Protein 9JXQ (pdb70)

Secondary structure (DSSP, 8-state):
----SSHHHH--HHHHTTS--HHHHHHHHHHHHHTPPPTTTS-HHHHHHHHHHHHHHHHHHHHHHHHHHHHHHHHHHHHHHHHHHHHHHHHHHHHHHHH--HHHHHHHHHHHHHHHHHHHHHHHHHHHHHHHHHHHHHHHHH--THHHHHIIIIITTSHHHH--HHHHHHHHHHHHIIIIISSS-HHHHHHHHTS--S--S----SSHHHHHHHHHHHHHHHHHHHHHHHHHS---SS--HHHHHHHHHHHHHHHHHHHHHHHHHHHHHHT--HHHHHT--SSS---HHHHHHHHHHHHHHHHHHHHHHHS-S-SSS-TTHHHHHHHHHHHHHHS--SSTTTHHHHHHHHHHHHHHHSTTTS---HHHHHHHHHHHHHHHHHHHHHHHHHHHHT----SSHHHHHHHHHHHHHHHHHHHHHHHH--STTTHHHHHHHHHHHHHHHHHHHHHHHHHHT-THHHHHHHHHHHHHHHHHHHHHHHIIIIIS--S-SS-SSSSSS-S---SS-SHHHHHHHHHHHHHHHHHHHHHHHHTS-S-TTTTTTHHHHHHHHHHHHHHHHHHHHHHHHHHH--STTSS-S--S-------HHHHTTSSSS-----S--/----SSHHHH--HHHHTTS--HHHHHHHHHHHHHTPPPTTTS-HHHHHHHHHHHHHHHHHHHHHHHHHHHHHHHHHHHHHHHHHHHHHHHHHHHHHHHH--HHHHHHHHHHHHHHHHHHHHHHHHHHHHHHHHHHHHHHHHH--THHHHHIIIIITTSHHHH--HHHHHHHHHHHHIIIIISSS-HHHHHHHHTS--S--S----SSHHHHHHHHHHHHHHHHHHHHHHHHHS---SS--HHHHHHHHHHHHHHHHHHHHHHHHHHHHHHT--HHHHHT--SSS---HHHHHHHHHHHHHHHHHHHHHHHS-S-SSS-TTHHHHHHHHHHHHHHS--SSTTTHHHHHHHHHHHHHHHSTTTS---HHHHHHHHHHHHHHHHHHHHHHHHHHHHT----SSHHHHHHHHHHHHHHHHHHHHHHHH--STTTHHHHHHHHHHHHHHHHHHHHHHHHHHT-THHHHHHHHHHHHHHHHHHHHHHHIIIIIS--S-SS-SSSSSS-S---SS-SHHHHHHHHHHHHHHHHHHHHHHHHTS-S-TTTTTTHHHHHHHHHHHHHHHHHHHHHHHHHHH--STTSS-S--S-------HHHHTTSSSS-----S--/-----SS---HHHHHHHT--HHHHHHHHHS---TT---TTS--HHHHHHHH--HHHHHHHHSSS--SS---TTS--HHHHHHHTT-HHHHHHHHHHT--S----TTS--HHHHHHHHT-HHHHHHHHHTT--SS---TTS--HHHHHHHTT-HHHHHHHHHHT--SSS--TTS--HHHHHHHHT-HHHHHHHHTT---TT---SSS--HHHHHHHHT-HHHHHHHHHHT--TTPPPTTS--HHHHHHHHT-HHHHHHHHHS---SS---TTS--HHHHHHHHT-HHHHHHHHHT---TT--HHHHHHHH--HHHHHHHHHHT--STT--TTS--HHHHHHHTT-HHHHHHTSSSHHHHHTTSS--SSS--HHHHHHHSSS-THHHHHHH-/-----SS---HHHHHHHT--HHHHHHHHHS---TT---TTS--HHHHHHHT--HHHHHHHHSSS--SS---TTS--HHHHHHHTT-HHHHHHHHHHT--TT---TTS--HHHHHHHHT-HHHHHHHHHTT--SS---TTS--HHHHHHHTT-HHHHHHHHHHT--SSS--TTS--HHHHHHHHT-HHHHHHHHTT---TT---TTS--HHHHHHHHT-HHHHHHHHHHT--TTPPPTTS--HHHHHHHHT-HHHHHHHHHS---SS---TTS--HHHHHHHHT-HHHHHHHHHT---S---HHHHHHHH--HHHHHHHHHHT--STT--TTS--HHHHHHHTT-HHHHHHTSSSHHHHHTTSS--SS---THHHHHHSSS-HHHHHHHH-

Structure (mmCIF, N/CA/C/O backbone):
data_9JXQ
#
_entry.id   9JXQ
#
loop_
_entity.id
_entity.type
_entity.pdbx_description
1 polymer 'Solute carrier family 53 member 1'
2 polymer 'Kinase D-interacting substrate of 220 kDa'
#
loop_
_atom_site.group_PDB
_atom_site.id
_atom_site.type_symbol
_atom_site.label_atom_id
_atom_site.label_alt_id
_atom_site.label_comp_id
_atom_site.label_asym_id
_atom_site.label_entity_id
_atom_site.label_seq_id
_atom_site.pdbx_PDB_ins_code
_atom_site.Cartn_x
_atom_site.Cartn_y
_atom_site.Cartn_z
_atom_site.occupancy
_atom_site.B_iso_or_equiv
_atom_site.auth_seq_id
_atom_site.auth_comp_id
_atom_site.auth_asym_id
_atom_site.auth_atom_id
_atom_site.pdbx_PDB_model_num
ATOM 1 N N . MET A 1 1 ? 197.531 216.219 239.952 1.00 50.73 1 MET A N 1
ATOM 2 C CA . MET A 1 1 ? 197.636 216.530 241.373 1.00 50.73 1 MET A CA 1
ATOM 3 C C . MET A 1 1 ? 197.174 217.963 241.629 1.00 50.73 1 MET A C 1
ATOM 4 O O . MET A 1 1 ? 197.088 218.407 242.774 1.00 50.73 1 MET A O 1
ATOM 9 N N . LYS A 1 2 ? 196.862 218.674 240.545 1.00 58.19 2 LYS A N 1
ATOM 10 C CA . LYS A 1 2 ? 196.322 220.031 240.611 1.00 58.19 2 LYS A CA 1
ATOM 11 C C . LYS A 1 2 ? 197.266 220.961 241.375 1.00 58.19 2 LYS A C 1
ATOM 12 O O . LYS A 1 2 ? 196.951 221.466 242.454 1.00 58.19 2 LYS A O 1
ATOM 18 N N . PHE A 1 3 ? 198.450 221.161 240.798 1.00 46.74 3 PHE A N 1
ATOM 19 C CA . PHE A 1 3 ? 199.443 222.048 241.386 1.00 46.74 3 PHE A CA 1
ATOM 20 C C . PHE A 1 3 ? 198.880 223.454 241.520 1.00 46.74 3 PHE A C 1
ATOM 21 O O . PHE A 1 3 ? 198.677 223.951 242.632 1.00 46.74 3 PHE A O 1
ATOM 29 N N . ALA A 1 4 ? 198.619 224.092 240.386 1.00 46.17 4 ALA A N 1
ATOM 30 C CA . ALA A 1 4 ? 197.996 225.405 240.358 1.00 46.17 4 ALA A CA 1
ATOM 31 C C . ALA A 1 4 ? 197.446 225.655 238.964 1.00 46.17 4 ALA A C 1
ATOM 32 O O . ALA A 1 4 ? 197.410 224.742 238.133 1.00 46.17 4 ALA A O 1
ATOM 34 N N . GLU A 1 5 ? 197.016 226.878 238.695 1.00 47.60 5 GLU A N 1
ATOM 35 C CA . GLU A 1 5 ? 196.589 227.252 237.359 1.00 47.60 5 GLU A CA 1
ATOM 36 C C . GLU A 1 5 ? 197.660 227.981 236.571 1.00 47.60 5 GLU A C 1
ATOM 37 O O . GLU A 1 5 ? 197.662 227.901 235.342 1.00 47.60 5 GLU A O 1
ATOM 43 N N . HIS A 1 6 ? 198.570 228.684 237.241 1.00 41.13 6 HIS A N 1
ATOM 44 C CA . HIS A 1 6 ? 199.640 229.401 236.562 1.00 41.13 6 HIS A CA 1
ATOM 45 C C . HIS A 1 6 ? 201.010 228.777 236.794 1.00 41.13 6 HIS A C 1
ATOM 46 O O . HIS A 1 6 ? 201.826 228.722 235.868 1.00 41.13 6 HIS A O 1
ATOM 53 N N . LEU A 1 7 ? 201.285 228.311 238.014 1.00 36.04 7 LEU A N 1
ATOM 54 C CA . LEU A 1 7 ? 202.588 227.719 238.301 1.00 36.04 7 LEU A CA 1
ATOM 55 C C . LEU A 1 7 ? 202.775 226.395 237.573 1.00 36.04 7 LEU A C 1
ATOM 56 O O . LEU A 1 7 ? 203.905 225.914 237.430 1.00 36.04 7 LEU A O 1
ATOM 61 N N . SER A 1 8 ? 201.680 225.782 237.118 1.00 34.03 8 SER A N 1
ATOM 62 C CA . SER A 1 8 ? 201.779 224.481 236.465 1.00 34.03 8 SER A CA 1
ATOM 63 C C . SER A 1 8 ? 202.616 224.554 235.195 1.00 34.03 8 SER A C 1
ATOM 64 O O . SER A 1 8 ? 203.312 223.594 234.847 1.00 34.03 8 SER A O 1
ATOM 67 N N . ALA A 1 9 ? 202.555 225.679 234.484 1.00 31.97 9 ALA A N 1
ATOM 68 C CA . ALA A 1 9 ? 203.286 225.795 233.227 1.00 31.97 9 ALA A CA 1
ATOM 69 C C . ALA A 1 9 ? 204.782 225.962 233.460 1.00 31.97 9 ALA A C 1
ATOM 70 O O . ALA A 1 9 ? 205.595 225.566 232.618 1.00 31.97 9 ALA A O 1
ATOM 72 N N . HIS A 1 10 ? 205.167 226.552 234.589 1.00 31.85 10 HIS A N 1
ATOM 73 C CA . HIS A 1 10 ? 206.570 226.812 234.886 1.00 31.85 10 HIS A CA 1
ATOM 74 C C . HIS A 1 10 ? 207.277 225.629 235.531 1.00 31.85 10 HIS A C 1
ATOM 75 O O . HIS A 1 10 ? 208.484 225.712 235.775 1.00 31.85 10 HIS A O 1
ATOM 82 N N . ILE A 1 11 ? 206.571 224.539 235.812 1.00 36.51 11 ILE A N 1
ATOM 83 C CA . ILE A 1 11 ? 207.123 223.425 236.575 1.00 36.51 11 ILE A CA 1
ATOM 84 C C . ILE A 1 11 ? 207.704 222.403 235.609 1.00 36.51 11 ILE A C 1
ATOM 85 O O . ILE A 1 11 ? 206.980 221.818 234.793 1.00 36.51 11 ILE A O 1
ATOM 90 N N . THR A 1 12 ? 209.008 222.192 235.708 1.00 45.88 12 THR A N 1
ATOM 91 C CA . THR A 1 12 ? 209.776 221.224 234.946 1.00 45.88 12 THR A CA 1
ATOM 92 C C . THR A 1 12 ? 209.406 219.809 235.394 1.00 45.88 12 THR A C 1
ATOM 93 O O . THR A 1 12 ? 209.063 219.595 236.558 1.00 45.88 12 THR A O 1
ATOM 97 N N . PRO A 1 13 ? 209.435 218.827 234.486 1.00 45.07 13 PRO A N 1
ATOM 98 C CA . PRO A 1 13 ? 209.150 217.446 234.908 1.00 45.07 13 PRO A CA 1
ATOM 99 C C . PRO A 1 13 ? 210.060 216.930 236.012 1.00 45.07 13 PRO A C 1
ATOM 100 O O . PRO A 1 13 ? 209.611 216.122 236.837 1.00 45.07 13 PRO A O 1
ATOM 104 N N . GLU A 1 14 ? 211.323 217.363 236.061 1.00 48.36 14 GLU A N 1
ATOM 105 C CA . GLU A 1 14 ? 212.175 216.961 237.173 1.00 48.36 14 GLU A CA 1
ATOM 106 C C . GLU A 1 14 ? 211.687 217.535 238.495 1.00 48.36 14 GLU A C 1
ATOM 107 O O . GLU A 1 14 ? 211.956 216.948 239.547 1.00 48.36 14 GLU A O 1
ATOM 113 N N . TRP A 1 15 ? 210.983 218.667 238.465 1.00 39.28 15 TRP A N 1
ATOM 114 C CA . TRP A 1 15 ? 210.294 219.141 239.658 1.00 39.28 15 TRP A CA 1
ATOM 115 C C . TRP A 1 15 ? 209.158 218.202 240.042 1.00 39.28 15 TRP A C 1
ATOM 116 O O . TRP A 1 15 ? 208.951 217.921 241.226 1.00 39.28 15 TRP A O 1
ATOM 127 N N . ARG A 1 16 ? 208.414 217.705 239.051 1.00 43.52 16 ARG A N 1
ATOM 128 C CA . ARG A 1 16 ? 207.268 216.851 239.342 1.00 43.52 16 ARG A CA 1
ATOM 129 C C . ARG A 1 16 ? 207.693 215.478 239.832 1.00 43.52 16 ARG A C 1
ATOM 130 O O . ARG A 1 16 ? 206.926 214.807 240.531 1.00 43.52 16 ARG A O 1
ATOM 138 N N . LYS A 1 17 ? 208.894 215.035 239.470 1.00 46.34 17 LYS A N 1
ATOM 139 C CA . LYS A 1 17 ? 209.372 213.748 239.954 1.00 46.34 17 LYS A CA 1
ATOM 140 C C . LYS A 1 17 ? 209.663 213.766 241.450 1.00 46.34 17 LYS A C 1
ATOM 141 O O . LYS A 1 17 ? 209.772 212.697 242.060 1.00 46.34 17 LYS A O 1
ATOM 147 N N . GLN A 1 18 ? 209.774 214.946 242.057 1.00 43.12 18 GLN A N 1
ATOM 148 C CA . GLN A 1 18 ? 210.162 215.076 243.455 1.00 43.12 18 GLN A CA 1
ATOM 149 C C . GLN A 1 18 ? 209.010 215.440 244.379 1.00 43.12 18 GLN A C 1
ATOM 150 O O . GLN A 1 18 ? 209.252 215.756 245.545 1.00 43.12 18 GLN A O 1
ATOM 156 N N . TYR A 1 19 ? 207.776 215.430 243.893 1.00 54.29 19 TYR A N 1
ATOM 157 C CA . TYR A 1 19 ? 206.631 215.655 244.758 1.00 54.29 19 TYR A CA 1
ATOM 158 C C . TYR A 1 19 ? 206.156 214.335 245.355 1.00 54.29 19 TYR A C 1
ATOM 159 O O . TYR A 1 19 ? 206.560 213.249 244.935 1.00 54.29 19 TYR A O 1
ATOM 168 N N . ILE A 1 20 ? 205.285 214.437 246.357 1.00 39.76 20 ILE A N 1
ATOM 169 C CA . ILE A 1 20 ? 204.734 213.242 246.978 1.00 39.76 20 ILE A CA 1
ATOM 170 C C . ILE A 1 20 ? 203.824 212.530 245.988 1.00 39.76 20 ILE A C 1
ATOM 171 O O . ILE A 1 20 ? 203.082 213.163 245.224 1.00 39.76 20 ILE A O 1
ATOM 176 N N . GLN A 1 21 ? 203.897 211.199 245.975 1.00 47.90 21 GLN A N 1
ATOM 177 C CA . GLN A 1 21 ? 203.080 210.388 245.075 1.00 47.90 21 GLN A CA 1
ATOM 178 C C . GLN A 1 21 ? 201.681 210.240 245.671 1.00 47.90 21 GLN A C 1
ATOM 179 O O . GLN A 1 21 ? 201.315 209.225 246.267 1.00 47.90 21 GLN A O 1
ATOM 185 N N . TYR A 1 22 ? 200.892 211.301 245.499 1.00 43.25 22 TYR A N 1
ATOM 186 C CA . TYR A 1 22 ? 199.534 211.324 246.030 1.00 43.25 22 TYR A CA 1
ATOM 187 C C . TYR A 1 22 ? 198.697 210.194 245.444 1.00 43.25 22 TYR A C 1
ATOM 188 O O . TYR A 1 22 ? 198.022 209.456 246.175 1.00 43.25 22 TYR A O 1
ATOM 197 N N . GLU A 1 23 ? 198.742 210.037 244.121 1.00 55.66 23 GLU A N 1
ATOM 198 C CA . GLU A 1 23 ? 197.944 209.006 243.467 1.00 55.66 23 GLU A CA 1
ATOM 199 C C . GLU A 1 23 ? 198.398 207.611 243.871 1.00 55.66 23 GLU A C 1
ATOM 200 O O . GLU A 1 23 ? 197.566 206.724 244.092 1.00 55.66 23 GLU A O 1
ATOM 206 N N . ALA A 1 24 ? 199.711 207.395 243.972 1.00 48.31 24 ALA A N 1
ATOM 207 C CA . ALA A 1 24 ? 200.209 206.092 244.396 1.00 48.31 24 ALA A CA 1
ATOM 208 C C . ALA A 1 24 ? 199.755 205.766 245.811 1.00 48.31 24 ALA A C 1
ATOM 209 O O . ALA A 1 24 ? 199.353 204.632 246.096 1.00 48.31 24 ALA A O 1
ATOM 211 N N . PHE A 1 25 ? 199.806 206.748 246.712 1.00 41.90 25 PHE A N 1
ATOM 212 C CA . PHE A 1 25 ? 199.377 206.508 248.084 1.00 41.90 25 PHE A CA 1
ATOM 213 C C . PHE A 1 25 ? 197.888 206.193 248.143 1.00 41.90 25 PHE A C 1
ATOM 214 O O . PHE A 1 25 ? 197.458 205.294 248.876 1.00 41.90 25 PHE A O 1
ATOM 222 N N . LYS A 1 26 ? 197.079 206.938 247.385 1.00 48.23 26 LYS A N 1
ATOM 223 C CA . LYS A 1 26 ? 195.644 206.679 247.389 1.00 48.23 26 LYS A CA 1
ATOM 224 C C . LYS A 1 26 ? 195.331 205.304 246.813 1.00 48.23 26 LYS A C 1
ATOM 225 O O . LYS A 1 26 ? 194.454 204.594 247.321 1.00 48.23 26 LYS A O 1
ATOM 231 N N . ASP A 1 27 ? 196.042 204.904 245.756 1.00 52.47 27 ASP A N 1
ATOM 232 C CA . ASP A 1 27 ? 195.843 203.570 245.202 1.00 52.47 27 ASP A CA 1
ATOM 233 C C . ASP A 1 27 ? 196.252 202.494 246.198 1.00 52.47 27 ASP A C 1
ATOM 234 O O . ASP A 1 27 ? 195.596 201.453 246.299 1.00 52.47 27 ASP A O 1
ATOM 239 N N . MET A 1 28 ? 197.337 202.724 246.940 1.00 48.47 28 MET A N 1
ATOM 240 C CA . MET A 1 28 ? 197.751 201.766 247.960 1.00 48.47 28 MET A CA 1
ATOM 241 C C . MET A 1 28 ? 196.690 201.626 249.044 1.00 48.47 28 MET A C 1
ATOM 242 O O . MET A 1 28 ? 196.361 200.510 249.466 1.00 48.47 28 MET A O 1
ATOM 247 N N . LEU A 1 29 ? 196.142 202.753 249.505 1.00 47.47 29 LEU A N 1
ATOM 248 C CA . LEU A 1 29 ? 195.098 202.704 250.524 1.00 47.47 29 LEU A CA 1
ATOM 249 C C . LEU A 1 29 ? 193.854 201.994 250.008 1.00 47.47 29 LEU A C 1
ATOM 250 O O . LEU A 1 29 ? 193.230 201.209 250.732 1.00 47.47 29 LEU A O 1
ATOM 255 N N . TYR A 1 30 ? 193.478 202.253 248.755 1.00 56.37 30 TYR A N 1
ATOM 256 C CA . TYR A 1 30 ? 192.303 201.596 248.198 1.00 56.37 30 TYR A CA 1
ATOM 257 C C . TYR A 1 30 ? 192.539 200.106 247.997 1.00 56.37 30 TYR A C 1
ATOM 258 O O . TYR A 1 30 ? 191.612 199.306 248.161 1.00 56.37 30 TYR A O 1
ATOM 267 N N . SER A 1 31 ? 193.766 199.714 247.649 1.00 58.21 31 SER A N 1
ATOM 268 C CA . SER A 1 31 ? 194.094 198.297 247.560 1.00 58.21 31 SER A CA 1
ATOM 269 C C . SER A 1 31 ? 194.011 197.629 248.924 1.00 58.21 31 SER A C 1
ATOM 270 O O . SER A 1 31 ? 193.532 196.495 249.039 1.00 58.21 31 SER A O 1
ATOM 273 N N . ALA A 1 32 ? 194.483 198.313 249.968 1.00 59.45 32 ALA A N 1
ATOM 274 C CA . ALA A 1 32 ? 194.358 197.770 251.318 1.00 59.45 32 ALA A CA 1
ATOM 275 C C . ALA A 1 32 ? 192.896 197.628 251.719 1.00 59.45 32 ALA A C 1
ATOM 276 O O . ALA A 1 32 ? 192.508 196.634 252.343 1.00 59.45 32 ALA A O 1
ATOM 278 N N . GLN A 1 33 ? 192.073 198.620 251.377 1.00 61.87 33 GLN A N 1
ATOM 279 C CA . GLN A 1 33 ? 190.651 198.553 251.697 1.00 61.87 33 GLN A CA 1
ATOM 280 C C . GLN A 1 33 ? 189.962 197.414 250.952 1.00 61.87 33 GLN A C 1
ATOM 281 O O . GLN A 1 33 ? 189.117 196.713 251.519 1.00 61.87 33 GLN A O 1
ATOM 287 N N . ASP A 1 34 ? 190.311 197.215 249.679 1.00 68.97 34 ASP A N 1
ATOM 288 C CA . ASP A 1 34 ? 189.587 196.256 248.851 1.00 68.97 34 ASP A CA 1
ATOM 289 C C . ASP A 1 34 ? 189.908 194.814 249.221 1.00 68.97 34 ASP A C 1
ATOM 290 O O . ASP A 1 34 ? 189.049 193.936 249.077 1.00 68.97 34 ASP A O 1
ATOM 295 N N . GLN A 1 35 ? 191.123 194.545 249.690 1.00 70.45 35 GLN A N 1
ATOM 296 C CA . GLN A 1 35 ? 191.564 193.187 249.973 1.00 70.45 35 GLN A CA 1
ATOM 297 C C . GLN A 1 35 ? 191.474 192.832 251.450 1.00 70.45 35 GLN A C 1
ATOM 298 O O . GLN A 1 35 ? 192.023 191.807 251.864 1.00 70.45 35 GLN A O 1
ATOM 304 N N . ALA A 1 36 ? 190.803 193.647 252.247 1.00 75.15 36 ALA A N 1
ATOM 305 C CA . ALA A 1 36 ? 190.745 193.405 253.683 1.00 75.15 36 ALA A CA 1
ATOM 306 C C . ALA A 1 36 ? 189.835 192.221 253.985 1.00 75.15 36 ALA A C 1
ATOM 307 O O . ALA A 1 36 ? 188.669 192.225 253.580 1.00 75.15 36 ALA A O 1
ATOM 309 N N . PRO A 1 37 ? 190.326 191.197 254.679 1.00 83.02 37 PRO A N 1
ATOM 310 C CA . PRO A 1 37 ? 189.434 190.123 255.128 1.00 83.02 37 PRO A CA 1
ATOM 311 C C . PRO A 1 37 ? 188.448 190.643 256.160 1.00 83.02 37 PRO A C 1
ATOM 312 O O . PRO A 1 37 ? 188.744 191.571 256.916 1.00 83.02 37 PRO A O 1
ATOM 316 N N . SER A 1 38 ? 187.267 190.038 256.185 1.00 95.41 38 SER A N 1
ATOM 317 C CA . SER A 1 38 ? 186.201 190.489 257.065 1.00 95.41 38 SER A CA 1
ATOM 318 C C . SER A 1 38 ? 186.244 189.756 258.402 1.00 95.41 38 SER A C 1
ATOM 319 O O . SER A 1 38 ? 186.763 188.644 258.518 1.00 95.41 38 SER A O 1
ATOM 322 N N . VAL A 1 39 ? 185.682 190.408 259.422 1.00 102.71 39 VAL A N 1
ATOM 323 C CA . VAL A 1 39 ? 185.561 189.778 260.732 1.00 102.71 39 VAL A CA 1
ATOM 324 C C . VAL A 1 39 ? 184.580 188.614 260.677 1.00 102.71 39 VAL A C 1
ATOM 325 O O . VAL A 1 39 ? 184.740 187.622 261.398 1.00 102.71 39 VAL A O 1
ATOM 329 N N . GLU A 1 40 ? 183.555 188.712 259.828 1.00 106.08 40 GLU A N 1
ATOM 330 C CA . GLU A 1 40 ? 182.560 187.649 259.736 1.00 106.08 40 GLU A CA 1
ATOM 331 C C . GLU A 1 40 ? 183.180 186.344 259.251 1.00 106.08 40 GLU A C 1
ATOM 332 O O . GLU A 1 40 ? 182.860 185.267 259.766 1.00 106.08 40 GLU A O 1
ATOM 338 N N . VAL A 1 41 ? 184.069 186.419 258.265 1.00 104.19 41 VAL A N 1
ATOM 339 C CA . VAL A 1 41 ? 184.665 185.220 257.683 1.00 104.19 41 VAL A CA 1
ATOM 340 C C . VAL A 1 41 ? 185.938 184.818 258.414 1.00 104.19 41 VAL A C 1
ATOM 341 O O . VAL A 1 41 ? 186.130 183.647 258.752 1.00 104.19 41 VAL A O 1
ATOM 345 N N . THR A 1 42 ? 186.823 185.775 258.676 1.00 104.73 42 THR A N 1
ATOM 346 C CA . THR A 1 42 ? 188.107 185.506 259.304 1.00 104.73 42 THR A CA 1
ATOM 347 C C . THR A 1 42 ? 188.150 186.110 260.702 1.00 104.73 42 THR A C 1
ATOM 348 O O . THR A 1 42 ? 187.456 187.086 260.998 1.00 104.73 42 THR A O 1
ATOM 352 N N . ASP A 1 43 ? 188.980 185.520 261.559 1.00 107.72 43 ASP A N 1
ATOM 353 C CA . ASP A 1 43 ? 189.104 185.965 262.938 1.00 107.72 43 ASP A CA 1
ATOM 354 C C . ASP A 1 43 ? 189.858 187.290 263.009 1.00 107.72 43 ASP A C 1
ATOM 355 O O . ASP A 1 43 ? 190.303 187.846 262.001 1.00 107.72 43 ASP A O 1
ATOM 360 N N . GLU A 1 44 ? 190.008 187.802 264.231 1.00 98.32 44 GLU A N 1
ATOM 361 C CA . GLU A 1 44 ? 190.623 189.111 264.416 1.00 98.32 44 GLU A CA 1
ATOM 362 C C . GLU A 1 44 ? 192.119 189.073 264.129 1.00 98.32 44 GLU A C 1
ATOM 363 O O . GLU A 1 44 ? 192.688 190.066 263.662 1.00 98.32 44 GLU A O 1
ATOM 369 N N . ASP A 1 45 ? 192.776 187.947 264.415 1.00 86.98 45 ASP A N 1
ATOM 370 C CA . ASP A 1 45 ? 194.218 187.865 264.202 1.00 86.98 45 ASP A CA 1
ATOM 371 C C . ASP A 1 45 ? 194.574 188.017 262.728 1.00 86.98 45 ASP A C 1
ATOM 372 O O . ASP A 1 45 ? 195.537 188.713 262.384 1.00 86.98 45 ASP A O 1
ATOM 377 N N . THR A 1 46 ? 193.812 187.370 261.844 1.00 82.88 46 THR A N 1
ATOM 378 C CA . THR A 1 46 ? 194.102 187.461 260.417 1.00 82.88 46 THR A CA 1
ATOM 379 C C . THR A 1 46 ? 193.942 188.888 259.910 1.00 82.88 46 THR A C 1
ATOM 380 O O . THR A 1 46 ? 194.759 189.368 259.115 1.00 82.88 46 THR A O 1
ATOM 384 N N . VAL A 1 47 ? 192.893 189.580 260.356 1.00 75.81 47 VAL A N 1
ATOM 385 C CA . VAL A 1 47 ? 192.688 190.965 259.947 1.00 75.81 47 VAL A CA 1
ATOM 386 C C . VAL A 1 47 ? 193.795 191.855 260.498 1.00 75.81 47 VAL A C 1
ATOM 387 O O . VAL A 1 47 ? 194.312 192.739 259.800 1.00 75.81 47 VAL A O 1
ATOM 391 N N . LYS A 1 48 ? 194.178 191.634 261.758 1.00 69.26 48 LYS A N 1
ATOM 392 C CA . LYS A 1 48 ? 195.209 192.457 262.376 1.00 69.26 48 LYS A CA 1
ATOM 393 C C . LYS A 1 48 ? 196.548 192.286 261.675 1.00 69.26 48 LYS A C 1
ATOM 394 O O . LYS A 1 48 ? 197.272 193.265 261.470 1.00 69.26 48 LYS A O 1
ATOM 400 N N . ARG A 1 49 ? 196.901 191.056 261.299 1.00 67.29 49 ARG A N 1
ATOM 401 C CA . ARG A 1 49 ? 198.177 190.867 260.620 1.00 67.29 49 ARG A CA 1
ATOM 402 C C . ARG A 1 49 ? 198.160 191.478 259.227 1.00 67.29 49 ARG A C 1
ATOM 403 O O . ARG A 1 49 ? 199.175 192.018 258.772 1.00 67.29 49 ARG A O 1
ATOM 411 N N . TYR A 1 50 ? 197.022 191.416 258.537 1.00 62.51 50 TYR A N 1
ATOM 412 C CA . TYR A 1 50 ? 196.931 192.077 257.241 1.00 62.51 50 TYR A CA 1
ATOM 413 C C . TYR A 1 50 ? 197.107 193.584 257.380 1.00 62.51 50 TYR A C 1
ATOM 414 O O . TYR A 1 50 ? 197.815 194.213 256.582 1.00 62.51 50 TYR A O 1
ATOM 423 N N . PHE A 1 51 ? 196.482 194.182 258.396 1.00 54.70 51 PHE A N 1
ATOM 424 C CA . PHE A 1 51 ? 196.634 195.623 258.570 1.00 54.70 51 PHE A CA 1
ATOM 425 C C . PHE A 1 51 ? 198.042 195.991 259.022 1.00 54.70 51 PHE A C 1
ATOM 426 O O . PHE A 1 51 ? 198.544 197.059 258.667 1.00 54.70 51 PHE A O 1
ATOM 434 N N . ALA A 1 52 ? 198.699 195.127 259.798 1.00 47.44 52 ALA A N 1
ATOM 435 C CA . ALA A 1 52 ? 200.098 195.378 260.136 1.00 47.44 52 ALA A CA 1
ATOM 436 C C . ALA A 1 52 ? 200.976 195.328 258.892 1.00 47.44 52 ALA A C 1
ATOM 437 O O . ALA A 1 52 ? 201.853 196.184 258.701 1.00 47.44 52 ALA A O 1
ATOM 439 N N . LYS A 1 53 ? 200.741 194.335 258.032 1.00 50.67 53 LYS A N 1
ATOM 440 C CA . LYS A 1 53 ? 201.455 194.242 256.765 1.00 50.67 53 LYS A CA 1
ATOM 441 C C . LYS A 1 53 ? 201.271 195.507 255.941 1.00 50.67 53 LYS A C 1
ATOM 442 O O . LYS A 1 53 ? 202.228 196.030 255.360 1.00 50.67 53 LYS A O 1
ATOM 448 N N . PHE A 1 54 ? 200.038 196.010 255.873 1.00 43.86 54 PHE A N 1
ATOM 449 C CA . PHE A 1 54 ? 199.795 197.221 255.098 1.00 43.86 54 PHE A CA 1
ATOM 450 C C . PHE A 1 54 ? 200.455 198.439 255.731 1.00 43.86 54 PHE A C 1
ATOM 451 O O . PHE A 1 54 ? 201.070 199.248 255.026 1.00 43.86 54 PHE A O 1
ATOM 459 N N . GLU A 1 55 ? 200.322 198.598 257.050 1.00 45.17 55 GLU A N 1
ATOM 460 C CA . GLU A 1 55 ? 200.834 199.792 257.710 1.00 45.17 55 GLU A CA 1
ATOM 461 C C . GLU A 1 55 ? 202.345 199.878 257.620 1.00 45.17 55 GLU A C 1
ATOM 462 O O . GLU A 1 55 ? 202.892 200.977 257.472 1.00 45.17 55 GLU A O 1
ATOM 468 N N . GLU A 1 56 ? 203.041 198.745 257.716 1.00 51.86 56 GLU A N 1
ATOM 469 C CA . GLU A 1 56 ? 204.497 198.790 257.638 1.00 51.86 56 GLU A CA 1
ATOM 470 C C . GLU A 1 56 ? 204.956 199.298 256.274 1.00 51.86 56 GLU A C 1
ATOM 471 O O . GLU A 1 56 ? 205.817 200.185 256.187 1.00 51.86 56 GLU A O 1
ATOM 477 N N . LYS A 1 57 ? 204.369 198.769 255.197 1.00 42.99 57 LYS A N 1
ATOM 478 C CA . LYS A 1 57 ? 204.709 199.243 253.859 1.00 42.99 57 LYS A CA 1
ATOM 479 C C . LYS A 1 57 ? 204.329 200.705 253.680 1.00 42.99 57 LYS A C 1
ATOM 480 O O . LYS A 1 57 ? 205.092 201.488 253.099 1.00 42.99 57 LYS A O 1
ATOM 486 N N . PHE A 1 58 ? 203.153 201.091 254.178 1.00 37.25 58 PHE A N 1
ATOM 487 C CA . PHE A 1 58 ? 202.699 202.469 254.041 1.00 37.25 58 PHE A CA 1
ATOM 488 C C . PHE A 1 58 ? 203.656 203.438 254.716 1.00 37.25 58 PHE A C 1
ATOM 489 O O . PHE A 1 58 ? 204.011 204.478 254.149 1.00 37.25 58 PHE A O 1
ATOM 497 N N . PHE A 1 59 ? 204.096 203.111 255.928 1.00 38.32 59 PHE A N 1
ATOM 498 C CA . PHE A 1 59 ? 204.969 204.028 256.643 1.00 38.32 59 PHE A CA 1
ATOM 499 C C . PHE A 1 59 ? 206.389 204.016 256.098 1.00 38.32 59 PHE A C 1
ATOM 500 O O . PHE A 1 59 ? 207.055 205.057 256.122 1.00 38.32 59 PHE A O 1
ATOM 508 N N . GLN A 1 60 ? 206.869 202.883 255.577 1.00 43.63 60 GLN A N 1
ATOM 509 C CA . GLN A 1 60 ? 208.146 202.916 254.872 1.00 43.63 60 GLN A CA 1
ATOM 510 C C . GLN A 1 60 ? 208.071 203.826 253.653 1.00 43.63 60 GLN A C 1
ATOM 511 O O . GLN A 1 60 ? 208.989 204.621 253.400 1.00 43.63 60 GLN A O 1
ATOM 517 N N . THR A 1 61 ? 206.978 203.737 252.890 1.00 37.27 61 THR A N 1
ATOM 518 C CA . THR A 1 61 ? 206.827 204.607 251.731 1.00 37.27 61 THR A CA 1
ATOM 519 C C . THR A 1 61 ? 206.763 206.069 252.147 1.00 37.27 61 THR A C 1
ATOM 520 O O . THR A 1 61 ? 207.382 206.931 251.510 1.00 37.27 61 THR A O 1
ATOM 524 N N . CYS A 1 62 ? 206.020 206.368 253.216 1.00 37.14 62 CYS A N 1
ATOM 525 C CA . CYS A 1 62 ? 205.944 207.744 253.695 1.00 37.14 62 CYS A CA 1
ATOM 526 C C . CYS A 1 62 ? 207.307 208.262 254.128 1.00 37.14 62 CYS A 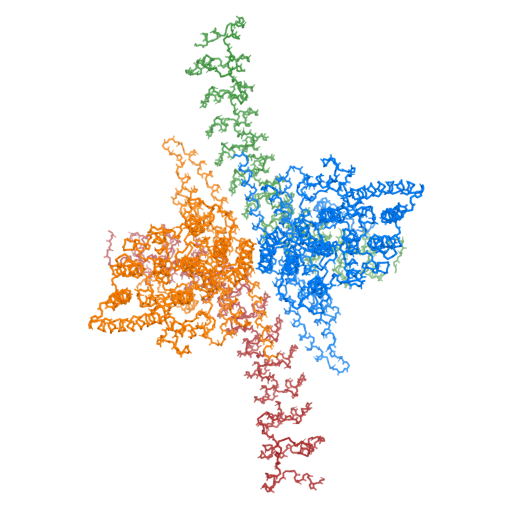C 1
ATOM 527 O O . CYS A 1 62 ? 207.651 209.413 253.837 1.00 37.14 62 CYS A O 1
ATOM 530 N N . GLU A 1 63 ? 208.097 207.435 254.816 1.00 40.66 63 GLU A N 1
ATOM 531 C CA . GLU A 1 63 ? 209.433 207.860 255.214 1.00 40.66 63 GLU A CA 1
ATOM 532 C C . GLU A 1 63 ? 210.308 208.138 254.000 1.00 40.66 63 GLU A C 1
ATOM 533 O O . GLU A 1 63 ? 211.054 209.126 253.980 1.00 40.66 63 GLU A O 1
ATOM 539 N N . LYS A 1 64 ? 210.227 207.287 252.973 1.00 40.71 64 LYS A N 1
ATOM 540 C CA . LYS A 1 64 ? 211.025 207.530 251.773 1.00 40.71 64 LYS A CA 1
ATOM 541 C C . LYS A 1 64 ? 210.623 208.832 251.088 1.00 40.71 64 LYS A C 1
ATOM 542 O O . LYS A 1 64 ? 211.492 209.618 250.686 1.00 40.71 64 LYS A O 1
ATOM 548 N N . GLU A 1 65 ? 209.318 209.084 250.944 1.00 42.75 65 GLU A N 1
ATOM 549 C CA . GLU A 1 65 ? 208.896 210.331 250.309 1.00 42.75 65 GLU A CA 1
ATOM 550 C C . GLU A 1 65 ? 209.315 211.541 251.130 1.00 42.75 65 GLU A C 1
ATOM 551 O O . GLU A 1 65 ? 209.745 212.559 250.573 1.00 42.75 65 GLU A O 1
ATOM 557 N N . LEU A 1 66 ? 209.201 211.454 252.457 1.00 54.29 66 LEU A N 1
ATOM 558 C CA . LEU A 1 66 ? 209.600 212.573 253.302 1.00 54.29 66 LEU A CA 1
ATOM 559 C C . LEU A 1 66 ? 211.091 212.858 253.173 1.00 54.29 66 LEU A C 1
ATOM 560 O O . LEU A 1 66 ? 211.506 214.022 253.096 1.00 54.29 66 LEU A O 1
ATOM 565 N N . ALA A 1 67 ? 211.913 211.807 253.140 1.00 54.29 67 ALA A N 1
ATOM 566 C CA . ALA A 1 67 ? 213.345 212.006 252.946 1.00 54.29 67 ALA A CA 1
ATOM 567 C C . ALA A 1 67 ? 213.637 212.628 251.587 1.00 54.29 67 ALA A C 1
ATOM 568 O O . ALA A 1 67 ? 214.500 213.509 251.473 1.00 54.29 67 ALA A O 1
ATOM 570 N N . LYS A 1 68 ? 212.931 212.180 250.544 1.00 38.23 68 LYS A N 1
ATOM 571 C CA . LYS A 1 68 ? 213.110 212.766 249.219 1.00 38.23 68 LYS A CA 1
ATOM 572 C C . LYS A 1 68 ? 212.804 214.257 249.224 1.00 38.23 68 LYS A C 1
ATOM 573 O O . LYS A 1 68 ? 213.564 215.059 248.665 1.00 38.23 68 LYS A O 1
ATOM 579 N N . ILE A 1 69 ? 211.684 214.642 249.838 1.00 37.14 69 ILE A N 1
ATOM 580 C CA . ILE A 1 69 ? 211.309 216.051 249.883 1.00 37.14 69 ILE A CA 1
ATOM 581 C C . ILE A 1 69 ? 212.333 216.857 250.668 1.00 37.14 69 ILE A C 1
ATOM 582 O O . ILE A 1 69 ? 212.716 217.958 250.257 1.00 37.14 69 ILE A O 1
ATOM 587 N N . ASN A 1 70 ? 212.799 216.326 251.801 1.00 54.29 70 ASN A N 1
ATOM 588 C CA . ASN A 1 70 ? 213.810 217.040 252.577 1.00 54.29 70 ASN A CA 1
ATOM 589 C C . ASN A 1 70 ? 215.074 217.270 251.760 1.00 54.29 70 ASN A C 1
ATOM 590 O O . ASN A 1 70 ? 215.604 218.388 251.723 1.00 54.29 70 ASN A O 1
ATOM 595 N N . THR A 1 71 ? 215.565 216.226 251.088 1.00 41.35 71 THR A N 1
ATOM 596 C CA . THR A 1 71 ? 216.809 216.351 250.335 1.00 41.35 71 THR A CA 1
ATOM 597 C C . THR A 1 71 ? 216.664 217.320 249.168 1.00 41.35 71 THR A C 1
ATOM 598 O O . THR A 1 71 ? 217.527 218.186 248.960 1.00 41.35 71 THR A O 1
ATOM 602 N N . PHE A 1 72 ? 215.578 217.200 248.399 1.00 54.29 72 PHE A N 1
ATOM 603 C CA . PHE A 1 72 ? 215.387 218.110 247.277 1.00 54.29 72 PHE A CA 1
ATOM 604 C C . PHE A 1 72 ? 215.214 219.547 247.740 1.00 54.29 72 PHE A C 1
ATOM 605 O O . PHE A 1 72 ? 215.741 220.468 247.102 1.00 54.29 72 PHE A O 1
ATOM 613 N N . TYR A 1 73 ? 214.489 219.768 248.836 1.00 44.23 73 TYR A N 1
ATOM 614 C CA . TYR A 1 73 ? 214.331 221.126 249.328 1.00 44.23 73 TYR A CA 1
ATOM 615 C C . TYR A 1 73 ? 215.659 221.697 249.800 1.00 44.23 73 TYR A C 1
ATOM 616 O O . TYR A 1 73 ? 215.932 222.882 249.591 1.00 44.23 73 TYR A O 1
ATOM 625 N N . SER A 1 74 ? 216.494 220.882 250.451 1.00 34.92 74 SER A N 1
ATOM 626 C CA . SER A 1 74 ? 217.806 221.376 250.861 1.00 34.92 74 SER A CA 1
ATOM 627 C C . SER A 1 74 ? 218.644 221.771 249.654 1.00 34.92 74 SER A C 1
ATOM 628 O O . SER A 1 74 ? 219.276 222.839 249.648 1.00 34.92 74 SER A O 1
ATOM 631 N N . GLU A 1 75 ? 218.644 220.933 248.615 1.00 32.71 75 GLU A N 1
ATOM 632 C CA . GLU A 1 75 ? 219.387 221.264 247.403 1.00 32.71 75 GLU A CA 1
ATOM 633 C C . GLU A 1 75 ? 218.898 222.571 246.798 1.00 32.71 75 GLU A C 1
ATOM 634 O O . GLU A 1 75 ? 219.698 223.449 246.451 1.00 32.71 75 GLU A O 1
ATOM 640 N N . LYS A 1 76 ? 217.580 222.724 246.674 1.00 33.01 76 LYS A N 1
ATOM 641 C CA . LYS A 1 76 ? 217.051 223.917 246.025 1.00 33.01 76 LYS A CA 1
ATOM 642 C C . LYS A 1 76 ? 217.253 225.165 246.874 1.00 33.01 76 LYS A C 1
ATOM 643 O O . LYS A 1 76 ? 217.481 226.249 246.328 1.00 33.01 76 LYS A O 1
ATOM 649 N N . LEU A 1 77 ? 217.193 225.037 248.200 1.00 29.56 77 LEU A N 1
ATOM 650 C CA . LEU A 1 77 ? 217.473 226.177 249.064 1.00 29.56 77 LEU A CA 1
ATOM 651 C C . LEU A 1 77 ? 218.918 226.629 248.922 1.00 29.56 77 LEU A C 1
ATOM 652 O O . LEU A 1 77 ? 219.200 227.832 248.825 1.00 29.56 77 LEU A O 1
ATOM 657 N N . ALA A 1 78 ? 219.853 225.676 248.916 1.00 27.82 78 ALA A N 1
ATOM 658 C CA . ALA A 1 78 ? 221.251 226.045 248.727 1.00 27.82 78 ALA A CA 1
ATOM 659 C C . ALA A 1 78 ? 221.462 226.702 247.370 1.00 27.82 78 ALA A C 1
ATOM 660 O O . ALA A 1 78 ? 222.181 227.704 247.263 1.00 27.82 78 ALA A O 1
ATOM 662 N N . GLU A 1 79 ? 220.825 226.168 246.326 1.00 30.51 79 GLU A N 1
ATOM 663 C CA . GLU A 1 79 ? 220.941 226.781 245.007 1.00 30.51 79 GLU A CA 1
ATOM 664 C C . GLU A 1 79 ? 220.400 228.205 245.008 1.00 30.51 79 GLU A C 1
ATOM 665 O O . GLU A 1 79 ? 221.008 229.107 244.419 1.00 30.51 79 GLU A O 1
ATOM 671 N N . ALA A 1 80 ? 219.258 228.427 245.662 1.00 27.59 80 ALA A N 1
ATOM 672 C CA . ALA A 1 80 ? 218.672 229.761 245.695 1.00 27.59 80 ALA A CA 1
ATOM 673 C C . ALA A 1 80 ? 219.576 230.747 246.422 1.00 27.59 80 ALA A C 1
ATOM 674 O O . ALA A 1 80 ? 219.779 231.871 245.948 1.00 27.59 80 ALA A O 1
ATOM 676 N N . GLN A 1 81 ? 220.132 230.351 247.569 1.00 27.41 81 GLN A N 1
ATOM 677 C CA . GLN A 1 81 ? 221.021 231.263 248.286 1.00 27.41 81 GLN A CA 1
ATOM 678 C C . GLN A 1 81 ? 222.279 231.564 247.480 1.00 27.41 81 GLN A C 1
ATOM 679 O O . GLN A 1 81 ? 222.731 232.717 247.430 1.00 27.41 81 GLN A O 1
ATOM 685 N N . ARG A 1 82 ? 222.855 230.547 246.833 1.00 27.31 82 ARG A N 1
ATOM 686 C CA . ARG A 1 82 ? 224.048 230.780 246.025 1.00 27.31 82 ARG A CA 1
ATOM 687 C C . ARG A 1 82 ? 223.758 231.716 244.859 1.00 27.31 82 ARG A C 1
ATOM 688 O O . ARG A 1 82 ? 224.546 232.627 244.572 1.00 27.31 82 ARG A O 1
ATOM 696 N N . ARG A 1 83 ? 222.629 231.513 244.176 1.00 30.61 83 ARG A N 1
ATOM 697 C CA . ARG A 1 83 ? 222.289 232.388 243.062 1.00 30.61 83 ARG A CA 1
ATOM 698 C C . ARG A 1 83 ? 221.995 233.804 243.530 1.00 30.61 83 ARG A C 1
ATOM 699 O O . ARG A 1 83 ? 222.336 234.764 242.831 1.00 30.61 83 ARG A O 1
ATOM 707 N N . PHE A 1 84 ? 221.372 233.961 244.699 1.00 35.19 84 PHE A N 1
ATOM 708 C CA . PHE A 1 84 ? 221.153 235.301 245.232 1.00 35.19 84 PHE A CA 1
ATOM 709 C C . PHE A 1 84 ? 222.475 235.999 245.512 1.00 35.19 84 PHE A C 1
ATOM 710 O O . PHE A 1 84 ? 222.639 237.187 245.204 1.00 35.19 84 PHE A O 1
ATOM 718 N N . ALA A 1 85 ? 223.433 235.276 246.097 1.00 36.30 85 ALA A N 1
ATOM 719 C CA . ALA A 1 85 ? 224.742 235.870 246.344 1.00 36.30 85 ALA A CA 1
ATOM 720 C C . ALA A 1 85 ? 225.420 236.269 245.039 1.00 36.30 85 ALA A C 1
ATOM 721 O O . ALA A 1 85 ? 225.999 237.358 244.940 1.00 36.30 85 ALA A O 1
ATOM 723 N N . THR A 1 86 ? 225.347 235.404 244.024 1.00 39.69 86 THR A N 1
ATOM 724 C CA . THR A 1 86 ? 225.964 235.721 242.739 1.00 39.69 86 THR A CA 1
ATOM 725 C C . THR A 1 86 ? 225.316 236.943 242.096 1.00 39.69 86 THR A C 1
ATOM 726 O O . THR A 1 86 ? 226.009 237.800 241.534 1.00 39.69 86 THR A O 1
ATOM 730 N N . LEU A 1 87 ? 223.986 237.040 242.166 1.00 42.50 87 LEU A N 1
ATOM 731 C CA . LEU A 1 87 ? 223.299 238.183 241.572 1.00 42.50 87 LEU A CA 1
ATOM 732 C C . LEU A 1 87 ? 223.635 239.476 242.303 1.00 42.50 87 LEU A C 1
ATOM 733 O O . LEU A 1 87 ? 223.824 240.519 241.667 1.00 42.50 87 LEU A O 1
ATOM 738 N N . GLN A 1 88 ? 223.717 239.434 243.635 1.00 46.18 88 GLN A N 1
ATOM 739 C CA . GLN A 1 88 ? 224.143 240.626 244.361 1.00 46.18 88 GLN A CA 1
ATOM 740 C C . GLN A 1 88 ? 225.565 241.022 243.988 1.00 46.18 88 GLN A C 1
ATOM 741 O O . GLN A 1 88 ? 225.865 242.213 243.852 1.00 46.18 88 GLN A O 1
ATOM 747 N N . ASN A 1 89 ? 226.458 240.041 243.827 1.00 53.43 89 ASN A N 1
ATOM 748 C CA . ASN A 1 89 ? 227.823 240.363 243.422 1.00 53.43 89 ASN A CA 1
ATOM 749 C C . ASN A 1 89 ? 227.853 241.012 242.044 1.00 53.43 89 ASN A C 1
ATOM 750 O O . ASN A 1 89 ? 228.568 241.997 241.831 1.00 53.43 89 ASN A O 1
ATOM 755 N N . GLU A 1 90 ? 227.076 240.478 241.097 1.00 60.23 90 GLU A N 1
ATOM 756 C CA . GLU A 1 90 ? 227.026 241.075 239.765 1.00 60.23 90 GLU A CA 1
ATOM 757 C C . GLU A 1 90 ? 226.477 242.494 239.815 1.00 60.23 90 GLU A C 1
ATOM 758 O O . GLU A 1 90 ? 227.001 243.396 239.149 1.00 60.23 90 GLU A O 1
ATOM 764 N N . LEU A 1 91 ? 225.419 242.711 240.597 1.00 63.15 91 LEU A N 1
ATOM 765 C CA . LEU A 1 91 ? 224.819 244.039 240.683 1.00 63.15 91 LEU A CA 1
ATOM 766 C C . LEU A 1 91 ? 225.779 245.041 241.312 1.00 63.15 91 LEU A C 1
ATOM 767 O O . LEU A 1 91 ? 225.896 246.180 240.846 1.00 63.15 91 LEU A O 1
ATOM 772 N N . GLN A 1 92 ? 226.480 244.636 242.373 1.00 68.28 92 GLN A N 1
ATOM 773 C CA . GLN A 1 92 ? 227.450 245.537 242.985 1.00 68.28 92 GLN A CA 1
ATOM 774 C C . GLN A 1 92 ? 228.625 245.808 242.058 1.00 68.28 92 GLN A C 1
ATOM 775 O O . GLN A 1 92 ? 229.140 246.930 242.032 1.00 68.28 92 GLN A O 1
ATOM 781 N N . SER A 1 93 ? 229.061 244.806 241.289 1.00 75.40 93 SER A N 1
ATOM 782 C CA . SER A 1 93 ? 230.119 245.039 240.312 1.00 75.40 93 SER A CA 1
ATOM 783 C C . SER A 1 93 ? 229.676 246.042 239.257 1.00 75.40 93 SER A C 1
ATOM 784 O O . SER A 1 93 ? 230.436 246.945 238.889 1.00 75.40 93 SER A O 1
ATOM 787 N N . SER A 1 94 ? 228.442 245.906 238.766 1.00 83.73 94 SER A N 1
ATOM 788 C CA . SER A 1 94 ? 227.924 246.854 237.785 1.00 83.73 94 SER A CA 1
ATOM 789 C C . SER A 1 94 ? 227.817 248.260 238.364 1.00 83.73 94 SER A C 1
ATOM 790 O O . SER A 1 94 ? 228.168 249.238 237.694 1.00 83.73 94 SER A O 1
ATOM 793 N N . LEU A 1 95 ? 227.339 248.380 239.604 1.00 88.29 95 LEU A N 1
ATOM 794 C CA . LEU A 1 95 ? 227.245 249.695 240.229 1.00 88.29 95 LEU A CA 1
ATOM 795 C C . LEU A 1 95 ? 228.622 250.318 240.417 1.00 88.29 95 LEU A C 1
ATOM 796 O O . LEU A 1 95 ? 228.805 251.513 240.165 1.00 88.29 95 LEU A O 1
ATOM 801 N N . ASP A 1 96 ? 229.603 249.527 240.858 1.00 97.63 96 ASP A N 1
ATOM 802 C CA . ASP A 1 96 ? 230.950 250.055 241.034 1.00 97.63 96 ASP A CA 1
ATOM 803 C C . ASP A 1 96 ? 231.562 250.472 239.705 1.00 97.63 96 ASP A C 1
ATOM 804 O O . ASP A 1 96 ? 232.279 251.477 239.640 1.00 97.63 96 ASP A O 1
ATOM 809 N N . ALA A 1 97 ? 231.296 249.715 238.638 1.00 109.03 97 ALA A N 1
ATOM 810 C CA . ALA A 1 97 ? 231.795 250.097 237.322 1.00 109.03 97 ALA A CA 1
ATOM 811 C C . ALA A 1 97 ? 231.150 251.391 236.841 1.00 109.03 97 ALA A C 1
ATOM 812 O O . ALA A 1 97 ? 231.827 252.256 236.274 1.00 109.03 97 ALA A O 1
ATOM 814 N N . GLN A 1 98 ? 229.841 251.543 237.059 1.00 118.58 98 GLN A N 1
ATOM 815 C CA . GLN A 1 98 ? 229.150 252.729 236.561 1.00 118.58 98 GLN A CA 1
ATOM 816 C C . GLN A 1 98 ? 229.526 253.975 237.353 1.00 118.58 98 GLN A C 1
ATOM 817 O O . GLN A 1 98 ? 229.751 255.041 236.767 1.00 118.58 98 GLN A O 1
ATOM 823 N N . LYS A 1 99 ? 229.591 253.869 238.683 1.00 123.10 99 LYS A N 1
ATOM 824 C CA . LYS A 1 99 ? 229.938 255.031 239.497 1.00 123.10 99 LYS A CA 1
ATOM 825 C C . LYS A 1 99 ? 231.364 255.493 239.223 1.00 123.10 99 LYS A C 1
ATOM 826 O O . LYS A 1 99 ? 231.628 256.697 239.136 1.00 123.10 99 LYS A O 1
ATOM 832 N N . GLU A 1 100 ? 232.293 254.553 239.086 1.00 124.82 100 GLU A N 1
ATOM 833 C CA . GLU A 1 100 ? 233.684 254.888 238.806 1.00 124.82 100 GLU A CA 1
ATOM 834 C C . GLU A 1 100 ? 234.079 254.437 237.404 1.00 124.82 100 GLU A C 1
ATOM 835 O O . GLU A 1 100 ? 234.559 253.320 237.214 1.00 124.82 100 GLU A O 1
ATOM 841 N N . ARG A 1 126 ? 221.386 244.629 226.493 1.00 110.84 126 ARG A N 1
ATOM 842 C CA . ARG A 1 126 ? 221.670 245.464 227.654 1.00 110.84 126 ARG A CA 1
ATOM 843 C C . ARG A 1 126 ? 221.834 244.607 228.905 1.00 110.84 126 ARG A C 1
ATOM 844 O O . ARG A 1 126 ? 221.029 243.713 229.167 1.00 110.84 126 ARG A O 1
ATOM 852 N N . ASN A 1 127 ? 222.884 244.889 229.680 1.00 100.43 127 ASN A N 1
ATOM 853 C CA . ASN A 1 127 ? 223.176 244.074 230.854 1.00 100.43 127 ASN A CA 1
ATOM 854 C C . ASN A 1 127 ? 222.207 244.335 231.999 1.00 100.43 127 ASN A C 1
ATOM 855 O O . ASN A 1 127 ? 221.897 243.411 232.757 1.00 100.43 127 ASN A O 1
ATOM 860 N N . ILE A 1 128 ? 221.722 245.569 232.148 1.00 94.75 128 ILE A N 1
ATOM 861 C CA . ILE A 1 128 ? 220.803 245.868 233.242 1.00 94.75 128 ILE A CA 1
ATOM 862 C C . ILE A 1 128 ? 219.450 245.208 233.006 1.00 94.75 128 ILE A C 1
ATOM 863 O O . ILE A 1 128 ? 218.839 244.662 233.933 1.00 94.75 128 ILE A O 1
ATOM 868 N N . LYS A 1 129 ? 218.955 245.252 231.767 1.00 87.12 129 LYS A N 1
ATOM 869 C CA . LYS A 1 129 ? 217.699 244.576 231.455 1.00 87.12 129 LYS A CA 1
ATOM 870 C C . LYS A 1 129 ? 217.828 243.070 231.642 1.00 87.12 129 LYS A C 1
ATOM 871 O O . LYS A 1 129 ? 216.929 242.424 232.196 1.00 87.12 129 LYS A O 1
ATOM 877 N N . ASP A 1 130 ? 218.947 242.494 231.198 1.00 81.40 130 ASP A N 1
ATOM 878 C CA . ASP A 1 130 ? 219.192 241.080 231.442 1.00 81.40 130 ASP A CA 1
ATOM 879 C C . ASP A 1 130 ? 219.296 240.766 232.927 1.00 81.40 130 ASP A C 1
ATOM 880 O O . ASP A 1 130 ? 218.893 239.680 233.348 1.00 81.40 130 ASP A O 1
ATOM 885 N N . LEU A 1 131 ? 219.808 241.696 233.731 1.00 67.11 131 LEU A N 1
ATOM 886 C CA . LEU A 1 131 ? 219.912 241.457 235.164 1.00 67.11 131 LEU A CA 1
ATOM 887 C C . LEU A 1 131 ? 218.541 241.496 235.831 1.00 67.11 131 LEU A C 1
ATOM 888 O O . LEU A 1 131 ? 218.258 240.689 236.725 1.00 67.11 131 LEU A O 1
ATOM 893 N N . LYS A 1 132 ? 217.673 242.417 235.405 1.00 65.09 132 LYS A N 1
ATOM 894 C CA . LYS A 1 132 ? 216.291 242.376 235.879 1.00 65.09 132 LYS A CA 1
ATOM 895 C C . LYS A 1 132 ? 215.599 241.091 235.450 1.00 65.09 132 LYS A C 1
ATOM 896 O O . LYS A 1 132 ? 214.805 240.527 236.211 1.00 65.09 132 LYS A O 1
ATOM 902 N N . LEU A 1 133 ? 215.892 240.609 234.242 1.00 51.74 133 LEU A N 1
ATOM 903 C CA . LEU A 1 133 ? 215.322 239.342 233.795 1.00 51.74 133 LEU A CA 1
ATOM 904 C C . LEU A 1 133 ? 215.809 238.187 234.665 1.00 51.74 133 LEU A C 1
ATOM 905 O O . LEU A 1 133 ? 215.036 237.282 235.012 1.00 51.74 133 LEU A O 1
ATOM 910 N N . ALA A 1 134 ? 217.095 238.199 235.019 1.00 46.41 134 ALA A N 1
ATOM 911 C CA . ALA A 1 134 ? 217.643 237.175 235.900 1.00 46.41 134 ALA A CA 1
ATOM 912 C C . ALA A 1 134 ? 216.989 237.222 237.272 1.00 46.41 134 ALA A C 1
ATOM 913 O O . ALA A 1 134 ? 216.710 236.176 237.869 1.00 46.41 134 ALA A O 1
ATOM 915 N N . PHE A 1 135 ? 216.747 238.425 237.795 1.00 42.87 135 PHE A N 1
ATOM 916 C CA . PHE A 1 135 ? 216.019 238.534 239.055 1.00 42.87 135 PHE A CA 1
ATOM 917 C C . PHE A 1 135 ? 214.591 238.023 238.929 1.00 42.87 135 PHE A C 1
ATOM 918 O O . PHE A 1 135 ? 214.066 237.431 239.877 1.00 42.87 135 PHE A O 1
ATOM 926 N N . SER A 1 136 ? 213.951 238.234 237.778 1.00 40.27 136 SER A N 1
ATOM 927 C CA . SER A 1 136 ? 212.621 237.670 237.567 1.00 40.27 136 SER A CA 1
ATOM 928 C C . SER A 1 136 ? 212.653 236.148 237.616 1.00 40.27 136 SER A C 1
ATOM 929 O O . SER A 1 136 ? 211.799 235.519 238.254 1.00 40.27 136 SER A O 1
ATOM 932 N N . GLU A 1 137 ? 213.639 235.536 236.955 1.00 38.91 137 GLU A N 1
ATOM 933 C CA . GLU A 1 137 ? 213.752 234.078 237.003 1.00 38.91 137 GLU A CA 1
ATOM 934 C C . GLU A 1 137 ? 214.060 233.575 238.410 1.00 38.91 137 GLU A C 1
ATOM 935 O O . GLU A 1 137 ? 213.514 232.549 238.835 1.00 38.91 137 GLU A O 1
ATOM 941 N N . PHE A 1 138 ? 214.929 234.272 239.142 1.00 31.45 138 PHE A N 1
ATOM 942 C CA . PHE A 1 138 ? 215.225 233.879 240.516 1.00 31.45 138 PHE A CA 1
ATOM 943 C C . PHE A 1 138 ? 213.983 233.971 241.395 1.00 31.45 138 PHE A C 1
ATOM 944 O O . PHE A 1 138 ? 213.732 233.094 242.237 1.00 31.45 138 PHE A O 1
ATOM 952 N N . TYR A 1 139 ? 213.192 235.028 241.212 1.00 31.60 139 TYR A N 1
ATOM 953 C CA . TYR A 1 139 ? 211.939 235.158 241.941 1.00 31.60 139 TYR A CA 1
ATOM 954 C C . TYR A 1 139 ? 210.999 234.011 241.607 1.00 31.60 139 TYR A C 1
ATOM 955 O O . TYR A 1 139 ? 210.327 233.467 242.493 1.00 31.60 139 TYR A O 1
ATOM 964 N N . LEU A 1 140 ? 210.941 233.629 240.330 1.00 27.72 140 LEU A N 1
ATOM 965 C CA . LEU A 1 140 ? 210.118 232.490 239.936 1.00 27.72 140 LEU A CA 1
ATOM 966 C C . LEU A 1 140 ? 210.577 231.215 240.631 1.00 27.72 140 LEU A C 1
ATOM 967 O O . LEU A 1 140 ? 209.751 230.406 241.073 1.00 27.72 140 LEU A O 1
ATOM 972 N N . SER A 1 141 ? 211.892 231.023 240.739 1.00 30.80 141 SER A N 1
ATOM 973 C CA . SER A 1 141 ? 212.411 229.856 241.448 1.00 30.80 141 SER A CA 1
ATOM 974 C C . SER A 1 141 ? 211.985 229.861 242.910 1.00 30.80 141 SER A C 1
ATOM 975 O O . SER A 1 141 ? 211.596 228.821 243.459 1.00 30.80 141 SER A O 1
ATOM 978 N N . LEU A 1 142 ? 212.059 231.023 243.560 1.00 26.89 142 LEU A N 1
ATOM 979 C CA . LEU A 1 142 ? 211.641 231.096 244.958 1.00 26.89 142 LEU A CA 1
ATOM 980 C C . LEU A 1 142 ? 210.156 230.793 245.119 1.00 26.89 142 LEU A C 1
ATOM 981 O O . LEU A 1 142 ? 209.764 230.095 246.065 1.00 26.89 142 LEU A O 1
ATOM 986 N N . ILE A 1 143 ? 209.317 231.297 244.211 1.00 29.66 143 ILE A N 1
ATOM 987 C CA . ILE A 1 143 ? 207.893 230.986 244.290 1.00 29.66 143 ILE A CA 1
ATOM 988 C C . ILE A 1 143 ? 207.661 229.495 244.095 1.00 29.66 143 ILE A C 1
ATOM 989 O O . ILE A 1 143 ? 206.813 228.891 244.766 1.00 29.66 143 ILE A O 1
ATOM 994 N N . LEU A 1 144 ? 208.398 228.879 243.170 1.00 28.12 144 LEU A N 1
ATOM 995 C CA . LEU A 1 144 ? 208.230 227.450 242.938 1.00 28.12 144 LEU A CA 1
ATOM 996 C C . LEU A 1 144 ? 208.634 226.642 244.164 1.00 28.12 144 LEU A C 1
ATOM 997 O O . LEU A 1 144 ? 207.999 225.634 244.484 1.00 28.12 144 LEU A O 1
ATOM 1002 N N . LEU A 1 145 ? 209.679 227.071 244.874 1.00 32.37 145 LEU A N 1
ATOM 1003 C CA . LEU A 1 145 ? 210.062 226.351 246.087 1.00 32.37 145 LEU A CA 1
ATOM 1004 C C . LEU A 1 145 ? 209.050 226.548 247.213 1.00 32.37 145 LEU A C 1
ATOM 1005 O O . LEU A 1 145 ? 208.807 225.622 248.003 1.00 32.37 145 LEU A O 1
ATOM 1010 N N . GLN A 1 146 ? 208.452 227.736 247.313 1.00 37.44 146 GLN A N 1
ATOM 1011 C CA . GLN A 1 146 ? 207.368 227.924 248.274 1.00 37.44 146 GLN A CA 1
ATOM 1012 C C . GLN A 1 146 ? 206.194 227.002 247.958 1.00 37.44 146 GLN A C 1
ATOM 1013 O O . GLN A 1 146 ? 205.608 226.380 248.859 1.00 37.44 146 GLN A O 1
ATOM 1019 N N . ASN A 1 147 ? 205.848 226.897 246.674 1.00 38.18 147 ASN A N 1
ATOM 1020 C CA . ASN A 1 147 ? 204.849 225.931 246.229 1.00 38.18 147 ASN A CA 1
ATOM 1021 C C . ASN A 1 147 ? 205.252 224.512 246.617 1.00 38.18 147 ASN A C 1
ATOM 1022 O O . ASN A 1 147 ? 204.408 223.703 247.024 1.00 38.18 147 ASN A O 1
ATOM 1027 N N . TYR A 1 148 ? 206.541 224.198 246.488 1.00 54.29 148 TYR A N 1
ATOM 1028 C CA . TYR A 1 148 ? 207.045 222.883 246.864 1.00 54.29 148 TYR A CA 1
ATOM 1029 C C . TYR A 1 148 ? 206.783 222.581 248.329 1.00 54.29 148 TYR A C 1
ATOM 1030 O O . TYR A 1 148 ? 206.360 221.473 248.675 1.00 54.29 148 TYR A O 1
ATOM 1039 N N . GLN A 1 149 ? 207.044 223.547 249.209 1.00 54.29 149 GLN A N 1
ATOM 1040 C CA . GLN A 1 149 ? 206.727 223.337 250.619 1.00 54.29 149 GLN A CA 1
ATOM 1041 C C . GLN A 1 149 ? 205.234 223.100 250.815 1.00 54.29 149 GLN A C 1
ATOM 1042 O O . GLN A 1 149 ? 204.822 222.094 251.417 1.00 54.29 149 GLN A O 1
ATOM 1048 N N . ASN A 1 150 ? 204.409 224.011 250.289 1.00 41.30 150 ASN A N 1
ATOM 1049 C CA . ASN A 1 150 ? 202.988 224.016 250.622 1.00 41.30 150 ASN A CA 1
ATOM 1050 C C . ASN A 1 150 ? 202.271 222.775 250.104 1.00 41.30 150 ASN A C 1
ATOM 1051 O O . ASN A 1 150 ? 201.534 222.120 250.852 1.00 41.30 150 ASN A O 1
ATOM 1056 N N . LEU A 1 151 ? 202.468 222.433 248.828 1.00 35.06 151 LEU A N 1
ATOM 1057 C CA . LEU A 1 151 ? 201.740 221.301 248.265 1.00 35.06 151 LEU A CA 1
ATOM 1058 C C . LEU A 1 151 ? 202.189 219.970 248.844 1.00 35.06 151 LEU A C 1
ATOM 1059 O O . LEU A 1 151 ? 201.363 219.067 249.002 1.00 35.06 151 LEU A O 1
ATOM 1064 N N . ASN A 1 152 ? 203.468 219.818 249.179 1.00 36.93 152 ASN A N 1
ATOM 1065 C CA . ASN A 1 152 ? 203.889 218.572 249.807 1.00 36.93 152 ASN A CA 1
ATOM 1066 C C . ASN A 1 152 ? 203.314 218.435 251.210 1.00 36.93 152 ASN A C 1
ATOM 1067 O O . ASN A 1 152 ? 202.879 217.342 251.601 1.00 36.93 152 ASN A O 1
ATOM 1072 N N . PHE A 1 153 ? 203.278 219.527 251.982 1.00 31.40 153 PHE A N 1
ATOM 1073 C CA . PHE A 1 153 ? 202.625 219.425 253.284 1.00 31.40 153 PHE A CA 1
ATOM 1074 C C . PHE A 1 153 ? 201.144 219.098 253.140 1.00 31.40 153 PHE A C 1
ATOM 1075 O O . PHE A 1 153 ? 200.608 218.276 253.895 1.00 31.40 153 PHE A O 1
ATOM 1083 N N . THR A 1 154 ? 200.467 219.730 252.180 1.00 28.83 154 THR A N 1
ATOM 1084 C CA . THR A 1 154 ? 199.052 219.442 251.968 1.00 28.83 154 THR A CA 1
ATOM 1085 C C . THR A 1 154 ? 198.841 217.986 251.568 1.00 28.83 154 THR A C 1
ATOM 1086 O O . THR A 1 154 ? 197.911 217.326 252.051 1.00 28.83 154 THR A O 1
ATOM 1090 N N . GLY A 1 155 ? 199.702 217.467 250.691 1.00 33.45 155 GLY A N 1
ATOM 1091 C CA . GLY A 1 155 ? 199.593 216.077 250.290 1.00 33.45 155 GLY A CA 1
ATOM 1092 C C . GLY A 1 155 ? 199.758 215.124 251.456 1.00 33.45 155 GLY A C 1
ATOM 1093 O O . GLY A 1 155 ? 198.984 214.176 251.611 1.00 33.45 155 GLY A O 1
ATOM 1094 N N . PHE A 1 156 ? 200.770 215.363 252.296 1.00 26.57 156 PHE A N 1
ATOM 1095 C CA . PHE A 1 156 ? 200.931 214.518 253.476 1.00 26.57 156 PHE A CA 1
ATOM 1096 C C . PHE A 1 156 ? 199.715 214.590 254.386 1.00 26.57 156 PHE A C 1
ATOM 1097 O O . PHE A 1 156 ? 199.246 213.558 254.885 1.00 26.57 156 PHE A O 1
ATOM 1105 N N . ARG A 1 157 ? 199.192 215.795 254.621 1.00 30.73 157 ARG A N 1
ATOM 1106 C CA . ARG A 1 157 ? 198.050 215.917 255.518 1.00 30.73 157 ARG A CA 1
ATOM 1107 C C . ARG A 1 157 ? 196.854 215.141 254.991 1.00 30.73 157 ARG A C 1
ATOM 1108 O O . ARG A 1 157 ? 196.211 214.398 255.741 1.00 30.73 157 ARG A O 1
ATOM 1116 N N . LYS A 1 158 ? 196.554 215.274 253.696 1.00 30.22 158 LYS A N 1
ATOM 1117 C CA . LYS A 1 158 ? 195.397 214.567 253.153 1.00 30.22 158 LYS A CA 1
ATOM 1118 C C . LYS A 1 158 ? 195.613 213.059 253.138 1.00 30.22 158 LYS A C 1
ATOM 1119 O O . LYS A 1 158 ? 194.686 212.299 253.439 1.00 30.22 158 LYS A O 1
ATOM 1125 N N . ILE A 1 159 ? 196.821 212.602 252.797 1.00 28.94 159 ILE A N 1
ATOM 1126 C CA . ILE A 1 159 ? 197.072 211.162 252.748 1.00 28.94 159 ILE A CA 1
ATOM 1127 C C . ILE A 1 159 ? 196.934 210.546 254.131 1.00 28.94 159 ILE A C 1
ATOM 1128 O O . ILE A 1 159 ? 196.310 209.492 254.300 1.00 28.94 159 ILE A O 1
ATOM 1133 N N . LEU A 1 160 ? 197.503 211.192 255.147 1.00 30.32 160 LEU A N 1
ATOM 1134 C CA . LEU A 1 160 ? 197.388 210.633 256.485 1.00 30.32 160 LEU A CA 1
ATOM 1135 C C . LEU A 1 160 ? 195.980 210.767 257.052 1.00 30.32 160 LEU A C 1
ATOM 1136 O O . LEU A 1 160 ? 195.552 209.893 257.814 1.00 30.32 160 LEU A O 1
ATOM 1141 N N . LYS A 1 161 ? 195.233 211.810 256.679 1.00 33.62 161 LYS A N 1
ATOM 1142 C CA . LYS A 1 161 ? 193.839 211.878 257.102 1.00 33.62 161 LYS A CA 1
ATOM 1143 C C . LYS A 1 161 ? 193.023 210.756 256.473 1.00 33.62 161 LYS A C 1
ATOM 1144 O O . LYS A 1 161 ? 192.177 210.145 257.140 1.00 33.62 161 LYS A O 1
ATOM 1150 N N . LYS A 1 162 ? 193.267 210.462 255.193 1.00 34.41 162 LYS A N 1
ATOM 1151 C CA . LYS A 1 162 ? 192.594 209.336 254.556 1.00 34.41 162 LYS A CA 1
ATOM 1152 C C . LYS A 1 162 ? 192.990 208.015 255.196 1.00 34.41 162 LYS A C 1
ATOM 1153 O O . LYS A 1 162 ? 192.146 207.128 255.351 1.00 34.41 162 LYS A O 1
ATOM 1159 N N . HIS A 1 163 ? 194.264 207.863 255.559 1.00 34.92 163 HIS A N 1
ATOM 1160 C CA . HIS A 1 163 ? 194.697 206.673 256.283 1.00 34.92 163 HIS A CA 1
ATOM 1161 C C . HIS A 1 163 ? 193.935 206.516 257.589 1.00 34.92 163 HIS A C 1
ATOM 1162 O O . HIS A 1 163 ? 193.442 205.424 257.906 1.00 34.92 163 HIS A O 1
ATOM 1169 N N . ASP A 1 164 ? 193.822 207.601 258.356 1.00 41.39 164 ASP A N 1
ATOM 1170 C CA . ASP A 1 164 ? 193.083 207.547 259.612 1.00 41.39 164 ASP A CA 1
ATOM 1171 C C . ASP A 1 164 ? 191.625 207.178 259.377 1.00 41.39 164 ASP A C 1
ATOM 1172 O O . ASP A 1 164 ? 191.055 206.378 260.126 1.00 41.39 164 ASP A O 1
ATOM 1177 N N . LYS A 1 165 ? 191.005 207.752 258.345 1.00 42.00 165 LYS A N 1
ATOM 1178 C CA . LYS A 1 165 ? 189.608 207.440 258.059 1.00 42.00 165 LYS A CA 1
ATOM 1179 C C . LYS A 1 165 ? 189.432 205.976 257.675 1.00 42.00 165 LYS A C 1
ATOM 1180 O O . LYS A 1 165 ? 188.486 205.317 258.121 1.00 42.00 165 LYS A O 1
ATOM 1186 N N . ILE A 1 166 ? 190.331 205.449 256.844 1.00 40.19 166 ILE A N 1
ATOM 1187 C CA . ILE A 1 166 ? 190.128 204.117 256.285 1.00 40.19 166 ILE A CA 1
ATOM 1188 C C . ILE A 1 166 ? 190.428 203.040 257.318 1.00 40.19 166 ILE A C 1
ATOM 1189 O O . ILE A 1 166 ? 189.624 202.122 257.523 1.00 40.19 166 ILE A O 1
ATOM 1194 N N . LEU A 1 167 ? 191.577 203.122 257.987 1.00 39.66 167 LEU A N 1
ATOM 1195 C CA . LEU A 1 167 ? 191.917 202.083 258.954 1.00 39.66 167 LEU A CA 1
ATOM 1196 C C . LEU A 1 167 ? 191.513 202.426 260.381 1.00 39.66 167 LEU A C 1
ATOM 1197 O O . LEU A 1 167 ? 191.780 201.631 261.286 1.00 39.66 167 LEU A O 1
ATOM 1202 N N . GLU A 1 168 ? 190.883 203.580 260.603 1.00 45.63 168 GLU A N 1
ATOM 1203 C CA . GLU A 1 168 ? 190.288 203.922 261.895 1.00 45.63 168 GLU A CA 1
ATOM 1204 C C . GLU A 1 168 ? 191.326 203.981 263.012 1.00 45.63 168 GLU A C 1
ATOM 1205 O O . GLU A 1 168 ? 191.002 203.775 264.183 1.00 45.63 168 GLU A O 1
ATOM 1211 N N . THR A 1 169 ? 192.578 204.265 262.668 1.00 46.71 169 THR A N 1
ATOM 1212 C CA . THR A 1 169 ? 193.650 204.390 263.645 1.00 46.71 169 THR A CA 1
ATOM 1213 C C . THR A 1 169 ? 194.263 205.777 263.548 1.00 46.71 169 THR A C 1
ATOM 1214 O O . THR A 1 169 ? 194.473 206.298 262.450 1.00 46.71 169 THR A O 1
ATOM 1218 N N . SER A 1 170 ? 194.553 206.369 264.703 1.00 48.37 170 SER A N 1
ATOM 1219 C CA . SER A 1 170 ? 195.147 207.695 264.765 1.00 48.37 170 SER A CA 1
ATOM 1220 C C . SER A 1 170 ? 196.655 207.677 264.567 1.00 48.37 170 SER A C 1
ATOM 1221 O O . SER A 1 170 ? 197.317 208.671 264.888 1.00 48.37 170 SER A O 1
ATOM 1224 N N . ARG A 1 171 ? 197.216 206.578 264.056 1.00 48.86 171 ARG A N 1
ATOM 1225 C CA . ARG A 1 171 ? 198.656 206.529 263.836 1.00 48.86 171 ARG A CA 1
ATOM 1226 C C . ARG A 1 171 ? 199.097 207.517 262.767 1.00 48.86 171 ARG A C 1
ATOM 1227 O O . ARG A 1 171 ? 200.230 208.004 262.811 1.00 48.86 171 ARG A O 1
ATOM 1235 N N . GLY A 1 172 ? 198.229 207.822 261.802 1.00 42.31 172 GLY A N 1
ATOM 1236 C CA . GLY A 1 172 ? 198.605 208.770 260.767 1.00 42.31 172 GLY A CA 1
ATOM 1237 C C . GLY A 1 172 ? 198.872 210.156 261.320 1.00 42.31 172 GLY A C 1
ATOM 1238 O O . GLY A 1 172 ? 199.888 210.780 261.006 1.00 42.31 172 GLY A O 1
ATOM 1239 N N . ALA A 1 173 ? 197.969 210.650 262.170 1.00 42.98 173 ALA A N 1
ATOM 1240 C CA . ALA A 1 173 ? 198.142 211.983 262.738 1.00 42.98 173 ALA A CA 1
ATOM 1241 C C . ALA A 1 173 ? 199.338 212.036 263.681 1.00 42.98 173 ALA A C 1
ATOM 1242 O O . ALA A 1 173 ? 200.093 213.017 263.682 1.00 42.98 173 ALA A O 1
ATOM 1244 N N . ASP A 1 174 ? 199.520 210.997 264.499 1.00 42.36 174 ASP A N 1
ATOM 1245 C CA . ASP A 1 174 ? 200.670 210.962 265.395 1.00 42.36 174 ASP A CA 1
ATOM 1246 C C . ASP A 1 174 ? 201.974 210.924 264.613 1.00 42.36 174 ASP A C 1
ATOM 1247 O O . ASP A 1 174 ? 202.937 211.615 264.965 1.00 42.36 174 ASP A O 1
ATOM 1252 N N . TRP A 1 175 ? 202.024 210.131 263.540 1.00 34.97 175 TRP A N 1
ATOM 1253 C CA . TRP A 1 175 ? 203.218 210.095 262.706 1.00 34.97 175 TRP A CA 1
ATOM 1254 C C . TRP A 1 175 ? 203.460 211.442 262.045 1.00 34.97 175 TRP A C 1
ATOM 1255 O O . TRP A 1 175 ? 204.607 211.884 261.921 1.00 34.97 175 TRP A O 1
ATOM 1266 N N . ARG A 1 176 ? 202.391 212.105 261.603 1.00 36.10 176 ARG A N 1
ATOM 1267 C CA . ARG A 1 176 ? 202.538 213.421 260.996 1.00 36.10 176 ARG A CA 1
ATOM 1268 C C . ARG A 1 176 ? 203.126 214.415 261.987 1.00 36.10 176 ARG A C 1
ATOM 1269 O O . ARG A 1 176 ? 204.060 215.154 261.660 1.00 36.10 176 ARG A O 1
ATOM 1277 N N . VAL A 1 177 ? 202.607 214.424 263.214 1.00 36.46 177 VAL A N 1
ATOM 1278 C CA . VAL A 1 177 ? 203.117 215.341 264.229 1.00 36.46 177 VAL A CA 1
ATOM 1279 C C . VAL A 1 177 ? 204.565 215.010 264.570 1.00 36.46 177 VAL A C 1
ATOM 1280 O O . VAL A 1 177 ? 205.393 215.906 264.771 1.00 36.46 177 VAL A O 1
ATOM 1284 N N . ALA A 1 178 ? 204.898 213.720 264.627 1.00 36.75 178 ALA A N 1
ATOM 1285 C CA . ALA A 1 178 ? 206.237 213.319 265.036 1.00 36.75 178 ALA A CA 1
ATOM 1286 C C . ALA A 1 178 ? 207.283 213.571 263.959 1.00 36.75 178 ALA A C 1
ATOM 1287 O O . ALA A 1 178 ? 208.428 213.894 264.288 1.00 36.75 178 ALA A O 1
ATOM 1289 N N . HIS A 1 179 ? 206.929 213.430 262.683 1.00 35.83 179 HIS A N 1
ATOM 1290 C CA . HIS A 1 179 ? 207.921 213.496 261.618 1.00 35.83 179 HIS A CA 1
ATOM 1291 C C . HIS A 1 179 ? 207.683 214.629 260.633 1.00 35.83 179 HIS A C 1
ATOM 1292 O O . HIS A 1 179 ? 208.615 215.384 260.335 1.00 35.83 179 HIS A O 1
ATOM 1299 N N . VAL A 1 180 ? 206.463 214.770 260.111 1.00 32.54 180 VAL A N 1
ATOM 1300 C CA . VAL A 1 180 ? 206.220 215.721 259.029 1.00 32.54 180 VAL A CA 1
ATOM 1301 C C . VAL A 1 180 ? 206.349 217.155 259.525 1.00 32.54 180 VAL A C 1
ATOM 1302 O O . VAL A 1 180 ? 207.019 217.985 258.900 1.00 32.54 180 VAL A O 1
ATOM 1306 N N . GLU A 1 181 ? 205.713 217.470 260.651 1.00 37.42 181 GLU A N 1
ATOM 1307 C CA . GLU A 1 181 ? 205.682 218.845 261.132 1.00 37.42 181 GLU A CA 1
ATOM 1308 C C . GLU A 1 181 ? 207.025 219.331 261.656 1.00 37.42 181 GLU A C 1
ATOM 1309 O O . GLU A 1 181 ? 207.211 220.545 261.792 1.00 37.42 181 GLU A O 1
ATOM 1315 N N . VAL A 1 182 ? 207.960 218.429 261.956 1.00 31.12 182 VAL A N 1
ATOM 1316 C CA . VAL A 1 182 ? 209.297 218.826 262.376 1.00 31.12 182 VAL A CA 1
ATOM 1317 C C . VAL A 1 182 ? 210.313 218.704 261.255 1.00 31.12 182 VAL A C 1
ATOM 1318 O O . VAL A 1 182 ? 211.506 218.943 261.482 1.00 31.12 182 VAL A O 1
ATOM 1322 N N . ALA A 1 183 ? 209.881 218.336 260.053 1.00 31.17 183 ALA A N 1
ATOM 1323 C CA . ALA A 1 183 ? 210.804 218.173 258.947 1.00 31.17 183 ALA A CA 1
ATOM 1324 C C . ALA A 1 183 ? 211.337 219.531 258.495 1.00 31.17 183 ALA A C 1
ATOM 1325 O O . ALA A 1 183 ? 210.669 220.554 258.660 1.00 31.17 183 ALA A O 1
ATOM 1327 N N . PRO A 1 184 ? 212.547 219.569 257.936 1.00 32.50 184 PRO A N 1
ATOM 1328 C CA . PRO A 1 184 ? 213.109 220.855 257.499 1.00 32.50 184 PRO A CA 1
ATOM 1329 C C . PRO A 1 184 ? 212.287 221.571 256.444 1.00 32.50 184 PRO A C 1
ATOM 1330 O O . PRO A 1 184 ? 212.236 222.806 256.462 1.00 32.50 184 PRO A O 1
ATOM 1334 N N . PHE A 1 185 ? 211.638 220.852 255.525 1.00 36.32 185 PHE A N 1
ATOM 1335 C CA . PHE A 1 185 ? 210.944 221.548 254.447 1.00 36.32 185 PHE A CA 1
ATOM 1336 C C . PHE A 1 185 ? 209.738 222.315 254.972 1.00 36.32 185 PHE A C 1
ATOM 1337 O O . PHE A 1 185 ? 209.377 223.356 254.415 1.00 36.32 185 PHE A O 1
ATOM 1345 N N . TYR A 1 186 ? 209.108 221.822 256.037 1.00 32.24 186 TYR A N 1
ATOM 1346 C CA . TYR A 1 186 ? 207.983 222.532 256.634 1.00 32.24 186 TYR A CA 1
ATOM 1347 C C . TYR A 1 186 ? 208.434 223.687 257.520 1.00 32.24 186 TYR A C 1
ATOM 1348 O O . TYR A 1 186 ? 207.787 224.739 257.543 1.00 32.24 186 TYR A O 1
ATOM 1357 N N . THR A 1 187 ? 209.532 223.516 258.257 1.00 37.32 187 THR A N 1
ATOM 1358 C CA . THR A 1 187 ? 209.926 224.502 259.256 1.00 37.32 187 THR A CA 1
ATOM 1359 C C . THR A 1 187 ? 210.868 225.570 258.720 1.00 37.32 187 THR A C 1
ATOM 1360 O O . THR A 1 187 ? 210.828 226.708 259.200 1.00 37.32 187 THR A O 1
ATOM 1364 N N . CYS A 1 188 ? 211.717 225.242 257.749 1.00 40.20 188 CYS A N 1
ATOM 1365 C CA . CYS A 1 188 ? 212.663 226.219 257.218 1.00 40.20 188 CYS A CA 1
ATOM 1366 C C . CYS A 1 188 ? 211.901 227.301 256.467 1.00 40.20 188 CYS A C 1
ATOM 1367 O O . CYS A 1 188 ? 211.289 227.035 255.429 1.00 40.20 188 CYS A O 1
ATOM 1370 N N . LYS A 1 189 ? 211.935 228.523 256.993 1.00 44.25 189 LYS A N 1
ATOM 1371 C CA . LYS A 1 189 ? 211.225 229.653 256.413 1.00 44.25 189 LYS A CA 1
ATOM 1372 C C . LYS A 1 189 ? 212.179 230.654 255.772 1.00 44.25 189 LYS A C 1
ATOM 1373 O O . LYS A 1 189 ? 211.910 231.857 255.760 1.00 44.25 189 LYS A O 1
ATOM 1379 N N . LYS A 1 190 ? 213.301 230.171 255.240 1.00 37.77 190 LYS A N 1
ATOM 1380 C CA . LYS A 1 190 ? 214.251 231.047 254.569 1.00 37.77 190 LYS A CA 1
ATOM 1381 C C . LYS A 1 190 ? 213.780 231.480 253.190 1.00 37.77 190 LYS A C 1
ATOM 1382 O O . LYS A 1 190 ? 214.278 232.483 252.669 1.00 37.77 190 LYS A O 1
ATOM 1388 N N . ILE A 1 191 ? 212.838 230.754 252.588 1.00 33.96 191 ILE A N 1
ATOM 1389 C CA . ILE A 1 191 ? 212.380 231.105 251.249 1.00 33.96 191 ILE A CA 1
ATOM 1390 C C . ILE A 1 191 ? 211.567 232.393 251.275 1.00 33.96 191 ILE A C 1
ATOM 1391 O O . ILE A 1 191 ? 211.695 233.242 250.384 1.00 33.96 191 ILE A O 1
ATOM 1396 N N . ASN A 1 192 ? 210.722 232.566 252.293 1.00 36.80 192 ASN A N 1
ATOM 1397 C CA . ASN A 1 192 ? 209.990 233.819 252.435 1.00 36.80 192 ASN A CA 1
ATOM 1398 C C . ASN A 1 192 ? 210.947 234.990 252.612 1.00 36.80 192 ASN A C 1
ATOM 1399 O O . ASN A 1 192 ? 210.756 236.063 252.021 1.00 36.80 192 ASN A O 1
ATOM 1404 N N . GLN A 1 193 ? 211.988 234.798 253.422 1.00 41.04 193 GLN A N 1
ATOM 1405 C CA . GLN A 1 193 ? 212.977 235.847 253.621 1.00 41.04 193 GLN A CA 1
ATOM 1406 C C . GLN A 1 193 ? 213.711 236.164 252.324 1.00 41.04 193 GLN A C 1
ATOM 1407 O O . GLN A 1 193 ? 213.968 237.334 252.024 1.00 41.04 193 GLN A O 1
ATOM 1413 N N . LEU A 1 194 ? 214.055 235.139 251.540 1.00 36.54 194 LEU A N 1
ATOM 1414 C CA . LEU A 1 194 ? 214.697 235.388 250.252 1.00 36.54 194 LEU A CA 1
ATOM 1415 C C . LEU A 1 194 ? 213.774 236.139 249.306 1.00 36.54 194 LEU A C 1
ATOM 1416 O O . LEU A 1 194 ? 214.225 237.007 248.554 1.00 36.54 194 LEU A O 1
ATOM 1421 N N . ILE A 1 195 ? 212.481 235.814 249.318 1.00 36.55 195 ILE A N 1
ATOM 1422 C CA . ILE A 1 195 ? 211.528 236.533 248.476 1.00 36.55 195 ILE A CA 1
ATOM 1423 C C . ILE A 1 195 ? 211.497 238.007 248.858 1.00 36.55 195 ILE A C 1
ATOM 1424 O O . ILE A 1 195 ? 211.569 238.899 247.999 1.00 36.55 195 ILE A O 1
ATOM 1429 N N . SER A 1 196 ? 211.403 238.283 250.161 1.00 39.89 196 SER A N 1
ATOM 1430 C CA . SER A 1 196 ? 211.359 239.668 250.618 1.00 39.89 196 SER A CA 1
ATOM 1431 C C . SER A 1 196 ? 212.648 240.406 250.277 1.00 39.89 196 SER A C 1
ATOM 1432 O O . SER A 1 196 ? 212.612 241.562 249.837 1.00 39.89 196 SER A O 1
ATOM 1435 N N . GLU A 1 197 ? 213.799 239.756 250.464 1.00 42.39 197 GLU A N 1
ATOM 1436 C CA . GLU A 1 197 ? 215.066 240.407 250.147 1.00 42.39 197 GLU A CA 1
ATOM 1437 C C . GLU A 1 197 ? 215.216 240.644 248.651 1.00 42.39 197 GLU A C 1
ATOM 1438 O O . GLU A 1 197 ? 215.767 241.667 248.241 1.00 42.39 197 GLU A O 1
ATOM 1444 N N . THR A 1 198 ? 214.743 239.714 247.818 1.00 39.28 198 THR A N 1
ATOM 1445 C CA . THR A 1 198 ? 214.792 239.929 246.376 1.00 39.28 198 THR A CA 1
ATOM 1446 C C . THR A 1 198 ? 213.942 241.123 245.973 1.00 39.28 198 THR A C 1
ATOM 1447 O O . THR A 1 198 ? 214.375 241.966 245.174 1.00 39.28 198 THR A O 1
ATOM 1451 N N . GLU A 1 199 ? 212.729 241.219 246.525 1.00 45.83 199 GLU A N 1
ATOM 1452 C CA . GLU A 1 199 ? 211.884 242.371 246.231 1.00 45.83 199 GLU A CA 1
ATOM 1453 C C . GLU A 1 199 ? 212.547 243.667 246.681 1.00 45.83 199 GLU A C 1
ATOM 1454 O O . GLU A 1 199 ? 212.555 244.659 245.943 1.00 45.83 199 GLU A O 1
ATOM 1460 N N . ALA A 1 200 ? 213.124 243.673 247.885 1.00 49.92 200 ALA A N 1
ATOM 1461 C CA . ALA A 1 200 ? 213.790 244.874 248.375 1.00 49.92 200 ALA A CA 1
ATOM 1462 C C . ALA A 1 200 ? 214.973 245.254 247.496 1.00 49.92 200 ALA A C 1
ATOM 1463 O O . ALA A 1 200 ? 215.156 246.431 247.164 1.00 49.92 200 ALA A O 1
ATOM 1465 N N . VAL A 1 201 ? 215.788 244.271 247.108 1.00 50.63 201 VAL A N 1
ATOM 1466 C CA . VAL A 1 201 ? 216.966 244.552 246.293 1.00 50.63 201 VAL A CA 1
ATOM 1467 C C . VAL A 1 201 ? 216.557 245.143 244.956 1.00 50.63 201 VAL A C 1
ATOM 1468 O O . VAL A 1 201 ? 217.083 246.179 244.534 1.00 50.63 201 VAL A O 1
ATOM 1472 N N . VAL A 1 202 ? 215.604 244.506 244.271 1.00 53.67 202 VAL A N 1
ATOM 1473 C CA . VAL A 1 202 ? 215.212 245.018 242.962 1.00 53.67 202 VAL A CA 1
ATOM 1474 C C . VAL A 1 202 ? 214.607 246.411 243.098 1.00 53.67 202 VAL A C 1
ATOM 1475 O O . VAL A 1 202 ? 214.968 247.329 242.350 1.00 53.67 202 VAL A O 1
ATOM 1479 N N . THR A 1 203 ? 213.740 246.612 244.098 1.00 58.84 203 THR A N 1
ATOM 1480 C CA . THR A 1 203 ? 213.072 247.897 244.270 1.00 58.84 203 THR A CA 1
ATOM 1481 C C . THR A 1 203 ? 214.066 249.016 244.547 1.00 58.84 203 THR A C 1
ATOM 1482 O O . THR A 1 203 ? 213.991 250.090 243.941 1.00 58.84 203 THR A O 1
ATOM 1486 N N . ASN A 1 204 ? 215.009 248.787 245.460 1.00 65.86 204 ASN A N 1
ATOM 1487 C CA . ASN A 1 204 ? 215.892 249.865 245.879 1.00 65.86 204 ASN A CA 1
ATOM 1488 C C . ASN A 1 204 ? 217.135 250.003 245.012 1.00 65.86 204 ASN A C 1
ATOM 1489 O O . ASN A 1 204 ? 217.828 251.019 245.121 1.00 65.86 204 ASN A O 1
ATOM 1494 N N . GLU A 1 205 ? 217.444 249.028 244.163 1.00 69.79 205 GLU A N 1
ATOM 1495 C CA . GLU A 1 205 ? 218.687 249.105 243.411 1.00 69.79 205 GLU A CA 1
ATOM 1496 C C . GLU A 1 205 ? 218.508 249.002 241.907 1.00 69.79 205 GLU A C 1
ATOM 1497 O O . GLU A 1 205 ? 219.161 249.741 241.168 1.00 69.79 205 GLU A O 1
ATOM 1503 N N . LEU A 1 206 ? 217.643 248.109 241.419 1.00 68.31 206 LEU A N 1
ATOM 1504 C CA . LEU A 1 206 ? 217.481 247.991 239.974 1.00 68.31 206 LEU A CA 1
ATOM 1505 C C . LEU A 1 206 ? 216.658 249.144 239.421 1.00 68.31 206 LEU A C 1
ATOM 1506 O O . LEU A 1 206 ? 216.886 249.595 238.293 1.00 68.31 206 LEU A O 1
ATOM 1511 N N . GLU A 1 207 ? 215.700 249.630 240.199 1.00 74.78 207 GLU A N 1
ATOM 1512 C CA . GLU A 1 207 ? 214.923 250.811 239.867 1.00 74.78 207 GLU A CA 1
ATOM 1513 C C . GLU A 1 207 ? 215.048 251.821 240.999 1.00 74.78 207 GLU A C 1
ATOM 1514 O O . GLU A 1 207 ? 215.613 251.534 242.058 1.00 74.78 207 GLU A O 1
ATOM 1520 N N . ASP A 1 208 ? 214.523 253.020 240.768 1.00 81.88 208 ASP A N 1
ATOM 1521 C CA . ASP A 1 208 ? 214.414 253.992 241.842 1.00 81.88 208 ASP A CA 1
ATOM 1522 C C . ASP A 1 208 ? 213.423 253.480 242.884 1.00 81.88 208 ASP A C 1
ATOM 1523 O O . ASP A 1 208 ? 212.803 252.425 242.725 1.00 81.88 208 ASP A O 1
ATOM 1528 N N . GLY A 1 209 ? 213.272 254.230 243.973 1.00 79.70 209 GLY A N 1
ATOM 1529 C CA . GLY A 1 209 ? 212.346 253.793 244.998 1.00 79.70 209 GLY A CA 1
ATOM 1530 C C . GLY A 1 209 ? 210.942 253.658 244.448 1.00 79.70 209 GLY A C 1
ATOM 1531 O O . GLY A 1 209 ? 210.227 254.649 244.272 1.00 79.70 209 GLY A O 1
ATOM 1532 N N . ASP A 1 210 ? 210.545 252.416 244.179 1.00 76.07 210 ASP A N 1
ATOM 1533 C CA . ASP A 1 210 ? 209.232 252.104 243.632 1.00 76.07 210 ASP A CA 1
ATOM 1534 C C . ASP A 1 210 ? 208.965 250.614 243.769 1.00 76.07 210 ASP A C 1
ATOM 1535 O O . ASP A 1 210 ? 209.680 249.800 243.176 1.00 76.07 210 ASP A O 1
ATOM 1540 N N . ARG A 1 211 ? 207.931 250.241 244.514 1.00 69.03 211 ARG A N 1
ATOM 1541 C CA . ARG A 1 211 ? 207.615 248.830 244.678 1.00 69.03 211 ARG A CA 1
ATOM 1542 C C . ARG A 1 211 ? 206.641 248.314 243.633 1.00 69.03 211 ARG A C 1
ATOM 1543 O O . ARG A 1 211 ? 206.746 247.153 243.225 1.00 69.03 211 ARG A O 1
ATOM 1551 N N . GLN A 1 212 ? 205.704 249.149 243.181 1.00 73.57 212 GLN A N 1
ATOM 1552 C CA . GLN A 1 212 ? 204.746 248.703 242.176 1.00 73.57 212 GLN A CA 1
ATOM 1553 C C . GLN A 1 212 ? 205.443 248.333 240.874 1.00 73.57 212 GLN A C 1
ATOM 1554 O O . GLN A 1 212 ? 205.141 247.295 240.278 1.00 73.57 212 GLN A O 1
ATOM 1560 N N . LYS A 1 213 ? 206.396 249.155 240.428 1.00 69.21 213 LYS A N 1
ATOM 1561 C CA . LYS A 1 213 ? 207.107 248.858 239.187 1.00 69.21 213 LYS A CA 1
ATOM 1562 C C . LYS A 1 213 ? 207.958 247.599 239.315 1.00 69.21 213 LYS A C 1
ATOM 1563 O O . LYS A 1 213 ? 207.965 246.750 238.414 1.00 69.21 213 LYS A O 1
ATOM 1569 N N . ALA A 1 214 ? 208.692 247.467 240.422 1.00 62.48 214 ALA A N 1
ATOM 1570 C CA . ALA A 1 214 ? 209.544 246.298 240.608 1.00 62.48 214 ALA A CA 1
ATOM 1571 C C . ALA A 1 214 ? 208.719 245.022 240.688 1.00 62.48 214 ALA A C 1
ATOM 1572 O O . ALA A 1 214 ? 209.082 244.001 240.091 1.00 62.48 214 ALA A O 1
ATOM 1574 N N . MET A 1 215 ? 207.604 245.058 241.420 1.00 58.74 215 MET A N 1
ATOM 1575 C CA . MET A 1 215 ? 206.739 243.888 241.485 1.00 58.74 215 MET A CA 1
ATOM 1576 C C . MET A 1 215 ? 206.080 243.604 240.144 1.00 58.74 215 MET A C 1
ATOM 1577 O O . MET A 1 215 ? 205.882 242.438 239.794 1.00 58.74 215 MET A O 1
ATOM 1582 N N . LYS A 1 216 ? 205.744 244.643 239.377 1.00 56.67 216 LYS A N 1
ATOM 1583 C CA . LYS A 1 216 ? 205.190 244.431 238.046 1.00 56.67 216 LYS A CA 1
ATOM 1584 C C . LYS A 1 216 ? 206.190 243.723 237.147 1.00 56.67 216 LYS A C 1
ATOM 1585 O O . LYS A 1 216 ? 205.820 242.840 236.366 1.00 56.67 216 LYS A O 1
ATOM 1591 N N . ARG A 1 217 ? 207.465 244.100 237.241 1.00 57.42 217 ARG A N 1
ATOM 1592 C CA . ARG A 1 217 ? 208.474 243.462 236.402 1.00 57.42 217 ARG A CA 1
ATOM 1593 C C . ARG A 1 217 ? 208.763 242.037 236.858 1.00 57.42 217 ARG A C 1
ATOM 1594 O O . ARG A 1 217 ? 208.866 241.126 236.029 1.00 57.42 217 ARG A O 1
ATOM 1602 N N . LEU A 1 218 ? 208.905 241.821 238.168 1.00 46.98 218 LEU A N 1
ATOM 1603 C CA . LEU A 1 218 ? 209.243 240.493 238.670 1.00 46.98 218 LEU A CA 1
ATOM 1604 C C . LEU A 1 218 ? 208.081 239.516 238.615 1.00 46.98 218 LEU A C 1
ATOM 1605 O O . LEU A 1 218 ? 208.312 238.306 238.705 1.00 46.98 218 LEU A O 1
ATOM 1610 N N . ARG A 1 219 ? 206.853 239.996 238.478 1.00 47.69 219 ARG A N 1
ATOM 1611 C CA . ARG A 1 219 ? 205.693 239.127 238.580 1.00 47.69 219 ARG A CA 1
ATOM 1612 C C . ARG A 1 219 ? 205.407 238.390 237.279 1.00 47.69 219 ARG A C 1
ATOM 1613 O O . ARG A 1 219 ? 204.558 237.494 237.261 1.00 47.69 219 ARG A O 1
ATOM 1621 N N . VAL A 1 220 ? 206.130 238.705 236.207 1.00 32.88 220 VAL A N 1
ATOM 1622 C CA . VAL A 1 220 ? 205.947 238.048 234.916 1.00 32.88 220 VAL A CA 1
ATOM 1623 C C . VAL A 1 220 ? 207.278 237.436 234.495 1.00 32.88 220 VAL A C 1
ATOM 1624 O O . VAL A 1 220 ? 207.967 237.987 233.626 1.00 32.88 220 VAL A O 1
ATOM 1628 N N . PRO A 1 221 ? 207.687 236.320 235.089 1.00 30.24 221 PRO A N 1
ATOM 1629 C CA . PRO A 1 221 ? 208.955 235.700 234.714 1.00 30.24 221 PRO A CA 1
ATOM 1630 C C . PRO A 1 221 ? 208.852 235.046 233.351 1.00 30.24 221 PRO A C 1
ATOM 1631 O O . PRO A 1 221 ? 207.742 234.774 232.869 1.00 30.24 221 PRO A O 1
ATOM 1635 N N . PRO A 1 222 ? 209.978 234.788 232.691 1.00 29.17 222 PRO A N 1
ATOM 1636 C CA . PRO A 1 222 ? 209.932 234.044 231.429 1.00 29.17 222 PRO A CA 1
ATOM 1637 C C . PRO A 1 222 ? 209.359 232.654 231.640 1.00 29.17 222 PRO A C 1
ATOM 1638 O O . PRO A 1 222 ? 209.764 231.927 232.549 1.00 29.17 222 PRO A O 1
ATOM 1642 N N . LEU A 1 223 ? 208.409 232.286 230.782 1.00 32.55 223 LEU A N 1
ATOM 1643 C CA . LEU A 1 223 ? 207.748 230.996 230.918 1.00 32.55 223 LEU A CA 1
ATOM 1644 C C . LEU A 1 223 ? 208.709 229.842 230.668 1.00 32.55 223 LEU A C 1
ATOM 1645 O O . LEU A 1 223 ? 208.521 228.751 231.216 1.00 32.55 223 LEU A O 1
ATOM 1650 N N . GLY A 1 224 ? 209.746 230.064 229.864 1.00 41.08 224 GLY A N 1
ATOM 1651 C CA . GLY A 1 224 ? 210.689 229.013 229.548 1.00 41.08 224 GLY A CA 1
ATOM 1652 C C . GLY A 1 224 ? 211.355 228.427 230.771 1.00 41.08 224 GLY A C 1
ATOM 1653 O O . GLY A 1 224 ? 212.213 229.066 231.388 1.00 41.08 224 GLY A O 1
ATOM 1654 N N . ALA A 1 225 ? 210.968 227.208 231.130 1.00 62.26 225 ALA A N 1
ATOM 1655 C CA . ALA A 1 225 ? 211.550 226.557 232.289 1.00 62.26 225 ALA A CA 1
ATOM 1656 C C . ALA A 1 225 ? 212.993 226.148 231.993 1.00 62.26 225 ALA A C 1
ATOM 1657 O O . ALA A 1 225 ? 213.460 226.174 230.850 1.00 62.26 225 ALA A O 1
ATOM 1659 N N . ALA A 1 226 ? 213.706 225.763 233.051 1.00 72.96 226 ALA A N 1
ATOM 1660 C CA . ALA A 1 226 ? 215.146 225.517 232.974 1.00 72.96 226 ALA A CA 1
ATOM 1661 C C . ALA A 1 226 ? 215.424 224.154 232.336 1.00 72.96 226 ALA A C 1
ATOM 1662 O O . ALA A 1 226 ? 215.858 223.197 232.981 1.00 72.96 226 ALA A O 1
ATOM 1664 N N . GLN A 1 227 ? 215.164 224.078 231.028 1.00 74.63 227 GLN A N 1
ATOM 1665 C CA . GLN A 1 227 ? 215.606 222.937 230.235 1.00 74.63 227 GLN A CA 1
ATOM 1666 C C . GLN A 1 227 ? 215.987 223.451 228.850 1.00 74.63 227 GLN A C 1
ATOM 1667 O O . GLN A 1 227 ? 215.264 224.288 228.277 1.00 74.63 227 GLN A O 1
ATOM 1673 N N . PRO A 1 228 ? 217.113 223.014 228.308 1.00 75.44 228 PRO A N 1
ATOM 1674 C CA . PRO A 1 228 ? 217.475 223.359 226.932 1.00 75.44 228 PRO A CA 1
ATOM 1675 C C . PRO A 1 228 ? 216.715 222.472 225.952 1.00 75.44 228 PRO A C 1
ATOM 1676 O O . PRO A 1 228 ? 215.868 221.665 226.330 1.00 75.44 228 PRO A O 1
ATOM 1680 N N . ALA A 1 229 ? 217.037 222.637 224.673 1.00 57.10 229 ALA A N 1
ATOM 1681 C CA . ALA A 1 229 ? 216.473 221.785 223.646 1.00 57.10 229 ALA A CA 1
ATOM 1682 C C . ALA A 1 229 ? 216.984 220.356 223.818 1.00 57.10 229 ALA A C 1
ATOM 1683 O O . ALA A 1 229 ? 218.045 220.134 224.405 1.00 57.10 229 ALA A O 1
ATOM 1685 N N . PRO A 1 230 ? 216.243 219.364 223.313 1.00 49.12 230 PRO A N 1
ATOM 1686 C CA . PRO A 1 230 ? 216.664 217.965 223.489 1.00 49.12 230 PRO A CA 1
ATOM 1687 C C . PRO A 1 230 ? 217.971 217.614 222.791 1.00 49.12 230 PRO A C 1
ATOM 1688 O O . PRO A 1 230 ? 218.371 216.446 222.785 1.00 49.12 230 PRO A O 1
ATOM 1692 N N . ALA A 1 231 ? 218.613 218.605 222.166 1.00 39.92 231 ALA A N 1
ATOM 1693 C CA . ALA A 1 231 ? 219.954 218.492 221.595 1.00 39.92 231 ALA A CA 1
ATOM 1694 C C . ALA A 1 231 ? 219.957 217.641 220.332 1.00 39.92 231 ALA A C 1
ATOM 1695 O O . ALA A 1 231 ? 220.993 217.501 219.675 1.00 39.92 231 ALA A O 1
ATOM 1697 N N . TRP A 1 232 ? 218.809 217.064 219.988 1.00 33.81 232 TRP A N 1
ATOM 1698 C CA . TRP A 1 232 ? 218.621 216.443 218.686 1.00 33.81 232 TRP A CA 1
ATOM 1699 C C . TRP A 1 232 ? 217.608 217.185 217.833 1.00 33.81 232 TRP A C 1
ATOM 1700 O O . TRP A 1 232 ? 217.703 217.147 216.603 1.00 33.81 232 TRP A O 1
ATOM 1711 N N . THR A 1 233 ? 216.641 217.856 218.463 1.00 30.21 233 THR A N 1
ATOM 1712 C CA . THR A 1 233 ? 215.743 218.727 217.718 1.00 30.21 233 THR A CA 1
ATOM 1713 C C . THR A 1 233 ? 216.500 219.898 217.110 1.00 30.21 233 THR A C 1
ATOM 1714 O O . THR A 1 233 ? 216.224 220.301 215.976 1.00 30.21 233 THR A O 1
ATOM 1718 N N . THR A 1 234 ? 217.461 220.457 217.847 1.00 30.16 234 THR A N 1
ATOM 1719 C CA . THR A 1 234 ? 218.281 221.531 217.296 1.00 30.16 234 THR A CA 1
ATOM 1720 C C . THR A 1 234 ? 219.099 221.045 216.106 1.00 30.16 234 THR A C 1
ATOM 1721 O O . THR A 1 234 ? 219.220 221.748 215.093 1.00 30.16 234 THR A O 1
ATOM 1725 N N . PHE A 1 235 ? 219.664 219.839 216.204 1.00 27.56 235 PHE A N 1
ATOM 1726 C CA . PHE A 1 235 ? 220.432 219.297 215.089 1.00 27.56 235 PHE A CA 1
ATOM 1727 C C . PHE A 1 235 ? 219.556 219.089 213.863 1.00 27.56 235 PHE A C 1
ATOM 1728 O O . PHE A 1 235 ? 219.974 219.379 212.737 1.00 27.56 235 PHE A O 1
ATOM 1736 N N . ARG A 1 236 ? 218.341 218.575 214.055 1.00 27.16 236 ARG A N 1
ATOM 1737 C CA . ARG A 1 236 ? 217.451 218.377 212.918 1.00 27.16 236 ARG A CA 1
ATOM 1738 C C . ARG A 1 236 ? 216.979 219.702 212.341 1.00 27.16 236 ARG A C 1
ATOM 1739 O O . ARG A 1 236 ? 216.778 219.809 211.126 1.00 27.16 236 ARG A O 1
ATOM 1747 N N . VAL A 1 237 ? 216.799 220.720 213.185 1.00 26.22 237 VAL A N 1
ATOM 1748 C CA . VAL A 1 237 ? 216.492 222.053 212.678 1.00 26.22 237 VAL A CA 1
ATOM 1749 C C . VAL A 1 237 ? 217.623 222.553 211.797 1.00 26.22 237 VAL A C 1
ATOM 1750 O O . VAL A 1 237 ? 217.388 223.093 210.710 1.00 26.22 237 VAL A O 1
ATOM 1754 N N . GLY A 1 238 ? 218.866 222.370 212.240 1.00 25.89 238 GLY A N 1
ATOM 1755 C CA . GLY A 1 238 ? 219.995 222.747 211.403 1.00 25.89 238 GLY A CA 1
ATOM 1756 C C . GLY A 1 238 ? 220.039 221.975 210.097 1.00 25.89 238 GLY A C 1
ATOM 1757 O O . GLY A 1 238 ? 220.270 222.550 209.030 1.00 25.89 238 GLY A O 1
ATOM 1758 N N . LEU A 1 239 ? 219.807 220.664 210.165 1.00 25.47 239 LEU A N 1
ATOM 1759 C CA . LEU A 1 239 ? 219.800 219.831 208.967 1.00 25.47 239 LEU A CA 1
ATOM 1760 C C . LEU A 1 239 ? 218.776 220.330 207.957 1.00 25.47 239 LEU A C 1
ATOM 1761 O O . LEU A 1 239 ? 219.100 220.567 206.783 1.00 25.47 239 LEU A O 1
ATOM 1766 N N . PHE A 1 240 ? 217.531 220.503 208.401 1.00 24.88 240 PHE A N 1
ATOM 1767 C CA . PHE A 1 240 ? 216.478 220.923 207.489 1.00 24.88 240 PHE A CA 1
ATOM 1768 C C . PHE A 1 240 ? 216.691 222.346 206.999 1.00 24.88 240 PHE A C 1
ATOM 1769 O O . PHE A 1 240 ? 216.386 222.641 205.843 1.00 24.88 240 PHE A O 1
ATOM 1777 N N . CYS A 1 241 ? 217.227 223.234 207.838 1.00 30.27 241 CYS A N 1
ATOM 1778 C CA . CYS A 1 241 ? 217.514 224.586 207.375 1.00 30.27 241 CYS A CA 1
ATOM 1779 C C . CYS A 1 241 ? 218.580 224.583 206.289 1.00 30.27 241 CYS A C 1
ATOM 1780 O O . CYS A 1 241 ? 218.461 225.308 205.295 1.00 30.27 241 CYS A O 1
ATOM 1783 N N . GLY A 1 242 ? 219.629 223.776 206.455 1.00 32.66 242 GLY A N 1
ATOM 1784 C CA . GLY A 1 242 ? 220.654 223.708 205.425 1.00 32.66 242 GLY A CA 1
ATOM 1785 C C . GLY A 1 242 ? 220.127 223.144 204.121 1.00 32.66 242 GLY A C 1
ATOM 1786 O O . GLY A 1 242 ? 220.373 223.696 203.038 1.00 32.66 242 GLY A O 1
ATOM 1787 N N . ILE A 1 243 ? 219.384 222.038 204.207 1.00 29.73 243 ILE A N 1
ATOM 1788 C CA . ILE A 1 243 ? 218.803 221.456 203.001 1.00 29.73 243 ILE A CA 1
ATOM 1789 C C . ILE A 1 243 ? 217.862 222.452 202.338 1.00 29.73 243 ILE A C 1
ATOM 1790 O O . ILE A 1 243 ? 217.845 222.585 201.110 1.00 29.73 243 ILE A O 1
ATOM 1795 N N . PHE A 1 244 ? 217.085 223.186 203.136 1.00 34.33 244 PHE A N 1
ATOM 1796 C CA . PHE A 1 244 ? 216.148 224.160 202.591 1.00 34.33 244 PHE A CA 1
ATOM 1797 C C . PHE A 1 244 ? 216.865 225.308 201.897 1.00 34.33 244 PHE A C 1
ATOM 1798 O O . PHE A 1 244 ? 216.434 225.752 200.829 1.00 34.33 244 PHE A O 1
ATOM 1806 N N . ILE A 1 245 ? 217.951 225.811 202.486 1.00 46.58 245 ILE A N 1
ATOM 1807 C CA . ILE A 1 245 ? 218.688 226.904 201.854 1.00 46.58 245 ILE A CA 1
ATOM 1808 C C . ILE A 1 245 ? 219.268 226.454 200.521 1.00 46.58 245 ILE A C 1
ATOM 1809 O O . ILE A 1 245 ? 219.147 227.149 199.501 1.00 46.58 245 ILE A O 1
ATOM 1814 N N . VAL A 1 246 ? 219.896 225.277 200.501 1.00 54.29 246 VAL A N 1
ATOM 1815 C CA . VAL A 1 246 ? 220.506 224.831 199.254 1.00 54.29 246 VAL A CA 1
ATOM 1816 C C . VAL A 1 246 ? 219.432 224.539 198.212 1.00 54.29 246 VAL A C 1
ATOM 1817 O O . VAL A 1 246 ? 219.605 224.829 197.020 1.00 54.29 246 VAL A O 1
ATOM 1821 N N . LEU A 1 247 ? 218.295 223.987 198.641 1.00 30.78 247 LEU A N 1
ATOM 1822 C CA . LEU A 1 247 ? 217.215 223.706 197.706 1.00 30.78 247 LEU A CA 1
ATOM 1823 C C . LEU A 1 247 ? 216.613 224.992 197.156 1.00 30.78 247 LEU A C 1
ATOM 1824 O O . LEU A 1 247 ? 216.224 225.044 195.988 1.00 30.78 247 LEU A O 1
ATOM 1829 N N . ASN A 1 248 ? 216.513 226.039 197.977 1.00 35.17 248 ASN A N 1
ATOM 1830 C CA . ASN A 1 248 ? 216.027 227.318 197.471 1.00 35.17 248 ASN A CA 1
ATOM 1831 C C . ASN A 1 248 ? 216.991 227.915 196.458 1.00 35.17 248 ASN A C 1
ATOM 1832 O O . ASN A 1 248 ? 216.565 228.506 195.459 1.00 35.17 248 ASN A O 1
ATOM 1837 N N . ILE A 1 249 ? 218.296 227.790 196.705 1.00 29.48 249 ILE A N 1
ATOM 1838 C CA . ILE A 1 249 ? 219.259 228.251 195.707 1.00 29.48 249 ILE A CA 1
ATOM 1839 C C . ILE A 1 249 ? 219.087 227.472 194.408 1.00 29.48 249 ILE A C 1
ATOM 1840 O O . ILE A 1 249 ? 219.129 228.044 193.309 1.00 29.48 249 ILE A O 1
ATOM 1845 N N . THR A 1 250 ? 218.870 226.160 194.513 1.00 28.13 250 THR A N 1
ATOM 1846 C CA . THR A 1 250 ? 218.614 225.357 193.321 1.00 28.13 250 THR A CA 1
ATOM 1847 C C . THR A 1 250 ? 217.345 225.806 192.607 1.00 28.13 250 THR A C 1
ATOM 1848 O O . THR A 1 250 ? 217.314 225.874 191.376 1.00 28.13 250 THR A O 1
ATOM 1852 N N . LEU A 1 251 ? 216.284 226.098 193.362 1.00 26.72 251 LEU A N 1
ATOM 1853 C CA . LEU A 1 251 ? 215.045 226.589 192.765 1.00 26.72 251 LEU A CA 1
ATOM 1854 C C . LEU A 1 251 ? 215.274 227.887 192.010 1.00 26.72 251 LEU A C 1
ATOM 1855 O O . LEU A 1 251 ? 214.793 228.058 190.886 1.00 26.72 251 LEU A O 1
ATOM 1860 N N . VAL A 1 252 ? 216.000 228.822 192.622 1.00 24.88 252 VAL A N 1
ATOM 1861 C CA . VAL A 1 252 ? 216.236 230.110 191.978 1.00 24.88 252 VAL A CA 1
ATOM 1862 C C . VAL A 1 252 ? 217.028 229.920 190.692 1.00 24.88 252 VAL A C 1
ATOM 1863 O O . VAL A 1 252 ? 216.677 230.470 189.640 1.00 24.88 252 VAL A O 1
ATOM 1867 N N . LEU A 1 253 ? 218.099 229.122 190.747 1.00 24.96 253 LEU A N 1
ATOM 1868 C CA . LEU A 1 253 ? 218.896 228.903 189.543 1.00 24.96 253 LEU A CA 1
ATOM 1869 C C . LEU A 1 253 ? 218.096 228.185 188.462 1.00 24.96 253 LEU A C 1
ATOM 1870 O O . LEU A 1 253 ? 218.162 228.558 187.286 1.00 24.96 253 LEU A O 1
ATOM 1875 N N . ALA A 1 254 ? 217.323 227.164 188.836 1.00 26.56 254 ALA A N 1
ATOM 1876 C CA . ALA A 1 254 ? 216.542 226.432 187.846 1.00 26.56 254 ALA A CA 1
ATOM 1877 C C . ALA A 1 254 ? 215.487 227.321 187.204 1.00 26.56 254 ALA A C 1
ATOM 1878 O O . ALA A 1 254 ? 215.268 227.252 185.990 1.00 26.56 254 ALA A O 1
ATOM 1880 N N . ALA A 1 255 ? 214.820 228.161 187.997 1.00 26.67 255 ALA A N 1
ATOM 1881 C CA . ALA A 1 255 ? 213.821 229.060 187.434 1.00 26.67 255 ALA A CA 1
ATOM 1882 C C . ALA A 1 255 ? 214.463 230.097 186.523 1.00 26.67 255 ALA A C 1
ATOM 1883 O O . ALA A 1 255 ? 213.910 230.427 185.467 1.00 26.67 255 ALA A O 1
ATOM 1885 N N . VAL A 1 256 ? 215.627 230.624 186.908 1.00 27.18 256 VAL A N 1
ATOM 1886 C CA . VAL A 1 256 ? 216.294 231.616 186.072 1.00 27.18 256 VAL A CA 1
ATOM 1887 C C . VAL A 1 256 ? 216.734 231.001 184.749 1.00 27.18 256 VAL A C 1
ATOM 1888 O O . VAL A 1 256 ? 216.535 231.591 183.681 1.00 27.18 256 VAL A O 1
ATOM 1892 N N . PHE A 1 257 ? 217.324 229.807 184.789 1.00 32.11 257 PHE A N 1
ATOM 1893 C CA . PHE A 1 257 ? 217.855 229.211 183.567 1.00 32.11 257 PHE A CA 1
ATOM 1894 C C . PHE A 1 257 ? 216.835 228.337 182.842 1.00 32.11 257 PHE A C 1
ATOM 1895 O O . PHE A 1 257 ? 216.596 228.531 181.647 1.00 32.11 257 PHE A O 1
ATOM 1903 N N . LYS A 1 258 ? 216.223 227.381 183.535 1.00 42.52 258 LYS A N 1
ATOM 1904 C CA . LYS A 1 258 ? 215.253 226.486 182.901 1.00 42.52 258 LYS A CA 1
ATOM 1905 C C . LYS A 1 258 ? 213.881 227.147 182.951 1.00 42.52 258 LYS A C 1
ATOM 1906 O O . LYS A 1 258 ? 213.160 227.064 183.945 1.00 42.52 258 LYS A O 1
ATOM 1912 N N . LEU A 1 259 ? 213.512 227.806 181.857 1.00 89.43 259 LEU A N 1
ATOM 1913 C CA . LEU A 1 259 ? 212.244 228.515 181.752 1.00 89.43 259 LEU A CA 1
ATOM 1914 C C . LEU A 1 259 ? 211.368 227.833 180.712 1.00 89.43 259 LEU A C 1
ATOM 1915 O O . LEU A 1 259 ? 211.848 227.465 179.634 1.00 89.43 259 LEU A O 1
ATOM 1920 N N . GLU A 1 260 ? 210.089 227.666 181.038 1.00 110.64 260 GLU A N 1
ATOM 1921 C CA . GLU A 1 260 ? 209.155 227.035 180.120 1.00 110.64 260 GLU A CA 1
ATOM 1922 C C . GLU A 1 260 ? 208.842 227.960 178.946 1.00 110.64 260 GLU A C 1
ATOM 1923 O O . GLU A 1 260 ? 209.096 229.168 178.981 1.00 110.64 260 GLU A O 1
ATOM 1929 N N . THR A 1 261 ? 208.286 227.368 177.891 1.00 126.66 261 THR A N 1
ATOM 1930 C CA . THR A 1 261 ? 207.896 228.102 176.697 1.00 126.66 261 THR A CA 1
ATOM 1931 C C . THR A 1 261 ? 206.590 227.531 176.165 1.00 126.66 261 THR A C 1
ATOM 1932 O O . THR A 1 261 ? 206.410 226.311 176.126 1.00 126.66 261 THR A O 1
ATOM 1936 N N . ASP A 1 262 ? 205.684 228.424 175.760 1.00 129.41 262 ASP A N 1
ATOM 1937 C CA . ASP A 1 262 ? 204.381 228.046 175.206 1.00 129.41 262 ASP A CA 1
ATOM 1938 C C . ASP A 1 262 ? 203.584 227.177 176.177 1.00 129.41 262 ASP A C 1
ATOM 1939 O O . ASP A 1 262 ? 202.932 226.208 175.782 1.00 129.41 262 ASP A O 1
ATOM 1944 N N . ARG A 1 263 ? 203.636 227.525 177.460 1.00 100.82 263 ARG A N 1
ATOM 1945 C CA . ARG A 1 263 ? 202.836 226.843 178.466 1.00 100.82 263 ARG A CA 1
ATOM 1946 C C . ARG A 1 263 ? 202.497 227.832 179.570 1.00 100.82 263 ARG A C 1
ATOM 1947 O O . ARG A 1 263 ? 203.158 228.860 179.736 1.00 100.82 263 ARG A O 1
ATOM 1955 N N . SER A 1 264 ? 201.446 227.514 180.319 1.00 72.49 264 SER A N 1
ATOM 1956 C CA . SER A 1 264 ? 200.992 228.342 181.429 1.00 72.49 264 SER A CA 1
ATOM 1957 C C . SER A 1 264 ? 201.463 227.704 182.729 1.00 72.49 264 SER A C 1
ATOM 1958 O O . SER A 1 264 ? 200.977 226.638 183.118 1.00 72.49 264 SER A O 1
ATOM 1961 N N . ILE A 1 265 ? 202.421 228.355 183.398 1.00 58.73 265 ILE A N 1
ATOM 1962 C CA . ILE A 1 265 ? 202.911 227.873 184.687 1.00 58.73 265 ILE A CA 1
ATOM 1963 C C . ILE A 1 265 ? 201.975 228.250 185.823 1.00 58.73 265 ILE A C 1
ATOM 1964 O O . ILE A 1 265 ? 202.220 227.868 186.975 1.00 58.73 265 ILE A O 1
ATOM 1969 N N . TRP A 1 266 ? 200.901 228.980 185.527 1.00 51.32 266 TRP A N 1
ATOM 1970 C CA . TRP A 1 266 ? 200.003 229.455 186.574 1.00 51.32 266 TRP A CA 1
ATOM 1971 C C . TRP A 1 266 ? 199.363 228.344 187.401 1.00 51.32 266 TRP A C 1
ATOM 1972 O O . TRP A 1 266 ? 199.243 228.526 188.625 1.00 51.32 266 TRP A O 1
ATOM 1983 N N . PRO A 1 267 ? 198.910 227.219 186.838 1.00 44.55 267 PRO A N 1
ATOM 1984 C CA . PRO A 1 267 ? 198.338 226.174 187.701 1.00 44.55 267 PRO A CA 1
ATOM 1985 C C . PRO A 1 267 ? 199.296 225.659 188.760 1.00 44.55 267 PRO A C 1
ATOM 1986 O O . PRO A 1 267 ? 198.845 225.231 189.829 1.00 44.55 267 PRO A O 1
ATOM 1990 N N . LEU A 1 268 ? 200.604 225.679 188.500 1.00 43.26 268 LEU A N 1
ATOM 1991 C CA . LEU A 1 268 ? 201.558 225.217 189.504 1.00 43.26 268 LEU A CA 1
ATOM 1992 C C . LEU A 1 268 ? 201.772 226.260 190.594 1.00 43.26 268 LEU A C 1
ATOM 1993 O O . LEU A 1 268 ? 201.966 225.911 191.769 1.00 43.26 268 LEU A O 1
ATOM 1998 N N . ILE A 1 269 ? 201.766 227.542 190.221 1.00 39.69 269 ILE A N 1
ATOM 1999 C CA . ILE A 1 269 ? 202.148 228.576 191.173 1.00 39.69 269 ILE A CA 1
ATOM 2000 C C . ILE A 1 269 ? 201.115 228.697 192.284 1.00 39.69 269 ILE A C 1
ATOM 2001 O O . ILE A 1 269 ? 201.476 228.942 193.434 1.00 39.69 269 ILE A O 1
ATOM 2006 N N . ARG A 1 270 ? 199.830 228.492 191.985 1.00 39.14 270 ARG A N 1
ATOM 2007 C CA . ARG A 1 270 ? 198.810 228.566 193.029 1.00 39.14 270 ARG A CA 1
ATOM 2008 C C . ARG A 1 270 ? 198.942 227.415 194.023 1.00 39.14 270 ARG A C 1
ATOM 2009 O O . ARG A 1 270 ? 198.853 227.615 195.245 1.00 39.14 270 ARG A O 1
ATOM 2017 N N . ILE A 1 271 ? 199.164 226.204 193.513 1.00 34.06 271 ILE A N 1
ATOM 2018 C CA . ILE A 1 271 ? 199.321 225.031 194.367 1.00 34.06 271 ILE A CA 1
ATOM 2019 C C . ILE A 1 271 ? 200.518 225.206 195.295 1.00 34.06 271 ILE A C 1
ATOM 2020 O O . ILE A 1 271 ? 200.425 225.054 196.530 1.00 34.06 271 ILE A O 1
ATOM 2025 N N . TYR A 1 272 ? 201.659 225.569 194.718 1.00 30.22 272 TYR A N 1
ATOM 2026 C CA . TYR A 1 272 ? 202.834 225.739 195.549 1.00 30.22 272 TYR A CA 1
ATOM 2027 C C . TYR A 1 272 ? 202.753 227.004 196.391 1.00 30.22 272 TYR A C 1
ATOM 2028 O O . TYR A 1 272 ? 203.443 227.097 197.407 1.00 30.22 272 TYR A O 1
ATOM 2037 N N . ARG A 1 273 ? 201.886 227.949 196.025 1.00 32.16 273 ARG A N 1
ATOM 2038 C CA . ARG A 1 273 ? 201.598 229.086 196.888 1.00 32.16 273 ARG A CA 1
ATOM 2039 C C . ARG A 1 273 ? 200.916 228.636 198.167 1.00 32.16 273 ARG A C 1
ATOM 2040 O O . ARG A 1 273 ? 201.262 229.090 199.264 1.00 32.16 273 ARG A O 1
ATOM 2048 N N . GLY A 1 274 ? 199.923 227.757 198.041 1.00 26.52 274 GLY A N 1
ATOM 2049 C CA . GLY A 1 274 ? 199.296 227.209 199.234 1.00 26.52 274 GLY A CA 1
ATOM 2050 C C . GLY A 1 274 ? 200.299 226.502 200.125 1.00 26.52 274 GLY A C 1
ATOM 2051 O O . GLY A 1 274 ? 200.352 226.729 201.345 1.00 26.52 274 GLY A O 1
ATOM 2052 N N . GLY A 1 275 ? 201.134 225.656 199.520 1.00 26.30 275 GLY A N 1
ATOM 2053 C CA . GLY A 1 275 ? 202.171 224.994 200.302 1.00 26.30 275 GLY A CA 1
ATOM 2054 C C . GLY A 1 275 ? 203.110 225.974 200.986 1.00 26.30 275 GLY A C 1
ATOM 2055 O O . GLY A 1 275 ? 203.458 225.809 202.165 1.00 26.30 275 GLY A O 1
ATOM 2056 N N . PHE A 1 276 ? 203.526 227.014 200.259 1.00 24.62 276 PHE A N 1
ATOM 2057 C CA . PHE A 1 276 ? 204.452 228.001 200.798 1.00 24.62 276 PHE A CA 1
ATOM 2058 C C . PHE A 1 276 ? 203.850 228.742 201.979 1.00 24.62 276 PHE A C 1
ATOM 2059 O O . PHE A 1 276 ? 204.532 228.979 202.982 1.00 24.62 276 PHE A O 1
ATOM 2067 N N . LEU A 1 277 ? 202.581 229.143 201.873 1.00 24.23 277 LEU A N 1
ATOM 2068 C CA . LEU A 1 277 ? 201.958 229.831 202.997 1.00 24.23 277 LEU A CA 1
ATOM 2069 C C . LEU A 1 277 ? 201.868 228.927 204.212 1.00 24.23 277 LEU A C 1
ATOM 2070 O O . LEU A 1 277 ? 202.080 229.384 205.338 1.00 24.23 277 LEU A O 1
ATOM 2075 N N . LEU A 1 278 ? 201.561 227.643 204.016 1.00 25.13 278 LEU A N 1
ATOM 2076 C CA . LEU A 1 278 ? 201.521 226.749 205.171 1.00 25.13 278 LEU A CA 1
ATOM 2077 C C . LEU A 1 278 ? 202.885 226.667 205.856 1.00 25.13 278 LEU A C 1
ATOM 2078 O O . LEU A 1 278 ? 202.988 226.777 207.088 1.00 25.13 278 LEU A O 1
ATOM 2083 N N . ILE A 1 279 ? 203.951 226.488 205.067 1.00 25.59 279 ILE A N 1
ATOM 2084 C CA . ILE A 1 279 ? 205.289 226.371 205.651 1.00 25.59 279 ILE A CA 1
ATOM 2085 C C . ILE A 1 279 ? 205.689 227.658 206.363 1.00 25.59 279 ILE A C 1
ATOM 2086 O O . ILE A 1 279 ? 206.222 227.633 207.483 1.00 25.59 279 ILE A O 1
ATOM 2091 N N . GLU A 1 280 ? 205.447 228.803 205.723 1.00 25.08 280 GLU A N 1
ATOM 2092 C CA . GLU A 1 280 ? 205.811 230.081 206.322 1.00 25.08 280 GLU A CA 1
ATOM 2093 C C . GLU A 1 280 ? 205.010 230.340 207.588 1.00 25.08 280 GLU A C 1
ATOM 2094 O O . GLU A 1 280 ? 205.534 230.896 208.559 1.00 25.08 280 GLU A O 1
ATOM 2100 N N . PHE A 1 281 ? 203.736 229.942 207.601 1.00 26.05 281 PHE A N 1
ATOM 2101 C CA . PHE A 1 281 ? 202.934 230.086 208.807 1.00 26.05 281 PHE A CA 1
ATOM 2102 C C . PHE A 1 281 ? 203.497 229.257 209.948 1.00 26.05 281 PHE A C 1
ATOM 2103 O O . PHE A 1 281 ? 203.550 229.726 211.087 1.00 26.05 281 PHE A O 1
ATOM 2111 N N . LEU A 1 282 ? 203.914 228.019 209.672 1.00 26.01 282 LEU A N 1
ATOM 2112 C CA . LEU A 1 282 ? 204.493 227.216 210.748 1.00 26.01 282 LEU A CA 1
ATOM 2113 C C . LEU A 1 282 ? 205.794 227.825 211.265 1.00 26.01 282 LEU A C 1
ATOM 2114 O O . LEU A 1 282 ? 206.032 227.856 212.480 1.00 26.01 282 LEU A O 1
ATOM 2119 N N . PHE A 1 283 ? 206.642 228.323 210.365 1.00 24.65 283 PHE A N 1
ATOM 2120 C CA . PHE A 1 283 ? 207.883 228.969 210.794 1.00 24.65 283 PHE A CA 1
ATOM 2121 C C . PHE A 1 283 ? 207.601 230.189 211.671 1.00 24.65 283 PHE A C 1
ATOM 2122 O O . PHE A 1 283 ? 208.177 230.349 212.761 1.00 24.65 283 PHE A O 1
ATOM 2130 N N . LEU A 1 284 ? 206.701 231.062 211.216 1.00 24.33 284 LEU A N 1
ATOM 2131 C CA . LEU A 1 284 ? 206.392 232.258 211.985 1.00 24.33 284 LEU A CA 1
ATOM 2132 C C . LEU A 1 284 ? 205.695 231.918 213.294 1.00 24.33 284 LEU A C 1
ATOM 2133 O O . LEU A 1 284 ? 205.869 232.630 214.285 1.00 24.33 284 LEU A O 1
ATOM 2138 N N . LEU A 1 285 ? 204.919 230.834 213.328 1.00 25.56 285 LEU A N 1
ATOM 2139 C CA . LEU A 1 285 ? 204.310 230.406 214.581 1.00 25.56 285 LEU A CA 1
ATOM 2140 C C . LEU A 1 285 ? 205.360 229.897 215.556 1.00 25.56 285 LEU A C 1
ATOM 2141 O O . LEU A 1 285 ? 205.230 230.084 216.771 1.00 25.56 285 LEU A O 1
ATOM 2146 N N . GLY A 1 286 ? 206.404 229.244 215.047 1.00 24.97 286 GLY A N 1
ATOM 2147 C CA . GLY A 1 286 ? 207.532 228.920 215.905 1.00 24.97 286 GLY A CA 1
ATOM 2148 C C . GLY A 1 286 ? 208.163 230.162 216.502 1.00 24.97 286 GLY A C 1
ATOM 2149 O O . GLY A 1 286 ? 208.480 230.204 217.697 1.00 24.97 286 GLY A O 1
ATOM 2150 N N . ILE A 1 287 ? 208.335 231.202 215.684 1.00 26.25 287 ILE A N 1
ATOM 2151 C CA . ILE A 1 287 ? 208.875 232.456 216.213 1.00 26.25 287 ILE A CA 1
ATOM 2152 C C . ILE A 1 287 ? 207.934 233.051 217.259 1.00 26.25 287 ILE A C 1
ATOM 2153 O O . ILE A 1 287 ? 208.381 233.605 218.271 1.00 26.25 287 ILE A O 1
ATOM 2158 N N . ASN A 1 288 ? 206.620 232.957 217.029 1.00 30.36 288 ASN A N 1
ATOM 2159 C CA . ASN A 1 288 ? 205.654 233.441 218.015 1.00 30.36 288 ASN A CA 1
ATOM 2160 C C . ASN A 1 288 ? 205.781 232.691 219.330 1.00 30.36 288 ASN A C 1
ATOM 2161 O O . ASN A 1 288 ? 205.693 233.292 220.407 1.00 30.36 288 ASN A O 1
ATOM 2166 N N . THR A 1 289 ? 205.936 231.369 219.263 1.00 25.58 289 THR A N 1
ATOM 2167 C CA . THR A 1 289 ? 206.094 230.586 220.481 1.00 25.58 289 THR A CA 1
ATOM 2168 C C . THR A 1 289 ? 207.346 231.005 221.229 1.00 25.58 289 THR A C 1
ATOM 2169 O O . THR A 1 289 ? 207.326 231.153 222.456 1.00 25.58 289 THR A O 1
ATOM 2173 N N . TYR A 1 290 ? 208.442 231.224 220.503 1.00 27.96 290 TYR A N 1
ATOM 2174 C CA . TYR A 1 290 ? 209.660 231.714 221.141 1.00 27.96 290 TYR A CA 1
ATOM 2175 C C . TYR A 1 290 ? 209.426 233.058 221.820 1.00 27.96 290 TYR A C 1
ATOM 2176 O O . TYR A 1 290 ? 209.855 233.279 222.961 1.00 27.96 290 TYR A O 1
ATOM 2185 N N . GLY A 1 291 ? 208.749 233.974 221.125 1.00 32.43 291 GLY A N 1
ATOM 2186 C CA . GLY A 1 291 ? 208.515 235.294 221.688 1.00 32.43 291 GLY A CA 1
ATOM 2187 C C . GLY A 1 291 ? 207.663 235.248 222.940 1.00 32.43 291 GLY A C 1
ATOM 2188 O O . GLY A 1 291 ? 207.977 235.891 223.945 1.00 32.43 291 GLY A O 1
ATOM 2189 N N . TRP A 1 292 ? 206.574 234.477 222.900 1.00 26.80 292 TRP A N 1
ATOM 2190 C CA . TRP A 1 292 ? 205.731 234.330 224.082 1.00 26.80 292 TRP A CA 1
ATOM 2191 C C . TRP A 1 292 ? 206.506 233.706 225.230 1.00 26.80 292 TRP A C 1
ATOM 2192 O O . TRP A 1 292 ? 206.403 234.155 226.376 1.00 26.80 292 TRP A O 1
ATOM 2203 N N . ARG A 1 293 ? 207.284 232.665 224.942 1.00 31.36 293 ARG A N 1
ATOM 2204 C CA . ARG A 1 293 ? 207.968 231.941 226.001 1.00 31.36 293 ARG A CA 1
ATOM 2205 C C . ARG A 1 293 ? 209.016 232.810 226.681 1.00 31.36 293 ARG A C 1
ATOM 2206 O O . ARG A 1 293 ? 209.128 232.803 227.912 1.00 31.36 293 ARG A O 1
ATOM 2214 N N . GLN A 1 294 ? 209.793 233.570 225.906 1.00 37.92 294 GLN A N 1
ATOM 2215 C CA . GLN A 1 294 ? 210.814 234.403 226.532 1.00 37.92 294 GLN A CA 1
ATOM 2216 C C . GLN A 1 294 ? 210.221 235.642 227.190 1.00 37.92 294 GLN A C 1
ATOM 2217 O O . GLN A 1 294 ? 210.640 236.019 228.289 1.00 37.92 294 GLN A O 1
ATOM 2223 N N . ALA A 1 295 ? 209.253 236.293 226.539 1.00 54.29 295 ALA A N 1
ATOM 2224 C CA . ALA A 1 295 ? 208.738 237.554 227.062 1.00 54.29 295 ALA A CA 1
ATOM 2225 C C . ALA A 1 295 ? 207.980 237.365 228.366 1.00 54.29 295 ALA A C 1
ATOM 2226 O O . ALA A 1 295 ? 207.902 238.295 229.174 1.00 54.29 295 ALA A O 1
ATOM 2228 N N . GLY A 1 296 ? 207.414 236.184 228.588 1.00 31.48 296 GLY A N 1
ATOM 2229 C CA . GLY A 1 296 ? 206.673 235.898 229.804 1.00 31.48 296 GLY A CA 1
ATOM 2230 C C . GLY A 1 296 ? 205.216 235.560 229.591 1.00 31.48 296 GLY A C 1
ATOM 2231 O O . GLY A 1 296 ? 204.523 235.255 230.571 1.00 31.48 296 GLY A O 1
ATOM 2232 N N . VAL A 1 297 ? 204.711 235.592 228.359 1.00 27.18 297 VAL A N 1
ATOM 2233 C CA . VAL A 1 297 ? 203.300 235.322 228.109 1.00 27.18 297 VAL A CA 1
ATOM 2234 C C . VAL A 1 297 ? 203.033 233.837 228.304 1.00 27.18 297 VAL A C 1
ATOM 2235 O O . VAL A 1 297 ? 203.600 232.990 227.604 1.00 27.18 297 VAL A O 1
ATOM 2239 N N . ASN A 1 298 ? 202.158 233.517 229.255 1.00 30.72 298 ASN A N 1
ATOM 2240 C CA . ASN A 1 298 ? 201.838 232.134 229.602 1.00 30.72 298 ASN A CA 1
ATOM 2241 C C . ASN A 1 298 ? 200.848 231.585 228.582 1.00 30.72 298 ASN A C 1
ATOM 2242 O O . ASN A 1 298 ? 199.658 231.407 228.851 1.00 30.72 298 ASN A O 1
ATOM 2247 N N . HIS A 1 299 ? 201.358 231.302 227.382 1.00 26.41 299 HIS A N 1
ATOM 2248 C CA . HIS A 1 299 ? 200.494 230.786 226.330 1.00 26.41 299 HIS A CA 1
ATOM 2249 C C . HIS A 1 299 ? 200.006 229.374 226.621 1.00 26.41 299 HIS A C 1
ATOM 2250 O O . HIS A 1 299 ? 198.995 228.957 226.050 1.00 26.41 299 HIS A O 1
ATOM 2257 N N . VAL A 1 300 ? 200.694 228.635 227.494 1.00 27.96 300 VAL A N 1
ATOM 2258 C CA . VAL A 1 300 ? 200.261 227.279 227.822 1.00 27.96 300 VAL A CA 1
ATOM 2259 C C . VAL A 1 300 ? 198.890 227.298 228.482 1.00 27.96 300 VAL A C 1
ATOM 2260 O O . VAL A 1 300 ? 198.010 226.500 228.138 1.00 27.96 300 VAL A O 1
ATOM 2264 N N . LEU A 1 301 ? 198.680 228.208 229.434 1.00 28.17 301 LEU A N 1
ATOM 2265 C CA . LEU A 1 301 ? 197.389 228.281 230.106 1.00 28.17 301 LEU A CA 1
ATOM 2266 C C . LEU A 1 301 ? 196.308 228.828 229.184 1.00 28.17 301 LEU A C 1
ATOM 2267 O O . LEU A 1 301 ? 195.179 228.326 229.178 1.00 28.17 301 LEU A O 1
ATOM 2272 N N . ILE A 1 302 ? 196.631 229.859 228.400 1.00 28.18 302 ILE A N 1
ATOM 2273 C CA . ILE A 1 302 ? 195.631 230.469 227.532 1.00 28.18 302 ILE A CA 1
ATOM 2274 C C . ILE A 1 302 ? 195.174 229.488 226.461 1.00 28.18 302 ILE A C 1
ATOM 2275 O O . ILE A 1 302 ? 193.971 229.329 226.221 1.00 28.18 302 ILE A O 1
ATOM 2280 N N . PHE A 1 303 ? 196.115 228.808 225.804 1.00 27.08 303 PHE A N 1
ATOM 2281 C CA . PHE A 1 303 ? 195.749 227.772 224.846 1.00 27.08 303 PHE A CA 1
ATOM 2282 C C . PHE A 1 303 ? 195.171 226.532 225.512 1.00 27.08 303 PHE A C 1
ATOM 2283 O O . PHE A 1 303 ? 194.623 225.675 224.813 1.00 27.08 303 PHE A O 1
ATOM 2291 N N . GLU A 1 304 ? 195.296 226.413 226.834 1.00 33.53 304 GLU A N 1
ATOM 2292 C CA . GLU A 1 304 ? 194.847 225.232 227.572 1.00 33.53 304 GLU A CA 1
ATOM 2293 C C . GLU A 1 304 ? 195.579 223.979 227.093 1.00 33.53 304 GLU A C 1
ATOM 2294 O O . GLU A 1 304 ? 195.003 222.897 226.975 1.00 33.53 304 GLU A O 1
ATOM 2300 N N . LEU A 1 305 ? 196.868 224.140 226.813 1.00 34.46 305 LEU A N 1
ATOM 2301 C CA . LEU A 1 305 ? 197.738 223.025 226.482 1.00 34.46 305 LEU A CA 1
ATOM 2302 C C . LEU A 1 305 ? 198.083 222.222 227.730 1.00 34.46 305 LEU A C 1
ATOM 2303 O O . LEU A 1 305 ? 197.883 222.664 228.864 1.00 34.46 305 LEU A O 1
ATOM 2308 N N . ASN A 1 306 ? 198.599 221.024 227.506 1.00 42.36 306 ASN A N 1
ATOM 2309 C CA . ASN A 1 306 ? 199.031 220.174 228.605 1.00 42.36 306 ASN A CA 1
ATOM 2310 C C . ASN A 1 306 ? 200.299 220.754 229.216 1.00 42.36 306 ASN A C 1
ATOM 2311 O O . ASN A 1 306 ? 201.298 220.913 228.504 1.00 42.36 306 ASN A O 1
ATOM 2316 N N . PRO A 1 307 ? 200.308 221.090 230.508 1.00 43.54 307 PRO A N 1
ATOM 2317 C CA . PRO A 1 307 ? 201.520 221.680 231.100 1.00 43.54 307 PRO A CA 1
ATOM 2318 C C . PRO A 1 307 ? 202.735 220.780 231.007 1.00 43.54 307 PRO A C 1
ATOM 2319 O O . PRO A 1 307 ? 203.867 221.278 231.009 1.00 43.54 307 PRO A O 1
ATOM 2323 N N . ARG A 1 308 ? 202.536 219.470 230.936 1.00 52.14 308 ARG A N 1
ATOM 2324 C CA . ARG A 1 308 ? 203.627 218.533 230.719 1.00 52.14 308 ARG A CA 1
ATOM 2325 C C . ARG A 1 308 ? 203.699 218.165 229.243 1.00 52.14 308 ARG A C 1
ATOM 2326 O O . ARG A 1 308 ? 202.670 217.986 228.583 1.00 52.14 308 ARG A O 1
ATOM 2334 N N . SER A 1 309 ? 204.924 218.079 228.724 1.00 58.11 309 SER A N 1
ATOM 2335 C CA . SER A 1 309 ? 205.176 217.678 227.341 1.00 58.11 309 SER A CA 1
ATOM 2336 C C . SER A 1 309 ? 204.473 218.608 226.347 1.00 58.11 309 SER A C 1
ATOM 2337 O O . SER A 1 309 ? 203.585 218.205 225.595 1.00 58.11 309 SER A O 1
ATOM 2340 N N . ASN A 1 310 ? 204.883 219.874 226.366 1.00 51.86 310 ASN A N 1
ATOM 2341 C CA . ASN A 1 310 ? 204.494 220.836 225.348 1.00 51.86 310 ASN A CA 1
ATOM 2342 C C . ASN A 1 310 ? 205.639 220.998 224.350 1.00 51.86 310 ASN A C 1
ATOM 2343 O O . ASN A 1 310 ? 206.710 220.404 224.492 1.00 51.86 310 ASN A O 1
ATOM 2348 N N . LEU A 1 311 ? 205.410 221.812 223.324 1.00 40.58 311 LEU A N 1
ATOM 2349 C CA . LEU A 1 311 ? 206.369 221.995 222.241 1.00 40.58 311 LEU A CA 1
ATOM 2350 C C . LEU A 1 311 ? 206.972 223.391 222.287 1.00 40.58 311 LEU A C 1
ATOM 2351 O O . LEU A 1 311 ? 206.245 224.389 222.307 1.00 40.58 311 LEU A O 1
ATOM 2356 N N . SER A 1 312 ? 208.301 223.450 222.292 1.00 33.23 312 SER A N 1
ATOM 2357 C CA . SER A 1 312 ? 209.024 224.710 222.208 1.00 33.23 312 SER A CA 1
ATOM 2358 C C . SER A 1 312 ? 209.056 225.162 220.752 1.00 33.23 312 SER A C 1
ATOM 2359 O O . SER A 1 312 ? 208.379 224.602 219.887 1.00 33.23 312 SER A O 1
ATOM 2362 N N . HIS A 1 313 ? 209.850 226.190 220.456 1.00 29.04 313 HIS A N 1
ATOM 2363 C CA . HIS A 1 313 ? 209.898 226.682 219.087 1.00 29.04 313 HIS A CA 1
ATOM 2364 C C . HIS A 1 313 ? 210.749 225.803 218.177 1.00 29.04 313 HIS A C 1
ATOM 2365 O O . HIS A 1 313 ? 210.521 225.791 216.961 1.00 29.04 313 HIS A O 1
ATOM 2372 N N . GLN A 1 314 ? 211.707 225.051 218.728 1.00 30.29 314 GLN A N 1
ATOM 2373 C CA . GLN A 1 314 ? 212.538 224.203 217.877 1.00 30.29 314 GLN A CA 1
ATOM 2374 C C . GLN A 1 314 ? 211.703 223.157 217.149 1.00 30.29 314 GLN A C 1
ATOM 2375 O O . GLN A 1 314 ? 211.961 222.858 215.978 1.00 30.29 314 GLN A O 1
ATOM 2381 N N . HIS A 1 315 ? 210.707 222.582 217.822 1.00 33.39 315 HIS A N 1
ATOM 2382 C CA . HIS A 1 315 ? 209.881 221.572 217.168 1.00 33.39 315 HIS A CA 1
ATOM 2383 C C . HIS A 1 315 ? 209.097 222.162 216.001 1.00 33.39 315 HIS A C 1
ATOM 2384 O O . HIS A 1 315 ? 209.011 221.547 214.929 1.00 33.39 315 HIS A O 1
ATOM 2391 N N . LEU A 1 316 ? 208.519 223.351 216.185 1.00 26.37 316 LEU A N 1
ATOM 2392 C CA . LEU A 1 316 ? 207.798 223.988 215.089 1.00 26.37 316 LEU A CA 1
ATOM 2393 C C . LEU A 1 316 ? 208.735 224.337 213.943 1.00 26.37 316 LEU A C 1
ATOM 2394 O O . LEU A 1 316 ? 208.379 224.171 212.769 1.00 26.37 316 LEU A O 1
ATOM 2399 N N . PHE A 1 317 ? 209.942 224.816 214.260 1.00 26.87 317 PHE A N 1
ATOM 2400 C CA . PHE A 1 317 ? 210.914 225.082 213.205 1.00 26.87 317 PHE A CA 1
ATOM 2401 C C . PHE A 1 317 ? 211.248 223.809 212.440 1.00 26.87 317 PHE A C 1
ATOM 2402 O O . PHE A 1 317 ? 211.376 223.830 211.213 1.00 26.87 317 PHE A O 1
ATOM 2410 N N . GLU A 1 318 ? 211.393 222.690 213.151 1.00 29.98 318 GLU A N 1
ATOM 2411 C CA . GLU A 1 318 ? 211.727 221.429 212.498 1.00 29.98 318 GLU A CA 1
ATOM 2412 C C . GLU A 1 318 ? 210.606 220.955 211.580 1.00 29.98 318 GLU A C 1
ATOM 2413 O O . GLU A 1 318 ? 210.867 220.509 210.457 1.00 29.98 318 GLU A O 1
ATOM 2419 N N . ILE A 1 319 ? 209.353 221.041 212.035 1.00 27.39 319 ILE A N 1
ATOM 2420 C CA . ILE A 1 319 ? 208.233 220.642 211.180 1.00 27.39 319 ILE A CA 1
ATOM 2421 C C . ILE A 1 319 ? 208.153 221.539 209.950 1.00 27.39 319 ILE A C 1
ATOM 2422 O O . ILE A 1 319 ? 207.940 221.067 208.823 1.00 27.39 319 ILE A O 1
ATOM 2427 N N . ALA A 1 320 ? 208.311 222.851 210.149 1.00 23.52 320 ALA A N 1
ATOM 2428 C CA . ALA A 1 320 ? 208.276 223.773 209.021 1.00 23.52 320 ALA A CA 1
ATOM 2429 C C . ALA A 1 320 ? 209.386 223.464 208.030 1.00 23.52 320 ALA A C 1
ATOM 2430 O O . ALA A 1 320 ? 209.162 223.467 206.816 1.00 23.52 320 ALA A O 1
ATOM 2432 N N . GLY A 1 321 ? 210.586 223.174 208.531 1.00 23.33 321 GLY A N 1
ATOM 2433 C CA . GLY A 1 321 ? 211.680 222.820 207.645 1.00 23.33 321 GLY A CA 1
ATOM 2434 C C . GLY A 1 321 ? 211.423 221.536 206.882 1.00 23.33 321 GLY A C 1
ATOM 2435 O O . GLY A 1 321 ? 211.755 221.433 205.702 1.00 23.33 321 GLY A O 1
ATOM 2436 N N . PHE A 1 322 ? 210.833 220.539 207.543 1.00 23.58 322 PHE A N 1
ATOM 2437 C CA . PHE A 1 322 ? 210.551 219.273 206.873 1.00 23.58 322 PHE A CA 1
ATOM 2438 C C . PHE A 1 322 ? 209.555 219.465 205.736 1.00 23.58 322 PHE A C 1
ATOM 2439 O O . PHE A 1 322 ? 209.761 218.978 204.612 1.00 23.58 322 PHE A O 1
ATOM 2447 N N . LEU A 1 323 ? 208.465 220.182 206.010 1.00 23.94 323 LEU A N 1
ATOM 2448 C CA . LEU A 1 323 ? 207.501 220.445 204.949 1.00 23.94 323 LEU A CA 1
ATOM 2449 C C . LEU A 1 323 ? 208.102 221.317 203.856 1.00 23.94 323 LEU A C 1
ATOM 2450 O O . LEU A 1 323 ? 207.755 221.158 202.682 1.00 23.94 323 LEU A O 1
ATOM 2455 N N . GLY A 1 324 ? 209.017 222.220 204.211 1.00 27.49 324 GLY A N 1
ATOM 2456 C CA . GLY A 1 324 ? 209.709 222.989 203.193 1.00 27.49 324 GLY A CA 1
ATOM 2457 C C . GLY A 1 324 ? 210.583 222.127 202.303 1.00 27.49 324 GLY A C 1
ATOM 2458 O O . GLY A 1 324 ? 210.664 222.351 201.094 1.00 27.49 324 GLY A O 1
ATOM 2459 N N . ILE A 1 325 ? 211.255 221.135 202.890 1.00 25.39 325 ILE A N 1
ATOM 2460 C CA . ILE A 1 325 ? 212.057 220.207 202.096 1.00 25.39 325 ILE A CA 1
ATOM 2461 C C . ILE A 1 325 ? 211.169 219.454 201.118 1.00 25.39 325 ILE A C 1
ATOM 2462 O O . ILE A 1 325 ? 211.495 219.319 199.932 1.00 25.39 325 ILE A O 1
ATOM 2467 N N . LEU A 1 326 ? 210.030 218.954 201.602 1.00 22.33 326 LEU A N 1
ATOM 2468 C CA . LEU A 1 326 ? 209.118 218.242 200.710 1.00 22.33 326 LEU A CA 1
ATOM 2469 C C . LEU A 1 326 ? 208.618 219.148 199.593 1.00 22.33 326 LEU A C 1
ATOM 2470 O O . LEU A 1 326 ? 208.556 218.737 198.426 1.00 22.33 326 LEU A O 1
ATOM 2475 N N . TRP A 1 327 ? 208.260 220.387 199.932 1.00 24.88 327 TRP A N 1
ATOM 2476 C CA . TRP A 1 327 ? 207.736 221.313 198.936 1.00 24.88 327 TRP A CA 1
ATOM 2477 C C . TRP A 1 327 ? 208.789 221.645 197.886 1.00 24.88 327 TRP A C 1
ATOM 2478 O O . TRP A 1 327 ? 208.495 221.658 196.683 1.00 24.88 327 TRP A O 1
ATOM 2489 N N . CYS A 1 328 ? 210.027 221.895 198.318 1.00 23.65 328 CYS A N 1
ATOM 2490 C CA . CYS A 1 328 ? 211.095 222.191 197.371 1.00 23.65 328 CYS A CA 1
ATOM 2491 C C . CYS A 1 328 ? 211.402 220.990 196.491 1.00 23.65 328 CYS A C 1
ATOM 2492 O O . CYS A 1 328 ? 211.676 221.144 195.296 1.00 23.65 328 CYS A O 1
ATOM 2495 N N . LEU A 1 329 ? 211.375 219.785 197.061 1.00 26.64 329 LEU A N 1
ATOM 2496 C CA . LEU A 1 329 ? 211.639 218.596 196.260 1.00 26.64 329 LEU A CA 1
ATOM 2497 C C . LEU A 1 329 ? 210.562 218.397 195.203 1.00 26.64 329 LEU A C 1
ATOM 2498 O O . LEU A 1 329 ? 210.869 218.096 194.043 1.00 26.64 329 LEU A O 1
ATOM 2503 N N . SER A 1 330 ? 209.294 218.577 195.577 1.00 28.21 330 SER A N 1
ATOM 2504 C CA . SER A 1 330 ? 208.224 218.463 194.592 1.00 28.21 330 SER A CA 1
ATOM 2505 C C . SER A 1 330 ? 208.353 219.528 193.511 1.00 28.21 330 SER A C 1
ATOM 2506 O O . SER A 1 330 ? 208.159 219.241 192.323 1.00 28.21 330 SER A O 1
ATOM 2509 N N . LEU A 1 331 ? 208.690 220.760 193.896 1.00 21.68 331 LEU A N 1
ATOM 2510 C CA . LEU A 1 331 ? 208.831 221.818 192.902 1.00 21.68 331 LEU A CA 1
ATOM 2511 C C . LEU A 1 331 ? 209.983 221.536 191.941 1.00 21.68 331 LEU A C 1
ATOM 2512 O O . LEU A 1 331 ? 209.857 221.754 190.730 1.00 21.68 331 LEU A O 1
ATOM 2517 N N . LEU A 1 332 ? 211.115 221.049 192.458 1.00 19.88 332 LEU A N 1
ATOM 2518 C CA . LEU A 1 332 ? 212.224 220.692 191.580 1.00 19.88 332 LEU A CA 1
ATOM 2519 C C . LEU A 1 332 ? 211.847 219.549 190.654 1.00 19.88 332 LEU A C 1
ATOM 2520 O O . LEU A 1 332 ? 212.201 219.559 189.470 1.00 19.88 332 LEU A O 1
ATOM 2525 N N . ALA A 1 333 ? 211.138 218.548 191.174 1.00 24.95 333 ALA A N 1
ATOM 2526 C CA . ALA A 1 333 ? 210.683 217.465 190.315 1.00 24.95 333 ALA A CA 1
ATOM 2527 C C . ALA A 1 333 ? 209.770 217.984 189.217 1.00 24.95 333 ALA A C 1
ATOM 2528 O O . ALA A 1 333 ? 209.781 217.456 188.100 1.00 24.95 333 ALA A O 1
ATOM 2530 N N . CYS A 1 334 ? 208.974 219.011 189.513 1.00 27.57 334 CYS A N 1
ATOM 2531 C CA . CYS A 1 334 ? 208.159 219.620 188.468 1.00 27.57 334 CYS A CA 1
ATOM 2532 C C . CYS A 1 334 ? 209.022 220.344 187.441 1.00 27.57 334 CYS A C 1
ATOM 2533 O O . CYS A 1 334 ? 208.763 220.251 186.236 1.00 27.57 334 CYS A O 1
ATOM 2536 N N . PHE A 1 335 ? 210.045 221.074 187.890 1.00 23.85 335 PHE A N 1
ATOM 2537 C CA . PHE A 1 335 ? 210.920 221.772 186.949 1.00 23.85 335 PHE A CA 1
ATOM 2538 C C . PHE A 1 335 ? 211.732 220.790 186.115 1.00 23.85 335 PHE A C 1
ATOM 2539 O O . PHE A 1 335 ? 211.774 220.886 184.884 1.00 23.85 335 PHE A O 1
ATOM 2547 N N . PHE A 1 336 ? 212.389 219.839 186.771 1.00 25.23 336 PHE A N 1
ATOM 2548 C CA . PHE A 1 336 ? 213.171 218.840 186.064 1.00 25.23 336 PHE A CA 1
ATOM 2549 C C . PHE A 1 336 ? 212.261 217.714 185.581 1.00 25.23 336 PHE A C 1
ATOM 2550 O O . PHE A 1 336 ? 211.032 217.803 185.625 1.00 25.23 336 PHE A O 1
ATOM 2558 N N . ALA A 1 337 ? 212.877 216.639 185.102 1.00 37.65 337 ALA A N 1
ATOM 2559 C CA . ALA A 1 337 ? 212.162 215.435 184.681 1.00 37.65 337 ALA A CA 1
ATOM 2560 C C . ALA A 1 337 ? 212.834 214.239 185.337 1.00 37.65 337 ALA A C 1
ATOM 2561 O O . ALA A 1 337 ? 213.562 213.482 184.680 1.00 37.65 337 ALA A O 1
ATOM 2563 N N . PRO A 1 338 ? 212.624 214.045 186.641 1.00 42.21 338 PRO A N 1
ATOM 2564 C CA . PRO A 1 338 ? 213.287 212.918 187.319 1.00 42.21 338 PRO A CA 1
ATOM 2565 C C . PRO A 1 338 ? 212.869 211.563 186.778 1.00 42.21 338 PRO A C 1
ATOM 2566 O O . PRO A 1 338 ? 213.728 210.749 186.414 1.00 42.21 338 PRO A O 1
ATOM 2570 N N . ILE A 1 339 ? 211.569 211.296 186.712 1.00 57.27 339 ILE A N 1
ATOM 2571 C CA . ILE A 1 339 ? 211.047 210.008 186.273 1.00 57.27 339 ILE A CA 1
ATOM 2572 C C . ILE A 1 339 ? 210.250 210.236 184.997 1.00 57.27 339 ILE A C 1
ATOM 2573 O O . ILE A 1 339 ? 209.342 211.075 184.964 1.00 57.27 339 ILE A O 1
ATOM 2578 N N . SER A 1 340 ? 210.591 209.489 183.945 1.00 65.49 340 SER A N 1
ATOM 2579 C CA . SER A 1 340 ? 209.942 209.690 182.653 1.00 65.49 340 SER A CA 1
ATOM 2580 C C . SER A 1 340 ? 208.471 209.296 182.695 1.00 65.49 340 SER A C 1
ATOM 2581 O O . SER A 1 340 ? 207.614 210.027 182.185 1.00 65.49 340 SER A O 1
ATOM 2584 N N . VAL A 1 341 ? 208.156 208.145 183.291 1.00 68.87 341 VAL A N 1
ATOM 2585 C CA . VAL A 1 341 ? 206.778 207.662 183.276 1.00 68.87 341 VAL A CA 1
ATOM 2586 C C . VAL A 1 341 ? 205.889 208.524 184.166 1.00 68.87 341 VAL A C 1
ATOM 2587 O O . VAL A 1 341 ? 204.733 208.799 183.825 1.00 68.87 341 VAL A O 1
ATOM 2591 N N . ILE A 1 342 ? 206.403 208.960 185.313 1.00 59.88 342 ILE A N 1
ATOM 2592 C CA . 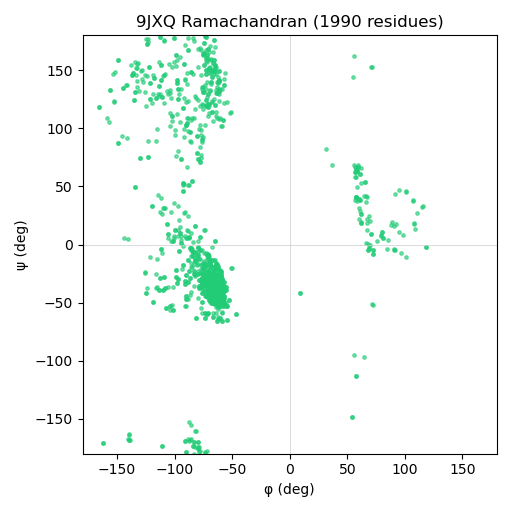ILE A 1 342 ? 205.622 209.779 186.239 1.00 59.88 342 ILE A CA 1
ATOM 2593 C C . ILE A 1 342 ? 205.415 211.163 185.638 1.00 59.88 342 ILE A C 1
ATOM 2594 O O . ILE A 1 342 ? 206.392 211.872 185.360 1.00 59.88 342 ILE A O 1
ATOM 2599 N N . PRO A 1 343 ? 204.174 211.590 185.429 1.00 54.62 343 PRO A N 1
ATOM 2600 C CA . PRO A 1 343 ? 203.930 212.921 184.867 1.00 54.62 343 PRO A CA 1
ATOM 2601 C C . PRO A 1 343 ? 204.184 214.012 185.897 1.00 54.62 343 PRO A C 1
ATOM 2602 O O . PRO A 1 343 ? 204.435 213.760 187.077 1.00 54.62 343 PRO A O 1
ATOM 2606 N N . THR A 1 344 ? 204.114 215.255 185.418 1.00 49.19 344 THR A N 1
ATOM 2607 C CA . THR A 1 344 ? 204.431 216.400 186.265 1.00 49.19 344 THR A CA 1
ATOM 2608 C C . THR A 1 344 ? 203.415 216.574 187.389 1.00 49.19 344 THR A C 1
ATOM 2609 O O . THR A 1 344 ? 203.791 216.877 188.527 1.00 49.19 344 THR A O 1
ATOM 2613 N N . TYR A 1 345 ? 202.126 216.381 187.102 1.00 51.50 345 TYR A N 1
ATOM 2614 C CA . TYR A 1 345 ? 201.104 216.695 188.094 1.00 51.50 345 TYR A CA 1
ATOM 2615 C C . TYR A 1 345 ? 201.082 215.721 189.264 1.00 51.50 345 TYR A C 1
ATOM 2616 O O . TYR A 1 345 ? 200.367 215.975 190.239 1.00 51.50 345 TYR A O 1
ATOM 2625 N N . VAL A 1 346 ? 201.828 214.619 189.194 1.00 45.98 346 VAL A N 1
ATOM 2626 C CA . VAL A 1 346 ? 201.857 213.678 190.308 1.00 45.98 346 VAL A CA 1
ATOM 2627 C C . VAL A 1 346 ? 202.546 214.293 191.520 1.00 45.98 346 VAL A C 1
ATOM 2628 O O . VAL A 1 346 ? 202.145 214.052 192.665 1.00 45.98 346 VAL A O 1
ATOM 2632 N N . TYR A 1 347 ? 203.588 215.096 191.294 1.00 36.78 347 TYR A N 1
ATOM 2633 C CA . TYR A 1 347 ? 204.359 215.631 192.415 1.00 36.78 347 TYR A CA 1
ATOM 2634 C C . TYR A 1 347 ? 203.537 216.481 193.377 1.00 36.78 347 TYR A C 1
ATOM 2635 O O . TYR A 1 347 ? 203.686 216.296 194.597 1.00 36.78 347 TYR A O 1
ATOM 2644 N N . PRO A 1 348 ? 202.691 217.425 192.939 1.00 34.49 348 PRO A N 1
ATOM 2645 C CA . PRO A 1 348 ? 201.796 218.072 193.916 1.00 34.49 348 PRO A CA 1
ATOM 2646 C C . PRO A 1 348 ? 200.881 217.089 194.624 1.00 34.49 348 PRO A C 1
ATOM 2647 O O . PRO A 1 348 ? 200.635 217.228 195.832 1.00 34.49 348 PRO A O 1
ATOM 2651 N N . LEU A 1 349 ? 200.379 216.084 193.903 1.00 37.44 349 LEU A N 1
ATOM 2652 C CA . LEU A 1 349 ? 199.550 215.065 194.535 1.00 37.44 349 LEU A CA 1
ATOM 2653 C C . LEU A 1 349 ? 200.323 214.314 195.605 1.00 37.44 349 LEU A C 1
ATOM 2654 O O . LEU A 1 349 ? 199.817 214.112 196.712 1.00 37.44 349 LEU A O 1
ATOM 2659 N N . ALA A 1 350 ? 201.549 213.886 195.296 1.00 34.11 350 ALA A N 1
ATOM 2660 C CA . ALA A 1 350 ? 202.348 213.172 196.286 1.00 34.11 350 ALA A CA 1
ATOM 2661 C C . ALA A 1 350 ? 202.660 214.063 197.479 1.00 34.11 350 ALA A C 1
ATOM 2662 O O . ALA A 1 350 ? 202.581 213.623 198.633 1.00 34.11 350 ALA A O 1
ATOM 2664 N N . LEU A 1 351 ? 202.997 215.326 197.216 1.00 30.65 351 LEU A N 1
ATOM 2665 C CA . LEU A 1 351 ? 203.312 216.264 198.286 1.00 30.65 351 LEU A CA 1
ATOM 2666 C C . LEU A 1 351 ? 202.147 216.409 199.253 1.00 30.65 351 LEU A C 1
ATOM 2667 O O . LEU A 1 351 ? 202.307 216.247 200.468 1.00 30.65 351 LEU A O 1
ATOM 2672 N N . TYR A 1 352 ? 200.956 216.699 198.730 1.00 31.27 352 TYR A N 1
ATOM 2673 C CA . TYR A 1 352 ? 199.830 216.933 199.626 1.00 31.27 352 TYR A CA 1
ATOM 2674 C C . TYR A 1 352 ? 199.281 215.644 200.215 1.00 31.27 352 TYR A C 1
ATOM 2675 O O . TYR A 1 352 ? 198.764 215.662 201.336 1.00 31.27 352 TYR A O 1
ATOM 2684 N N . GLY A 1 353 ? 199.399 214.521 199.507 1.00 34.98 353 GLY A N 1
ATOM 2685 C CA . GLY A 1 353 ? 199.062 213.251 200.118 1.00 34.98 353 GLY A CA 1
ATOM 2686 C C . GLY A 1 353 ? 199.936 212.951 201.316 1.00 34.98 353 GLY A C 1
ATOM 2687 O O . GLY A 1 353 ? 199.443 212.535 202.366 1.00 34.98 353 GLY A O 1
ATOM 2688 N N . PHE A 1 354 ? 201.242 213.193 201.190 1.00 37.88 354 PHE A N 1
ATOM 2689 C CA . PHE A 1 354 ? 202.127 212.972 202.327 1.00 37.88 354 PHE A CA 1
ATOM 2690 C C . PHE A 1 354 ? 201.857 213.969 203.445 1.00 37.88 354 PHE A C 1
ATOM 2691 O O . PHE A 1 354 ? 201.907 213.605 204.622 1.00 37.88 354 PHE A O 1
ATOM 2699 N N . MET A 1 355 ? 201.571 215.229 203.105 1.00 36.06 355 MET A N 1
ATOM 2700 C CA . MET A 1 355 ? 201.252 216.209 204.141 1.00 36.06 355 MET A CA 1
ATOM 2701 C C . MET A 1 355 ? 200.007 215.803 204.920 1.00 36.06 355 MET A C 1
ATOM 2702 O O . MET A 1 355 ? 200.004 215.810 206.157 1.00 36.06 355 MET A O 1
ATOM 2707 N N . VAL A 1 356 ? 198.939 215.431 204.212 1.00 35.62 356 VAL A N 1
ATOM 2708 C CA . VAL A 1 356 ? 197.696 215.091 204.893 1.00 35.62 356 VAL A CA 1
ATOM 2709 C C . VAL A 1 356 ? 197.844 213.783 205.663 1.00 35.62 356 VAL A C 1
ATOM 2710 O O . VAL A 1 356 ? 197.261 213.620 206.740 1.00 35.62 356 VAL A O 1
ATOM 2714 N N . PHE A 1 357 ? 198.629 212.833 205.141 1.00 42.83 357 PHE A N 1
ATOM 2715 C CA . PHE A 1 357 ? 198.878 211.602 205.883 1.00 42.83 357 PHE A CA 1
ATOM 2716 C C . PHE A 1 357 ? 199.679 211.878 207.148 1.00 42.83 357 PHE A C 1
ATOM 2717 O O . PHE A 1 357 ? 199.389 211.315 208.210 1.00 42.83 357 PHE A O 1
ATOM 2725 N N . PHE A 1 358 ? 200.691 212.741 207.053 1.00 37.83 358 PHE A N 1
ATOM 2726 C CA . PHE A 1 358 ? 201.427 213.187 208.226 1.00 37.83 358 PHE A CA 1
ATOM 2727 C C . PHE A 1 358 ? 200.541 213.970 209.181 1.00 37.83 358 PHE A C 1
ATOM 2728 O O . PHE A 1 358 ? 200.888 214.114 210.356 1.00 37.83 358 PHE A O 1
ATOM 2736 N N . LEU A 1 359 ? 199.414 214.488 208.699 1.00 36.51 359 LEU A N 1
ATOM 2737 C CA . LEU A 1 359 ? 198.439 215.123 209.575 1.00 36.51 359 LEU A CA 1
ATOM 2738 C C . LEU A 1 359 ? 197.448 214.136 210.179 1.00 36.51 359 LEU A C 1
ATOM 2739 O O . LEU A 1 359 ? 196.944 214.380 211.278 1.00 36.51 359 LEU A O 1
ATOM 2744 N N . ILE A 1 360 ? 197.149 213.027 209.502 1.00 40.75 360 ILE A N 1
ATOM 2745 C CA . ILE A 1 360 ? 196.154 212.089 210.015 1.00 40.75 360 ILE A CA 1
ATOM 2746 C C . ILE A 1 360 ? 196.778 210.718 210.246 1.00 40.75 360 ILE A C 1
ATOM 2747 O O . ILE A 1 360 ? 196.112 209.689 210.094 1.00 40.75 360 ILE A O 1
ATOM 2752 N N . ASN A 1 361 ? 198.051 210.694 210.630 1.00 52.14 361 ASN A N 1
ATOM 2753 C CA . ASN A 1 361 ? 198.731 209.442 210.935 1.00 52.14 361 ASN A CA 1
ATOM 2754 C C . ASN A 1 361 ? 198.090 208.780 212.150 1.00 52.14 361 ASN A C 1
ATOM 2755 O O . ASN A 1 361 ? 198.059 209.373 213.237 1.00 52.14 361 ASN A O 1
ATOM 2760 N N . PRO A 1 362 ? 197.569 207.559 212.011 1.00 53.96 362 PRO A N 1
ATOM 2761 C CA . PRO A 1 362 ? 196.927 206.905 213.161 1.00 53.96 362 PRO A CA 1
ATOM 2762 C C . PRO A 1 362 ? 197.902 206.451 214.231 1.00 53.96 362 PRO A C 1
ATOM 2763 O O . PRO A 1 362 ? 197.516 206.339 215.400 1.00 53.96 362 PRO A O 1
ATOM 2767 N N . THR A 1 363 ? 199.154 206.186 213.871 1.00 55.74 363 THR A N 1
ATOM 2768 C CA . THR A 1 363 ? 200.115 205.621 214.804 1.00 55.74 363 THR A CA 1
ATOM 2769 C C . THR A 1 363 ? 200.570 206.672 215.815 1.00 55.74 363 THR A C 1
ATOM 2770 O O . THR A 1 363 ? 200.131 207.825 215.803 1.00 55.74 363 THR A O 1
ATOM 2774 N N . LYS A 1 364 ? 201.471 206.263 216.706 1.00 57.92 364 LYS A N 1
ATOM 2775 C CA . LYS A 1 364 ? 201.962 207.110 217.782 1.00 57.92 364 LYS A CA 1
ATOM 2776 C C . LYS A 1 364 ? 203.266 207.815 217.438 1.00 57.92 364 LYS A C 1
ATOM 2777 O O . LYS A 1 364 ? 203.886 208.407 218.326 1.00 57.92 364 LYS A O 1
ATOM 2783 N N . THR A 1 365 ? 203.704 207.756 216.189 1.00 56.44 365 THR A N 1
ATOM 2784 C CA . THR A 1 365 ? 204.975 208.348 215.811 1.00 56.44 365 THR A CA 1
ATOM 2785 C C . THR A 1 365 ? 204.774 209.724 215.186 1.00 56.44 365 THR A C 1
ATOM 2786 O O . THR A 1 365 ? 203.673 210.093 214.771 1.00 56.44 365 THR A O 1
ATOM 2790 N N . PHE A 1 366 ? 205.869 210.485 215.129 1.00 49.91 366 PHE A N 1
ATOM 2791 C CA . PHE A 1 366 ? 205.926 211.781 214.452 1.00 49.91 366 PHE A CA 1
ATOM 2792 C C . PHE A 1 366 ? 204.909 212.763 215.043 1.00 49.91 366 PHE A C 1
ATOM 2793 O O . PHE A 1 366 ? 203.930 213.156 214.408 1.00 49.91 366 PHE A O 1
ATOM 2801 N N . TYR A 1 367 ? 205.170 213.128 216.301 1.00 44.33 367 TYR A N 1
ATOM 2802 C CA . TYR A 1 367 ? 204.440 214.198 216.985 1.00 44.33 367 TYR A CA 1
ATOM 2803 C C . TYR A 1 367 ? 202.972 213.822 217.188 1.00 44.33 367 TYR A C 1
ATOM 2804 O O . TYR A 1 367 ? 202.067 214.563 216.804 1.00 44.33 367 TYR A O 1
ATOM 2813 N N . TYR A 1 368 ? 202.740 212.657 217.796 1.00 52.86 368 TYR A N 1
ATOM 2814 C CA . TYR A 1 368 ? 201.373 212.160 217.919 1.00 52.86 368 TYR A CA 1
ATOM 2815 C C . TYR A 1 368 ? 200.524 213.072 218.797 1.00 52.86 368 TYR A C 1
ATOM 2816 O O . TYR A 1 368 ? 199.352 213.318 218.488 1.00 52.86 368 TYR A O 1
ATOM 2825 N N . LYS A 1 369 ? 201.098 213.596 219.881 1.00 51.80 369 LYS A N 1
ATOM 2826 C CA . LYS A 1 369 ? 200.334 214.445 220.792 1.00 51.80 369 LYS A CA 1
ATOM 2827 C C . LYS A 1 369 ? 199.843 215.707 220.094 1.00 51.80 369 LYS A C 1
ATOM 2828 O O . LYS A 1 369 ? 198.645 216.020 220.117 1.00 51.80 369 LYS A O 1
ATOM 2834 N N . SER A 1 370 ? 200.758 216.443 219.460 1.00 46.20 370 SER A N 1
ATOM 2835 C CA . SER A 1 370 ? 200.375 217.680 218.789 1.00 46.20 370 SER A CA 1
ATOM 2836 C C . SER A 1 370 ? 199.457 217.405 217.611 1.00 46.20 370 SER A C 1
ATOM 2837 O O . SER A 1 370 ? 198.519 218.165 217.356 1.00 46.20 370 SER A O 1
ATOM 2840 N N . ARG A 1 371 ? 199.719 216.327 216.875 1.00 45.07 371 ARG A N 1
ATOM 2841 C CA . ARG A 1 371 ? 198.880 215.991 215.733 1.00 45.07 371 ARG A CA 1
ATOM 2842 C C . ARG A 1 371 ? 197.449 215.697 216.167 1.00 45.07 371 ARG A C 1
ATOM 2843 O O . ARG A 1 371 ? 196.492 216.176 215.545 1.00 45.07 371 ARG A O 1
ATOM 2851 N N . PHE A 1 372 ? 197.278 214.934 217.248 1.00 46.13 372 PHE A N 1
ATOM 2852 C CA . PHE A 1 372 ? 195.932 214.625 217.717 1.00 46.13 372 PHE A CA 1
ATOM 2853 C C . PHE A 1 372 ? 195.251 215.855 218.305 1.00 46.13 372 PHE A C 1
ATOM 2854 O O . PHE A 1 372 ? 194.042 216.049 218.118 1.00 46.13 372 PHE A O 1
ATOM 2862 N N . TRP A 1 373 ? 196.006 216.703 219.010 1.00 36.16 373 TRP A N 1
ATOM 2863 C CA . TRP A 1 373 ? 195.431 217.950 219.506 1.00 36.16 373 TRP A CA 1
ATOM 2864 C C . TRP A 1 373 ? 194.947 218.822 218.357 1.00 36.16 373 TRP A C 1
ATOM 2865 O O . TRP A 1 373 ? 193.853 219.394 218.418 1.00 36.16 373 TRP A O 1
ATOM 2876 N N . LEU A 1 374 ? 195.744 218.920 217.292 1.00 34.20 374 LEU A N 1
ATOM 2877 C CA . LEU A 1 374 ? 195.352 219.720 216.140 1.00 34.20 374 LEU A CA 1
ATOM 2878 C C . LEU A 1 374 ? 194.139 219.130 215.437 1.00 34.20 374 LEU A C 1
ATOM 2879 O O . LEU A 1 374 ? 193.272 219.872 214.969 1.00 34.20 374 LEU A O 1
ATOM 2884 N N . LEU A 1 375 ? 194.065 217.801 215.333 1.00 34.16 375 LEU A N 1
ATOM 2885 C CA . LEU A 1 375 ? 192.895 217.185 214.711 1.00 34.16 375 LEU A CA 1
ATOM 2886 C C . LEU A 1 375 ? 191.632 217.448 215.519 1.00 34.16 375 LEU A C 1
ATOM 2887 O O . LEU A 1 375 ? 190.582 217.782 214.955 1.00 34.16 375 LEU A O 1
ATOM 2892 N N . LYS A 1 376 ? 191.716 217.313 216.844 1.00 36.72 376 LYS A N 1
ATOM 2893 C CA . LYS A 1 376 ? 190.563 217.621 217.683 1.00 36.72 376 LYS A CA 1
ATOM 2894 C C . LYS A 1 376 ? 190.163 219.084 217.540 1.00 36.72 376 LYS A C 1
ATOM 2895 O O . LYS A 1 376 ? 188.971 219.407 217.446 1.00 36.72 376 LYS A O 1
ATOM 2901 N N . LEU A 1 377 ? 191.150 219.982 217.511 1.00 32.30 377 LEU A N 1
ATOM 2902 C CA . LEU A 1 377 ? 190.851 221.401 217.376 1.00 32.30 377 LEU A CA 1
ATOM 2903 C C . LEU A 1 377 ? 190.206 221.711 216.032 1.00 32.30 377 LEU A C 1
ATOM 2904 O O . LEU A 1 377 ? 189.267 222.506 215.966 1.00 32.30 377 LEU A O 1
ATOM 2909 N N . LEU A 1 378 ? 190.695 221.101 214.950 1.00 31.34 378 LEU A N 1
ATOM 2910 C CA . LEU A 1 378 ? 190.082 221.311 213.642 1.00 31.34 378 LEU A CA 1
ATOM 2911 C C . LEU A 1 378 ? 188.651 220.794 213.619 1.00 31.34 378 LEU A C 1
ATOM 2912 O O . LEU A 1 378 ? 187.758 221.437 213.050 1.00 31.34 378 LEU A O 1
ATOM 2917 N N . PHE A 1 379 ? 188.411 219.638 214.240 1.00 34.97 379 PHE A N 1
ATOM 2918 C CA . PHE A 1 379 ? 187.051 219.121 214.318 1.00 34.97 379 PHE A CA 1
ATOM 2919 C C . PHE A 1 379 ? 186.137 220.084 215.061 1.00 34.97 379 PHE A C 1
ATOM 2920 O O . PHE A 1 379 ? 184.995 220.310 214.647 1.00 34.97 379 PHE A O 1
ATOM 2928 N N . ARG A 1 380 ? 186.618 220.660 216.165 1.00 36.36 380 ARG A N 1
ATOM 2929 C CA . ARG A 1 380 ? 185.772 221.584 216.917 1.00 36.36 380 ARG A CA 1
ATOM 2930 C C . ARG A 1 380 ? 185.589 222.916 216.195 1.00 36.36 380 ARG A C 1
ATOM 2931 O O . ARG A 1 380 ? 184.529 223.540 216.319 1.00 36.36 380 ARG A O 1
ATOM 2939 N N . VAL A 1 381 ? 186.594 223.369 215.445 1.00 32.08 381 VAL A N 1
ATOM 2940 C CA . VAL A 1 381 ? 186.473 224.627 214.711 1.00 32.08 381 VAL A CA 1
ATOM 2941 C C . VAL A 1 381 ? 185.487 224.497 213.560 1.00 32.08 381 VAL A C 1
ATOM 2942 O O . VAL A 1 381 ? 184.606 225.344 213.385 1.00 32.08 381 VAL A O 1
ATOM 2946 N N . PHE A 1 382 ? 185.612 223.438 212.758 1.00 33.31 382 PHE A N 1
ATOM 2947 C CA . PHE A 1 382 ? 184.776 223.350 211.564 1.00 33.31 382 PHE A CA 1
ATOM 2948 C C . PHE A 1 382 ? 183.315 223.085 211.908 1.00 33.31 382 PHE A C 1
ATOM 2949 O O . PHE A 1 382 ? 182.420 223.613 211.239 1.00 33.31 382 PHE A O 1
ATOM 2957 N N . THR A 1 383 ? 183.049 222.284 212.935 1.00 38.22 383 THR A N 1
ATOM 2958 C CA . THR A 1 383 ? 181.701 222.161 213.485 1.00 38.22 383 THR A CA 1
ATOM 2959 C C . THR A 1 383 ? 181.562 223.133 214.655 1.00 38.22 383 THR A C 1
ATOM 2960 O O . THR A 1 383 ? 181.541 222.760 215.828 1.00 38.22 383 THR A O 1
ATOM 2964 N N . ALA A 1 384 ? 181.466 224.421 214.296 1.00 41.19 384 ALA A N 1
ATOM 2965 C CA . ALA A 1 384 ? 181.690 225.475 215.287 1.00 41.19 384 ALA A CA 1
ATOM 2966 C C . ALA A 1 384 ? 180.559 225.599 216.301 1.00 41.19 384 ALA A C 1
ATOM 2967 O O . ALA A 1 384 ? 180.818 225.449 217.509 1.00 41.19 384 ALA A O 1
ATOM 2969 N N . PRO A 1 385 ? 179.309 225.878 215.911 1.00 41.42 385 PRO A N 1
ATOM 2970 C CA . PRO A 1 385 ? 178.291 226.192 216.931 1.00 41.42 385 PRO A CA 1
ATOM 2971 C C . PRO A 1 385 ? 177.984 225.038 217.868 1.00 41.42 385 PRO A C 1
ATOM 2972 O O . PRO A 1 385 ? 177.453 225.274 218.961 1.00 41.42 385 PRO A O 1
ATOM 2976 N N . PHE A 1 386 ? 178.294 223.799 217.481 1.00 45.43 386 PHE A N 1
ATOM 2977 C CA . PHE A 1 386 ? 177.983 222.661 218.339 1.00 45.43 386 PHE A CA 1
ATOM 2978 C C . PHE A 1 386 ? 178.944 222.553 219.514 1.00 45.43 386 PHE A C 1
ATOM 2979 O O . PHE A 1 386 ? 178.545 222.112 220.598 1.00 45.43 386 PHE A O 1
ATOM 2987 N N . HIS A 1 387 ? 180.200 222.942 219.328 1.00 46.09 387 HIS A N 1
ATOM 2988 C CA . HIS A 1 387 ? 181.208 222.836 220.371 1.00 46.09 387 HIS A CA 1
ATOM 2989 C C . HIS A 1 387 ? 181.381 224.166 221.089 1.00 46.09 387 HIS A C 1
ATOM 2990 O O . HIS A 1 387 ? 181.336 225.231 220.468 1.00 46.09 387 HIS A O 1
ATOM 2997 N N . LYS A 1 388 ? 181.574 224.094 222.404 1.00 42.67 388 LYS A N 1
ATOM 2998 C CA . LYS A 1 388 ? 181.864 225.284 223.189 1.00 42.67 388 LYS A CA 1
ATOM 2999 C C . LYS A 1 388 ? 183.169 225.915 222.722 1.00 42.67 388 LYS A C 1
ATOM 3000 O O . LYS A 1 388 ? 184.134 225.219 222.396 1.00 42.67 388 LYS A O 1
ATOM 3006 N N . VAL A 1 389 ? 183.197 227.245 222.696 1.00 35.26 389 VAL A N 1
ATOM 3007 C CA . VAL A 1 389 ? 184.298 227.996 222.103 1.00 35.26 389 VAL A CA 1
ATOM 3008 C C . VAL A 1 389 ? 185.349 228.242 223.181 1.00 35.26 389 VAL A C 1
ATOM 3009 O O . VAL A 1 389 ? 185.176 229.092 224.055 1.00 35.26 389 VAL A O 1
ATOM 3013 N N . GLY A 1 390 ? 186.448 227.499 223.113 1.00 29.94 390 GLY A N 1
ATOM 3014 C CA . GLY A 1 390 ? 187.613 227.791 223.915 1.00 29.94 390 GLY A CA 1
ATOM 3015 C C . GLY A 1 390 ? 188.474 228.838 223.238 1.00 29.94 390 GLY A C 1
ATOM 3016 O O . GLY A 1 390 ? 188.112 229.417 222.213 1.00 29.94 390 GLY A O 1
ATOM 3017 N N . PHE A 1 391 ? 189.645 229.082 223.826 1.00 26.76 391 PHE A N 1
ATOM 3018 C CA . PHE A 1 391 ? 190.557 230.036 223.205 1.00 26.76 391 PHE A CA 1
ATOM 3019 C C . PHE A 1 391 ? 191.189 229.459 221.948 1.00 26.76 391 PHE A C 1
ATOM 3020 O O . PHE A 1 391 ? 191.470 230.195 220.995 1.00 26.76 391 PHE A O 1
ATOM 3028 N N . ALA A 1 392 ? 191.442 228.151 221.934 1.00 25.02 392 ALA A N 1
ATOM 3029 C CA . ALA A 1 392 ? 192.074 227.537 220.774 1.00 25.02 392 ALA A CA 1
ATOM 3030 C C . ALA A 1 392 ? 191.170 227.603 219.551 1.00 25.02 392 ALA A C 1
ATOM 3031 O O . ALA A 1 392 ? 191.648 227.816 218.430 1.00 25.02 392 ALA A O 1
ATOM 3033 N N . ASP A 1 393 ? 189.863 227.413 219.741 1.00 31.34 393 ASP A N 1
ATOM 3034 C CA . ASP A 1 393 ? 188.933 227.526 218.624 1.00 31.34 393 ASP A CA 1
ATOM 3035 C C . ASP A 1 393 ? 188.956 228.931 218.042 1.00 31.34 393 ASP A C 1
ATOM 3036 O O . ASP A 1 393 ? 188.997 229.108 216.822 1.00 31.34 393 ASP A O 1
ATOM 3041 N N . PHE A 1 394 ? 188.938 229.947 218.906 1.00 29.33 394 PHE A N 1
ATOM 3042 C CA . PHE A 1 394 ? 189.121 231.324 218.448 1.00 29.33 394 PHE A CA 1
ATOM 3043 C C . PHE A 1 394 ? 190.406 231.497 217.662 1.00 29.33 394 PHE A C 1
ATOM 3044 O O . PHE A 1 394 ? 190.388 231.981 216.523 1.00 29.33 394 PHE A O 1
ATOM 3052 N N . TRP A 1 395 ? 191.527 231.083 218.245 1.00 28.15 395 TRP A N 1
ATOM 3053 C CA . TRP A 1 395 ? 192.817 231.340 217.628 1.00 28.15 395 TRP A CA 1
ATOM 3054 C C . TRP A 1 395 ? 192.918 230.675 216.264 1.00 28.15 395 TRP A C 1
ATOM 3055 O O . TRP A 1 395 ? 193.332 231.304 215.286 1.00 28.15 395 TRP A O 1
ATOM 3066 N N . LEU A 1 396 ? 192.494 229.416 216.163 1.00 26.58 396 LEU A N 1
ATOM 3067 C CA . LEU A 1 396 ? 192.654 228.720 214.896 1.00 26.58 396 LEU A CA 1
ATOM 3068 C C . LEU A 1 396 ? 191.627 229.170 213.864 1.00 26.58 396 LEU A C 1
ATOM 3069 O O . LEU A 1 396 ? 191.938 229.196 212.669 1.00 26.58 396 LEU A O 1
ATOM 3074 N N . ALA A 1 397 ? 190.417 229.554 214.281 1.00 29.13 397 ALA A N 1
ATOM 3075 C CA . ALA A 1 397 ? 189.482 230.124 213.317 1.00 29.13 397 ALA A CA 1
ATOM 3076 C C . ALA A 1 397 ? 190.013 231.434 212.753 1.00 29.13 397 ALA A C 1
ATOM 3077 O O . ALA A 1 397 ? 189.853 231.720 211.559 1.00 29.13 397 ALA A O 1
ATOM 3079 N N . ASP A 1 398 ? 190.665 232.240 213.590 1.00 28.75 398 ASP A N 1
ATOM 3080 C CA . ASP A 1 398 ? 191.229 233.492 213.097 1.00 28.75 398 ASP A CA 1
ATOM 3081 C C . ASP A 1 398 ? 192.449 233.235 212.212 1.00 28.75 398 ASP A C 1
ATOM 3082 O O . ASP A 1 398 ? 192.668 233.940 211.215 1.00 28.75 398 ASP A O 1
ATOM 3087 N N . GLN A 1 399 ? 193.241 232.213 212.543 1.00 28.02 399 GLN A N 1
ATOM 3088 C CA . GLN A 1 399 ? 194.324 231.811 211.651 1.00 28.02 399 GLN A CA 1
ATOM 3089 C C . GLN A 1 399 ? 193.784 231.352 210.305 1.00 28.02 399 GLN A C 1
ATOM 3090 O O . GLN A 1 399 ? 194.413 231.578 209.269 1.00 28.02 399 GLN A O 1
ATOM 3096 N N . LEU A 1 400 ? 192.630 230.684 210.301 1.00 27.13 400 LEU A N 1
ATOM 3097 C CA . LEU A 1 400 ? 191.990 230.332 209.037 1.00 27.13 400 LEU A CA 1
ATOM 3098 C C . LEU A 1 400 ? 191.547 231.580 208.285 1.00 27.13 400 LEU A C 1
ATOM 3099 O O . LEU A 1 400 ? 191.658 231.648 207.055 1.00 27.13 400 LEU A O 1
ATOM 3104 N N . ASN A 1 401 ? 191.024 232.573 209.009 1.00 27.58 401 ASN A N 1
ATOM 3105 C CA . ASN A 1 401 ? 190.714 233.856 208.383 1.00 27.58 401 ASN A CA 1
ATOM 3106 C C . ASN A 1 401 ? 191.937 234.430 207.688 1.00 27.58 401 ASN A C 1
ATOM 3107 O O . ASN A 1 401 ? 191.827 235.051 206.626 1.00 27.58 401 ASN A O 1
ATOM 3112 N N . SER A 1 402 ? 193.111 234.236 208.278 1.00 27.63 402 SER A N 1
ATOM 3113 C CA . SER A 1 402 ? 194.343 234.710 207.655 1.00 27.63 402 SER A CA 1
ATOM 3114 C C . SER A 1 402 ? 194.847 233.814 206.527 1.00 27.63 402 SER A C 1
ATOM 3115 O O . SER A 1 402 ? 195.473 234.322 205.592 1.00 27.63 402 SER A O 1
ATOM 3118 N N . LEU A 1 403 ? 194.599 232.506 206.590 1.00 26.58 403 LEU A N 1
ATOM 3119 C CA . LEU A 1 403 ? 195.187 231.537 205.670 1.00 26.58 403 LEU A CA 1
ATOM 3120 C C . LEU A 1 403 ? 194.177 231.010 204.657 1.00 26.58 403 LEU A C 1
ATOM 3121 O O . LEU A 1 403 ? 194.399 229.963 204.047 1.00 26.58 403 LEU A O 1
ATOM 3126 N N . SER A 1 404 ? 193.054 231.710 204.487 1.00 28.50 404 SER A N 1
ATOM 3127 C CA . SER A 1 404 ? 192.064 231.315 203.488 1.00 28.50 404 SER A CA 1
ATOM 3128 C C . SER A 1 404 ? 192.658 231.081 202.104 1.00 28.50 404 SER A C 1
ATOM 3129 O O . SER A 1 404 ? 192.027 230.403 201.284 1.00 28.50 404 SER A O 1
ATOM 3132 N N . VAL A 1 405 ? 193.842 231.626 201.816 1.00 30.46 405 VAL A N 1
ATOM 3133 C CA . VAL A 1 405 ? 194.446 231.402 200.506 1.00 30.46 405 VAL A CA 1
ATOM 3134 C C . VAL A 1 405 ? 194.829 229.937 200.333 1.00 30.46 405 VAL A C 1
ATOM 3135 O O . VAL A 1 405 ? 194.754 229.400 199.223 1.00 30.46 405 VAL A O 1
ATOM 3139 N N . ILE A 1 406 ? 195.234 229.262 201.411 1.00 28.68 406 ILE A N 1
ATOM 3140 C CA . ILE A 1 406 ? 195.510 227.828 201.329 1.00 28.68 406 ILE A CA 1
ATOM 3141 C C . ILE A 1 406 ? 194.247 227.061 200.958 1.00 28.68 406 ILE A C 1
ATOM 3142 O O . ILE A 1 406 ? 194.274 226.154 200.118 1.00 28.68 406 ILE A O 1
ATOM 3147 N N . LEU A 1 407 ? 193.122 227.407 201.587 1.00 32.36 407 LEU A N 1
ATOM 3148 C CA . LEU A 1 407 ? 191.857 226.761 201.250 1.00 32.36 407 LEU A CA 1
ATOM 3149 C C . LEU A 1 407 ? 191.479 227.023 199.799 1.00 32.36 407 LEU A C 1
ATOM 3150 O O . LEU A 1 407 ? 191.023 226.116 199.091 1.00 32.36 407 LEU A O 1
ATOM 3155 N N . MET A 1 408 ? 191.665 228.260 199.340 1.00 41.65 408 MET A N 1
ATOM 3156 C CA . MET A 1 408 ? 191.343 228.594 197.957 1.00 41.65 408 MET A CA 1
ATOM 3157 C C . MET A 1 408 ? 192.229 227.835 196.978 1.00 41.65 408 MET A C 1
ATOM 3158 O O . MET A 1 408 ? 191.758 227.384 195.930 1.00 41.65 408 MET A O 1
ATOM 3163 N N . ASP A 1 409 ? 193.516 227.688 197.295 1.00 39.55 409 ASP A N 1
ATOM 3164 C CA . ASP A 1 409 ? 194.411 226.956 196.408 1.00 39.55 409 ASP A CA 1
ATOM 3165 C C . ASP A 1 409 ? 194.117 225.464 196.424 1.00 39.55 409 ASP A C 1
ATOM 3166 O O . ASP A 1 409 ? 194.285 224.795 195.403 1.00 39.55 409 ASP A O 1
ATOM 3171 N N . LEU A 1 410 ? 193.676 224.924 197.561 1.00 39.95 410 LEU A N 1
ATOM 3172 C CA . LEU A 1 410 ? 193.227 223.534 197.588 1.00 39.95 410 LEU A CA 1
ATOM 3173 C C . LEU A 1 410 ? 191.984 223.346 196.726 1.00 39.95 410 LEU A C 1
ATOM 3174 O O . LEU A 1 410 ? 191.871 222.362 195.980 1.00 39.95 410 LEU A O 1
ATOM 3179 N N . GLU A 1 411 ? 191.047 224.293 196.804 1.00 42.69 411 GLU A N 1
ATOM 3180 C CA . GLU A 1 411 ? 189.884 224.259 195.925 1.00 42.69 411 GLU A CA 1
ATOM 3181 C C . GLU A 1 411 ? 190.295 224.338 194.462 1.00 42.69 411 GLU A C 1
ATOM 3182 O O . GLU A 1 411 ? 189.742 223.627 193.614 1.00 42.69 411 GLU A O 1
ATOM 3188 N N . TYR A 1 412 ? 191.250 225.212 194.143 1.00 44.35 412 TYR A N 1
ATOM 3189 C CA . TYR A 1 412 ? 191.713 225.328 192.766 1.00 44.35 412 TYR A CA 1
ATOM 3190 C C . TYR A 1 412 ? 192.409 224.057 192.308 1.00 44.35 412 TYR A C 1
ATOM 3191 O O . TYR A 1 412 ? 192.304 223.674 191.142 1.00 44.35 412 TYR A O 1
ATOM 3200 N N . MET A 1 413 ? 193.148 223.406 193.204 1.00 47.72 413 MET A N 1
ATOM 3201 C CA . MET A 1 413 ? 193.766 222.131 192.866 1.00 47.72 413 MET A CA 1
ATOM 3202 C C . MET A 1 413 ? 192.711 221.085 192.541 1.00 47.72 413 MET A C 1
ATOM 3203 O O . MET A 1 413 ? 192.848 220.335 191.568 1.00 47.72 413 MET A O 1
ATOM 3208 N N . ILE A 1 414 ? 191.642 221.032 193.338 1.00 48.13 414 ILE A N 1
ATOM 3209 C CA . ILE A 1 414 ? 190.559 220.090 193.058 1.00 48.13 414 ILE A CA 1
ATOM 3210 C C . ILE A 1 414 ? 189.901 220.410 191.719 1.00 48.13 414 ILE A C 1
ATOM 3211 O O . ILE A 1 414 ? 189.630 219.511 190.913 1.00 48.13 414 ILE A O 1
ATOM 3216 N N . CYS A 1 415 ? 189.647 221.694 191.455 1.00 53.78 415 CYS A N 1
ATOM 3217 C CA . CYS A 1 415 ? 189.046 222.089 190.183 1.00 53.78 415 CYS A CA 1
ATOM 3218 C C . CYS A 1 415 ? 189.944 221.736 189.005 1.00 53.78 415 CYS A C 1
ATOM 3219 O O . CYS A 1 415 ? 189.468 221.242 187.976 1.00 53.78 415 CYS A O 1
ATOM 3222 N N . PHE A 1 416 ? 191.246 221.984 189.136 1.00 55.50 416 PHE A N 1
ATOM 3223 C CA . PHE A 1 416 ? 192.180 221.785 188.038 1.00 55.50 416 PHE A CA 1
ATOM 3224 C C . PHE A 1 416 ? 192.493 220.315 187.810 1.00 55.50 416 PHE A C 1
ATOM 3225 O O . PHE A 1 416 ? 192.884 219.938 186.701 1.00 55.50 416 PHE A O 1
ATOM 3233 N N . TYR A 1 417 ? 192.349 219.476 188.835 1.00 53.55 417 TYR A N 1
ATOM 3234 C CA . TYR A 1 417 ? 192.559 218.046 188.674 1.00 53.55 417 TYR A CA 1
ATOM 3235 C C . TYR A 1 417 ? 191.267 217.277 188.437 1.00 53.55 417 TYR A C 1
ATOM 3236 O O . TYR A 1 417 ? 191.323 216.069 188.188 1.00 53.55 417 TYR A O 1
ATOM 3245 N N . SER A 1 418 ? 190.113 217.940 188.512 1.00 63.22 418 SER A N 1
ATOM 3246 C CA . SER A 1 418 ? 188.829 217.290 188.273 1.00 63.22 418 SER A CA 1
ATOM 3247 C C . SER A 1 418 ? 188.285 217.593 186.881 1.00 63.22 418 SER A C 1
ATOM 3248 O O . SER A 1 418 ? 188.001 216.673 186.109 1.00 63.22 418 SER A O 1
ATOM 3251 N N . LEU A 1 419 ? 188.128 218.875 186.548 1.00 69.44 419 LEU A N 1
ATOM 3252 C CA . LEU A 1 419 ? 187.580 219.234 185.244 1.00 69.44 419 LEU A CA 1
ATOM 3253 C C . LEU A 1 419 ? 188.524 218.842 184.116 1.00 69.44 419 LEU A C 1
ATOM 3254 O O . LEU A 1 419 ? 188.092 218.269 183.109 1.00 69.44 419 LEU A O 1
ATOM 3259 N N . GLU A 1 420 ? 189.812 219.137 184.263 1.00 69.28 420 GLU A N 1
ATOM 3260 C CA . GLU A 1 420 ? 190.785 218.888 183.210 1.00 69.28 420 GLU A CA 1
ATOM 3261 C C . GLU A 1 420 ? 192.066 218.364 183.850 1.00 69.28 420 GLU A C 1
ATOM 3262 O O . GLU A 1 420 ? 192.079 217.990 185.026 1.00 69.28 420 GLU A O 1
ATOM 3268 N N . LEU A 1 421 ? 193.128 218.327 183.044 1.00 71.52 421 LEU A N 1
ATOM 3269 C CA . LEU A 1 421 ? 194.488 217.909 183.415 1.00 71.52 421 LEU A CA 1
ATOM 3270 C C . LEU A 1 421 ? 194.656 217.278 184.795 1.00 71.52 421 LEU A C 1
ATOM 3271 O O . LEU A 1 421 ? 195.510 216.415 184.992 1.00 71.52 421 LEU A O 1
ATOM 3276 N N . TYR A 1 443 ? 184.928 228.369 190.095 1.00 81.50 443 TYR A N 1
ATOM 3277 C CA . TYR A 1 443 ? 183.954 229.386 189.723 1.00 81.50 443 TYR A CA 1
ATOM 3278 C C . TYR A 1 443 ? 182.763 228.780 189.001 1.00 81.50 443 TYR A C 1
ATOM 3279 O O . TYR A 1 443 ? 182.245 229.370 188.053 1.00 81.50 443 TYR A O 1
ATOM 3288 N N . THR A 1 444 ? 182.335 227.599 189.443 1.00 93.56 444 THR A N 1
ATOM 3289 C CA . THR A 1 444 ? 181.163 226.959 188.857 1.00 93.56 444 THR A CA 1
ATOM 3290 C C . THR A 1 444 ? 179.945 227.854 189.039 1.00 93.56 444 THR A C 1
ATOM 3291 O O . THR A 1 444 ? 179.350 228.314 188.059 1.00 93.56 444 THR A O 1
ATOM 3295 N N . TYR A 1 445 ? 179.568 228.104 190.291 1.00 86.00 445 TYR A N 1
ATOM 3296 C CA . TYR A 1 445 ? 178.563 229.121 190.597 1.00 86.00 445 TYR A CA 1
ATOM 3297 C C . TYR A 1 445 ? 178.916 229.686 191.973 1.00 86.00 445 TYR A C 1
ATOM 3298 O O . TYR A 1 445 ? 178.413 229.218 192.997 1.00 86.00 445 TYR A O 1
ATOM 3307 N N . GLY A 1 446 ? 179.776 230.700 191.979 1.00 68.93 446 GLY A N 1
ATOM 3308 C CA . GLY A 1 446 ? 180.137 231.372 193.209 1.00 68.93 446 GLY A CA 1
ATOM 3309 C C . GLY A 1 446 ? 180.815 230.487 194.234 1.00 68.93 446 GLY A C 1
ATOM 3310 O O . GLY A 1 446 ? 180.854 230.834 195.418 1.00 68.93 446 GLY A O 1
ATOM 3311 N N . VAL A 1 447 ? 181.343 229.339 193.803 1.00 54.82 447 VAL A N 1
ATOM 3312 C CA . VAL A 1 447 ? 181.989 228.425 194.740 1.00 54.82 447 VAL A CA 1
ATOM 3313 C C . VAL A 1 447 ? 183.211 229.080 195.370 1.00 54.82 447 VAL A C 1
ATOM 3314 O O . VAL A 1 447 ? 183.475 228.912 196.567 1.00 54.82 447 VAL A O 1
ATOM 3318 N N . ARG A 1 448 ? 183.966 229.848 194.583 1.00 53.55 448 ARG A N 1
ATOM 3319 C CA . ARG A 1 448 ? 185.144 230.522 195.117 1.00 53.55 448 ARG A CA 1
ATOM 3320 C C . ARG A 1 448 ? 184.765 231.527 196.199 1.00 53.55 448 ARG A C 1
ATOM 3321 O O . ARG A 1 448 ? 185.475 231.671 197.202 1.00 53.55 448 ARG A O 1
ATOM 3329 N N . ALA A 1 449 ? 183.649 232.235 196.012 1.00 41.74 449 ALA A N 1
ATOM 3330 C CA . ALA A 1 449 ? 183.185 233.163 197.038 1.00 41.74 449 ALA A CA 1
ATOM 3331 C C . ALA A 1 449 ? 182.854 232.433 198.334 1.00 41.74 449 ALA A C 1
ATOM 3332 O O . ALA A 1 449 ? 183.204 232.899 199.426 1.00 41.74 449 ALA A O 1
ATOM 3334 N N . ILE A 1 450 ? 182.185 231.283 198.235 1.00 39.36 450 ILE A N 1
ATOM 3335 C CA . ILE A 1 450 ? 181.877 230.499 199.426 1.00 39.36 450 ILE A CA 1
ATOM 3336 C C . ILE A 1 450 ? 183.155 230.023 200.103 1.00 39.36 450 ILE A C 1
ATOM 3337 O O . ILE A 1 450 ? 183.257 230.027 201.335 1.00 39.36 450 ILE A O 1
ATOM 3342 N N . VAL A 1 451 ? 184.147 229.603 199.316 1.00 37.54 451 VAL A N 1
ATOM 3343 C CA . VAL A 1 451 ? 185.403 229.142 199.902 1.00 37.54 451 VAL A CA 1
ATOM 3344 C C . VAL A 1 451 ? 186.103 230.283 200.631 1.00 37.54 451 VAL A C 1
ATOM 3345 O O . VAL A 1 451 ? 186.676 230.088 201.710 1.00 37.54 451 VAL A O 1
ATOM 3349 N N . GLN A 1 452 ? 186.068 231.492 200.062 1.00 38.79 452 GLN A N 1
ATOM 3350 C CA . GLN A 1 452 ? 186.627 232.642 200.771 1.00 38.79 452 GLN A CA 1
ATOM 3351 C C . GLN A 1 452 ? 185.870 232.921 202.062 1.00 38.79 452 GLN A C 1
ATOM 3352 O O . GLN A 1 452 ? 186.477 233.247 203.088 1.00 38.79 452 GLN A O 1
ATOM 3358 N N . CYS A 1 453 ? 184.543 232.818 202.028 1.00 32.44 453 CYS A N 1
ATOM 3359 C CA . CYS A 1 453 ? 183.736 233.162 203.191 1.00 32.44 453 CYS A CA 1
ATOM 3360 C C . CYS A 1 453 ? 183.691 232.067 204.250 1.00 32.44 453 CYS A C 1
ATOM 3361 O O . CYS A 1 453 ? 183.151 232.313 205.334 1.00 32.44 453 CYS A O 1
ATOM 3364 N N . ILE A 1 454 ? 184.214 230.870 203.968 1.00 28.42 454 ILE A N 1
ATOM 3365 C CA . ILE A 1 454 ? 184.188 229.801 204.972 1.00 28.42 454 ILE A CA 1
ATOM 3366 C C . ILE A 1 454 ? 184.858 230.197 206.284 1.00 28.42 454 ILE A C 1
ATOM 3367 O O . ILE A 1 454 ? 184.227 230.035 207.342 1.00 28.42 454 ILE A O 1
ATOM 3372 N N . PRO A 1 455 ? 186.101 230.698 206.308 1.00 28.72 455 PRO A N 1
ATOM 3373 C CA . PRO A 1 455 ? 186.699 231.043 207.613 1.00 28.72 455 PRO A CA 1
ATOM 3374 C C . PRO A 1 455 ? 185.945 232.135 208.350 1.00 28.72 455 PRO A C 1
ATOM 3375 O O . PRO A 1 455 ? 185.750 232.059 209.578 1.00 28.72 455 PRO A O 1
ATOM 3379 N N . ALA A 1 456 ? 185.515 233.162 207.617 1.00 28.26 456 ALA A N 1
ATOM 3380 C CA . ALA A 1 456 ? 184.729 234.222 208.228 1.00 28.26 456 ALA A CA 1
ATOM 3381 C C . ALA A 1 456 ? 183.426 233.675 208.782 1.00 28.26 456 ALA A C 1
ATOM 3382 O O . ALA A 1 456 ? 182.976 234.100 209.848 1.00 28.26 456 ALA A O 1
ATOM 3384 N N . TRP A 1 457 ? 182.812 232.720 208.083 1.00 31.06 457 TRP A N 1
ATOM 3385 C CA . TRP A 1 457 ? 181.606 232.096 208.616 1.00 31.06 457 TRP A CA 1
ATOM 3386 C C . TRP A 1 457 ? 181.894 231.303 209.882 1.00 31.06 457 TRP A C 1
ATOM 3387 O O . TRP A 1 457 ? 181.095 231.331 210.826 1.00 31.06 457 TRP A O 1
ATOM 3398 N N . LEU A 1 458 ? 183.003 230.560 209.912 1.00 27.61 458 LEU A N 1
ATOM 3399 C CA . LEU A 1 458 ? 183.329 229.802 211.115 1.00 27.61 458 LEU A CA 1
ATOM 3400 C C . LEU A 1 458 ? 183.432 230.729 212.313 1.00 27.61 458 LEU A C 1
ATOM 3401 O O . LEU A 1 458 ? 182.808 230.489 213.355 1.00 27.61 458 LEU A O 1
ATOM 3406 N N . ARG A 1 459 ? 184.178 231.823 212.175 1.00 37.69 459 ARG A N 1
ATOM 3407 C CA . ARG A 1 459 ? 184.306 232.681 213.349 1.00 37.69 459 ARG A CA 1
ATOM 3408 C C . ARG A 1 459 ? 183.038 233.495 213.618 1.00 37.69 459 ARG A C 1
ATOM 3409 O O . ARG A 1 459 ? 182.740 233.800 214.779 1.00 37.69 459 ARG A O 1
ATOM 3417 N N . PHE A 1 460 ? 182.253 233.809 212.588 1.00 54.29 460 PHE A N 1
ATOM 3418 C CA . PHE A 1 460 ? 180.960 234.454 212.800 1.00 54.29 460 PHE A CA 1
ATOM 3419 C C . PHE A 1 460 ? 180.049 233.585 213.659 1.00 54.29 460 PHE A C 1
ATOM 3420 O O . PHE A 1 460 ? 179.455 234.054 214.643 1.00 54.29 460 PHE A O 1
ATOM 3428 N N . ILE A 1 461 ? 179.957 232.300 213.329 1.00 35.72 461 ILE A N 1
ATOM 3429 C CA . ILE A 1 461 ? 179.071 231.435 214.094 1.00 35.72 461 ILE A CA 1
ATOM 3430 C C . ILE A 1 461 ? 179.664 231.100 215.462 1.00 35.72 461 ILE A C 1
ATOM 3431 O O . ILE A 1 461 ? 178.914 230.894 216.422 1.00 35.72 461 ILE A O 1
ATOM 3436 N N . GLN A 1 462 ? 180.995 231.074 215.608 1.00 27.35 462 GLN A N 1
ATOM 3437 C CA . GLN A 1 462 ? 181.563 230.957 216.952 1.00 27.35 462 GLN A CA 1
ATOM 3438 C C . GLN A 1 462 ? 181.196 232.158 217.811 1.00 27.35 462 GLN A C 1
ATOM 3439 O O . GLN A 1 462 ? 180.871 232.010 218.996 1.00 27.35 462 GLN A O 1
ATOM 3445 N N . CYS A 1 463 ? 181.252 233.359 217.236 1.00 31.63 463 CYS A N 1
ATOM 3446 C CA . CYS A 1 463 ? 180.875 234.547 217.989 1.00 31.63 463 CYS A CA 1
ATOM 3447 C C . CYS A 1 463 ? 179.407 234.499 218.389 1.00 31.63 463 CYS A C 1
ATOM 3448 O O . CYS A 1 463 ? 179.053 234.857 219.517 1.00 31.63 463 CYS A O 1
ATOM 3451 N N . LEU A 1 464 ? 178.536 234.046 217.486 1.00 32.37 464 LEU A N 1
ATOM 3452 C CA . LEU A 1 464 ? 177.126 233.928 217.854 1.00 32.37 464 LEU A CA 1
ATOM 3453 C C . LEU A 1 464 ? 176.910 232.863 218.927 1.00 32.37 464 LEU A C 1
ATOM 3454 O O . LEU A 1 464 ? 176.051 233.022 219.804 1.00 32.37 464 LEU A O 1
ATOM 3459 N N . ARG A 1 465 ? 177.665 231.765 218.871 1.00 36.63 465 ARG A N 1
ATOM 3460 C CA . ARG A 1 465 ? 177.556 230.749 219.913 1.00 36.63 465 ARG A CA 1
ATOM 3461 C C . ARG A 1 465 ? 177.985 231.301 221.264 1.00 36.63 465 ARG A C 1
ATOM 3462 O O . ARG A 1 465 ? 177.350 231.023 222.289 1.00 36.63 465 ARG A O 1
ATOM 3470 N N . ARG A 1 466 ? 179.061 232.088 221.290 1.00 35.19 466 ARG A N 1
ATOM 3471 C CA . ARG A 1 466 ? 179.467 232.699 222.549 1.00 35.19 466 ARG A CA 1
ATOM 3472 C C . ARG A 1 466 ? 178.462 233.745 223.007 1.00 35.19 466 ARG A C 1
ATOM 3473 O O . ARG A 1 466 ? 178.320 233.975 224.211 1.00 35.19 466 ARG A O 1
ATOM 3481 N N . TYR A 1 467 ? 177.765 234.390 222.072 1.00 36.00 467 TYR A N 1
ATOM 3482 C CA . TYR A 1 467 ? 176.657 235.260 222.451 1.00 36.00 467 TYR A CA 1
ATOM 3483 C C . TYR A 1 467 ? 175.560 234.470 223.150 1.00 36.00 467 TYR A C 1
ATOM 3484 O O . TYR A 1 467 ? 175.028 234.899 224.178 1.00 36.00 467 TYR A O 1
ATOM 3493 N N . ARG A 1 468 ? 175.198 233.315 222.594 1.00 45.07 468 ARG A N 1
ATOM 3494 C CA . ARG A 1 468 ? 174.188 232.482 223.241 1.00 45.07 468 ARG A CA 1
ATOM 3495 C C . ARG A 1 468 ? 174.645 232.038 224.623 1.00 45.07 468 ARG A C 1
ATOM 3496 O O . ARG A 1 468 ? 173.856 232.029 225.574 1.00 45.07 468 ARG A O 1
ATOM 3504 N N . ASP A 1 469 ? 175.917 231.665 224.752 1.00 51.23 469 ASP A N 1
ATOM 3505 C CA . ASP A 1 469 ? 176.404 231.119 226.015 1.00 51.23 469 ASP A CA 1
ATOM 3506 C C . ASP A 1 469 ? 176.551 232.209 227.071 1.00 51.23 469 ASP A C 1
ATOM 3507 O O . ASP A 1 469 ? 175.868 232.191 228.101 1.00 51.23 469 ASP A O 1
ATOM 3512 N N . THR A 1 470 ? 177.439 233.172 226.829 1.00 50.33 470 THR A N 1
ATOM 3513 C CA . THR A 1 470 ? 177.740 234.193 227.826 1.00 50.33 470 THR A CA 1
ATOM 3514 C C . THR A 1 470 ? 176.644 235.246 227.926 1.00 50.33 470 THR A C 1
ATOM 3515 O O . THR A 1 470 ? 176.385 235.761 229.020 1.00 50.33 470 THR A O 1
ATOM 3519 N N . LYS A 1 471 ? 175.986 235.561 226.812 1.00 44.03 471 LYS A N 1
ATOM 3520 C CA . LYS A 1 471 ? 174.942 236.584 226.752 1.00 44.03 471 LYS A CA 1
ATOM 3521 C C . LYS A 1 471 ? 175.501 237.954 227.143 1.00 44.03 471 LYS A C 1
ATOM 3522 O O . LYS A 1 471 ? 175.080 238.583 228.116 1.00 44.03 471 LYS A O 1
ATOM 3528 N N . ARG A 1 472 ? 176.486 238.399 226.367 1.00 44.66 472 ARG A N 1
ATOM 3529 C CA . ARG A 1 472 ? 176.973 239.771 226.438 1.00 44.66 472 ARG A CA 1
ATOM 3530 C C . ARG A 1 472 ? 177.134 240.275 225.014 1.00 44.66 472 ARG A C 1
ATOM 3531 O O . ARG A 1 472 ? 177.837 239.656 224.211 1.00 44.66 472 ARG A O 1
ATOM 3539 N N . ALA A 1 473 ? 176.477 241.390 224.701 1.00 35.26 473 ALA A N 1
ATOM 3540 C CA . ALA A 1 473 ? 176.418 241.864 223.327 1.00 35.26 473 ALA A CA 1
ATOM 3541 C C . ALA A 1 473 ? 177.614 242.712 222.925 1.00 35.26 473 ALA A C 1
ATOM 3542 O O . ALA A 1 473 ? 177.750 243.020 221.737 1.00 35.26 473 ALA A O 1
ATOM 3544 N N . PHE A 1 474 ? 178.472 243.107 223.863 1.00 39.24 474 PHE A N 1
ATOM 3545 C CA . PHE A 1 474 ? 179.555 244.017 223.504 1.00 39.24 474 PHE A CA 1
ATOM 3546 C C . PHE A 1 474 ? 180.657 243.339 222.693 1.00 39.24 474 PHE A C 1
ATOM 3547 O O . PHE A 1 474 ? 180.930 243.774 221.567 1.00 39.24 474 PHE A O 1
ATOM 3555 N N . PRO A 1 475 ? 181.323 242.293 223.198 1.00 37.59 475 PRO A N 1
ATOM 3556 C CA . PRO A 1 475 ? 182.435 241.722 222.430 1.00 37.59 475 PRO A CA 1
ATOM 3557 C C . PRO A 1 475 ? 182.012 240.675 221.418 1.00 37.59 475 PRO A C 1
ATOM 3558 O O . PRO A 1 475 ? 182.875 240.172 220.686 1.00 37.59 475 PRO A O 1
ATOM 3562 N N . HIS A 1 476 ? 180.728 240.328 221.342 1.00 34.26 476 HIS A N 1
ATOM 3563 C CA . HIS A 1 476 ? 180.321 239.213 220.499 1.00 34.26 476 HIS A CA 1
ATOM 3564 C C . HIS A 1 476 ? 179.582 239.654 219.241 1.00 34.26 476 HIS A C 1
ATOM 3565 O O . HIS A 1 476 ? 179.982 239.295 218.128 1.00 34.26 476 HIS A O 1
ATOM 3572 N N . LEU A 1 477 ? 178.507 240.427 219.392 1.00 34.42 477 LEU A N 1
ATOM 3573 C CA . LEU A 1 477 ? 177.741 240.836 218.219 1.00 34.42 477 LEU A CA 1
ATOM 3574 C C . LEU A 1 477 ? 178.536 241.789 217.334 1.00 34.42 477 LEU A C 1
ATOM 3575 O O . LEU A 1 477 ? 178.395 241.763 216.108 1.00 34.42 477 LEU A O 1
ATOM 3580 N N . VAL A 1 478 ? 179.371 242.638 217.933 1.00 32.27 478 VAL A N 1
ATOM 3581 C CA . VAL A 1 478 ? 180.230 243.515 217.141 1.00 32.27 478 VAL A CA 1
ATOM 3582 C C . VAL A 1 478 ? 181.201 242.692 216.299 1.00 32.27 478 VAL A C 1
ATOM 3583 O O . VAL A 1 478 ? 181.411 242.961 215.105 1.00 32.27 478 VAL A O 1
ATOM 3587 N N . ASN A 1 479 ? 181.795 241.664 216.905 1.00 33.92 479 ASN A N 1
ATOM 3588 C CA . ASN A 1 479 ? 182.711 240.789 216.186 1.00 33.92 479 ASN A CA 1
ATOM 3589 C C . ASN A 1 479 ? 181.989 240.050 215.058 1.00 33.92 479 ASN A C 1
ATOM 3590 O O . ASN A 1 479 ? 182.532 239.888 213.951 1.00 33.92 479 ASN A O 1
ATOM 3595 N N . ALA A 1 480 ? 180.759 239.604 215.323 1.00 30.43 480 ALA A N 1
ATOM 3596 C CA . ALA A 1 480 ? 179.955 238.974 214.285 1.00 30.43 480 ALA A CA 1
ATOM 3597 C C . ALA A 1 480 ? 179.673 239.941 213.143 1.00 30.43 480 ALA A C 1
ATOM 3598 O O . ALA A 1 480 ? 179.707 239.557 211.967 1.00 30.43 480 ALA A O 1
ATOM 3600 N N . GLY A 1 481 ? 179.390 241.201 213.469 1.00 29.38 481 GLY A N 1
ATOM 3601 C CA . GLY A 1 481 ? 179.212 242.198 212.429 1.00 29.38 481 GLY A CA 1
ATOM 3602 C C . GLY A 1 481 ? 180.454 242.368 211.576 1.00 29.38 481 GLY A C 1
ATOM 3603 O O . GLY A 1 481 ? 180.363 242.584 210.367 1.00 29.38 481 GLY A O 1
ATOM 3604 N N . LYS A 1 482 ? 181.630 242.273 212.196 1.00 28.42 482 LYS A N 1
ATOM 3605 C CA . LYS A 1 482 ? 182.880 242.347 211.439 1.00 28.42 482 LYS A CA 1
ATOM 3606 C C . LYS A 1 482 ? 182.990 241.200 210.437 1.00 28.42 482 LYS A C 1
ATOM 3607 O O . LYS A 1 482 ? 183.212 241.408 209.226 1.00 28.42 482 LYS A O 1
ATOM 3613 N N . TYR A 1 483 ? 182.812 239.975 210.923 1.00 26.57 483 TYR A N 1
ATOM 3614 C CA . TYR A 1 483 ? 182.924 238.835 210.024 1.00 26.57 483 TYR A CA 1
ATOM 3615 C C . TYR A 1 483 ? 181.759 238.736 209.048 1.00 26.57 483 TYR A C 1
ATOM 3616 O O . TYR A 1 483 ? 181.813 237.910 208.132 1.00 26.57 483 TYR A O 1
ATOM 3625 N N . SER A 1 484 ? 180.713 239.541 209.223 1.00 29.78 484 SER A N 1
ATOM 3626 C CA . SER A 1 484 ? 179.685 239.671 208.197 1.00 29.78 484 SER A CA 1
ATOM 3627 C C . SER A 1 484 ? 180.003 240.762 207.180 1.00 29.78 484 SER A C 1
ATOM 3628 O O . SER A 1 484 ? 179.620 240.644 206.007 1.00 29.78 484 SER A O 1
ATOM 3631 N N . THR A 1 485 ? 180.683 241.832 207.599 1.00 27.08 485 THR A N 1
ATOM 3632 C CA . THR A 1 485 ? 181.152 242.814 206.628 1.00 27.08 485 THR A CA 1
ATOM 3633 C C . THR A 1 485 ? 182.130 242.189 205.649 1.00 27.08 485 THR A C 1
ATOM 3634 O O . THR A 1 485 ? 182.189 242.598 204.482 1.00 27.08 485 THR A O 1
ATOM 3638 N N . THR A 1 486 ? 182.900 241.192 206.096 1.00 26.91 486 THR A N 1
ATOM 3639 C CA . THR A 1 486 ? 183.712 240.447 205.127 1.00 26.91 486 THR A CA 1
ATOM 3640 C C . THR A 1 486 ? 182.835 239.758 204.077 1.00 26.91 486 THR A C 1
ATOM 3641 O O . THR A 1 486 ? 183.155 239.772 202.877 1.00 26.91 486 THR A O 1
ATOM 3645 N N . PHE A 1 487 ? 181.720 239.156 204.510 1.00 28.53 487 PHE A N 1
ATOM 3646 C CA . PHE A 1 487 ? 180.777 238.557 203.567 1.00 28.53 487 PHE A CA 1
ATOM 3647 C C . PHE A 1 487 ? 180.284 239.582 202.562 1.00 28.53 487 PHE A C 1
ATOM 3648 O O . PHE A 1 487 ? 180.204 239.302 201.360 1.00 28.53 487 PHE A O 1
ATOM 3656 N N . PHE A 1 488 ? 179.901 240.761 203.052 1.00 32.49 488 PHE A N 1
ATOM 3657 C CA . PHE A 1 488 ? 179.396 241.800 202.160 1.00 32.49 488 PHE A CA 1
ATOM 3658 C C . PHE A 1 488 ? 180.454 242.214 201.146 1.00 32.49 488 PHE A C 1
ATOM 3659 O O . PHE A 1 488 ? 180.153 242.381 199.957 1.00 32.49 488 PHE A O 1
ATOM 3667 N N . MET A 1 489 ? 181.701 242.372 201.598 1.00 30.32 489 MET A N 1
ATOM 3668 C CA . MET A 1 489 ? 182.797 242.674 200.683 1.00 30.32 489 MET A CA 1
ATOM 3669 C C . MET A 1 489 ? 182.880 241.654 199.560 1.00 30.32 489 MET A C 1
ATOM 3670 O O . MET A 1 489 ? 182.894 242.012 198.376 1.00 30.32 489 MET A O 1
ATOM 3675 N N . VAL A 1 490 ? 182.935 240.369 199.918 1.00 31.53 490 VAL A N 1
ATOM 3676 C CA . VAL A 1 490 ? 183.134 239.333 198.904 1.00 31.53 490 VAL A CA 1
ATOM 3677 C C . VAL A 1 490 ? 181.948 239.288 197.949 1.00 31.53 490 VAL A C 1
ATOM 3678 O O . VAL A 1 490 ? 182.115 239.195 196.726 1.00 31.53 490 VAL A O 1
ATOM 3682 N N . THR A 1 491 ? 180.731 239.359 198.493 1.00 34.90 491 THR A N 1
ATOM 3683 C CA . THR A 1 491 ? 179.541 239.257 197.657 1.00 34.90 491 THR A CA 1
ATOM 3684 C C . THR A 1 491 ? 179.454 240.415 196.674 1.00 34.90 491 THR A C 1
ATOM 3685 O O . THR A 1 491 ? 179.163 240.213 195.489 1.00 34.90 491 THR A O 1
ATOM 3689 N N . PHE A 1 492 ? 179.712 241.641 197.139 1.00 39.93 492 PHE A N 1
ATOM 3690 C CA . PHE A 1 492 ? 179.616 242.773 196.226 1.00 39.93 492 PHE A CA 1
ATOM 3691 C C . PHE A 1 492 ? 180.762 242.799 195.224 1.00 39.93 492 PHE A C 1
ATOM 3692 O O . PHE A 1 492 ? 180.562 243.225 194.084 1.00 39.93 492 PHE A O 1
ATOM 3700 N N . ALA A 1 493 ? 181.952 242.325 195.601 1.00 38.16 493 ALA A N 1
ATOM 3701 C CA . ALA A 1 493 ? 183.016 242.199 194.611 1.00 38.16 493 ALA A CA 1
ATOM 3702 C C . ALA A 1 493 ? 182.640 241.202 193.523 1.00 38.16 493 ALA A C 1
ATOM 3703 O O . ALA A 1 493 ? 182.854 241.459 192.331 1.00 38.16 493 ALA A O 1
ATOM 3705 N N . ALA A 1 494 ? 182.068 240.058 193.911 1.00 41.96 494 ALA A N 1
ATOM 3706 C CA . ALA A 1 494 ? 181.668 239.061 192.921 1.00 41.96 494 ALA A CA 1
ATOM 3707 C C . ALA A 1 494 ? 180.556 239.586 192.020 1.00 41.96 494 ALA A C 1
ATOM 3708 O O . ALA A 1 494 ? 180.566 239.346 190.806 1.00 41.96 494 ALA A O 1
ATOM 3710 N N . LEU A 1 495 ? 179.582 240.297 192.595 1.00 46.23 495 LEU A N 1
ATOM 3711 C CA . LEU A 1 495 ? 178.514 240.867 191.778 1.00 46.23 495 LEU A CA 1
ATOM 3712 C C . LEU A 1 495 ? 179.045 241.944 190.842 1.00 46.23 495 LEU A C 1
ATOM 3713 O O . LEU A 1 495 ? 178.588 242.057 189.700 1.00 46.23 495 LEU A O 1
ATOM 3718 N N . TYR A 1 496 ? 180.012 242.739 191.301 1.00 52.27 496 TYR A N 1
ATOM 3719 C CA . TYR A 1 496 ? 180.658 243.706 190.423 1.00 52.27 496 TYR A CA 1
ATOM 3720 C C . TYR A 1 496 ? 181.345 243.013 189.257 1.00 52.27 496 TYR A C 1
ATOM 3721 O O . TYR A 1 496 ? 181.217 243.443 188.104 1.00 52.27 496 TYR A O 1
ATOM 3730 N N . SER A 1 497 ? 182.071 241.928 189.536 1.00 53.39 497 SER A N 1
ATOM 3731 C CA . SER A 1 497 ? 182.737 241.190 188.466 1.00 53.39 497 SER A CA 1
ATOM 3732 C C . SER A 1 497 ? 181.733 240.627 187.472 1.00 53.39 497 SER A C 1
ATOM 3733 O O . SER A 1 497 ? 181.937 240.713 186.255 1.00 53.39 497 SER A O 1
ATOM 3736 N N . THR A 1 498 ? 180.646 240.038 187.971 1.00 55.75 498 THR A N 1
ATOM 3737 C CA . THR A 1 498 ? 179.652 239.449 187.081 1.00 55.75 498 THR A CA 1
ATOM 3738 C C . THR A 1 498 ? 178.956 240.512 186.239 1.00 55.75 498 THR A C 1
ATOM 3739 O O . THR A 1 498 ? 178.738 240.313 185.038 1.00 55.75 498 THR A O 1
ATOM 3743 N N . HIS A 1 499 ? 178.610 241.650 186.841 1.00 63.86 499 HIS A N 1
ATOM 3744 C CA . HIS A 1 499 ? 177.860 242.676 186.132 1.00 63.86 499 HIS A CA 1
ATOM 3745 C C . HIS A 1 499 ? 178.729 243.575 185.266 1.00 63.86 499 HIS A C 1
ATOM 3746 O O . HIS A 1 499 ? 178.184 244.319 184.445 1.00 63.86 499 HIS A O 1
ATOM 3753 N N . LYS A 1 500 ? 180.054 243.541 185.425 1.00 66.54 500 LYS A N 1
ATOM 3754 C CA . LYS A 1 500 ? 180.894 244.278 184.489 1.00 66.54 500 LYS A CA 1
ATOM 3755 C C . LYS A 1 500 ? 180.826 243.670 183.095 1.00 66.54 500 LYS A C 1
ATOM 3756 O O . LYS A 1 500 ? 180.976 244.385 182.098 1.00 66.54 500 LYS A O 1
ATOM 3762 N N . GLU A 1 501 ? 180.599 242.357 183.005 1.00 71.93 501 GLU A N 1
ATOM 3763 C CA . GLU A 1 501 ? 180.390 241.725 181.707 1.00 71.93 501 GLU A CA 1
ATOM 3764 C C . GLU A 1 501 ? 179.083 242.184 181.074 1.00 71.93 501 GLU A C 1
ATOM 3765 O O . GLU A 1 501 ? 179.018 242.406 179.860 1.00 71.93 501 GLU A O 1
ATOM 3771 N N . ARG A 1 502 ? 178.027 242.323 181.880 1.00 80.72 502 ARG A N 1
ATOM 3772 C CA . ARG A 1 502 ? 176.759 242.814 181.355 1.00 80.72 502 ARG A CA 1
ATOM 3773 C C . ARG A 1 502 ? 176.899 244.232 180.819 1.00 80.72 502 ARG A C 1
ATOM 3774 O O . ARG A 1 502 ? 176.347 244.563 179.764 1.00 80.72 502 ARG A O 1
ATOM 3782 N N . GLY A 1 503 ? 177.636 245.081 181.531 1.00 86.19 503 GLY A N 1
ATOM 3783 C CA . GLY A 1 503 ? 177.763 246.474 181.158 1.00 86.19 503 GLY A CA 1
ATOM 3784 C C . GLY A 1 503 ? 176.605 247.352 181.568 1.00 86.19 503 GLY A C 1
ATOM 3785 O O . GLY A 1 503 ? 176.531 248.500 181.119 1.00 86.19 503 GLY A O 1
ATOM 3786 N N . HIS A 1 504 ? 175.700 246.850 182.402 1.00 93.55 504 HIS A N 1
ATOM 3787 C CA . HIS A 1 504 ? 174.539 247.622 182.814 1.00 93.55 504 HIS A CA 1
ATOM 3788 C C . HIS A 1 504 ? 174.955 248.751 183.753 1.00 93.55 504 HIS A C 1
ATOM 3789 O O . HIS A 1 504 ? 176.025 248.725 184.366 1.00 93.55 504 HIS A O 1
ATOM 3796 N N . SER A 1 505 ? 174.086 249.760 183.855 1.00 98.57 505 SER A N 1
ATOM 3797 C CA . SER A 1 505 ? 174.363 250.907 184.713 1.00 98.57 505 SER A CA 1
ATOM 3798 C C . SER A 1 505 ? 174.472 250.522 186.182 1.00 98.57 505 SER A C 1
ATOM 3799 O O . SER A 1 505 ? 175.055 251.278 186.966 1.00 98.57 505 SER A O 1
ATOM 3802 N N . ASP A 1 506 ? 173.924 249.369 186.574 1.00 91.45 506 ASP A N 1
ATOM 3803 C CA . ASP A 1 506 ? 174.056 248.909 187.951 1.00 91.45 506 ASP A CA 1
ATOM 3804 C C . ASP A 1 506 ? 175.490 248.542 188.304 1.00 91.45 506 ASP A C 1
ATOM 3805 O O . ASP A 1 506 ? 175.796 248.367 189.488 1.00 91.45 506 ASP A O 1
ATOM 3810 N N . THR A 1 507 ? 176.369 248.413 187.309 1.00 81.16 507 THR A N 1
ATOM 3811 C CA . THR A 1 507 ? 177.758 248.073 187.590 1.00 81.16 507 THR A CA 1
ATOM 3812 C C . THR A 1 507 ? 178.425 249.145 188.443 1.00 81.16 507 THR A C 1
ATOM 3813 O O . THR A 1 507 ? 179.171 248.831 189.378 1.00 81.16 507 THR A O 1
ATOM 3817 N N . MET A 1 508 ? 178.156 250.419 188.151 1.00 76.98 508 MET A N 1
ATOM 3818 C CA . MET A 1 508 ? 178.720 251.486 188.971 1.00 76.98 508 MET A CA 1
ATOM 3819 C C . MET A 1 508 ? 178.107 251.516 190.366 1.00 76.98 508 MET A C 1
ATOM 3820 O O . MET A 1 508 ? 178.797 251.849 191.336 1.00 76.98 508 MET A O 1
ATOM 3825 N N . VAL A 1 509 ? 176.823 251.174 190.492 1.00 71.49 509 VAL A N 1
ATOM 3826 C CA . VAL A 1 509 ? 176.215 251.091 191.817 1.00 71.49 509 VAL A CA 1
ATOM 3827 C C . VAL A 1 509 ? 176.892 250.004 192.640 1.00 71.49 509 VAL A C 1
ATOM 3828 O O . VAL A 1 509 ? 177.192 250.192 193.827 1.00 71.49 509 VAL A O 1
ATOM 3832 N N . PHE A 1 510 ? 177.148 248.849 192.022 1.00 62.55 510 PHE A N 1
ATOM 3833 C CA . PHE A 1 510 ? 177.859 247.789 192.728 1.00 62.55 510 PHE A CA 1
ATOM 3834 C C . PHE A 1 510 ? 179.299 248.176 193.026 1.00 62.55 510 PHE A C 1
ATOM 3835 O O . PHE A 1 510 ? 179.845 247.755 194.048 1.00 62.55 510 PHE A O 1
ATOM 3843 N N . PHE A 1 511 ? 179.927 248.977 192.166 1.00 59.54 511 PHE A N 1
ATOM 3844 C CA . PHE A 1 511 ? 181.261 249.478 192.485 1.00 59.54 511 PHE A CA 1
ATOM 3845 C C . PHE A 1 511 ? 181.236 250.395 193.703 1.00 59.54 511 PHE A C 1
ATOM 3846 O O . PHE A 1 511 ? 182.131 250.331 194.553 1.00 59.54 511 PHE A O 1
ATOM 3854 N N . TYR A 1 512 ? 180.230 251.268 193.793 1.00 64.09 512 TYR A N 1
ATOM 3855 C CA . TYR A 1 512 ? 180.104 252.124 194.969 1.00 64.09 512 TYR A CA 1
ATOM 3856 C C . TYR A 1 512 ? 179.863 251.299 196.227 1.00 64.09 512 TYR A C 1
ATOM 3857 O O . TYR A 1 512 ? 180.447 251.577 197.282 1.00 64.09 512 TYR A O 1
ATOM 3866 N N . LEU A 1 513 ? 179.007 250.278 196.134 1.00 50.12 513 LEU A N 1
ATOM 3867 C CA . LEU A 1 513 ? 178.794 249.395 197.277 1.00 50.12 513 LEU A CA 1
ATOM 3868 C C . LEU A 1 513 ? 180.084 248.688 197.672 1.00 50.12 513 LEU A C 1
ATOM 3869 O O . LEU A 1 513 ? 180.407 248.583 198.862 1.00 50.12 513 LEU A O 1
ATOM 3874 N N . TRP A 1 514 ? 180.842 248.204 196.687 1.00 45.68 514 TRP A N 1
ATOM 3875 C CA . TRP A 1 514 ? 182.105 247.544 196.986 1.00 45.68 514 TRP A CA 1
ATOM 3876 C C . TRP A 1 514 ? 183.085 248.488 197.662 1.00 45.68 514 TRP A C 1
ATOM 3877 O O . TRP A 1 514 ? 183.759 248.098 198.615 1.00 45.68 514 TRP A O 1
ATOM 3888 N N . ILE A 1 515 ? 183.194 249.727 197.181 1.00 40.86 515 ILE A N 1
ATOM 3889 C CA . ILE A 1 515 ? 184.169 250.641 197.771 1.00 40.86 515 ILE A CA 1
ATOM 3890 C C . ILE A 1 515 ? 183.750 251.041 199.182 1.00 40.86 515 ILE A C 1
ATOM 3891 O O . ILE A 1 515 ? 184.590 251.122 200.092 1.00 40.86 515 ILE A O 1
ATOM 3896 N N . VAL A 1 516 ? 182.451 251.258 199.408 1.00 39.35 516 VAL A N 1
ATOM 3897 C CA . VAL A 1 516 ? 182.025 251.653 200.744 1.00 39.35 516 VAL A CA 1
ATOM 3898 C C . VAL A 1 516 ? 182.202 250.496 201.719 1.00 39.35 516 VAL A C 1
ATOM 3899 O O . VAL A 1 516 ? 182.650 250.695 202.852 1.00 39.35 516 VAL A O 1
ATOM 3903 N N . PHE A 1 517 ? 181.905 249.265 201.290 1.00 36.84 517 PHE A N 1
ATOM 3904 C CA . PHE A 1 517 ? 182.106 248.127 202.183 1.00 36.84 517 PHE A CA 1
ATOM 3905 C C . PHE A 1 517 ? 183.580 247.790 202.350 1.00 36.84 517 PHE A C 1
ATOM 3906 O O . PHE A 1 517 ? 183.978 247.305 203.410 1.00 36.84 517 PHE A O 1
ATOM 3914 N N . TYR A 1 518 ? 184.404 248.063 201.342 1.00 32.84 518 TYR A N 1
ATOM 3915 C CA . TYR A 1 518 ? 185.847 247.953 201.506 1.00 32.84 518 TYR A CA 1
ATOM 3916 C C . TYR A 1 518 ? 186.339 248.866 202.615 1.00 32.84 518 TYR A C 1
ATOM 3917 O O . TYR A 1 518 ? 187.035 248.424 203.538 1.00 32.84 518 TYR A O 1
ATOM 3926 N N . ILE A 1 519 ? 185.979 250.150 202.546 1.00 32.70 519 ILE A N 1
ATOM 3927 C CA . ILE A 1 519 ? 186.462 251.084 203.557 1.00 32.70 519 ILE A CA 1
ATOM 3928 C C . ILE A 1 519 ? 185.866 250.748 204.921 1.00 32.70 519 ILE A C 1
ATOM 3929 O O . ILE A 1 519 ? 186.555 250.827 205.947 1.00 32.70 519 ILE A O 1
ATOM 3934 N N . ILE A 1 520 ? 184.600 250.314 204.955 1.00 31.78 520 ILE A N 1
ATOM 3935 C CA . ILE A 1 520 ? 183.962 249.977 206.224 1.00 31.78 520 ILE A CA 1
ATOM 3936 C C . ILE A 1 520 ? 184.645 248.780 206.866 1.00 31.78 520 ILE A C 1
ATOM 3937 O O . ILE A 1 520 ? 184.980 248.806 208.053 1.00 31.78 520 ILE A O 1
ATOM 3942 N N . SER A 1 521 ? 184.869 247.714 206.095 1.00 30.73 521 SER A N 1
ATOM 3943 C CA . SER A 1 521 ? 185.504 246.527 206.653 1.00 30.73 521 SER A CA 1
ATOM 3944 C C . SER A 1 521 ? 186.939 246.808 207.072 1.00 30.73 521 SER A C 1
ATOM 3945 O O . SER A 1 521 ? 187.368 246.369 208.145 1.00 30.73 521 SER A O 1
ATOM 3948 N N . SER A 1 522 ? 187.697 247.544 206.255 1.00 30.77 522 SER A N 1
ATOM 3949 C CA . SER A 1 522 ? 189.077 247.847 206.616 1.00 30.77 522 SER A CA 1
ATOM 3950 C C . SER A 1 522 ? 189.146 248.655 207.907 1.00 30.77 522 SER A C 1
ATOM 3951 O O . SER A 1 522 ? 189.871 248.290 208.841 1.00 30.77 522 SER A O 1
ATOM 3954 N N . CYS A 1 523 ? 188.378 249.749 207.991 1.00 35.69 523 CYS A N 1
ATOM 3955 C CA . CYS A 1 523 ? 188.376 250.558 209.205 1.00 35.69 523 CYS A CA 1
ATOM 3956 C C . CYS A 1 523 ? 187.863 249.772 210.402 1.00 35.69 523 CYS A C 1
ATOM 3957 O O . CYS A 1 523 ? 188.409 249.890 211.506 1.00 35.69 523 CYS A O 1
ATOM 3960 N N . TYR A 1 524 ? 186.831 248.954 210.199 1.00 27.55 524 TYR A N 1
ATOM 3961 C CA . TYR A 1 524 ? 186.210 248.213 211.286 1.00 27.55 524 TYR A CA 1
ATOM 3962 C C . TYR A 1 524 ? 187.187 247.207 211.871 1.00 27.55 524 TYR A C 1
ATOM 3963 O O . TYR A 1 524 ? 187.398 247.161 213.088 1.00 27.55 524 TYR A O 1
ATOM 3972 N N . THR A 1 525 ? 187.824 246.416 211.006 1.00 40.77 525 THR A N 1
ATOM 3973 C CA . THR A 1 525 ? 188.799 245.440 211.468 1.00 40.77 525 THR A CA 1
ATOM 3974 C C . THR A 1 525 ? 190.013 246.112 212.090 1.00 40.77 525 THR A C 1
ATOM 3975 O O . THR A 1 525 ? 190.544 245.630 213.093 1.00 40.77 525 THR A O 1
ATOM 3979 N N . LEU A 1 526 ? 190.475 247.223 211.509 1.00 54.29 526 LEU A N 1
ATOM 3980 C CA . LEU A 1 526 ? 191.633 247.921 212.058 1.00 54.29 526 LEU A CA 1
ATOM 3981 C C . LEU A 1 526 ? 191.363 248.420 213.472 1.00 54.29 526 LEU A C 1
ATOM 3982 O O . LEU A 1 526 ? 192.161 248.188 214.394 1.00 54.29 526 LEU A O 1
ATOM 3987 N N . ILE A 1 527 ? 190.238 249.115 213.662 1.00 54.29 527 ILE A N 1
ATOM 3988 C CA . ILE A 1 527 ? 189.894 249.622 214.985 1.00 54.29 527 ILE A CA 1
ATOM 3989 C C . ILE A 1 527 ? 189.696 248.475 215.961 1.00 54.29 527 ILE A C 1
ATOM 3990 O O . ILE A 1 527 ? 190.190 248.518 217.096 1.00 54.29 527 ILE A O 1
ATOM 3995 N N . TRP A 1 528 ? 188.976 247.430 215.545 1.00 32.96 528 TRP A N 1
ATOM 3996 C CA . TRP A 1 528 ? 188.733 246.317 216.452 1.00 32.96 528 TRP A CA 1
ATOM 3997 C C . TRP A 1 528 ? 190.039 245.660 216.867 1.00 32.96 528 TRP A C 1
ATOM 3998 O O . TRP A 1 528 ? 190.246 245.369 218.049 1.00 32.96 528 TRP A O 1
ATOM 4009 N N . ASP A 1 529 ? 190.942 245.439 215.913 1.00 35.41 529 ASP A N 1
ATOM 4010 C CA . ASP A 1 529 ? 192.253 244.896 216.237 1.00 35.41 529 ASP A CA 1
ATOM 4011 C C . ASP A 1 529 ? 192.932 245.751 217.290 1.00 35.41 529 ASP A C 1
ATOM 4012 O O . ASP A 1 529 ? 193.107 245.326 218.440 1.00 35.41 529 ASP A O 1
ATOM 4017 N N . LEU A 1 530 ? 193.235 246.999 216.928 1.00 36.35 530 LEU A N 1
ATOM 4018 C CA . LEU A 1 530 ? 194.062 247.856 217.766 1.00 36.35 530 LEU A CA 1
ATOM 4019 C C . LEU A 1 530 ? 193.415 248.180 219.103 1.00 36.35 530 LEU A C 1
ATOM 4020 O O . LEU A 1 530 ? 194.117 248.621 220.019 1.00 36.35 530 LEU A O 1
ATOM 4025 N N . LYS A 1 531 ? 192.106 247.983 219.252 1.00 35.31 531 LYS A N 1
ATOM 4026 C CA . LYS A 1 531 ? 191.478 248.302 220.525 1.00 35.31 531 LYS A CA 1
ATOM 4027 C C . LYS A 1 531 ? 191.159 247.072 221.364 1.00 35.31 531 LYS A C 1
ATOM 4028 O O . LYS A 1 531 ? 191.558 247.009 222.529 1.00 35.31 531 LYS A O 1
ATOM 4034 N N . MET A 1 532 ? 190.450 246.090 220.814 1.00 39.87 532 MET A N 1
ATOM 4035 C CA . MET A 1 532 ? 190.072 244.937 221.615 1.00 39.87 532 MET A CA 1
ATOM 4036 C C . MET A 1 532 ? 190.996 243.741 221.424 1.00 39.87 532 MET A C 1
ATOM 4037 O O . MET A 1 532 ? 191.213 242.986 222.377 1.00 39.87 532 MET A O 1
ATOM 4042 N N . ASP A 1 533 ? 191.546 243.532 220.225 1.00 39.63 533 ASP A N 1
ATOM 4043 C CA . ASP A 1 533 ? 192.387 242.357 220.035 1.00 39.63 533 ASP A CA 1
ATOM 4044 C C . ASP A 1 533 ? 193.812 242.601 220.498 1.00 39.63 533 ASP A C 1
ATOM 4045 O O . ASP A 1 533 ? 194.515 241.650 220.850 1.00 39.63 533 ASP A O 1
ATOM 4050 N N . TRP A 1 534 ? 194.254 243.854 220.506 1.00 54.29 534 TRP A N 1
ATOM 4051 C CA . TRP A 1 534 ? 195.595 244.206 220.945 1.00 54.29 534 TRP A CA 1
ATOM 4052 C C . TRP A 1 534 ? 195.619 244.939 222.272 1.00 54.29 534 TRP A C 1
ATOM 4053 O O . TRP A 1 534 ? 196.609 244.847 222.996 1.00 54.29 534 TRP A O 1
ATOM 4064 N N . GLY A 1 535 ? 194.553 245.658 222.607 1.00 44.43 535 GLY A N 1
ATOM 4065 C CA . GLY A 1 535 ? 194.494 246.406 223.842 1.00 44.43 535 GLY A CA 1
ATOM 4066 C C . GLY A 1 535 ? 195.195 247.742 223.817 1.00 44.43 535 GLY A C 1
ATOM 4067 O O . GLY A 1 535 ? 195.277 248.396 224.861 1.00 44.43 535 GLY A O 1
ATOM 4068 N N . LEU A 1 536 ? 195.692 248.175 222.664 1.00 41.31 536 LEU A N 1
ATOM 4069 C CA . LEU A 1 536 ? 196.427 249.425 222.581 1.00 41.31 536 LEU A CA 1
ATOM 4070 C C . LEU A 1 536 ? 195.466 250.604 222.705 1.00 41.31 536 LEU A C 1
ATOM 4071 O O . LEU A 1 536 ? 194.251 250.440 222.841 1.00 41.31 536 LEU A O 1
ATOM 4076 N N . PHE A 1 537 ? 196.026 251.814 222.658 1.00 45.68 537 PHE A N 1
ATOM 4077 C CA . PHE A 1 537 ? 195.248 253.055 222.674 1.00 45.68 537 PHE A CA 1
ATOM 4078 C C . PHE A 1 537 ? 194.353 253.145 223.908 1.00 45.68 537 PHE A C 1
ATOM 4079 O O . PHE A 1 537 ? 193.199 253.570 223.830 1.00 45.68 537 PHE A O 1
ATOM 4087 N N . ASP A 1 538 ? 194.884 252.739 225.054 1.00 66.66 538 ASP A N 1
ATOM 4088 C CA . ASP A 1 538 ? 194.129 252.770 226.296 1.00 66.66 538 ASP A CA 1
ATOM 4089 C C . ASP A 1 538 ? 194.236 254.139 226.951 1.00 66.66 538 ASP A C 1
ATOM 4090 O O . ASP A 1 538 ? 195.251 254.830 226.832 1.00 66.66 538 ASP A O 1
ATOM 4095 N N . LYS A 1 539 ? 193.168 254.529 227.650 1.00 82.20 539 LYS A N 1
ATOM 4096 C CA . LYS A 1 539 ? 193.169 255.797 228.367 1.00 82.20 539 LYS A CA 1
ATOM 4097 C C . LYS A 1 539 ? 194.012 255.742 229.632 1.00 82.20 539 LYS A C 1
ATOM 4098 O O . LYS A 1 539 ? 194.408 256.793 230.147 1.00 82.20 539 LYS A O 1
ATOM 4104 N N . ASN A 1 540 ? 194.296 254.543 230.140 1.00 79.24 540 ASN A N 1
ATOM 4105 C CA . ASN A 1 540 ? 194.981 254.408 231.419 1.00 79.24 540 ASN A CA 1
ATOM 4106 C C . ASN A 1 540 ? 196.473 254.698 231.317 1.00 79.24 540 ASN A C 1
ATOM 4107 O O . ASN A 1 540 ? 197.071 255.169 232.291 1.00 79.24 540 ASN A O 1
ATOM 4112 N N . ALA A 1 541 ? 197.090 254.426 230.171 1.00 75.20 541 ALA A N 1
ATOM 4113 C CA . ALA A 1 541 ? 198.521 254.654 230.028 1.00 75.20 541 ALA A CA 1
ATOM 4114 C C . ALA A 1 541 ? 198.822 256.144 229.978 1.00 75.20 541 ALA A C 1
ATOM 4115 O O . ALA A 1 541 ? 198.211 256.887 229.204 1.00 75.20 541 ALA A O 1
ATOM 4117 N N . GLY A 1 542 ? 199.768 256.580 230.804 1.00 88.32 542 GLY A N 1
ATOM 4118 C CA . GLY A 1 542 ? 200.178 257.969 230.816 1.00 88.32 542 GLY A CA 1
ATOM 4119 C C . GLY A 1 542 ? 201.555 258.187 230.225 1.00 88.32 542 GLY A C 1
ATOM 4120 O O . GLY A 1 542 ? 201.794 259.186 229.541 1.00 88.32 542 GLY A O 1
ATOM 4121 N N . GLU A 1 543 ? 202.471 257.256 230.486 1.00 84.23 543 GLU A N 1
ATOM 4122 C CA . GLU A 1 543 ? 203.844 257.389 230.017 1.00 84.23 543 GLU A CA 1
ATOM 4123 C C . GLU A 1 543 ? 204.102 256.635 228.721 1.00 84.23 543 GLU A C 1
ATOM 4124 O O . GLU A 1 543 ? 204.955 257.054 227.931 1.00 84.23 543 GLU A O 1
ATOM 4130 N N . ASN A 1 544 ? 203.382 255.542 228.479 1.00 64.52 544 ASN A N 1
ATOM 4131 C CA . ASN A 1 544 ? 203.552 254.765 227.258 1.00 64.52 544 ASN A CA 1
ATOM 4132 C C . ASN A 1 544 ? 202.871 255.402 226.055 1.00 64.52 544 ASN A C 1
ATOM 4133 O O . ASN A 1 544 ? 202.829 254.776 224.990 1.00 64.52 544 ASN A O 1
ATOM 4138 N N . THR A 1 545 ? 202.336 256.615 226.204 1.00 63.84 545 THR A N 1
ATOM 4139 C CA . THR A 1 545 ? 201.679 257.353 225.130 1.00 63.84 545 THR A CA 1
ATOM 4140 C C . THR A 1 545 ? 200.519 256.559 224.548 1.00 63.84 545 THR A C 1
ATOM 4141 O O . THR A 1 545 ? 199.516 256.322 225.229 1.00 63.84 545 THR A O 1
ATOM 4145 N N . PHE A 1 546 ? 200.644 256.143 223.290 1.00 56.56 546 PHE A N 1
ATOM 4146 C CA . PHE A 1 546 ? 199.545 255.480 222.603 1.00 56.56 546 PHE A CA 1
ATOM 4147 C C . PHE A 1 546 ? 199.577 253.980 222.851 1.00 56.56 546 PHE A C 1
ATOM 4148 O O . PHE A 1 546 ? 199.514 253.187 221.906 1.00 56.56 546 PHE A O 1
ATOM 4156 N N . LEU A 1 547 ? 199.657 253.581 224.114 1.00 54.38 547 LEU A N 1
ATOM 4157 C CA . LEU A 1 547 ? 199.719 252.172 224.492 1.00 54.38 547 LEU A CA 1
ATOM 4158 C C . LEU A 1 547 ? 198.846 251.991 225.728 1.00 54.38 547 LEU A C 1
ATOM 4159 O O . LEU A 1 547 ? 197.997 252.830 226.047 1.00 54.38 547 LEU A O 1
ATOM 4164 N N . ARG A 1 548 ? 199.032 250.874 226.422 1.00 48.41 548 ARG A N 1
ATOM 4165 C CA . ARG A 1 548 ? 198.335 250.590 227.665 1.00 48.41 548 ARG A CA 1
ATOM 4166 C C . ARG A 1 548 ? 199.325 250.595 228.824 1.00 48.41 548 ARG A C 1
ATOM 4167 O O . ARG A 1 548 ? 200.528 250.799 228.642 1.00 48.41 548 ARG A O 1
ATOM 4175 N N . GLU A 1 549 ? 198.798 250.381 230.033 1.00 58.85 549 GLU A N 1
ATOM 4176 C CA . GLU A 1 549 ? 199.621 250.485 231.235 1.00 58.85 549 GLU A CA 1
ATOM 4177 C C . GLU A 1 549 ? 200.737 249.451 231.241 1.00 58.85 549 GLU A C 1
ATOM 4178 O O . GLU A 1 549 ? 201.912 249.789 231.422 1.00 58.85 549 GLU A O 1
ATOM 4184 N N . GLU A 1 550 ? 200.389 248.186 231.045 1.00 55.09 550 GLU A N 1
ATOM 4185 C CA . GLU A 1 550 ? 201.322 247.082 231.214 1.00 55.09 550 GLU A CA 1
ATOM 4186 C C . GLU A 1 550 ? 201.897 246.694 229.859 1.00 55.09 550 GLU A C 1
ATOM 4187 O O . GLU A 1 550 ? 201.149 246.415 228.916 1.00 55.09 550 GLU A O 1
ATOM 4193 N N . ILE A 1 551 ? 203.222 246.686 229.767 1.00 46.18 551 ILE A N 1
ATOM 4194 C CA . ILE A 1 551 ? 203.943 246.308 228.559 1.00 46.18 551 ILE A CA 1
ATOM 4195 C C . ILE A 1 551 ? 204.856 245.143 228.901 1.00 46.18 551 ILE A C 1
ATOM 4196 O O . ILE A 1 551 ? 205.667 245.235 229.831 1.00 46.18 551 ILE A O 1
ATOM 4201 N N . VAL A 1 552 ? 204.726 244.051 228.153 1.00 40.52 552 VAL A N 1
ATOM 4202 C CA . VAL A 1 552 ? 205.551 242.872 228.387 1.00 40.52 552 VAL A CA 1
ATOM 4203 C C . VAL A 1 552 ? 206.839 242.923 227.577 1.00 40.52 552 VAL A C 1
ATOM 4204 O O . VAL A 1 552 ? 207.918 242.634 228.099 1.00 40.52 552 VAL A O 1
ATOM 4208 N N . TYR A 1 553 ? 206.750 243.295 226.304 1.00 38.98 553 TYR A N 1
ATOM 4209 C CA . TYR A 1 553 ? 207.904 243.233 225.426 1.00 38.98 553 TYR A CA 1
ATOM 4210 C C . TYR A 1 553 ? 208.906 244.334 225.776 1.00 38.98 553 TYR A C 1
ATOM 4211 O O . TYR A 1 553 ? 208.518 245.425 226.200 1.00 38.98 553 TYR A O 1
ATOM 4220 N N . PRO A 1 554 ? 210.204 244.067 225.612 1.00 46.63 554 PRO A N 1
ATOM 4221 C CA . PRO A 1 554 ? 211.218 244.977 226.168 1.00 46.63 554 PRO A CA 1
ATOM 4222 C C . PRO A 1 554 ? 211.201 246.383 225.594 1.00 46.63 554 PRO A C 1
ATOM 4223 O O . PRO A 1 554 ? 211.517 247.333 226.321 1.00 46.63 554 PRO A O 1
ATOM 4227 N N . GLN A 1 555 ? 210.851 246.559 224.324 1.00 48.34 555 GLN A N 1
ATOM 4228 C CA . GLN A 1 555 ? 210.944 247.861 223.682 1.00 48.34 555 GLN A CA 1
ATOM 4229 C C . GLN A 1 555 ? 209.585 248.286 223.150 1.00 48.34 555 GLN A C 1
ATOM 4230 O O . GLN A 1 555 ? 208.736 247.453 222.826 1.00 48.34 555 GLN A O 1
ATOM 4236 N N . LYS A 1 556 ? 209.390 249.602 223.068 1.00 44.77 556 LYS A N 1
ATOM 4237 C CA . LYS A 1 556 ? 208.112 250.161 222.651 1.00 44.77 556 LYS A CA 1
ATOM 4238 C C . LYS A 1 556 ? 208.012 250.372 221.148 1.00 44.77 556 LYS A C 1
ATOM 4239 O O . LYS A 1 556 ? 206.901 250.357 220.608 1.00 44.77 556 LYS A O 1
ATOM 4245 N N . ALA A 1 557 ? 209.140 250.569 220.461 1.00 39.97 557 ALA A N 1
ATOM 4246 C CA . ALA A 1 557 ? 209.098 250.794 219.019 1.00 39.97 557 ALA A CA 1
ATOM 4247 C C . ALA A 1 557 ? 208.469 249.618 218.287 1.00 39.97 557 ALA A C 1
ATOM 4248 O O . ALA A 1 557 ? 207.882 249.795 217.209 1.00 39.97 557 ALA A O 1
ATOM 4250 N N . TYR A 1 558 ? 208.586 248.415 218.855 1.00 41.26 558 TYR A N 1
ATOM 4251 C CA . TYR A 1 558 ? 207.885 247.254 218.319 1.00 41.26 558 TYR A CA 1
ATOM 4252 C C . TYR A 1 558 ? 206.401 247.548 218.162 1.00 41.26 558 TYR A C 1
ATOM 4253 O O . TYR A 1 558 ? 205.806 247.285 217.112 1.00 41.26 558 TYR A O 1
ATOM 4262 N N . TYR A 1 559 ? 205.795 248.117 219.203 1.00 39.49 559 TYR A N 1
ATOM 4263 C CA . TYR A 1 559 ? 204.362 248.380 219.189 1.00 39.49 559 TYR A CA 1
ATOM 4264 C C . TYR A 1 559 ? 203.995 249.353 218.077 1.00 39.49 559 TYR A C 1
ATOM 4265 O O . TYR A 1 559 ? 203.032 249.131 217.334 1.00 39.49 559 TYR A O 1
ATOM 4274 N N . TYR A 1 560 ? 204.771 250.428 217.930 1.00 39.06 560 TYR A N 1
ATOM 4275 C CA . TYR A 1 560 ? 204.451 251.437 216.927 1.00 39.06 560 TYR A CA 1
ATOM 4276 C C . TYR A 1 560 ? 204.589 250.876 215.517 1.00 39.06 560 TYR A C 1
ATOM 4277 O O . TYR A 1 560 ? 203.667 250.999 214.693 1.00 39.06 560 TYR A O 1
ATOM 4286 N N . CYS A 1 561 ? 205.733 250.246 215.220 1.00 39.92 561 CYS A N 1
ATOM 4287 C CA . CYS A 1 561 ? 205.910 249.696 213.882 1.00 39.92 561 CYS A CA 1
ATOM 4288 C C . CYS A 1 561 ? 204.858 248.638 213.587 1.00 39.92 561 CYS A C 1
ATOM 4289 O O . CYS A 1 561 ? 204.407 248.510 212.440 1.00 39.92 561 CYS A O 1
ATOM 4292 N N . ALA A 1 562 ? 204.432 247.895 214.610 1.00 34.38 562 ALA A N 1
ATOM 4293 C CA . ALA A 1 562 ? 203.338 246.954 214.434 1.00 34.38 562 ALA A CA 1
ATOM 4294 C C . ALA A 1 562 ? 202.044 247.667 214.083 1.00 34.38 562 ALA A C 1
ATOM 4295 O O . ALA A 1 562 ? 201.273 247.180 213.253 1.00 34.38 562 ALA A O 1
ATOM 4297 N N . ILE A 1 563 ? 201.774 248.811 214.714 1.00 32.10 563 ILE A N 1
ATOM 4298 C CA . ILE A 1 563 ? 200.567 249.567 214.379 1.00 32.10 563 ILE A CA 1
ATOM 4299 C C . ILE A 1 563 ? 200.569 249.959 212.906 1.00 32.10 563 ILE A C 1
ATOM 4300 O O . ILE A 1 563 ? 199.588 249.734 212.183 1.00 32.10 563 ILE A O 1
ATOM 4305 N N . ILE A 1 564 ? 201.672 250.548 212.435 1.00 31.51 564 ILE A N 1
ATOM 4306 C CA . ILE A 1 564 ? 201.715 250.983 211.033 1.00 31.51 564 ILE A CA 1
ATOM 4307 C C . ILE A 1 564 ? 201.598 249.795 210.079 1.00 31.51 564 ILE A C 1
ATOM 4308 O O . ILE A 1 564 ? 200.833 249.835 209.098 1.00 31.51 564 ILE A O 1
ATOM 4313 N N . GLU A 1 565 ? 202.356 248.724 210.336 1.00 35.12 565 GLU A N 1
ATOM 4314 C CA . GLU A 1 565 ? 202.292 247.581 209.431 1.00 35.12 565 GLU A CA 1
ATOM 4315 C C . GLU A 1 565 ? 200.911 246.945 209.456 1.00 35.12 565 GLU A C 1
ATOM 4316 O O . GLU A 1 565 ? 200.417 246.498 208.419 1.00 35.12 565 GLU A O 1
ATOM 4322 N N . ASP A 1 566 ? 200.262 246.918 210.621 1.00 31.41 566 ASP A N 1
ATOM 4323 C CA . ASP A 1 566 ? 198.929 246.345 210.711 1.00 31.41 566 ASP A CA 1
ATOM 4324 C C . ASP A 1 566 ? 197.933 247.172 209.916 1.00 31.41 566 ASP A C 1
ATOM 4325 O O . ASP A 1 566 ? 197.080 246.614 209.226 1.00 31.41 566 ASP A O 1
ATOM 4330 N N . VAL A 1 567 ? 198.040 248.501 209.970 1.00 30.32 567 VAL A N 1
ATOM 4331 C CA . VAL A 1 567 ? 197.154 249.339 209.161 1.00 30.32 567 VAL A CA 1
ATOM 4332 C C . VAL A 1 567 ? 197.316 249.016 207.680 1.00 30.32 567 VAL A C 1
ATOM 4333 O O . VAL A 1 567 ? 196.355 248.623 206.989 1.00 30.32 567 VAL A O 1
ATOM 4337 N N . ILE A 1 568 ? 198.543 249.163 207.173 1.00 28.91 568 ILE A N 1
ATOM 4338 C CA . ILE A 1 568 ? 198.740 249.028 205.733 1.00 28.91 568 ILE A CA 1
ATOM 4339 C C . ILE A 1 568 ? 198.429 247.607 205.277 1.00 28.91 568 ILE A C 1
ATOM 4340 O O . ILE A 1 568 ? 197.875 247.398 204.191 1.00 28.91 568 ILE A O 1
ATOM 4345 N N . LEU A 1 569 ? 198.728 246.609 206.111 1.00 29.39 569 LEU A N 1
ATOM 4346 C CA . LEU A 1 569 ? 198.487 245.228 205.725 1.00 29.39 569 LEU A CA 1
ATOM 4347 C C . LEU A 1 569 ? 197.035 244.798 205.892 1.00 29.39 569 LEU A C 1
ATOM 4348 O O . LEU A 1 569 ? 196.607 243.894 205.177 1.00 29.39 569 LEU A O 1
ATOM 4353 N N . ARG A 1 570 ? 196.245 245.419 206.775 1.00 26.37 570 ARG A N 1
ATOM 4354 C CA . ARG A 1 570 ? 194.815 245.129 206.740 1.00 26.37 570 ARG A CA 1
ATOM 4355 C C . ARG A 1 570 ? 194.193 245.694 205.476 1.00 26.37 570 ARG A C 1
ATOM 4356 O O . ARG A 1 570 ? 193.342 245.045 204.850 1.00 26.37 570 ARG A O 1
ATOM 4364 N N . PHE A 1 571 ? 194.618 246.893 205.069 1.00 27.73 571 PHE A N 1
ATOM 4365 C CA . PHE A 1 571 ? 194.118 247.416 203.798 1.00 27.73 571 PHE A CA 1
ATOM 4366 C C . PHE A 1 571 ? 194.545 246.530 202.629 1.00 27.73 571 PHE A C 1
ATOM 4367 O O . PHE A 1 571 ? 193.743 246.244 201.726 1.00 27.73 571 PHE A O 1
ATOM 4375 N N . ALA A 1 572 ? 195.794 246.058 202.645 1.00 29.20 572 ALA A N 1
ATOM 4376 C CA . ALA A 1 572 ? 196.262 245.158 201.595 1.00 29.20 572 ALA A CA 1
ATOM 4377 C C . ALA A 1 572 ? 195.515 243.828 201.615 1.00 29.20 572 ALA A C 1
ATOM 4378 O O . ALA A 1 572 ? 195.221 243.263 200.559 1.00 29.20 572 ALA A O 1
ATOM 4380 N N . TRP A 1 573 ? 195.213 243.300 202.803 1.00 30.34 573 TRP A N 1
ATOM 4381 C CA . TRP A 1 573 ? 194.460 242.054 202.899 1.00 30.34 573 TRP A CA 1
ATOM 4382 C C . TRP A 1 573 ? 193.064 242.208 202.318 1.00 30.34 573 TRP A C 1
ATOM 4383 O O . TRP A 1 573 ? 192.584 241.329 201.590 1.00 30.34 573 TRP A O 1
ATOM 4394 N N . THR A 1 574 ? 192.389 243.313 202.636 1.00 29.62 574 THR A N 1
ATOM 4395 C CA . THR A 1 574 ? 191.058 243.532 202.081 1.00 29.62 574 THR A CA 1
ATOM 4396 C C . THR A 1 574 ? 191.108 243.670 200.565 1.00 29.62 574 THR A C 1
ATOM 4397 O O . THR A 1 574 ? 190.272 243.090 199.855 1.00 29.62 574 THR A O 1
ATOM 4401 N N . ILE A 1 575 ? 192.091 244.410 200.042 1.00 33.33 575 ILE A N 1
ATOM 4402 C CA . ILE A 1 575 ? 192.180 244.537 198.589 1.00 33.33 575 ILE A CA 1
ATOM 4403 C C . ILE A 1 575 ? 192.546 243.202 197.948 1.00 33.33 575 ILE A C 1
ATOM 4404 O O . ILE A 1 575 ? 192.111 242.910 196.830 1.00 33.33 575 ILE A O 1
ATOM 4409 N N . GLN A 1 576 ? 193.325 242.366 198.638 1.00 36.11 576 GLN A N 1
ATOM 4410 C CA . GLN A 1 576 ? 193.646 241.039 198.121 1.00 36.11 576 GLN A CA 1
ATOM 4411 C C . GLN A 1 576 ? 192.402 240.173 198.026 1.00 36.11 576 GLN A C 1
ATOM 4412 O O . GLN A 1 576 ? 192.182 239.492 197.019 1.00 36.11 576 GLN A O 1
ATOM 4418 N N . ILE A 1 577 ? 191.584 240.172 199.080 1.00 35.66 577 ILE A N 1
ATOM 4419 C CA . ILE A 1 577 ? 190.343 239.401 199.052 1.00 35.66 577 ILE A CA 1
ATOM 4420 C C . ILE A 1 577 ? 189.460 239.879 197.909 1.00 35.66 577 ILE A C 1
ATOM 4421 O O . ILE A 1 577 ? 188.915 239.076 197.139 1.00 35.66 577 ILE A O 1
ATOM 4426 N N . SER A 1 578 ? 189.333 241.198 197.762 1.00 38.37 578 SER A N 1
ATOM 4427 C CA . SER A 1 578 ? 188.473 241.740 196.717 1.00 38.37 578 SER A CA 1
ATOM 4428 C C . SER A 1 578 ? 188.982 241.369 195.327 1.00 38.37 578 SER A C 1
ATOM 4429 O O . SER A 1 578 ? 188.206 240.941 194.467 1.00 38.37 578 SER A O 1
ATOM 4432 N N . ILE A 1 579 ? 190.289 241.521 195.092 1.00 42.65 579 ILE A N 1
ATOM 4433 C CA . ILE A 1 579 ? 190.854 241.257 193.770 1.00 42.65 579 ILE A CA 1
ATOM 4434 C C . ILE A 1 579 ? 190.782 239.773 193.432 1.00 42.65 579 ILE A C 1
ATOM 4435 O O . ILE A 1 579 ? 190.424 239.397 192.311 1.00 42.65 579 ILE A O 1
ATOM 4440 N N . THR A 1 580 ? 191.122 238.905 194.385 1.00 44.96 580 THR A N 1
ATOM 4441 C CA . THR A 1 580 ? 191.091 237.476 194.115 1.00 44.96 580 THR A CA 1
ATOM 4442 C C . THR A 1 580 ? 189.665 236.952 193.997 1.00 44.96 580 THR A C 1
ATOM 4443 O O . THR A 1 580 ? 189.448 235.915 193.361 1.00 44.96 580 THR A O 1
ATOM 4447 N N . SER A 1 581 ? 188.687 237.651 194.573 1.00 43.72 581 SER A N 1
ATOM 4448 C CA . SER A 1 581 ? 187.296 237.251 194.416 1.00 43.72 581 SER A CA 1
ATOM 4449 C C . SER A 1 581 ? 186.659 237.774 193.136 1.00 43.72 581 SER A C 1
ATOM 4450 O O . SER A 1 581 ? 185.523 237.396 192.836 1.00 43.72 581 SER A O 1
ATOM 4453 N N . THR A 1 582 ? 187.350 238.623 192.378 1.00 53.17 582 THR A N 1
ATOM 4454 C CA . THR A 1 582 ? 186.807 239.222 191.166 1.00 53.17 582 THR A CA 1
ATOM 4455 C C . THR A 1 582 ? 187.630 238.800 189.957 1.00 53.17 582 THR A C 1
ATOM 4456 O O . THR A 1 582 ? 188.852 238.640 190.046 1.00 53.17 582 THR A O 1
ATOM 4460 N N . THR A 1 583 ? 186.950 238.593 188.837 1.00 64.59 583 THR A N 1
ATOM 4461 C CA . THR A 1 583 ? 187.612 238.359 187.555 1.00 64.59 583 THR A CA 1
ATOM 4462 C C . THR A 1 583 ? 187.790 239.666 186.796 1.00 64.59 583 THR A C 1
ATOM 4463 O O . THR A 1 583 ? 187.391 239.799 185.640 1.00 64.59 583 THR A O 1
ATOM 4467 N N . LEU A 1 584 ? 188.396 240.656 187.456 1.00 78.13 584 LEU A N 1
ATOM 4468 C CA . LEU A 1 584 ? 188.558 241.970 186.843 1.00 78.13 584 LEU A CA 1
ATOM 4469 C C . LEU A 1 584 ? 189.584 241.925 185.719 1.00 78.13 584 LEU A C 1
ATOM 4470 O O . LEU A 1 584 ? 189.274 242.239 184.564 1.00 78.13 584 LEU A O 1
ATOM 4475 N N . LEU A 1 585 ? 190.813 241.534 186.038 1.00 93.01 585 LEU A N 1
ATOM 4476 C CA . LEU A 1 585 ? 191.861 241.444 185.032 1.00 93.01 585 LEU A CA 1
ATOM 4477 C C . LEU A 1 585 ? 192.938 240.464 185.482 1.00 93.01 585 LEU A C 1
ATOM 4478 O O . LEU A 1 585 ? 193.374 240.504 186.639 1.00 93.01 585 LEU A O 1
ATOM 4483 N N . PRO A 1 586 ? 193.368 239.552 184.604 1.00 96.97 586 PRO A N 1
ATOM 4484 C CA . PRO A 1 586 ? 194.366 238.549 185.004 1.00 96.97 586 PRO A CA 1
ATOM 4485 C C . PRO A 1 586 ? 195.792 239.071 185.062 1.00 96.97 586 PRO A C 1
ATOM 4486 O O . PRO A 1 586 ? 196.688 238.316 185.465 1.00 96.97 586 PRO A O 1
ATOM 4490 N N . HIS A 1 587 ? 196.038 240.321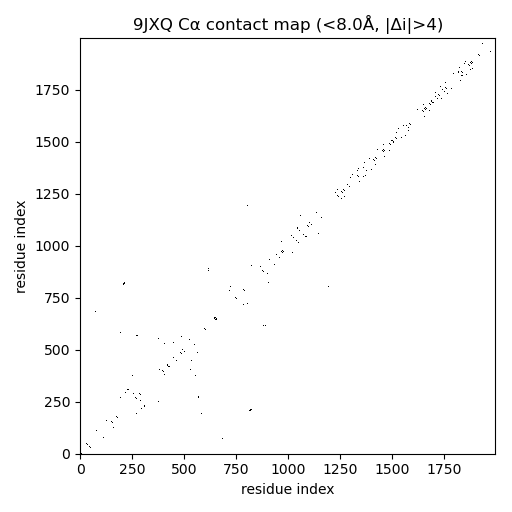 184.666 1.00 95.50 587 HIS A N 1
ATOM 4491 C CA . HIS A 1 587 ? 197.391 240.863 184.727 1.00 95.50 587 HIS A CA 1
ATOM 4492 C C . HIS A 1 587 ? 197.855 241.002 186.171 1.00 95.50 587 HIS A C 1
ATOM 4493 O O . HIS A 1 587 ? 198.831 240.369 186.590 1.00 95.50 587 HIS A O 1
ATOM 4500 N N . SER A 1 588 ? 197.158 241.828 186.953 1.00 78.47 588 SER A N 1
ATOM 4501 C CA . SER A 1 588 ? 197.492 241.964 188.364 1.00 78.47 588 SER A CA 1
ATOM 4502 C C . SER A 1 588 ? 197.028 240.756 189.166 1.00 78.47 588 SER A C 1
ATOM 4503 O O . SER A 1 588 ? 197.691 240.364 190.132 1.00 78.47 588 SER A O 1
ATOM 4506 N N . GLY A 1 589 ? 195.904 240.155 188.781 1.00 70.09 589 GLY A N 1
ATOM 4507 C CA . GLY A 1 589 ? 195.425 238.983 189.489 1.00 70.09 589 GLY A CA 1
ATOM 4508 C C . GLY A 1 589 ? 196.419 237.841 189.418 1.00 70.09 589 GLY A C 1
ATOM 4509 O O . GLY A 1 589 ? 197.194 237.721 188.467 1.00 70.09 589 GLY A O 1
ATOM 4510 N N . ASP A 1 590 ? 196.415 237.021 190.470 1.00 51.94 590 ASP A N 1
ATOM 4511 C CA . ASP A 1 590 ? 197.315 235.881 190.624 1.00 51.94 590 ASP A CA 1
ATOM 4512 C C . ASP A 1 590 ? 198.753 236.338 190.837 1.00 51.94 590 ASP A C 1
ATOM 4513 O O . ASP A 1 590 ? 199.650 235.513 191.037 1.00 51.94 590 ASP A O 1
ATOM 4518 N N . ILE A 1 591 ? 198.983 237.647 190.792 1.00 48.36 591 ILE A N 1
ATOM 4519 C CA . ILE A 1 591 ? 200.249 238.234 191.203 1.00 48.36 591 ILE A CA 1
ATOM 4520 C C . ILE A 1 591 ? 200.078 239.100 192.443 1.00 48.36 591 ILE A C 1
ATOM 4521 O O . ILE A 1 591 ? 200.936 239.100 193.325 1.00 48.36 591 ILE A O 1
ATOM 4526 N N . ILE A 1 592 ? 198.971 239.841 192.519 1.00 43.76 592 ILE A N 1
ATOM 4527 C CA . ILE A 1 592 ? 198.650 240.588 193.731 1.00 43.76 592 ILE A CA 1
ATOM 4528 C C . ILE A 1 592 ? 198.467 239.638 194.907 1.00 43.76 592 ILE A C 1
ATOM 4529 O O . ILE A 1 592 ? 199.035 239.840 195.988 1.00 43.76 592 ILE A O 1
ATOM 4534 N N . ALA A 1 593 ? 197.681 238.577 194.708 1.00 35.98 593 ALA A N 1
ATOM 4535 C CA . ALA A 1 593 ? 197.464 237.611 195.778 1.00 35.98 593 ALA A CA 1
ATOM 4536 C C . ALA A 1 593 ? 198.761 236.912 196.161 1.00 35.98 593 ALA A C 1
ATOM 4537 O O . ALA A 1 593 ? 199.047 236.724 197.350 1.00 35.98 593 ALA A O 1
ATOM 4539 N N . THR A 1 594 ? 199.565 236.535 195.165 1.00 36.29 594 THR A N 1
ATOM 4540 C CA . THR A 1 594 ? 200.801 235.809 195.435 1.00 36.29 594 THR A CA 1
ATOM 4541 C C . THR A 1 594 ? 201.770 236.646 196.259 1.00 36.29 594 THR A C 1
ATOM 4542 O O . THR A 1 594 ? 202.405 236.136 197.190 1.00 36.29 594 THR A O 1
ATOM 4546 N N . VAL A 1 595 ? 201.890 237.936 195.945 1.00 34.58 595 VAL A N 1
ATOM 4547 C CA . VAL A 1 595 ? 202.853 238.764 196.659 1.00 34.58 595 VAL A CA 1
ATOM 4548 C C . VAL A 1 595 ? 202.281 239.262 197.984 1.00 34.58 595 VAL A C 1
ATOM 4549 O O . VAL A 1 595 ? 203.040 239.602 198.898 1.00 34.58 595 VAL A O 1
ATOM 4553 N N . PHE A 1 596 ? 200.955 239.309 198.129 1.00 34.82 596 PHE A N 1
ATOM 4554 C CA . PHE A 1 596 ? 200.380 239.818 199.368 1.00 34.82 596 PHE A CA 1
ATOM 4555 C C . PHE A 1 596 ? 200.081 238.739 200.400 1.00 34.82 596 PHE A C 1
ATOM 4556 O O . PHE A 1 596 ? 199.900 239.075 201.575 1.00 34.82 596 PHE A O 1
ATOM 4564 N N . ALA A 1 597 ? 200.009 237.467 200.008 1.00 29.54 597 ALA A N 1
ATOM 4565 C CA . ALA A 1 597 ? 199.710 236.423 200.987 1.00 29.54 597 ALA A CA 1
ATOM 4566 C C . ALA A 1 597 ? 200.776 236.286 202.070 1.00 29.54 597 ALA A C 1
ATOM 4567 O O . ALA A 1 597 ? 200.412 236.245 203.262 1.00 29.54 597 ALA A O 1
ATOM 4569 N N . PRO A 1 598 ? 202.076 236.199 201.758 1.00 26.89 598 PRO A N 1
ATOM 4570 C CA . PRO A 1 598 ? 203.067 236.153 202.844 1.00 26.89 598 PRO A CA 1
ATOM 4571 C C . PRO A 1 598 ? 203.031 237.384 203.726 1.00 26.89 598 PRO A C 1
ATOM 4572 O O . PRO A 1 598 ? 203.283 237.284 204.934 1.00 26.89 598 PRO A O 1
ATOM 4576 N N . LEU A 1 599 ? 202.707 238.546 203.157 1.00 29.13 599 LEU A N 1
ATOM 4577 C CA . LEU A 1 599 ? 202.500 239.737 203.970 1.00 29.13 599 LEU A CA 1
ATOM 4578 C C . LEU A 1 599 ? 201.345 239.536 204.941 1.00 29.13 599 LEU A C 1
ATOM 4579 O O . LEU A 1 599 ? 201.415 239.955 206.103 1.00 29.13 599 LEU A O 1
ATOM 4584 N N . GLU A 1 600 ? 200.274 238.889 204.483 1.00 29.95 600 GLU A N 1
ATOM 4585 C CA . GLU A 1 600 ? 199.148 238.610 205.363 1.00 29.95 600 GLU A CA 1
ATOM 4586 C C . GLU A 1 600 ? 199.555 237.692 206.510 1.00 29.95 600 GLU A C 1
ATOM 4587 O O . GLU A 1 600 ? 199.151 237.910 207.660 1.00 29.95 600 GLU A O 1
ATOM 4593 N N . VAL A 1 601 ? 200.359 236.666 206.227 1.00 28.27 601 VAL A N 1
ATOM 4594 C CA . VAL A 1 601 ? 200.808 235.784 207.304 1.00 28.27 601 VAL A CA 1
ATOM 4595 C C . VAL A 1 601 ? 201.725 236.531 208.271 1.00 28.27 601 VAL A C 1
ATOM 4596 O O . VAL A 1 601 ? 201.706 236.284 209.487 1.00 28.27 601 VAL A O 1
ATOM 4600 N N . PHE A 1 602 ? 202.547 237.446 207.750 1.00 29.67 602 PHE A N 1
ATOM 4601 C CA . PHE A 1 602 ? 203.351 238.313 208.608 1.00 29.67 602 PHE A CA 1
ATOM 4602 C C . PHE A 1 602 ? 202.467 239.101 209.568 1.00 29.67 602 PHE A C 1
ATOM 4603 O O . PHE A 1 602 ? 202.709 239.140 210.789 1.00 29.67 602 PHE A O 1
ATOM 4611 N N . ARG A 1 603 ? 201.435 239.744 209.024 1.00 29.90 603 ARG A N 1
ATOM 4612 C CA . ARG A 1 603 ? 200.510 240.490 209.864 1.00 29.90 603 ARG A CA 1
ATOM 4613 C C . ARG A 1 603 ? 199.882 239.590 210.910 1.00 29.90 603 ARG A C 1
ATOM 4614 O O . ARG A 1 603 ? 199.715 239.990 212.067 1.00 29.90 603 ARG A O 1
ATOM 4622 N N . ARG A 1 604 ? 199.524 238.368 210.522 1.00 44.70 604 ARG A N 1
ATOM 4623 C CA . ARG A 1 604 ? 198.876 237.476 211.470 1.00 44.70 604 ARG A CA 1
ATOM 4624 C C . ARG A 1 604 ? 199.809 237.051 212.592 1.00 44.70 604 ARG A C 1
ATOM 4625 O O . ARG A 1 604 ? 199.360 236.907 213.732 1.00 44.70 604 ARG A O 1
ATOM 4633 N N . PHE A 1 605 ? 201.102 236.852 212.324 1.00 38.83 605 PHE A N 1
ATOM 4634 C CA . PHE A 1 605 ? 201.928 236.414 213.449 1.00 38.83 605 PHE A CA 1
ATOM 4635 C C . PHE A 1 605 ? 202.254 237.586 214.377 1.00 38.83 605 PHE A C 1
ATOM 4636 O O . PHE A 1 605 ? 202.370 237.401 215.602 1.00 38.83 605 PHE A O 1
ATOM 4644 N N . VAL A 1 606 ? 202.359 238.800 213.827 1.00 54.29 606 VAL A N 1
ATOM 4645 C CA . VAL A 1 606 ? 202.449 239.987 214.681 1.00 54.29 606 VAL A CA 1
ATOM 4646 C C . VAL A 1 606 ? 201.203 240.101 215.559 1.00 54.29 606 VAL A C 1
ATOM 4647 O O . VAL A 1 606 ? 201.277 240.351 216.778 1.00 54.29 606 VAL A O 1
ATOM 4651 N N . TRP A 1 607 ? 200.037 239.911 214.941 1.00 54.29 607 TRP A N 1
ATOM 4652 C CA . TRP A 1 607 ? 198.782 239.869 215.673 1.00 54.29 607 TRP A CA 1
ATOM 4653 C C . TRP A 1 607 ? 198.819 238.816 216.767 1.00 54.29 607 TRP A C 1
ATOM 4654 O O . TRP A 1 607 ? 198.271 239.023 217.852 1.00 54.29 607 TRP A O 1
ATOM 4665 N N . ASN A 1 608 ? 199.427 237.664 216.485 1.00 54.29 608 ASN A N 1
ATOM 4666 C CA . ASN A 1 608 ? 199.525 236.611 217.491 1.00 54.29 608 ASN A CA 1
ATOM 4667 C C . ASN A 1 608 ? 200.285 237.101 218.711 1.00 54.29 608 ASN A C 1
ATOM 4668 O O . ASN A 1 608 ? 199.815 236.956 219.850 1.00 54.29 608 ASN A O 1
ATOM 4673 N N . PHE A 1 609 ? 201.468 237.682 218.489 1.00 54.29 609 PHE A N 1
ATOM 4674 C CA . PHE A 1 609 ? 202.215 238.277 219.597 1.00 54.29 609 PHE A CA 1
ATOM 4675 C C . PHE A 1 609 ? 201.315 239.144 220.459 1.00 54.29 609 PHE A C 1
ATOM 4676 O O . PHE A 1 609 ? 201.140 238.898 221.662 1.00 54.29 609 PHE A O 1
ATOM 4684 N N . PHE A 1 610 ? 200.722 240.167 219.849 1.00 54.29 610 PHE A N 1
ATOM 4685 C CA . PHE A 1 610 ? 200.078 241.176 220.686 1.00 54.29 610 PHE A CA 1
ATOM 4686 C C . PHE A 1 610 ? 198.744 240.715 221.257 1.00 54.29 610 PHE A C 1
ATOM 4687 O O . PHE A 1 610 ? 198.380 241.129 222.363 1.00 54.29 610 PHE A O 1
ATOM 4695 N N . ARG A 1 611 ? 198.029 239.826 220.571 1.00 42.06 611 ARG A N 1
ATOM 4696 C CA . ARG A 1 611 ? 196.799 239.304 221.147 1.00 42.06 611 ARG A CA 1
ATOM 4697 C C . ARG A 1 611 ? 197.085 238.390 222.327 1.00 42.06 611 ARG A C 1
ATOM 4698 O O . ARG A 1 611 ? 196.370 238.441 223.333 1.00 42.06 611 ARG A O 1
ATOM 4706 N N . LEU A 1 612 ? 198.117 237.546 222.242 1.00 35.43 612 LEU A N 1
ATOM 4707 C CA . LEU A 1 612 ? 198.441 236.727 223.407 1.00 35.43 612 LEU A CA 1
ATOM 4708 C C . LEU A 1 612 ? 198.937 237.585 224.561 1.00 35.43 612 LEU A C 1
ATOM 4709 O O . LEU A 1 612 ? 198.647 237.291 225.728 1.00 35.43 612 LEU A O 1
ATOM 4714 N N . GLU A 1 613 ? 199.671 238.658 224.261 1.00 39.37 613 GLU A N 1
ATOM 4715 C CA . GLU A 1 613 ? 200.068 239.576 225.324 1.00 39.37 613 GLU A CA 1
ATOM 4716 C C . GLU A 1 613 ? 198.850 240.197 225.996 1.00 39.37 613 GLU A C 1
ATOM 4717 O O . GLU A 1 613 ? 198.790 240.290 227.229 1.00 39.37 613 GLU A O 1
ATOM 4723 N N . ASN A 1 614 ? 197.862 240.615 225.201 1.00 37.36 614 ASN A N 1
ATOM 4724 C CA . ASN A 1 614 ? 196.648 241.191 225.770 1.00 37.36 614 ASN A CA 1
ATOM 4725 C C . ASN A 1 614 ? 195.878 240.162 226.588 1.00 37.36 614 ASN A C 1
ATOM 4726 O O . ASN A 1 614 ? 195.340 240.483 227.654 1.00 37.36 614 ASN A O 1
ATOM 4731 N N . GLU A 1 615 ? 195.805 238.922 226.100 1.00 54.29 615 GLU A N 1
ATOM 4732 C CA . GLU A 1 615 ? 195.126 237.867 226.845 1.00 54.29 615 GLU A CA 1
ATOM 4733 C C . GLU A 1 615 ? 195.787 237.634 228.193 1.00 54.29 615 GLU A C 1
ATOM 4734 O O . GLU A 1 615 ? 195.102 237.460 229.207 1.00 54.29 615 GLU A O 1
ATOM 4740 N N . HIS A 1 616 ? 197.119 237.612 228.224 1.00 34.10 616 HIS A N 1
ATOM 4741 C CA . HIS A 1 616 ? 197.819 237.453 229.494 1.00 34.10 616 HIS A CA 1
ATOM 4742 C C . HIS A 1 616 ? 197.550 238.626 230.426 1.00 34.10 616 HIS A C 1
ATOM 4743 O O . HIS A 1 616 ? 197.243 238.436 231.608 1.00 34.10 616 HIS A O 1
ATOM 4750 N N . LEU A 1 617 ? 197.653 239.851 229.913 1.00 31.60 617 LEU A N 1
ATOM 4751 C CA . LEU A 1 617 ? 197.603 241.013 230.795 1.00 31.60 617 LEU A CA 1
ATOM 4752 C C . LEU A 1 617 ? 196.174 241.395 231.162 1.00 31.60 617 LEU A C 1
ATOM 4753 O O . LEU A 1 617 ? 195.788 241.339 232.334 1.00 31.60 617 LEU A O 1
ATOM 4758 N N . ASN A 1 618 ? 195.371 241.781 230.173 1.00 33.44 618 ASN A N 1
ATOM 4759 C CA . ASN A 1 618 ? 194.080 242.398 230.442 1.00 33.44 618 ASN A CA 1
ATOM 4760 C C . ASN A 1 618 ? 192.900 241.449 230.295 1.00 33.44 618 ASN A C 1
ATOM 4761 O O . ASN A 1 618 ? 191.775 241.844 230.613 1.00 33.44 618 ASN A O 1
ATOM 4766 N N . ASN A 1 619 ? 193.131 240.171 230.094 1.00 32.03 619 ASN A N 1
ATOM 4767 C CA . ASN A 1 619 ? 192.059 239.186 229.816 1.00 32.03 619 ASN A CA 1
ATOM 4768 C C . ASN A 1 619 ? 190.976 239.900 229.066 1.00 32.03 619 ASN A C 1
ATOM 4769 O O . ASN A 1 619 ? 190.067 240.300 229.737 1.00 32.03 619 ASN A O 1
ATOM 4774 N N . CYS A 1 620 ? 191.102 240.073 227.746 1.00 40.31 620 CYS A N 1
ATOM 4775 C CA . CYS A 1 620 ? 190.053 240.691 226.944 1.00 40.31 620 CYS A CA 1
ATOM 4776 C C . CYS A 1 620 ? 188.972 239.699 226.536 1.00 40.31 620 CYS A C 1
ATOM 4777 O O . CYS A 1 620 ? 187.882 240.121 226.136 1.00 40.31 620 CYS A O 1
ATOM 4780 N N . GLY A 1 621 ? 189.242 238.404 226.624 1.00 42.93 621 GLY A N 1
ATOM 4781 C CA . GLY A 1 621 ? 188.252 237.373 226.348 1.00 42.93 621 GLY A CA 1
ATOM 4782 C C . GLY A 1 621 ? 187.894 236.640 227.630 1.00 42.93 621 GLY A C 1
ATOM 4783 O O . GLY A 1 621 ? 188.761 236.379 228.467 1.00 42.93 621 GLY A O 1
ATOM 4784 N N . GLU A 1 622 ? 186.614 236.311 227.776 1.00 54.39 622 GLU A N 1
ATOM 4785 C CA . GLU A 1 622 ? 186.151 235.625 228.974 1.00 54.39 622 GLU A CA 1
ATOM 4786 C C . GLU A 1 622 ? 186.349 234.120 228.855 1.00 54.39 622 GLU A C 1
ATOM 4787 O O . GLU A 1 622 ? 185.399 233.351 229.023 1.00 54.39 622 GLU A O 1
ATOM 4793 N N . PHE A 1 623 ? 187.575 233.690 228.564 1.00 43.23 623 PHE A N 1
ATOM 4794 C CA . PHE A 1 623 ? 187.860 232.271 228.419 1.00 43.23 623 PHE A CA 1
ATOM 4795 C C . PHE A 1 623 ? 188.217 231.595 229.733 1.00 43.23 623 PHE A C 1
ATOM 4796 O O . PHE A 1 623 ? 188.059 230.374 229.847 1.00 43.23 623 PHE A O 1
ATOM 4804 N N . ARG A 1 624 ? 188.686 232.349 230.724 1.00 34.74 624 ARG A N 1
ATOM 4805 C CA . ARG A 1 624 ? 189.061 231.809 232.023 1.00 34.74 624 ARG A CA 1
ATOM 4806 C C . ARG A 1 624 ? 188.548 232.741 233.108 1.00 34.74 624 ARG A C 1
ATOM 4807 O O . ARG A 1 624 ? 188.499 233.958 232.908 1.00 34.74 624 ARG A O 1
ATOM 4815 N N . ALA A 1 625 ? 188.159 232.176 234.246 1.00 36.70 625 ALA A N 1
ATOM 4816 C CA . ALA A 1 625 ? 187.636 232.988 235.344 1.00 36.70 625 ALA A CA 1
ATOM 4817 C C . ALA A 1 625 ? 188.731 233.384 236.329 1.00 36.70 625 ALA A C 1
ATOM 4818 O O . ALA A 1 625 ? 188.571 233.291 237.544 1.00 36.70 625 ALA A O 1
ATOM 4820 N N . VAL A 1 626 ? 189.865 233.836 235.799 1.00 37.53 626 VAL A N 1
ATOM 4821 C CA . VAL A 1 626 ? 190.905 234.466 236.605 1.00 37.53 626 VAL A CA 1
ATOM 4822 C C . VAL A 1 626 ? 191.691 235.438 235.731 1.00 37.53 626 VAL A C 1
ATOM 4823 O O . VAL A 1 626 ? 192.217 235.063 234.678 1.00 37.53 626 VAL A O 1
ATOM 4827 N N . ARG A 1 627 ? 191.743 236.705 236.138 1.00 36.88 627 ARG A N 1
ATOM 4828 C CA . ARG A 1 627 ? 192.524 237.675 235.378 1.00 36.88 627 ARG A CA 1
ATOM 4829 C C . ARG A 1 627 ? 194.011 237.560 235.686 1.00 36.88 627 ARG A C 1
ATOM 4830 O O . ARG A 1 627 ? 194.851 237.745 234.798 1.00 36.88 627 ARG A O 1
ATOM 4838 N N . ASP A 1 628 ? 194.359 237.249 236.932 1.00 38.15 628 ASP A N 1
ATOM 4839 C CA . ASP A 1 628 ? 195.746 237.294 237.388 1.00 38.15 628 ASP A CA 1
ATOM 4840 C C . ASP A 1 628 ? 196.414 235.944 237.158 1.00 38.15 628 ASP A C 1
ATOM 4841 O O . ASP A 1 628 ? 196.199 234.996 237.920 1.00 38.15 628 ASP A O 1
ATOM 4846 N N . ILE A 1 629 ? 197.232 235.862 236.111 1.00 34.77 629 ILE A N 1
ATOM 4847 C CA . ILE A 1 629 ? 198.110 234.718 235.906 1.00 34.77 629 ILE A CA 1
ATOM 4848 C C . ILE A 1 629 ? 199.525 235.018 236.391 1.00 34.77 629 ILE A C 1
ATOM 4849 O O . ILE A 1 629 ? 200.271 234.081 236.716 1.00 34.77 629 ILE A O 1
ATOM 4854 N N . SER A 1 630 ? 199.902 236.288 236.487 1.00 36.33 630 SER A N 1
ATOM 4855 C CA . SER A 1 630 ? 201.266 236.657 236.829 1.00 36.33 630 SER A CA 1
ATOM 4856 C C . SER A 1 630 ? 201.678 236.040 238.161 1.00 36.33 630 SER A C 1
ATOM 4857 O O . SER A 1 630 ? 200.904 236.033 239.122 1.00 36.33 630 SER A O 1
ATOM 4860 N N . VAL A 1 631 ? 202.902 235.516 238.206 1.00 33.95 631 VAL A N 1
ATOM 4861 C CA . VAL A 1 631 ? 203.366 234.720 239.339 1.00 33.95 631 VAL A CA 1
ATOM 4862 C C . VAL A 1 631 ? 203.567 235.620 240.550 1.00 33.95 631 VAL A C 1
ATOM 4863 O O . VAL A 1 631 ? 204.405 236.529 240.536 1.00 33.95 631 VAL A O 1
ATOM 4867 N N . ALA A 1 632 ? 202.814 235.357 241.613 1.00 42.63 632 ALA A N 1
ATOM 4868 C CA . ALA A 1 632 ? 202.902 236.126 242.843 1.00 42.63 632 ALA A CA 1
ATOM 4869 C C . ALA A 1 632 ? 202.899 235.182 244.036 1.00 42.63 632 ALA A C 1
ATOM 4870 O O . ALA A 1 632 ? 202.260 234.124 243.994 1.00 42.63 632 ALA A O 1
ATOM 4872 N N . PRO A 1 633 ? 203.597 235.542 245.114 1.00 49.12 633 PRO A N 1
ATOM 4873 C CA . PRO A 1 633 ? 203.649 234.674 246.296 1.00 49.12 633 PRO A CA 1
ATOM 4874 C C . PRO A 1 633 ? 202.411 234.772 247.167 1.00 49.12 633 PRO A C 1
ATOM 4875 O O . PRO A 1 633 ? 201.439 235.450 246.817 1.00 49.12 633 PRO A O 1
ATOM 4879 N N . LEU A 1 634 ? 202.445 234.095 248.311 1.00 75.30 634 LEU A N 1
ATOM 4880 C CA . LEU A 1 634 ? 201.374 234.178 249.288 1.00 75.30 634 LEU A CA 1
ATOM 4881 C C . LEU A 1 634 ? 201.449 235.500 250.050 1.00 75.30 634 LEU A C 1
ATOM 4882 O O . LEU A 1 634 ? 202.461 236.206 250.036 1.00 75.30 634 LEU A O 1
ATOM 4887 N N . ASN A 1 635 ? 200.354 235.832 250.728 1.00 112.01 635 ASN A N 1
ATOM 4888 C CA . ASN A 1 635 ? 200.254 237.100 251.431 1.00 112.01 635 ASN A CA 1
ATOM 4889 C C . ASN A 1 635 ? 201.087 237.085 252.710 1.00 112.01 635 ASN A C 1
ATOM 4890 O O . ASN A 1 635 ? 201.358 236.034 253.300 1.00 112.01 635 ASN A O 1
ATOM 4895 N N . ALA A 1 636 ? 201.491 238.280 253.139 1.00 114.68 636 ALA A N 1
ATOM 4896 C CA . ALA A 1 636 ? 202.268 238.462 254.358 1.00 114.68 636 ALA A CA 1
ATOM 4897 C C . ALA A 1 636 ? 201.681 239.623 255.146 1.00 114.68 636 ALA A C 1
ATOM 4898 O O . ALA A 1 636 ? 201.443 240.696 254.586 1.00 114.68 636 ALA A O 1
ATOM 4900 N N . ASP A 1 637 ? 201.451 239.404 256.438 1.00 108.27 637 ASP A N 1
ATOM 4901 C CA . ASP A 1 637 ? 200.772 240.363 257.306 1.00 108.27 637 ASP A CA 1
ATOM 4902 C C . ASP A 1 637 ? 201.512 240.512 258.631 1.00 108.27 637 ASP A C 1
ATOM 4903 O O . ASP A 1 637 ? 200.922 240.425 259.710 1.00 108.27 637 ASP A O 1
ATOM 4908 N N . ASP A 1 638 ? 202.830 240.725 258.569 1.00 97.82 638 ASP A N 1
ATOM 4909 C CA . ASP A 1 638 ? 203.611 240.877 259.793 1.00 97.82 638 ASP A CA 1
ATOM 4910 C C . ASP A 1 638 ? 203.139 242.043 260.648 1.00 97.82 638 ASP A C 1
ATOM 4911 O O . ASP A 1 638 ? 203.379 242.044 261.861 1.00 97.82 638 ASP A O 1
ATOM 4916 N N . GLN A 1 639 ? 202.475 243.036 260.054 1.00 101.75 639 GLN A N 1
ATOM 4917 C CA . GLN A 1 639 ? 201.934 244.136 260.839 1.00 101.75 639 GLN A CA 1
ATOM 4918 C C . GLN A 1 639 ? 200.743 243.721 261.692 1.00 101.75 639 GLN A C 1
ATOM 4919 O O . GLN A 1 639 ? 200.317 244.504 262.545 1.00 101.75 639 GLN A O 1
ATOM 4925 N N . THR A 1 640 ? 200.195 242.524 261.481 1.00 104.29 640 THR A N 1
ATOM 4926 C CA . THR A 1 640 ? 199.118 242.023 262.325 1.00 104.29 640 THR A CA 1
ATOM 4927 C C . THR A 1 640 ? 199.641 241.513 263.661 1.00 104.29 640 THR A C 1
ATOM 4928 O O . THR A 1 640 ? 198.983 241.688 264.692 1.00 104.29 640 THR A O 1
ATOM 4932 N N . LEU A 1 641 ? 200.821 240.886 263.665 1.00 96.75 641 LEU A N 1
ATOM 4933 C CA . LEU A 1 641 ? 201.467 240.548 264.928 1.00 96.75 641 LEU A CA 1
ATOM 4934 C C . LEU A 1 641 ? 201.815 241.809 265.708 1.00 96.75 641 LEU A C 1
ATOM 4935 O O . LEU A 1 641 ? 201.646 241.860 266.931 1.00 96.75 641 LEU A O 1
ATOM 4940 N N . LEU A 1 642 ? 202.298 242.837 265.016 1.00 109.70 642 LEU A N 1
ATOM 4941 C CA . LEU A 1 642 ? 202.359 244.166 265.603 1.00 109.70 642 LEU A CA 1
ATOM 4942 C C . LEU A 1 642 ? 200.941 244.666 265.860 1.00 109.70 642 LEU A C 1
ATOM 4943 O O . LEU A 1 642 ? 199.981 244.208 265.237 1.00 109.70 642 LEU A O 1
ATOM 4948 N N . GLU A 1 643 ? 200.812 245.578 266.830 1.00 125.08 643 GLU A N 1
ATOM 4949 C CA . GLU A 1 643 ? 199.532 246.081 267.330 1.00 125.08 643 GLU A CA 1
ATOM 4950 C C . GLU A 1 643 ? 198.849 245.001 268.161 1.00 125.08 643 GLU A C 1
ATOM 4951 O O . GLU A 1 643 ? 197.826 245.247 268.807 1.00 125.08 643 GLU A O 1
ATOM 4957 N N . GLN A 1 644 ? 199.418 243.803 268.142 1.00 109.17 644 GLN A N 1
ATOM 4958 C CA . GLN A 1 644 ? 199.168 242.762 269.119 1.00 109.17 644 GLN A CA 1
ATOM 4959 C C . GLN A 1 644 ? 200.436 242.595 269.946 1.00 109.17 644 GLN A C 1
ATOM 4960 O O . GLN A 1 644 ? 201.378 243.386 269.839 1.00 109.17 644 GLN A O 1
ATOM 4966 N N . MET A 1 645 ? 200.452 241.581 270.808 1.00 107.72 645 MET A N 1
ATOM 4967 C CA . MET A 1 645 ? 201.624 241.192 271.583 1.00 107.72 645 MET A CA 1
ATOM 4968 C C . MET A 1 645 ? 201.980 242.250 272.626 1.00 107.72 645 MET A C 1
ATOM 4969 O O . MET A 1 645 ? 202.871 242.019 273.455 1.00 107.72 645 MET A O 1
ATOM 4974 N N . MET A 1 646 ? 201.284 243.389 272.644 1.00 118.11 646 MET A N 1
ATOM 4975 C CA . MET A 1 646 ? 201.640 244.515 273.492 1.00 118.11 646 MET A CA 1
ATOM 4976 C C . MET A 1 646 ? 200.512 245.008 274.385 1.00 118.11 646 MET A C 1
ATOM 4977 O O . MET A 1 646 ? 200.797 245.630 275.415 1.00 118.11 646 MET A O 1
ATOM 4982 N N . ASP A 1 647 ? 199.257 244.755 274.033 1.00 117.31 647 ASP A N 1
ATOM 4983 C CA . ASP A 1 647 ? 198.122 245.317 274.756 1.00 117.31 647 ASP A CA 1
ATOM 4984 C C . ASP A 1 647 ? 197.043 244.243 274.861 1.00 117.31 647 ASP A C 1
ATOM 4985 O O . ASP A 1 647 ? 197.280 243.062 274.587 1.00 117.31 647 ASP A O 1
ATOM 4990 N N . GLN A 1 648 ? 195.842 244.650 275.263 1.00 117.67 648 GLN A N 1
ATOM 4991 C CA . GLN A 1 648 ? 194.713 243.736 275.438 1.00 117.67 648 GLN A CA 1
ATOM 4992 C C . GLN A 1 648 ? 194.103 243.481 274.063 1.00 117.67 648 GLN A C 1
ATOM 4993 O O . GLN A 1 648 ? 193.253 244.236 273.590 1.00 117.67 648 GLN A O 1
ATOM 4999 N N . ASP A 1 649 ? 194.554 242.407 273.415 1.00 112.08 649 ASP A N 1
ATOM 5000 C CA . ASP A 1 649 ? 194.032 242.027 272.107 1.00 112.08 649 ASP A CA 1
ATOM 5001 C C . ASP A 1 649 ? 192.551 241.682 272.180 1.00 112.08 649 ASP A C 1
ATOM 5002 O O . ASP A 1 649 ? 191.717 242.390 271.606 1.00 112.08 649 ASP A O 1
ATOM 5007 N N . ASP A 1 650 ? 192.225 240.612 272.892 1.00 114.75 650 ASP A N 1
ATOM 5008 C CA . ASP A 1 650 ? 190.852 240.119 273.036 1.00 114.75 650 ASP A CA 1
ATOM 5009 C C . ASP A 1 650 ? 190.263 239.917 271.637 1.00 114.75 650 ASP A C 1
ATOM 5010 O O . ASP A 1 650 ? 190.980 239.577 270.691 1.00 114.75 650 ASP A O 1
ATOM 5015 N N . GLY A 1 651 ? 188.954 240.110 271.495 1.00 109.47 651 GLY A N 1
ATOM 5016 C CA . GLY A 1 651 ? 188.318 240.085 270.194 1.00 109.47 651 GLY A CA 1
ATOM 5017 C C . GLY A 1 651 ? 188.226 238.731 269.531 1.00 109.47 651 GLY A C 1
ATOM 5018 O O . GLY A 1 651 ? 187.852 238.662 268.356 1.00 109.47 651 GLY A O 1
ATOM 5019 N N . VAL A 1 652 ? 188.556 237.648 270.238 1.00 121.60 652 VAL A N 1
ATOM 5020 C CA . VAL A 1 652 ? 188.457 236.323 269.638 1.00 121.60 652 VAL A CA 1
ATOM 5021 C C . VAL A 1 652 ? 187.011 235.860 269.540 1.00 121.60 652 VAL A C 1
ATOM 5022 O O . VAL A 1 652 ? 186.700 234.972 268.737 1.00 121.60 652 VAL A O 1
ATOM 5026 N N . ARG A 1 653 ? 186.117 236.436 270.338 1.00 128.03 653 ARG A N 1
ATOM 5027 C CA . ARG A 1 653 ? 184.704 236.100 270.255 1.00 128.03 653 ARG A CA 1
ATOM 5028 C C . ARG A 1 653 ? 184.089 236.703 268.995 1.00 128.03 653 ARG A C 1
ATOM 5029 O O . ARG A 1 653 ? 184.526 237.748 268.502 1.00 128.03 653 ARG A O 1
ATOM 5037 N N . ASN A 1 654 ? 183.071 236.020 268.465 1.00 134.73 654 ASN A N 1
ATOM 5038 C CA . ASN A 1 654 ? 182.428 236.476 267.235 1.00 134.73 654 ASN A CA 1
ATOM 5039 C C . ASN A 1 654 ? 181.796 237.852 267.415 1.00 134.73 654 ASN A C 1
ATOM 5040 O O . ASN A 1 654 ? 181.928 238.722 266.546 1.00 134.73 654 ASN A O 1
ATOM 5045 N N . ARG A 1 655 ? 181.114 238.070 268.533 1.00 134.63 655 ARG A N 1
ATOM 5046 C CA . ARG A 1 655 ? 180.466 239.351 268.793 1.00 134.63 655 ARG A CA 1
ATOM 5047 C C . ARG A 1 655 ? 180.633 239.774 270.249 1.00 134.63 655 ARG A C 1
ATOM 5048 O O . ARG A 1 655 ? 180.882 240.942 270.541 1.00 134.63 655 ARG A O 1
ATOM 5056 N N . MET B 1 1 ? 245.560 226.883 239.950 1.00 50.73 1 MET B N 1
ATOM 5057 C CA . MET B 1 1 ? 245.456 226.571 241.371 1.00 50.73 1 MET B CA 1
ATOM 5058 C C . MET B 1 1 ? 245.920 225.138 241.626 1.00 50.73 1 MET B C 1
ATOM 5059 O O . MET B 1 1 ? 246.008 224.694 242.770 1.00 50.73 1 MET B O 1
ATOM 5064 N N . LYS B 1 2 ? 246.232 224.428 240.541 1.00 58.19 2 LYS B N 1
ATOM 5065 C CA . LYS B 1 2 ? 246.773 223.072 240.606 1.00 58.19 2 LYS B CA 1
ATOM 5066 C C . LYS B 1 2 ? 245.831 222.141 241.370 1.00 58.19 2 LYS B C 1
ATOM 5067 O O . LYS B 1 2 ? 246.147 221.635 242.449 1.00 58.19 2 LYS B O 1
ATOM 5073 N N . PHE B 1 3 ? 244.646 221.940 240.794 1.00 46.74 3 PHE B N 1
ATOM 5074 C CA . PHE B 1 3 ? 243.655 221.051 241.383 1.00 46.74 3 PHE B CA 1
ATOM 5075 C C . PHE B 1 3 ? 244.219 219.646 241.515 1.00 46.74 3 PHE B C 1
ATOM 5076 O O . PHE B 1 3 ? 244.424 219.148 242.627 1.00 46.74 3 PHE B O 1
ATOM 5084 N N . ALA B 1 4 ? 244.480 219.009 240.381 1.00 46.17 4 ALA B N 1
ATOM 5085 C CA . ALA B 1 4 ? 245.104 217.696 240.351 1.00 46.17 4 ALA B CA 1
ATOM 5086 C C . ALA B 1 4 ? 245.653 217.448 238.957 1.00 46.17 4 ALA B C 1
ATOM 5087 O O . ALA B 1 4 ? 245.687 218.361 238.126 1.00 46.17 4 ALA B O 1
ATOM 5089 N N . GLU B 1 5 ? 246.083 216.225 238.687 1.00 47.60 5 GLU B N 1
ATOM 5090 C CA . GLU B 1 5 ? 246.509 215.852 237.350 1.00 47.60 5 GLU B CA 1
ATOM 5091 C C . GLU B 1 5 ? 245.438 215.123 236.563 1.00 47.60 5 GLU B C 1
ATOM 5092 O O . GLU B 1 5 ? 245.435 215.203 235.334 1.00 47.60 5 GLU B O 1
ATOM 5098 N N . HIS B 1 6 ? 244.530 214.419 237.233 1.00 41.13 6 HIS B N 1
ATOM 5099 C CA . HIS B 1 6 ? 243.460 213.701 236.555 1.00 41.13 6 HIS B CA 1
ATOM 5100 C C . HIS B 1 6 ? 242.089 214.323 236.789 1.00 41.13 6 HIS B C 1
ATOM 5101 O O . HIS B 1 6 ? 241.272 214.378 235.864 1.00 41.13 6 HIS B O 1
ATOM 5108 N N . LEU B 1 7 ? 241.815 214.789 238.009 1.00 36.04 7 LEU B N 1
ATOM 5109 C CA . LEU B 1 7 ? 240.512 215.379 238.298 1.00 36.04 7 LEU B CA 1
ATOM 5110 C C . LEU B 1 7 ? 240.323 216.703 237.571 1.00 36.04 7 LEU B C 1
ATOM 5111 O O . LEU B 1 7 ? 239.192 217.183 237.430 1.00 36.04 7 LEU B O 1
ATOM 5116 N N . SER B 1 8 ? 241.417 217.318 237.115 1.00 34.03 8 SER B N 1
ATOM 5117 C CA . SER B 1 8 ? 241.316 218.619 236.463 1.00 34.03 8 SER B CA 1
ATOM 5118 C C . SER B 1 8 ? 240.477 218.546 235.194 1.00 34.03 8 SER B C 1
ATOM 5119 O O . SER B 1 8 ? 239.780 219.505 234.847 1.00 34.03 8 SER B O 1
ATOM 5122 N N . ALA B 1 9 ? 240.539 217.421 234.482 1.00 31.97 9 ALA B N 1
ATOM 5123 C CA . ALA B 1 9 ? 239.807 217.305 233.226 1.00 31.97 9 ALA B CA 1
ATOM 5124 C C . ALA B 1 9 ? 238.311 217.137 233.460 1.00 31.97 9 ALA B C 1
ATOM 5125 O O . ALA B 1 9 ? 237.497 217.532 232.619 1.00 31.97 9 ALA B O 1
ATOM 5127 N N . HIS B 1 10 ? 237.928 216.546 234.589 1.00 31.85 10 HIS B N 1
ATOM 5128 C CA . HIS B 1 10 ? 236.525 216.284 234.888 1.00 31.85 10 HIS B CA 1
ATOM 5129 C C . HIS B 1 10 ? 235.818 217.466 235.534 1.00 31.85 10 HIS B C 1
ATOM 5130 O O . HIS B 1 10 ? 234.611 217.382 235.779 1.00 31.85 10 HIS B O 1
ATOM 5137 N N . ILE B 1 11 ? 236.523 218.557 235.815 1.00 36.51 11 ILE B N 1
ATOM 5138 C CA . ILE B 1 11 ? 235.971 219.670 236.579 1.00 36.51 11 ILE B CA 1
ATOM 5139 C C . ILE B 1 11 ? 235.388 220.692 235.614 1.00 36.51 11 ILE B C 1
ATOM 5140 O O . ILE B 1 11 ? 236.110 221.278 234.798 1.00 36.51 11 ILE B O 1
ATOM 5145 N N . THR B 1 12 ? 234.084 220.901 235.715 1.00 45.88 12 THR B N 1
ATOM 5146 C CA . THR B 1 12 ? 233.314 221.869 234.954 1.00 45.88 12 THR B CA 1
ATOM 5147 C C . THR B 1 12 ? 233.683 223.284 235.403 1.00 45.88 12 THR B C 1
ATOM 5148 O O . THR B 1 12 ? 234.027 223.498 236.566 1.00 45.88 12 THR B O 1
ATOM 5152 N N . PRO B 1 13 ? 233.652 224.267 234.495 1.00 45.07 13 PRO B N 1
ATOM 5153 C CA . PRO B 1 13 ? 233.936 225.648 234.918 1.00 45.07 13 PRO B CA 1
ATOM 5154 C C . PRO B 1 13 ? 233.027 226.162 236.023 1.00 45.07 13 PRO B C 1
ATOM 5155 O O . PRO B 1 13 ? 233.476 226.970 236.848 1.00 45.07 13 PRO B O 1
ATOM 5159 N N . GLU B 1 14 ? 231.765 225.728 236.073 1.00 48.36 14 GLU B N 1
ATOM 5160 C CA . GLU B 1 14 ? 230.913 226.129 237.186 1.00 48.36 14 GLU B CA 1
ATOM 5161 C C . GLU B 1 14 ? 231.403 225.554 238.507 1.00 48.36 14 GLU B C 1
ATOM 5162 O O . GLU B 1 14 ? 231.135 226.141 239.560 1.00 48.36 14 GLU B O 1
ATOM 5168 N N . TRP B 1 15 ? 232.108 224.423 238.476 1.00 39.28 15 TRP B N 1
ATOM 5169 C CA . TRP B 1 15 ? 232.799 223.949 239.668 1.00 39.28 15 TRP B CA 1
ATOM 5170 C C . TRP B 1 15 ? 233.935 224.889 240.051 1.00 39.28 15 TRP B C 1
ATOM 5171 O O . TRP B 1 15 ? 234.143 225.169 241.235 1.00 39.28 15 TRP B O 1
ATOM 5182 N N . ARG B 1 16 ? 234.677 225.387 239.060 1.00 43.52 16 ARG B N 1
ATOM 5183 C CA . ARG B 1 16 ? 235.823 226.242 239.350 1.00 43.52 16 ARG B CA 1
ATOM 5184 C C . ARG B 1 16 ? 235.397 227.614 239.841 1.00 43.52 16 ARG B C 1
ATOM 5185 O O . ARG B 1 16 ? 236.164 228.286 240.540 1.00 43.52 16 ARG B O 1
ATOM 5193 N N . LYS B 1 17 ? 234.195 228.056 239.481 1.00 46.34 17 LYS B N 1
ATOM 5194 C CA . LYS B 1 17 ? 233.716 229.343 239.966 1.00 46.34 17 LYS B CA 1
ATOM 5195 C C . LYS B 1 17 ? 233.427 229.324 241.462 1.00 46.34 17 LYS B C 1
ATOM 5196 O O . LYS B 1 17 ? 233.318 230.392 242.073 1.00 46.34 17 LYS B O 1
ATOM 5202 N N . GLN B 1 18 ? 233.318 228.143 242.069 1.00 43.12 18 GLN B N 1
ATOM 5203 C CA . GLN B 1 18 ? 232.931 228.012 243.467 1.00 43.12 18 GLN B CA 1
ATOM 5204 C C . GLN B 1 18 ? 234.085 227.649 244.390 1.00 43.12 18 GLN B C 1
ATOM 5205 O O . GLN B 1 18 ? 233.844 227.332 245.556 1.00 43.12 18 GLN B O 1
ATOM 5211 N N . TYR B 1 19 ? 235.318 227.660 243.902 1.00 54.29 19 TYR B N 1
ATOM 5212 C CA . TYR B 1 19 ? 236.464 227.436 244.766 1.00 54.29 19 TYR B CA 1
ATOM 5213 C C . TYR B 1 19 ? 236.939 228.756 245.363 1.00 54.29 19 TYR B C 1
ATOM 5214 O O . TYR B 1 19 ? 236.533 229.842 244.944 1.00 54.29 19 TYR B O 1
ATOM 5223 N N . ILE B 1 20 ? 237.811 228.654 246.364 1.00 39.76 20 ILE B N 1
ATOM 5224 C CA . ILE B 1 20 ? 238.361 229.849 246.985 1.00 39.76 20 ILE B CA 1
ATOM 5225 C C . ILE B 1 20 ? 239.270 230.563 245.995 1.00 39.76 20 ILE B C 1
ATOM 5226 O O . ILE B 1 20 ? 240.011 229.931 245.230 1.00 39.76 20 ILE B O 1
ATOM 5231 N N . GLN B 1 21 ? 239.195 231.894 245.983 1.00 47.90 21 GLN B N 1
ATOM 5232 C CA . GLN B 1 21 ? 240.011 232.706 245.082 1.00 47.90 21 GLN B CA 1
ATOM 5233 C C . GLN B 1 21 ? 241.410 232.855 245.677 1.00 47.90 21 GLN B C 1
ATOM 5234 O O . GLN B 1 21 ? 241.776 233.870 246.273 1.00 47.90 21 GLN B O 1
ATOM 5240 N N . TYR B 1 22 ? 242.200 231.795 245.503 1.00 43.25 22 TYR B N 1
ATOM 5241 C CA . TYR B 1 22 ? 243.558 231.773 246.033 1.00 43.25 22 TYR B CA 1
ATOM 5242 C C . TYR B 1 22 ? 244.394 232.904 245.447 1.00 43.25 22 TYR B C 1
ATOM 5243 O O . TYR B 1 22 ? 245.069 233.642 246.177 1.00 43.25 22 TYR B O 1
ATOM 5252 N N . GLU B 1 23 ? 244.347 233.062 244.124 1.00 55.66 23 GLU B N 1
ATOM 5253 C CA . GLU B 1 23 ? 245.143 234.094 243.469 1.00 55.66 23 GLU B CA 1
ATOM 5254 C C . GLU B 1 23 ? 244.689 235.488 243.875 1.00 55.66 23 GLU B C 1
ATOM 5255 O O . GLU B 1 23 ? 245.520 236.376 244.095 1.00 55.66 23 GLU B O 1
ATOM 5261 N N . ALA B 1 24 ? 243.375 235.703 243.977 1.00 48.31 24 ALA B N 1
ATOM 5262 C CA . ALA B 1 24 ? 242.877 237.005 244.402 1.00 48.31 24 ALA B CA 1
ATOM 5263 C C . ALA B 1 24 ? 243.332 237.331 245.817 1.00 48.31 24 ALA B C 1
ATOM 5264 O O . ALA B 1 24 ? 243.733 238.465 246.102 1.00 48.31 24 ALA B O 1
ATOM 5266 N N . PHE B 1 25 ? 243.283 236.348 246.718 1.00 41.90 25 PHE B N 1
ATOM 5267 C CA . PHE B 1 25 ? 243.713 236.588 248.089 1.00 41.90 25 PHE B CA 1
ATOM 5268 C C . PHE B 1 25 ? 245.202 236.904 248.147 1.00 41.90 25 PHE B C 1
ATOM 5269 O O . PHE B 1 25 ? 245.632 237.803 248.880 1.00 41.90 25 PHE B O 1
ATOM 5277 N N . LYS B 1 26 ? 246.011 236.160 247.388 1.00 48.23 26 LYS B N 1
ATOM 5278 C CA . LYS B 1 26 ? 247.445 236.421 247.390 1.00 48.23 26 LYS B CA 1
ATOM 5279 C C . LYS B 1 26 ? 247.757 237.796 246.815 1.00 48.23 26 LYS B C 1
ATOM 5280 O O . LYS B 1 26 ? 248.633 238.507 247.322 1.00 48.23 26 LYS B O 1
ATOM 5286 N N . ASP B 1 27 ? 247.044 238.196 245.759 1.00 52.47 27 ASP B N 1
ATOM 5287 C CA . ASP B 1 27 ? 247.241 239.531 245.205 1.00 52.47 27 ASP B CA 1
ATOM 5288 C C . ASP B 1 27 ? 246.832 240.606 246.202 1.00 52.47 27 ASP B C 1
ATOM 5289 O O . ASP B 1 27 ? 247.487 241.647 246.303 1.00 52.47 27 ASP B O 1
ATOM 5294 N N . MET B 1 28 ? 245.748 240.374 246.945 1.00 48.47 28 MET B N 1
ATOM 5295 C CA . MET B 1 28 ? 245.334 241.331 247.966 1.00 48.47 28 MET B CA 1
ATOM 5296 C C . MET B 1 28 ? 246.396 241.472 249.049 1.00 48.47 28 MET B C 1
ATOM 5297 O O . MET B 1 28 ? 246.725 242.588 249.471 1.00 48.47 28 MET B O 1
ATOM 5302 N N . LEU B 1 29 ? 246.946 240.345 249.509 1.00 47.47 29 LEU B N 1
ATOM 5303 C CA . LEU B 1 29 ? 247.991 240.395 250.527 1.00 47.47 29 LEU B CA 1
ATOM 5304 C C . LEU B 1 29 ? 249.234 241.106 250.010 1.00 47.47 29 LEU B C 1
ATOM 5305 O O . LEU B 1 29 ? 249.858 241.891 250.734 1.00 47.47 29 LEU B O 1
ATOM 5310 N N . TYR B 1 30 ? 249.609 240.848 248.756 1.00 56.37 30 TYR B N 1
ATOM 5311 C CA . TYR B 1 30 ? 250.782 241.506 248.198 1.00 56.37 30 TYR B CA 1
ATOM 5312 C C . TYR B 1 30 ? 250.545 242.996 247.999 1.00 56.37 30 TYR B C 1
ATOM 5313 O O . TYR B 1 30 ? 251.471 243.797 248.162 1.00 56.37 30 TYR B O 1
ATOM 5322 N N . SER B 1 31 ? 249.317 243.387 247.652 1.00 58.21 31 SER B N 1
ATOM 5323 C CA . SER B 1 31 ? 248.988 244.804 247.564 1.00 58.21 31 SER B CA 1
ATOM 5324 C C . SER B 1 31 ? 249.071 245.471 248.928 1.00 58.21 31 SER B C 1
ATOM 5325 O O . SER B 1 31 ? 249.549 246.606 249.044 1.00 58.21 31 SER B O 1
ATOM 5328 N N . ALA B 1 32 ? 248.601 244.786 249.973 1.00 59.45 32 ALA B N 1
ATOM 5329 C CA . ALA B 1 32 ? 248.727 245.329 251.323 1.00 59.45 32 ALA B CA 1
ATOM 5330 C C . ALA B 1 32 ? 250.189 245.472 251.722 1.00 59.45 32 ALA B C 1
ATOM 5331 O O . ALA B 1 32 ? 250.577 246.466 252.346 1.00 59.45 32 ALA B O 1
ATOM 5333 N N . GLN B 1 33 ? 251.013 244.481 251.379 1.00 61.87 33 GLN B N 1
ATOM 5334 C CA . GLN B 1 33 ? 252.435 244.549 251.697 1.00 61.87 33 GLN B CA 1
ATOM 5335 C C . GLN B 1 33 ? 253.122 245.689 250.952 1.00 61.87 33 GLN B C 1
ATOM 5336 O O . GLN B 1 33 ? 253.967 246.391 251.519 1.00 61.87 33 GLN B O 1
ATOM 5342 N N . ASP B 1 34 ? 252.772 245.889 249.680 1.00 68.97 34 ASP B N 1
ATOM 5343 C CA . ASP B 1 34 ? 253.494 246.849 248.852 1.00 68.97 34 ASP B CA 1
ATOM 5344 C C . ASP B 1 34 ? 253.172 248.290 249.223 1.00 68.97 34 ASP B C 1
ATOM 5345 O O . ASP B 1 34 ? 254.030 249.169 249.078 1.00 68.97 34 ASP B O 1
ATOM 5350 N N . GLN B 1 35 ? 251.957 248.558 249.693 1.00 70.45 35 GLN B N 1
ATOM 5351 C CA . GLN B 1 35 ? 251.515 249.915 249.977 1.00 70.45 35 GLN B CA 1
ATOM 5352 C C . GLN B 1 35 ? 251.607 250.269 251.454 1.00 70.45 35 GLN B C 1
ATOM 5353 O O . GLN B 1 35 ? 251.057 251.294 251.870 1.00 70.45 35 GLN B O 1
ATOM 5359 N N . ALA B 1 36 ? 252.279 249.455 252.250 1.00 75.15 36 ALA B N 1
ATOM 5360 C CA . ALA B 1 36 ? 252.339 249.696 253.686 1.00 75.15 36 ALA B CA 1
ATOM 5361 C C . ALA B 1 36 ? 253.248 250.881 253.988 1.00 75.15 36 ALA B C 1
ATOM 5362 O O . ALA B 1 36 ? 254.413 250.878 253.582 1.00 75.15 36 ALA B O 1
ATOM 5364 N N . PRO B 1 37 ? 252.756 251.904 254.683 1.00 83.02 37 PRO B N 1
ATOM 5365 C CA . PRO B 1 37 ? 253.648 252.978 255.132 1.00 83.02 37 PRO B CA 1
ATOM 5366 C C . PRO B 1 37 ? 254.636 252.459 256.162 1.00 83.02 37 PRO B C 1
ATOM 5367 O O . PRO B 1 37 ? 254.341 251.530 256.918 1.00 83.02 37 PRO B O 1
ATOM 5371 N N . SER B 1 38 ? 255.816 253.065 256.186 1.00 95.41 38 SER B N 1
ATOM 5372 C CA . SER B 1 38 ? 256.883 252.614 257.065 1.00 95.41 38 SER B CA 1
ATOM 5373 C C . SER B 1 38 ? 256.841 253.347 258.403 1.00 95.41 38 SER B C 1
ATOM 5374 O O . SER B 1 38 ? 256.321 254.458 258.520 1.00 95.41 38 SER B O 1
ATOM 5377 N N . VAL B 1 39 ? 257.405 252.695 259.422 1.00 102.71 39 VAL B N 1
ATOM 5378 C CA . VAL B 1 39 ? 257.527 253.324 260.732 1.00 102.71 39 VAL B CA 1
ATOM 5379 C C . VAL B 1 39 ? 258.506 254.489 260.676 1.00 102.71 39 VAL B C 1
ATOM 5380 O O . VAL B 1 39 ? 258.346 255.480 261.398 1.00 102.71 39 VAL B O 1
ATOM 5384 N N . GLU B 1 40 ? 259.531 254.392 259.826 1.00 106.08 40 GLU B N 1
ATOM 5385 C CA . GLU B 1 40 ? 260.524 255.456 259.734 1.00 106.08 40 GLU B CA 1
ATOM 5386 C C . GLU B 1 40 ? 259.903 256.761 259.250 1.00 106.08 40 GLU B C 1
ATOM 5387 O O . GLU B 1 40 ? 260.222 257.838 259.765 1.00 106.08 40 GLU B O 1
ATOM 5393 N N . VAL B 1 41 ? 259.013 256.686 258.265 1.00 104.19 41 VAL B N 1
ATOM 5394 C CA . VAL B 1 41 ? 258.415 257.885 257.684 1.00 104.19 41 VAL B CA 1
ATOM 5395 C C . VAL B 1 41 ? 257.142 258.285 258.417 1.00 104.19 41 VAL B C 1
ATOM 5396 O O . VAL B 1 41 ? 256.950 259.456 258.756 1.00 104.19 41 VAL B O 1
ATOM 5400 N N . THR B 1 42 ? 256.259 257.327 258.679 1.00 104.73 42 THR B N 1
ATOM 5401 C CA . THR B 1 42 ? 254.975 257.594 259.309 1.00 104.73 42 THR B CA 1
ATOM 5402 C C . THR B 1 42 ? 254.934 256.990 260.707 1.00 104.73 42 THR B C 1
ATOM 5403 O O . THR B 1 42 ? 255.629 256.014 261.001 1.00 104.73 42 THR B O 1
ATOM 5407 N N . ASP B 1 43 ? 254.104 257.578 261.565 1.00 107.72 43 ASP B N 1
ATOM 5408 C CA . ASP B 1 43 ? 253.982 257.132 262.944 1.00 107.72 43 ASP B CA 1
ATOM 5409 C C . ASP B 1 43 ? 253.230 255.807 263.015 1.00 107.72 43 ASP B C 1
ATOM 5410 O O . ASP B 1 43 ? 252.784 255.251 262.007 1.00 107.72 43 ASP B O 1
ATOM 5415 N N . GLU B 1 44 ? 253.081 255.294 264.237 1.00 98.32 44 GLU B N 1
ATOM 5416 C CA . GLU B 1 44 ? 252.468 253.984 264.422 1.00 98.32 44 GLU B CA 1
ATOM 5417 C C . GLU B 1 44 ? 250.972 254.021 264.136 1.00 98.32 44 GLU B C 1
ATOM 5418 O O . GLU B 1 44 ? 250.403 253.028 263.669 1.00 98.32 44 GLU B O 1
ATOM 5424 N N . ASP B 1 45 ? 250.314 255.146 264.423 1.00 86.98 45 ASP B N 1
ATOM 5425 C CA . ASP B 1 45 ? 248.871 255.227 264.212 1.00 86.98 45 ASP B CA 1
ATOM 5426 C C . ASP B 1 45 ? 248.514 255.075 262.738 1.00 86.98 45 ASP B C 1
ATOM 5427 O O . ASP B 1 45 ? 247.551 254.379 262.395 1.00 86.98 45 ASP B O 1
ATOM 5432 N N . THR B 1 46 ? 249.274 255.724 261.854 1.00 82.88 46 THR B N 1
ATOM 5433 C CA . THR B 1 46 ? 248.983 255.633 260.427 1.00 82.88 46 THR B CA 1
ATOM 5434 C C . THR B 1 46 ? 249.144 254.207 259.919 1.00 82.88 46 THR B C 1
ATOM 5435 O O . THR B 1 46 ? 248.326 253.726 259.125 1.00 82.88 46 THR B O 1
ATOM 5439 N N . VAL B 1 47 ? 250.194 253.515 260.364 1.00 75.81 47 VAL B N 1
ATOM 5440 C CA . VAL B 1 47 ? 250.400 252.131 259.954 1.00 75.81 47 VAL B CA 1
ATOM 5441 C C . VAL B 1 47 ? 249.294 251.239 260.505 1.00 75.81 47 VAL B C 1
ATOM 5442 O O . VAL B 1 47 ? 248.777 250.355 259.807 1.00 75.81 47 VAL B O 1
ATOM 5446 N N . LYS B 1 48 ? 248.912 251.459 261.766 1.00 69.26 48 LYS B N 1
ATOM 5447 C CA . LYS B 1 48 ? 247.883 250.635 262.385 1.00 69.26 48 LYS B CA 1
ATOM 5448 C C . LYS B 1 48 ? 246.543 250.805 261.685 1.00 69.26 48 LYS B C 1
ATOM 5449 O O . LYS B 1 48 ? 245.820 249.825 261.480 1.00 69.26 48 LYS B O 1
ATOM 5455 N N . ARG B 1 49 ? 246.188 252.035 261.310 1.00 67.29 49 ARG B N 1
ATOM 5456 C CA . ARG B 1 49 ? 244.911 252.223 260.633 1.00 67.29 49 ARG B CA 1
ATOM 5457 C C . ARG B 1 49 ? 244.928 251.613 259.239 1.00 67.29 49 ARG B C 1
ATOM 5458 O O . ARG B 1 49 ? 243.913 251.072 258.785 1.00 67.29 49 ARG B O 1
ATOM 5466 N N . TYR B 1 50 ? 246.065 251.676 258.548 1.00 62.51 50 TYR B N 1
ATOM 5467 C CA . TYR B 1 50 ? 246.155 251.016 257.252 1.00 62.51 50 TYR B CA 1
ATOM 5468 C C . TYR B 1 50 ? 245.981 249.509 257.390 1.00 62.51 50 TYR B C 1
ATOM 5469 O O . TYR B 1 50 ? 245.272 248.880 256.592 1.00 62.51 50 TYR B O 1
ATOM 5478 N N . PHE B 1 51 ? 246.607 248.911 258.405 1.00 54.70 51 PHE B N 1
ATOM 5479 C CA . PHE B 1 51 ? 246.457 247.470 258.578 1.00 54.70 51 PHE B CA 1
ATOM 5480 C C . PHE B 1 51 ? 245.050 247.100 259.032 1.00 54.70 51 PHE B C 1
ATOM 5481 O O . PHE B 1 51 ? 244.548 246.032 258.677 1.00 54.70 51 PHE B O 1
ATOM 5489 N N . ALA B 1 52 ? 244.393 247.963 259.809 1.00 47.44 52 ALA B N 1
ATOM 5490 C CA . ALA B 1 52 ? 242.994 247.711 260.148 1.00 47.44 52 ALA B CA 1
ATOM 5491 C C . ALA B 1 52 ? 242.115 247.760 258.905 1.00 47.44 52 ALA B C 1
ATOM 5492 O O . ALA B 1 52 ? 241.239 246.904 258.715 1.00 47.44 52 ALA B O 1
ATOM 5494 N N . LYS B 1 53 ? 242.348 248.754 258.045 1.00 50.67 53 LYS B N 1
ATOM 5495 C CA . LYS B 1 53 ? 241.633 248.847 256.779 1.00 50.67 53 LYS B CA 1
ATOM 5496 C C . LYS B 1 53 ? 241.817 247.583 255.954 1.00 50.67 53 LYS B C 1
ATOM 5497 O O . LYS B 1 53 ? 240.860 247.059 255.374 1.00 50.67 53 LYS B O 1
ATOM 5503 N N . PHE B 1 54 ? 243.050 247.081 255.885 1.00 43.86 54 PHE B N 1
ATOM 5504 C CA . PHE B 1 54 ? 243.294 245.871 255.109 1.00 43.86 54 PHE B CA 1
ATOM 5505 C C . PHE B 1 54 ? 242.635 244.652 255.742 1.00 43.86 54 PHE B C 1
ATOM 5506 O O . PHE B 1 54 ? 242.021 243.842 255.037 1.00 43.86 54 PHE B O 1
ATOM 5514 N N . GLU B 1 55 ? 242.770 244.492 257.061 1.00 45.17 55 GLU B N 1
ATOM 5515 C CA . GLU B 1 55 ? 242.260 243.297 257.721 1.00 45.17 55 GLU B CA 1
ATOM 5516 C C . GLU B 1 55 ? 240.749 243.210 257.632 1.00 45.17 55 GLU B C 1
ATOM 5517 O O . GLU B 1 55 ? 240.203 242.110 257.484 1.00 45.17 55 GLU B O 1
ATOM 5523 N N . GLU B 1 56 ? 240.052 244.342 257.729 1.00 51.86 56 GLU B N 1
ATOM 5524 C CA . GLU B 1 56 ? 238.596 244.296 257.653 1.00 51.86 56 GLU B CA 1
ATOM 5525 C C . GLU B 1 56 ? 238.136 243.788 256.289 1.00 51.86 56 GLU B C 1
ATOM 5526 O O . GLU B 1 56 ? 237.276 242.900 256.203 1.00 51.86 56 GLU B O 1
ATOM 5532 N N . LYS B 1 57 ? 238.721 244.318 255.212 1.00 42.99 57 LYS B N 1
ATOM 5533 C CA . LYS B 1 57 ? 238.380 243.845 253.874 1.00 42.99 57 LYS B CA 1
ATOM 5534 C C . LYS B 1 57 ? 238.761 242.383 253.694 1.00 42.99 57 LYS B C 1
ATOM 5535 O O . LYS B 1 57 ? 237.999 241.600 253.113 1.00 42.99 57 LYS B O 1
ATOM 5541 N N . PHE B 1 58 ? 239.938 241.998 254.190 1.00 37.25 58 PHE B N 1
ATOM 5542 C CA . PHE B 1 58 ? 240.394 240.620 254.052 1.00 37.25 58 PHE B CA 1
ATOM 5543 C C . PHE B 1 58 ? 239.438 239.650 254.728 1.00 37.25 58 PHE B C 1
ATOM 5544 O O . PHE B 1 58 ? 239.084 238.610 254.160 1.00 37.25 58 PHE B O 1
ATOM 5552 N N . PHE B 1 59 ? 238.999 239.976 255.940 1.00 38.32 59 PHE B N 1
ATOM 5553 C CA . PHE B 1 59 ? 238.128 239.058 256.656 1.00 38.32 59 PHE B CA 1
ATOM 5554 C C . PHE B 1 59 ? 236.707 239.069 256.112 1.00 38.32 59 PHE B C 1
ATOM 5555 O O . PHE B 1 59 ? 236.042 238.027 256.136 1.00 38.32 59 PHE B O 1
ATOM 5563 N N . GLN B 1 60 ? 236.226 240.202 255.592 1.00 43.63 60 GLN B N 1
ATOM 5564 C CA . GLN B 1 60 ? 234.948 240.168 254.889 1.00 43.63 60 GLN B CA 1
ATOM 5565 C C . GLN B 1 60 ? 235.022 239.258 253.669 1.00 43.63 60 GLN B C 1
ATOM 5566 O O . GLN B 1 60 ? 234.105 238.463 253.417 1.00 43.63 60 GLN B O 1
ATOM 5572 N N . THR B 1 61 ? 236.115 239.349 252.905 1.00 37.27 61 THR B N 1
ATOM 5573 C CA . THR B 1 61 ? 236.265 238.480 251.745 1.00 37.27 61 THR B CA 1
ATOM 5574 C C . THR B 1 61 ? 236.331 237.018 252.160 1.00 37.27 61 THR B C 1
ATOM 5575 O O . THR B 1 61 ? 235.712 236.155 251.524 1.00 37.27 61 THR B O 1
ATOM 5579 N N . CYS B 1 62 ? 237.075 236.719 253.228 1.00 37.14 62 CYS B N 1
ATOM 5580 C CA . CYS B 1 62 ? 237.153 235.342 253.707 1.00 37.14 62 CYS B CA 1
ATOM 5581 C C . CYS B 1 62 ? 235.791 234.823 254.141 1.00 37.14 62 CYS B C 1
ATOM 5582 O O . CYS B 1 62 ? 235.448 233.672 253.850 1.00 37.14 62 CYS B O 1
ATOM 5585 N N . GLU B 1 63 ? 235.001 235.649 254.830 1.00 40.66 63 GLU B N 1
ATOM 5586 C CA . GLU B 1 63 ? 233.666 235.222 255.229 1.00 40.66 63 GLU B CA 1
ATOM 5587 C C . GLU B 1 63 ? 232.790 234.944 254.016 1.00 40.66 63 GLU B C 1
ATOM 5588 O O . GLU B 1 63 ? 232.045 233.955 253.996 1.00 40.66 63 GLU B O 1
ATOM 5594 N N . LYS B 1 64 ? 232.869 235.796 252.989 1.00 40.71 64 LYS B N 1
ATOM 5595 C CA . LYS B 1 64 ? 232.070 235.553 251.790 1.00 40.71 64 LYS B CA 1
ATOM 5596 C C . LYS B 1 64 ? 232.472 234.251 251.104 1.00 40.71 64 LYS B C 1
ATOM 5597 O O . LYS B 1 64 ? 231.604 233.465 250.703 1.00 40.71 64 LYS B O 1
ATOM 5603 N N . GLU B 1 65 ? 233.778 234.001 250.958 1.00 42.75 65 GLU B N 1
ATOM 5604 C CA . GLU B 1 65 ? 234.200 232.755 250.322 1.00 42.75 65 GLU B CA 1
ATOM 5605 C C . GLU B 1 65 ? 233.783 231.544 251.143 1.00 42.75 65 GLU B C 1
ATOM 5606 O O . GLU B 1 65 ? 233.353 230.526 250.586 1.00 42.75 65 GLU B O 1
ATOM 5612 N N . LEU B 1 66 ? 233.898 231.630 252.470 1.00 54.29 66 LEU B N 1
ATOM 5613 C CA . LEU B 1 66 ? 233.501 230.510 253.315 1.00 54.29 66 LEU B CA 1
ATOM 5614 C C . LEU B 1 66 ? 232.011 230.224 253.187 1.00 54.29 66 LEU B C 1
ATOM 5615 O O . LEU B 1 66 ? 231.597 229.060 253.110 1.00 54.29 66 LEU B O 1
ATOM 5620 N N . ALA B 1 67 ? 231.187 231.274 253.156 1.00 54.29 67 ALA B N 1
ATOM 5621 C CA . ALA B 1 67 ? 229.755 231.074 252.963 1.00 54.29 67 ALA B CA 1
ATOM 5622 C C . ALA B 1 67 ? 229.463 230.452 251.604 1.00 54.29 67 ALA B C 1
ATOM 5623 O O . ALA B 1 67 ? 228.600 229.571 251.491 1.00 54.29 67 ALA B O 1
ATOM 5625 N N . LYS B 1 68 ? 230.167 230.902 250.561 1.00 38.23 68 LYS B N 1
ATOM 5626 C CA . LYS B 1 68 ? 229.987 230.316 249.236 1.00 38.23 68 LYS B CA 1
ATOM 5627 C C . LYS B 1 68 ? 230.295 228.825 249.239 1.00 38.23 68 LYS B C 1
ATOM 5628 O O . LYS B 1 68 ? 229.535 228.023 248.681 1.00 38.23 68 LYS B O 1
ATOM 5634 N N . ILE B 1 69 ? 231.416 228.441 249.852 1.00 37.14 69 ILE B N 1
ATOM 5635 C CA . ILE B 1 69 ? 231.792 227.032 249.896 1.00 37.14 69 ILE B CA 1
ATOM 5636 C C . ILE B 1 69 ? 230.770 226.225 250.681 1.00 37.14 69 ILE B C 1
ATOM 5637 O O . ILE B 1 69 ? 230.387 225.124 250.270 1.00 37.14 69 ILE B O 1
ATOM 5642 N N . ASN B 1 70 ? 230.304 226.755 251.815 1.00 54.29 70 ASN B N 1
ATOM 5643 C CA . ASN B 1 70 ? 229.295 226.040 252.592 1.00 54.29 70 ASN B CA 1
ATOM 5644 C C . ASN B 1 70 ? 228.030 225.809 251.776 1.00 54.29 70 ASN B C 1
ATOM 5645 O O . ASN B 1 70 ? 227.501 224.690 251.739 1.00 54.29 70 ASN B O 1
ATOM 5650 N N . THR B 1 71 ? 227.537 226.853 251.105 1.00 41.35 71 THR B N 1
ATOM 5651 C CA . THR B 1 71 ? 226.293 226.727 250.353 1.00 41.35 71 THR B CA 1
ATOM 5652 C C . THR B 1 71 ? 226.437 225.759 249.186 1.00 41.35 71 THR B C 1
ATOM 5653 O O . THR B 1 71 ? 225.575 224.892 248.978 1.00 41.35 71 THR B O 1
ATOM 5657 N N . PHE B 1 72 ? 227.523 225.880 248.416 1.00 54.29 72 PHE B N 1
ATOM 5658 C CA . PHE B 1 72 ? 227.713 224.971 247.293 1.00 54.29 72 PHE B CA 1
ATOM 5659 C C . PHE B 1 72 ? 227.888 223.534 247.755 1.00 54.29 72 PHE B C 1
ATOM 5660 O O . PHE B 1 72 ? 227.361 222.613 247.117 1.00 54.29 72 PHE B O 1
ATOM 5668 N N . TYR B 1 73 ? 228.614 223.313 248.850 1.00 44.23 73 TYR B N 1
ATOM 5669 C CA . TYR B 1 73 ? 228.774 221.955 249.341 1.00 44.23 73 TYR B CA 1
ATOM 5670 C C . TYR B 1 73 ? 227.447 221.382 249.814 1.00 44.23 73 TYR B C 1
ATOM 5671 O O . TYR B 1 73 ? 227.175 220.197 249.605 1.00 44.23 73 TYR B O 1
ATOM 5680 N N . SER B 1 74 ? 226.612 222.196 250.467 1.00 34.92 74 SER B N 1
ATOM 5681 C CA . SER B 1 74 ? 225.301 221.701 250.878 1.00 34.92 74 SER B CA 1
ATOM 5682 C C . SER B 1 74 ? 224.462 221.306 249.671 1.00 34.92 74 SER B C 1
ATOM 5683 O O . SER B 1 74 ? 223.831 220.237 249.666 1.00 34.92 74 SER B O 1
ATOM 5686 N N . GLU B 1 75 ? 224.460 222.144 248.633 1.00 32.71 75 GLU B N 1
ATOM 5687 C CA . GLU B 1 75 ? 223.716 221.813 247.422 1.00 32.71 75 GLU B CA 1
ATOM 5688 C C . GLU B 1 75 ? 224.206 220.507 246.815 1.00 32.71 75 GLU B C 1
ATOM 5689 O O . GLU B 1 75 ? 223.406 219.628 246.469 1.00 32.71 75 GLU B O 1
ATOM 5695 N N . LYS B 1 76 ? 225.524 220.355 246.690 1.00 33.01 76 LYS B N 1
ATOM 5696 C CA . LYS B 1 76 ? 226.053 219.163 246.040 1.00 33.01 76 LYS B CA 1
ATOM 5697 C C . LYS B 1 76 ? 225.854 217.914 246.888 1.00 33.01 76 LYS B C 1
ATOM 5698 O O . LYS B 1 76 ? 225.626 216.831 246.342 1.00 33.01 76 LYS B O 1
ATOM 5704 N N . LEU B 1 77 ? 225.915 218.042 248.214 1.00 29.56 77 LEU B N 1
ATOM 5705 C CA . LEU B 1 77 ? 225.637 216.901 249.078 1.00 29.56 77 LEU B CA 1
ATOM 5706 C C . LEU B 1 77 ? 224.192 216.448 248.937 1.00 29.56 77 LEU B C 1
ATOM 5707 O O . LEU B 1 77 ? 223.911 215.245 248.840 1.00 29.56 77 LEU B O 1
ATOM 5712 N N . ALA B 1 78 ? 223.256 217.400 248.933 1.00 27.82 78 ALA B N 1
ATOM 5713 C CA . ALA B 1 78 ? 221.858 217.030 248.745 1.00 27.82 78 ALA B CA 1
ATOM 5714 C C . ALA B 1 78 ? 221.647 216.373 247.388 1.00 27.82 78 ALA B C 1
ATOM 5715 O O . ALA B 1 78 ? 220.928 215.371 247.281 1.00 27.82 78 ALA B O 1
ATOM 5717 N N . GLU B 1 79 ? 222.282 216.908 246.343 1.00 30.51 79 GLU B N 1
ATOM 5718 C CA . GLU B 1 79 ? 222.165 216.296 245.024 1.00 30.51 79 GLU B CA 1
ATOM 5719 C C . GLU B 1 79 ? 222.707 214.872 245.024 1.00 30.51 79 GLU B C 1
ATOM 5720 O O . GLU B 1 79 ? 222.100 213.970 244.435 1.00 30.51 79 GLU B O 1
ATOM 5726 N N . ALA B 1 80 ? 223.850 214.651 245.676 1.00 27.59 80 ALA B N 1
ATOM 5727 C CA . ALA B 1 80 ? 224.438 213.318 245.708 1.00 27.59 80 ALA B CA 1
ATOM 5728 C C . ALA B 1 80 ? 223.535 212.330 246.436 1.00 27.59 80 ALA B C 1
ATOM 5729 O O . ALA B 1 80 ? 223.333 211.207 245.961 1.00 27.59 80 ALA B O 1
ATOM 5731 N N . GLN B 1 81 ? 222.980 212.725 247.583 1.00 27.41 81 GLN B N 1
ATOM 5732 C CA . GLN B 1 81 ? 222.093 211.812 248.301 1.00 27.41 81 GLN B CA 1
ATOM 5733 C C . GLN B 1 81 ? 220.834 211.510 247.496 1.00 27.41 81 GLN B C 1
ATOM 5734 O O . GLN B 1 81 ? 220.383 210.357 247.446 1.00 27.41 81 GLN B O 1
ATOM 5740 N N . ARG B 1 82 ? 220.257 212.527 246.850 1.00 27.31 82 ARG B N 1
ATOM 5741 C CA . ARG B 1 82 ? 219.063 212.293 246.043 1.00 27.31 82 ARG B CA 1
ATOM 5742 C C . ARG B 1 82 ? 219.353 211.358 244.876 1.00 27.31 82 ARG B C 1
ATOM 5743 O O . ARG B 1 82 ? 218.565 210.447 244.590 1.00 27.31 82 ARG B O 1
ATOM 5751 N N . ARG B 1 83 ? 220.481 211.563 244.192 1.00 30.61 83 ARG B N 1
ATOM 5752 C CA . ARG B 1 83 ? 220.820 210.689 243.078 1.00 30.61 83 ARG B CA 1
ATOM 5753 C C . ARG B 1 83 ? 221.116 209.273 243.544 1.00 30.61 83 ARG B C 1
ATOM 5754 O O . ARG B 1 83 ? 220.775 208.313 242.845 1.00 30.61 83 ARG B O 1
ATOM 5762 N N . PHE B 1 84 ? 221.741 209.116 244.713 1.00 35.19 84 PHE B N 1
ATOM 5763 C CA . PHE B 1 84 ? 221.961 207.776 245.245 1.00 35.19 84 PHE B CA 1
ATOM 5764 C C . PHE B 1 84 ? 220.640 207.076 245.526 1.00 35.19 84 PHE B C 1
ATOM 5765 O O . PHE B 1 84 ? 220.477 205.888 245.217 1.00 35.19 84 PHE B O 1
ATOM 5773 N N . ALA B 1 85 ? 219.682 207.798 246.112 1.00 36.30 85 ALA B N 1
ATOM 5774 C CA . ALA B 1 85 ? 218.374 207.203 246.360 1.00 36.30 85 ALA B CA 1
ATOM 5775 C C . ALA B 1 85 ? 217.695 206.804 245.056 1.00 36.30 85 ALA B C 1
ATOM 5776 O O . ALA B 1 85 ? 217.117 205.714 244.957 1.00 36.30 85 ALA B O 1
ATOM 5778 N N . THR B 1 86 ? 217.766 207.669 244.041 1.00 39.69 86 THR B N 1
ATOM 5779 C CA . THR B 1 86 ? 217.148 207.352 242.757 1.00 39.69 86 THR B CA 1
ATOM 5780 C C . THR B 1 86 ? 217.797 206.131 242.112 1.00 39.69 86 THR B C 1
ATOM 5781 O O . THR B 1 86 ? 217.104 205.274 241.551 1.00 39.69 86 THR B O 1
ATOM 5785 N N . LEU B 1 87 ? 219.127 206.036 242.181 1.00 42.50 87 LEU B N 1
ATOM 5786 C CA . LEU B 1 87 ? 219.814 204.894 241.585 1.00 42.50 87 LEU B CA 1
ATOM 5787 C C . LEU B 1 87 ? 219.480 203.600 242.316 1.00 42.50 87 LEU B C 1
ATOM 5788 O O . LEU B 1 87 ? 219.292 202.557 241.680 1.00 42.50 87 LEU B O 1
ATOM 5793 N N . GLN B 1 88 ? 219.400 203.641 243.648 1.00 46.18 88 GLN B N 1
ATOM 5794 C CA . GLN B 1 88 ? 218.976 202.448 244.374 1.00 46.18 88 GLN B CA 1
ATOM 5795 C C . GLN B 1 88 ? 217.554 202.051 244.002 1.00 46.18 88 GLN B C 1
ATOM 5796 O O . GLN B 1 88 ? 217.255 200.860 243.866 1.00 46.18 88 GLN B O 1
ATOM 5802 N N . ASN B 1 89 ? 216.659 203.031 243.843 1.00 53.43 89 ASN B N 1
ATOM 5803 C CA . ASN B 1 89 ? 215.294 202.708 243.439 1.00 53.43 89 ASN B CA 1
ATOM 5804 C C . ASN B 1 89 ? 215.263 202.060 242.061 1.00 53.43 89 ASN B C 1
ATOM 5805 O O . ASN B 1 89 ? 214.549 201.074 241.848 1.00 53.43 89 ASN B O 1
ATOM 5810 N N . GLU B 1 90 ? 216.039 202.595 241.113 1.00 60.23 90 GLU B N 1
ATOM 5811 C CA . GLU B 1 90 ? 216.088 201.999 239.781 1.00 60.23 90 GLU B CA 1
ATOM 5812 C C . GLU B 1 90 ? 216.639 200.581 239.829 1.00 60.23 90 GLU B C 1
ATOM 5813 O O . GLU B 1 90 ? 216.115 199.678 239.164 1.00 60.23 90 GLU B O 1
ATOM 5819 N N . LEU B 1 91 ? 217.698 200.364 240.610 1.00 63.15 91 LEU B N 1
ATOM 5820 C CA . LEU B 1 91 ? 218.299 199.037 240.695 1.00 63.15 91 LEU B CA 1
ATOM 5821 C C . LEU B 1 91 ? 217.341 198.033 241.324 1.00 63.15 91 LEU B C 1
ATOM 5822 O O . LEU B 1 91 ? 217.224 196.895 240.858 1.00 63.15 91 LEU B O 1
ATOM 5827 N N . GLN B 1 92 ? 216.640 198.437 242.386 1.00 68.28 92 GLN B N 1
ATOM 5828 C CA . GLN B 1 92 ? 215.672 197.535 242.999 1.00 68.28 92 GLN B CA 1
ATOM 5829 C C . GLN B 1 92 ? 214.496 197.263 242.073 1.00 68.28 92 GLN B C 1
ATOM 5830 O O . GLN B 1 92 ? 213.982 196.141 242.047 1.00 68.28 92 GLN B O 1
ATOM 5836 N N . SER B 1 93 ? 214.058 198.265 241.305 1.00 75.40 93 SER B N 1
ATOM 5837 C CA . SER B 1 93 ? 212.999 198.032 240.329 1.00 75.40 93 SER B CA 1
ATOM 5838 C C . SER B 1 93 ? 213.442 197.030 239.273 1.00 75.40 93 SER B C 1
ATOM 5839 O O . SER B 1 93 ? 212.683 196.126 238.905 1.00 75.40 93 SER B O 1
ATOM 5842 N N . SER B 1 94 ? 214.676 197.167 238.781 1.00 83.73 94 SER B N 1
ATOM 5843 C CA . SER B 1 94 ? 215.194 196.220 237.799 1.00 83.73 94 SER B CA 1
ATOM 5844 C C . SER B 1 94 ? 215.302 194.814 238.377 1.00 83.73 94 SER B C 1
ATOM 5845 O O . SER B 1 94 ? 214.952 193.836 237.707 1.00 83.73 94 SER B O 1
ATOM 5848 N N . LEU B 1 95 ? 215.782 194.694 239.616 1.00 88.29 95 LEU B N 1
ATOM 5849 C CA . LEU B 1 95 ? 215.878 193.379 240.240 1.00 88.29 95 LEU B CA 1
ATOM 5850 C C . LEU B 1 95 ? 214.502 192.754 240.429 1.00 88.29 95 LEU B C 1
ATOM 5851 O O . LEU B 1 95 ? 214.319 191.559 240.177 1.00 88.29 95 LEU B O 1
ATOM 5856 N N . ASP B 1 96 ? 213.520 193.544 240.872 1.00 97.63 96 ASP B N 1
ATOM 5857 C CA . ASP B 1 96 ? 212.174 193.015 241.049 1.00 97.63 96 ASP B CA 1
ATOM 5858 C C . ASP B 1 96 ? 211.561 192.598 239.720 1.00 97.63 96 ASP B C 1
ATOM 5859 O O . ASP B 1 96 ? 210.845 191.592 239.656 1.00 97.63 96 ASP B O 1
ATOM 5864 N N . ALA B 1 97 ? 211.825 193.356 238.654 1.00 109.03 97 ALA B N 1
ATOM 5865 C CA . ALA B 1 97 ? 211.325 192.974 237.338 1.00 109.03 97 ALA B CA 1
ATOM 5866 C C . ALA B 1 97 ? 211.971 191.681 236.856 1.00 109.03 97 ALA B C 1
ATOM 5867 O O . ALA B 1 97 ? 211.294 190.815 236.289 1.00 109.03 97 ALA B O 1
ATOM 5869 N N . GLN B 1 98 ? 213.280 191.530 237.072 1.00 118.58 98 GLN B N 1
ATOM 5870 C CA . GLN B 1 98 ? 213.972 190.345 236.573 1.00 118.58 98 GLN B CA 1
ATOM 5871 C C . GLN B 1 98 ? 213.598 189.098 237.364 1.00 118.58 98 GLN B C 1
ATOM 5872 O O . GLN B 1 98 ? 213.373 188.032 236.778 1.00 118.58 98 GLN B O 1
ATOM 5878 N N . LYS B 1 99 ? 213.534 189.203 238.695 1.00 123.10 99 LYS B N 1
ATOM 5879 C CA . LYS B 1 99 ? 213.189 188.040 239.508 1.00 123.10 99 LYS B CA 1
ATOM 5880 C C . LYS B 1 99 ? 211.763 187.577 239.236 1.00 123.10 99 LYS B C 1
ATOM 5881 O O . LYS B 1 99 ? 211.500 186.373 239.148 1.00 123.10 99 LYS B O 1
ATOM 5887 N N . GLU B 1 100 ? 210.833 188.516 239.100 1.00 124.82 100 GLU B N 1
ATOM 5888 C CA . GLU B 1 100 ? 209.442 188.180 238.821 1.00 124.82 100 GLU B CA 1
ATOM 5889 C C . GLU B 1 100 ? 209.045 188.632 237.420 1.00 124.82 100 GLU B C 1
ATOM 5890 O O . GLU B 1 100 ? 208.564 189.748 237.231 1.00 124.82 100 GLU B O 1
ATOM 5896 N N . ARG B 1 126 ? 221.717 198.458 226.501 1.00 110.84 126 ARG B N 1
ATOM 5897 C CA . ARG B 1 126 ? 221.435 197.622 227.662 1.00 110.84 126 ARG B CA 1
ATOM 5898 C C . ARG B 1 126 ? 221.272 198.478 228.913 1.00 110.84 126 ARG B C 1
ATOM 5899 O O . ARG B 1 126 ? 222.076 199.373 229.175 1.00 110.84 126 ARG B O 1
ATOM 5907 N N . ASN B 1 127 ? 220.223 198.195 229.689 1.00 100.43 127 ASN B N 1
ATOM 5908 C CA . ASN B 1 127 ? 219.931 199.009 230.864 1.00 100.43 127 ASN B CA 1
ATOM 5909 C C . ASN B 1 127 ? 220.902 198.748 232.008 1.00 100.43 127 ASN B C 1
ATOM 5910 O O . ASN B 1 127 ? 221.212 199.672 232.766 1.00 100.43 127 ASN B O 1
ATOM 5915 N N . ILE B 1 128 ? 221.388 197.514 232.156 1.00 94.75 128 ILE B N 1
ATOM 5916 C CA . ILE B 1 128 ? 222.309 197.216 233.249 1.00 94.75 128 ILE B CA 1
ATOM 5917 C C . ILE B 1 128 ? 223.661 197.877 233.011 1.00 94.75 128 ILE B C 1
ATOM 5918 O O . ILE B 1 128 ? 224.272 198.423 233.938 1.00 94.75 128 ILE B O 1
ATOM 5923 N N . LYS B 1 129 ? 224.155 197.834 231.772 1.00 87.12 129 LYS B N 1
ATOM 5924 C CA . LYS B 1 129 ? 225.410 198.511 231.459 1.00 87.12 129 LYS B CA 1
ATOM 5925 C C . LYS B 1 129 ? 225.279 200.017 231.647 1.00 87.12 129 LYS B C 1
ATOM 5926 O O . LYS B 1 129 ? 226.178 200.664 232.200 1.00 87.12 129 LYS B O 1
ATOM 5932 N N . ASP B 1 130 ? 224.159 200.592 231.204 1.00 81.40 130 ASP B N 1
ATOM 5933 C CA . ASP B 1 130 ? 223.913 202.006 231.449 1.00 81.40 130 ASP B CA 1
ATOM 5934 C C . ASP B 1 130 ? 223.811 202.319 232.935 1.00 81.40 130 ASP B C 1
ATOM 5935 O O . ASP B 1 130 ? 224.213 203.405 233.356 1.00 81.40 130 ASP B O 1
ATOM 5940 N N . LEU B 1 131 ? 223.300 201.388 233.739 1.00 67.11 131 LEU B N 1
ATOM 5941 C CA . LEU B 1 131 ? 223.198 201.626 235.172 1.00 67.11 131 LEU B CA 1
ATOM 5942 C C . LEU B 1 131 ? 224.569 201.588 235.838 1.00 67.11 131 LEU B C 1
ATOM 5943 O O . LEU B 1 131 ? 224.852 202.395 236.732 1.00 67.11 131 LEU B O 1
ATOM 5948 N N . LYS B 1 132 ? 225.438 200.668 235.410 1.00 65.09 132 LYS B N 1
ATOM 5949 C CA . LYS B 1 132 ? 226.820 200.710 235.883 1.00 65.09 132 LYS B CA 1
ATOM 5950 C C . LYS B 1 132 ? 227.511 201.996 235.454 1.00 65.09 132 LYS B C 1
ATOM 5951 O O . LYS B 1 132 ? 228.305 202.561 236.214 1.00 65.09 132 LYS B O 1
ATOM 5957 N N . LEU B 1 133 ? 227.216 202.479 234.246 1.00 51.74 133 LEU B N 1
ATOM 5958 C CA . LEU B 1 133 ? 227.784 203.746 233.799 1.00 51.74 133 LEU B CA 1
ATOM 5959 C C . LEU B 1 133 ? 227.297 204.901 234.670 1.00 51.74 133 LEU B C 1
ATOM 5960 O O . LEU B 1 133 ? 228.069 205.806 235.017 1.00 51.74 133 LEU B O 1
ATOM 5965 N N . ALA B 1 134 ? 226.011 204.887 235.026 1.00 46.41 134 ALA B N 1
ATOM 5966 C CA . ALA B 1 134 ? 225.463 205.910 235.908 1.00 46.41 134 ALA B CA 1
ATOM 5967 C C . ALA B 1 134 ? 226.119 205.863 237.279 1.00 46.41 134 ALA B C 1
ATOM 5968 O O . ALA B 1 134 ? 226.397 206.909 237.877 1.00 46.41 134 ALA B O 1
ATOM 5970 N N . PHE B 1 135 ? 226.362 204.660 237.801 1.00 42.87 135 PHE B N 1
ATOM 5971 C CA . PHE B 1 135 ? 227.092 204.551 239.060 1.00 42.87 135 PHE B CA 1
ATOM 5972 C C . PHE B 1 135 ? 228.519 205.063 238.933 1.00 42.87 135 PHE B C 1
ATOM 5973 O O . PHE B 1 135 ? 229.045 205.655 239.881 1.00 42.87 135 PHE B O 1
ATOM 5981 N N . SER B 1 136 ? 229.158 204.854 237.781 1.00 40.27 136 SER B N 1
ATOM 5982 C CA . SER B 1 136 ? 230.488 205.419 237.569 1.00 40.27 136 SER B CA 1
ATOM 5983 C C . SER B 1 136 ? 230.454 206.941 237.619 1.00 40.27 136 SER B C 1
ATOM 5984 O O . SER B 1 136 ? 231.308 207.570 238.257 1.00 40.27 136 SER B O 1
ATOM 5987 N N . GLU B 1 137 ? 229.467 207.552 236.960 1.00 38.91 137 GLU B N 1
ATOM 5988 C CA . GLU B 1 137 ? 229.352 209.010 237.009 1.00 38.91 137 GLU B CA 1
ATOM 5989 C C . GLU B 1 137 ? 229.046 209.512 238.416 1.00 38.91 137 GLU B C 1
ATOM 5990 O O . GLU B 1 137 ? 229.591 210.538 238.841 1.00 38.91 137 GLU B O 1
ATOM 5996 N N . PHE B 1 138 ? 228.178 208.814 239.149 1.00 31.45 138 PHE B N 1
ATOM 5997 C CA . PHE B 1 138 ? 227.883 209.206 240.523 1.00 31.45 138 PHE B CA 1
ATOM 5998 C C . PHE B 1 138 ? 229.126 209.115 241.401 1.00 31.45 138 PHE B C 1
ATOM 5999 O O . PHE B 1 138 ? 229.377 209.991 242.243 1.00 31.45 138 PHE B O 1
ATOM 6007 N N . TYR B 1 139 ? 229.918 208.058 241.216 1.00 31.60 139 TYR B N 1
ATOM 6008 C CA . TYR B 1 139 ? 231.172 207.929 241.944 1.00 31.60 139 TYR B CA 1
ATOM 6009 C C . TYR B 1 139 ? 232.110 209.077 241.610 1.00 31.60 139 TYR B C 1
ATOM 6010 O O . TYR B 1 139 ? 232.783 209.621 242.495 1.00 31.60 139 TYR B O 1
ATOM 6019 N N . LEU B 1 140 ? 232.167 209.460 240.333 1.00 27.72 140 LEU B N 1
ATOM 6020 C CA . LEU B 1 140 ? 232.988 210.600 239.939 1.00 27.72 140 LEU B CA 1
ATOM 6021 C C . LEU B 1 140 ? 232.529 211.874 240.635 1.00 27.72 140 LEU B C 1
ATOM 6022 O O . LEU B 1 140 ? 233.354 212.684 241.076 1.00 27.72 140 LEU B O 1
ATOM 6027 N N . SER B 1 141 ? 231.214 212.065 240.744 1.00 30.80 141 SER B N 1
ATOM 6028 C CA . SER B 1 141 ? 230.694 213.231 241.454 1.00 30.80 141 SER B CA 1
ATOM 6029 C C . SER B 1 141 ? 231.122 213.226 242.916 1.00 30.80 141 SER B C 1
ATOM 6030 O O . SER B 1 141 ? 231.510 214.266 243.465 1.00 30.80 141 SER B O 1
ATOM 6033 N N . LEU B 1 142 ? 231.050 212.063 243.565 1.00 26.89 142 LEU B N 1
ATOM 6034 C CA . LEU B 1 142 ? 231.469 211.990 244.963 1.00 26.89 142 LEU B CA 1
ATOM 6035 C C . LEU B 1 142 ? 232.954 212.294 245.122 1.00 26.89 142 LEU B C 1
ATOM 6036 O O . LEU B 1 142 ? 233.346 212.992 246.068 1.00 26.89 142 LEU B O 1
ATOM 6041 N N . ILE B 1 143 ? 233.793 211.791 244.213 1.00 29.66 143 ILE B N 1
ATOM 6042 C CA . ILE B 1 143 ? 235.216 212.104 244.291 1.00 29.66 143 ILE B CA 1
ATOM 6043 C C . ILE B 1 143 ? 235.447 213.595 244.097 1.00 29.66 143 ILE B C 1
ATOM 6044 O O . ILE B 1 143 ? 236.295 214.200 244.767 1.00 29.66 143 ILE B O 1
ATOM 6049 N N . LEU B 1 144 ? 234.708 214.211 243.173 1.00 28.12 144 LEU B N 1
ATOM 6050 C CA . LEU B 1 144 ? 234.874 215.640 242.941 1.00 28.12 144 LEU B CA 1
ATOM 6051 C C . LEU B 1 144 ? 234.471 216.447 244.168 1.00 28.12 144 LEU B C 1
ATOM 6052 O O . LEU B 1 144 ? 235.105 217.456 244.488 1.00 28.12 144 LEU B O 1
ATOM 6057 N N . LEU B 1 145 ? 233.427 216.017 244.879 1.00 32.37 145 LEU B N 1
ATOM 6058 C CA . LEU B 1 145 ? 233.045 216.736 246.093 1.00 32.37 145 LEU B CA 1
ATOM 6059 C C . LEU B 1 145 ? 234.058 216.539 247.218 1.00 32.37 145 LEU B C 1
ATOM 6060 O O . LEU B 1 145 ? 234.301 217.465 248.008 1.00 32.37 145 LEU B O 1
ATOM 6065 N N . GLN B 1 146 ? 234.657 215.352 247.316 1.00 37.44 146 GLN B N 1
ATOM 6066 C CA . GLN B 1 146 ? 235.743 215.164 248.276 1.00 37.44 146 GLN B CA 1
ATOM 6067 C C . GLN B 1 146 ? 236.915 216.087 247.959 1.00 37.44 146 GLN B C 1
ATOM 6068 O O . GLN B 1 146 ? 237.502 216.709 248.860 1.00 37.44 146 GLN B O 1
ATOM 6074 N N . ASN B 1 147 ? 237.260 216.193 246.675 1.00 38.18 147 ASN B N 1
ATOM 6075 C CA . ASN B 1 147 ? 238.258 217.161 246.229 1.00 38.18 147 ASN B CA 1
ATOM 6076 C C . ASN B 1 147 ? 237.854 218.579 246.619 1.00 38.18 147 ASN B C 1
ATOM 6077 O O . ASN B 1 147 ? 238.697 219.389 247.025 1.00 38.18 147 ASN B O 1
ATOM 6082 N N . TYR B 1 148 ? 236.564 218.892 246.491 1.00 54.29 148 TYR B N 1
ATOM 6083 C CA . TYR B 1 148 ? 236.059 220.206 246.869 1.00 54.29 148 TYR B CA 1
ATOM 6084 C C . TYR B 1 148 ? 236.323 220.508 248.333 1.00 54.29 148 TYR B C 1
ATOM 6085 O O . TYR B 1 148 ? 236.745 221.616 248.680 1.00 54.29 148 TYR B O 1
ATOM 6094 N N . GLN B 1 149 ? 236.063 219.541 249.213 1.00 54.29 149 GLN B N 1
ATOM 6095 C CA . GLN B 1 149 ? 236.382 219.750 250.623 1.00 54.29 149 GLN B CA 1
ATOM 6096 C C . GLN B 1 149 ? 237.875 219.989 250.817 1.00 54.29 149 GLN B C 1
ATOM 6097 O O . GLN B 1 149 ? 238.286 220.995 251.420 1.00 54.29 149 GLN B O 1
ATOM 6103 N N . ASN B 1 150 ? 238.700 219.079 250.290 1.00 41.30 150 ASN B N 1
ATOM 6104 C CA . ASN B 1 150 ? 240.121 219.075 250.622 1.00 41.30 150 ASN B CA 1
ATOM 6105 C C . ASN B 1 150 ? 240.837 220.317 250.103 1.00 41.30 150 ASN B C 1
ATOM 6106 O O . ASN B 1 150 ? 241.574 220.972 250.851 1.00 41.30 150 ASN B O 1
ATOM 6111 N N . LEU B 1 151 ? 240.638 220.659 248.828 1.00 35.06 151 LEU B N 1
ATOM 6112 C CA . LEU B 1 151 ? 241.364 221.792 248.265 1.00 35.06 151 LEU B CA 1
ATOM 6113 C C . LEU B 1 151 ? 240.915 223.123 248.845 1.00 35.06 151 LEU B C 1
ATOM 6114 O O . LEU B 1 151 ? 241.740 224.026 249.003 1.00 35.06 151 LEU B O 1
ATOM 6119 N N . ASN B 1 152 ? 239.636 223.273 249.181 1.00 36.93 152 ASN B N 1
ATOM 6120 C CA . ASN B 1 152 ? 239.214 224.519 249.811 1.00 36.93 152 ASN B CA 1
ATOM 6121 C C . ASN B 1 152 ? 239.791 224.655 251.213 1.00 36.93 152 ASN B C 1
ATOM 6122 O O . ASN B 1 152 ? 240.225 225.749 251.604 1.00 36.93 152 ASN B O 1
ATOM 6127 N N . PHE B 1 153 ? 239.829 223.563 251.984 1.00 31.40 153 PHE B N 1
ATOM 6128 C CA . PHE B 1 153 ? 240.483 223.665 253.286 1.00 31.40 153 PHE B CA 1
ATOM 6129 C C . PHE B 1 153 ? 241.963 223.993 253.140 1.00 31.40 153 PHE B C 1
ATOM 6130 O O . PHE B 1 153 ? 242.499 224.815 253.895 1.00 31.40 153 PHE B O 1
ATOM 6138 N N . THR B 1 154 ? 242.640 223.363 252.179 1.00 28.83 154 THR B N 1
ATOM 6139 C CA . THR B 1 154 ? 244.054 223.652 251.966 1.00 28.83 154 THR B CA 1
ATOM 6140 C C . THR B 1 154 ? 244.264 225.108 251.566 1.00 28.83 154 THR B C 1
ATOM 6141 O O . THR B 1 154 ? 245.194 225.769 252.049 1.00 28.83 154 THR B O 1
ATOM 6145 N N . GLY B 1 155 ? 243.401 225.627 250.691 1.00 33.45 155 GLY B N 1
ATOM 6146 C CA . GLY B 1 155 ? 243.508 227.017 250.290 1.00 33.45 155 GLY B CA 1
ATOM 6147 C C . GLY B 1 155 ? 243.344 227.970 251.457 1.00 33.45 155 GLY B C 1
ATOM 6148 O O . GLY B 1 155 ? 244.117 228.918 251.612 1.00 33.45 155 GLY B O 1
ATOM 6149 N N . PHE B 1 156 ? 242.333 227.729 252.298 1.00 26.57 156 PHE B N 1
ATOM 6150 C CA . PHE B 1 156 ? 242.172 228.573 253.479 1.00 26.57 156 PHE B CA 1
ATOM 6151 C C . PHE B 1 156 ? 243.389 228.502 254.387 1.00 26.57 156 PHE B C 1
ATOM 6152 O O . PHE B 1 156 ? 243.858 229.534 254.886 1.00 26.57 156 PHE B O 1
ATOM 6160 N N . ARG B 1 157 ? 243.914 227.297 254.621 1.00 30.73 157 ARG B N 1
ATOM 6161 C CA . ARG B 1 157 ? 245.057 227.176 255.517 1.00 30.73 157 ARG B CA 1
ATOM 6162 C C . ARG B 1 157 ? 246.252 227.953 254.989 1.00 30.73 157 ARG B C 1
ATOM 6163 O O . ARG B 1 157 ? 246.895 228.697 255.739 1.00 30.73 157 ARG B O 1
ATOM 6171 N N . LYS B 1 158 ? 246.550 227.821 253.693 1.00 30.22 158 LYS B N 1
ATOM 6172 C CA . LYS B 1 158 ? 247.706 228.530 253.150 1.00 30.22 158 LYS B CA 1
ATOM 6173 C C . LYS B 1 158 ? 247.489 230.038 253.136 1.00 30.22 158 LYS B C 1
ATOM 6174 O O . LYS B 1 158 ? 248.415 230.798 253.436 1.00 30.22 158 LYS B O 1
ATOM 6180 N N . ILE B 1 159 ? 246.280 230.494 252.796 1.00 28.94 159 ILE B N 1
ATOM 6181 C CA . ILE B 1 159 ? 246.027 231.933 252.748 1.00 28.94 159 ILE B CA 1
ATOM 6182 C C . ILE B 1 159 ? 246.166 232.549 254.131 1.00 28.94 159 ILE B C 1
ATOM 6183 O O . ILE B 1 159 ? 246.789 233.603 254.300 1.00 28.94 159 ILE B O 1
ATOM 6188 N N . LEU B 1 160 ? 245.599 231.902 255.148 1.00 30.32 160 LEU B N 1
ATOM 6189 C CA . LEU B 1 160 ? 245.715 232.460 256.486 1.00 30.32 160 LEU B CA 1
ATOM 6190 C C . LEU B 1 160 ? 247.124 232.327 257.051 1.00 30.32 160 LEU B C 1
ATOM 6191 O O . LEU B 1 160 ? 247.552 233.201 257.813 1.00 30.32 160 LEU B O 1
ATOM 6196 N N . LYS B 1 161 ? 247.871 231.285 256.677 1.00 33.62 161 LYS B N 1
ATOM 6197 C CA . LYS B 1 161 ? 249.266 231.218 257.098 1.00 33.62 161 LYS B CA 1
ATOM 6198 C C . LYS B 1 161 ? 250.080 232.341 256.469 1.00 33.62 161 LYS B C 1
ATOM 6199 O O . LYS B 1 161 ? 250.926 232.953 257.136 1.00 33.62 161 LYS B O 1
ATOM 6205 N N . LYS B 1 162 ? 249.834 232.636 255.190 1.00 34.41 162 LYS B N 1
ATOM 6206 C CA . LYS B 1 162 ? 250.506 233.763 254.553 1.00 34.41 162 LYS B CA 1
ATOM 6207 C C . LYS B 1 162 ? 250.109 235.083 255.194 1.00 34.41 162 LYS B C 1
ATOM 6208 O O . LYS B 1 162 ? 250.952 235.971 255.348 1.00 34.41 162 LYS B O 1
ATOM 6214 N N . HIS B 1 163 ? 248.835 235.234 255.558 1.00 34.92 163 HIS B N 1
ATOM 6215 C CA . HIS B 1 163 ? 248.402 236.423 256.283 1.00 34.92 163 HIS B CA 1
ATOM 6216 C C . HIS B 1 163 ? 249.165 236.580 257.589 1.00 34.92 163 HIS B C 1
ATOM 6217 O O . HIS B 1 163 ? 249.657 237.672 257.906 1.00 34.92 163 HIS B O 1
ATOM 6224 N N . ASP B 1 164 ? 249.280 235.494 258.355 1.00 41.39 164 ASP B N 1
ATOM 6225 C CA . ASP B 1 164 ? 250.020 235.548 259.610 1.00 41.39 164 ASP B CA 1
ATOM 6226 C C . ASP B 1 164 ? 251.478 235.919 259.374 1.00 41.39 164 ASP B C 1
ATOM 6227 O O . ASP B 1 164 ? 252.048 236.719 260.123 1.00 41.39 164 ASP B O 1
ATOM 6232 N N . LYS B 1 165 ? 252.097 235.346 258.341 1.00 42.00 165 LYS B N 1
ATOM 6233 C CA . LYS B 1 165 ? 253.494 235.660 258.053 1.00 42.00 165 LYS B CA 1
ATOM 6234 C C . LYS B 1 165 ? 253.668 237.124 257.670 1.00 42.00 165 LYS B C 1
ATOM 6235 O O . LYS B 1 165 ? 254.614 237.784 258.115 1.00 42.00 165 LYS B O 1
ATOM 6241 N N . ILE B 1 166 ? 252.767 237.651 256.840 1.00 40.19 166 ILE B N 1
ATOM 6242 C CA . ILE B 1 166 ? 252.968 238.983 256.282 1.00 40.19 166 ILE B CA 1
ATOM 6243 C C . ILE B 1 166 ? 252.669 240.059 257.316 1.00 40.19 166 ILE B C 1
ATOM 6244 O O . ILE B 1 166 ? 253.472 240.978 257.520 1.00 40.19 166 ILE B O 1
ATOM 6249 N N . LEU B 1 167 ? 251.520 239.976 257.986 1.00 39.66 167 LEU B N 1
ATOM 6250 C CA . LEU B 1 167 ? 251.180 241.014 258.954 1.00 39.66 167 LEU B CA 1
ATOM 6251 C C . LEU B 1 167 ? 251.586 240.671 260.380 1.00 39.66 167 LEU B C 1
ATOM 6252 O O . LEU B 1 167 ? 251.319 241.465 261.286 1.00 39.66 167 LEU B O 1
ATOM 6257 N N . GLU B 1 168 ? 252.218 239.517 260.601 1.00 45.63 168 GLU B N 1
ATOM 6258 C CA . GLU B 1 168 ? 252.814 239.175 261.892 1.00 45.63 168 GLU B CA 1
ATOM 6259 C C . GLU B 1 168 ? 251.778 239.114 263.010 1.00 45.63 168 GLU B C 1
ATOM 6260 O O . GLU B 1 168 ? 252.103 239.320 264.181 1.00 45.63 168 GLU B O 1
ATOM 6266 N N . THR B 1 169 ? 250.525 238.829 262.667 1.00 46.71 169 THR B N 1
ATOM 6267 C CA . THR B 1 169 ? 249.455 238.703 263.645 1.00 46.71 169 THR B CA 1
ATOM 6268 C C . THR B 1 169 ? 248.843 237.315 263.548 1.00 46.71 169 THR B C 1
ATOM 6269 O O . THR B 1 169 ? 248.632 236.795 262.450 1.00 46.71 169 THR B O 1
ATOM 6273 N N . SER B 1 170 ? 248.555 236.722 264.703 1.00 48.37 170 SER B N 1
ATOM 6274 C CA . SER B 1 170 ? 247.962 235.396 264.765 1.00 48.37 170 SER B CA 1
ATOM 6275 C C . SER B 1 170 ? 246.454 235.412 264.569 1.00 48.37 170 SER B C 1
ATOM 6276 O O . SER B 1 170 ? 245.793 234.418 264.890 1.00 48.37 170 SER B O 1
ATOM 6279 N N . ARG B 1 171 ? 245.891 236.511 264.059 1.00 48.86 171 ARG B N 1
ATOM 6280 C CA . ARG B 1 171 ? 244.451 236.559 263.841 1.00 48.86 171 ARG B CA 1
ATOM 6281 C C . ARG B 1 171 ? 244.010 235.571 262.771 1.00 48.86 171 ARG B C 1
ATOM 6282 O O . ARG B 1 171 ? 242.877 235.083 262.816 1.00 48.86 171 ARG B O 1
ATOM 6290 N N . GLY B 1 172 ? 244.877 235.267 261.805 1.00 42.31 172 GLY B N 1
ATOM 6291 C CA . GLY B 1 172 ? 244.501 234.320 260.770 1.00 42.31 172 GLY B CA 1
ATOM 6292 C C . GLY B 1 172 ? 244.236 232.933 261.323 1.00 42.31 172 GLY B C 1
ATOM 6293 O O . GLY B 1 172 ? 243.220 232.308 261.010 1.00 42.31 172 GLY B O 1
ATOM 6294 N N . ALA B 1 173 ? 245.140 232.439 262.172 1.00 42.98 173 ALA B N 1
ATOM 6295 C CA . ALA B 1 173 ? 244.969 231.106 262.739 1.00 42.98 173 ALA B CA 1
ATOM 6296 C C . ALA B 1 173 ? 243.774 231.051 263.683 1.00 42.98 173 ALA B C 1
ATOM 6297 O O . ALA B 1 173 ? 243.020 230.070 263.684 1.00 42.98 173 ALA B O 1
ATOM 6299 N N . ASP B 1 174 ? 243.592 232.090 264.502 1.00 42.36 174 ASP B N 1
ATOM 6300 C CA . ASP B 1 174 ? 242.443 232.123 265.399 1.00 42.36 174 ASP B CA 1
ATOM 6301 C C . ASP B 1 174 ? 241.138 232.160 264.619 1.00 42.36 174 ASP B C 1
ATOM 6302 O O . ASP B 1 174 ? 240.176 231.468 264.971 1.00 42.36 174 ASP B O 1
ATOM 6307 N N . TRP B 1 175 ? 241.086 232.954 263.546 1.00 34.97 175 TRP B N 1
ATOM 6308 C CA . TRP B 1 175 ? 239.891 232.989 262.713 1.00 34.97 175 TRP B CA 1
ATOM 6309 C C . TRP B 1 175 ? 239.650 231.642 262.052 1.00 34.97 175 TRP B C 1
ATOM 6310 O O . TRP B 1 175 ? 238.503 231.199 261.929 1.00 34.97 175 TRP B O 1
ATOM 6321 N N . ARG B 1 176 ? 240.719 230.981 261.608 1.00 36.10 176 ARG B N 1
ATOM 6322 C CA . ARG B 1 176 ? 240.572 229.665 261.001 1.00 36.10 176 ARG B CA 1
ATOM 6323 C C . ARG B 1 176 ? 239.986 228.670 261.992 1.00 36.10 176 ARG B C 1
ATOM 6324 O O . ARG B 1 176 ? 239.053 227.930 261.666 1.00 36.10 176 ARG B O 1
ATOM 6332 N N . VAL B 1 177 ? 240.507 228.660 263.218 1.00 36.46 177 VAL B N 1
ATOM 6333 C CA . VAL B 1 177 ? 239.999 227.742 264.233 1.00 36.46 177 VAL B CA 1
ATOM 6334 C C . VAL B 1 177 ? 238.551 228.072 264.576 1.00 36.46 177 VAL B C 1
ATOM 6335 O O . VAL B 1 177 ? 237.724 227.175 264.778 1.00 36.46 177 VAL B O 1
ATOM 6339 N N . ALA B 1 178 ? 238.217 229.361 264.634 1.00 36.75 178 ALA B N 1
ATOM 6340 C CA . ALA B 1 178 ? 236.878 229.761 265.045 1.00 36.75 178 ALA B CA 1
ATOM 6341 C C . ALA B 1 178 ? 235.831 229.509 263.969 1.00 36.75 178 ALA B C 1
ATOM 6342 O O . ALA B 1 178 ? 234.686 229.184 264.299 1.00 36.75 178 ALA B O 1
ATOM 6344 N N . HIS B 1 179 ? 236.183 229.651 262.693 1.00 35.83 179 HIS B N 1
ATOM 6345 C CA . HIS B 1 179 ? 235.190 229.584 261.629 1.00 35.83 179 HIS B CA 1
ATOM 6346 C C . HIS B 1 179 ? 235.428 228.452 260.643 1.00 35.83 179 HIS B C 1
ATOM 6347 O O . HIS B 1 179 ? 234.497 227.696 260.345 1.00 35.83 179 HIS B O 1
ATOM 6354 N N . VAL B 1 180 ? 236.648 228.312 260.119 1.00 32.54 180 VAL B N 1
ATOM 6355 C CA . VAL B 1 180 ? 236.890 227.362 259.037 1.00 32.54 180 VAL B CA 1
ATOM 6356 C C . VAL B 1 180 ? 236.763 225.928 259.532 1.00 32.54 180 VAL B C 1
ATOM 6357 O O . VAL B 1 180 ? 236.093 225.098 258.907 1.00 32.54 180 VAL B O 1
ATOM 6361 N N . GLU B 1 181 ? 237.401 225.613 260.657 1.00 37.42 181 GLU B N 1
ATOM 6362 C CA . GLU B 1 181 ? 237.434 224.238 261.137 1.00 37.42 181 GLU B CA 1
ATOM 6363 C C . GLU B 1 181 ? 236.092 223.750 261.662 1.00 37.42 181 GLU B C 1
ATOM 6364 O O . GLU B 1 181 ? 235.907 222.536 261.798 1.00 37.42 181 GLU B O 1
ATOM 6370 N N . VAL B 1 182 ? 235.156 224.651 261.964 1.00 31.12 182 VAL B N 1
ATOM 6371 C CA . VAL B 1 182 ? 233.820 224.253 262.385 1.00 31.12 182 VAL B CA 1
ATOM 6372 C C . VAL B 1 182 ? 232.803 224.374 261.265 1.00 31.12 182 VAL B C 1
ATOM 6373 O O . VAL B 1 182 ? 231.610 224.134 261.493 1.00 31.12 182 VAL B O 1
ATOM 6377 N N . ALA B 1 183 ? 233.233 224.743 260.063 1.00 31.17 183 ALA B N 1
ATOM 6378 C CA . ALA B 1 183 ? 232.309 224.906 258.958 1.00 31.17 183 ALA B CA 1
ATOM 6379 C C . ALA B 1 183 ? 231.777 223.548 258.506 1.00 31.17 183 ALA B C 1
ATOM 6380 O O . ALA B 1 183 ? 232.446 222.525 258.670 1.00 31.17 183 ALA B O 1
ATOM 6382 N N . PRO B 1 184 ? 230.566 223.509 257.948 1.00 32.50 184 PRO B N 1
ATOM 6383 C CA . PRO B 1 184 ? 230.005 222.223 257.511 1.00 32.50 184 PRO B CA 1
ATOM 6384 C C . PRO B 1 184 ? 230.826 221.508 256.455 1.00 32.50 184 PRO B C 1
ATOM 6385 O O . PRO B 1 184 ? 230.878 220.273 256.472 1.00 32.50 184 PRO B O 1
ATOM 6389 N N . PHE B 1 185 ? 231.474 222.228 255.536 1.00 36.32 185 PHE B N 1
ATOM 6390 C CA . PHE B 1 185 ? 232.167 221.533 254.456 1.00 36.32 185 PHE B CA 1
ATOM 6391 C C . PHE B 1 185 ? 233.374 220.767 254.980 1.00 36.32 185 PHE B C 1
ATOM 6392 O O . PHE B 1 185 ? 233.736 219.727 254.422 1.00 36.32 185 PHE B O 1
ATOM 6400 N N . TYR B 1 186 ? 234.005 221.260 256.044 1.00 32.24 186 TYR B N 1
ATOM 6401 C CA . TYR B 1 186 ? 235.131 220.551 256.640 1.00 32.24 186 TYR B CA 1
ATOM 6402 C C . TYR B 1 186 ? 234.682 219.395 257.526 1.00 32.24 186 TYR B C 1
ATOM 6403 O O . TYR B 1 186 ? 235.330 218.344 257.547 1.00 32.24 186 TYR B O 1
ATOM 6412 N N . THR B 1 187 ? 233.585 219.565 258.264 1.00 37.32 187 THR B N 1
ATOM 6413 C CA . THR B 1 187 ? 233.193 218.578 259.263 1.00 37.32 187 THR B CA 1
ATOM 6414 C C . THR B 1 187 ? 232.252 217.509 258.727 1.00 37.32 187 THR B C 1
ATOM 6415 O O . THR B 1 187 ? 232.293 216.371 259.206 1.00 37.32 187 THR B O 1
ATOM 6419 N N . CYS B 1 188 ? 231.401 217.837 257.757 1.00 40.20 188 CYS B N 1
ATOM 6420 C CA . CYS B 1 188 ? 230.456 216.859 257.227 1.00 40.20 188 CYS B CA 1
ATOM 6421 C C . CYS B 1 188 ? 231.218 215.778 256.474 1.00 40.20 188 CYS B C 1
ATOM 6422 O O . CYS B 1 188 ? 231.828 216.045 255.436 1.00 40.20 188 CYS B O 1
ATOM 6425 N N . LYS B 1 189 ? 231.185 214.556 257.000 1.00 44.25 189 LYS B N 1
ATOM 6426 C CA . LYS B 1 189 ? 231.896 213.427 256.418 1.00 44.25 189 LYS B CA 1
ATOM 6427 C C . LYS B 1 189 ? 230.942 212.425 255.778 1.00 44.25 189 LYS B C 1
ATOM 6428 O O . LYS B 1 189 ? 231.212 211.223 255.765 1.00 44.25 189 LYS B O 1
ATOM 6434 N N . LYS B 1 190 ? 229.819 212.908 255.247 1.00 37.77 190 LYS B N 1
ATOM 6435 C CA . LYS B 1 190 ? 228.869 212.031 254.577 1.00 37.77 190 LYS B CA 1
ATOM 6436 C C . LYS B 1 190 ? 229.339 211.599 253.197 1.00 37.77 190 LYS B C 1
ATOM 6437 O O . LYS B 1 190 ? 228.842 210.596 252.676 1.00 37.77 190 LYS B O 1
ATOM 6443 N N . ILE B 1 191 ? 230.280 212.327 252.594 1.00 33.96 191 ILE B N 1
ATOM 6444 C CA . ILE B 1 191 ? 230.737 211.977 251.255 1.00 33.96 191 ILE B CA 1
ATOM 6445 C C . ILE B 1 191 ? 231.551 210.689 251.279 1.00 33.96 191 ILE B C 1
ATOM 6446 O O . ILE B 1 191 ? 231.423 209.841 250.388 1.00 33.96 191 ILE B O 1
ATOM 6451 N N . ASN B 1 192 ? 232.397 210.517 252.296 1.00 36.80 192 ASN B N 1
ATOM 6452 C CA . ASN B 1 192 ? 233.131 209.264 252.437 1.00 36.80 192 ASN B CA 1
ATOM 6453 C C . ASN B 1 192 ? 232.175 208.092 252.614 1.00 36.80 192 ASN B C 1
ATOM 6454 O O . ASN B 1 192 ? 232.366 207.020 252.022 1.00 36.80 192 ASN B O 1
ATOM 6459 N N . GLN B 1 193 ? 231.135 208.283 253.425 1.00 41.04 193 GLN B N 1
ATOM 6460 C CA . GLN B 1 193 ? 230.147 207.233 253.625 1.00 41.04 193 GLN B CA 1
ATOM 6461 C C . GLN B 1 193 ? 229.412 206.916 252.328 1.00 41.04 193 GLN B C 1
ATOM 6462 O O . GLN B 1 193 ? 229.156 205.746 252.028 1.00 41.04 193 GLN B O 1
ATOM 6468 N N . LEU B 1 194 ? 229.066 207.941 251.545 1.00 36.54 194 LEU B N 1
ATOM 6469 C CA . LEU B 1 194 ? 228.423 207.692 250.258 1.00 36.54 194 LEU B CA 1
ATOM 6470 C C . LEU B 1 194 ? 229.346 206.942 249.310 1.00 36.54 194 LEU B C 1
ATOM 6471 O O . LEU B 1 194 ? 228.895 206.074 248.558 1.00 36.54 194 LEU B O 1
ATOM 6476 N N . ILE B 1 195 ? 230.638 207.269 249.321 1.00 36.55 195 ILE B N 1
ATOM 6477 C CA . ILE B 1 195 ? 231.591 206.551 248.478 1.00 36.55 195 ILE B CA 1
ATOM 6478 C C . ILE B 1 195 ? 231.624 205.077 248.859 1.00 36.55 195 ILE B C 1
ATOM 6479 O O . ILE B 1 195 ? 231.552 204.185 248.000 1.00 36.55 195 ILE B O 1
ATOM 6484 N N . SER B 1 196 ? 231.720 204.800 250.162 1.00 39.89 196 SER B N 1
ATOM 6485 C CA . SER B 1 196 ? 231.765 203.415 250.618 1.00 39.89 196 SER B CA 1
ATOM 6486 C C . SER B 1 196 ? 230.477 202.676 250.278 1.00 39.89 196 SER B C 1
ATOM 6487 O O . SER B 1 196 ? 230.513 201.520 249.837 1.00 39.89 196 SER B O 1
ATOM 6490 N N . GLU B 1 197 ? 229.325 203.325 250.466 1.00 42.39 197 GLU B N 1
ATOM 6491 C CA . GLU B 1 197 ? 228.059 202.673 250.150 1.00 42.39 197 GLU B CA 1
ATOM 6492 C C . GLU B 1 197 ? 227.907 202.436 248.654 1.00 42.39 197 GLU B C 1
ATOM 6493 O O . GLU B 1 197 ? 227.357 201.413 248.244 1.00 42.39 197 GLU B O 1
ATOM 6499 N N . THR B 1 198 ? 228.378 203.367 247.821 1.00 39.28 198 THR B N 1
ATOM 6500 C CA . THR B 1 198 ? 228.328 203.153 246.379 1.00 39.28 198 THR B CA 1
ATOM 6501 C C . THR B 1 198 ? 229.179 201.960 245.975 1.00 39.28 198 THR B C 1
ATOM 6502 O O . THR B 1 198 ? 228.746 201.117 245.176 1.00 39.28 198 THR B O 1
ATOM 6506 N N . GLU B 1 199 ? 230.392 201.865 246.525 1.00 45.83 199 GLU B N 1
ATOM 6507 C CA . GLU B 1 199 ? 231.238 200.714 246.230 1.00 45.83 199 GLU B CA 1
ATOM 6508 C C . GLU B 1 199 ? 230.577 199.417 246.680 1.00 45.83 199 GLU B C 1
ATOM 6509 O O . GLU B 1 199 ? 230.569 198.425 245.941 1.00 45.83 199 GLU B O 1
ATOM 6515 N N . ALA B 1 200 ? 230.001 199.410 247.885 1.00 49.92 200 ALA B N 1
ATOM 6516 C CA . ALA B 1 200 ? 229.337 198.208 248.375 1.00 49.92 200 ALA B CA 1
ATOM 6517 C C . ALA B 1 200 ? 228.153 197.827 247.497 1.00 49.92 200 ALA B C 1
ATOM 6518 O O . ALA B 1 200 ? 227.971 196.650 247.164 1.00 49.92 200 ALA B O 1
ATOM 6520 N N . VAL B 1 201 ? 227.337 198.810 247.110 1.00 50.63 201 VAL B N 1
ATOM 6521 C CA . VAL B 1 201 ? 226.158 198.528 246.296 1.00 50.63 201 VAL B CA 1
ATOM 6522 C C . VAL B 1 201 ? 226.567 197.938 244.958 1.00 50.63 201 VAL B C 1
ATOM 6523 O O . VAL B 1 201 ? 226.041 196.902 244.536 1.00 50.63 201 VAL B O 1
ATOM 6527 N N . VAL B 1 202 ? 227.518 198.576 244.273 1.00 53.67 202 VAL B N 1
ATOM 6528 C CA . VAL B 1 202 ? 227.909 198.066 242.963 1.00 53.67 202 VAL B CA 1
ATOM 6529 C C . VAL B 1 202 ? 228.516 196.673 243.098 1.00 53.67 202 VAL B C 1
ATOM 6530 O O . VAL B 1 202 ? 228.155 195.755 242.350 1.00 53.67 202 VAL B O 1
ATOM 6534 N N . THR B 1 203 ? 229.384 196.472 244.097 1.00 58.84 203 THR B N 1
ATOM 6535 C CA . THR B 1 203 ? 230.053 195.188 244.267 1.00 58.84 203 THR B CA 1
ATOM 6536 C C . THR B 1 203 ? 229.061 194.068 244.545 1.00 58.84 203 THR B C 1
ATOM 6537 O O . THR B 1 203 ? 229.136 192.994 243.938 1.00 58.84 203 THR B O 1
ATOM 6541 N N . ASN B 1 204 ? 228.119 194.295 245.459 1.00 65.86 204 ASN B N 1
ATOM 6542 C CA . ASN B 1 204 ? 227.237 193.216 245.878 1.00 65.86 204 ASN B CA 1
ATOM 6543 C C . ASN B 1 204 ? 225.993 193.078 245.012 1.00 65.86 204 ASN B C 1
ATOM 6544 O O . ASN B 1 204 ? 225.301 192.061 245.122 1.00 65.86 204 ASN B O 1
ATOM 6549 N N . GLU B 1 205 ? 225.682 194.053 244.164 1.00 69.79 205 GLU B N 1
ATOM 6550 C CA . GLU B 1 205 ? 224.439 193.975 243.414 1.00 69.79 205 GLU B CA 1
ATOM 6551 C C . GLU B 1 205 ? 224.616 194.079 241.909 1.00 69.79 205 GLU B C 1
ATOM 6552 O O . GLU B 1 205 ? 223.963 193.340 241.171 1.00 69.79 205 GLU B O 1
ATOM 6558 N N . LEU B 1 206 ? 225.480 194.973 241.421 1.00 68.31 206 LEU B N 1
ATOM 6559 C CA . LEU B 1 206 ? 225.640 195.092 239.976 1.00 68.31 206 LEU B CA 1
ATOM 6560 C C . LEU B 1 206 ? 226.463 193.940 239.421 1.00 68.31 206 LEU B C 1
ATOM 6561 O O . LEU B 1 206 ? 226.235 193.490 238.293 1.00 68.31 206 LEU B O 1
ATOM 6566 N N . GLU B 1 207 ? 227.423 193.455 240.198 1.00 74.78 207 GLU B N 1
ATOM 6567 C CA . GLU B 1 207 ? 228.200 192.275 239.865 1.00 74.78 207 GLU B CA 1
ATOM 6568 C C . GLU B 1 207 ? 228.078 191.264 240.996 1.00 74.78 207 GLU B C 1
ATOM 6569 O O . GLU B 1 207 ? 227.514 191.550 242.056 1.00 74.78 207 GLU B O 1
ATOM 6575 N N . ASP B 1 208 ? 228.604 190.065 240.764 1.00 81.88 208 ASP B N 1
ATOM 6576 C CA . ASP B 1 208 ? 228.715 189.093 241.837 1.00 81.88 208 ASP B CA 1
ATOM 6577 C C . ASP B 1 208 ? 229.706 189.605 242.879 1.00 81.88 208 ASP B C 1
ATOM 6578 O O . ASP B 1 208 ? 230.325 190.661 242.719 1.00 81.88 208 ASP B O 1
ATOM 6583 N N . GLY B 1 209 ? 229.859 188.855 243.967 1.00 79.70 209 GLY B N 1
ATOM 6584 C CA . GLY B 1 209 ? 230.786 189.292 244.991 1.00 79.70 209 GLY B CA 1
ATOM 6585 C C . GLY B 1 209 ? 232.189 189.429 244.440 1.00 79.70 209 GLY B C 1
ATOM 6586 O O . GLY B 1 209 ? 232.905 188.439 244.262 1.00 79.70 209 GLY B O 1
ATOM 6587 N N . ASP B 1 210 ? 232.585 190.671 244.171 1.00 76.07 210 ASP B N 1
ATOM 6588 C CA . ASP B 1 210 ? 233.897 190.985 243.623 1.00 76.07 210 ASP B CA 1
ATOM 6589 C C . ASP B 1 210 ? 234.162 192.475 243.760 1.00 76.07 210 ASP B C 1
ATOM 6590 O O . ASP B 1 210 ? 233.446 193.289 243.169 1.00 76.07 210 ASP B O 1
ATOM 6595 N N . ARG B 1 211 ? 235.197 192.849 244.504 1.00 69.03 211 ARG B N 1
ATOM 6596 C CA . ARG B 1 211 ? 235.512 194.260 244.669 1.00 69.03 211 ARG B CA 1
ATOM 6597 C C . ARG B 1 211 ? 236.484 194.777 243.623 1.00 69.03 211 ARG B C 1
ATOM 6598 O O . ARG B 1 211 ? 236.378 195.938 243.216 1.00 69.03 211 ARG B O 1
ATOM 6606 N N . GLN B 1 212 ? 237.421 193.943 243.170 1.00 73.57 212 GLN B N 1
ATOM 6607 C CA . GLN B 1 212 ? 238.378 194.391 242.164 1.00 73.57 212 GLN B CA 1
ATOM 6608 C C . GLN B 1 212 ? 237.679 194.761 240.863 1.00 73.57 212 GLN B C 1
ATOM 6609 O O . GLN B 1 212 ? 237.980 195.800 240.267 1.00 73.57 212 GLN B O 1
ATOM 6615 N N . LYS B 1 213 ? 236.726 193.938 240.417 1.00 69.21 213 LYS B N 1
ATOM 6616 C CA . LYS B 1 213 ? 236.014 194.235 239.177 1.00 69.21 213 LYS B CA 1
ATOM 6617 C C . LYS B 1 213 ? 235.162 195.493 239.307 1.00 69.21 213 LYS B C 1
ATOM 6618 O O . LYS B 1 213 ? 235.153 196.343 238.406 1.00 69.21 213 LYS B O 1
ATOM 6624 N N . ALA B 1 214 ? 234.429 195.624 240.415 1.00 62.48 214 ALA B N 1
ATOM 6625 C CA . ALA B 1 214 ? 233.576 196.792 240.602 1.00 62.48 214 ALA B CA 1
ATOM 6626 C C . ALA B 1 214 ? 234.400 198.069 240.682 1.00 62.48 214 ALA B C 1
ATOM 6627 O O . ALA B 1 214 ? 234.035 199.090 240.086 1.00 62.48 214 ALA B O 1
ATOM 6629 N N . MET B 1 215 ? 235.516 198.034 241.413 1.00 58.74 215 MET B N 1
ATOM 6630 C CA . MET B 1 215 ? 236.380 199.204 241.478 1.00 58.74 215 MET B CA 1
ATOM 6631 C C . MET B 1 215 ? 237.037 199.490 240.136 1.00 58.74 215 MET B C 1
ATOM 6632 O O . MET B 1 215 ? 237.233 200.656 239.787 1.00 58.74 215 MET B O 1
ATOM 6637 N N . LYS B 1 216 ? 237.373 198.452 239.368 1.00 56.67 216 LYS B N 1
ATOM 6638 C CA . LYS B 1 216 ? 237.925 198.665 238.037 1.00 56.67 216 LYS B CA 1
ATOM 6639 C C . LYS B 1 216 ? 236.924 199.372 237.139 1.00 56.67 216 LYS B C 1
ATOM 6640 O O . LYS B 1 216 ? 237.292 200.256 236.358 1.00 56.67 216 LYS B O 1
ATOM 6646 N N . ARG B 1 217 ? 235.649 198.994 237.234 1.00 57.42 217 ARG B N 1
ATOM 6647 C CA . ARG B 1 217 ? 234.639 199.632 236.397 1.00 57.42 217 ARG B CA 1
ATOM 6648 C C . ARG B 1 217 ? 234.349 201.056 236.854 1.00 57.42 217 ARG B C 1
ATOM 6649 O O . ARG B 1 217 ? 234.244 201.967 236.025 1.00 57.42 217 ARG B O 1
ATOM 6657 N N . LEU B 1 218 ? 234.208 201.271 238.164 1.00 46.98 218 LEU B N 1
ATOM 6658 C CA . LEU B 1 218 ? 233.869 202.599 238.667 1.00 46.98 218 LEU B CA 1
ATOM 6659 C C . LEU B 1 218 ? 235.030 203.577 238.611 1.00 46.98 218 LEU B C 1
ATOM 6660 O O . LEU B 1 218 ? 234.798 204.786 238.702 1.00 46.98 218 LEU B O 1
ATOM 6665 N N . ARG B 1 219 ? 236.259 203.098 238.473 1.00 47.69 219 ARG B N 1
ATOM 6666 C CA . ARG B 1 219 ? 237.418 203.968 238.574 1.00 47.69 219 ARG B CA 1
ATOM 6667 C C . ARG B 1 219 ? 237.702 204.706 237.273 1.00 47.69 219 ARG B C 1
ATOM 6668 O O . ARG B 1 219 ? 238.550 205.603 237.255 1.00 47.69 219 ARG B O 1
ATOM 6676 N N . VAL B 1 220 ? 236.978 204.391 236.202 1.00 32.88 220 VAL B N 1
ATOM 6677 C CA . VAL B 1 220 ? 237.159 205.049 234.911 1.00 32.88 220 VAL B CA 1
ATOM 6678 C C . VAL B 1 220 ? 235.827 205.660 234.492 1.00 32.88 220 VAL B C 1
ATOM 6679 O O . VAL B 1 220 ? 235.138 205.109 233.623 1.00 32.88 220 VAL B O 1
ATOM 6683 N N . PRO B 1 221 ? 235.418 206.775 235.087 1.00 30.24 221 PRO B N 1
ATOM 6684 C CA . PRO B 1 221 ? 234.149 207.394 234.714 1.00 30.24 221 PRO B CA 1
ATOM 6685 C C . PRO B 1 221 ? 234.250 208.049 233.351 1.00 30.24 221 PRO B C 1
ATOM 6686 O O . PRO B 1 221 ? 235.359 208.322 232.868 1.00 30.24 221 PRO B O 1
ATOM 6690 N N . PRO B 1 222 ? 233.123 208.306 232.692 1.00 29.17 222 PRO B N 1
ATOM 6691 C CA . PRO B 1 222 ? 233.167 209.051 231.430 1.00 29.17 222 PRO B CA 1
ATOM 6692 C C . PRO B 1 222 ? 233.738 210.441 231.642 1.00 29.17 222 PRO B C 1
ATOM 6693 O O . PRO B 1 222 ? 233.334 211.167 232.551 1.00 29.17 222 PRO B O 1
ATOM 6697 N N . LEU B 1 223 ? 234.687 210.811 230.783 1.00 32.55 223 LEU B N 1
ATOM 6698 C CA . LEU B 1 223 ? 235.347 212.101 230.919 1.00 32.55 223 LEU B CA 1
ATOM 6699 C C . LEU B 1 223 ? 234.385 213.254 230.670 1.00 32.55 223 LEU B C 1
ATOM 6700 O O . LEU B 1 223 ? 234.572 214.345 231.219 1.00 32.55 223 LEU B O 1
ATOM 6705 N N . GLY B 1 224 ? 233.347 213.032 229.867 1.00 41.08 224 GLY B N 1
ATOM 6706 C CA . GLY B 1 224 ? 232.403 214.082 229.553 1.00 41.08 224 GLY B CA 1
ATOM 6707 C C . GLY B 1 224 ? 231.737 214.667 230.777 1.00 41.08 224 GLY B C 1
ATOM 6708 O O . GLY B 1 224 ? 230.881 214.027 231.395 1.00 41.08 224 GLY B O 1
ATOM 6709 N N . ALA B 1 225 ? 232.124 215.886 231.136 1.00 62.26 225 ALA B N 1
ATOM 6710 C CA . ALA B 1 225 ? 231.542 216.536 232.296 1.00 62.26 225 ALA B CA 1
ATOM 6711 C C . ALA B 1 225 ? 230.099 216.944 232.002 1.00 62.26 225 ALA B C 1
ATOM 6712 O O . ALA B 1 225 ? 229.630 216.918 230.860 1.00 62.26 225 ALA B O 1
ATOM 6714 N N . ALA B 1 226 ? 229.386 217.327 233.061 1.00 72.96 226 ALA B N 1
ATOM 6715 C CA . ALA B 1 226 ? 227.946 217.572 232.986 1.00 72.96 226 ALA B CA 1
ATOM 6716 C C . ALA B 1 226 ? 227.666 218.935 232.349 1.00 72.96 226 ALA B C 1
ATOM 6717 O O . ALA B 1 226 ? 227.232 219.891 232.995 1.00 72.96 226 ALA B O 1
ATOM 6719 N N . GLN B 1 227 ? 227.925 219.012 231.041 1.00 74.63 227 GLN B N 1
ATOM 6720 C CA . GLN B 1 227 ? 227.481 220.153 230.249 1.00 74.63 227 GLN B CA 1
ATOM 6721 C C . GLN B 1 227 ? 227.099 219.640 228.864 1.00 74.63 227 GLN B C 1
ATOM 6722 O O . GLN B 1 227 ? 227.822 218.804 228.289 1.00 74.63 227 GLN B O 1
ATOM 6728 N N . PRO B 1 228 ? 225.972 220.076 228.323 1.00 75.44 228 PRO B N 1
ATOM 6729 C CA . PRO B 1 228 ? 225.609 219.731 226.947 1.00 75.44 228 PRO B CA 1
ATOM 6730 C C . PRO B 1 228 ? 226.367 220.619 225.967 1.00 75.44 228 PRO B C 1
ATOM 6731 O O . PRO B 1 228 ? 227.213 221.427 226.345 1.00 75.44 228 PRO B O 1
ATOM 6735 N N . ALA B 1 229 ? 226.043 220.455 224.688 1.00 57.10 229 ALA B N 1
ATOM 6736 C CA . ALA B 1 229 ? 226.606 221.308 223.661 1.00 57.10 229 ALA B CA 1
ATOM 6737 C C . ALA B 1 229 ? 226.093 222.736 223.834 1.00 57.10 229 ALA B C 1
ATOM 6738 O O . ALA B 1 229 ? 225.033 222.957 224.423 1.00 57.10 229 ALA B O 1
ATOM 6740 N N . PRO B 1 230 ? 226.833 223.729 223.329 1.00 49.12 230 PRO B N 1
ATOM 6741 C CA . PRO B 1 230 ? 226.411 225.128 223.506 1.00 49.12 230 PRO B CA 1
ATOM 6742 C C . PRO B 1 230 ? 225.103 225.478 222.810 1.00 49.12 230 PRO B C 1
ATOM 6743 O O . PRO B 1 230 ? 224.702 226.646 222.805 1.00 49.12 230 PRO B O 1
ATOM 6747 N N . ALA B 1 231 ? 224.461 224.487 222.185 1.00 39.92 231 ALA B N 1
ATOM 6748 C CA . ALA B 1 231 ? 223.119 224.599 221.616 1.00 39.92 231 ALA B CA 1
ATOM 6749 C C . ALA B 1 231 ? 223.114 225.450 220.353 1.00 39.92 231 ALA B C 1
ATOM 6750 O O . ALA B 1 231 ? 222.077 225.590 219.697 1.00 39.92 231 ALA B O 1
ATOM 6752 N N . TRP B 1 232 ? 224.261 226.029 220.008 1.00 33.81 232 TRP B N 1
ATOM 6753 C CA . TRP B 1 232 ? 224.447 226.651 218.706 1.00 33.81 232 TRP B CA 1
ATOM 6754 C C . TRP B 1 232 ? 225.460 225.910 217.852 1.00 33.81 232 TRP B C 1
ATOM 6755 O O . TRP B 1 232 ? 225.364 225.949 216.622 1.00 33.81 232 TRP B O 1
ATOM 6766 N N . THR B 1 233 ? 226.428 225.240 218.481 1.00 30.21 233 THR B N 1
ATOM 6767 C CA . THR B 1 233 ? 227.326 224.370 217.734 1.00 30.21 233 THR B CA 1
ATOM 6768 C C . THR B 1 233 ? 226.570 223.198 217.126 1.00 30.21 233 THR B C 1
ATOM 6769 O O . THR B 1 233 ? 226.845 222.796 215.992 1.00 30.21 233 THR B O 1
ATOM 6773 N N . THR B 1 234 ? 225.610 222.638 217.864 1.00 30.16 234 THR B N 1
ATOM 6774 C CA . THR B 1 234 ? 224.791 221.564 217.313 1.00 30.16 234 THR B CA 1
ATOM 6775 C C . THR B 1 234 ? 223.971 222.050 216.124 1.00 30.16 234 THR B C 1
ATOM 6776 O O . THR B 1 234 ? 223.849 221.347 215.111 1.00 30.16 234 THR B O 1
ATOM 6780 N N . PHE B 1 235 ? 223.405 223.255 216.224 1.00 27.56 235 PHE B N 1
ATOM 6781 C CA . PHE B 1 235 ? 222.635 223.797 215.110 1.00 27.56 235 PHE B CA 1
ATOM 6782 C C . PHE B 1 235 ? 223.510 224.006 213.883 1.00 27.56 235 PHE B C 1
ATOM 6783 O O . PHE B 1 235 ? 223.091 223.717 212.757 1.00 27.56 235 PHE B O 1
ATOM 6791 N N . ARG B 1 236 ? 224.724 224.521 214.074 1.00 27.16 236 ARG B N 1
ATOM 6792 C CA . ARG B 1 236 ? 225.613 224.721 212.936 1.00 27.16 236 ARG B CA 1
ATOM 6793 C C . ARG B 1 236 ? 226.086 223.397 212.358 1.00 27.16 236 ARG B C 1
ATOM 6794 O O . ARG B 1 236 ? 226.285 223.290 211.143 1.00 27.16 236 ARG B O 1
ATOM 6802 N N . VAL B 1 237 ? 226.267 222.378 213.201 1.00 26.22 237 VAL B N 1
ATOM 6803 C CA . VAL B 1 237 ? 226.575 221.046 212.693 1.00 26.22 237 VAL B CA 1
ATOM 6804 C C . VAL B 1 237 ? 225.444 220.545 211.813 1.00 26.22 237 VAL B C 1
ATOM 6805 O O . VAL B 1 237 ? 225.678 220.006 210.725 1.00 26.22 237 VAL B O 1
ATOM 6809 N N . GLY B 1 238 ? 224.201 220.727 212.257 1.00 25.89 238 GLY B N 1
ATOM 6810 C CA . GLY B 1 238 ? 223.071 220.349 211.421 1.00 25.89 238 GLY B CA 1
ATOM 6811 C C . GLY B 1 238 ? 223.025 221.122 210.116 1.00 25.89 238 GLY B C 1
ATOM 6812 O O . GLY B 1 238 ? 222.794 220.547 209.049 1.00 25.89 238 GLY B O 1
ATOM 6813 N N . LEU B 1 239 ? 223.256 222.433 210.184 1.00 25.47 239 LEU B N 1
ATOM 6814 C CA . LEU B 1 239 ? 223.261 223.267 208.987 1.00 25.47 239 LEU B CA 1
ATOM 6815 C C . LEU B 1 239 ? 224.284 222.769 207.975 1.00 25.47 239 LEU B C 1
ATOM 6816 O O . LEU B 1 239 ? 223.959 222.533 206.802 1.00 25.47 239 LEU B O 1
ATOM 6821 N N . PHE B 1 240 ? 225.530 222.597 208.418 1.00 24.88 240 PHE B N 1
ATOM 6822 C CA . PHE B 1 240 ? 226.583 222.179 207.505 1.00 24.88 240 PHE B CA 1
ATOM 6823 C C . PHE B 1 240 ? 226.370 220.756 207.014 1.00 24.88 240 PHE B C 1
ATOM 6824 O O . PHE B 1 240 ? 226.674 220.462 205.858 1.00 24.88 240 PHE B O 1
ATOM 6832 N N . CYS B 1 241 ? 225.836 219.867 207.853 1.00 30.27 241 CYS B N 1
ATOM 6833 C CA . CYS B 1 241 ? 225.550 218.515 207.390 1.00 30.27 241 CYS B CA 1
ATOM 6834 C C . CYS B 1 241 ? 224.483 218.517 206.305 1.00 30.27 241 CYS B C 1
ATOM 6835 O O . CYS B 1 241 ? 224.601 217.793 205.310 1.00 30.27 241 CYS B O 1
ATOM 6838 N N . GLY B 1 242 ? 223.433 219.323 206.472 1.00 32.66 242 GLY B N 1
ATOM 6839 C CA . GLY B 1 242 ? 222.407 219.391 205.444 1.00 32.66 242 GLY B CA 1
ATOM 6840 C C . GLY B 1 242 ? 222.932 219.956 204.139 1.00 32.66 242 GLY B C 1
ATOM 6841 O O . GLY B 1 242 ? 222.685 219.404 203.056 1.00 32.66 242 GLY B O 1
ATOM 6842 N N . ILE B 1 243 ? 223.674 221.063 204.225 1.00 29.73 243 ILE B N 1
ATOM 6843 C CA . ILE B 1 243 ? 224.253 221.646 203.019 1.00 29.73 243 ILE B CA 1
ATOM 6844 C C . ILE B 1 243 ? 225.194 220.651 202.354 1.00 29.73 243 ILE B C 1
ATOM 6845 O O . ILE B 1 243 ? 225.210 220.519 201.126 1.00 29.73 243 ILE B O 1
ATOM 6850 N N . PHE B 1 244 ? 225.973 219.918 203.151 1.00 34.33 244 PHE B N 1
ATOM 6851 C CA . PHE B 1 244 ? 226.910 218.945 202.605 1.00 34.33 244 PHE B CA 1
ATOM 6852 C C . PHE B 1 244 ? 226.194 217.796 201.911 1.00 34.33 244 PHE B C 1
ATOM 6853 O O . PHE B 1 244 ? 226.624 217.353 200.842 1.00 34.33 244 PHE B O 1
ATOM 6861 N N . ILE B 1 245 ? 225.109 217.292 202.501 1.00 46.58 245 ILE B N 1
ATOM 6862 C CA . ILE B 1 245 ? 224.372 216.199 201.869 1.00 46.58 245 ILE B CA 1
ATOM 6863 C C . ILE B 1 245 ? 223.790 216.649 200.537 1.00 46.58 245 ILE B C 1
ATOM 6864 O O . ILE B 1 245 ? 223.911 215.955 199.516 1.00 46.58 245 ILE B O 1
ATOM 6869 N N . VAL B 1 246 ? 223.161 217.825 200.518 1.00 54.29 246 VAL B N 1
ATOM 6870 C CA . VAL B 1 246 ? 222.549 218.271 199.272 1.00 54.29 246 VAL B CA 1
ATOM 6871 C C . VAL B 1 246 ? 223.622 218.565 198.229 1.00 54.29 246 VAL B C 1
ATOM 6872 O O . VAL B 1 246 ? 223.448 218.276 197.037 1.00 54.29 246 VAL B O 1
ATOM 6876 N N . LEU B 1 247 ? 224.759 219.118 198.657 1.00 30.78 247 LEU B N 1
ATOM 6877 C CA . LEU B 1 247 ? 225.838 219.400 197.721 1.00 30.78 247 LEU B CA 1
ATOM 6878 C C . LEU B 1 247 ? 226.440 218.115 197.170 1.00 30.78 247 LEU B C 1
ATOM 6879 O O . LEU B 1 247 ? 226.828 218.064 196.001 1.00 30.78 247 LEU B O 1
ATOM 6884 N N . ASN B 1 248 ? 226.542 217.068 197.990 1.00 35.17 248 ASN B N 1
ATOM 6885 C CA . ASN B 1 248 ? 227.029 215.790 197.483 1.00 35.17 248 ASN B CA 1
ATOM 6886 C C . ASN B 1 248 ? 226.064 215.192 196.470 1.00 35.17 248 ASN B C 1
ATOM 6887 O O . ASN B 1 248 ? 226.490 214.602 195.471 1.00 35.17 248 ASN B O 1
ATOM 6892 N N . ILE B 1 249 ? 224.760 215.316 196.719 1.00 29.48 249 ILE B N 1
ATOM 6893 C CA . ILE B 1 249 ? 223.796 214.855 195.722 1.00 29.48 249 ILE B CA 1
ATOM 6894 C C . ILE B 1 249 ? 223.966 215.634 194.423 1.00 29.48 249 ILE B C 1
ATOM 6895 O O . ILE B 1 249 ? 223.923 215.063 193.324 1.00 29.48 249 ILE B O 1
ATOM 6900 N N . THR B 1 250 ? 224.182 216.947 194.528 1.00 28.13 250 THR B N 1
ATOM 6901 C CA . THR B 1 250 ? 224.436 217.750 193.337 1.00 28.13 250 THR B CA 1
ATOM 6902 C C . THR B 1 250 ? 225.704 217.303 192.621 1.00 28.13 250 THR B C 1
ATOM 6903 O O . THR B 1 250 ? 225.734 217.236 191.390 1.00 28.13 250 THR B O 1
ATOM 6907 N N . LEU B 1 251 ? 226.766 217.012 193.375 1.00 26.72 251 LEU B N 1
ATOM 6908 C CA . LEU B 1 251 ? 228.005 216.522 192.776 1.00 26.72 251 LEU B CA 1
ATOM 6909 C C . LEU B 1 251 ? 227.777 215.224 192.021 1.00 26.72 251 LEU B C 1
ATOM 6910 O O . LEU B 1 251 ? 228.257 215.054 190.896 1.00 26.72 251 LEU B O 1
ATOM 6915 N N . VAL B 1 252 ? 227.052 214.288 192.633 1.00 24.88 252 VAL B N 1
ATOM 6916 C CA . VAL B 1 252 ? 226.817 213.000 191.988 1.00 24.88 252 VAL B CA 1
ATOM 6917 C C . VAL B 1 252 ? 226.023 213.190 190.703 1.00 24.88 252 VAL B C 1
ATOM 6918 O O . VAL B 1 252 ? 226.374 212.641 189.651 1.00 24.88 252 VAL B O 1
ATOM 6922 N N . LEU B 1 253 ? 224.951 213.987 190.760 1.00 24.96 253 LEU B N 1
ATOM 6923 C CA . LEU B 1 253 ? 224.153 214.206 189.557 1.00 24.96 253 LEU B CA 1
ATOM 6924 C C . LEU B 1 253 ? 224.951 214.926 188.475 1.00 24.96 253 LEU B C 1
ATOM 6925 O O . LEU B 1 253 ? 224.884 214.553 187.299 1.00 24.96 253 LEU B O 1
ATOM 6930 N N . ALA B 1 254 ? 225.724 215.947 188.849 1.00 26.56 254 ALA B N 1
ATOM 6931 C CA . ALA B 1 254 ? 226.503 216.680 187.859 1.00 26.56 254 ALA B CA 1
ATOM 6932 C C . ALA B 1 254 ? 227.558 215.793 187.215 1.00 26.56 254 ALA B C 1
ATOM 6933 O O . ALA B 1 254 ? 227.776 215.863 186.001 1.00 26.56 254 ALA B O 1
ATOM 6935 N N . ALA B 1 255 ? 228.227 214.953 188.007 1.00 26.67 255 ALA B N 1
ATOM 6936 C CA . ALA B 1 255 ? 229.226 214.055 187.442 1.00 26.67 255 ALA B CA 1
ATOM 6937 C C . ALA B 1 255 ? 228.584 213.018 186.531 1.00 26.67 255 ALA B C 1
ATOM 6938 O O . ALA B 1 255 ? 229.136 212.689 185.475 1.00 26.67 255 ALA B O 1
ATOM 6940 N N . VAL B 1 256 ? 227.421 212.490 186.917 1.00 27.18 256 VAL B N 1
ATOM 6941 C CA . VAL B 1 256 ? 226.754 211.498 186.082 1.00 27.18 256 VAL B CA 1
ATOM 6942 C C . VAL B 1 256 ? 226.312 212.113 184.759 1.00 27.18 256 VAL B C 1
ATOM 6943 O O . VAL B 1 256 ? 226.510 211.524 183.691 1.00 27.18 256 VAL B O 1
ATOM 6947 N N . PHE B 1 257 ? 225.721 213.306 184.801 1.00 32.11 257 PHE B N 1
ATOM 6948 C CA . PHE B 1 257 ? 225.188 213.903 183.580 1.00 32.11 257 PHE B CA 1
ATOM 6949 C C . PHE B 1 257 ? 226.206 214.778 182.854 1.00 32.11 257 PHE B C 1
ATOM 6950 O O . PHE B 1 257 ? 226.444 214.585 181.659 1.00 32.11 257 PHE B O 1
ATOM 6958 N N . LYS B 1 258 ? 226.818 215.734 183.547 1.00 42.52 258 LYS B N 1
ATOM 6959 C CA . LYS B 1 258 ? 227.787 216.630 182.912 1.00 42.52 258 LYS B CA 1
ATOM 6960 C C . LYS B 1 258 ? 229.159 215.971 182.960 1.00 42.52 258 LYS B C 1
ATOM 6961 O O . LYS B 1 258 ? 229.881 216.054 183.954 1.00 42.52 258 LYS B O 1
ATOM 6967 N N . LEU B 1 259 ? 229.528 215.313 181.866 1.00 89.43 259 LEU B N 1
ATOM 6968 C CA . LEU B 1 259 ? 230.796 214.605 181.759 1.00 89.43 259 LEU B CA 1
ATOM 6969 C C . LEU B 1 259 ? 231.671 215.288 180.718 1.00 89.43 259 LEU B C 1
ATOM 6970 O O . LEU B 1 259 ? 231.189 215.656 179.641 1.00 89.43 259 LEU B O 1
ATOM 6975 N N . GLU B 1 260 ? 232.950 215.456 181.043 1.00 110.64 260 GLU B N 1
ATOM 6976 C CA . GLU B 1 260 ? 233.882 216.089 180.125 1.00 110.64 260 GLU B CA 1
ATOM 6977 C C . GLU B 1 260 ? 234.195 215.165 178.950 1.00 110.64 260 GLU B C 1
ATOM 6978 O O . GLU B 1 260 ? 233.942 213.956 178.984 1.00 110.64 260 GLU B O 1
ATOM 6984 N N . THR B 1 261 ? 234.749 215.758 177.894 1.00 126.66 261 THR B N 1
ATOM 6985 C CA . THR B 1 261 ? 235.139 215.025 176.700 1.00 126.66 261 THR B CA 1
ATOM 6986 C C . THR B 1 261 ? 236.443 215.597 176.167 1.00 126.66 261 THR B C 1
ATOM 6987 O O . THR B 1 261 ? 236.622 216.818 176.128 1.00 126.66 261 THR B O 1
ATOM 6991 N N . ASP B 1 262 ? 237.350 214.705 175.760 1.00 129.41 262 ASP B N 1
ATOM 6992 C CA . ASP B 1 262 ? 238.652 215.085 175.205 1.00 129.41 262 ASP B CA 1
ATOM 6993 C C . ASP B 1 262 ? 239.449 215.954 176.176 1.00 129.41 262 ASP B C 1
ATOM 6994 O O . ASP B 1 262 ? 240.100 216.924 175.780 1.00 129.41 262 ASP B O 1
ATOM 6999 N N . ARG B 1 263 ? 239.399 215.605 177.458 1.00 100.82 263 ARG B N 1
ATOM 7000 C CA . ARG B 1 263 ? 240.199 216.288 178.464 1.00 100.82 263 ARG B CA 1
ATOM 7001 C C . ARG B 1 263 ? 240.540 215.298 179.567 1.00 100.82 263 ARG B C 1
ATOM 7002 O O . ARG B 1 263 ? 239.880 214.270 179.733 1.00 100.82 263 ARG B O 1
ATOM 7010 N N . SER B 1 264 ? 241.592 215.617 180.315 1.00 72.49 264 SER B N 1
ATOM 7011 C CA . SER B 1 264 ? 242.048 214.789 181.424 1.00 72.49 264 SER B CA 1
ATOM 7012 C C . SER B 1 264 ? 241.578 215.426 182.725 1.00 72.49 264 SER B C 1
ATOM 7013 O O . SER B 1 264 ? 242.063 216.492 183.114 1.00 72.49 264 SER B O 1
ATOM 7016 N N . ILE B 1 265 ? 240.621 214.773 183.395 1.00 58.73 265 ILE B N 1
ATOM 7017 C CA . ILE B 1 265 ? 240.132 215.254 184.684 1.00 58.73 265 ILE B CA 1
ATOM 7018 C C . ILE B 1 265 ? 241.069 214.877 185.819 1.00 58.73 265 ILE B C 1
ATOM 7019 O O . ILE B 1 265 ? 240.825 215.259 186.972 1.00 58.73 265 ILE B O 1
ATOM 7024 N N . TRP B 1 266 ? 242.144 214.149 185.522 1.00 51.32 266 TRP B N 1
ATOM 7025 C CA . TRP B 1 266 ? 243.043 213.674 186.567 1.00 51.32 266 TRP B CA 1
ATOM 7026 C C . TRP B 1 266 ? 243.683 214.785 187.394 1.00 51.32 266 TRP B C 1
ATOM 7027 O O . TRP B 1 266 ? 243.805 214.603 188.618 1.00 51.32 266 TRP B O 1
ATOM 7038 N N . PRO B 1 267 ? 244.134 215.911 186.832 1.00 44.55 267 PRO B N 1
ATOM 7039 C CA . PRO B 1 267 ? 244.706 216.956 187.694 1.00 44.55 267 PRO B CA 1
ATOM 7040 C C . PRO B 1 267 ? 243.749 217.469 188.755 1.00 44.55 267 PRO B C 1
ATOM 7041 O O . PRO B 1 267 ? 244.201 217.897 189.824 1.00 44.55 267 PRO B O 1
ATOM 7045 N N . LEU B 1 268 ? 242.441 217.448 188.496 1.00 43.26 268 LEU B N 1
ATOM 7046 C CA . LEU B 1 268 ? 241.487 217.909 189.501 1.00 43.26 268 LEU B CA 1
ATOM 7047 C C . LEU B 1 268 ? 241.276 216.865 190.591 1.00 43.26 268 LEU B C 1
ATOM 7048 O O . LEU B 1 268 ? 241.082 217.213 191.766 1.00 43.26 268 LEU B O 1
ATOM 7053 N N . ILE B 1 269 ? 241.282 215.583 190.217 1.00 39.69 269 ILE B N 1
ATOM 7054 C CA . ILE B 1 269 ? 240.902 214.548 191.169 1.00 39.69 269 ILE B CA 1
ATOM 7055 C C . ILE B 1 269 ? 241.937 214.428 192.279 1.00 39.69 269 ILE B C 1
ATOM 7056 O O . ILE B 1 269 ? 241.577 214.182 193.429 1.00 39.69 269 ILE B O 1
ATOM 7061 N N . ARG B 1 270 ? 243.221 214.634 191.979 1.00 39.14 270 ARG B N 1
ATOM 7062 C CA . ARG B 1 270 ? 244.242 214.561 193.022 1.00 39.14 270 ARG B CA 1
ATOM 7063 C C . ARG B 1 270 ? 244.110 215.711 194.016 1.00 39.14 270 ARG B C 1
ATOM 7064 O O . ARG B 1 270 ? 244.201 215.510 195.238 1.00 39.14 270 ARG B O 1
ATOM 7072 N N . ILE B 1 271 ? 243.887 216.922 193.507 1.00 34.06 271 ILE B N 1
ATOM 7073 C CA . ILE B 1 271 ? 243.729 218.094 194.362 1.00 34.06 271 ILE B CA 1
ATOM 7074 C C . ILE B 1 271 ? 242.534 217.918 195.291 1.00 34.06 271 ILE B C 1
ATOM 7075 O O . ILE B 1 271 ? 242.628 218.069 196.526 1.00 34.06 271 ILE B O 1
ATOM 7080 N N . TYR B 1 272 ? 241.392 217.554 194.715 1.00 30.22 272 TYR B N 1
ATOM 7081 C CA . TYR B 1 272 ? 240.218 217.382 195.547 1.00 30.22 272 TYR B CA 1
ATOM 7082 C C . TYR B 1 272 ? 240.301 216.117 196.389 1.00 30.22 272 TYR B C 1
ATOM 7083 O O . TYR B 1 272 ? 239.613 216.023 197.405 1.00 30.22 272 TYR B O 1
ATOM 7092 N N . ARG B 1 273 ? 241.169 215.173 196.021 1.00 32.16 273 ARG B N 1
ATOM 7093 C CA . ARG B 1 273 ? 241.459 214.036 196.883 1.00 32.16 273 ARG B CA 1
ATOM 7094 C C . ARG B 1 273 ? 242.142 214.486 198.162 1.00 32.16 273 ARG B C 1
ATOM 7095 O O . ARG B 1 273 ? 241.798 214.031 199.259 1.00 32.16 273 ARG B O 1
ATOM 7103 N N . GLY B 1 274 ? 243.134 215.366 198.035 1.00 26.52 274 GLY B N 1
ATOM 7104 C CA . GLY B 1 274 ? 243.762 215.914 199.228 1.00 26.52 274 GLY B CA 1
ATOM 7105 C C . GLY B 1 274 ? 242.759 216.619 200.120 1.00 26.52 274 GLY B C 1
ATOM 7106 O O . GLY B 1 274 ? 242.707 216.391 201.340 1.00 26.52 274 GLY B O 1
ATOM 7107 N N . GLY B 1 275 ? 241.923 217.465 199.517 1.00 26.30 275 GLY B N 1
ATOM 7108 C CA . GLY B 1 275 ? 240.886 218.125 200.300 1.00 26.30 275 GLY B CA 1
ATOM 7109 C C . GLY B 1 275 ? 239.948 217.144 200.985 1.00 26.30 275 GLY B C 1
ATOM 7110 O O . GLY B 1 275 ? 239.601 217.308 202.164 1.00 26.30 275 GLY B O 1
ATOM 7111 N N . PHE B 1 276 ? 239.533 216.104 200.258 1.00 24.62 276 PHE B N 1
ATOM 7112 C CA . PHE B 1 276 ? 238.608 215.116 200.797 1.00 24.62 276 PHE B CA 1
ATOM 7113 C C . PHE B 1 276 ? 239.212 214.375 201.977 1.00 24.62 276 PHE B C 1
ATOM 7114 O O . PHE B 1 276 ? 238.531 214.137 202.981 1.00 24.62 276 PHE B O 1
ATOM 7122 N N . LEU B 1 277 ? 240.481 213.975 201.869 1.00 24.23 277 LEU B N 1
ATOM 7123 C CA . LEU B 1 277 ? 241.106 213.287 202.992 1.00 24.23 277 LEU B CA 1
ATOM 7124 C C . LEU B 1 277 ? 241.197 214.190 204.208 1.00 24.23 277 LEU B C 1
ATOM 7125 O O . LEU B 1 277 ? 240.986 213.733 205.334 1.00 24.23 277 LEU B O 1
ATOM 7130 N N . LEU B 1 278 ? 241.502 215.475 204.012 1.00 25.13 278 LEU B N 1
ATOM 7131 C CA . LEU B 1 278 ? 241.543 216.368 205.168 1.00 25.13 278 LEU B CA 1
ATOM 7132 C C . LEU B 1 278 ? 240.179 216.449 205.854 1.00 25.13 278 LEU B C 1
ATOM 7133 O O . LEU B 1 278 ? 240.078 216.338 207.086 1.00 25.13 278 LEU B O 1
ATOM 7138 N N . ILE B 1 279 ? 239.112 216.627 205.066 1.00 25.59 279 ILE B N 1
ATOM 7139 C CA . ILE B 1 279 ? 237.775 216.742 205.652 1.00 25.59 279 ILE B CA 1
ATOM 7140 C C . ILE B 1 279 ? 237.377 215.455 206.363 1.00 25.59 279 ILE B C 1
ATOM 7141 O O . ILE B 1 279 ? 236.845 215.479 207.484 1.00 25.59 279 ILE B O 1
ATOM 7146 N N . GLU B 1 280 ? 237.619 214.310 205.723 1.00 25.08 280 GLU B N 1
ATOM 7147 C CA . GLU B 1 280 ? 237.257 213.032 206.321 1.00 25.08 280 GLU B CA 1
ATOM 7148 C C . GLU B 1 280 ? 238.060 212.773 207.586 1.00 25.08 280 GLU B C 1
ATOM 7149 O O . GLU B 1 280 ? 237.537 212.216 208.558 1.00 25.08 280 GLU B O 1
ATOM 7155 N N . PHE B 1 281 ? 239.333 213.172 207.598 1.00 26.05 281 PHE B N 1
ATOM 7156 C CA . PHE B 1 281 ? 240.137 213.028 208.803 1.00 26.05 281 PHE B CA 1
ATOM 7157 C C . PHE B 1 281 ? 239.574 213.856 209.945 1.00 26.05 281 PHE B C 1
ATOM 7158 O O . PHE B 1 281 ? 239.523 213.386 211.084 1.00 26.05 281 PHE B O 1
ATOM 7166 N N . LEU B 1 282 ? 239.156 215.094 209.670 1.00 26.01 282 LEU B N 1
ATOM 7167 C CA . LEU B 1 282 ? 238.577 215.895 210.747 1.00 26.01 282 LEU B CA 1
ATOM 7168 C C . LEU B 1 282 ? 237.277 215.285 211.265 1.00 26.01 282 LEU B C 1
ATOM 7169 O O . LEU B 1 282 ? 237.040 215.253 212.481 1.00 26.01 282 LEU B O 1
ATOM 7174 N N . PHE B 1 283 ? 236.429 214.787 210.366 1.00 24.65 283 PHE B N 1
ATOM 7175 C CA . PHE B 1 283 ? 235.189 214.139 210.796 1.00 24.65 283 PHE B CA 1
ATOM 7176 C C . PHE B 1 283 ? 235.473 212.919 211.672 1.00 24.65 283 PHE B C 1
ATOM 7177 O O . PHE B 1 283 ? 234.898 212.758 212.763 1.00 24.65 283 PHE B O 1
ATOM 7185 N N . LEU B 1 284 ? 236.373 212.047 211.216 1.00 24.33 284 LEU B N 1
ATOM 7186 C CA . LEU B 1 284 ? 236.684 210.851 211.984 1.00 24.33 284 LEU B CA 1
ATOM 7187 C C . LEU B 1 284 ? 237.382 211.191 213.292 1.00 24.33 284 LEU B C 1
ATOM 7188 O O . LEU B 1 284 ? 237.210 210.478 214.283 1.00 24.33 284 LEU B O 1
ATOM 7193 N N . LEU B 1 285 ? 238.157 212.276 213.326 1.00 25.56 285 LEU B N 1
ATOM 7194 C CA . LEU B 1 285 ? 238.767 212.703 214.578 1.00 25.56 285 LEU B CA 1
ATOM 7195 C C . LEU B 1 285 ? 237.718 213.211 215.555 1.00 25.56 285 LEU B C 1
ATOM 7196 O O . LEU B 1 285 ? 237.849 213.023 216.770 1.00 25.56 285 LEU B O 1
ATOM 7201 N N . GLY B 1 286 ? 236.672 213.863 215.047 1.00 24.97 286 GLY B N 1
ATOM 7202 C CA . GLY B 1 286 ? 235.545 214.186 215.907 1.00 24.97 286 GLY B CA 1
ATOM 7203 C C . GLY B 1 286 ? 234.916 212.943 216.504 1.00 24.97 286 GLY B C 1
ATOM 7204 O O . GLY B 1 286 ? 234.600 212.900 217.699 1.00 24.97 286 GLY B O 1
ATOM 7205 N N . ILE B 1 287 ? 234.744 211.903 215.685 1.00 26.25 287 ILE B N 1
ATOM 7206 C CA . ILE B 1 287 ? 234.206 210.648 216.214 1.00 26.25 287 ILE B CA 1
ATOM 7207 C C . ILE B 1 287 ? 235.148 210.054 217.259 1.00 26.25 287 ILE B C 1
ATOM 7208 O O . ILE B 1 287 ? 234.703 209.499 218.271 1.00 26.25 287 ILE B O 1
ATOM 7213 N N . ASN B 1 288 ? 236.462 210.149 217.028 1.00 30.36 288 ASN B N 1
ATOM 7214 C CA . ASN B 1 288 ? 237.430 209.665 218.012 1.00 30.36 288 ASN B CA 1
ATOM 7215 C C . ASN B 1 288 ? 237.303 210.414 219.328 1.00 30.36 288 ASN B C 1
ATOM 7216 O O . ASN B 1 288 ? 237.393 209.813 220.404 1.00 30.36 288 ASN B O 1
ATOM 7221 N N . THR B 1 289 ? 237.147 211.736 219.262 1.00 25.58 289 THR B N 1
ATOM 7222 C CA . THR B 1 289 ? 236.990 212.519 220.480 1.00 25.58 289 THR B CA 1
ATOM 7223 C C . THR B 1 289 ? 235.739 212.098 221.229 1.00 25.58 289 THR B C 1
ATOM 7224 O O . THR B 1 289 ? 235.760 211.949 222.456 1.00 25.58 289 THR B O 1
ATOM 7228 N N . TYR B 1 290 ? 234.642 211.878 220.504 1.00 27.96 290 TYR B N 1
ATOM 7229 C CA . TYR B 1 290 ? 233.425 211.387 221.143 1.00 27.96 290 TYR B CA 1
ATOM 7230 C C . TYR B 1 290 ? 233.661 210.043 221.821 1.00 27.96 290 TYR B C 1
ATOM 7231 O O . TYR B 1 290 ? 233.234 209.821 222.963 1.00 27.96 290 TYR B O 1
ATOM 7240 N N . GLY B 1 291 ? 234.338 209.128 221.125 1.00 32.43 291 GLY B N 1
ATOM 7241 C CA . GLY B 1 291 ? 234.574 207.808 221.687 1.00 32.43 291 GLY B CA 1
ATOM 7242 C C . GLY B 1 291 ? 235.428 207.854 222.938 1.00 32.43 291 GLY B C 1
ATOM 7243 O O . GLY B 1 291 ? 235.115 207.210 223.943 1.00 32.43 291 GLY B O 1
ATOM 7244 N N . TRP B 1 292 ? 236.516 208.626 222.898 1.00 26.80 292 TRP B N 1
ATOM 7245 C CA . TRP B 1 292 ? 237.360 208.773 224.079 1.00 26.80 292 TRP B CA 1
ATOM 7246 C C . TRP B 1 292 ? 236.586 209.396 225.228 1.00 26.80 292 TRP B C 1
ATOM 7247 O O . TRP B 1 292 ? 236.690 208.946 226.374 1.00 26.80 292 TRP B O 1
ATOM 7258 N N . ARG B 1 293 ? 235.806 210.436 224.941 1.00 31.36 293 ARG B N 1
ATOM 7259 C CA . ARG B 1 293 ? 235.123 211.159 226.002 1.00 31.36 293 ARG B CA 1
ATOM 7260 C C . ARG B 1 293 ? 234.076 210.288 226.682 1.00 31.36 293 ARG B C 1
ATOM 7261 O O . ARG B 1 293 ? 233.966 210.295 227.913 1.00 31.36 293 ARG B O 1
ATOM 7269 N N . GLN B 1 294 ? 233.299 209.528 225.908 1.00 37.92 294 GLN B N 1
ATOM 7270 C CA . GLN B 1 294 ? 232.280 208.694 226.534 1.00 37.92 294 GLN B CA 1
ATOM 7271 C C . GLN B 1 294 ? 232.875 207.455 227.191 1.00 37.92 294 GLN B C 1
ATOM 7272 O O . GLN B 1 294 ? 232.457 207.077 228.290 1.00 37.92 294 GLN B O 1
ATOM 7278 N N . ALA B 1 295 ? 233.842 206.805 226.539 1.00 54.29 295 ALA B N 1
ATOM 7279 C CA . ALA B 1 295 ? 234.359 205.544 227.060 1.00 54.29 295 ALA B CA 1
ATOM 7280 C C . ALA B 1 295 ? 235.118 205.733 228.364 1.00 54.29 295 ALA B C 1
ATOM 7281 O O . ALA B 1 295 ? 235.198 204.803 229.171 1.00 54.29 295 ALA B O 1
ATOM 7283 N N . GLY B 1 296 ? 235.684 206.915 228.586 1.00 31.48 296 GLY B N 1
ATOM 7284 C CA . GLY B 1 296 ? 236.426 207.201 229.801 1.00 31.48 296 GLY B CA 1
ATOM 7285 C C . GLY B 1 296 ? 237.882 207.540 229.587 1.00 31.48 296 GLY B C 1
ATOM 7286 O O . GLY B 1 296 ? 238.576 207.846 230.566 1.00 31.48 296 GLY B O 1
ATOM 7287 N N . VAL B 1 297 ? 238.386 207.510 228.354 1.00 27.18 297 VAL B N 1
ATOM 7288 C CA . VAL B 1 297 ? 239.796 207.781 228.103 1.00 27.18 297 VAL B CA 1
ATOM 7289 C C . VAL B 1 297 ? 240.062 209.266 228.298 1.00 27.18 297 VAL B C 1
ATOM 7290 O O . VAL B 1 297 ? 239.493 210.113 227.599 1.00 27.18 297 VAL B O 1
ATOM 7294 N N . ASN B 1 298 ? 240.938 209.586 229.248 1.00 30.72 298 ASN B N 1
ATOM 7295 C CA . ASN B 1 298 ? 241.257 210.970 229.596 1.00 30.72 298 ASN B CA 1
ATOM 7296 C C . ASN B 1 298 ? 242.245 211.520 228.575 1.00 30.72 298 ASN B C 1
ATOM 7297 O O . ASN B 1 298 ? 243.435 211.699 228.843 1.00 30.72 298 ASN B O 1
ATOM 7302 N N . HIS B 1 299 ? 241.734 211.803 227.376 1.00 26.41 299 HIS B N 1
ATOM 7303 C CA . HIS B 1 299 ? 242.596 212.321 226.323 1.00 26.41 299 HIS B CA 1
ATOM 7304 C C . HIS B 1 299 ? 243.083 213.733 226.614 1.00 26.41 299 HIS B C 1
ATOM 7305 O O . HIS B 1 299 ? 244.093 214.151 226.043 1.00 26.41 299 HIS B O 1
ATOM 7312 N N . VAL B 1 300 ? 242.395 214.471 227.489 1.00 27.96 300 VAL B N 1
ATOM 7313 C CA . VAL B 1 300 ? 242.827 215.827 227.817 1.00 27.96 300 VAL B CA 1
ATOM 7314 C C . VAL B 1 300 ? 244.199 215.809 228.475 1.00 27.96 300 VAL B C 1
ATOM 7315 O O . VAL B 1 300 ? 245.078 216.608 228.131 1.00 27.96 300 VAL B O 1
ATOM 7319 N N . LEU B 1 301 ? 244.411 214.899 229.427 1.00 28.17 301 LEU B N 1
ATOM 7320 C CA . LEU B 1 301 ? 245.703 214.827 230.097 1.00 28.17 301 LEU B CA 1
ATOM 7321 C C . LEU B 1 301 ? 246.783 214.281 229.174 1.00 28.17 301 LEU B C 1
ATOM 7322 O O . LEU B 1 301 ? 247.912 214.784 229.167 1.00 28.17 301 LEU B O 1
ATOM 7327 N N . ILE B 1 302 ? 246.460 213.250 228.390 1.00 28.18 302 ILE B N 1
ATOM 7328 C CA . ILE B 1 302 ? 247.460 212.642 227.520 1.00 28.18 302 ILE B CA 1
ATOM 7329 C C . ILE B 1 302 ? 247.915 213.624 226.449 1.00 28.18 302 ILE B C 1
ATOM 7330 O O . ILE B 1 302 ? 249.117 213.784 226.208 1.00 28.18 302 ILE B O 1
ATOM 7335 N N . PHE B 1 303 ? 246.973 214.303 225.794 1.00 27.08 303 PHE B N 1
ATOM 7336 C CA . PHE B 1 303 ? 247.337 215.340 224.836 1.00 27.08 303 PHE B CA 1
ATOM 7337 C C . PHE B 1 303 ? 247.914 216.580 225.502 1.00 27.08 303 PHE B C 1
ATOM 7338 O O . PHE B 1 303 ? 248.460 217.438 224.803 1.00 27.08 303 PHE B O 1
ATOM 7346 N N . GLU B 1 304 ? 247.790 216.698 226.824 1.00 33.53 304 GLU B N 1
ATOM 7347 C CA . GLU B 1 304 ? 248.239 217.879 227.562 1.00 33.53 304 GLU B CA 1
ATOM 7348 C C . GLU B 1 304 ? 247.505 219.132 227.085 1.00 33.53 304 GLU B C 1
ATOM 7349 O O . GLU B 1 304 ? 248.080 220.215 226.967 1.00 33.53 304 GLU B O 1
ATOM 7355 N N . LEU B 1 305 ? 246.216 218.970 226.806 1.00 34.46 305 LEU B N 1
ATOM 7356 C CA . LEU B 1 305 ? 245.345 220.084 226.477 1.00 34.46 305 LEU B CA 1
ATOM 7357 C C . LEU B 1 305 ? 245.000 220.886 227.725 1.00 34.46 305 LEU B C 1
ATOM 7358 O O . LEU B 1 305 ? 245.202 220.444 228.859 1.00 34.46 305 LEU B O 1
ATOM 7363 N N . ASN B 1 306 ? 244.483 222.084 227.503 1.00 42.36 306 ASN B N 1
ATOM 7364 C CA . ASN B 1 306 ? 244.051 222.933 228.602 1.00 42.36 306 ASN B CA 1
ATOM 7365 C C . ASN B 1 306 ? 242.784 222.351 229.214 1.00 42.36 306 ASN B C 1
ATOM 7366 O O . ASN B 1 306 ? 241.785 222.192 228.503 1.00 42.36 306 ASN B O 1
ATOM 7371 N N . PRO B 1 307 ? 242.777 222.015 230.506 1.00 43.54 307 PRO B N 1
ATOM 7372 C CA . PRO B 1 307 ? 241.566 221.423 231.099 1.00 43.54 307 PRO B CA 1
ATOM 7373 C C . PRO B 1 307 ? 240.350 222.322 231.008 1.00 43.54 307 PRO B C 1
ATOM 7374 O O . PRO B 1 307 ? 239.219 221.823 231.011 1.00 43.54 307 PRO B O 1
ATOM 7378 N N . ARG B 1 308 ? 240.548 223.632 230.938 1.00 52.14 308 ARG B N 1
ATOM 7379 C CA . ARG B 1 308 ? 239.456 224.568 230.722 1.00 52.14 308 ARG B CA 1
ATOM 7380 C C . ARG B 1 308 ? 239.382 224.937 229.247 1.00 52.14 308 ARG B C 1
ATOM 7381 O O . ARG B 1 308 ? 240.410 225.117 228.586 1.00 52.14 308 ARG B O 1
ATOM 7389 N N . SER B 1 309 ? 238.156 225.022 228.729 1.00 58.11 309 SER B N 1
ATOM 7390 C CA . SER B 1 309 ? 237.903 225.424 227.346 1.00 58.11 309 SER B CA 1
ATOM 7391 C C . SER B 1 309 ? 238.605 224.495 226.351 1.00 58.11 309 SER B C 1
ATOM 7392 O O . SER B 1 309 ? 239.492 224.899 225.598 1.00 58.11 309 SER B O 1
ATOM 7395 N N . ASN B 1 310 ? 238.197 223.228 226.370 1.00 51.86 310 ASN B N 1
ATOM 7396 C CA . ASN B 1 310 ? 238.585 222.267 225.351 1.00 51.86 310 ASN B CA 1
ATOM 7397 C C . ASN B 1 310 ? 237.440 222.105 224.354 1.00 51.86 310 ASN B C 1
ATOM 7398 O O . ASN B 1 310 ? 236.368 222.698 224.498 1.00 51.86 310 ASN B O 1
ATOM 7403 N N . LEU B 1 311 ? 237.668 221.292 223.327 1.00 40.58 311 LEU B N 1
ATOM 7404 C CA . LEU B 1 311 ? 236.708 221.108 222.245 1.00 40.58 311 LEU B CA 1
ATOM 7405 C C . LEU B 1 311 ? 236.107 219.712 222.291 1.00 40.58 311 LEU B C 1
ATOM 7406 O O . LEU B 1 311 ? 236.835 218.714 222.310 1.00 40.58 311 LEU B O 1
ATOM 7411 N N . SER B 1 312 ? 234.778 219.651 222.298 1.00 33.23 312 SER B N 1
ATOM 7412 C CA . SER B 1 312 ? 234.056 218.391 222.214 1.00 33.23 312 SER B CA 1
ATOM 7413 C C . SER B 1 312 ? 234.023 217.940 220.757 1.00 33.23 312 SER B C 1
ATOM 7414 O O . SER B 1 312 ? 234.698 218.501 219.892 1.00 33.23 312 SER B O 1
ATOM 7417 N N . HIS B 1 313 ? 233.229 216.911 220.462 1.00 29.04 313 HIS B N 1
ATOM 7418 C CA . HIS B 1 313 ? 233.180 216.420 219.092 1.00 29.04 313 HIS B CA 1
ATOM 7419 C C . HIS B 1 313 ? 232.328 217.298 218.184 1.00 29.04 313 HIS B C 1
ATOM 7420 O O . HIS B 1 313 ? 232.554 217.311 216.968 1.00 29.04 313 HIS B O 1
ATOM 7427 N N . GLN B 1 314 ? 231.369 218.049 218.736 1.00 30.29 314 GLN B N 1
ATOM 7428 C CA . GLN B 1 314 ? 230.537 218.897 217.887 1.00 30.29 314 GLN B CA 1
ATOM 7429 C C . GLN B 1 314 ? 231.370 219.944 217.158 1.00 30.29 314 GLN B C 1
ATOM 7430 O O . GLN B 1 314 ? 231.110 220.243 215.988 1.00 30.29 314 GLN B O 1
ATOM 7436 N N . HIS B 1 315 ? 232.366 220.520 217.831 1.00 33.39 315 HIS B N 1
ATOM 7437 C CA . HIS B 1 315 ? 233.190 221.531 217.176 1.00 33.39 315 HIS B CA 1
ATOM 7438 C C . HIS B 1 315 ? 233.974 220.942 216.008 1.00 33.39 315 HIS B C 1
ATOM 7439 O O . HIS B 1 315 ? 234.058 221.558 214.936 1.00 33.39 315 HIS B O 1
ATOM 7446 N N . LEU B 1 316 ? 234.553 219.754 216.191 1.00 26.37 316 LEU B N 1
ATOM 7447 C CA . LEU B 1 316 ? 235.274 219.118 215.094 1.00 26.37 316 LEU B CA 1
ATOM 7448 C C . LEU B 1 316 ? 234.336 218.769 213.949 1.00 26.37 316 LEU B C 1
ATOM 7449 O O . LEU B 1 316 ? 234.690 218.936 212.774 1.00 26.37 316 LEU B O 1
ATOM 7454 N N . PHE B 1 317 ? 233.129 218.288 214.267 1.00 26.87 317 PHE B N 1
ATOM 7455 C CA . PHE B 1 317 ? 232.157 218.022 213.212 1.00 26.87 317 PHE B CA 1
ATOM 7456 C C . PHE B 1 317 ? 231.821 219.295 212.448 1.00 26.87 317 PHE B C 1
ATOM 7457 O O . PHE B 1 317 ? 231.691 219.275 211.222 1.00 26.87 317 PHE B O 1
ATOM 7465 N N . GLU B 1 318 ? 231.675 220.414 213.160 1.00 29.98 318 GLU B N 1
ATOM 7466 C CA . GLU B 1 318 ? 231.339 221.675 212.508 1.00 29.98 318 GLU B CA 1
ATOM 7467 C C . GLU B 1 318 ? 232.459 222.150 211.589 1.00 29.98 318 GLU B C 1
ATOM 7468 O O . GLU B 1 318 ? 232.196 222.596 210.467 1.00 29.98 318 GLU B O 1
ATOM 7474 N N . ILE B 1 319 ? 233.712 222.065 212.043 1.00 27.39 319 ILE B N 1
ATOM 7475 C CA . ILE B 1 319 ? 234.831 222.466 211.187 1.00 27.39 319 ILE B CA 1
ATOM 7476 C C . ILE B 1 319 ? 234.911 221.569 209.956 1.00 27.39 319 ILE B C 1
ATOM 7477 O O . ILE B 1 319 ? 235.122 222.042 208.829 1.00 27.39 319 ILE B O 1
ATOM 7482 N N . ALA B 1 320 ? 234.754 220.257 210.155 1.00 23.52 320 ALA B N 1
ATOM 7483 C CA . ALA B 1 320 ? 234.789 219.336 209.026 1.00 23.52 320 ALA B CA 1
ATOM 7484 C C . ALA B 1 320 ? 233.677 219.644 208.037 1.00 23.52 320 ALA B C 1
ATOM 7485 O O . ALA B 1 320 ? 233.900 219.642 206.822 1.00 23.52 320 ALA B O 1
ATOM 7487 N N . GLY B 1 321 ? 232.478 219.933 208.539 1.00 23.33 321 GLY B N 1
ATOM 7488 C CA . GLY B 1 321 ? 231.382 220.286 207.655 1.00 23.33 321 GLY B CA 1
ATOM 7489 C C . GLY B 1 321 ? 231.637 221.571 206.892 1.00 23.33 321 GLY B C 1
ATOM 7490 O O . GLY B 1 321 ? 231.304 221.674 205.712 1.00 23.33 321 GLY B O 1
ATOM 7491 N N . PHE B 1 322 ? 232.227 222.568 207.553 1.00 23.58 322 PHE B N 1
ATOM 7492 C CA . PHE B 1 322 ? 232.507 223.835 206.883 1.00 23.58 322 PHE B CA 1
ATOM 7493 C C . PHE B 1 322 ? 233.502 223.644 205.745 1.00 23.58 322 PHE B C 1
ATOM 7494 O O . PHE B 1 322 ? 233.295 224.132 204.622 1.00 23.58 322 PHE B O 1
ATOM 7502 N N . LEU B 1 323 ? 234.593 222.928 206.018 1.00 23.94 323 LEU B N 1
ATOM 7503 C CA . LEU B 1 323 ? 235.556 222.667 204.955 1.00 23.94 323 LEU B CA 1
ATOM 7504 C C . LEU B 1 323 ? 234.955 221.795 203.863 1.00 23.94 323 LEU B C 1
ATOM 7505 O O . LEU B 1 323 ? 235.301 221.955 202.688 1.00 23.94 323 LEU B O 1
ATOM 7510 N N . GLY B 1 324 ? 234.041 220.891 204.218 1.00 27.49 324 GLY B N 1
ATOM 7511 C CA . GLY B 1 324 ? 233.349 220.122 203.200 1.00 27.49 324 GLY B CA 1
ATOM 7512 C C . GLY B 1 324 ? 232.473 220.983 202.312 1.00 27.49 324 GLY B C 1
ATOM 7513 O O . GLY B 1 324 ? 232.391 220.760 201.103 1.00 27.49 324 GLY B O 1
ATOM 7514 N N . ILE B 1 325 ? 231.801 221.974 202.900 1.00 25.39 325 ILE B N 1
ATOM 7515 C CA . ILE B 1 325 ? 230.997 222.902 202.107 1.00 25.39 325 ILE B CA 1
ATOM 7516 C C . ILE B 1 325 ? 231.883 223.656 201.129 1.00 25.39 325 ILE B C 1
ATOM 7517 O O . ILE B 1 325 ? 231.556 223.792 199.943 1.00 25.39 325 ILE B O 1
ATOM 7522 N N . LEU B 1 326 ? 233.022 224.157 201.612 1.00 22.33 326 LEU B N 1
ATOM 7523 C CA . LEU B 1 326 ? 233.933 224.870 200.719 1.00 22.33 326 LEU B CA 1
ATOM 7524 C C . LEU B 1 326 ? 234.432 223.966 199.601 1.00 22.33 326 LEU B C 1
ATOM 7525 O O . LEU B 1 326 ? 234.493 224.377 198.434 1.00 22.33 326 LEU B O 1
ATOM 7530 N N . TRP B 1 327 ? 234.792 222.727 199.939 1.00 24.88 327 TRP B N 1
ATOM 7531 C CA . TRP B 1 327 ? 235.316 221.802 198.942 1.00 24.88 327 TRP B CA 1
ATOM 7532 C C . TRP B 1 327 ? 234.262 221.469 197.893 1.00 24.88 327 TRP B C 1
ATOM 7533 O O . TRP B 1 327 ? 234.555 221.457 196.690 1.00 24.88 327 TRP B O 1
ATOM 7544 N N . CYS B 1 328 ? 233.025 221.218 198.326 1.00 23.65 328 CYS B N 1
ATOM 7545 C CA . CYS B 1 328 ? 231.956 220.921 197.380 1.00 23.65 328 CYS B CA 1
ATOM 7546 C C . CYS B 1 328 ? 231.647 222.123 196.501 1.00 23.65 328 CYS B C 1
ATOM 7547 O O . CYS B 1 328 ? 231.372 221.969 195.306 1.00 23.65 328 CYS B O 1
ATOM 7550 N N . LEU B 1 329 ? 231.673 223.327 197.072 1.00 26.64 329 LEU B N 1
ATOM 7551 C CA . LEU B 1 329 ? 231.407 224.517 196.272 1.00 26.64 329 LEU B CA 1
ATOM 7552 C C . LEU B 1 329 ? 232.483 224.717 195.214 1.00 26.64 329 LEU B C 1
ATOM 7553 O O . LEU B 1 329 ? 232.174 225.018 194.054 1.00 26.64 329 LEU B O 1
ATOM 7558 N N . SER B 1 330 ? 233.752 224.538 195.586 1.00 28.21 330 SER B N 1
ATOM 7559 C CA . SER B 1 330 ? 234.820 224.654 194.600 1.00 28.21 330 SER B CA 1
ATOM 7560 C C . SER B 1 330 ? 234.691 223.589 193.519 1.00 28.21 330 SER B C 1
ATOM 7561 O O . SER B 1 330 ? 234.884 223.877 192.331 1.00 28.21 330 SER B O 1
ATOM 7564 N N . LEU B 1 331 ? 234.356 222.357 193.903 1.00 21.68 331 LEU B N 1
ATOM 7565 C CA . LEU B 1 331 ? 234.215 221.299 192.909 1.00 21.68 331 LEU B CA 1
ATOM 7566 C C . LEU B 1 331 ? 233.062 221.580 191.949 1.00 21.68 331 LEU B C 1
ATOM 7567 O O . LEU B 1 331 ? 233.186 221.363 190.738 1.00 21.68 331 LEU B O 1
ATOM 7572 N N . LEU B 1 332 ? 231.930 222.066 192.468 1.00 19.88 332 LEU B N 1
ATOM 7573 C CA . LEU B 1 332 ? 230.819 222.423 191.591 1.00 19.88 332 LEU B CA 1
ATOM 7574 C C . LEU B 1 332 ? 231.194 223.566 190.665 1.00 19.88 332 LEU B C 1
ATOM 7575 O O . LEU B 1 332 ? 230.839 223.557 189.482 1.00 19.88 332 LEU B O 1
ATOM 7580 N N . ALA B 1 333 ? 231.903 224.568 191.185 1.00 24.95 333 ALA B N 1
ATOM 7581 C CA . ALA B 1 333 ? 232.356 225.652 190.326 1.00 24.95 333 ALA B CA 1
ATOM 7582 C C . ALA B 1 333 ? 233.268 225.134 189.227 1.00 24.95 333 ALA B C 1
ATOM 7583 O O . ALA B 1 333 ? 233.256 225.663 188.110 1.00 24.95 333 ALA B O 1
ATOM 7585 N N . CYS B 1 334 ? 234.066 224.108 189.522 1.00 27.57 334 CYS B N 1
ATOM 7586 C CA . CYS B 1 334 ? 234.880 223.500 188.476 1.00 27.57 334 CYS B CA 1
ATOM 7587 C C . CYS B 1 334 ? 234.017 222.776 187.449 1.00 27.57 334 CYS B C 1
ATOM 7588 O O . CYS B 1 334 ? 234.274 222.870 186.244 1.00 27.57 334 CYS B O 1
ATOM 7591 N N . PHE B 1 335 ? 232.995 222.045 187.899 1.00 23.85 335 PHE B N 1
ATOM 7592 C CA . PHE B 1 335 ? 232.119 221.346 186.958 1.00 23.85 335 PHE B CA 1
ATOM 7593 C C . PHE B 1 335 ? 231.306 222.328 186.126 1.00 23.85 335 PHE B C 1
ATOM 7594 O O . PHE B 1 335 ? 231.262 222.233 184.895 1.00 23.85 335 PHE B O 1
ATOM 7602 N N . PHE B 1 336 ? 230.648 223.278 186.783 1.00 25.23 336 PHE B N 1
ATOM 7603 C CA . PHE B 1 336 ? 229.865 224.277 186.077 1.00 25.23 336 PHE B CA 1
ATOM 7604 C C . PHE B 1 336 ? 230.773 225.404 185.594 1.00 25.23 336 PHE B C 1
ATOM 7605 O O . PHE B 1 336 ? 232.002 225.316 185.637 1.00 25.23 336 PHE B O 1
ATOM 7613 N N . ALA B 1 337 ? 230.156 226.478 185.116 1.00 37.65 337 ALA B N 1
ATOM 7614 C CA . ALA B 1 337 ? 230.869 227.683 184.695 1.00 37.65 337 ALA B CA 1
ATOM 7615 C C . ALA B 1 337 ? 230.197 228.878 185.352 1.00 37.65 337 ALA B C 1
ATOM 7616 O O . ALA B 1 337 ? 229.467 229.635 184.697 1.00 37.65 337 ALA B O 1
ATOM 7618 N N . PRO B 1 338 ? 230.408 229.072 186.656 1.00 42.21 338 PRO B N 1
ATOM 7619 C CA . PRO B 1 338 ? 229.744 230.198 187.336 1.00 42.21 338 PRO B CA 1
ATOM 7620 C C . PRO B 1 338 ? 230.161 231.554 186.795 1.00 42.21 338 PRO B C 1
ATOM 7621 O O . PRO B 1 338 ? 229.300 232.367 186.432 1.00 42.21 338 PRO B O 1
ATOM 7625 N N . ILE B 1 339 ? 231.460 231.822 186.728 1.00 57.27 339 ILE B N 1
ATOM 7626 C CA . ILE B 1 339 ? 231.980 233.111 186.289 1.00 57.27 339 ILE B CA 1
ATOM 7627 C C . ILE B 1 339 ? 232.776 232.884 185.012 1.00 57.27 339 ILE B C 1
ATOM 7628 O O . ILE B 1 339 ? 233.685 232.046 184.977 1.00 57.27 339 ILE B O 1
ATOM 7633 N N . SER B 1 340 ? 232.434 233.631 183.961 1.00 65.49 340 SER B N 1
ATOM 7634 C CA . SER B 1 340 ? 233.081 233.432 182.668 1.00 65.49 340 SER B CA 1
ATOM 7635 C C . SER B 1 340 ? 234.552 233.827 182.709 1.00 65.49 340 SER B C 1
ATOM 7636 O O . SER B 1 340 ? 235.409 233.097 182.197 1.00 65.49 340 SER B O 1
ATOM 7639 N N . VAL B 1 341 ? 234.867 234.978 183.305 1.00 68.87 341 VAL B N 1
ATOM 7640 C CA . VAL B 1 341 ? 236.244 235.462 183.289 1.00 68.87 341 VAL B CA 1
ATOM 7641 C C . VAL B 1 341 ? 237.135 234.601 184.177 1.00 68.87 341 VAL B C 1
ATOM 7642 O O . VAL B 1 341 ? 238.291 234.327 183.835 1.00 68.87 341 VAL B O 1
ATOM 7646 N N . ILE B 1 342 ? 236.622 234.163 185.325 1.00 59.88 342 ILE B N 1
ATOM 7647 C CA . ILE B 1 342 ? 237.405 233.345 186.249 1.00 59.88 342 ILE B CA 1
ATOM 7648 C C . ILE B 1 342 ? 237.613 231.961 185.647 1.00 59.88 342 ILE B C 1
ATOM 7649 O O . ILE B 1 342 ? 236.636 231.251 185.370 1.00 59.88 342 ILE B O 1
ATOM 7654 N N . PRO B 1 343 ? 238.854 231.536 185.437 1.00 54.62 343 PRO B N 1
ATOM 7655 C CA . PRO B 1 343 ? 239.099 230.205 184.874 1.00 54.62 343 PRO B CA 1
ATOM 7656 C C . PRO B 1 343 ? 238.847 229.113 185.903 1.00 54.62 343 PRO B C 1
ATOM 7657 O O . PRO B 1 343 ? 238.597 229.364 187.084 1.00 54.62 343 PRO B O 1
ATOM 7661 N N . THR B 1 344 ? 238.918 227.871 185.424 1.00 49.19 344 THR B N 1
ATOM 7662 C CA . THR B 1 344 ? 238.603 226.725 186.270 1.00 49.19 344 THR B CA 1
ATOM 7663 C C . THR B 1 344 ? 239.620 226.551 187.393 1.00 49.19 344 THR B C 1
ATOM 7664 O O . THR B 1 344 ? 239.245 226.247 188.531 1.00 49.19 344 THR B O 1
ATOM 7668 N N . TYR B 1 345 ? 240.908 226.746 187.105 1.00 51.50 345 TYR B N 1
ATOM 7669 C CA . TYR B 1 345 ? 241.932 226.432 188.096 1.00 51.50 345 TYR B CA 1
ATOM 7670 C C . TYR B 1 345 ? 241.954 227.405 189.266 1.00 51.50 345 TYR B C 1
ATOM 7671 O O . TYR B 1 345 ? 242.670 227.152 190.240 1.00 51.50 345 TYR B O 1
ATOM 7680 N N . VAL B 1 346 ? 241.207 228.507 189.198 1.00 45.98 346 VAL B N 1
ATOM 7681 C CA . VAL B 1 346 ? 241.178 229.447 190.312 1.00 45.98 346 VAL B CA 1
ATOM 7682 C C . VAL B 1 346 ? 240.491 228.831 191.524 1.00 45.98 346 VAL B C 1
ATOM 7683 O O . VAL B 1 346 ? 240.893 229.072 192.669 1.00 45.98 346 VAL B O 1
ATOM 7687 N N . TYR B 1 347 ? 239.450 228.027 191.299 1.00 36.78 347 TYR B N 1
ATOM 7688 C CA . TYR B 1 347 ? 238.680 227.491 192.421 1.00 36.78 347 TYR B CA 1
ATOM 7689 C C . TYR B 1 347 ? 239.504 226.641 193.381 1.00 36.78 347 TYR B C 1
ATOM 7690 O O . TYR B 1 347 ? 239.356 226.825 194.602 1.00 36.78 347 TYR B O 1
ATOM 7699 N N . PRO B 1 348 ? 240.351 225.698 192.942 1.00 34.49 348 PRO B N 1
ATOM 7700 C CA . PRO B 1 348 ? 241.247 225.051 193.918 1.00 34.49 348 PRO B CA 1
ATOM 7701 C C . PRO B 1 348 ? 242.162 226.035 194.625 1.00 34.49 348 PRO B C 1
ATOM 7702 O O . PRO B 1 348 ? 242.410 225.895 195.833 1.00 34.49 348 PRO B O 1
ATOM 7706 N N . LEU B 1 349 ? 242.662 227.041 193.904 1.00 37.44 349 LEU B N 1
ATOM 7707 C CA . LEU B 1 349 ? 243.491 228.060 194.536 1.00 37.44 349 LEU B CA 1
ATOM 7708 C C . LEU B 1 349 ? 242.719 228.810 195.607 1.00 37.44 349 LEU B C 1
ATOM 7709 O O . LEU B 1 349 ? 243.226 229.012 196.714 1.00 37.44 349 LEU B O 1
ATOM 7714 N N . ALA B 1 350 ? 241.492 229.237 195.300 1.00 34.11 350 ALA B N 1
ATOM 7715 C CA . ALA B 1 350 ? 240.693 229.949 196.291 1.00 34.11 350 ALA B CA 1
ATOM 7716 C C . ALA B 1 350 ? 240.383 229.057 197.484 1.00 34.11 350 ALA B C 1
ATOM 7717 O O . ALA B 1 350 ? 240.463 229.497 198.638 1.00 34.11 350 ALA B O 1
ATOM 7719 N N . LEU B 1 351 ? 240.047 227.794 197.220 1.00 30.65 351 LEU B N 1
ATOM 7720 C CA . LEU B 1 351 ? 239.734 226.855 198.290 1.00 30.65 351 LEU B CA 1
ATOM 7721 C C . LEU B 1 351 ? 240.900 226.711 199.256 1.00 30.65 351 LEU B C 1
ATOM 7722 O O . LEU B 1 351 ? 240.742 226.872 200.471 1.00 30.65 351 LEU B O 1
ATOM 7727 N N . TYR B 1 352 ? 242.091 226.422 198.731 1.00 31.27 352 TYR B N 1
ATOM 7728 C CA . TYR B 1 352 ? 243.218 226.189 199.626 1.00 31.27 352 TYR B CA 1
ATOM 7729 C C . TYR B 1 352 ? 243.767 227.478 200.215 1.00 31.27 352 TYR B C 1
ATOM 7730 O O . TYR B 1 352 ? 244.285 227.460 201.336 1.00 31.27 352 TYR B O 1
ATOM 7739 N N . GLY B 1 353 ? 243.647 228.601 199.508 1.00 34.98 353 GLY B N 1
ATOM 7740 C CA . GLY B 1 353 ? 243.983 229.871 200.119 1.00 34.98 353 GLY B CA 1
ATOM 7741 C C . GLY B 1 353 ? 243.110 230.170 201.318 1.00 34.98 353 GLY B C 1
ATOM 7742 O O . GLY B 1 353 ? 243.604 230.586 202.368 1.00 34.98 353 GLY B O 1
ATOM 7743 N N . PHE B 1 354 ? 241.804 229.927 201.194 1.00 37.88 354 PHE B N 1
ATOM 7744 C CA . PHE B 1 354 ? 240.920 230.146 202.332 1.00 37.88 354 PHE B CA 1
ATOM 7745 C C . PHE B 1 354 ? 241.193 229.149 203.449 1.00 37.88 354 PHE B C 1
ATOM 7746 O O . PHE B 1 354 ? 241.143 229.512 204.626 1.00 37.88 354 PHE B O 1
ATOM 7754 N N . MET B 1 355 ? 241.479 227.889 203.108 1.00 36.06 355 MET B N 1
ATOM 7755 C CA . MET B 1 355 ? 241.800 226.909 204.143 1.00 36.06 355 MET B CA 1
ATOM 7756 C C . MET B 1 355 ? 243.046 227.316 204.921 1.00 36.06 355 MET B C 1
ATOM 7757 O O . MET B 1 355 ? 243.050 227.308 206.158 1.00 36.06 355 MET B O 1
ATOM 7762 N N . VAL B 1 356 ? 244.113 227.689 204.212 1.00 35.62 356 VAL B N 1
ATOM 7763 C CA . VAL B 1 356 ? 245.356 228.030 204.892 1.00 35.62 356 VAL B CA 1
ATOM 7764 C C . VAL B 1 356 ? 245.208 229.338 205.663 1.00 35.62 356 VAL B C 1
ATOM 7765 O O . VAL B 1 356 ? 245.792 229.500 206.739 1.00 35.62 356 VAL B O 1
ATOM 7769 N N . PHE B 1 357 ? 244.421 230.287 205.142 1.00 42.83 357 PHE B N 1
ATOM 7770 C CA . PHE B 1 357 ? 244.172 231.517 205.885 1.00 42.83 357 PHE B CA 1
ATOM 7771 C C . PHE B 1 357 ? 243.373 231.240 207.151 1.00 42.83 357 PHE B C 1
ATOM 7772 O O . PHE B 1 357 ? 243.663 231.803 208.213 1.00 42.83 357 PHE B O 1
ATOM 7780 N N . PHE B 1 358 ? 242.361 230.376 207.056 1.00 37.83 358 PHE B N 1
ATOM 7781 C CA . PHE B 1 358 ? 241.627 229.929 208.230 1.00 37.83 358 PHE B CA 1
ATOM 7782 C C . PHE B 1 358 ? 242.515 229.146 209.183 1.00 37.83 358 PHE B C 1
ATOM 7783 O O . PHE B 1 358 ? 242.169 229.001 210.359 1.00 37.83 358 PHE B O 1
ATOM 7791 N N . LEU B 1 359 ? 243.642 228.629 208.700 1.00 36.51 359 LEU B N 1
ATOM 7792 C CA . LEU B 1 359 ? 244.618 227.995 209.575 1.00 36.51 359 LEU B CA 1
ATOM 7793 C C . LEU B 1 359 ? 245.609 228.982 210.178 1.00 36.51 359 LEU B C 1
ATOM 7794 O O . LEU B 1 359 ? 246.114 228.738 211.276 1.00 36.51 359 LEU B O 1
ATOM 7799 N N . ILE B 1 360 ? 245.906 230.092 209.501 1.00 40.75 360 ILE B N 1
ATOM 7800 C CA . ILE B 1 360 ? 246.901 231.031 210.014 1.00 40.75 360 ILE B CA 1
ATOM 7801 C C . ILE B 1 360 ? 246.276 232.401 210.246 1.00 40.75 360 ILE B C 1
ATOM 7802 O O . ILE B 1 360 ? 246.941 233.431 210.094 1.00 40.75 360 ILE B O 1
ATOM 7807 N N . ASN B 1 361 ? 245.003 232.424 210.632 1.00 52.14 361 ASN B N 1
ATOM 7808 C CA . ASN B 1 361 ? 244.322 233.675 210.938 1.00 52.14 361 ASN B CA 1
ATOM 7809 C C . ASN B 1 361 ? 244.964 234.337 212.153 1.00 52.14 361 ASN B C 1
ATOM 7810 O O . ASN B 1 361 ? 244.997 233.743 213.239 1.00 52.14 361 ASN B O 1
ATOM 7815 N N . PRO B 1 362 ? 245.484 235.558 212.014 1.00 53.96 362 PRO B N 1
ATOM 7816 C CA . PRO B 1 362 ? 246.126 236.212 213.164 1.00 53.96 362 PRO B CA 1
ATOM 7817 C C . PRO B 1 362 ? 245.152 236.665 214.235 1.00 53.96 362 PRO B C 1
ATOM 7818 O O . PRO B 1 362 ? 245.539 236.776 215.403 1.00 53.96 362 PRO B O 1
ATOM 7822 N N . THR B 1 363 ? 243.899 236.929 213.876 1.00 55.74 363 THR B N 1
ATOM 7823 C CA . THR B 1 363 ? 242.939 237.492 214.811 1.00 55.74 363 THR B CA 1
ATOM 7824 C C . THR B 1 363 ? 242.486 236.440 215.822 1.00 55.74 363 THR B C 1
ATOM 7825 O O . THR B 1 363 ? 242.926 235.288 215.808 1.00 55.74 363 THR B O 1
ATOM 7829 N N . LYS B 1 364 ? 241.585 236.848 216.714 1.00 57.92 364 LYS B N 1
ATOM 7830 C CA . LYS B 1 364 ? 241.096 236.000 217.790 1.00 57.92 364 LYS B CA 1
ATOM 7831 C C . LYS B 1 364 ? 239.793 235.294 217.447 1.00 57.92 364 LYS B C 1
ATOM 7832 O O . LYS B 1 364 ? 239.174 234.701 218.335 1.00 57.92 364 LYS B O 1
ATOM 7838 N N . THR B 1 365 ? 239.353 235.353 216.198 1.00 56.44 365 THR B N 1
ATOM 7839 C CA . THR B 1 365 ? 238.082 234.760 215.821 1.00 56.44 365 THR B CA 1
ATOM 7840 C C . THR B 1 365 ? 238.284 233.385 215.195 1.00 56.44 365 THR B C 1
ATOM 7841 O O . THR B 1 365 ? 239.385 233.017 214.779 1.00 56.44 365 THR B O 1
ATOM 7845 N N . PHE B 1 366 ? 237.190 232.623 215.139 1.00 49.91 366 PHE B N 1
ATOM 7846 C CA . PHE B 1 366 ? 237.133 231.327 214.461 1.00 49.91 366 PHE B CA 1
ATOM 7847 C C . PHE B 1 366 ? 238.152 230.346 215.051 1.00 49.91 366 PHE B C 1
ATOM 7848 O O . PHE B 1 366 ? 239.130 229.954 214.415 1.00 49.91 366 PHE B O 1
ATOM 7856 N N . TYR B 1 367 ? 237.892 229.980 216.309 1.00 44.33 367 TYR B N 1
ATOM 7857 C CA . TYR B 1 367 ? 238.624 228.910 216.992 1.00 44.33 367 TYR B CA 1
ATOM 7858 C C . TYR B 1 367 ? 240.092 229.287 217.193 1.00 44.33 367 TYR B C 1
ATOM 7859 O O . TYR B 1 367 ? 240.997 228.547 216.808 1.00 44.33 367 TYR B O 1
ATOM 7868 N N . TYR B 1 368 ? 240.324 230.452 217.802 1.00 52.86 368 TYR B N 1
ATOM 7869 C CA . TYR B 1 368 ? 241.690 230.950 217.923 1.00 52.86 368 TYR B CA 1
ATOM 7870 C C . TYR B 1 368 ? 242.541 230.039 218.800 1.00 52.86 368 TYR B C 1
ATOM 7871 O O . TYR B 1 368 ? 243.713 229.794 218.490 1.00 52.86 368 TYR B O 1
ATOM 7880 N N . LYS B 1 369 ? 241.969 229.514 219.884 1.00 51.80 369 LYS B N 1
ATOM 7881 C CA . LYS B 1 369 ? 242.734 228.665 220.794 1.00 51.80 369 LYS B CA 1
ATOM 7882 C C . LYS B 1 369 ? 243.226 227.404 220.095 1.00 51.80 369 LYS B C 1
ATOM 7883 O O . LYS B 1 369 ? 244.424 227.092 220.116 1.00 51.80 369 LYS B O 1
ATOM 7889 N N . SER B 1 370 ? 242.311 226.667 219.461 1.00 46.20 370 SER B N 1
ATOM 7890 C CA . SER B 1 370 ? 242.694 225.431 218.789 1.00 46.20 370 SER B CA 1
ATOM 7891 C C . SER B 1 370 ? 243.611 225.707 217.610 1.00 46.20 370 SER B C 1
ATOM 7892 O O . SER B 1 370 ? 244.549 224.948 217.354 1.00 46.20 370 SER B O 1
ATOM 7895 N N . ARG B 1 371 ? 243.347 226.786 216.875 1.00 45.07 371 ARG B N 1
ATOM 7896 C CA . ARG B 1 371 ? 244.185 227.123 215.733 1.00 45.07 371 ARG B CA 1
ATOM 7897 C C . ARG B 1 371 ? 245.616 227.418 216.165 1.00 45.07 371 ARG B C 1
ATOM 7898 O O . ARG B 1 371 ? 246.573 226.940 215.542 1.00 45.07 371 ARG B O 1
ATOM 7906 N N . PHE B 1 372 ? 245.787 228.181 217.246 1.00 46.13 372 PHE B N 1
ATOM 7907 C CA . PHE B 1 372 ? 247.133 228.491 217.714 1.00 46.13 372 PHE B CA 1
ATOM 7908 C C . PHE B 1 372 ? 247.816 227.261 218.301 1.00 46.13 372 PHE B C 1
ATOM 7909 O O . PHE B 1 372 ? 249.025 227.068 218.112 1.00 46.13 372 PHE B O 1
ATOM 7917 N N . TRP B 1 373 ? 247.063 226.412 219.006 1.00 36.16 373 TRP B N 1
ATOM 7918 C CA . TRP B 1 373 ? 247.639 225.165 219.501 1.00 36.16 373 TRP B CA 1
ATOM 7919 C C . TRP B 1 373 ? 248.123 224.294 218.351 1.00 36.16 373 TRP B C 1
ATOM 7920 O O . TRP B 1 373 ? 249.218 223.723 218.410 1.00 36.16 373 TRP B O 1
ATOM 7931 N N . LEU B 1 374 ? 247.325 224.196 217.287 1.00 34.20 374 LEU B N 1
ATOM 7932 C CA . LEU B 1 374 ? 247.717 223.397 216.134 1.00 34.20 374 LEU B CA 1
ATOM 7933 C C . LEU B 1 374 ? 248.928 223.989 215.430 1.00 34.20 374 LEU B C 1
ATOM 7934 O O . LEU B 1 374 ? 249.795 223.248 214.961 1.00 34.20 374 LEU B O 1
ATOM 7939 N N . LEU B 1 375 ? 249.001 225.318 215.326 1.00 34.16 375 LEU B N 1
ATOM 7940 C CA . LEU B 1 375 ? 250.170 225.935 214.704 1.00 34.16 375 LEU B CA 1
ATOM 7941 C C . LEU B 1 375 ? 251.434 225.673 215.510 1.00 34.16 375 LEU B C 1
ATOM 7942 O O . LEU B 1 375 ? 252.483 225.340 214.945 1.00 34.16 375 LEU B O 1
ATOM 7947 N N . LYS B 1 376 ? 251.351 225.807 216.835 1.00 36.72 376 LYS B N 1
ATOM 7948 C CA . LYS B 1 376 ? 252.505 225.500 217.673 1.00 36.72 376 LYS B CA 1
ATOM 7949 C C . LYS B 1 376 ? 252.906 224.037 217.529 1.00 36.72 376 LYS B C 1
ATOM 7950 O O . LYS B 1 376 ? 254.099 223.716 217.433 1.00 36.72 376 LYS B O 1
ATOM 7956 N N . LEU B 1 377 ? 251.920 223.138 217.500 1.00 32.30 377 LEU B N 1
ATOM 7957 C CA . LEU B 1 377 ? 252.220 221.720 217.364 1.00 32.30 377 LEU B CA 1
ATOM 7958 C C . LEU B 1 377 ? 252.864 221.411 216.019 1.00 32.30 377 LEU B C 1
ATOM 7959 O O . LEU B 1 377 ? 253.804 220.617 215.952 1.00 32.30 377 LEU B O 1
ATOM 7964 N N . LEU B 1 378 ? 252.374 222.021 214.938 1.00 31.34 378 LEU B N 1
ATOM 7965 C CA . LEU B 1 378 ? 252.985 221.813 213.629 1.00 31.34 378 LEU B CA 1
ATOM 7966 C C . LEU B 1 378 ? 254.416 222.331 213.605 1.00 31.34 378 LEU B C 1
ATOM 7967 O O . LEU B 1 378 ? 255.309 221.689 213.035 1.00 31.34 378 LEU B O 1
ATOM 7972 N N . PHE B 1 379 ? 254.655 223.487 214.226 1.00 34.97 379 PHE B N 1
ATOM 7973 C CA . PHE B 1 379 ? 256.015 224.005 214.303 1.00 34.97 379 PHE B CA 1
ATOM 7974 C C . PHE B 1 379 ? 256.931 223.043 215.045 1.00 34.97 379 PHE B C 1
ATOM 7975 O O . PHE B 1 379 ? 258.073 222.818 214.629 1.00 34.97 379 PHE B O 1
ATOM 7983 N N . ARG B 1 380 ? 256.451 222.465 216.149 1.00 36.36 380 ARG B N 1
ATOM 7984 C CA . ARG B 1 380 ? 257.299 221.542 216.900 1.00 36.36 380 ARG B CA 1
ATOM 7985 C C . ARG B 1 380 ? 257.483 220.210 216.177 1.00 36.36 380 ARG B C 1
ATOM 7986 O O . ARG B 1 380 ? 258.543 219.587 216.299 1.00 36.36 380 ARG B O 1
ATOM 7994 N N . VAL B 1 381 ? 256.477 219.757 215.427 1.00 32.08 381 VAL B N 1
ATOM 7995 C CA . VAL B 1 381 ? 256.599 218.499 214.693 1.00 32.08 381 VAL B CA 1
ATOM 7996 C C . VAL B 1 381 ? 257.583 218.631 213.541 1.00 32.08 381 VAL B C 1
ATOM 7997 O O . VAL B 1 381 ? 258.465 217.785 213.364 1.00 32.08 381 VAL B O 1
ATOM 8001 N N . PHE B 1 382 ? 257.456 219.690 212.739 1.00 33.31 382 PHE B N 1
ATOM 8002 C CA . PHE B 1 382 ? 258.291 219.780 211.545 1.00 33.31 382 PHE B CA 1
ATOM 8003 C C . PHE B 1 382 ? 259.752 220.046 211.887 1.00 33.31 382 PHE B C 1
ATOM 8004 O O . PHE B 1 382 ? 260.647 219.519 211.217 1.00 33.31 382 PHE B O 1
ATOM 8012 N N . THR B 1 383 ? 260.019 220.847 212.914 1.00 38.22 383 THR B N 1
ATOM 8013 C CA . THR B 1 383 ? 261.367 220.971 213.463 1.00 38.22 383 THR B CA 1
ATOM 8014 C C . THR B 1 383 ? 261.508 219.998 214.632 1.00 38.22 383 THR B C 1
ATOM 8015 O O . THR B 1 383 ? 261.530 220.370 215.805 1.00 38.22 383 THR B O 1
ATOM 8019 N N . ALA B 1 384 ? 261.605 218.710 214.272 1.00 41.19 384 ALA B N 1
ATOM 8020 C CA . ALA B 1 384 ? 261.383 217.656 215.263 1.00 41.19 384 ALA B CA 1
ATOM 8021 C C . ALA B 1 384 ? 262.515 217.532 216.276 1.00 41.19 384 ALA B C 1
ATOM 8022 O O . ALA B 1 384 ? 262.257 217.681 217.484 1.00 41.19 384 ALA B O 1
ATOM 8024 N N . PRO B 1 385 ? 263.765 217.255 215.884 1.00 41.42 385 PRO B N 1
ATOM 8025 C CA . PRO B 1 385 ? 264.785 216.941 216.903 1.00 41.42 385 PRO B CA 1
ATOM 8026 C C . PRO B 1 385 ? 265.091 218.095 217.840 1.00 41.42 385 PRO B C 1
ATOM 8027 O O . PRO B 1 385 ? 265.624 217.859 218.933 1.00 41.42 385 PRO B O 1
ATOM 8031 N N . PHE B 1 386 ? 264.780 219.334 217.454 1.00 45.43 386 PHE B N 1
ATOM 8032 C CA . PHE B 1 386 ? 265.091 220.471 218.313 1.00 45.43 386 PHE B CA 1
ATOM 8033 C C . PHE B 1 386 ? 264.131 220.578 219.489 1.00 45.43 386 PHE B C 1
ATOM 8034 O O . PHE B 1 386 ? 264.531 221.019 220.573 1.00 45.43 386 PHE B O 1
ATOM 8042 N N . HIS B 1 387 ? 262.875 220.188 219.304 1.00 46.09 387 HIS B N 1
ATOM 8043 C CA . HIS B 1 387 ? 261.868 220.292 220.348 1.00 46.09 387 HIS B CA 1
ATOM 8044 C C . HIS B 1 387 ? 261.697 218.962 221.065 1.00 46.09 387 HIS B C 1
ATOM 8045 O O . HIS B 1 387 ? 261.742 217.897 220.444 1.00 46.09 387 HIS B O 1
ATOM 8052 N N . LYS B 1 388 ? 261.505 219.033 222.381 1.00 42.67 388 LYS B N 1
ATOM 8053 C CA . LYS B 1 388 ? 261.217 217.842 223.165 1.00 42.67 388 LYS B CA 1
ATOM 8054 C C . LYS B 1 388 ? 259.912 217.210 222.699 1.00 42.67 388 LYS B C 1
ATOM 8055 O O . LYS B 1 388 ? 258.946 217.905 222.375 1.00 42.67 388 LYS B O 1
ATOM 8061 N N . VAL B 1 389 ? 259.886 215.880 222.673 1.00 35.26 389 VAL B N 1
ATOM 8062 C CA . VAL B 1 389 ? 258.785 215.128 222.080 1.00 35.26 389 VAL B CA 1
ATOM 8063 C C . VAL B 1 389 ? 257.735 214.881 223.159 1.00 35.26 389 VAL B C 1
ATOM 8064 O O . VAL B 1 389 ? 257.910 214.031 224.033 1.00 35.26 389 VAL B O 1
ATOM 8068 N N . GLY B 1 390 ? 256.635 215.623 223.093 1.00 29.94 390 GLY B N 1
ATOM 8069 C CA . GLY B 1 390 ? 255.472 215.329 223.896 1.00 29.94 390 GLY B CA 1
ATOM 8070 C C . GLY B 1 390 ? 254.611 214.282 223.219 1.00 29.94 390 GLY B C 1
ATOM 8071 O O . GLY B 1 390 ? 254.972 213.704 222.194 1.00 29.94 390 GLY B O 1
ATOM 8072 N N . PHE B 1 391 ? 253.441 214.036 223.809 1.00 26.76 391 PHE B N 1
ATOM 8073 C CA . PHE B 1 391 ? 252.529 213.082 223.188 1.00 26.76 391 PHE B CA 1
ATOM 8074 C C . PHE B 1 391 ? 251.895 213.659 221.932 1.00 26.76 391 PHE B C 1
ATOM 8075 O O . PHE B 1 391 ? 251.614 212.923 220.979 1.00 26.76 391 PHE B O 1
ATOM 8083 N N . ALA B 1 392 ? 251.641 214.967 221.919 1.00 25.02 392 ALA B N 1
ATOM 8084 C CA . ALA B 1 392 ? 251.007 215.581 220.760 1.00 25.02 392 ALA B CA 1
ATOM 8085 C C . ALA B 1 392 ? 251.910 215.516 219.536 1.00 25.02 392 ALA B C 1
ATOM 8086 O O . ALA B 1 392 ? 251.431 215.303 218.415 1.00 25.02 392 ALA B O 1
ATOM 8088 N N . ASP B 1 393 ? 253.217 215.707 219.725 1.00 31.34 393 ASP B N 1
ATOM 8089 C CA . ASP B 1 393 ? 254.146 215.596 218.607 1.00 31.34 393 ASP B CA 1
ATOM 8090 C C . ASP B 1 393 ? 254.123 214.191 218.024 1.00 31.34 393 ASP B C 1
ATOM 8091 O O . ASP B 1 393 ? 254.081 214.015 216.804 1.00 31.34 393 ASP B O 1
ATOM 8096 N N . PHE B 1 394 ? 254.143 213.175 218.887 1.00 29.33 394 PHE B N 1
ATOM 8097 C CA . PHE B 1 394 ? 253.961 211.798 218.429 1.00 29.33 394 PHE B CA 1
ATOM 8098 C C . PHE B 1 394 ? 252.675 211.624 217.644 1.00 29.33 394 PHE B C 1
ATOM 8099 O O . PHE B 1 394 ? 252.693 211.141 216.505 1.00 29.33 394 PHE B O 1
ATOM 8107 N N . TRP B 1 395 ? 251.555 212.037 218.228 1.00 28.15 395 TRP B N 1
ATOM 8108 C CA . TRP B 1 395 ? 250.264 211.779 217.613 1.00 28.15 395 TRP B CA 1
ATOM 8109 C C . TRP B 1 395 ? 250.161 212.444 216.249 1.00 28.15 395 TRP B C 1
ATOM 8110 O O . TRP B 1 395 ? 249.747 211.816 215.271 1.00 28.15 395 TRP B O 1
ATOM 8121 N N . LEU B 1 396 ? 250.584 213.704 216.148 1.00 26.58 396 LEU B N 1
ATOM 8122 C CA . LEU B 1 396 ? 250.422 214.400 214.882 1.00 26.58 396 LEU B CA 1
ATOM 8123 C C . LEU B 1 396 ? 251.448 213.952 213.849 1.00 26.58 396 LEU B C 1
ATOM 8124 O O . LEU B 1 396 ? 251.136 213.926 212.654 1.00 26.58 396 LEU B O 1
ATOM 8129 N N . ALA B 1 397 ? 252.659 213.569 214.264 1.00 29.13 397 ALA B N 1
ATOM 8130 C CA . ALA B 1 397 ? 253.593 213.000 213.299 1.00 29.13 397 ALA B CA 1
ATOM 8131 C C . ALA B 1 397 ? 253.063 211.690 212.735 1.00 29.13 397 ALA B C 1
ATOM 8132 O O . ALA B 1 397 ? 253.222 211.405 211.540 1.00 29.13 397 ALA B O 1
ATOM 8134 N N . ASP B 1 398 ? 252.413 210.883 213.572 1.00 28.75 398 ASP B N 1
ATOM 8135 C CA . ASP B 1 398 ? 251.849 209.631 213.079 1.00 28.75 398 ASP B CA 1
ATOM 8136 C C . ASP B 1 398 ? 250.628 209.887 212.195 1.00 28.75 398 ASP B C 1
ATOM 8137 O O . ASP B 1 398 ? 250.409 209.182 211.198 1.00 28.75 398 ASP B O 1
ATOM 8142 N N . GLN B 1 399 ? 249.836 210.908 212.528 1.00 28.02 399 GLN B N 1
ATOM 8143 C CA . GLN B 1 399 ? 248.751 211.310 211.637 1.00 28.02 399 GLN B CA 1
ATOM 8144 C C . GLN B 1 399 ? 249.289 211.770 210.291 1.00 28.02 399 GLN B C 1
ATOM 8145 O O . GLN B 1 399 ? 248.660 211.544 209.255 1.00 28.02 399 GLN B O 1
ATOM 8151 N N . LEU B 1 400 ? 250.443 212.439 210.286 1.00 27.13 400 LEU B N 1
ATOM 8152 C CA . LEU B 1 400 ? 251.081 212.792 209.021 1.00 27.13 400 LEU B CA 1
ATOM 8153 C C . LEU B 1 400 ? 251.524 211.545 208.268 1.00 27.13 400 LEU B C 1
ATOM 8154 O O . LEU B 1 400 ? 251.412 211.478 207.038 1.00 27.13 400 LEU B O 1
ATOM 8159 N N . ASN B 1 401 ? 252.049 210.552 208.991 1.00 27.58 401 ASN B N 1
ATOM 8160 C CA . ASN B 1 401 ? 252.360 209.270 208.364 1.00 27.58 401 ASN B CA 1
ATOM 8161 C C . ASN B 1 401 ? 251.137 208.695 207.670 1.00 27.58 401 ASN B C 1
ATOM 8162 O O . ASN B 1 401 ? 251.246 208.075 206.608 1.00 27.58 401 ASN B O 1
ATOM 8167 N N . SER B 1 402 ? 249.963 208.888 208.261 1.00 27.63 402 SER B N 1
ATOM 8168 C CA . SER B 1 402 ? 248.731 208.413 207.640 1.00 27.63 402 SER B CA 1
ATOM 8169 C C . SER B 1 402 ? 248.225 209.309 206.513 1.00 27.63 402 SER B C 1
ATOM 8170 O O . SER B 1 402 ? 247.598 208.801 205.578 1.00 27.63 402 SER B O 1
ATOM 8173 N N . LEU B 1 403 ? 248.472 210.617 206.576 1.00 26.58 403 LEU B N 1
ATOM 8174 C CA . LEU B 1 403 ? 247.882 211.586 205.657 1.00 26.58 403 LEU B CA 1
ATOM 8175 C C . LEU B 1 403 ? 248.890 212.115 204.643 1.00 26.58 403 LEU B C 1
ATOM 8176 O O . LEU B 1 403 ? 248.666 213.162 204.034 1.00 26.58 403 LEU B O 1
ATOM 8181 N N . SER B 1 404 ? 250.014 211.416 204.472 1.00 28.50 404 SER B N 1
ATOM 8182 C CA . SER B 1 404 ? 251.002 211.812 203.472 1.00 28.50 404 SER B CA 1
ATOM 8183 C C . SER B 1 404 ? 250.406 212.046 202.089 1.00 28.50 404 SER B C 1
ATOM 8184 O O . SER B 1 404 ? 251.036 212.725 201.268 1.00 28.50 404 SER B O 1
ATOM 8187 N N . VAL B 1 405 ? 249.223 211.500 201.802 1.00 30.46 405 VAL B N 1
ATOM 8188 C CA . VAL B 1 405 ? 248.617 211.725 200.492 1.00 30.46 405 VAL B CA 1
ATOM 8189 C C . VAL B 1 405 ? 248.232 213.189 200.321 1.00 30.46 405 VAL B C 1
ATOM 8190 O O . VAL B 1 405 ? 248.306 213.727 199.211 1.00 30.46 405 VAL B O 1
ATOM 8194 N N . ILE B 1 406 ? 247.828 213.863 201.399 1.00 28.68 406 ILE B N 1
ATOM 8195 C CA . ILE B 1 406 ? 247.550 215.297 201.319 1.00 28.68 406 ILE B CA 1
ATOM 8196 C C . ILE B 1 406 ? 248.812 216.066 200.947 1.00 28.68 406 ILE B C 1
ATOM 8197 O O . ILE B 1 406 ? 248.784 216.973 200.107 1.00 28.68 406 ILE B O 1
ATOM 8202 N N . LEU B 1 407 ? 249.938 215.720 201.574 1.00 32.36 407 LEU B N 1
ATOM 8203 C CA . LEU B 1 407 ? 251.202 216.368 201.236 1.00 32.36 407 LEU B CA 1
ATOM 8204 C C . LEU B 1 407 ? 251.579 216.107 199.785 1.00 32.36 407 LEU B C 1
ATOM 8205 O O . LEU B 1 407 ? 252.033 217.015 199.077 1.00 32.36 407 LEU B O 1
ATOM 8210 N N . MET B 1 408 ? 251.394 214.870 199.325 1.00 41.65 408 MET B N 1
ATOM 8211 C CA . MET B 1 408 ? 251.715 214.537 197.942 1.00 41.65 408 MET B CA 1
ATOM 8212 C C . MET B 1 408 ? 250.827 215.296 196.964 1.00 41.65 408 MET B C 1
ATOM 8213 O O . MET B 1 408 ? 251.296 215.748 195.916 1.00 41.65 408 MET B O 1
ATOM 8218 N N . ASP B 1 409 ? 249.540 215.441 197.282 1.00 39.55 409 ASP B N 1
ATOM 8219 C CA . ASP B 1 409 ? 248.643 216.173 196.397 1.00 39.55 409 ASP B CA 1
ATOM 8220 C C . ASP B 1 409 ? 248.936 217.665 196.413 1.00 39.55 409 ASP B C 1
ATOM 8221 O O . ASP B 1 409 ? 248.766 218.335 195.393 1.00 39.55 409 ASP B O 1
ATOM 8226 N N . LEU B 1 410 ? 249.378 218.205 197.550 1.00 39.95 410 LEU B N 1
ATOM 8227 C CA . LEU B 1 410 ? 249.825 219.595 197.577 1.00 39.95 410 LEU B CA 1
ATOM 8228 C C . LEU B 1 410 ? 251.067 219.785 196.714 1.00 39.95 410 LEU B C 1
ATOM 8229 O O . LEU B 1 410 ? 251.179 220.770 195.969 1.00 39.95 410 LEU B O 1
ATOM 8234 N N . GLU B 1 411 ? 252.005 218.839 196.791 1.00 42.69 411 GLU B N 1
ATOM 8235 C CA . GLU B 1 411 ? 253.167 218.874 195.911 1.00 42.69 411 GLU B CA 1
ATOM 8236 C C . GLU B 1 411 ? 252.755 218.796 194.448 1.00 42.69 411 GLU B C 1
ATOM 8237 O O . GLU B 1 411 ? 253.306 219.508 193.600 1.00 42.69 411 GLU B O 1
ATOM 8243 N N . TYR B 1 412 ? 251.800 217.921 194.129 1.00 44.35 412 TYR B N 1
ATOM 8244 C CA . TYR B 1 412 ? 251.336 217.805 192.753 1.00 44.35 412 TYR B CA 1
ATOM 8245 C C . TYR B 1 412 ? 250.638 219.076 192.296 1.00 44.35 412 TYR B C 1
ATOM 8246 O O . TYR B 1 412 ? 250.742 219.460 191.130 1.00 44.35 412 TYR B O 1
ATOM 8255 N N . MET B 1 413 ? 249.900 219.726 193.193 1.00 47.72 413 MET B N 1
ATOM 8256 C CA . MET B 1 413 ? 249.280 221.000 192.857 1.00 47.72 413 MET B CA 1
ATOM 8257 C C . MET B 1 413 ? 250.334 222.048 192.531 1.00 47.72 413 MET B C 1
ATOM 8258 O O . MET B 1 413 ? 250.195 222.798 191.559 1.00 47.72 413 MET B O 1
ATOM 8263 N N . ILE B 1 414 ? 251.404 222.101 193.327 1.00 48.13 414 ILE B N 1
ATOM 8264 C CA . ILE B 1 414 ? 252.485 223.044 193.047 1.00 48.13 414 ILE B CA 1
ATOM 8265 C C . ILE B 1 414 ? 253.142 222.726 191.707 1.00 48.13 414 ILE B C 1
ATOM 8266 O O . ILE B 1 414 ? 253.411 223.625 190.901 1.00 48.13 414 ILE B O 1
ATOM 8271 N N . CYS B 1 415 ? 253.397 221.442 191.442 1.00 53.78 415 CYS B N 1
ATOM 8272 C CA . CYS B 1 415 ? 253.997 221.048 190.169 1.00 53.78 415 CYS B CA 1
ATOM 8273 C C . CYS B 1 415 ? 253.098 221.401 188.992 1.00 53.78 415 CYS B C 1
ATOM 8274 O O . CYS B 1 415 ? 253.572 221.896 187.963 1.00 53.78 415 CYS B O 1
ATOM 8277 N N . PHE B 1 416 ? 251.796 221.152 189.124 1.00 55.50 416 PHE B N 1
ATOM 8278 C CA . PHE B 1 416 ? 250.861 221.351 188.027 1.00 55.50 416 PHE B CA 1
ATOM 8279 C C . PHE B 1 416 ? 250.546 222.820 187.800 1.00 55.50 416 PHE B C 1
ATOM 8280 O O . PHE B 1 416 ? 250.153 223.198 186.692 1.00 55.50 416 PHE B O 1
ATOM 8288 N N . TYR B 1 417 ? 250.690 223.659 188.826 1.00 53.55 417 TYR B N 1
ATOM 8289 C CA . TYR B 1 417 ? 250.479 225.089 188.666 1.00 53.55 417 TYR B CA 1
ATOM 8290 C C . TYR B 1 417 ? 251.770 225.859 188.428 1.00 53.55 417 TYR B C 1
ATOM 8291 O O . TYR B 1 417 ? 251.712 227.067 188.180 1.00 53.55 417 TYR B O 1
ATOM 8300 N N . SER B 1 418 ? 252.924 225.197 188.501 1.00 63.22 418 SER B N 1
ATOM 8301 C CA . SER B 1 418 ? 254.208 225.849 188.261 1.00 63.22 418 SER B CA 1
ATOM 8302 C C . SER B 1 418 ? 254.750 225.547 186.868 1.00 63.22 418 SER B C 1
ATOM 8303 O O . SER B 1 418 ? 255.033 226.468 186.097 1.00 63.22 418 SER B O 1
ATOM 8306 N N . LEU B 1 419 ? 254.908 224.265 186.535 1.00 69.44 419 LEU B N 1
ATOM 8307 C CA . LEU B 1 419 ? 255.455 223.907 185.230 1.00 69.44 419 LEU B CA 1
ATOM 8308 C C . LEU B 1 419 ? 254.510 224.299 184.103 1.00 69.44 419 LEU B C 1
ATOM 8309 O O . LEU B 1 419 ? 254.940 224.873 183.096 1.00 69.44 419 LEU B O 1
ATOM 8314 N N . GLU B 1 420 ? 253.222 224.003 184.251 1.00 69.28 420 GLU B N 1
ATOM 8315 C CA . GLU B 1 420 ? 252.248 224.252 183.199 1.00 69.28 420 GLU B CA 1
ATOM 8316 C C . GLU B 1 420 ? 250.967 224.774 183.841 1.00 69.28 420 GLU B C 1
ATOM 8317 O O . GLU B 1 420 ? 250.955 225.147 185.017 1.00 69.28 420 GLU B O 1
ATOM 8323 N N . LEU B 1 421 ? 249.904 224.810 183.036 1.00 71.52 421 LEU B N 1
ATOM 8324 C CA . LEU B 1 421 ? 248.544 225.227 183.409 1.00 71.52 421 LEU B CA 1
ATOM 8325 C C . LEU B 1 421 ? 248.377 225.857 184.789 1.00 71.52 421 LEU B C 1
ATOM 8326 O O . LEU B 1 421 ? 247.522 226.719 184.988 1.00 71.52 421 LEU B O 1
ATOM 8331 N N . TYR B 1 443 ? 258.121 214.772 190.073 1.00 81.50 443 TYR B N 1
ATOM 8332 C CA . TYR B 1 443 ? 259.096 213.756 189.699 1.00 81.50 443 TYR B CA 1
ATOM 8333 C C . TYR B 1 443 ? 260.285 214.364 188.976 1.00 81.50 443 TYR B C 1
ATOM 8334 O O . TYR B 1 443 ? 260.803 213.775 188.028 1.00 81.50 443 TYR B O 1
ATOM 8343 N N . THR B 1 444 ? 260.713 215.545 189.419 1.00 93.56 444 THR B N 1
ATOM 8344 C CA . THR B 1 444 ? 261.883 216.187 188.832 1.00 93.56 444 THR B CA 1
ATOM 8345 C C . THR B 1 444 ? 263.102 215.293 189.012 1.00 93.56 444 THR B C 1
ATOM 8346 O O . THR B 1 444 ? 263.697 214.834 188.031 1.00 93.56 444 THR B O 1
ATOM 8350 N N . TYR B 1 445 ? 263.481 215.042 190.263 1.00 86.00 445 TYR B N 1
ATOM 8351 C CA . TYR B 1 445 ? 264.487 214.026 190.568 1.00 86.00 445 TYR B CA 1
ATOM 8352 C C . TYR B 1 445 ? 264.136 213.460 191.944 1.00 86.00 445 TYR B C 1
ATOM 8353 O O . TYR B 1 445 ? 264.640 213.928 192.968 1.00 86.00 445 TYR B O 1
ATOM 8362 N N . GLY B 1 446 ? 263.277 212.445 191.950 1.00 68.93 446 GLY B N 1
ATOM 8363 C CA . GLY B 1 446 ? 262.918 211.772 193.180 1.00 68.93 446 GLY B CA 1
ATOM 8364 C C . GLY B 1 446 ? 262.240 212.656 194.206 1.00 68.93 446 GLY B C 1
ATOM 8365 O O . GLY B 1 446 ? 262.203 212.308 195.390 1.00 68.93 446 GLY B O 1
ATOM 8366 N N . VAL B 1 447 ? 261.711 213.804 193.777 1.00 54.82 447 VAL B N 1
ATOM 8367 C CA . VAL B 1 447 ? 261.065 214.717 194.715 1.00 54.82 447 VAL B CA 1
ATOM 8368 C C . VAL B 1 447 ? 259.844 214.060 195.346 1.00 54.82 447 VAL B C 1
ATOM 8369 O O . VAL B 1 447 ? 259.581 214.227 196.543 1.00 54.82 447 VAL B O 1
ATOM 8373 N N . ARG B 1 448 ? 259.089 213.292 194.559 1.00 53.55 448 ARG B N 1
ATOM 8374 C CA . ARG B 1 448 ? 257.912 212.616 195.094 1.00 53.55 448 ARG B CA 1
ATOM 8375 C C . ARG B 1 448 ? 258.294 211.611 196.175 1.00 53.55 448 ARG B C 1
ATOM 8376 O O . ARG B 1 448 ? 257.585 211.466 197.179 1.00 53.55 448 ARG B O 1
ATOM 8384 N N . ALA B 1 449 ? 259.410 210.904 195.986 1.00 41.74 449 ALA B N 1
ATOM 8385 C CA . ALA B 1 449 ? 259.876 209.976 197.011 1.00 41.74 449 ALA B CA 1
ATOM 8386 C C . ALA B 1 449 ? 260.208 210.706 198.308 1.00 41.74 449 ALA B C 1
ATOM 8387 O O . ALA B 1 449 ? 259.859 210.239 199.400 1.00 41.74 449 ALA B O 1
ATOM 8389 N N . ILE B 1 450 ? 260.875 211.857 198.208 1.00 39.36 450 ILE B N 1
ATOM 8390 C CA . ILE B 1 450 ? 261.184 212.640 199.400 1.00 39.36 450 ILE B CA 1
ATOM 8391 C C . ILE B 1 450 ? 259.906 213.115 200.078 1.00 39.36 450 ILE B C 1
ATOM 8392 O O . ILE B 1 450 ? 259.806 213.110 201.310 1.00 39.36 450 ILE B O 1
ATOM 8397 N N . VAL B 1 451 ? 258.913 213.534 199.292 1.00 37.54 451 VAL B N 1
ATOM 8398 C CA . VAL B 1 451 ? 257.657 213.994 199.880 1.00 37.54 451 VAL B CA 1
ATOM 8399 C C . VAL B 1 451 ? 256.959 212.851 200.609 1.00 37.54 451 VAL B C 1
ATOM 8400 O O . VAL B 1 451 ? 256.387 213.045 201.689 1.00 37.54 451 VAL B O 1
ATOM 8404 N N . GLN B 1 452 ? 256.995 211.643 200.039 1.00 38.79 452 GLN B N 1
ATOM 8405 C CA . GLN B 1 452 ? 256.437 210.492 200.748 1.00 38.79 452 GLN B CA 1
ATOM 8406 C C . GLN B 1 452 ? 257.196 210.213 202.038 1.00 38.79 452 GLN B C 1
ATOM 8407 O O . GLN B 1 452 ? 256.591 209.886 203.065 1.00 38.79 452 GLN B O 1
ATOM 8413 N N . CYS B 1 453 ? 258.523 210.317 202.003 1.00 32.44 453 CYS B N 1
ATOM 8414 C CA . CYS B 1 453 ? 259.332 209.973 203.165 1.00 32.44 453 CYS B CA 1
ATOM 8415 C C . CYS B 1 453 ? 259.377 211.068 204.225 1.00 32.44 453 CYS B C 1
ATOM 8416 O O . CYS B 1 453 ? 259.918 210.822 205.308 1.00 32.44 453 CYS B O 1
ATOM 8419 N N . ILE B 1 454 ? 258.852 212.264 203.944 1.00 28.42 454 ILE B N 1
ATOM 8420 C CA . ILE B 1 454 ? 258.878 213.333 204.948 1.00 28.42 454 ILE B CA 1
ATOM 8421 C C . ILE B 1 454 ? 258.210 212.936 206.261 1.00 28.42 454 ILE B C 1
ATOM 8422 O O . ILE B 1 454 ? 258.842 213.098 207.318 1.00 28.42 454 ILE B O 1
ATOM 8427 N N . PRO B 1 455 ? 256.968 212.433 206.286 1.00 28.72 455 PRO B N 1
ATOM 8428 C CA . PRO B 1 455 ? 256.371 212.087 207.591 1.00 28.72 455 PRO B CA 1
ATOM 8429 C C . PRO B 1 455 ? 257.127 210.995 208.327 1.00 28.72 455 PRO B C 1
ATOM 8430 O O . PRO B 1 455 ? 257.323 211.071 209.555 1.00 28.72 455 PRO B O 1
ATOM 8434 N N . ALA B 1 456 ? 257.557 209.969 207.593 1.00 28.26 456 ALA B N 1
ATOM 8435 C CA . ALA B 1 456 ? 258.345 208.910 208.203 1.00 28.26 456 ALA B CA 1
ATOM 8436 C C . ALA B 1 456 ? 259.648 209.458 208.755 1.00 28.26 456 ALA B C 1
ATOM 8437 O O . ALA B 1 456 ? 260.100 209.032 209.821 1.00 28.26 456 ALA B O 1
ATOM 8439 N N . TRP B 1 457 ? 260.260 210.414 208.056 1.00 31.06 457 TRP B N 1
ATOM 8440 C CA . TRP B 1 457 ? 261.466 211.038 208.588 1.00 31.06 457 TRP B CA 1
ATOM 8441 C C . TRP B 1 457 ? 261.179 211.830 209.855 1.00 31.06 457 TRP B C 1
ATOM 8442 O O . TRP B 1 457 ? 261.979 211.803 210.798 1.00 31.06 457 TRP B O 1
ATOM 8453 N N . LEU B 1 458 ? 260.069 212.572 209.887 1.00 27.61 458 LEU B N 1
ATOM 8454 C CA . LEU B 1 458 ? 259.744 213.329 211.090 1.00 27.61 458 LEU B CA 1
ATOM 8455 C C . LEU B 1 458 ? 259.643 212.402 212.288 1.00 27.61 458 LEU B C 1
ATOM 8456 O O . LEU B 1 458 ? 260.268 212.642 213.330 1.00 27.61 458 LEU B O 1
ATOM 8461 N N . ARG B 1 459 ? 258.898 211.307 212.150 1.00 37.69 459 ARG B N 1
ATOM 8462 C CA . ARG B 1 459 ? 258.772 210.448 213.324 1.00 37.69 459 ARG B CA 1
ATOM 8463 C C . ARG B 1 459 ? 260.041 209.635 213.591 1.00 37.69 459 ARG B C 1
ATOM 8464 O O . ARG B 1 459 ? 260.341 209.330 214.752 1.00 37.69 459 ARG B O 1
ATOM 8472 N N . PHE B 1 460 ? 260.825 209.323 212.560 1.00 54.29 460 PHE B N 1
ATOM 8473 C CA . PHE B 1 460 ? 262.119 208.679 212.770 1.00 54.29 460 PHE B CA 1
ATOM 8474 C C . PHE B 1 460 ? 263.030 209.548 213.629 1.00 54.29 460 PHE B C 1
ATOM 8475 O O . PHE B 1 460 ? 263.626 209.079 214.612 1.00 54.29 460 PHE B O 1
ATOM 8483 N N . ILE B 1 461 ? 263.121 210.833 213.300 1.00 35.72 461 ILE B N 1
ATOM 8484 C CA . ILE B 1 461 ? 264.007 211.699 214.064 1.00 35.72 461 ILE B CA 1
ATOM 8485 C C . ILE B 1 461 ? 263.415 212.032 215.433 1.00 35.72 461 ILE B C 1
ATOM 8486 O O . ILE B 1 461 ? 264.165 212.239 216.392 1.00 35.72 461 ILE B O 1
ATOM 8491 N N . GLN B 1 462 ? 262.084 212.057 215.580 1.00 27.35 462 GLN B N 1
ATOM 8492 C CA . GLN B 1 462 ? 261.517 212.173 216.925 1.00 27.35 462 GLN B CA 1
ATOM 8493 C C . GLN B 1 462 ? 261.886 210.972 217.783 1.00 27.35 462 GLN B C 1
ATOM 8494 O O . GLN B 1 462 ? 262.212 211.119 218.968 1.00 27.35 462 GLN B O 1
ATOM 8500 N N . CYS B 1 463 ? 261.831 209.771 217.207 1.00 31.63 463 CYS B N 1
ATOM 8501 C CA . CYS B 1 463 ? 262.210 208.583 217.959 1.00 31.63 463 CYS B CA 1
ATOM 8502 C C . CYS B 1 463 ? 263.678 208.632 218.358 1.00 31.63 463 CYS B C 1
ATOM 8503 O O . CYS B 1 463 ? 264.034 208.274 219.485 1.00 31.63 463 CYS B O 1
ATOM 8506 N N . LEU B 1 464 ? 264.548 209.086 217.454 1.00 32.37 464 LEU B N 1
ATOM 8507 C CA . LEU B 1 464 ? 265.958 209.206 217.821 1.00 32.37 464 LEU B CA 1
ATOM 8508 C C . LEU B 1 464 ? 266.174 210.270 218.894 1.00 32.37 464 LEU B C 1
ATOM 8509 O O . LEU B 1 464 ? 267.034 210.112 219.770 1.00 32.37 464 LEU B O 1
ATOM 8514 N N . ARG B 1 465 ? 265.418 211.368 218.839 1.00 36.63 465 ARG B N 1
ATOM 8515 C CA . ARG B 1 465 ? 265.527 212.383 219.882 1.00 36.63 465 ARG B CA 1
ATOM 8516 C C . ARG B 1 465 ? 265.100 211.830 221.233 1.00 36.63 465 ARG B C 1
ATOM 8517 O O . ARG B 1 465 ? 265.736 212.108 222.257 1.00 36.63 465 ARG B O 1
ATOM 8525 N N . ARG B 1 466 ? 264.025 211.042 221.260 1.00 35.19 466 ARG B N 1
ATOM 8526 C CA . ARG B 1 466 ? 263.621 210.430 222.519 1.00 35.19 466 ARG B CA 1
ATOM 8527 C C . ARG B 1 466 ? 264.627 209.384 222.975 1.00 35.19 466 ARG B C 1
ATOM 8528 O O . ARG B 1 466 ? 264.771 209.154 224.179 1.00 35.19 466 ARG B O 1
ATOM 8536 N N . TYR B 1 467 ? 265.324 208.741 222.039 1.00 36.00 467 TYR B N 1
ATOM 8537 C CA . TYR B 1 467 ? 266.433 207.872 222.416 1.00 36.00 467 TYR B CA 1
ATOM 8538 C C . TYR B 1 467 ? 267.530 208.662 223.115 1.00 36.00 467 TYR B C 1
ATOM 8539 O O . TYR B 1 467 ? 268.064 208.233 224.142 1.00 36.00 467 TYR B O 1
ATOM 8548 N N . ARG B 1 468 ? 267.890 209.818 222.559 1.00 45.07 468 ARG B N 1
ATOM 8549 C CA . ARG B 1 468 ? 268.900 210.651 223.205 1.00 45.07 468 ARG B CA 1
ATOM 8550 C C . ARG B 1 468 ? 268.444 211.094 224.588 1.00 45.07 468 ARG B C 1
ATOM 8551 O O . ARG B 1 468 ? 269.234 211.103 225.538 1.00 45.07 468 ARG B O 1
ATOM 8559 N N . ASP B 1 469 ? 267.172 211.466 224.719 1.00 51.23 469 ASP B N 1
ATOM 8560 C CA . ASP B 1 469 ? 266.686 212.011 225.982 1.00 51.23 469 ASP B CA 1
ATOM 8561 C C . ASP B 1 469 ? 266.541 210.920 227.038 1.00 51.23 469 ASP B C 1
ATOM 8562 O O . ASP B 1 469 ? 267.225 210.938 228.067 1.00 51.23 469 ASP B O 1
ATOM 8567 N N . THR B 1 470 ? 265.654 209.956 226.796 1.00 50.33 470 THR B N 1
ATOM 8568 C CA . THR B 1 470 ? 265.355 208.935 227.793 1.00 50.33 470 THR B CA 1
ATOM 8569 C C . THR B 1 470 ? 266.452 207.883 227.891 1.00 50.33 470 THR B C 1
ATOM 8570 O O . THR B 1 470 ? 266.713 207.367 228.985 1.00 50.33 470 THR B O 1
ATOM 8574 N N . LYS B 1 471 ? 267.109 207.569 226.776 1.00 44.03 471 LYS B N 1
ATOM 8575 C CA . LYS B 1 471 ? 268.154 206.547 226.715 1.00 44.03 471 LYS B CA 1
ATOM 8576 C C . LYS B 1 471 ? 267.597 205.176 227.106 1.00 44.03 471 LYS B C 1
ATOM 8577 O O . LYS B 1 471 ? 268.019 204.547 228.078 1.00 44.03 471 LYS B O 1
ATOM 8583 N N . ARG B 1 472 ? 266.611 204.731 226.330 1.00 44.66 472 ARG B N 1
ATOM 8584 C CA . ARG B 1 472 ? 266.126 203.358 226.401 1.00 44.66 472 ARG B CA 1
ATOM 8585 C C . ARG B 1 472 ? 265.964 202.855 224.977 1.00 44.66 472 ARG B C 1
ATOM 8586 O O . ARG B 1 472 ? 265.259 203.473 224.175 1.00 44.66 472 ARG B O 1
ATOM 8594 N N . ALA B 1 473 ? 266.621 201.740 224.663 1.00 35.26 473 ALA B N 1
ATOM 8595 C CA . ALA B 1 473 ? 266.679 201.267 223.288 1.00 35.26 473 ALA B CA 1
ATOM 8596 C C . ALA B 1 473 ? 265.484 200.418 222.887 1.00 35.26 473 ALA B C 1
ATOM 8597 O O . ALA B 1 473 ? 265.347 200.111 221.699 1.00 35.26 473 ALA B O 1
ATOM 8599 N N . PHE B 1 474 ? 264.627 200.022 223.826 1.00 39.24 474 PHE B N 1
ATOM 8600 C CA . PHE B 1 474 ? 263.545 199.111 223.468 1.00 39.24 474 PHE B CA 1
ATOM 8601 C C . PHE B 1 474 ? 262.441 199.789 222.658 1.00 39.24 474 PHE B C 1
ATOM 8602 O O . PHE B 1 474 ? 262.167 199.354 221.532 1.00 39.24 474 PHE B O 1
ATOM 8610 N N . PRO B 1 475 ? 261.775 200.834 223.164 1.00 37.59 475 PRO B N 1
ATOM 8611 C CA . PRO B 1 475 ? 260.661 201.404 222.398 1.00 37.59 475 PRO B CA 1
ATOM 8612 C C . PRO B 1 475 ? 261.082 202.452 221.386 1.00 37.59 475 PRO B C 1
ATOM 8613 O O . PRO B 1 475 ? 260.218 202.955 220.655 1.00 37.59 475 PRO B O 1
ATOM 8617 N N . HIS B 1 476 ? 262.366 202.800 221.309 1.00 34.26 476 HIS B N 1
ATOM 8618 C CA . HIS B 1 476 ? 262.771 203.916 220.466 1.00 34.26 476 HIS B CA 1
ATOM 8619 C C . HIS B 1 476 ? 263.509 203.476 219.207 1.00 34.26 476 HIS B C 1
ATOM 8620 O O . HIS B 1 476 ? 263.107 203.836 218.095 1.00 34.26 476 HIS B O 1
ATOM 8627 N N . LEU B 1 477 ? 264.585 202.704 219.356 1.00 34.42 477 LEU B N 1
ATOM 8628 C CA . LEU B 1 477 ? 265.350 202.297 218.182 1.00 34.42 477 LEU B CA 1
ATOM 8629 C C . LEU B 1 477 ? 264.555 201.344 217.298 1.00 34.42 477 LEU B C 1
ATOM 8630 O O . LEU B 1 477 ? 264.695 201.370 216.072 1.00 34.42 477 LEU B O 1
ATOM 8635 N N . VAL B 1 478 ? 263.721 200.493 217.897 1.00 32.27 478 VAL B N 1
ATOM 8636 C CA . VAL B 1 478 ? 262.862 199.616 217.106 1.00 32.27 478 VAL B CA 1
ATOM 8637 C C . VAL B 1 478 ? 261.890 200.439 216.265 1.00 32.27 478 VAL B C 1
ATOM 8638 O O . VAL B 1 478 ? 261.679 200.170 215.071 1.00 32.27 478 VAL B O 1
ATOM 8642 N N . ASN B 1 479 ? 261.295 201.466 216.872 1.00 33.92 479 ASN B N 1
ATOM 8643 C CA . ASN B 1 479 ? 260.378 202.340 216.155 1.00 33.92 479 ASN B CA 1
ATOM 8644 C C . ASN B 1 479 ? 261.098 203.080 215.026 1.00 33.92 479 ASN B C 1
ATOM 8645 O O . ASN B 1 479 ? 260.553 203.243 213.920 1.00 33.92 479 ASN B O 1
ATOM 8650 N N . ALA B 1 480 ? 262.328 203.528 215.290 1.00 30.43 480 ALA B N 1
ATOM 8651 C CA . ALA B 1 480 ? 263.130 204.159 214.252 1.00 30.43 480 ALA B CA 1
ATOM 8652 C C . ALA B 1 480 ? 263.412 203.193 213.109 1.00 30.43 480 ALA B C 1
ATOM 8653 O O . ALA B 1 480 ? 263.376 203.577 211.933 1.00 30.43 480 ALA B O 1
ATOM 8655 N N . GLY B 1 481 ? 263.696 201.933 213.434 1.00 29.38 481 GLY B N 1
ATOM 8656 C CA . GLY B 1 481 ? 263.874 200.937 212.393 1.00 29.38 481 GLY B CA 1
ATOM 8657 C C . GLY B 1 481 ? 262.631 200.766 211.542 1.00 29.38 481 GLY B C 1
ATOM 8658 O O . GLY B 1 481 ? 262.721 200.551 210.332 1.00 29.38 481 GLY B O 1
ATOM 8659 N N . LYS B 1 482 ? 261.456 200.859 212.163 1.00 28.42 482 LYS B N 1
ATOM 8660 C CA . LYS B 1 482 ? 260.205 200.785 211.407 1.00 28.42 482 LYS B CA 1
ATOM 8661 C C . LYS B 1 482 ? 260.093 201.932 210.406 1.00 28.42 482 LYS B C 1
ATOM 8662 O O . LYS B 1 482 ? 259.870 201.725 209.195 1.00 28.42 482 LYS B O 1
ATOM 8668 N N . TYR B 1 483 ? 260.270 203.157 210.892 1.00 26.57 483 TYR B N 1
ATOM 8669 C CA . TYR B 1 483 ? 260.156 204.297 209.994 1.00 26.57 483 TYR B CA 1
ATOM 8670 C C . TYR B 1 483 ? 261.320 204.398 209.017 1.00 26.57 483 TYR B C 1
ATOM 8671 O O . TYR B 1 483 ? 261.264 205.224 208.101 1.00 26.57 483 TYR B O 1
ATOM 8680 N N . SER B 1 484 ? 262.367 203.594 209.190 1.00 29.78 484 SER B N 1
ATOM 8681 C CA . SER B 1 484 ? 263.394 203.465 208.163 1.00 29.78 484 SER B CA 1
ATOM 8682 C C . SER B 1 484 ? 263.076 202.375 207.146 1.00 29.78 484 SER B C 1
ATOM 8683 O O . SER B 1 484 ? 263.458 202.494 205.973 1.00 29.78 484 SER B O 1
ATOM 8686 N N . THR B 1 485 ? 262.398 201.304 207.565 1.00 27.08 485 THR B N 1
ATOM 8687 C CA . THR B 1 485 ? 261.928 200.322 206.594 1.00 27.08 485 THR B CA 1
ATOM 8688 C C . THR B 1 485 ? 260.949 200.947 205.616 1.00 27.08 485 THR B C 1
ATOM 8689 O O . THR B 1 485 ? 260.889 200.538 204.449 1.00 27.08 485 THR B O 1
ATOM 8693 N N . THR B 1 486 ? 260.178 201.943 206.065 1.00 26.91 486 THR B N 1
ATOM 8694 C CA . THR B 1 486 ? 259.365 202.687 205.097 1.00 26.91 486 THR B CA 1
ATOM 8695 C C . THR B 1 486 ? 260.240 203.378 204.046 1.00 26.91 486 THR B C 1
ATOM 8696 O O . THR B 1 486 ? 259.919 203.364 202.847 1.00 26.91 486 THR B O 1
ATOM 8700 N N . PHE B 1 487 ? 261.355 203.981 204.479 1.00 28.53 487 PHE B N 1
ATOM 8701 C CA . PHE B 1 487 ? 262.296 204.581 203.535 1.00 28.53 487 PHE B CA 1
ATOM 8702 C C . PHE B 1 487 ? 262.789 203.557 202.529 1.00 28.53 487 PHE B C 1
ATOM 8703 O O . PHE B 1 487 ? 262.867 203.838 201.327 1.00 28.53 487 PHE B O 1
ATOM 8711 N N . PHE B 1 488 ? 263.174 202.378 203.018 1.00 32.49 488 PHE B N 1
ATOM 8712 C CA . PHE B 1 488 ? 263.679 201.340 202.125 1.00 32.49 488 PHE B CA 1
ATOM 8713 C C . PHE B 1 488 ? 262.620 200.926 201.112 1.00 32.49 488 PHE B C 1
ATOM 8714 O O . PHE B 1 488 ? 262.920 200.760 199.922 1.00 32.49 488 PHE B O 1
ATOM 8722 N N . MET B 1 489 ? 261.374 200.766 201.565 1.00 30.32 489 MET B N 1
ATOM 8723 C CA . MET B 1 489 ? 260.277 200.464 200.651 1.00 30.32 489 MET B CA 1
ATOM 8724 C C . MET B 1 489 ? 260.192 201.484 199.528 1.00 30.32 489 MET B C 1
ATOM 8725 O O . MET B 1 489 ? 260.177 201.127 198.344 1.00 30.32 489 MET B O 1
ATOM 8730 N N . VAL B 1 490 ? 260.136 202.769 199.887 1.00 31.53 490 VAL B N 1
ATOM 8731 C CA . VAL B 1 490 ? 259.935 203.805 198.874 1.00 31.53 490 VAL B CA 1
ATOM 8732 C C . VAL B 1 490 ? 261.120 203.852 197.918 1.00 31.53 490 VAL B C 1
ATOM 8733 O O . VAL B 1 490 ? 260.951 203.945 196.695 1.00 31.53 490 VAL B O 1
ATOM 8737 N N . THR B 1 491 ? 262.337 203.782 198.460 1.00 34.90 491 THR B N 1
ATOM 8738 C CA . THR B 1 491 ? 263.526 203.885 197.623 1.00 34.90 491 THR B CA 1
ATOM 8739 C C . THR B 1 491 ? 263.614 202.728 196.640 1.00 34.90 491 THR B C 1
ATOM 8740 O O . THR B 1 491 ? 263.903 202.931 195.454 1.00 34.90 491 THR B O 1
ATOM 8744 N N . PHE B 1 492 ? 263.357 201.501 197.104 1.00 39.93 492 PHE B N 1
ATOM 8745 C CA . PHE B 1 492 ? 263.453 200.370 196.190 1.00 39.93 492 PHE B CA 1
ATOM 8746 C C . PHE B 1 492 ? 262.306 200.344 195.190 1.00 39.93 492 PHE B C 1
ATOM 8747 O O . PHE B 1 492 ? 262.505 199.918 194.049 1.00 39.93 492 PHE B O 1
ATOM 8755 N N . ALA B 1 493 ? 261.116 200.816 195.568 1.00 38.16 493 ALA B N 1
ATOM 8756 C CA . ALA B 1 493 ? 260.051 200.942 194.579 1.00 38.16 493 ALA B CA 1
ATOM 8757 C C . ALA B 1 493 ? 260.425 201.940 193.491 1.00 38.16 493 ALA B C 1
ATOM 8758 O O . ALA B 1 493 ? 260.210 201.683 192.300 1.00 38.16 493 ALA B O 1
ATOM 8760 N N . ALA B 1 494 ? 260.996 203.084 193.880 1.00 41.96 494 ALA B N 1
ATOM 8761 C CA . ALA B 1 494 ? 261.394 204.082 192.890 1.00 41.96 494 ALA B CA 1
ATOM 8762 C C . ALA B 1 494 ? 262.506 203.558 191.987 1.00 41.96 494 ALA B C 1
ATOM 8763 O O . ALA B 1 494 ? 262.494 203.799 190.773 1.00 41.96 494 ALA B O 1
ATOM 8765 N N . LEU B 1 495 ? 263.481 202.848 192.561 1.00 46.23 495 LEU B N 1
ATOM 8766 C CA . LEU B 1 495 ? 264.549 202.280 191.742 1.00 46.23 495 LEU B CA 1
ATOM 8767 C C . LEU B 1 495 ? 264.018 201.203 190.806 1.00 46.23 495 LEU B C 1
ATOM 8768 O O . LEU B 1 495 ? 264.474 201.091 189.664 1.00 46.23 495 LEU B O 1
ATOM 8773 N N . TYR B 1 496 ? 263.052 200.406 191.266 1.00 52.27 496 TYR B N 1
ATOM 8774 C CA . TYR B 1 496 ? 262.406 199.439 190.388 1.00 52.27 496 TYR B CA 1
ATOM 8775 C C . TYR B 1 496 ? 261.717 200.132 189.223 1.00 52.27 496 TYR B C 1
ATOM 8776 O O . TYR B 1 496 ? 261.844 199.703 188.070 1.00 52.27 496 TYR B O 1
ATOM 8785 N N . SER B 1 497 ? 260.990 201.216 189.503 1.00 53.39 497 SER B N 1
ATOM 8786 C CA . SER B 1 497 ? 260.323 201.954 188.435 1.00 53.39 497 SER B CA 1
ATOM 8787 C C . SER B 1 497 ? 261.325 202.519 187.440 1.00 53.39 497 SER B C 1
ATOM 8788 O O . SER B 1 497 ? 261.120 202.433 186.223 1.00 53.39 497 SER B O 1
ATOM 8791 N N . THR B 1 498 ? 262.412 203.109 187.938 1.00 55.75 498 THR B N 1
ATOM 8792 C CA . THR B 1 498 ? 263.404 203.699 187.047 1.00 55.75 498 THR B CA 1
ATOM 8793 C C . THR B 1 498 ? 264.100 202.637 186.204 1.00 55.75 498 THR B C 1
ATOM 8794 O O . THR B 1 498 ? 264.317 202.837 185.003 1.00 55.75 498 THR B O 1
ATOM 8798 N N . HIS B 1 499 ? 264.448 201.499 186.805 1.00 63.86 499 HIS B N 1
ATOM 8799 C CA . HIS B 1 499 ? 265.198 200.474 186.095 1.00 63.86 499 HIS B CA 1
ATOM 8800 C C . HIS B 1 499 ? 264.329 199.575 185.229 1.00 63.86 499 HIS B C 1
ATOM 8801 O O . HIS B 1 499 ? 264.874 198.832 184.407 1.00 63.86 499 HIS B O 1
ATOM 8808 N N . LYS B 1 500 ? 263.004 199.608 185.389 1.00 66.54 500 LYS B N 1
ATOM 8809 C CA . LYS B 1 500 ? 262.164 198.870 184.454 1.00 66.54 500 LYS B CA 1
ATOM 8810 C C . LYS B 1 500 ? 262.230 199.479 183.060 1.00 66.54 500 LYS B C 1
ATOM 8811 O O . LYS B 1 500 ? 262.080 198.765 182.063 1.00 66.54 500 LYS B O 1
ATOM 8817 N N . GLU B 1 501 ? 262.456 200.792 182.971 1.00 71.93 501 GLU B N 1
ATOM 8818 C CA . GLU B 1 501 ? 262.663 201.425 181.673 1.00 71.93 501 GLU B CA 1
ATOM 8819 C C . GLU B 1 501 ? 263.970 200.968 181.038 1.00 71.93 501 GLU B C 1
ATOM 8820 O O . GLU B 1 501 ? 264.033 200.747 179.824 1.00 71.93 501 GLU B O 1
ATOM 8826 N N . ARG B 1 502 ? 265.027 200.829 181.843 1.00 80.72 502 ARG B N 1
ATOM 8827 C CA . ARG B 1 502 ? 266.294 200.340 181.316 1.00 80.72 502 ARG B CA 1
ATOM 8828 C C . ARG B 1 502 ? 266.155 198.922 180.780 1.00 80.72 502 ARG B C 1
ATOM 8829 O O . ARG B 1 502 ? 266.706 198.592 179.724 1.00 80.72 502 ARG B O 1
ATOM 8837 N N . GLY B 1 503 ? 265.420 198.072 181.492 1.00 86.19 503 GLY B N 1
ATOM 8838 C CA . GLY B 1 503 ? 265.294 196.679 181.118 1.00 86.19 503 GLY B CA 1
ATOM 8839 C C . GLY B 1 503 ? 266.453 195.802 181.527 1.00 86.19 503 GLY B C 1
ATOM 8840 O O . GLY B 1 503 ? 266.528 194.654 181.077 1.00 86.19 503 GLY B O 1
ATOM 8841 N N . HIS B 1 504 ? 267.358 196.304 182.360 1.00 93.55 504 HIS B N 1
ATOM 8842 C CA . HIS B 1 504 ? 268.521 195.533 182.770 1.00 93.55 504 HIS B CA 1
ATOM 8843 C C . HIS B 1 504 ? 268.107 194.403 183.709 1.00 93.55 504 HIS B C 1
ATOM 8844 O O . HIS B 1 504 ? 267.037 194.428 184.323 1.00 93.55 504 HIS B O 1
ATOM 8851 N N . SER B 1 505 ? 268.977 193.395 183.810 1.00 98.57 505 SER B N 1
ATOM 8852 C CA . SER B 1 505 ? 268.702 192.247 184.667 1.00 98.57 505 SER B CA 1
ATOM 8853 C C . SER B 1 505 ? 268.594 192.631 186.137 1.00 98.57 505 SER B C 1
ATOM 8854 O O . SER B 1 505 ? 268.013 191.874 186.921 1.00 98.57 505 SER B O 1
ATOM 8857 N N . ASP B 1 506 ? 269.141 193.785 186.529 1.00 91.45 506 ASP B N 1
ATOM 8858 C CA . ASP B 1 506 ? 269.010 194.244 187.906 1.00 91.45 506 ASP B CA 1
ATOM 8859 C C . ASP B 1 506 ? 267.576 194.609 188.261 1.00 91.45 506 ASP B C 1
ATOM 8860 O O . ASP B 1 506 ? 267.271 194.783 189.445 1.00 91.45 506 ASP B O 1
ATOM 8865 N N . THR B 1 507 ? 266.696 194.738 187.267 1.00 81.16 507 THR B N 1
ATOM 8866 C CA . THR B 1 507 ? 265.307 195.077 187.550 1.00 81.16 507 THR B CA 1
ATOM 8867 C C . THR B 1 507 ? 264.642 194.003 188.403 1.00 81.16 507 THR B C 1
ATOM 8868 O O . THR B 1 507 ? 263.897 194.316 189.339 1.00 81.16 507 THR B O 1
ATOM 8872 N N . MET B 1 508 ? 264.912 192.730 188.110 1.00 76.98 508 MET B N 1
ATOM 8873 C CA . MET B 1 508 ? 264.350 191.662 188.930 1.00 76.98 508 MET B CA 1
ATOM 8874 C C . MET B 1 508 ? 264.964 191.632 190.324 1.00 76.98 508 MET B C 1
ATOM 8875 O O . MET B 1 508 ? 264.276 191.298 191.295 1.00 76.98 508 MET B O 1
ATOM 8880 N N . VAL B 1 509 ? 266.248 191.975 190.449 1.00 71.49 509 VAL B N 1
ATOM 8881 C CA . VAL B 1 509 ? 266.857 192.058 191.773 1.00 71.49 509 VAL B CA 1
ATOM 8882 C C . VAL B 1 509 ? 266.180 193.144 192.598 1.00 71.49 509 VAL B C 1
ATOM 8883 O O . VAL B 1 509 ? 265.882 192.955 193.785 1.00 71.49 509 VAL B O 1
ATOM 8887 N N . PHE B 1 510 ? 265.923 194.299 191.980 1.00 62.55 510 PHE B N 1
ATOM 8888 C CA . PHE B 1 510 ? 265.211 195.358 192.688 1.00 62.55 510 PHE B CA 1
ATOM 8889 C C . PHE B 1 510 ? 263.772 194.969 192.987 1.00 62.55 510 PHE B C 1
ATOM 8890 O O . PHE B 1 510 ? 263.227 195.389 194.010 1.00 62.55 510 PHE B O 1
ATOM 8898 N N . PHE B 1 511 ? 263.144 194.168 192.127 1.00 59.54 511 PHE B N 1
ATOM 8899 C CA . PHE B 1 511 ? 261.811 193.666 192.447 1.00 59.54 511 PHE B CA 1
ATOM 8900 C C . PHE B 1 511 ? 261.838 192.748 193.665 1.00 59.54 511 PHE B C 1
ATOM 8901 O O . PHE B 1 511 ? 260.944 192.811 194.516 1.00 59.54 511 PHE B O 1
ATOM 8909 N N . TYR B 1 512 ? 262.845 191.876 193.753 1.00 64.09 512 TYR B N 1
ATOM 8910 C CA . TYR B 1 512 ? 262.973 191.019 194.929 1.00 64.09 512 TYR B CA 1
ATOM 8911 C C . TYR B 1 512 ? 263.214 191.844 196.187 1.00 64.09 512 TYR B C 1
ATOM 8912 O O . TYR B 1 512 ? 262.632 191.565 197.242 1.00 64.09 512 TYR B O 1
ATOM 8921 N N . LEU B 1 513 ? 264.069 192.866 196.094 1.00 50.12 513 LEU B N 1
ATOM 8922 C CA . LEU B 1 513 ? 264.283 193.748 197.237 1.00 50.12 513 LEU B CA 1
ATOM 8923 C C . LEU B 1 513 ? 262.992 194.454 197.634 1.00 50.12 513 LEU B C 1
ATOM 8924 O O . LEU B 1 513 ? 262.671 194.558 198.824 1.00 50.12 513 LEU B O 1
ATOM 8929 N N . TRP B 1 514 ? 262.233 194.938 196.650 1.00 45.68 514 TRP B N 1
ATOM 8930 C CA . TRP B 1 514 ? 260.970 195.596 196.950 1.00 45.68 514 TRP B CA 1
ATOM 8931 C C . TRP B 1 514 ? 259.991 194.651 197.627 1.00 45.68 514 TRP B C 1
ATOM 8932 O O . TRP B 1 514 ? 259.318 195.040 198.581 1.00 45.68 514 TRP B O 1
ATOM 8943 N N . ILE B 1 515 ? 259.883 193.412 197.145 1.00 40.86 515 ILE B N 1
ATOM 8944 C CA . ILE B 1 515 ? 258.909 192.497 197.736 1.00 40.86 515 ILE B CA 1
ATOM 8945 C C . ILE B 1 515 ? 259.330 192.097 199.146 1.00 40.86 515 ILE B C 1
ATOM 8946 O O . ILE B 1 515 ? 258.491 192.014 200.057 1.00 40.86 515 ILE B O 1
ATOM 8951 N N . VAL B 1 516 ? 260.630 191.881 199.371 1.00 39.35 516 VAL B N 1
ATOM 8952 C CA . VAL B 1 516 ? 261.058 191.485 200.706 1.00 39.35 516 VAL B CA 1
ATOM 8953 C C . VAL B 1 516 ? 260.880 192.642 201.682 1.00 39.35 516 VAL B C 1
ATOM 8954 O O . VAL B 1 516 ? 260.434 192.442 202.815 1.00 39.35 516 VAL B O 1
ATOM 8958 N N . PHE B 1 517 ? 261.176 193.873 201.253 1.00 36.84 517 PHE B N 1
ATOM 8959 C CA . PHE B 1 517 ? 260.975 195.010 202.147 1.00 36.84 517 PHE B CA 1
ATOM 8960 C C . PHE B 1 517 ? 259.501 195.346 202.316 1.00 36.84 517 PHE B C 1
ATOM 8961 O O . PHE B 1 517 ? 259.103 195.830 203.377 1.00 36.84 517 PHE B O 1
ATOM 8969 N N . TYR B 1 518 ? 258.676 195.073 201.309 1.00 32.84 518 TYR B N 1
ATOM 8970 C CA . TYR B 1 518 ? 257.233 195.181 201.474 1.00 32.84 518 TYR B CA 1
ATOM 8971 C C . TYR B 1 518 ? 256.743 194.267 202.583 1.00 32.84 518 TYR B C 1
ATOM 8972 O O . TYR B 1 518 ? 256.047 194.708 203.507 1.00 32.84 518 TYR B O 1
ATOM 8981 N N . ILE B 1 519 ? 257.104 192.984 202.513 1.00 32.70 519 ILE B N 1
ATOM 8982 C CA . ILE B 1 519 ? 256.623 192.049 203.524 1.00 32.70 519 ILE B CA 1
ATOM 8983 C C . ILE B 1 519 ? 257.220 192.384 204.888 1.00 32.70 519 ILE B C 1
ATOM 8984 O O . ILE B 1 519 ? 256.532 192.304 205.914 1.00 32.70 519 ILE B O 1
ATOM 8989 N N . ILE B 1 520 ? 258.486 192.820 204.921 1.00 31.78 520 ILE B N 1
ATOM 8990 C CA . ILE B 1 520 ? 259.125 193.156 206.189 1.00 31.78 520 ILE B CA 1
ATOM 8991 C C . ILE B 1 520 ? 258.441 194.352 206.832 1.00 31.78 520 ILE B C 1
ATOM 8992 O O . ILE B 1 520 ? 258.108 194.325 208.020 1.00 31.78 520 ILE B O 1
ATOM 8997 N N . SER B 1 521 ? 258.216 195.419 206.062 1.00 30.73 521 SER B N 1
ATOM 8998 C CA . SER B 1 521 ? 257.580 196.605 206.622 1.00 30.73 521 SER B CA 1
ATOM 8999 C C . SER B 1 521 ? 256.146 196.322 207.042 1.00 30.73 521 SER B C 1
ATOM 9000 O O . SER B 1 521 ? 255.717 196.760 208.116 1.00 30.73 521 SER B O 1
ATOM 9003 N N . SER B 1 522 ? 255.388 195.586 206.225 1.00 30.77 522 SER B N 1
ATOM 9004 C CA . SER B 1 522 ? 254.008 195.281 206.588 1.00 30.77 522 SER B CA 1
ATOM 9005 C C . SER B 1 522 ? 253.941 194.473 207.878 1.00 30.77 522 SER B C 1
ATOM 9006 O O . SER B 1 522 ? 253.217 194.836 208.813 1.00 30.77 522 SER B O 1
ATOM 9009 N N . CYS B 1 523 ? 254.710 193.379 207.961 1.00 35.69 523 CYS B N 1
ATOM 9010 C CA . CYS B 1 523 ? 254.715 192.570 209.174 1.00 35.69 523 CYS B CA 1
ATOM 9011 C C . CYS B 1 523 ? 255.228 193.355 210.371 1.00 35.69 523 CYS B C 1
ATOM 9012 O O . CYS B 1 523 ? 254.683 193.236 211.476 1.00 35.69 523 CYS B O 1
ATOM 9015 N N . TYR B 1 524 ? 256.259 194.175 210.168 1.00 27.55 524 TYR B N 1
ATOM 9016 C CA . TYR B 1 524 ? 256.881 194.916 211.254 1.00 27.55 524 TYR B CA 1
ATOM 9017 C C . TYR B 1 524 ? 255.903 195.920 211.841 1.00 27.55 524 TYR B C 1
ATOM 9018 O O . TYR B 1 524 ? 255.693 195.965 213.058 1.00 27.55 524 TYR B O 1
ATOM 9027 N N . THR B 1 525 ? 255.265 196.711 210.977 1.00 40.77 525 THR B N 1
ATOM 9028 C CA . THR B 1 525 ? 254.289 197.686 211.441 1.00 40.77 525 THR B CA 1
ATOM 9029 C C . THR B 1 525 ? 253.076 197.012 212.064 1.00 40.77 525 THR B C 1
ATOM 9030 O O . THR B 1 525 ? 252.546 197.493 213.067 1.00 40.77 525 THR B O 1
ATOM 9034 N N . LEU B 1 526 ? 252.615 195.901 211.483 1.00 54.29 526 LEU B N 1
ATOM 9035 C CA . LEU B 1 526 ? 251.458 195.202 212.032 1.00 54.29 526 LEU B CA 1
ATOM 9036 C C . LEU B 1 526 ? 251.730 194.702 213.446 1.00 54.29 526 LEU B C 1
ATOM 9037 O O . LEU B 1 526 ? 250.933 194.933 214.369 1.00 54.29 526 LEU B O 1
ATOM 9042 N N . ILE B 1 527 ? 252.856 194.008 213.634 1.00 54.29 527 ILE B N 1
ATOM 9043 C CA . ILE B 1 527 ? 253.202 193.501 214.957 1.00 54.29 527 ILE B CA 1
ATOM 9044 C C . ILE B 1 527 ? 253.400 194.648 215.933 1.00 54.29 527 ILE B C 1
ATOM 9045 O O . ILE B 1 527 ? 252.907 194.604 217.069 1.00 54.29 527 ILE B O 1
ATOM 9050 N N . TRP B 1 528 ? 254.118 195.694 215.517 1.00 32.96 528 TRP B N 1
ATOM 9051 C CA . TRP B 1 528 ? 254.361 196.806 216.424 1.00 32.96 528 TRP B CA 1
ATOM 9052 C C . TRP B 1 528 ? 253.055 197.462 216.841 1.00 32.96 528 TRP B C 1
ATOM 9053 O O . TRP B 1 528 ? 252.849 197.752 218.023 1.00 32.96 528 TRP B O 1
ATOM 9064 N N . ASP B 1 529 ? 252.151 197.682 215.888 1.00 35.41 529 ASP B N 1
ATOM 9065 C CA . ASP B 1 529 ? 250.840 198.224 216.214 1.00 35.41 529 ASP B CA 1
ATOM 9066 C C . ASP B 1 529 ? 250.163 197.368 217.267 1.00 35.41 529 ASP B C 1
ATOM 9067 O O . ASP B 1 529 ? 249.988 197.792 218.417 1.00 35.41 529 ASP B O 1
ATOM 9072 N N . LEU B 1 530 ? 249.860 196.120 216.905 1.00 36.35 530 LEU B N 1
ATOM 9073 C CA . LEU B 1 530 ? 249.035 195.262 217.743 1.00 36.35 530 LEU B CA 1
ATOM 9074 C C . LEU B 1 530 ? 249.684 194.937 219.079 1.00 36.35 530 LEU B C 1
ATOM 9075 O O . LEU B 1 530 ? 248.983 194.495 219.996 1.00 36.35 530 LEU B O 1
ATOM 9080 N N . LYS B 1 531 ? 250.993 195.136 219.227 1.00 35.31 531 LYS B N 1
ATOM 9081 C CA . LYS B 1 531 ? 251.622 194.816 220.499 1.00 35.31 531 LYS B CA 1
ATOM 9082 C C . LYS B 1 531 ? 251.941 196.046 221.338 1.00 35.31 531 LYS B C 1
ATOM 9083 O O . LYS B 1 531 ? 251.543 196.108 222.504 1.00 35.31 531 LYS B O 1
ATOM 9089 N N . MET B 1 532 ? 252.649 197.029 220.788 1.00 39.87 532 MET B N 1
ATOM 9090 C CA . MET B 1 532 ? 253.026 198.182 221.589 1.00 39.87 532 MET B CA 1
ATOM 9091 C C . MET B 1 532 ? 252.101 199.377 221.400 1.00 39.87 532 MET B C 1
ATOM 9092 O O . MET B 1 532 ? 251.884 200.132 222.354 1.00 39.87 532 MET B O 1
ATOM 9097 N N . ASP B 1 533 ? 251.550 199.587 220.202 1.00 39.63 533 ASP B N 1
ATOM 9098 C CA . ASP B 1 533 ? 250.707 200.761 220.013 1.00 39.63 533 ASP B CA 1
ATOM 9099 C C . ASP B 1 533 ? 249.283 200.515 220.478 1.00 39.63 533 ASP B C 1
ATOM 9100 O O . ASP B 1 533 ? 248.579 201.465 220.831 1.00 39.63 533 ASP B O 1
ATOM 9105 N N . TRP B 1 534 ? 248.842 199.262 220.485 1.00 54.29 534 TRP B N 1
ATOM 9106 C CA . TRP B 1 534 ? 247.502 198.908 220.926 1.00 54.29 534 TRP B CA 1
ATOM 9107 C C . TRP B 1 534 ? 247.480 198.175 222.252 1.00 54.29 534 TRP B C 1
ATOM 9108 O O . TRP B 1 534 ? 246.491 198.265 222.977 1.00 54.29 534 TRP B O 1
ATOM 9119 N N . GLY B 1 535 ? 248.547 197.456 222.586 1.00 44.43 535 GLY B N 1
ATOM 9120 C CA . GLY B 1 535 ? 248.608 196.708 223.820 1.00 44.43 535 GLY B CA 1
ATOM 9121 C C . GLY B 1 535 ? 247.908 195.371 223.795 1.00 44.43 535 GLY B C 1
ATOM 9122 O O . GLY B 1 535 ? 247.828 194.716 224.839 1.00 44.43 535 GLY B O 1
ATOM 9123 N N . LEU B 1 536 ? 247.411 194.938 222.643 1.00 41.31 536 LEU B N 1
ATOM 9124 C CA . LEU B 1 536 ? 246.677 193.688 222.560 1.00 41.31 536 LEU B CA 1
ATOM 9125 C C . LEU B 1 536 ? 247.639 192.509 222.682 1.00 41.31 536 LEU B C 1
ATOM 9126 O O . LEU B 1 536 ? 248.854 192.675 222.817 1.00 41.31 536 LEU B O 1
ATOM 9131 N N . PHE B 1 537 ? 247.080 191.299 222.635 1.00 45.68 537 PHE B N 1
ATOM 9132 C CA . PHE B 1 537 ? 247.859 190.059 222.649 1.00 45.68 537 PHE B CA 1
ATOM 9133 C C . PHE B 1 537 ? 248.756 189.969 223.882 1.00 45.68 537 PHE B C 1
ATOM 9134 O O . PHE B 1 537 ? 249.910 189.545 223.803 1.00 45.68 537 PHE B O 1
ATOM 9142 N N . ASP B 1 538 ? 248.226 190.374 225.029 1.00 66.66 538 ASP B N 1
ATOM 9143 C CA . ASP B 1 538 ? 248.982 190.343 226.270 1.00 66.66 538 ASP B CA 1
ATOM 9144 C C . ASP B 1 538 ? 248.877 188.973 226.925 1.00 66.66 538 ASP B C 1
ATOM 9145 O O . ASP B 1 538 ? 247.862 188.281 226.806 1.00 66.66 538 ASP B O 1
ATOM 9150 N N . LYS B 1 539 ? 249.946 188.584 227.622 1.00 82.20 539 LYS B N 1
ATOM 9151 C CA . LYS B 1 539 ? 249.947 187.316 228.339 1.00 82.20 539 LYS B CA 1
ATOM 9152 C C . LYS B 1 539 ? 249.105 187.369 229.605 1.00 82.20 539 LYS B C 1
ATOM 9153 O O . LYS B 1 539 ? 248.711 186.317 230.119 1.00 82.20 539 LYS B O 1
ATOM 9159 N N . ASN B 1 540 ? 248.821 188.568 230.114 1.00 79.24 540 ASN B N 1
ATOM 9160 C CA . ASN B 1 540 ? 248.137 188.701 231.393 1.00 79.24 540 ASN B CA 1
ATOM 9161 C C . ASN B 1 540 ? 246.645 188.410 231.293 1.00 79.24 540 ASN B C 1
ATOM 9162 O O . ASN B 1 540 ? 246.049 187.938 232.267 1.00 79.24 540 ASN B O 1
ATOM 9167 N N . ALA B 1 541 ? 246.027 188.682 230.148 1.00 75.20 541 ALA B N 1
ATOM 9168 C CA . ALA B 1 541 ? 244.596 188.453 230.006 1.00 75.20 541 ALA B CA 1
ATOM 9169 C C . ALA B 1 541 ? 244.296 186.962 229.956 1.00 75.20 541 ALA B C 1
ATOM 9170 O O . ALA B 1 541 ? 244.907 186.220 229.180 1.00 75.20 541 ALA B O 1
ATOM 9172 N N . GLY B 1 542 ? 243.351 186.525 230.782 1.00 88.32 542 GLY B N 1
ATOM 9173 C CA . GLY B 1 542 ? 242.943 185.136 230.794 1.00 88.32 542 GLY B CA 1
ATOM 9174 C C . GLY B 1 542 ? 241.565 184.917 230.204 1.00 88.32 542 GLY B C 1
ATOM 9175 O O . GLY B 1 542 ? 241.326 183.918 229.520 1.00 88.32 542 GLY B O 1
ATOM 9176 N N . GLU B 1 543 ? 240.649 185.847 230.467 1.00 84.23 543 GLU B N 1
ATOM 9177 C CA . GLU B 1 543 ? 239.275 185.712 229.999 1.00 84.23 543 GLU B CA 1
ATOM 9178 C C . GLU B 1 543 ? 239.015 186.467 228.704 1.00 84.23 543 GLU B C 1
ATOM 9179 O O . GLU B 1 543 ? 238.162 186.048 227.915 1.00 84.23 543 GLU B O 1
ATOM 9185 N N . ASN B 1 544 ? 239.734 187.561 228.462 1.00 64.52 544 ASN B N 1
ATOM 9186 C CA . ASN B 1 544 ? 239.562 188.338 227.241 1.00 64.52 544 ASN B CA 1
ATOM 9187 C C . ASN B 1 544 ? 240.242 187.703 226.037 1.00 64.52 544 ASN B C 1
ATOM 9188 O O . ASN B 1 544 ? 240.282 188.329 224.973 1.00 64.52 544 ASN B O 1
ATOM 9193 N N . THR B 1 545 ? 240.778 186.490 226.185 1.00 63.84 545 THR B N 1
ATOM 9194 C CA . THR B 1 545 ? 241.435 185.753 225.110 1.00 63.84 545 THR B CA 1
ATOM 9195 C C . THR B 1 545 ? 242.594 186.549 224.527 1.00 63.84 545 THR B C 1
ATOM 9196 O O . THR B 1 545 ? 243.597 186.786 225.207 1.00 63.84 545 THR B O 1
ATOM 9200 N N . PHE B 1 546 ? 242.467 186.965 223.269 1.00 56.56 546 PHE B N 1
ATOM 9201 C CA . PHE B 1 546 ? 243.565 187.630 222.582 1.00 56.56 546 PHE B CA 1
ATOM 9202 C C . PHE B 1 546 ? 243.531 189.129 222.831 1.00 56.56 546 PHE B C 1
ATOM 9203 O O . PHE B 1 546 ? 243.593 189.923 221.886 1.00 56.56 546 PHE B O 1
ATOM 9211 N N . LEU B 1 547 ? 243.452 189.528 224.094 1.00 54.38 547 LEU B N 1
ATOM 9212 C CA . LEU B 1 547 ? 243.389 190.936 224.473 1.00 54.38 547 LEU B CA 1
ATOM 9213 C C . LEU B 1 547 ? 244.264 191.118 225.708 1.00 54.38 547 LEU B C 1
ATOM 9214 O O . LEU B 1 547 ? 245.114 190.279 226.025 1.00 54.38 547 LEU B O 1
ATOM 9219 N N . ARG B 1 548 ? 244.077 192.234 226.403 1.00 48.41 548 ARG B N 1
ATOM 9220 C CA . ARG B 1 548 ? 244.775 192.518 227.645 1.00 48.41 548 ARG B CA 1
ATOM 9221 C C . ARG B 1 548 ? 243.786 192.511 228.805 1.00 48.41 548 ARG B C 1
ATOM 9222 O O . ARG B 1 548 ? 242.583 192.306 228.624 1.00 48.41 548 ARG B O 1
ATOM 9230 N N . GLU B 1 549 ? 244.315 192.725 230.014 1.00 58.85 549 GLU B N 1
ATOM 9231 C CA . GLU B 1 549 ? 243.493 192.620 231.216 1.00 58.85 549 GLU B CA 1
ATOM 9232 C C . GLU B 1 549 ? 242.376 193.653 231.224 1.00 58.85 549 GLU B C 1
ATOM 9233 O O . GLU B 1 549 ? 241.201 193.314 231.406 1.00 58.85 549 GLU B O 1
ATOM 9239 N N . GLU B 1 550 ? 242.723 194.918 231.029 1.00 55.09 550 GLU B N 1
ATOM 9240 C CA . GLU B 1 550 ? 241.789 196.021 231.199 1.00 55.09 550 GLU B CA 1
ATOM 9241 C C . GLU B 1 550 ? 241.212 196.409 229.845 1.00 55.09 550 GLU B C 1
ATOM 9242 O O . GLU B 1 550 ? 241.959 196.690 228.901 1.00 55.09 550 GLU B O 1
ATOM 9248 N N . ILE B 1 551 ? 239.887 196.416 229.754 1.00 46.18 551 ILE B N 1
ATOM 9249 C CA . ILE B 1 551 ? 239.164 196.794 228.547 1.00 46.18 551 ILE B CA 1
ATOM 9250 C C . ILE B 1 551 ? 238.250 197.958 228.891 1.00 46.18 551 ILE B C 1
ATOM 9251 O O . ILE B 1 551 ? 237.440 197.865 229.822 1.00 46.18 551 ILE B O 1
ATOM 9256 N N . VAL B 1 552 ? 238.379 199.051 228.143 1.00 40.52 552 VAL B N 1
ATOM 9257 C CA . VAL B 1 552 ? 237.553 200.229 228.379 1.00 40.52 552 VAL B CA 1
ATOM 9258 C C . VAL B 1 552 ? 236.264 200.177 227.570 1.00 40.52 552 VAL B C 1
ATOM 9259 O O . VAL B 1 552 ? 235.185 200.465 228.094 1.00 40.52 552 VAL B O 1
ATOM 9263 N N . TYR B 1 553 ? 236.352 199.806 226.297 1.00 38.98 553 TYR B N 1
ATOM 9264 C CA . TYR B 1 553 ? 235.197 199.867 225.420 1.00 38.98 553 TYR B CA 1
ATOM 9265 C C . TYR B 1 553 ? 234.196 198.765 225.771 1.00 38.98 553 TYR B C 1
ATOM 9266 O O . TYR B 1 553 ? 234.586 197.674 226.194 1.00 38.98 553 TYR B O 1
ATOM 9275 N N . PRO B 1 554 ? 232.898 199.031 225.608 1.00 46.63 554 PRO B N 1
ATOM 9276 C CA . PRO B 1 554 ? 231.885 198.120 226.165 1.00 46.63 554 PRO B CA 1
ATOM 9277 C C . PRO B 1 554 ? 231.903 196.714 225.590 1.00 46.63 554 PRO B C 1
ATOM 9278 O O . PRO B 1 554 ? 231.589 195.763 226.317 1.00 46.63 554 PRO B O 1
ATOM 9282 N N . GLN B 1 555 ? 232.252 196.539 224.320 1.00 48.34 555 GLN B N 1
ATOM 9283 C CA . GLN B 1 555 ? 232.159 195.237 223.677 1.00 48.34 555 GLN B CA 1
ATOM 9284 C C . GLN B 1 555 ? 233.518 194.814 223.143 1.00 48.34 555 GLN B C 1
ATOM 9285 O O . GLN B 1 555 ? 234.366 195.648 222.819 1.00 48.34 555 GLN B O 1
ATOM 9291 N N . LYS B 1 556 ? 233.714 193.498 223.060 1.00 44.77 556 LYS B N 1
ATOM 9292 C CA . LYS B 1 556 ? 234.993 192.940 222.642 1.00 44.77 556 LYS B CA 1
ATOM 9293 C C . LYS B 1 556 ? 235.091 192.730 221.138 1.00 44.77 556 LYS B C 1
ATOM 9294 O O . LYS B 1 556 ? 236.202 192.747 220.597 1.00 44.77 556 LYS B O 1
ATOM 9300 N N . ALA B 1 557 ? 233.963 192.533 220.453 1.00 39.97 557 ALA B N 1
ATOM 9301 C CA . ALA B 1 557 ? 234.003 192.308 219.010 1.00 39.97 557 ALA B CA 1
ATOM 9302 C C . ALA B 1 557 ? 234.630 193.485 218.278 1.00 39.97 557 ALA B C 1
ATOM 9303 O O . ALA B 1 557 ? 235.216 193.310 217.200 1.00 39.97 557 ALA B O 1
ATOM 9305 N N . TYR B 1 558 ? 234.513 194.688 218.847 1.00 41.26 558 TYR B N 1
ATOM 9306 C CA . TYR B 1 558 ? 235.212 195.850 218.311 1.00 41.26 558 TYR B CA 1
ATOM 9307 C C . TYR B 1 558 ? 236.696 195.558 218.152 1.00 41.26 558 TYR B C 1
ATOM 9308 O O . TYR B 1 558 ? 237.290 195.822 217.102 1.00 41.26 558 TYR B O 1
ATOM 9317 N N . TYR B 1 559 ? 237.304 194.989 219.192 1.00 39.49 559 TYR B N 1
ATOM 9318 C CA . TYR B 1 559 ? 238.737 194.727 219.177 1.00 39.49 559 TYR B CA 1
ATOM 9319 C C . TYR B 1 559 ? 239.104 193.755 218.064 1.00 39.49 559 TYR B C 1
ATOM 9320 O O . TYR B 1 559 ? 240.066 193.978 217.320 1.00 39.49 559 TYR B O 1
ATOM 9329 N N . TYR B 1 560 ? 238.329 192.679 217.917 1.00 39.06 560 TYR B N 1
ATOM 9330 C CA . TYR B 1 560 ? 238.649 191.671 216.913 1.00 39.06 560 TYR B CA 1
ATOM 9331 C C . TYR B 1 560 ? 238.509 192.233 215.504 1.00 39.06 560 TYR B C 1
ATOM 9332 O O . TYR B 1 560 ? 239.430 192.111 214.679 1.00 39.06 560 TYR B O 1
ATOM 9341 N N . CYS B 1 561 ? 237.364 192.862 215.208 1.00 39.92 561 CYS B N 1
ATOM 9342 C CA . CYS B 1 561 ? 237.185 193.412 213.871 1.00 39.92 561 CYS B CA 1
ATOM 9343 C C . CYS B 1 561 ? 238.235 194.472 213.575 1.00 39.92 561 CYS B C 1
ATOM 9344 O O . CYS B 1 561 ? 238.685 194.601 212.428 1.00 39.92 561 CYS B O 1
ATOM 9347 N N . ALA B 1 562 ? 238.662 195.214 214.598 1.00 34.38 562 ALA B N 1
ATOM 9348 C CA . ALA B 1 562 ? 239.755 196.156 214.421 1.00 34.38 562 ALA B CA 1
ATOM 9349 C C . ALA B 1 562 ? 241.049 195.445 214.069 1.00 34.38 562 ALA B C 1
ATOM 9350 O O . ALA B 1 562 ? 241.819 195.933 213.238 1.00 34.38 562 ALA B O 1
ATOM 9352 N N . ILE B 1 563 ? 241.321 194.301 214.699 1.00 32.10 563 ILE B N 1
ATOM 9353 C CA . ILE B 1 563 ? 242.528 193.546 214.362 1.00 32.10 563 ILE B CA 1
ATOM 9354 C C . ILE B 1 563 ? 242.525 193.155 212.889 1.00 32.10 563 ILE B C 1
ATOM 9355 O O . ILE B 1 563 ? 243.505 193.381 212.165 1.00 32.10 563 ILE B O 1
ATOM 9360 N N . ILE B 1 564 ? 241.422 192.565 212.419 1.00 31.51 564 ILE B N 1
ATOM 9361 C CA . ILE B 1 564 ? 241.378 192.131 211.016 1.00 31.51 564 ILE B CA 1
ATOM 9362 C C . ILE B 1 564 ? 241.493 193.320 210.063 1.00 31.51 564 ILE B C 1
ATOM 9363 O O . ILE B 1 564 ? 242.257 193.281 209.081 1.00 31.51 564 ILE B O 1
ATOM 9368 N N . GLU B 1 565 ? 240.734 194.390 210.321 1.00 35.12 565 GLU B N 1
ATOM 9369 C CA . GLU B 1 565 ? 240.796 195.533 209.417 1.00 35.12 565 GLU B CA 1
ATOM 9370 C C . GLU B 1 565 ? 242.176 196.171 209.441 1.00 35.12 565 GLU B C 1
ATOM 9371 O O . GLU B 1 565 ? 242.669 196.619 208.404 1.00 35.12 565 GLU B O 1
ATOM 9377 N N . ASP B 1 566 ? 242.827 196.198 210.605 1.00 31.41 566 ASP B N 1
ATOM 9378 C CA . ASP B 1 566 ? 244.159 196.772 210.694 1.00 31.41 566 ASP B CA 1
ATOM 9379 C C . ASP B 1 566 ? 245.155 195.946 209.897 1.00 31.41 566 ASP B C 1
ATOM 9380 O O . ASP B 1 566 ? 246.007 196.505 209.207 1.00 31.41 566 ASP B O 1
ATOM 9385 N N . VAL B 1 567 ? 245.049 194.617 209.951 1.00 30.32 567 VAL B N 1
ATOM 9386 C CA . VAL B 1 567 ? 245.935 193.780 209.140 1.00 30.32 567 VAL B CA 1
ATOM 9387 C C . VAL B 1 567 ? 245.771 194.104 207.660 1.00 30.32 567 VAL B C 1
ATOM 9388 O O . VAL B 1 567 ? 246.731 194.498 206.968 1.00 30.32 567 VAL B O 1
ATOM 9392 N N . ILE B 1 568 ? 244.544 193.956 207.154 1.00 28.91 568 ILE B N 1
ATOM 9393 C CA . ILE B 1 568 ? 244.345 194.092 205.714 1.00 28.91 568 ILE B CA 1
ATOM 9394 C C . ILE B 1 568 ? 244.655 195.513 205.259 1.00 28.91 568 ILE B C 1
ATOM 9395 O O . ILE B 1 568 ? 245.207 195.723 204.172 1.00 28.91 568 ILE B O 1
ATOM 9400 N N . LEU B 1 569 ? 244.355 196.510 206.094 1.00 29.39 569 LEU B N 1
ATOM 9401 C CA . LEU B 1 569 ? 244.595 197.892 205.708 1.00 29.39 569 LEU B CA 1
ATOM 9402 C C . LEU B 1 569 ? 246.047 198.323 205.874 1.00 29.39 569 LEU B C 1
ATOM 9403 O O . LEU B 1 569 ? 246.473 199.228 205.159 1.00 29.39 569 LEU B O 1
ATOM 9408 N N . ARG B 1 570 ? 246.838 197.702 206.756 1.00 26.37 570 ARG B N 1
ATOM 9409 C CA . ARG B 1 570 ? 248.268 197.994 206.719 1.00 26.37 570 ARG B CA 1
ATOM 9410 C C . ARG B 1 570 ? 248.889 197.430 205.454 1.00 26.37 570 ARG B C 1
ATOM 9411 O O . ARG B 1 570 ? 249.739 198.080 204.828 1.00 26.37 570 ARG B O 1
ATOM 9419 N N . PHE B 1 571 ? 248.465 196.231 205.047 1.00 27.73 571 PHE B N 1
ATOM 9420 C CA . PHE B 1 571 ? 248.964 195.709 203.775 1.00 27.73 571 PHE B CA 1
ATOM 9421 C C . PHE B 1 571 ? 248.535 196.595 202.607 1.00 27.73 571 PHE B C 1
ATOM 9422 O O . PHE B 1 571 ? 249.335 196.883 201.704 1.00 27.73 571 PHE B O 1
ATOM 9430 N N . ALA B 1 572 ? 247.285 197.066 202.625 1.00 29.20 572 ALA B N 1
ATOM 9431 C CA . ALA B 1 572 ? 246.815 197.966 201.576 1.00 29.20 572 ALA B CA 1
ATOM 9432 C C . ALA B 1 572 ? 247.561 199.297 201.596 1.00 29.20 572 ALA B C 1
ATOM 9433 O O . ALA B 1 572 ? 247.853 199.863 200.540 1.00 29.20 572 ALA B O 1
ATOM 9435 N N . TRP B 1 573 ? 247.864 199.825 202.784 1.00 30.34 573 TRP B N 1
ATOM 9436 C CA . TRP B 1 573 ? 248.616 201.071 202.880 1.00 30.34 573 TRP B CA 1
ATOM 9437 C C . TRP B 1 573 ? 250.011 200.919 202.297 1.00 30.34 573 TRP B C 1
ATOM 9438 O O . TRP B 1 573 ? 250.490 201.799 201.569 1.00 30.34 573 TRP B O 1
ATOM 9449 N N . THR B 1 574 ? 250.688 199.814 202.614 1.00 29.62 574 THR B N 1
ATOM 9450 C CA . THR B 1 574 ? 252.018 199.597 202.057 1.00 29.62 574 THR B CA 1
ATOM 9451 C C . THR B 1 574 ? 251.967 199.460 200.541 1.00 29.62 574 THR B C 1
ATOM 9452 O O . THR B 1 574 ? 252.801 200.041 199.831 1.00 29.62 574 THR B O 1
ATOM 9456 N N . ILE B 1 575 ? 250.984 198.719 200.019 1.00 33.33 575 ILE B N 1
ATOM 9457 C CA . ILE B 1 575 ? 250.893 198.593 198.566 1.00 33.33 575 ILE B CA 1
ATOM 9458 C C . ILE B 1 575 ? 250.526 199.928 197.926 1.00 33.33 575 ILE B C 1
ATOM 9459 O O . ILE B 1 575 ? 250.959 200.221 196.808 1.00 33.33 575 ILE B O 1
ATOM 9464 N N . GLN B 1 576 ? 249.746 200.763 198.617 1.00 36.11 576 GLN B N 1
ATOM 9465 C CA . GLN B 1 576 ? 249.424 202.090 198.101 1.00 36.11 576 GLN B CA 1
ATOM 9466 C C . GLN B 1 576 ? 250.667 202.957 198.005 1.00 36.11 576 GLN B C 1
ATOM 9467 O O . GLN B 1 576 ? 250.885 203.639 196.999 1.00 36.11 576 GLN B O 1
ATOM 9473 N N . ILE B 1 577 ? 251.486 202.958 199.059 1.00 35.66 577 ILE B N 1
ATOM 9474 C CA . ILE B 1 577 ? 252.726 203.730 199.030 1.00 35.66 577 ILE B CA 1
ATOM 9475 C C . ILE B 1 577 ? 253.608 203.254 197.885 1.00 35.66 577 ILE B C 1
ATOM 9476 O O . ILE B 1 577 ? 254.152 204.058 197.115 1.00 35.66 577 ILE B O 1
ATOM 9481 N N . SER B 1 578 ? 253.736 201.935 197.738 1.00 38.37 578 SER B N 1
ATOM 9482 C CA . SER B 1 578 ? 254.596 201.394 196.691 1.00 38.37 578 SER B CA 1
ATOM 9483 C C . SER B 1 578 ? 254.085 201.766 195.302 1.00 38.37 578 SER B C 1
ATOM 9484 O O . SER B 1 578 ? 254.860 202.195 194.442 1.00 38.37 578 SER B O 1
ATOM 9487 N N . ILE B 1 579 ? 252.778 201.613 195.068 1.00 42.65 579 ILE B N 1
ATOM 9488 C CA . ILE B 1 579 ? 252.211 201.877 193.747 1.00 42.65 579 ILE B CA 1
ATOM 9489 C C . ILE B 1 579 ? 252.281 203.361 193.410 1.00 42.65 579 ILE B C 1
ATOM 9490 O O . ILE B 1 579 ? 252.638 203.738 192.289 1.00 42.65 579 ILE B O 1
ATOM 9495 N N . THR B 1 580 ? 251.942 204.228 194.364 1.00 44.96 580 THR B N 1
ATOM 9496 C CA . THR B 1 580 ? 251.971 205.657 194.095 1.00 44.96 580 THR B CA 1
ATOM 9497 C C . THR B 1 580 ? 253.396 206.183 193.975 1.00 44.96 580 THR B C 1
ATOM 9498 O O . THR B 1 580 ? 253.612 207.220 193.340 1.00 44.96 580 THR B O 1
ATOM 9502 N N . SER B 1 581 ? 254.376 205.484 194.550 1.00 43.72 581 SER B N 1
ATOM 9503 C CA . SER B 1 581 ? 255.766 205.886 194.392 1.00 43.72 581 SER B CA 1
ATOM 9504 C C . SER B 1 581 ? 256.402 205.364 193.111 1.00 43.72 581 SER B C 1
ATOM 9505 O O . SER B 1 581 ? 257.538 205.743 192.810 1.00 43.72 581 SER B O 1
ATOM 9508 N N . THR B 1 582 ? 255.711 204.515 192.353 1.00 53.17 582 THR B N 1
ATOM 9509 C CA . THR B 1 582 ? 256.254 203.917 191.140 1.00 53.17 582 THR B CA 1
ATOM 9510 C C . THR B 1 582 ? 255.429 204.339 189.932 1.00 53.17 582 THR B C 1
ATOM 9511 O O . THR B 1 582 ? 254.207 204.498 190.023 1.00 53.17 582 THR B O 1
ATOM 9515 N N . THR B 1 583 ? 256.107 204.547 188.812 1.00 64.59 583 THR B N 1
ATOM 9516 C CA . THR B 1 583 ? 255.444 204.781 187.530 1.00 64.59 583 THR B CA 1
ATOM 9517 C C . THR B 1 583 ? 255.266 203.474 186.771 1.00 64.59 583 THR B C 1
ATOM 9518 O O . THR B 1 583 ? 255.664 203.342 185.614 1.00 64.59 583 THR B O 1
ATOM 9522 N N . LEU B 1 584 ? 254.662 202.484 187.431 1.00 78.13 584 LEU B N 1
ATOM 9523 C CA . LEU B 1 584 ? 254.501 201.170 186.817 1.00 78.13 584 LEU B CA 1
ATOM 9524 C C . LEU B 1 584 ? 253.473 201.214 185.694 1.00 78.13 584 LEU B C 1
ATOM 9525 O O . LEU B 1 584 ? 253.782 200.901 184.539 1.00 78.13 584 LEU B O 1
ATOM 9530 N N . LEU B 1 585 ? 252.244 201.604 186.015 1.00 93.01 585 LEU B N 1
ATOM 9531 C CA . LEU B 1 585 ? 251.195 201.694 185.010 1.00 93.01 585 LEU B CA 1
ATOM 9532 C C . LEU B 1 585 ? 250.118 202.672 185.462 1.00 93.01 585 LEU B C 1
ATOM 9533 O O . LEU B 1 585 ? 249.683 202.631 186.619 1.00 93.01 585 LEU B O 1
ATOM 9538 N N . PRO B 1 586 ? 249.686 203.584 184.585 1.00 96.97 586 PRO B N 1
ATOM 9539 C CA . PRO B 1 586 ? 248.687 204.586 184.986 1.00 96.97 586 PRO B CA 1
ATOM 9540 C C . PRO B 1 586 ? 247.262 204.063 185.046 1.00 96.97 586 PRO B C 1
ATOM 9541 O O . PRO B 1 586 ? 246.366 204.817 185.450 1.00 96.97 586 PRO B O 1
ATOM 9545 N N . HIS B 1 587 ? 247.017 202.813 184.649 1.00 95.50 587 HIS B N 1
ATOM 9546 C CA . HIS B 1 587 ? 245.664 202.269 184.711 1.00 95.50 587 HIS B CA 1
ATOM 9547 C C . HIS B 1 587 ? 245.202 202.129 186.156 1.00 95.50 587 HIS B C 1
ATOM 9548 O O . HIS B 1 587 ? 244.226 202.761 186.576 1.00 95.50 587 HIS B O 1
ATOM 9555 N N . SER B 1 588 ? 245.901 201.303 186.937 1.00 78.47 588 SER B N 1
ATOM 9556 C CA . SER B 1 588 ? 245.568 201.166 188.348 1.00 78.47 588 SER B CA 1
ATOM 9557 C C . SER B 1 588 ? 246.032 202.374 189.150 1.00 78.47 588 SER B C 1
ATOM 9558 O O . SER B 1 588 ? 245.370 202.765 190.117 1.00 78.47 588 SER B O 1
ATOM 9561 N N . GLY B 1 589 ? 247.155 202.977 188.764 1.00 70.09 589 GLY B N 1
ATOM 9562 C CA . GLY B 1 589 ? 247.634 204.149 189.472 1.00 70.09 589 GLY B CA 1
ATOM 9563 C C . GLY B 1 589 ? 246.638 205.290 189.403 1.00 70.09 589 GLY B C 1
ATOM 9564 O O . GLY B 1 589 ? 245.862 205.410 188.453 1.00 70.09 589 GLY B O 1
ATOM 9565 N N . ASP B 1 590 ? 246.643 206.109 190.455 1.00 51.94 590 ASP B N 1
ATOM 9566 C CA . ASP B 1 590 ? 245.742 207.248 190.611 1.00 51.94 590 ASP B CA 1
ATOM 9567 C C . ASP B 1 590 ? 244.304 206.790 190.825 1.00 51.94 590 ASP B C 1
ATOM 9568 O O . ASP B 1 590 ? 243.407 207.614 191.027 1.00 51.94 590 ASP B O 1
ATOM 9573 N N . ILE B 1 591 ? 244.076 205.481 190.780 1.00 48.36 591 ILE B N 1
ATOM 9574 C CA . ILE B 1 591 ? 242.811 204.892 191.192 1.00 48.36 591 ILE B CA 1
ATOM 9575 C C . ILE B 1 591 ? 242.984 204.026 192.431 1.00 48.36 591 ILE B C 1
ATOM 9576 O O . ILE B 1 591 ? 242.127 204.024 193.314 1.00 48.36 591 ILE B O 1
ATOM 9581 N N . ILE B 1 592 ? 244.092 203.286 192.506 1.00 43.76 592 ILE B N 1
ATOM 9582 C CA . ILE B 1 592 ? 244.415 202.538 193.717 1.00 43.76 592 ILE B CA 1
ATOM 9583 C C . ILE B 1 592 ? 244.598 203.488 194.893 1.00 43.76 592 ILE B C 1
ATOM 9584 O O . ILE B 1 592 ? 244.031 203.285 195.975 1.00 43.76 592 ILE B O 1
ATOM 9589 N N . ALA B 1 593 ? 245.383 204.550 194.694 1.00 35.98 593 ALA B N 1
ATOM 9590 C CA . ALA B 1 593 ? 245.600 205.515 195.764 1.00 35.98 593 ALA B CA 1
ATOM 9591 C C . ALA B 1 593 ? 244.303 206.213 196.149 1.00 35.98 593 ALA B C 1
ATOM 9592 O O . ALA B 1 593 ? 244.018 206.400 197.338 1.00 35.98 593 ALA B O 1
ATOM 9594 N N . THR B 1 594 ? 243.497 206.590 195.154 1.00 36.29 594 THR B N 1
ATOM 9595 C CA . THR B 1 594 ? 242.261 207.314 195.426 1.00 36.29 594 THR B CA 1
ATOM 9596 C C . THR B 1 594 ? 241.293 206.476 196.250 1.00 36.29 594 THR B C 1
ATOM 9597 O O . THR B 1 594 ? 240.659 206.985 197.182 1.00 36.29 594 THR B O 1
ATOM 9601 N N . VAL B 1 595 ? 241.174 205.186 195.936 1.00 34.58 595 VAL B N 1
ATOM 9602 C CA . VAL B 1 595 ? 240.213 204.357 196.650 1.00 34.58 595 VAL B CA 1
ATOM 9603 C C . VAL B 1 595 ? 240.787 203.859 197.974 1.00 34.58 595 VAL B C 1
ATOM 9604 O O . VAL B 1 595 ? 240.029 203.517 198.889 1.00 34.58 595 VAL B O 1
ATOM 9608 N N . PHE B 1 596 ? 242.113 203.813 198.118 1.00 34.82 596 PHE B N 1
ATOM 9609 C CA . PHE B 1 596 ? 242.690 203.304 199.356 1.00 34.82 596 PHE B CA 1
ATOM 9610 C C . PHE B 1 596 ? 242.989 204.382 200.388 1.00 34.82 596 PHE B C 1
ATOM 9611 O O . PHE B 1 596 ? 243.171 204.046 201.563 1.00 34.82 596 PHE B O 1
ATOM 9619 N N . ALA B 1 597 ? 243.059 205.655 199.997 1.00 29.54 597 ALA B N 1
ATOM 9620 C CA . ALA B 1 597 ? 243.358 206.698 200.976 1.00 29.54 597 ALA B CA 1
ATOM 9621 C C . ALA B 1 597 ? 242.293 206.834 202.061 1.00 29.54 597 ALA B C 1
ATOM 9622 O O . ALA B 1 597 ? 242.659 206.874 203.252 1.00 29.54 597 ALA B O 1
ATOM 9624 N N . PRO B 1 598 ? 240.993 206.920 201.750 1.00 26.89 598 PRO B N 1
ATOM 9625 C CA . PRO B 1 598 ? 240.003 206.964 202.837 1.00 26.89 598 PRO B CA 1
ATOM 9626 C C . PRO B 1 598 ? 240.041 205.733 203.718 1.00 26.89 598 PRO B C 1
ATOM 9627 O O . PRO B 1 598 ? 239.790 205.832 204.927 1.00 26.89 598 PRO B O 1
ATOM 9631 N N . LEU B 1 599 ? 240.366 204.571 203.148 1.00 29.13 599 LEU B N 1
ATOM 9632 C CA . LEU B 1 599 ? 240.575 203.380 203.960 1.00 29.13 599 LEU B CA 1
ATOM 9633 C C . LEU B 1 599 ? 241.731 203.582 204.930 1.00 29.13 599 LEU B C 1
ATOM 9634 O O . LEU B 1 599 ? 241.662 203.162 206.092 1.00 29.13 599 LEU B O 1
ATOM 9639 N N . GLU B 1 600 ? 242.800 204.230 204.472 1.00 29.95 600 GLU B N 1
ATOM 9640 C CA . GLU B 1 600 ? 243.927 204.509 205.350 1.00 29.95 600 GLU B CA 1
ATOM 9641 C C . GLU B 1 600 ? 243.520 205.426 206.498 1.00 29.95 600 GLU B C 1
ATOM 9642 O O . GLU B 1 600 ? 243.926 205.208 207.648 1.00 29.95 600 GLU B O 1
ATOM 9648 N N . VAL B 1 601 ? 242.715 206.452 206.217 1.00 28.27 601 VAL B N 1
ATOM 9649 C CA . VAL B 1 601 ? 242.266 207.333 207.295 1.00 28.27 601 VAL B CA 1
ATOM 9650 C C . VAL B 1 601 ? 241.351 206.584 208.262 1.00 28.27 601 VAL B C 1
ATOM 9651 O O . VAL B 1 601 ? 241.371 206.831 209.478 1.00 28.27 601 VAL B O 1
ATOM 9655 N N . PHE B 1 602 ? 240.530 205.669 207.742 1.00 29.67 602 PHE B N 1
ATOM 9656 C CA . PHE B 1 602 ? 239.727 204.801 208.600 1.00 29.67 602 PHE B CA 1
ATOM 9657 C C . PHE B 1 602 ? 240.613 204.013 209.559 1.00 29.67 602 PHE B C 1
ATOM 9658 O O . PHE B 1 602 ? 240.372 203.973 210.780 1.00 29.67 602 PHE B O 1
ATOM 9666 N N . ARG B 1 603 ? 241.645 203.371 209.013 1.00 29.90 603 ARG B N 1
ATOM 9667 C CA . ARG B 1 603 ? 242.572 202.626 209.852 1.00 29.90 603 ARG B CA 1
ATOM 9668 C C . ARG B 1 603 ? 243.200 203.526 210.898 1.00 29.90 603 ARG B C 1
ATOM 9669 O O . ARG B 1 603 ? 243.369 203.125 212.054 1.00 29.90 603 ARG B O 1
ATOM 9677 N N . ARG B 1 604 ? 243.556 204.748 210.510 1.00 44.70 604 ARG B N 1
ATOM 9678 C CA . ARG B 1 604 ? 244.204 205.640 211.458 1.00 44.70 604 ARG B CA 1
ATOM 9679 C C . ARG B 1 604 ? 243.272 206.064 212.581 1.00 44.70 604 ARG B C 1
ATOM 9680 O O . ARG B 1 604 ? 243.722 206.208 213.721 1.00 44.70 604 ARG B O 1
ATOM 9688 N N . PHE B 1 605 ? 241.979 206.262 212.315 1.00 38.83 605 PHE B N 1
ATOM 9689 C CA . PHE B 1 605 ? 241.154 206.698 213.441 1.00 38.83 605 PHE B CA 1
ATOM 9690 C C . PHE B 1 605 ? 240.830 205.526 214.368 1.00 38.83 605 PHE B C 1
ATOM 9691 O O . PHE B 1 605 ? 240.715 205.710 215.594 1.00 38.83 605 PHE B O 1
ATOM 9699 N N . VAL B 1 606 ? 240.725 204.312 213.818 1.00 54.29 606 VAL B N 1
ATOM 9700 C CA . VAL B 1 606 ? 240.637 203.124 214.671 1.00 54.29 606 VAL B CA 1
ATOM 9701 C C . VAL B 1 606 ? 241.884 203.011 215.548 1.00 54.29 606 VAL B C 1
ATOM 9702 O O . VAL B 1 606 ? 241.812 202.760 216.767 1.00 54.29 606 VAL B O 1
ATOM 9706 N N . TRP B 1 607 ? 243.050 203.202 214.929 1.00 54.29 607 TRP B N 1
ATOM 9707 C CA . TRP B 1 607 ? 244.305 203.245 215.659 1.00 54.29 607 TRP B CA 1
ATOM 9708 C C . TRP B 1 607 ? 244.268 204.298 216.754 1.00 54.29 607 TRP B C 1
ATOM 9709 O O . TRP B 1 607 ? 244.818 204.090 217.838 1.00 54.29 607 TRP B O 1
ATOM 9720 N N . ASN B 1 608 ? 243.659 205.449 216.473 1.00 54.29 608 ASN B N 1
ATOM 9721 C CA . ASN B 1 608 ? 243.561 206.501 217.480 1.00 54.29 608 ASN B CA 1
ATOM 9722 C C . ASN B 1 608 ? 242.803 206.010 218.701 1.00 54.29 608 ASN B C 1
ATOM 9723 O O . ASN B 1 608 ? 243.274 206.155 219.839 1.00 54.29 608 ASN B O 1
ATOM 9728 N N . PHE B 1 609 ? 241.620 205.428 218.479 1.00 54.29 609 PHE B N 1
ATOM 9729 C CA . PHE B 1 609 ? 240.875 204.832 219.588 1.00 54.29 609 PHE B CA 1
ATOM 9730 C C . PHE B 1 609 ? 241.777 203.965 220.448 1.00 54.29 609 PHE B C 1
ATOM 9731 O O . PHE B 1 609 ? 241.953 204.211 221.651 1.00 54.29 609 PHE B O 1
ATOM 9739 N N . PHE B 1 610 ? 242.370 202.943 219.837 1.00 54.29 610 PHE B N 1
ATOM 9740 C CA . PHE B 1 610 ? 243.016 201.934 220.673 1.00 54.29 610 PHE B CA 1
ATOM 9741 C C . PHE B 1 610 ? 244.350 202.396 221.243 1.00 54.29 610 PHE B C 1
ATOM 9742 O O . PHE B 1 610 ? 244.716 201.982 222.348 1.00 54.29 610 PHE B O 1
ATOM 9750 N N . ARG B 1 611 ? 245.063 203.286 220.557 1.00 42.06 611 ARG B N 1
ATOM 9751 C CA . ARG B 1 611 ? 246.294 203.809 221.132 1.00 42.06 611 ARG B CA 1
ATOM 9752 C C . ARG B 1 611 ? 246.008 204.722 222.312 1.00 42.06 611 ARG B C 1
ATOM 9753 O O . ARG B 1 611 ? 246.724 204.671 223.318 1.00 42.06 611 ARG B O 1
ATOM 9761 N N . LEU B 1 612 ? 244.975 205.565 222.229 1.00 35.43 612 LEU B N 1
ATOM 9762 C CA . LEU B 1 612 ? 244.652 206.383 223.395 1.00 35.43 612 LEU B CA 1
ATOM 9763 C C . LEU B 1 612 ? 244.158 205.524 224.549 1.00 35.43 612 LEU B C 1
ATOM 9764 O O . LEU B 1 612 ? 244.449 205.818 225.716 1.00 35.43 612 LEU B O 1
ATOM 9769 N N . GLU B 1 613 ? 243.424 204.451 224.249 1.00 39.37 613 GLU B N 1
ATOM 9770 C CA . GLU B 1 613 ? 243.029 203.532 225.312 1.00 39.37 613 GLU B CA 1
ATOM 9771 C C . GLU B 1 613 ? 244.249 202.911 225.982 1.00 39.37 613 GLU B C 1
ATOM 9772 O O . GLU B 1 613 ? 244.310 202.818 227.215 1.00 39.37 613 GLU B O 1
ATOM 9778 N N . ASN B 1 614 ? 245.236 202.495 225.186 1.00 37.36 614 ASN B N 1
ATOM 9779 C CA . ASN B 1 614 ? 246.451 201.920 225.753 1.00 37.36 614 ASN B CA 1
ATOM 9780 C C . ASN B 1 614 ? 247.221 202.949 226.571 1.00 37.36 614 ASN B C 1
ATOM 9781 O O . ASN B 1 614 ? 247.761 202.628 227.636 1.00 37.36 614 ASN B O 1
ATOM 9786 N N . GLU B 1 615 ? 247.292 204.189 226.084 1.00 54.29 615 GLU B N 1
ATOM 9787 C CA . GLU B 1 615 ? 247.971 205.245 226.829 1.00 54.29 615 GLU B CA 1
ATOM 9788 C C . GLU B 1 615 ? 247.311 205.476 228.177 1.00 54.29 615 GLU B C 1
ATOM 9789 O O . GLU B 1 615 ? 247.997 205.650 229.191 1.00 54.29 615 GLU B O 1
ATOM 9795 N N . HIS B 1 616 ? 245.979 205.497 228.210 1.00 34.10 616 HIS B N 1
ATOM 9796 C CA . HIS B 1 616 ? 245.281 205.654 229.481 1.00 34.10 616 HIS B CA 1
ATOM 9797 C C . HIS B 1 616 ? 245.552 204.481 230.412 1.00 34.10 616 HIS B C 1
ATOM 9798 O O . HIS B 1 616 ? 245.860 204.671 231.594 1.00 34.10 616 HIS B O 1
ATOM 9805 N N . LEU B 1 617 ? 245.449 203.256 229.898 1.00 31.60 617 LEU B N 1
ATOM 9806 C CA . LEU B 1 617 ? 245.501 202.094 230.780 1.00 31.60 617 LEU B CA 1
ATOM 9807 C C . LEU B 1 617 ? 246.931 201.713 231.145 1.00 31.60 617 LEU B C 1
ATOM 9808 O O . LEU B 1 617 ? 247.318 201.769 232.316 1.00 31.60 617 LEU B O 1
ATOM 9813 N N . ASN B 1 618 ? 247.734 201.328 230.155 1.00 33.44 618 ASN B N 1
ATOM 9814 C CA . ASN B 1 618 ? 249.025 200.713 230.422 1.00 33.44 618 ASN B CA 1
ATOM 9815 C C . ASN B 1 618 ? 250.204 201.663 230.274 1.00 33.44 618 ASN B C 1
ATOM 9816 O O . ASN B 1 618 ? 251.330 201.269 230.591 1.00 33.44 618 ASN B O 1
ATOM 9821 N N . ASN B 1 619 ? 249.963 202.940 230.047 1.00 32.03 619 ASN B N 1
ATOM 9822 C CA . ASN B 1 619 ? 251.021 203.954 229.808 1.00 32.03 619 ASN B CA 1
ATOM 9823 C C . ASN B 1 619 ? 252.172 203.385 229.010 1.00 32.03 619 ASN B C 1
ATOM 9824 O O . ASN B 1 619 ? 253.238 203.376 229.586 1.00 32.03 619 ASN B O 1
ATOM 9829 N N . CYS B 1 620 ? 251.998 203.041 227.724 1.00 40.31 620 CYS B N 1
ATOM 9830 C CA . CYS B 1 620 ? 253.047 202.426 226.921 1.00 40.31 620 CYS B CA 1
ATOM 9831 C C . CYS B 1 620 ? 254.126 203.419 226.512 1.00 40.31 620 CYS B C 1
ATOM 9832 O O . CYS B 1 620 ? 255.216 202.998 226.111 1.00 40.31 620 CYS B O 1
ATOM 9835 N N . GLY B 1 621 ? 253.856 204.723 226.607 1.00 42.93 621 GLY B N 1
ATOM 9836 C CA . GLY B 1 621 ? 254.844 205.755 226.331 1.00 42.93 621 GLY B CA 1
ATOM 9837 C C . GLY B 1 621 ? 255.203 206.488 227.612 1.00 42.93 621 GLY B C 1
ATOM 9838 O O . GLY B 1 621 ? 254.337 206.748 228.450 1.00 42.93 621 GLY B O 1
ATOM 9839 N N . GLU B 1 622 ? 256.483 206.818 227.757 1.00 54.39 622 GLU B N 1
ATOM 9840 C CA . GLU B 1 622 ? 256.946 207.505 228.955 1.00 54.39 622 GLU B CA 1
ATOM 9841 C C . GLU B 1 622 ? 256.746 209.009 228.836 1.00 54.39 622 GLU B C 1
ATOM 9842 O O . GLU B 1 622 ? 257.696 209.779 229.004 1.00 54.39 622 GLU B O 1
ATOM 9848 N N . PHE B 1 623 ? 255.520 209.438 228.547 1.00 43.23 623 PHE B N 1
ATOM 9849 C CA . PHE B 1 623 ? 255.233 210.857 228.402 1.00 43.23 623 PHE B CA 1
ATOM 9850 C C . PHE B 1 623 ? 254.877 211.532 229.717 1.00 43.23 623 PHE B C 1
ATOM 9851 O O . PHE B 1 623 ? 255.033 212.753 229.831 1.00 43.23 623 PHE B O 1
ATOM 9859 N N . ARG B 1 624 ? 254.409 210.777 230.708 1.00 34.74 624 ARG B N 1
ATOM 9860 C CA . ARG B 1 624 ? 254.035 211.317 232.008 1.00 34.74 624 ARG B CA 1
ATOM 9861 C C . ARG B 1 624 ? 254.550 210.385 233.092 1.00 34.74 624 ARG B C 1
ATOM 9862 O O . ARG B 1 624 ? 254.600 209.168 232.892 1.00 34.74 624 ARG B O 1
ATOM 9870 N N . ALA B 1 625 ? 254.940 210.950 234.230 1.00 36.70 625 ALA B N 1
ATOM 9871 C CA . ALA B 1 625 ? 255.465 210.139 235.327 1.00 36.70 625 ALA B CA 1
ATOM 9872 C C . ALA B 1 625 ? 254.371 209.741 236.313 1.00 36.70 625 ALA B C 1
ATOM 9873 O O . ALA B 1 625 ? 254.533 209.834 237.528 1.00 36.70 625 ALA B O 1
ATOM 9875 N N . VAL B 1 626 ? 253.237 209.288 235.784 1.00 37.53 626 VAL B N 1
ATOM 9876 C CA . VAL B 1 626 ? 252.199 208.657 236.591 1.00 37.53 626 VAL B CA 1
ATOM 9877 C C . VAL B 1 626 ? 251.413 207.684 235.718 1.00 37.53 626 VAL B C 1
ATOM 9878 O O . VAL B 1 626 ? 250.885 208.059 234.665 1.00 37.53 626 VAL B O 1
ATOM 9882 N N . ARG B 1 627 ? 251.363 206.417 236.124 1.00 36.88 627 ARG B N 1
ATOM 9883 C CA . ARG B 1 627 ? 250.582 205.446 235.365 1.00 36.88 627 ARG B CA 1
ATOM 9884 C C . ARG B 1 627 ? 249.095 205.560 235.675 1.00 36.88 627 ARG B C 1
ATOM 9885 O O . ARG B 1 627 ? 248.255 205.374 234.787 1.00 36.88 627 ARG B O 1
ATOM 9893 N N . ASP B 1 628 ? 248.748 205.870 236.921 1.00 38.15 628 ASP B N 1
ATOM 9894 C CA . ASP B 1 628 ? 247.362 205.824 237.378 1.00 38.15 628 ASP B CA 1
ATOM 9895 C C . ASP B 1 628 ? 246.692 207.173 237.149 1.00 38.15 628 ASP B C 1
ATOM 9896 O O . ASP B 1 628 ? 246.907 208.121 237.911 1.00 38.15 628 ASP B O 1
ATOM 9901 N N . ILE B 1 629 ? 245.873 207.254 236.103 1.00 34.77 629 ILE B N 1
ATOM 9902 C CA . ILE B 1 629 ? 244.993 208.397 235.899 1.00 34.77 629 ILE B CA 1
ATOM 9903 C C . ILE B 1 629 ? 243.579 208.096 236.386 1.00 34.77 629 ILE B C 1
ATOM 9904 O O . ILE B 1 629 ? 242.833 209.032 236.712 1.00 34.77 629 ILE B O 1
ATOM 9909 N N . SER B 1 630 ? 243.204 206.825 236.482 1.00 36.33 630 SER B N 1
ATOM 9910 C CA . SER B 1 630 ? 241.840 206.455 236.825 1.00 36.33 630 SER B CA 1
ATOM 9911 C C . SER B 1 630 ? 241.429 207.071 238.158 1.00 36.33 630 SER B C 1
ATOM 9912 O O . SER B 1 630 ? 242.204 207.079 239.118 1.00 36.33 630 SER B O 1
ATOM 9915 N N . VAL B 1 631 ? 240.205 207.594 238.204 1.00 33.95 631 VAL B N 1
ATOM 9916 C CA . VAL B 1 631 ? 239.741 208.389 239.338 1.00 33.95 631 VAL B CA 1
ATOM 9917 C C . VAL B 1 631 ? 239.542 207.488 240.549 1.00 33.95 631 VAL B C 1
ATOM 9918 O O . VAL B 1 631 ? 238.705 206.579 240.535 1.00 33.95 631 VAL B O 1
ATOM 9922 N N . ALA B 1 632 ? 240.296 207.752 241.611 1.00 42.63 632 ALA B N 1
ATOM 9923 C CA . ALA B 1 632 ? 240.210 206.983 242.841 1.00 42.63 632 ALA B CA 1
ATOM 9924 C C . ALA B 1 632 ? 240.213 207.926 244.034 1.00 42.63 632 ALA B C 1
ATOM 9925 O O . ALA B 1 632 ? 240.851 208.985 243.992 1.00 42.63 632 ALA B O 1
ATOM 9927 N N . PRO B 1 633 ? 239.517 207.565 245.113 1.00 49.12 633 PRO B N 1
ATOM 9928 C CA . PRO B 1 633 ? 239.465 208.433 246.295 1.00 49.12 633 PRO B CA 1
ATOM 9929 C C . PRO B 1 633 ? 240.704 208.336 247.165 1.00 49.12 633 PRO B C 1
ATOM 9930 O O . PRO B 1 633 ? 241.676 207.660 246.814 1.00 49.12 633 PRO B O 1
ATOM 9934 N N . LEU B 1 634 ? 240.670 209.013 248.309 1.00 75.30 634 LEU B N 1
ATOM 9935 C CA . LEU B 1 634 ? 241.743 208.931 249.285 1.00 75.30 634 LEU B CA 1
ATOM 9936 C C . LEU B 1 634 ? 241.670 207.609 250.047 1.00 75.30 634 LEU B C 1
ATOM 9937 O O . LEU B 1 634 ? 240.659 206.902 250.033 1.00 75.30 634 LEU B O 1
ATOM 9942 N N . ASN B 1 635 ? 242.766 207.278 250.723 1.00 112.01 635 ASN B N 1
ATOM 9943 C CA . ASN B 1 635 ? 242.868 206.010 251.426 1.00 112.01 635 ASN B CA 1
ATOM 9944 C C . ASN B 1 635 ? 242.036 206.024 252.706 1.00 112.01 635 ASN B C 1
ATOM 9945 O O . ASN B 1 635 ? 241.765 207.074 253.296 1.00 112.01 635 ASN B O 1
ATOM 9950 N N . ALA B 1 636 ? 241.634 204.828 253.135 1.00 114.68 636 ALA B N 1
ATOM 9951 C CA . ALA B 1 636 ? 240.858 204.645 254.355 1.00 114.68 636 ALA B CA 1
ATOM 9952 C C . ALA B 1 636 ? 241.447 203.485 255.142 1.00 114.68 636 ALA B C 1
ATOM 9953 O O . ALA B 1 636 ? 241.686 202.412 254.582 1.00 114.68 636 ALA B O 1
ATOM 9955 N N . ASP B 1 637 ? 241.679 203.704 256.434 1.00 108.27 637 ASP B N 1
ATOM 9956 C CA . ASP B 1 637 ? 242.359 202.745 257.301 1.00 108.27 637 ASP B CA 1
ATOM 9957 C C . ASP B 1 637 ? 241.621 202.595 258.627 1.00 108.27 637 ASP B C 1
ATOM 9958 O O . ASP B 1 637 ? 242.212 202.683 259.705 1.00 108.27 637 ASP B O 1
ATOM 9963 N N . ASP B 1 638 ? 240.303 202.381 258.566 1.00 97.82 638 ASP B N 1
ATOM 9964 C CA . ASP B 1 638 ? 239.524 202.228 259.791 1.00 97.82 638 ASP B CA 1
ATOM 9965 C C . ASP B 1 638 ? 239.998 201.062 260.645 1.00 97.82 638 ASP B C 1
ATOM 9966 O O . ASP B 1 638 ? 239.759 201.061 261.858 1.00 97.82 638 ASP B O 1
ATOM 9971 N N . GLN B 1 639 ? 240.662 200.070 260.050 1.00 101.75 639 GLN B N 1
ATOM 9972 C CA . GLN B 1 639 ? 241.205 198.970 260.834 1.00 101.75 639 GLN B CA 1
ATOM 9973 C C . GLN B 1 639 ? 242.397 199.386 261.686 1.00 101.75 639 GLN B C 1
ATOM 9974 O O . GLN B 1 639 ? 242.824 198.604 262.539 1.00 101.75 639 GLN B O 1
ATOM 9980 N N . THR B 1 640 ? 242.943 200.584 261.475 1.00 104.29 640 THR B N 1
ATOM 9981 C CA . THR B 1 640 ? 244.020 201.086 262.318 1.00 104.29 640 THR B CA 1
ATOM 9982 C C . THR B 1 640 ? 243.498 201.595 263.655 1.00 104.29 640 THR B C 1
ATOM 9983 O O . THR B 1 640 ? 244.158 201.421 264.685 1.00 104.29 640 THR B O 1
ATOM 9987 N N . LEU B 1 641 ? 242.318 202.221 263.660 1.00 96.75 641 LEU B N 1
ATOM 9988 C CA . LEU B 1 641 ? 241.673 202.558 264.924 1.00 96.75 641 LEU B CA 1
ATOM 9989 C C . LEU B 1 641 ? 241.327 201.296 265.704 1.00 96.75 641 LEU B C 1
ATOM 9990 O O . LEU B 1 641 ? 241.497 201.245 266.927 1.00 96.75 641 LEU B O 1
ATOM 9995 N N . LEU B 1 642 ? 240.844 200.268 265.012 1.00 109.70 642 LEU B N 1
ATOM 9996 C CA . LEU B 1 642 ? 240.785 198.939 265.599 1.00 109.70 642 LEU B CA 1
ATOM 9997 C C . LEU B 1 642 ? 242.204 198.440 265.854 1.00 109.70 642 LEU B C 1
ATOM 9998 O O . LEU B 1 642 ? 243.163 198.900 265.230 1.00 109.70 642 LEU B O 1
ATOM 10003 N N . GLU B 1 643 ? 242.335 197.528 266.824 1.00 125.08 643 GLU B N 1
ATOM 10004 C CA . GLU B 1 643 ? 243.616 197.027 267.323 1.00 125.08 643 GLU B CA 1
ATOM 10005 C C . GLU B 1 643 ? 244.299 198.107 268.153 1.00 125.08 643 GLU B C 1
ATOM 10006 O O . GLU B 1 643 ? 245.323 197.862 268.798 1.00 125.08 643 GLU B O 1
ATOM 10012 N N . GLN B 1 644 ? 243.728 199.305 268.135 1.00 109.17 644 GLN B N 1
ATOM 10013 C CA . GLN B 1 644 ? 243.978 200.346 269.112 1.00 109.17 644 GLN B CA 1
ATOM 10014 C C . GLN B 1 644 ? 242.711 200.511 269.940 1.00 109.17 644 GLN B C 1
ATOM 10015 O O . GLN B 1 644 ? 241.770 199.719 269.834 1.00 109.17 644 GLN B O 1
ATOM 10021 N N . MET B 1 645 ? 242.695 201.525 270.802 1.00 107.72 645 MET B N 1
ATOM 10022 C CA . MET B 1 645 ? 241.523 201.913 271.579 1.00 107.72 645 MET B CA 1
ATOM 10023 C C . MET B 1 645 ? 241.169 200.854 272.622 1.00 107.72 645 MET B C 1
ATOM 10024 O O . MET B 1 645 ? 240.279 201.084 273.452 1.00 107.72 645 MET B O 1
ATOM 10029 N N . MET B 1 646 ? 241.867 199.716 272.639 1.00 118.11 646 MET B N 1
ATOM 10030 C CA . MET B 1 646 ? 241.513 198.589 273.487 1.00 118.11 646 MET B CA 1
ATOM 10031 C C . MET B 1 646 ? 242.642 198.097 274.379 1.00 118.11 646 MET B C 1
ATOM 10032 O O . MET B 1 646 ? 242.359 197.475 275.409 1.00 118.11 646 MET B O 1
ATOM 10037 N N . ASP B 1 647 ? 243.897 198.331 274.018 1.00 117.31 647 ASP B N 1
ATOM 10038 C CA . ASP B 1 647 ? 245.034 197.769 274.740 1.00 117.31 647 ASP B CA 1
ATOM 10039 C C . ASP B 1 647 ? 246.112 198.844 274.844 1.00 117.31 647 ASP B C 1
ATOM 10040 O O . ASP B 1 647 ? 245.873 200.025 274.571 1.00 117.31 647 ASP B O 1
ATOM 10045 N N . GLN B 1 648 ? 247.313 198.460 275.252 1.00 117.67 648 GLN B N 1
ATOM 10046 C CA . GLN B 1 648 ? 248.441 199.375 275.426 1.00 117.67 648 GLN B CA 1
ATOM 10047 C C . GLN B 1 648 ? 249.049 199.631 274.050 1.00 117.67 648 GLN B C 1
ATOM 10048 O O . GLN B 1 648 ? 249.899 198.877 273.576 1.00 117.67 648 GLN B O 1
ATOM 10054 N N . ASP B 1 649 ? 248.596 200.705 273.403 1.00 112.08 649 ASP B N 1
ATOM 10055 C CA . ASP B 1 649 ? 249.116 201.086 272.095 1.00 112.08 649 ASP B CA 1
ATOM 10056 C C . ASP B 1 649 ? 250.597 201.432 272.166 1.00 112.08 649 ASP B C 1
ATOM 10057 O O . ASP B 1 649 ? 251.431 200.725 271.591 1.00 112.08 649 ASP B O 1
ATOM 10062 N N . ASP B 1 650 ? 250.923 202.502 272.878 1.00 114.75 650 ASP B N 1
ATOM 10063 C CA . ASP B 1 650 ? 252.295 202.997 273.021 1.00 114.75 650 ASP B CA 1
ATOM 10064 C C . ASP B 1 650 ? 252.883 203.200 271.621 1.00 114.75 650 ASP B C 1
ATOM 10065 O O . ASP B 1 650 ? 252.164 203.539 270.676 1.00 114.75 650 ASP B O 1
ATOM 10070 N N . GLY B 1 651 ? 254.192 203.008 271.478 1.00 109.47 651 GLY B N 1
ATOM 10071 C CA . GLY B 1 651 ? 254.826 203.034 270.176 1.00 109.47 651 GLY B CA 1
ATOM 10072 C C . GLY B 1 651 ? 254.916 204.388 269.513 1.00 109.47 651 GLY B C 1
ATOM 10073 O O . GLY B 1 651 ? 255.289 204.458 268.338 1.00 109.47 651 GLY B O 1
ATOM 10074 N N . VAL B 1 652 ? 254.586 205.471 270.221 1.00 121.60 652 VAL B N 1
ATOM 10075 C CA . VAL B 1 652 ? 254.683 206.796 269.621 1.00 121.60 652 VAL B CA 1
ATOM 10076 C C . VAL B 1 652 ? 256.128 207.261 269.522 1.00 121.60 652 VAL B C 1
ATOM 10077 O O . VAL B 1 652 ? 256.437 208.149 268.719 1.00 121.60 652 VAL B O 1
ATOM 10081 N N . ARG B 1 653 ? 257.024 206.686 270.319 1.00 128.03 653 ARG B N 1
ATOM 10082 C CA . ARG B 1 653 ? 258.436 207.023 270.234 1.00 128.03 653 ARG B CA 1
ATOM 10083 C C . ARG B 1 653 ? 259.050 206.421 268.974 1.00 128.03 653 ARG B C 1
ATOM 10084 O O . ARG B 1 653 ? 258.614 205.376 268.481 1.00 128.03 653 ARG B O 1
ATOM 10092 N N . ASN B 1 654 ? 260.067 207.105 268.443 1.00 134.73 654 ASN B N 1
ATOM 10093 C CA . ASN B 1 654 ? 260.709 206.650 267.212 1.00 134.73 654 ASN B CA 1
ATOM 10094 C C . ASN B 1 654 ? 261.343 205.275 267.391 1.00 134.73 654 ASN B C 1
ATOM 10095 O O . ASN B 1 654 ? 261.211 204.405 266.522 1.00 134.73 654 ASN B O 1
ATOM 10100 N N . ARG B 1 655 ? 262.027 205.057 268.508 1.00 134.63 655 ARG B N 1
ATOM 10101 C CA . ARG B 1 655 ? 262.676 203.777 268.767 1.00 134.63 655 ARG B CA 1
ATOM 10102 C C . ARG B 1 655 ? 262.511 203.354 270.223 1.00 134.63 655 ARG B C 1
ATOM 10103 O O . ARG B 1 655 ? 262.264 202.185 270.515 1.00 134.63 655 ARG B O 1
ATOM 10111 N N . VAL C 2 1 ? 168.955 223.064 282.757 1.00 120.71 31 VAL C N 1
ATOM 10112 C CA . VAL C 2 1 ? 168.706 223.919 283.911 1.00 120.71 31 VAL C CA 1
ATOM 10113 C C . VAL C 2 1 ? 169.127 225.351 283.606 1.00 120.71 31 VAL C C 1
ATOM 10114 O O . VAL C 2 1 ? 168.880 226.261 284.396 1.00 120.71 31 VAL C O 1
ATOM 10118 N N . ASP C 2 2 ? 169.763 225.544 282.455 1.00 132.07 32 ASP C N 1
ATOM 10119 C CA . ASP C 2 2 ? 170.191 226.866 282.023 1.00 132.07 32 ASP C CA 1
ATOM 10120 C C . ASP C 2 2 ? 169.045 227.599 281.337 1.00 132.07 32 ASP C C 1
ATOM 10121 O O . ASP C 2 2 ? 168.197 226.984 280.683 1.00 132.07 32 ASP C O 1
ATOM 10126 N N . GLU C 2 3 ? 169.017 228.919 281.504 1.00 137.70 33 GLU C N 1
ATOM 10127 C CA . GLU C 2 3 ? 167.994 229.770 280.909 1.00 137.70 33 GLU C CA 1
ATOM 10128 C C . GLU C 2 3 ? 168.632 230.592 279.800 1.00 137.70 33 GLU C C 1
ATOM 10129 O O . GLU C 2 3 ? 169.591 231.332 280.044 1.00 137.70 33 GLU C O 1
ATOM 10135 N N . ARG C 2 4 ? 168.105 230.457 278.586 1.00 141.83 34 ARG C N 1
ATOM 10136 C CA . ARG C 2 4 ? 168.652 231.157 277.431 1.00 141.83 34 ARG C CA 1
ATOM 10137 C C . ARG C 2 4 ? 167.999 232.526 277.290 1.00 141.83 34 ARG C C 1
ATOM 10138 O O . ARG C 2 4 ? 166.821 232.626 276.930 1.00 141.83 34 ARG C O 1
ATOM 10146 N N . ASN C 2 5 ? 168.767 233.581 277.569 1.00 137.90 35 ASN C N 1
ATOM 10147 C CA . ASN C 2 5 ? 168.347 234.952 277.311 1.00 137.90 35 ASN C CA 1
ATOM 10148 C C . ASN C 2 5 ? 168.776 235.437 275.932 1.00 137.90 35 ASN C C 1
ATOM 10149 O O . ASN C 2 5 ? 168.981 236.644 275.739 1.00 137.90 35 ASN C O 1
ATOM 10154 N N . GLU C 2 6 ? 168.940 234.518 274.978 1.00 134.66 36 GLU C N 1
ATOM 10155 C CA . GLU C 2 6 ? 169.415 234.745 273.616 1.00 134.66 36 GLU C CA 1
ATOM 10156 C C . GLU C 2 6 ? 170.883 235.151 273.568 1.00 134.66 36 GLU C C 1
ATOM 10157 O O . GLU C 2 6 ? 171.412 235.376 272.473 1.00 134.66 36 GLU C O 1
ATOM 10163 N N . CYS C 2 7 ? 171.560 235.253 274.712 1.00 118.26 37 CYS C N 1
ATOM 10164 C CA . CYS C 2 7 ? 172.982 235.566 274.737 1.00 118.26 37 CYS C CA 1
ATOM 10165 C C . CYS C 2 7 ? 173.863 234.334 274.586 1.00 118.26 37 CYS C C 1
ATOM 10166 O O . CYS C 2 7 ? 175.037 234.475 274.227 1.00 118.26 37 CYS C O 1
ATOM 10169 N N . GLY C 2 8 ? 173.332 233.141 274.844 1.00 116.38 38 GLY C N 1
ATOM 10170 C CA . GLY C 2 8 ? 174.123 231.933 274.725 1.00 116.38 38 GLY C CA 1
ATOM 10171 C C . GLY C 2 8 ? 175.241 231.808 275.732 1.00 116.38 38 GLY C C 1
ATOM 10172 O O . GLY C 2 8 ? 176.200 231.071 275.490 1.00 116.38 38 GLY C O 1
ATOM 10173 N N . GLN C 2 9 ? 175.146 232.505 276.859 1.00 124.93 39 GLN C N 1
ATOM 10174 C CA . GLN C 2 9 ? 176.189 232.515 277.874 1.00 124.93 39 GLN C CA 1
ATOM 10175 C C . GLN C 2 9 ? 175.746 231.682 279.068 1.00 124.93 39 GLN C C 1
ATOM 10176 O O . GLN C 2 9 ? 174.637 231.866 279.582 1.00 124.93 39 GLN C O 1
ATOM 10182 N N . THR C 2 10 ? 176.610 230.767 279.500 1.00 132.99 40 THR C N 1
ATOM 10183 C CA . THR C 2 10 ? 176.304 229.916 280.635 1.00 132.99 40 THR C CA 1
ATOM 10184 C C . THR C 2 10 ? 176.282 230.730 281.927 1.00 132.99 40 THR C C 1
ATOM 10185 O O . THR C 2 10 ? 176.946 231.764 282.034 1.00 132.99 40 THR C O 1
ATOM 10189 N N . PRO C 2 11 ? 175.511 230.284 282.922 1.00 129.36 41 PRO C N 1
ATOM 10190 C CA . PRO C 2 11 ? 175.531 230.972 284.223 1.00 129.36 41 PRO C CA 1
ATOM 10191 C C . PRO C 2 11 ? 176.903 230.992 284.871 1.00 129.36 41 PRO C C 1
ATOM 10192 O O . PRO C 2 11 ? 177.185 231.889 285.676 1.00 129.36 41 PRO C O 1
ATOM 10196 N N . LEU C 2 12 ? 177.762 230.022 284.549 1.00 124.04 42 LEU C N 1
ATOM 10197 C CA . LEU C 2 12 ? 179.088 229.964 285.157 1.00 124.04 42 LEU C CA 1
ATOM 10198 C C . LEU C 2 12 ? 179.900 231.210 284.831 1.00 124.04 42 LEU C C 1
ATOM 10199 O O . LEU C 2 12 ? 180.562 231.780 285.706 1.00 124.04 42 LEU C O 1
ATOM 10204 N N . MET C 2 13 ? 179.860 231.652 283.573 1.00 130.00 43 MET C N 1
ATOM 10205 C CA . MET C 2 13 ? 180.654 232.810 283.179 1.00 130.00 43 MET C CA 1
ATOM 10206 C C . MET C 2 13 ? 180.158 234.090 283.839 1.00 130.00 43 MET C C 1
ATOM 10207 O O . MET C 2 13 ? 180.970 234.914 284.275 1.00 130.00 43 MET C O 1
ATOM 10212 N N . ILE C 2 14 ? 178.839 234.274 283.925 1.00 125.54 44 ILE C N 1
ATOM 10213 C CA . ILE C 2 14 ? 178.298 235.478 284.547 1.00 125.54 44 ILE C CA 1
ATOM 10214 C C . ILE C 2 14 ? 178.555 235.469 286.049 1.00 125.54 44 ILE C C 1
ATOM 10215 O O . ILE C 2 14 ? 178.845 236.512 286.648 1.00 125.54 44 ILE C O 1
ATOM 10220 N N . ALA C 2 15 ? 178.450 234.301 286.684 1.00 122.22 45 ALA C N 1
ATOM 10221 C CA . ALA C 2 15 ? 178.634 234.205 288.125 1.00 122.22 45 ALA C CA 1
ATOM 10222 C C . ALA C 2 15 ? 180.094 234.068 288.537 1.00 122.22 45 ALA C C 1
ATOM 10223 O O . ALA C 2 15 ? 180.382 234.073 289.739 1.00 122.22 45 ALA C O 1
ATOM 10225 N N . ALA C 2 16 ? 181.014 233.940 287.578 1.00 127.45 46 ALA C N 1
ATOM 10226 C CA . ALA C 2 16 ? 182.426 233.801 287.921 1.00 127.45 46 ALA C CA 1
ATOM 10227 C C . ALA C 2 16 ? 182.960 235.055 288.603 1.00 127.45 46 ALA C C 1
ATOM 10228 O O . ALA C 2 16 ? 183.752 234.966 289.549 1.00 127.45 46 ALA C O 1
ATOM 10230 N N . GLU C 2 17 ? 182.546 236.233 288.131 1.00 133.49 47 GLU C N 1
ATOM 10231 C CA . GLU C 2 17 ? 183.039 237.479 288.709 1.00 133.49 47 GLU C CA 1
ATOM 10232 C C . GLU C 2 17 ? 182.579 237.639 290.153 1.00 133.49 47 GLU C C 1
ATOM 10233 O O . GLU C 2 17 ? 183.387 237.917 291.047 1.00 133.49 47 GLU C O 1
ATOM 10239 N N . GLN C 2 18 ? 181.284 237.465 290.402 1.00 132.52 48 GLN C N 1
ATOM 10240 C CA . GLN C 2 18 ? 180.750 237.515 291.764 1.00 132.52 48 GLN C CA 1
ATOM 10241 C C . GLN C 2 18 ? 180.721 236.128 292.403 1.00 132.52 48 GLN C C 1
ATOM 10242 O O . GLN C 2 18 ? 179.711 235.671 292.935 1.00 132.52 48 GLN C O 1
ATOM 10248 N N . GLY C 2 19 ? 181.867 235.452 292.367 1.00 126.34 49 GLY C N 1
ATOM 10249 C CA . GLY C 2 19 ? 181.985 234.125 292.936 1.00 126.34 49 GLY C CA 1
ATOM 10250 C C . GLY C 2 19 ? 181.873 234.097 294.445 1.00 126.34 49 GLY C C 1
ATOM 10251 O O . GLY C 2 19 ? 182.649 234.754 295.147 1.00 126.34 49 GLY C O 1
ATOM 10252 N N . ASN C 2 20 ? 180.910 233.334 294.957 1.00 128.48 50 ASN C N 1
ATOM 10253 C CA . ASN C 2 20 ? 180.741 233.133 296.387 1.00 128.48 50 ASN C CA 1
ATOM 10254 C C . ASN C 2 20 ? 180.673 231.641 296.671 1.00 128.48 50 ASN C C 1
ATOM 10255 O O . ASN C 2 20 ? 180.095 230.875 295.897 1.00 128.48 50 ASN C O 1
ATOM 10260 N N . LEU C 2 21 ? 181.271 231.235 297.793 1.00 126.69 51 LEU C N 1
ATOM 10261 C CA . LEU C 2 21 ? 181.401 229.811 298.086 1.00 126.69 51 LEU C CA 1
ATOM 10262 C C . LEU C 2 21 ? 180.040 229.143 298.243 1.00 126.69 51 LEU C C 1
ATOM 10263 O O . LEU C 2 21 ? 179.827 228.031 297.746 1.00 126.69 51 LEU C O 1
ATOM 10268 N N . GLU C 2 22 ? 179.096 229.812 298.912 1.00 128.94 52 GLU C N 1
ATOM 10269 C CA . GLU C 2 22 ? 177.800 229.186 299.154 1.00 128.94 52 GLU C CA 1
ATOM 10270 C C . GLU C 2 22 ? 176.988 229.071 297.869 1.00 128.94 52 GLU C C 1
ATOM 10271 O O . GLU C 2 22 ? 176.377 228.028 297.608 1.00 128.94 52 GLU C O 1
ATOM 10277 N N . ILE C 2 23 ? 176.982 230.119 297.040 1.00 124.67 53 ILE C N 1
ATOM 10278 C CA . ILE C 2 23 ? 176.225 230.055 295.793 1.00 124.67 53 ILE C CA 1
ATOM 10279 C C . ILE C 2 23 ? 176.886 229.090 294.814 1.00 124.67 53 ILE C C 1
ATOM 10280 O O . ILE C 2 23 ? 176.202 228.391 294.060 1.00 124.67 53 ILE C O 1
ATOM 10285 N N . VAL C 2 24 ? 178.220 229.026 294.814 1.00 123.48 54 VAL C N 1
ATOM 10286 C CA . VAL C 2 24 ? 178.912 228.069 293.955 1.00 123.48 54 VAL C CA 1
ATOM 10287 C C . VAL C 2 24 ? 178.600 226.641 294.385 1.00 123.48 54 VAL C C 1
ATOM 10288 O O . VAL C 2 24 ? 178.373 225.762 293.545 1.00 123.48 54 VAL C O 1
ATOM 10292 N N . LYS C 2 25 ? 178.581 226.383 295.697 1.00 126.39 55 LYS C N 1
ATOM 10293 C CA . LYS C 2 25 ? 178.222 225.051 296.175 1.00 126.39 55 LYS C CA 1
ATOM 10294 C C . LYS C 2 25 ? 176.774 224.715 295.842 1.00 126.39 55 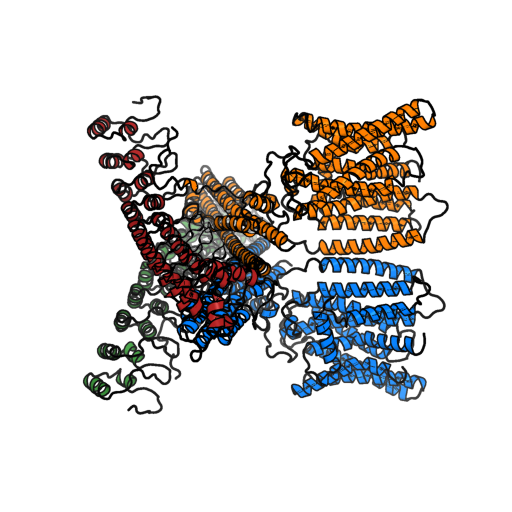LYS C C 1
ATOM 10295 O O . LYS C 2 25 ? 176.461 223.575 295.483 1.00 126.39 55 LYS C O 1
ATOM 10301 N N . GLU C 2 26 ? 175.873 225.695 295.962 1.00 130.05 56 GLU C N 1
ATOM 10302 C CA . GLU C 2 26 ? 174.477 225.463 295.603 1.00 130.05 56 GLU C CA 1
ATOM 10303 C C . GLU C 2 26 ? 174.335 225.152 294.117 1.00 130.05 56 GLU C C 1
ATOM 10304 O O . GLU C 2 26 ? 173.545 224.284 293.729 1.00 130.05 56 GLU C O 1
ATOM 10310 N N . LEU C 2 27 ? 175.090 225.857 293.270 1.00 123.08 57 LEU C N 1
ATOM 10311 C CA . LEU C 2 27 ? 175.013 225.619 291.833 1.00 123.08 57 LEU C CA 1
ATOM 10312 C C . LEU C 2 27 ? 175.599 224.263 291.460 1.00 123.08 57 LEU C C 1
ATOM 10313 O O . LEU C 2 27 ? 175.018 223.535 290.647 1.00 123.08 57 LEU C O 1
ATOM 10318 N N . ILE C 2 28 ? 176.747 223.904 292.042 1.00 122.33 58 ILE C N 1
ATOM 10319 C CA . ILE C 2 28 ? 177.351 222.613 291.742 1.00 122.33 58 ILE C CA 1
ATOM 10320 C C . ILE C 2 28 ? 176.529 221.469 292.320 1.00 122.33 58 ILE C C 1
ATOM 10321 O O . ILE C 2 28 ? 176.590 220.346 291.807 1.00 122.33 58 ILE C O 1
ATOM 10326 N N . LYS C 2 29 ? 175.756 221.724 293.379 1.00 122.27 59 LYS C N 1
ATOM 10327 C CA . LYS C 2 29 ? 174.795 220.732 293.847 1.00 122.27 59 LYS C CA 1
ATOM 10328 C C . LYS C 2 29 ? 173.727 220.480 292.792 1.00 122.27 59 LYS C C 1
ATOM 10329 O O . LYS C 2 29 ? 173.319 219.335 292.568 1.00 122.27 59 LYS C O 1
ATOM 10335 N N . ASN C 2 30 ? 173.265 221.542 292.131 1.00 121.85 60 ASN C N 1
ATOM 10336 C CA . ASN C 2 30 ? 172.343 221.426 291.004 1.00 121.85 60 ASN C CA 1
ATOM 10337 C C . ASN C 2 30 ? 173.157 221.002 289.785 1.00 121.85 60 ASN C C 1
ATOM 10338 O O . ASN C 2 30 ? 173.594 221.817 288.968 1.00 121.85 60 ASN C O 1
ATOM 10343 N N . GLY C 2 31 ? 173.366 219.691 289.676 1.00 109.25 61 GLY C N 1
ATOM 10344 C CA . GLY C 2 31 ? 174.241 219.117 288.671 1.00 109.25 61 GLY C CA 1
ATOM 10345 C C . GLY C 2 31 ? 173.982 219.559 287.246 1.00 109.25 61 GLY C C 1
ATOM 10346 O O . GLY C 2 31 ? 172.939 219.246 286.664 1.00 109.25 61 GLY C O 1
ATOM 10347 N N . ALA C 2 32 ? 174.935 220.292 286.677 1.00 106.15 62 ALA C N 1
ATOM 10348 C CA . ALA C 2 32 ? 174.890 220.721 285.287 1.00 106.15 62 ALA C CA 1
ATOM 10349 C C . ALA C 2 32 ? 176.242 220.448 284.647 1.00 106.15 62 ALA C C 1
ATOM 10350 O O . ALA C 2 32 ? 177.280 220.540 285.309 1.00 106.15 62 ALA C O 1
ATOM 10352 N N . ASN C 2 33 ? 176.223 220.108 283.359 1.00 114.24 63 ASN C N 1
ATOM 10353 C CA . ASN C 2 33 ? 177.441 219.730 282.652 1.00 114.24 63 ASN C CA 1
ATOM 10354 C C . ASN C 2 33 ? 178.423 220.892 282.572 1.00 114.24 63 ASN C C 1
ATOM 10355 O O . ASN C 2 33 ? 178.153 221.902 281.914 1.00 114.24 63 ASN C O 1
ATOM 10360 N N . CYS C 2 34 ? 179.571 220.752 283.239 1.00 116.41 64 CYS C N 1
ATOM 10361 C CA . CYS C 2 34 ? 180.587 221.797 283.221 1.00 116.41 64 CYS C CA 1
ATOM 10362 C C . CYS C 2 34 ? 181.329 221.863 281.893 1.00 116.41 64 CYS C C 1
ATOM 10363 O O . CYS C 2 34 ? 181.819 222.934 281.521 1.00 116.41 64 CYS C O 1
ATOM 10366 N N . ASN C 2 35 ? 181.405 220.752 281.162 1.00 119.48 65 ASN C N 1
ATOM 10367 C CA . ASN C 2 35 ? 182.178 220.695 279.928 1.00 119.48 65 ASN C CA 1
ATOM 10368 C C . ASN C 2 35 ? 181.478 221.381 278.759 1.00 119.48 65 ASN C C 1
ATOM 10369 O O . ASN C 2 35 ? 182.066 221.471 277.676 1.00 119.48 65 ASN C O 1
ATOM 10374 N N . LEU C 2 36 ? 180.248 221.860 278.946 1.00 122.48 66 LEU C N 1
ATOM 10375 C CA . LEU C 2 36 ? 179.520 222.500 277.859 1.00 122.48 66 LEU C CA 1
ATOM 10376 C C . LEU C 2 36 ? 180.261 223.735 277.361 1.00 122.48 66 LEU C C 1
ATOM 10377 O O . LEU C 2 36 ? 180.831 224.499 278.144 1.00 122.48 66 LEU C O 1
ATOM 10382 N N . GLU C 2 37 ? 180.246 223.925 276.045 1.00 128.11 67 GLU C N 1
ATOM 10383 C CA . GLU C 2 37 ? 180.942 225.029 275.405 1.00 128.11 67 GLU C CA 1
ATOM 10384 C C . GLU C 2 37 ? 180.048 226.267 275.406 1.00 128.11 67 GLU C C 1
ATOM 10385 O O . GLU C 2 37 ? 179.026 226.325 276.094 1.00 128.11 67 GLU C O 1
ATOM 10391 N N . ASP C 2 38 ? 180.432 227.280 274.634 1.00 131.00 68 ASP C N 1
ATOM 10392 C CA . ASP C 2 38 ? 179.677 228.518 274.525 1.00 131.00 68 ASP C CA 1
ATOM 10393 C C . ASP C 2 38 ? 179.332 228.755 273.058 1.00 131.00 68 ASP C C 1
ATOM 10394 O O . ASP C 2 38 ? 179.729 227.993 272.173 1.00 131.00 68 ASP C O 1
ATOM 10399 N N . LEU C 2 39 ? 178.575 229.826 272.805 1.00 130.73 69 LEU C N 1
ATOM 10400 C CA . LEU C 2 39 ? 178.173 230.166 271.445 1.00 130.73 69 LEU C CA 1
ATOM 10401 C C . LEU C 2 39 ? 179.368 230.473 270.551 1.00 130.73 69 LEU C C 1
ATOM 10402 O O . LEU C 2 39 ? 179.283 230.281 269.333 1.00 130.73 69 LEU C O 1
ATOM 10407 N N . ASP C 2 40 ? 180.478 230.935 271.125 1.00 132.38 70 ASP C N 1
ATOM 10408 C CA . ASP C 2 40 ? 181.683 231.256 270.370 1.00 132.38 70 ASP C CA 1
ATOM 10409 C C . ASP C 2 40 ? 182.809 230.264 270.650 1.00 132.38 70 ASP C C 1
ATOM 10410 O O . ASP C 2 40 ? 183.987 230.629 270.618 1.00 132.38 70 ASP C O 1
ATOM 10415 N N . ASN C 2 41 ? 182.454 229.010 270.935 1.00 123.84 71 ASN C N 1
ATOM 10416 C CA . ASN C 2 41 ? 183.402 227.939 271.242 1.00 123.84 71 ASN C CA 1
ATOM 10417 C C . ASN C 2 41 ? 184.248 228.248 272.471 1.00 123.84 71 ASN C C 1
ATOM 10418 O O . ASN C 2 41 ? 185.330 227.680 272.642 1.00 123.84 71 ASN C O 1
ATOM 10423 N N . TRP C 2 42 ? 183.773 229.140 273.334 1.00 124.70 72 TRP C N 1
ATOM 10424 C CA . TRP C 2 42 ? 184.474 229.465 274.568 1.00 124.70 72 TRP C CA 1
ATOM 10425 C C . TRP C 2 42 ? 184.153 228.416 275.629 1.00 124.70 72 TRP C C 1
ATOM 10426 O O . TRP C 2 42 ? 183.488 227.410 275.368 1.00 124.70 72 TRP C O 1
ATOM 10437 N N . THR C 2 43 ? 184.630 228.647 276.848 1.00 109.03 73 THR C N 1
ATOM 10438 C CA . THR C 2 43 ? 184.387 227.738 277.958 1.00 109.03 73 THR C CA 1
ATOM 10439 C C . THR C 2 43 ? 184.465 228.540 279.248 1.00 109.03 73 THR C C 1
ATOM 10440 O O . THR C 2 43 ? 185.233 229.501 279.346 1.00 109.03 73 THR C O 1
ATOM 10444 N N . ALA C 2 44 ? 183.653 228.143 280.232 1.00 105.28 74 ALA C N 1
ATOM 10445 C CA . ALA C 2 44 ? 183.723 228.778 281.543 1.00 105.28 74 ALA C CA 1
ATOM 10446 C C . ALA C 2 44 ? 185.101 228.615 282.167 1.00 105.28 74 ALA C C 1
ATOM 10447 O O . ALA C 2 44 ? 185.490 229.406 283.035 1.00 105.28 74 ALA C O 1
ATOM 10449 N N . LEU C 2 45 ? 185.850 227.594 281.741 1.00 100.87 75 LEU C N 1
ATOM 10450 C CA . LEU C 2 45 ? 187.229 227.443 282.189 1.00 100.87 75 LEU C CA 1
ATOM 10451 C C . LEU C 2 45 ? 188.083 228.636 281.784 1.00 100.87 75 LEU C C 1
ATOM 10452 O O . LEU C 2 45 ? 188.966 229.048 282.544 1.00 100.87 75 LEU C O 1
ATOM 10457 N N . ILE C 2 46 ? 187.840 229.202 280.600 1.00 104.42 76 ILE C N 1
ATOM 10458 C CA . ILE C 2 46 ? 188.597 230.373 280.166 1.00 104.42 76 ILE C CA 1
ATOM 10459 C C . ILE C 2 46 ? 188.324 231.551 281.093 1.00 104.42 76 ILE C C 1
ATOM 10460 O O . ILE C 2 46 ? 189.243 232.269 281.504 1.00 104.42 76 ILE C O 1
ATOM 10465 N N . SER C 2 47 ? 187.051 231.768 281.434 1.00 107.32 77 SER C N 1
ATOM 10466 C CA . SER C 2 47 ? 186.703 232.848 282.352 1.00 107.32 77 SER C CA 1
ATOM 10467 C C . SER C 2 47 ? 187.304 232.616 283.732 1.00 107.32 77 SER C C 1
ATOM 10468 O O . SER C 2 47 ? 187.765 233.562 284.381 1.00 107.32 77 SER C O 1
ATOM 10471 N N . ALA C 2 48 ? 187.301 231.366 284.200 1.00 112.79 78 ALA C N 1
ATOM 10472 C CA . ALA C 2 48 ? 187.908 231.060 285.492 1.00 112.79 78 ALA C CA 1
ATOM 10473 C C . ALA C 2 48 ? 189.408 231.329 285.474 1.00 112.79 78 ALA C C 1
ATOM 10474 O O . ALA C 2 48 ? 189.966 231.845 286.449 1.00 112.79 78 ALA C O 1
ATOM 10476 N N . SER C 2 49 ? 190.078 230.981 284.374 1.00 112.45 79 SER C N 1
ATOM 10477 C CA . SER C 2 49 ? 191.511 231.215 284.262 1.00 112.45 79 SER C CA 1
ATOM 10478 C C . SER C 2 49 ? 191.848 232.690 284.090 1.00 112.45 79 SER C C 1
ATOM 10479 O O . SER C 2 49 ? 192.947 233.109 284.467 1.00 112.45 79 SER C O 1
ATOM 10482 N N . LYS C 2 50 ? 190.935 233.478 283.526 1.00 119.30 80 LYS C N 1
ATOM 10483 C CA . LYS C 2 50 ? 191.195 234.888 283.264 1.00 119.30 80 LYS C CA 1
ATOM 10484 C C . LYS C 2 50 ? 191.338 235.678 284.561 1.00 119.30 80 LYS C C 1
ATOM 10485 O O . LYS C 2 50 ? 192.382 236.292 284.804 1.00 119.30 80 LYS C O 1
ATOM 10491 N N . GLU C 2 51 ? 190.298 235.675 285.401 1.00 126.22 81 GLU C N 1
ATOM 10492 C CA . GLU C 2 51 ? 190.362 236.374 286.677 1.00 126.22 81 GLU C CA 1
ATOM 10493 C C . GLU C 2 51 ? 189.698 235.621 287.823 1.00 126.22 81 GLU C C 1
ATOM 10494 O O . GLU C 2 51 ? 189.622 236.169 288.928 1.00 126.22 81 GLU C O 1
ATOM 10500 N N . GLY C 2 52 ? 189.224 234.397 287.605 1.00 123.56 82 GLY C N 1
ATOM 10501 C CA . GLY C 2 52 ? 188.483 233.707 288.643 1.00 123.56 82 GLY C CA 1
ATOM 10502 C C . GLY C 2 52 ? 189.348 233.377 289.844 1.00 123.56 82 GLY C C 1
ATOM 10503 O O . GLY C 2 52 ? 190.576 233.319 289.763 1.00 123.56 82 GLY C O 1
ATOM 10504 N N . HIS C 2 53 ? 188.685 233.163 290.979 1.00 136.23 83 HIS C N 1
ATOM 10505 C CA . HIS C 2 53 ? 189.387 232.842 292.214 1.00 136.23 83 HIS C CA 1
ATOM 10506 C C . HIS C 2 53 ? 190.075 231.488 292.099 1.00 136.23 83 HIS C C 1
ATOM 10507 O O . HIS C 2 53 ? 189.722 230.655 291.263 1.00 136.23 83 HIS C O 1
ATOM 10514 N N . VAL C 2 54 ? 191.078 231.275 292.953 1.00 140.35 84 VAL C N 1
ATOM 10515 C CA . VAL C 2 54 ? 191.818 230.016 292.925 1.00 140.35 84 VAL C CA 1
ATOM 10516 C C . VAL C 2 54 ? 190.905 228.845 293.261 1.00 140.35 84 VAL C C 1
ATOM 10517 O O . VAL C 2 54 ? 191.044 227.755 292.689 1.00 140.35 84 VAL C O 1
ATOM 10521 N N . HIS C 2 55 ? 189.959 229.047 294.181 1.00 146.30 85 HIS C N 1
ATOM 10522 C CA . HIS C 2 55 ? 189.089 227.957 294.611 1.00 146.30 85 HIS C CA 1
ATOM 10523 C C . HIS C 2 55 ? 188.232 227.441 293.460 1.00 146.30 85 HIS C C 1
ATOM 10524 O O . HIS C 2 55 ? 188.079 226.227 293.284 1.00 146.30 85 HIS C O 1
ATOM 10531 N N . ILE C 2 56 ? 187.665 228.350 292.663 1.00 132.64 86 ILE C N 1
ATOM 10532 C CA . ILE C 2 56 ? 186.802 227.905 291.572 1.00 132.64 86 ILE C CA 1
ATOM 10533 C C . ILE C 2 56 ? 187.616 227.221 290.479 1.00 132.64 86 ILE C C 1
ATOM 10534 O O . ILE C 2 56 ? 187.152 226.246 289.877 1.00 132.64 86 ILE C O 1
ATOM 10539 N N . VAL C 2 57 ? 188.834 227.698 290.206 1.00 121.61 87 VAL C N 1
ATOM 10540 C CA . VAL C 2 57 ? 189.684 227.022 289.228 1.00 121.61 87 VAL C CA 1
ATOM 10541 C C . VAL C 2 57 ? 190.037 225.621 289.707 1.00 121.61 87 VAL C C 1
ATOM 10542 O O . VAL C 2 57 ? 190.010 224.658 288.931 1.00 121.61 87 VAL C O 1
ATOM 10546 N N . GLU C 2 58 ? 190.374 225.483 290.992 1.00 127.68 88 GLU C N 1
ATOM 10547 C CA . GLU C 2 58 ? 190.683 224.164 291.533 1.00 127.68 88 GLU C CA 1
ATOM 10548 C C . GLU C 2 58 ? 189.474 223.239 291.463 1.00 127.68 88 GLU C C 1
ATOM 10549 O O . GLU C 2 58 ? 189.609 222.055 291.132 1.00 127.68 88 GLU C O 1
ATOM 10555 N N . GLU C 2 59 ? 188.284 223.760 291.774 1.00 122.17 89 GLU C N 1
ATOM 10556 C CA . GLU C 2 59 ? 187.078 222.941 291.713 1.00 122.17 89 GLU C CA 1
ATOM 10557 C C . GLU C 2 59 ? 186.748 222.525 290.285 1.00 122.17 89 GLU C C 1
ATOM 10558 O O . GLU C 2 59 ? 186.321 221.387 290.056 1.00 122.17 89 GLU C O 1
ATOM 10564 N N . LEU C 2 60 ? 186.937 223.424 289.316 1.00 116.20 90 LEU C N 1
ATOM 10565 C CA . LEU C 2 60 ? 186.679 223.073 287.924 1.00 116.20 90 LEU C CA 1
ATOM 10566 C C . LEU C 2 60 ? 187.712 222.086 287.400 1.00 116.20 90 LEU C C 1
ATOM 10567 O O . LEU C 2 60 ? 187.398 221.264 286.532 1.00 116.20 90 LEU C O 1
ATOM 10572 N N . LEU C 2 61 ? 188.943 222.156 287.909 1.00 116.17 91 LEU C N 1
ATOM 10573 C CA . LEU C 2 61 ? 189.947 221.158 287.555 1.00 116.17 91 LEU C CA 1
ATOM 10574 C C . LEU C 2 61 ? 189.527 219.773 288.030 1.00 116.17 91 LEU C C 1
ATOM 10575 O O . LEU C 2 61 ? 189.780 218.771 287.352 1.00 116.17 91 LEU C O 1
ATOM 10580 N N . LYS C 2 62 ? 188.889 219.699 289.196 1.00 114.16 92 LYS C N 1
ATOM 10581 C CA . LYS C 2 62 ? 188.430 218.425 289.730 1.00 114.16 92 LYS C CA 1
ATOM 10582 C C . LYS C 2 62 ? 187.342 217.835 288.837 1.00 114.16 92 LYS C C 1
ATOM 10583 O O . LYS C 2 62 ? 186.596 218.558 288.169 1.00 114.16 92 LYS C O 1
ATOM 10589 N N . CYS C 2 63 ? 187.287 216.498 288.809 1.00 109.40 93 CYS C N 1
ATOM 10590 C CA . CYS C 2 63 ? 186.332 215.720 288.022 1.00 109.40 93 CYS C CA 1
ATOM 10591 C C . CYS C 2 63 ? 186.651 215.808 286.535 1.00 109.40 93 CYS C C 1
ATOM 10592 O O . CYS C 2 63 ? 187.246 216.788 286.074 1.00 109.40 93 CYS C O 1
ATOM 10595 N N . GLY C 2 64 ? 186.266 214.782 285.779 1.00 106.25 94 GLY C N 1
ATOM 10596 C CA . GLY C 2 64 ? 186.597 214.713 284.370 1.00 106.25 94 GLY C CA 1
ATOM 10597 C C . GLY C 2 64 ? 186.030 215.851 283.546 1.00 106.25 94 GLY C C 1
ATOM 10598 O O . GLY C 2 64 ? 184.821 215.920 283.308 1.00 106.25 94 GLY C O 1
ATOM 10599 N N . VAL C 2 65 ? 186.906 216.752 283.108 1.00 117.74 95 VAL C N 1
ATOM 10600 C CA . VAL C 2 65 ? 186.543 217.862 282.239 1.00 117.74 95 VAL C CA 1
ATOM 10601 C C . VAL C 2 65 ? 187.577 217.955 281.127 1.00 117.74 95 VAL C C 1
ATOM 10602 O O . VAL C 2 65 ? 188.709 217.481 281.265 1.00 117.74 95 VAL C O 1
ATOM 10606 N N . ASN C 2 66 ? 187.181 218.571 280.016 1.00 120.32 96 ASN C N 1
ATOM 10607 C CA . ASN C 2 66 ? 188.069 218.727 278.865 1.00 120.32 96 ASN C CA 1
ATOM 10608 C C . ASN C 2 66 ? 189.061 219.840 279.175 1.00 120.32 96 ASN C C 1
ATOM 10609 O O . ASN C 2 66 ? 188.836 221.011 278.867 1.00 120.32 96 ASN C O 1
ATOM 10614 N N . LEU C 2 67 ? 190.177 219.463 279.804 1.00 122.75 97 LEU C N 1
ATOM 10615 C CA . LEU C 2 67 ? 191.202 220.442 280.151 1.00 122.75 97 LEU C CA 1
ATOM 10616 C C . LEU C 2 67 ? 191.832 221.055 278.907 1.00 122.75 97 LEU C C 1
ATOM 10617 O O . LEU C 2 67 ? 192.081 222.265 278.859 1.00 122.75 97 LEU C O 1
ATOM 10622 N N . GLU C 2 68 ? 192.100 220.235 277.891 1.00 126.01 98 GLU C N 1
ATOM 10623 C CA . GLU C 2 68 ? 192.751 220.693 276.665 1.00 126.01 98 GLU C CA 1
ATOM 10624 C C . GLU C 2 68 ? 191.673 220.963 275.618 1.00 126.01 98 GLU C C 1
ATOM 10625 O O . GLU C 2 68 ? 191.404 220.152 274.732 1.00 126.01 98 GLU C O 1
ATOM 10631 N N . HIS C 2 69 ? 191.049 222.131 275.732 1.00 123.16 99 HIS C N 1
ATOM 10632 C CA . HIS C 2 69 ? 189.998 222.555 274.820 1.00 123.16 99 HIS C CA 1
ATOM 10633 C C . HIS C 2 69 ? 190.506 223.687 273.940 1.00 123.16 99 HIS C C 1
ATOM 10634 O O . HIS C 2 69 ? 191.307 224.518 274.380 1.00 123.16 99 HIS C O 1
ATOM 10641 N N . ARG C 2 70 ? 190.039 223.715 272.695 1.00 120.55 100 ARG C N 1
ATOM 10642 C CA . ARG C 2 70 ? 190.430 224.730 271.727 1.00 120.55 100 ARG C CA 1
ATOM 10643 C C . ARG C 2 70 ? 189.278 225.705 271.530 1.00 120.55 100 ARG C C 1
ATOM 10644 O O . ARG C 2 70 ? 188.133 225.287 271.332 1.00 120.55 100 ARG C O 1
ATOM 10652 N N . ASP C 2 71 ? 189.585 226.997 271.584 1.00 119.21 101 ASP C N 1
ATOM 10653 C CA . ASP C 2 71 ? 188.581 228.037 271.433 1.00 119.21 101 ASP C CA 1
ATOM 10654 C C . ASP C 2 71 ? 188.415 228.376 269.952 1.00 119.21 101 ASP C C 1
ATOM 10655 O O . ASP C 2 71 ? 188.889 227.654 269.071 1.00 119.21 101 ASP C O 1
ATOM 10660 N N . MET C 2 72 ? 187.722 229.482 269.666 1.00 114.10 102 MET C N 1
ATOM 10661 C CA . MET C 2 72 ? 187.474 229.865 268.279 1.00 114.10 102 MET C CA 1
ATOM 10662 C C . MET C 2 72 ? 188.776 230.084 267.521 1.00 114.10 102 MET C C 1
ATOM 10663 O O . MET C 2 72 ? 188.934 229.607 266.391 1.00 114.10 102 MET C O 1
ATOM 10668 N N . GLY C 2 73 ? 189.720 230.793 268.126 1.00 104.34 103 GLY C N 1
ATOM 10669 C CA . GLY C 2 73 ? 191.019 231.018 267.536 1.00 104.34 103 GLY C CA 1
ATOM 10670 C C . GLY C 2 73 ? 192.035 229.939 267.826 1.00 104.34 103 GLY C C 1
ATOM 10671 O O . GLY C 2 73 ? 193.208 230.096 267.474 1.00 104.34 103 GLY C O 1
ATOM 10672 N N . GLY C 2 74 ? 191.622 228.845 268.460 1.00 108.51 104 GLY C N 1
ATOM 10673 C CA . GLY C 2 74 ? 192.534 227.780 268.812 1.00 108.51 104 GLY C CA 1
ATOM 10674 C C . GLY C 2 74 ? 193.362 228.031 270.049 1.00 108.51 104 GLY C C 1
ATOM 10675 O O . GLY C 2 74 ? 194.262 227.237 270.343 1.00 108.51 104 GLY C O 1
ATOM 10676 N N . TRP C 2 75 ? 193.084 229.101 270.787 1.00 104.74 105 TRP C N 1
ATOM 10677 C CA . TRP C 2 75 ? 193.831 229.429 271.994 1.00 104.74 105 TRP C CA 1
ATOM 10678 C C . TRP C 2 75 ? 193.279 228.622 273.162 1.00 104.74 105 TRP C C 1
ATOM 10679 O O . TRP C 2 75 ? 192.116 228.787 273.542 1.00 104.74 105 TRP C O 1
ATOM 10690 N N . THR C 2 76 ? 194.112 227.754 273.727 1.00 104.29 106 THR C N 1
ATOM 10691 C CA . THR C 2 76 ? 193.702 226.951 274.867 1.00 104.29 106 THR C CA 1
ATOM 10692 C C . THR C 2 76 ? 193.598 227.828 276.113 1.00 104.29 106 THR C C 1
ATOM 10693 O O . THR C 2 76 ? 193.796 229.046 276.075 1.00 104.29 106 THR C O 1
ATOM 10697 N N . ALA C 2 77 ? 193.274 227.192 277.241 1.00 103.30 107 ALA C N 1
ATOM 10698 C CA . ALA C 2 77 ? 193.269 227.911 278.510 1.00 103.30 107 ALA C CA 1
ATOM 10699 C C . ALA C 2 77 ? 194.662 228.414 278.854 1.00 103.30 107 ALA C C 1
ATOM 10700 O O . ALA C 2 77 ? 194.821 229.530 279.366 1.00 103.30 107 ALA C O 1
ATOM 10702 N N . LEU C 2 78 ? 195.685 227.604 278.575 1.00 105.94 108 LEU C N 1
ATOM 10703 C CA . LEU C 2 78 ? 197.056 228.000 278.879 1.00 105.94 108 LEU C CA 1
ATOM 10704 C C . LEU C 2 78 ? 197.476 229.219 278.067 1.00 105.94 108 LEU C C 1
ATOM 10705 O O . LEU C 2 78 ? 198.142 230.116 278.593 1.00 105.94 108 LEU C O 1
ATOM 10710 N N . MET C 2 79 ? 197.106 229.270 276.785 1.00 105.85 109 MET C N 1
ATOM 10711 C CA . MET C 2 79 ? 197.498 230.408 275.957 1.00 105.85 109 MET C CA 1
ATOM 10712 C C . MET C 2 79 ? 196.884 231.705 276.467 1.00 105.85 109 MET C C 1
ATOM 10713 O O . MET C 2 79 ? 197.572 232.728 276.565 1.00 105.85 109 MET C O 1
ATOM 10718 N N . TRP C 2 80 ? 195.592 231.684 276.795 1.00 105.80 110 TRP C N 1
ATOM 10719 C CA . TRP C 2 80 ? 194.946 232.891 277.298 1.00 105.80 110 TRP C CA 1
ATOM 10720 C C . TRP C 2 80 ? 195.468 233.261 278.678 1.00 105.80 110 TRP C C 1
ATOM 10721 O O . TRP C 2 80 ? 195.553 234.447 279.018 1.00 105.80 110 TRP C O 1
ATOM 10732 N N . ALA C 2 81 ? 195.821 232.262 279.487 1.00 105.61 111 ALA C N 1
ATOM 10733 C CA . ALA C 2 81 ? 196.376 232.551 280.803 1.00 105.61 111 ALA C CA 1
ATOM 10734 C C . ALA C 2 81 ? 197.775 233.150 280.707 1.00 105.61 111 ALA C C 1
ATOM 10735 O O . ALA C 2 81 ? 198.145 233.988 281.536 1.00 105.61 111 ALA C O 1
ATOM 10737 N N . CYS C 2 82 ? 198.567 232.732 279.717 1.00 105.27 112 CYS C N 1
ATOM 10738 C CA . CYS C 2 82 ? 199.890 233.322 279.532 1.00 105.27 112 CYS C CA 1
ATOM 10739 C C . CYS C 2 82 ? 199.800 234.715 278.924 1.00 105.27 112 CYS C C 1
ATOM 10740 O O . CYS C 2 82 ? 200.525 235.625 279.341 1.00 105.27 112 CYS C O 1
ATOM 10743 N N . TYR C 2 83 ? 198.927 234.900 277.933 1.00 107.10 113 TYR C N 1
ATOM 10744 C CA . TYR C 2 83 ? 198.787 236.195 277.279 1.00 107.10 113 TYR C CA 1
ATOM 10745 C C . TYR C 2 83 ? 198.273 237.232 278.270 1.00 107.10 113 TYR C C 1
ATOM 10746 O O . TYR C 2 83 ? 198.936 238.244 278.515 1.00 107.10 113 TYR C O 1
ATOM 10755 N N . LYS C 2 84 ? 197.100 236.989 278.847 1.00 113.36 114 LYS C N 1
ATOM 10756 C CA . LYS C 2 84 ? 196.605 237.806 279.952 1.00 113.36 114 LYS C CA 1
ATOM 10757 C C . LYS C 2 84 ? 197.359 237.381 281.204 1.00 113.36 114 LYS C C 1
ATOM 10758 O O . LYS C 2 84 ? 196.960 236.441 281.895 1.00 113.36 114 LYS C O 1
ATOM 10764 N N . GLY C 2 85 ? 198.446 238.088 281.504 1.00 114.79 115 GLY C N 1
ATOM 10765 C CA . GLY C 2 85 ? 199.412 237.651 282.495 1.00 114.79 115 GLY C CA 1
ATOM 10766 C C . GLY C 2 85 ? 198.870 237.334 283.873 1.00 114.79 115 GLY C C 1
ATOM 10767 O O . GLY C 2 85 ? 198.247 238.178 284.523 1.00 114.79 115 GLY C O 1
ATOM 10768 N N . ARG C 2 86 ? 199.110 236.100 284.322 1.00 124.74 116 ARG C N 1
ATOM 10769 C CA . ARG C 2 86 ? 198.732 235.681 285.670 1.00 124.74 116 ARG C CA 1
ATOM 10770 C C . ARG C 2 86 ? 199.604 234.475 286.018 1.00 124.74 116 ARG C C 1
ATOM 10771 O O . ARG C 2 86 ? 199.410 233.394 285.459 1.00 124.74 116 ARG C O 1
ATOM 10779 N N . THR C 2 87 ? 200.562 234.674 286.928 1.00 120.21 117 THR C N 1
ATOM 10780 C CA . THR C 2 87 ? 201.450 233.580 287.313 1.00 120.21 117 THR C CA 1
ATOM 10781 C C . THR C 2 87 ? 200.664 232.424 287.922 1.00 120.21 117 THR C C 1
ATOM 10782 O O . THR C 2 87 ? 200.878 231.256 287.572 1.00 120.21 117 THR C O 1
ATOM 10786 N N . ASP C 2 88 ? 199.744 232.734 288.830 1.00 122.38 118 ASP C N 1
ATOM 10787 C CA . ASP C 2 88 ? 198.843 231.715 289.337 1.00 122.38 118 ASP C CA 1
ATOM 10788 C C . ASP C 2 88 ? 197.858 231.321 288.239 1.00 122.38 118 ASP C C 1
ATOM 10789 O O . ASP C 2 88 ? 197.735 231.993 287.210 1.00 122.38 118 ASP C O 1
ATOM 10794 N N . VAL C 2 89 ? 197.177 230.194 288.459 1.00 117.84 119 VAL C N 1
ATOM 10795 C CA . VAL C 2 89 ? 196.324 229.538 287.468 1.00 117.84 119 VAL C CA 1
ATOM 10796 C C . VAL C 2 89 ? 197.212 228.921 286.394 1.00 117.84 119 VAL C C 1
ATOM 10797 O O . VAL C 2 89 ? 197.069 227.739 286.068 1.00 117.84 119 VAL C O 1
ATOM 10801 N N . VAL C 2 90 ? 198.136 229.711 285.837 1.00 113.31 120 VAL C N 1
ATOM 10802 C CA . VAL C 2 90 ? 199.183 229.140 284.992 1.00 113.31 120 VAL C CA 1
ATOM 10803 C C . VAL C 2 90 ? 199.981 228.104 285.771 1.00 113.31 120 VAL C C 1
ATOM 10804 O O . VAL C 2 90 ? 200.282 227.017 285.262 1.00 113.31 120 VAL C O 1
ATOM 10808 N N . GLU C 2 91 ? 200.337 228.427 287.017 1.00 113.61 121 GLU C N 1
ATOM 10809 C CA . GLU C 2 91 ? 201.053 227.475 287.859 1.00 113.61 121 GLU C CA 1
ATOM 10810 C C . GLU C 2 91 ? 200.257 226.187 288.034 1.00 113.61 121 GLU C C 1
ATOM 10811 O O . GLU C 2 91 ? 200.797 225.083 287.892 1.00 113.61 121 GLU C O 1
ATOM 10817 N N . LEU C 2 92 ? 198.963 226.312 288.341 1.00 115.15 122 LEU C N 1
ATOM 10818 C CA . LEU C 2 92 ? 198.136 225.132 288.574 1.00 115.15 122 LEU C CA 1
ATOM 10819 C C . LEU C 2 92 ? 197.981 224.300 287.307 1.00 115.15 122 LEU C C 1
ATOM 10820 O O . LEU C 2 92 ? 198.045 223.067 287.358 1.00 115.15 122 LEU C O 1
ATOM 10825 N N . LEU C 2 93 ? 197.771 224.955 286.163 1.00 110.56 123 LEU C N 1
ATOM 10826 C CA . LEU C 2 93 ? 197.633 224.228 284.907 1.00 110.56 123 LEU C CA 1
ATOM 10827 C C . LEU C 2 93 ? 198.921 223.502 284.546 1.00 110.56 123 LEU C C 1
ATOM 10828 O O . LEU C 2 93 ? 198.886 222.344 284.114 1.00 110.56 123 LEU C O 1
ATOM 10833 N N . LEU C 2 94 ? 200.068 224.162 284.719 1.00 116.96 124 LEU C N 1
ATOM 10834 C CA . LEU C 2 94 ? 201.339 223.524 284.396 1.00 116.96 124 LEU C CA 1
ATOM 10835 C C . LEU C 2 94 ? 201.629 222.361 285.336 1.00 116.96 124 LEU C C 1
ATOM 10836 O O . LEU C 2 94 ? 202.131 221.317 284.903 1.00 116.96 124 LEU C O 1
ATOM 10841 N N . SER C 2 95 ? 201.321 222.517 286.626 1.00 116.86 125 SER C N 1
ATOM 10842 C CA . SER C 2 95 ? 201.526 221.427 287.571 1.00 116.86 125 SER C CA 1
ATOM 10843 C C . SER C 2 95 ? 200.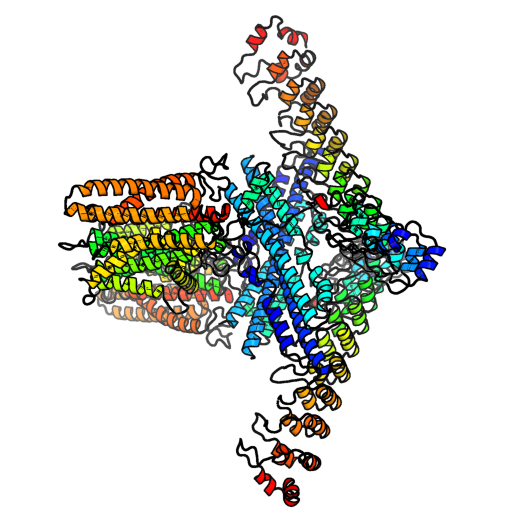553 220.277 287.348 1.00 116.86 125 SER C C 1
ATOM 10844 O O . SER C 2 95 ? 200.885 219.131 287.667 1.00 116.86 125 SER C O 1
ATOM 10847 N N . HIS C 2 96 ? 199.366 220.553 286.810 1.00 120.98 126 HIS C N 1
ATOM 10848 C CA . HIS C 2 96 ? 198.385 219.516 286.529 1.00 120.98 126 HIS C CA 1
ATOM 10849 C C . HIS C 2 96 ? 198.649 218.784 285.221 1.00 120.98 126 HIS C C 1
ATOM 10850 O O . HIS C 2 96 ? 198.064 217.719 284.995 1.00 120.98 126 HIS C O 1
ATOM 10857 N N . GLY C 2 97 ? 199.513 219.317 284.363 1.00 112.67 127 GLY C N 1
ATOM 10858 C CA . GLY C 2 97 ? 199.846 218.675 283.111 1.00 112.67 127 GLY C CA 1
ATOM 10859 C C . GLY C 2 97 ? 199.284 219.322 281.863 1.00 112.67 127 GLY C C 1
ATOM 10860 O O . GLY C 2 97 ? 199.213 218.653 280.826 1.00 112.67 127 GLY C O 1
ATOM 10861 N N . ALA C 2 98 ? 198.871 220.587 281.927 1.00 109.45 128 ALA C N 1
ATOM 10862 C CA . ALA C 2 98 ? 198.402 221.273 280.731 1.00 109.45 128 ALA C CA 1
ATOM 10863 C C . ALA C 2 98 ? 199.519 221.342 279.698 1.00 109.45 128 ALA C C 1
ATOM 10864 O O . ALA C 2 98 ? 200.684 221.562 280.036 1.00 109.45 128 ALA C O 1
ATOM 10866 N N . ASN C 2 99 ? 199.158 221.149 278.438 1.00 106.84 129 ASN C N 1
ATOM 10867 C CA . ASN C 2 99 ? 200.151 221.024 277.377 1.00 106.84 129 ASN C CA 1
ATOM 10868 C C . ASN C 2 99 ? 200.787 222.373 277.066 1.00 106.84 129 ASN C C 1
ATOM 10869 O O . ASN C 2 99 ? 200.073 223.313 276.691 1.00 106.84 129 ASN C O 1
ATOM 10874 N N . PRO C 2 100 ? 202.107 222.520 277.207 1.00 107.29 130 PRO C N 1
ATOM 10875 C CA . PRO C 2 100 ? 202.753 223.788 276.846 1.00 107.29 130 PRO C CA 1
ATOM 10876 C C . PRO C 2 100 ? 203.081 223.865 275.364 1.00 107.29 130 PRO C C 1
ATOM 10877 O O . PRO C 2 100 ? 203.289 224.953 274.818 1.00 107.29 130 PRO C O 1
ATOM 10881 N N . SER C 2 101 ? 203.132 222.710 274.706 1.00 104.44 131 SER C N 1
ATOM 10882 C CA . SER C 2 101 ? 203.571 222.612 273.321 1.00 104.44 131 SER C CA 1
ATOM 10883 C C . SER C 2 101 ? 202.447 222.824 272.317 1.00 104.44 131 SER C C 1
ATOM 10884 O O . SER C 2 101 ? 202.673 222.655 271.115 1.00 104.44 131 SER C O 1
ATOM 10887 N N . VAL C 2 102 ? 201.243 223.176 272.777 1.00 107.48 132 VAL C N 1
ATOM 10888 C CA . VAL C 2 102 ? 200.148 223.418 271.848 1.00 107.48 132 VAL C CA 1
ATOM 10889 C C . VAL C 2 102 ? 200.469 224.619 270.959 1.00 107.48 132 VAL C C 1
ATOM 10890 O O . VAL C 2 102 ? 201.136 225.577 271.367 1.00 107.48 132 VAL C O 1
ATOM 10894 N N . THR C 2 103 ? 199.985 224.556 269.723 1.00 105.64 133 THR C N 1
ATOM 10895 C CA . THR C 2 103 ? 200.280 225.553 268.703 1.00 105.64 133 THR C CA 1
ATOM 10896 C C . THR C 2 103 ? 199.010 226.317 268.356 1.00 105.64 133 THR C C 1
ATOM 10897 O O . THR C 2 103 ? 197.973 225.709 268.072 1.00 105.64 133 THR C O 1
ATOM 10901 N N . GLY C 2 104 ? 199.096 227.644 268.381 1.00 108.22 134 GLY C N 1
ATOM 10902 C CA . GLY C 2 104 ? 197.944 228.457 268.054 1.00 108.22 134 GLY C CA 1
ATOM 10903 C C . GLY C 2 104 ? 197.636 228.433 266.569 1.00 108.22 134 GLY C C 1
ATOM 10904 O O . GLY C 2 104 ? 198.489 228.134 265.734 1.00 108.22 134 GLY C O 1
ATOM 10905 N N . LEU C 2 105 ? 196.381 228.751 266.239 1.00 111.22 135 LEU C N 1
ATOM 10906 C CA . LEU C 2 105 ? 195.975 228.792 264.840 1.00 111.22 135 LEU C CA 1
ATOM 10907 C C . LEU C 2 105 ? 196.637 229.933 264.081 1.00 111.22 135 LEU C C 1
ATOM 10908 O O . LEU C 2 105 ? 196.668 229.906 262.846 1.00 111.22 135 LEU C O 1
ATOM 10913 N N . TYR C 2 106 ? 197.165 230.932 264.787 1.00 107.88 136 TYR C N 1
ATOM 10914 C CA . TYR C 2 106 ? 197.908 232.021 264.170 1.00 107.88 136 TYR C CA 1
ATOM 10915 C C . TYR C 2 106 ? 199.395 231.714 264.060 1.00 107.88 136 TYR C C 1
ATOM 10916 O O . TYR C 2 106 ? 200.187 232.619 263.774 1.00 107.88 136 TYR C O 1
ATOM 10925 N N . SER C 2 107 ? 199.784 230.457 264.284 1.00 98.39 137 SER C N 1
ATOM 10926 C CA . SER C 2 107 ? 201.182 230.028 264.245 1.00 98.39 137 SER C CA 1
ATOM 10927 C C . SER C 2 107 ? 202.029 230.805 265.249 1.00 98.39 137 SER C C 1
ATOM 10928 O O . SER C 2 107 ? 203.184 231.144 264.985 1.00 98.39 137 SER C O 1
ATOM 10931 N N . VAL C 2 108 ? 201.448 231.092 266.411 1.00 93.81 138 VAL C N 1
ATOM 10932 C CA . VAL C 2 108 ? 202.152 231.740 267.509 1.00 93.81 138 VAL C CA 1
ATOM 10933 C C . VAL C 2 108 ? 201.991 230.876 268.750 1.00 93.81 138 VAL C C 1
ATOM 10934 O O . VAL C 2 108 ? 200.878 230.457 269.086 1.00 93.81 138 VAL C O 1
ATOM 10938 N N . TYR C 2 109 ? 203.094 230.615 269.428 1.00 97.41 139 TYR C N 1
ATOM 10939 C CA . TYR C 2 109 ? 203.124 229.717 270.570 1.00 97.41 139 TYR C CA 1
ATOM 10940 C C . TYR C 2 109 ? 202.990 230.501 271.866 1.00 97.41 139 TYR C C 1
ATOM 10941 O O . TYR C 2 109 ? 203.199 231.717 271.892 1.00 97.41 139 TYR C O 1
ATOM 10950 N N . PRO C 2 110 ? 202.613 229.838 272.965 1.00 98.67 140 PRO C N 1
ATOM 10951 C CA . PRO C 2 110 ? 202.462 230.566 274.237 1.00 98.67 140 PRO C CA 1
ATOM 10952 C C . PRO C 2 110 ? 203.721 231.285 274.684 1.00 98.67 140 PRO C C 1
ATOM 10953 O O . PRO C 2 110 ? 203.635 232.374 275.268 1.00 98.67 140 PRO C O 1
ATOM 10957 N N . ILE C 2 111 ? 204.894 230.702 274.432 1.00 97.47 141 ILE C N 1
ATOM 10958 C CA . ILE C 2 111 ? 206.141 231.325 274.865 1.00 97.47 141 ILE C CA 1
ATOM 10959 C C . ILE C 2 111 ? 206.351 232.654 274.151 1.00 97.47 141 ILE C C 1
ATOM 10960 O O . ILE C 2 111 ? 206.859 233.616 274.738 1.00 97.47 141 ILE C O 1
ATOM 10965 N N . ILE C 2 112 ? 205.953 232.734 272.880 1.00 93.40 142 ILE C N 1
ATOM 10966 C CA . ILE C 2 112 ? 206.091 233.981 272.136 1.00 93.40 142 ILE C CA 1
ATOM 10967 C C . ILE C 2 112 ? 205.219 235.070 272.746 1.00 93.40 142 ILE C C 1
ATOM 10968 O O . ILE C 2 112 ? 205.662 236.212 272.918 1.00 93.40 142 ILE C O 1
ATOM 10973 N N . TRP C 2 113 ? 203.968 234.742 273.079 1.00 94.82 143 TRP C N 1
ATOM 10974 C CA . TRP C 2 113 ? 203.093 235.724 273.713 1.00 94.82 143 TRP C CA 1
ATOM 10975 C C . TRP C 2 113 ? 203.633 236.144 275.074 1.00 94.82 143 TRP C C 1
ATOM 10976 O O . TRP C 2 113 ? 203.616 237.332 275.416 1.00 94.82 143 TRP C O 1
ATOM 10987 N N . ALA C 2 114 ? 204.123 235.184 275.861 1.00 94.80 144 ALA C N 1
ATOM 10988 C CA . ALA C 2 114 ? 204.665 235.512 277.175 1.00 94.80 144 ALA C CA 1
ATOM 10989 C C . ALA C 2 114 ? 205.886 236.416 277.072 1.00 94.80 144 ALA C C 1
ATOM 10990 O O . ALA C 2 114 ? 206.037 237.347 277.871 1.00 94.80 144 ALA C O 1
ATOM 10992 N N . ALA C 2 115 ? 206.765 236.163 276.100 1.00 92.52 145 ALA C N 1
ATOM 10993 C CA . ALA C 2 115 ? 207.966 236.975 275.946 1.00 92.52 145 ALA C CA 1
ATOM 10994 C C . ALA C 2 115 ? 207.638 238.362 275.409 1.00 92.52 145 ALA C C 1
ATOM 10995 O O . ALA C 2 115 ? 208.172 239.365 275.896 1.00 92.52 145 ALA C O 1
ATOM 10997 N N . GLY C 2 116 ? 206.767 238.441 274.402 1.00 97.05 146 GLY C N 1
ATOM 10998 C CA . GLY C 2 116 ? 206.419 239.736 273.842 1.00 97.05 146 GLY C CA 1
ATOM 10999 C C . GLY C 2 116 ? 205.661 240.612 274.819 1.00 97.05 146 GLY C C 1
ATOM 11000 O O . GLY C 2 116 ? 205.924 241.812 274.925 1.00 97.05 146 GLY C O 1
ATOM 11001 N N . ARG C 2 117 ? 204.704 240.027 275.543 1.00 107.92 147 ARG C N 1
ATOM 11002 C CA . ARG C 2 117 ? 203.981 240.791 276.553 1.00 107.92 147 ARG C CA 1
ATOM 11003 C C . ARG C 2 117 ? 204.892 241.189 277.707 1.00 107.92 147 ARG C C 1
ATOM 11004 O O . ARG C 2 117 ? 204.645 242.200 278.375 1.00 107.92 147 ARG C O 1
ATOM 11012 N N . GLY C 2 118 ? 205.946 240.416 277.955 1.00 101.69 148 GLY C N 1
ATOM 11013 C CA . GLY C 2 118 ? 206.921 240.743 278.972 1.00 101.69 148 GLY C CA 1
ATOM 11014 C C . GLY C 2 118 ? 206.760 240.037 280.298 1.00 101.69 148 GLY C C 1
ATOM 11015 O O . GLY C 2 118 ? 207.470 240.383 281.249 1.00 101.69 148 GLY C O 1
ATOM 11016 N N . HIS C 2 119 ? 205.863 239.062 280.395 1.00 110.87 149 HIS C N 1
ATOM 11017 C CA . HIS C 2 119 ? 205.641 238.342 281.646 1.00 110.87 149 HIS C CA 1
ATOM 11018 C C . HIS C 2 119 ? 206.801 237.376 281.845 1.00 110.87 149 HIS C C 1
ATOM 11019 O O . HIS C 2 119 ? 206.784 236.237 281.376 1.00 110.87 149 HIS C O 1
ATOM 11026 N N . ALA C 2 120 ? 207.827 237.848 282.556 1.00 112.00 150 ALA C N 1
ATOM 11027 C CA . ALA C 2 120 ? 209.043 237.060 282.724 1.00 112.00 150 ALA C CA 1
ATOM 11028 C C . ALA C 2 120 ? 208.790 235.801 283.543 1.00 112.00 150 ALA C C 1
ATOM 11029 O O . ALA C 2 120 ? 209.373 234.748 283.264 1.00 112.00 150 ALA C O 1
ATOM 11031 N N . ASP C 2 121 ? 207.939 235.891 284.567 1.00 113.15 151 ASP C N 1
ATOM 11032 C CA . ASP C 2 121 ? 207.679 234.727 285.407 1.00 113.15 151 ASP C CA 1
ATOM 11033 C C . ASP C 2 121 ? 206.980 233.618 284.631 1.00 113.15 151 ASP C C 1
ATOM 11034 O O . ASP C 2 121 ? 207.294 232.437 284.822 1.00 113.15 151 ASP C O 1
ATOM 11039 N N . ILE C 2 122 ? 206.038 233.973 283.755 1.00 107.29 152 ILE C N 1
ATOM 11040 C CA . ILE C 2 122 ? 205.401 232.968 282.912 1.00 107.29 152 ILE C CA 1
ATOM 11041 C C . ILE C 2 122 ? 206.417 232.352 281.960 1.00 107.29 152 ILE C C 1
ATOM 11042 O O . ILE C 2 122 ? 206.370 231.150 281.674 1.00 107.29 152 ILE C O 1
ATOM 11047 N N . VAL C 2 123 ? 207.361 233.158 281.466 1.00 106.04 153 VAL C N 1
ATOM 11048 C CA . VAL C 2 123 ? 208.421 232.622 280.617 1.00 106.04 153 VAL C CA 1
ATOM 11049 C C . VAL C 2 123 ? 209.261 231.612 281.387 1.00 106.04 153 VAL C C 1
ATOM 11050 O O . VAL C 2 123 ? 209.591 230.537 280.873 1.00 106.04 153 VAL C O 1
ATOM 11054 N N . HIS C 2 124 ? 209.622 231.942 282.629 1.00 109.63 154 HIS C N 1
ATOM 11055 C CA . HIS C 2 124 ? 210.401 231.021 283.451 1.00 109.63 154 HIS C CA 1
ATOM 11056 C C . HIS C 2 124 ? 209.639 229.727 283.704 1.00 109.63 154 HIS C C 1
ATOM 11057 O O . HIS C 2 124 ? 210.203 228.630 283.609 1.00 109.63 154 HIS C O 1
ATOM 11064 N N . LEU C 2 125 ? 208.350 229.838 284.032 1.00 109.70 155 LEU C N 1
ATOM 11065 C CA . LEU C 2 125 ? 207.545 228.644 284.269 1.00 109.70 155 LEU C CA 1
ATOM 11066 C C . LEU C 2 125 ? 207.457 227.781 283.018 1.00 109.70 155 LEU C C 1
ATOM 11067 O O . LEU C 2 125 ? 207.603 226.556 283.088 1.00 109.70 155 LEU C O 1
ATOM 11072 N N . LEU C 2 126 ? 207.227 228.404 281.861 1.00 108.64 156 LEU C N 1
ATOM 11073 C CA . LEU C 2 126 ? 207.129 227.650 280.617 1.00 108.64 156 LEU C CA 1
ATOM 11074 C C . LEU C 2 126 ? 208.448 226.966 280.280 1.00 108.64 156 LEU C C 1
ATOM 11075 O O . LEU C 2 126 ? 208.461 225.804 279.859 1.00 108.64 156 LEU C O 1
ATOM 11080 N N . LEU C 2 127 ? 209.566 227.671 280.463 1.00 109.84 157 LEU C N 1
ATOM 11081 C CA . LEU C 2 127 ? 210.871 227.076 280.195 1.00 109.84 157 LEU C CA 1
ATOM 11082 C C . LEU C 2 127 ? 211.145 225.907 281.130 1.00 109.84 157 LEU C C 1
ATOM 11083 O O . LEU C 2 127 ? 211.702 224.885 280.712 1.00 109.84 157 LEU C O 1
ATOM 11088 N N . GLN C 2 128 ? 210.764 226.039 282.403 1.00 111.37 158 GLN C N 1
ATOM 11089 C CA . GLN C 2 128 ? 210.989 224.961 283.358 1.00 111.37 158 GLN C CA 1
ATOM 11090 C C . GLN C 2 128 ? 210.148 223.728 283.052 1.00 111.37 158 GLN C C 1
ATOM 11091 O O . GLN C 2 128 ? 210.530 222.622 283.448 1.00 111.37 158 GLN C O 1
ATOM 11097 N N . ASN C 2 129 ? 209.022 223.887 282.360 1.00 114.15 159 ASN C N 1
ATOM 11098 C CA . ASN C 2 129 ? 208.179 222.764 281.975 1.00 114.15 159 ASN C CA 1
ATOM 11099 C C . ASN C 2 129 ? 208.551 222.185 280.617 1.00 114.15 159 ASN C C 1
ATOM 11100 O O . ASN C 2 129 ? 207.851 221.294 280.124 1.00 114.15 159 ASN C O 1
ATOM 11105 N N . GLY C 2 130 ? 209.626 222.667 280.003 1.00 106.23 160 GLY C N 1
ATOM 11106 C CA . GLY C 2 130 ? 210.095 222.102 278.756 1.00 106.23 160 GLY C CA 1
ATOM 11107 C C . GLY C 2 130 ? 209.512 222.700 277.498 1.00 106.23 160 GLY C C 1
ATOM 11108 O O . GLY C 2 130 ? 209.566 222.054 276.446 1.00 106.23 160 GLY C O 1
ATOM 11109 N N . ALA C 2 131 ? 208.944 223.903 277.568 1.00 107.93 161 ALA C N 1
ATOM 11110 C CA . ALA C 2 131 ? 208.476 224.570 276.361 1.00 107.93 161 ALA C CA 1
ATOM 11111 C C . ALA C 2 131 ? 209.643 224.797 275.410 1.00 107.93 161 ALA C C 1
ATOM 11112 O O . ALA C 2 131 ? 210.719 225.237 275.825 1.00 107.93 161 ALA C O 1
ATOM 11114 N N . LYS C 2 132 ? 209.431 224.483 274.134 1.00 115.19 162 LYS C N 1
ATOM 11115 C CA . LYS C 2 132 ? 210.517 224.523 273.164 1.00 115.19 162 LYS C CA 1
ATOM 11116 C C . LYS C 2 132 ? 211.049 225.943 273.014 1.00 115.19 162 LYS C C 1
ATOM 11117 O O . LYS C 2 132 ? 210.284 226.892 272.816 1.00 115.19 162 LYS C O 1
ATOM 11123 N N . VAL C 2 133 ? 212.368 226.082 273.110 1.00 113.96 163 VAL C N 1
ATOM 11124 C CA . VAL C 2 133 ? 213.012 227.392 273.164 1.00 113.96 163 VAL C CA 1
ATOM 11125 C C . VAL C 2 133 ? 213.286 227.939 271.770 1.00 113.96 163 VAL C C 1
ATOM 11126 O O . VAL C 2 133 ? 213.049 229.118 271.497 1.00 113.96 163 VAL C O 1
ATOM 11130 N N . ASN C 2 134 ? 213.787 227.096 270.866 1.00 119.86 164 ASN C N 1
ATOM 11131 C CA . ASN C 2 134 ? 214.186 227.528 269.532 1.00 119.86 164 ASN C CA 1
ATOM 11132 C C . ASN C 2 134 ? 213.032 227.484 268.534 1.00 119.86 164 ASN C C 1
ATOM 11133 O O . ASN C 2 134 ? 213.262 227.360 267.324 1.00 119.86 164 ASN C O 1
ATOM 11138 N N . CYS C 2 135 ? 211.794 227.576 269.011 1.00 106.32 165 CYS C N 1
ATOM 11139 C CA . CYS C 2 135 ? 210.652 227.619 268.116 1.00 106.32 165 CYS C CA 1
ATOM 11140 C C . CYS C 2 135 ? 210.637 228.938 267.346 1.00 106.32 165 CYS C C 1
ATOM 11141 O O . CYS C 2 135 ? 211.404 229.864 267.621 1.00 106.32 165 CYS C O 1
ATOM 11144 N N . SER C 2 136 ? 209.743 229.018 266.365 1.00 88.19 166 SER C N 1
ATOM 11145 C CA . SER C 2 136 ? 209.664 230.190 265.509 1.00 88.19 166 SER C CA 1
ATOM 11146 C C . SER C 2 136 ? 208.210 230.562 265.269 1.00 88.19 166 SER C C 1
ATOM 11147 O O . SER C 2 136 ? 207.313 229.721 265.346 1.00 88.19 166 SER C O 1
ATOM 11150 N N . ASP C 2 137 ? 207.994 231.841 264.982 1.00 88.77 167 ASP C N 1
ATOM 11151 C CA . ASP C 2 137 ? 206.694 232.342 264.574 1.00 88.77 167 ASP C CA 1
ATOM 11152 C C . ASP C 2 137 ? 206.467 231.978 263.106 1.00 88.77 167 ASP C C 1
ATOM 11153 O O . ASP C 2 137 ? 207.298 231.323 262.471 1.00 88.77 167 ASP C O 1
ATOM 11158 N N . LYS C 2 138 ? 205.338 232.402 262.543 1.00 89.94 168 LYS C N 1
ATOM 11159 C CA . LYS C 2 138 ? 205.056 232.080 261.149 1.00 89.94 168 LYS C CA 1
ATOM 11160 C C . LYS C 2 138 ? 205.952 232.834 260.176 1.00 89.94 168 LYS C C 1
ATOM 11161 O O . LYS C 2 138 ? 205.939 232.521 258.981 1.00 89.94 168 LYS C O 1
ATOM 11167 N N . TYR C 2 139 ? 206.724 233.811 260.649 1.00 88.64 169 TYR C N 1
ATOM 11168 C CA . TYR C 2 139 ? 207.742 234.462 259.838 1.00 88.64 169 TYR C CA 1
ATOM 11169 C C . TYR C 2 139 ? 209.154 234.041 260.216 1.00 88.64 169 TYR C C 1
ATOM 11170 O O . TYR C 2 139 ? 210.115 234.595 259.673 1.00 88.64 169 TYR C O 1
ATOM 11179 N N . GLY C 2 140 ? 209.306 233.084 261.125 1.00 79.23 170 GLY C N 1
ATOM 11180 C CA . GLY C 2 140 ? 210.615 232.683 261.590 1.00 79.23 170 GLY C CA 1
ATOM 11181 C C . GLY C 2 140 ? 211.146 233.468 262.766 1.00 79.23 170 GLY C C 1
ATOM 11182 O O . GLY C 2 140 ? 212.355 233.428 263.020 1.00 79.23 170 GLY C O 1
ATOM 11183 N N . THR C 2 141 ? 210.288 234.185 263.486 1.00 80.25 171 THR C N 1
ATOM 11184 C CA . THR C 2 141 ? 210.707 235.006 264.616 1.00 80.25 171 THR C CA 1
ATOM 11185 C C . THR C 2 141 ? 210.771 234.139 265.867 1.00 80.25 171 THR C C 1
ATOM 11186 O O . THR C 2 141 ? 209.737 233.725 266.399 1.00 80.25 171 THR C O 1
ATOM 11190 N N . THR C 2 142 ? 211.983 233.873 266.338 1.00 81.06 172 THR C N 1
ATOM 11191 C CA . THR C 2 142 ? 212.161 233.150 267.581 1.00 81.06 172 THR C CA 1
ATOM 11192 C C . THR C 2 142 ? 211.682 234.007 268.750 1.00 81.06 172 THR C C 1
ATOM 11193 O O . THR C 2 142 ? 211.554 235.226 268.624 1.00 81.06 172 THR C O 1
ATOM 11197 N N . PRO C 2 143 ? 211.385 233.389 269.897 1.00 83.66 173 PRO C N 1
ATOM 11198 C CA . PRO C 2 143 ? 210.991 234.186 271.069 1.00 83.66 173 PRO C CA 1
ATOM 11199 C C . PRO C 2 143 ? 212.059 235.161 271.523 1.00 83.66 173 PRO C C 1
ATOM 11200 O O . PRO C 2 143 ? 211.729 236.151 272.186 1.00 83.66 173 PRO C O 1
ATOM 11204 N N . LEU C 2 144 ? 213.329 234.911 271.198 1.00 77.37 174 LEU C N 1
ATOM 11205 C CA . LEU C 2 144 ? 214.384 235.844 271.575 1.00 77.37 174 LEU C CA 1
ATOM 11206 C C . LEU C 2 144 ? 214.202 237.192 270.893 1.00 77.37 174 LEU C C 1
ATOM 11207 O O . LEU C 2 144 ? 214.361 238.240 271.528 1.00 77.37 174 LEU C O 1
ATOM 11212 N N . VAL C 2 145 ? 213.869 237.187 269.601 1.00 70.66 175 VAL C N 1
ATOM 11213 C CA . VAL C 2 145 ? 213.657 238.442 268.885 1.00 70.66 175 VAL C CA 1
ATOM 11214 C C . VAL C 2 145 ? 212.466 239.190 269.466 1.00 70.66 175 VAL C C 1
ATOM 11215 O O . VAL C 2 145 ? 212.514 240.410 269.662 1.00 70.66 175 VAL C O 1
ATOM 11219 N N . TRP C 2 146 ? 211.378 238.471 269.750 1.00 82.15 176 TRP C N 1
ATOM 11220 C CA . TRP C 2 146 ? 210.194 239.107 270.319 1.00 82.15 176 TRP C CA 1
ATOM 11221 C C . TRP C 2 146 ? 210.490 239.702 271.689 1.00 82.15 176 TRP C C 1
ATOM 11222 O O . TRP C 2 146 ? 210.025 240.802 272.009 1.00 82.15 176 TRP C O 1
ATOM 11233 N N . ALA C 2 147 ? 211.256 238.987 272.514 1.00 84.19 177 ALA C N 1
ATOM 11234 C CA . ALA C 2 147 ? 211.588 239.497 273.840 1.00 84.19 177 ALA C CA 1
ATOM 11235 C C . ALA C 2 147 ? 212.517 240.702 273.759 1.00 84.19 177 ALA C C 1
ATOM 11236 O O . ALA C 2 147 ? 212.342 241.678 274.497 1.00 84.19 177 ALA C O 1
ATOM 11238 N N . ALA C 2 148 ? 213.508 240.656 272.869 1.00 75.17 178 ALA C N 1
ATOM 11239 C CA . ALA C 2 148 ? 214.474 241.739 272.766 1.00 75.17 178 ALA C CA 1
ATOM 11240 C C . ALA C 2 148 ? 213.952 242.923 271.968 1.00 75.17 178 ALA C C 1
ATOM 11241 O O . ALA C 2 148 ? 214.607 243.970 271.944 1.00 75.17 178 ALA C O 1
ATOM 11243 N N . ARG C 2 149 ? 212.804 242.779 271.304 1.00 77.72 179 ARG C N 1
ATOM 11244 C CA . ARG C 2 149 ? 212.253 243.887 270.532 1.00 77.72 179 ARG C CA 1
ATOM 11245 C C . ARG C 2 149 ? 211.964 245.085 271.426 1.00 77.72 179 ARG C C 1
ATOM 11246 O O . ARG C 2 149 ? 212.319 246.222 271.097 1.00 77.72 179 ARG C O 1
ATOM 11254 N N . LYS C 2 150 ? 211.312 244.849 272.560 1.00 84.85 180 LYS C N 1
ATOM 11255 C CA . LYS C 2 150 ? 211.005 245.906 273.512 1.00 84.85 180 LYS C CA 1
ATOM 11256 C C . LYS C 2 150 ? 212.012 245.980 274.651 1.00 84.85 180 LYS C C 1
ATOM 11257 O O . LYS C 2 150 ? 211.794 246.736 275.603 1.00 84.85 180 LYS C O 1
ATOM 11263 N N . GLY C 2 151 ? 213.098 245.218 274.576 1.00 86.12 181 GLY C N 1
ATOM 11264 C CA . GLY C 2 151 ? 214.132 245.284 275.595 1.00 86.12 181 GLY C CA 1
ATOM 11265 C C . GLY C 2 151 ? 213.696 244.790 276.956 1.00 86.12 181 GLY C C 1
ATOM 11266 O O . GLY C 2 151 ? 214.035 245.406 277.974 1.00 86.12 181 GLY C O 1
ATOM 11267 N N . HIS C 2 152 ? 212.946 243.694 276.999 1.00 100.43 182 HIS C N 1
ATOM 11268 C CA . HIS C 2 152 ? 212.561 243.088 278.270 1.00 100.43 182 HIS C CA 1
ATOM 11269 C C . HIS C 2 152 ? 213.764 242.333 278.818 1.00 100.43 182 HIS C C 1
ATOM 11270 O O . HIS C 2 152 ? 214.036 241.199 278.421 1.00 100.43 182 HIS C O 1
ATOM 11277 N N . LEU C 2 153 ? 214.490 242.970 279.740 1.00 104.48 183 LEU C N 1
ATOM 11278 C CA . LEU C 2 153 ? 215.746 242.403 280.218 1.00 104.48 183 LEU C CA 1
ATOM 11279 C C . LEU C 2 153 ? 215.526 241.064 280.904 1.00 104.48 183 LEU C C 1
ATOM 11280 O O . LEU C 2 153 ? 216.292 240.118 280.691 1.00 104.48 183 LEU C O 1
ATOM 11285 N N . GLU C 2 154 ? 214.490 240.966 281.739 1.00 110.16 184 GLU C N 1
ATOM 11286 C CA . GLU C 2 154 ? 214.257 239.727 282.472 1.00 110.16 184 GLU C CA 1
ATOM 11287 C C . GLU C 2 154 ? 213.868 238.591 281.533 1.00 110.16 184 GLU C C 1
ATOM 11288 O O . GLU C 2 154 ? 214.350 237.463 281.683 1.00 110.16 184 GLU C O 1
ATOM 11294 N N . CYS C 2 155 ? 213.003 238.871 280.556 1.00 107.68 185 CYS C N 1
ATOM 11295 C CA . CYS C 2 155 ? 212.600 237.840 279.605 1.00 107.68 185 CYS C CA 1
ATOM 11296 C C . CYS C 2 155 ? 213.787 237.359 278.782 1.00 107.68 185 CYS C C 1
ATOM 11297 O O . CYS C 2 155 ? 213.972 236.153 278.581 1.00 107.68 185 CYS C O 1
ATOM 11300 N N . VAL C 2 156 ? 214.611 238.293 278.299 1.00 107.57 186 VAL C N 1
ATOM 11301 C CA . VAL C 2 156 ? 215.774 237.918 277.500 1.00 107.57 186 VAL C CA 1
ATOM 11302 C C . VAL C 2 156 ? 216.767 237.125 278.338 1.00 107.57 186 VAL C C 1
ATOM 11303 O O . VAL C 2 156 ? 217.335 236.132 277.874 1.00 107.57 186 VAL C O 1
ATOM 11307 N N . LYS C 2 157 ? 216.995 237.552 279.582 1.00 106.25 187 LYS C N 1
ATOM 11308 C CA . LYS C 2 157 ? 217.900 236.823 280.465 1.00 106.25 187 LYS C CA 1
ATOM 11309 C C . LYS C 2 157 ? 217.405 235.404 280.710 1.00 106.25 187 LYS C C 1
ATOM 11310 O O . LYS C 2 157 ? 218.173 234.439 280.609 1.00 106.25 187 LYS C O 1
ATOM 11316 N N . HIS C 2 158 ? 216.114 235.257 281.016 1.00 108.47 188 HIS C N 1
ATOM 11317 C CA . HIS C 2 158 ? 215.564 233.931 281.272 1.00 108.47 188 HIS C CA 1
ATOM 11318 C C . HIS C 2 158 ? 215.624 233.047 280.036 1.00 108.47 188 HIS C C 1
ATOM 11319 O O . HIS C 2 158 ? 215.922 231.853 280.145 1.00 108.47 188 HIS C O 1
ATOM 11326 N N . LEU C 2 159 ? 215.355 233.608 278.857 1.00 100.10 189 LEU C N 1
ATOM 11327 C CA . LEU C 2 159 ? 215.366 232.799 277.648 1.00 100.10 189 LEU C CA 1
ATOM 11328 C C . LEU C 2 159 ? 216.782 232.434 277.221 1.00 100.10 189 LEU C C 1
ATOM 11329 O O . LEU C 2 159 ? 217.003 231.337 276.698 1.00 100.10 189 LEU C O 1
ATOM 11334 N N . LEU C 2 160 ? 217.748 233.329 277.435 1.00 98.58 190 LEU C N 1
ATOM 11335 C CA . LEU C 2 160 ? 219.139 233.034 277.125 1.00 98.58 190 LEU C CA 1
ATOM 11336 C C . LEU C 2 160 ? 219.777 232.107 278.147 1.00 98.58 190 LEU C C 1
ATOM 11337 O O . LEU C 2 160 ? 220.804 231.489 277.845 1.00 98.58 190 LEU C O 1
ATOM 11342 N N . ALA C 2 161 ? 219.203 232.005 279.348 1.00 101.02 191 ALA C N 1
ATOM 11343 C CA . ALA C 2 161 ? 219.691 231.020 280.307 1.00 101.02 191 ALA C CA 1
ATOM 11344 C C . ALA C 2 161 ? 219.583 229.605 279.754 1.00 101.02 191 ALA C C 1
ATOM 11345 O O . ALA C 2 161 ? 220.404 228.744 280.088 1.00 101.02 191 ALA C O 1
ATOM 11347 N N . MET C 2 162 ? 218.583 229.346 278.910 1.00 104.39 192 MET C N 1
ATOM 11348 C CA . MET C 2 162 ? 218.452 228.033 278.290 1.00 104.39 192 MET C CA 1
ATOM 11349 C C . MET C 2 162 ? 219.476 227.827 277.180 1.00 104.39 192 MET C C 1
ATOM 11350 O O . MET C 2 162 ? 219.972 226.711 276.992 1.00 104.39 192 MET C O 1
ATOM 11355 N N . GLY C 2 163 ? 219.801 228.880 276.435 1.00 96.72 193 GLY C N 1
ATOM 11356 C CA . GLY C 2 163 ? 220.734 228.746 275.335 1.00 96.72 193 GLY C CA 1
ATOM 11357 C C . GLY C 2 163 ? 220.114 229.023 273.981 1.00 96.72 193 GLY C C 1
ATOM 11358 O O . GLY C 2 163 ? 220.498 228.409 272.980 1.00 96.72 193 GLY C O 1
ATOM 11359 N N . ALA C 2 164 ? 219.145 229.935 273.941 1.00 94.13 194 ALA C N 1
ATOM 11360 C CA . ALA C 2 164 ? 218.463 230.255 272.694 1.00 94.13 194 ALA C CA 1
ATOM 11361 C C . ALA C 2 164 ? 219.440 230.813 271.667 1.00 94.13 194 ALA C C 1
ATOM 11362 O O . ALA C 2 164 ? 220.344 231.584 271.997 1.00 94.13 194 ALA C O 1
ATOM 11364 N N . ASP C 2 165 ? 219.253 230.413 270.412 1.00 98.68 195 ASP C N 1
ATOM 11365 C CA . ASP C 2 165 ? 220.125 230.867 269.337 1.00 98.68 195 ASP C CA 1
ATOM 11366 C C . ASP C 2 165 ? 219.937 232.356 269.077 1.00 98.68 195 ASP C C 1
ATOM 11367 O O . ASP C 2 165 ? 218.827 232.886 269.168 1.00 98.68 195 ASP C O 1
ATOM 11372 N N . VAL C 2 166 ? 221.036 233.030 268.751 1.00 92.77 196 VAL C N 1
ATOM 11373 C CA . VAL C 2 166 ? 221.017 234.456 268.458 1.00 92.77 196 VAL C CA 1
ATOM 11374 C C . VAL C 2 166 ? 221.166 234.725 266.966 1.00 92.77 196 VAL C C 1
ATOM 11375 O O . VAL C 2 166 ? 220.551 235.650 266.435 1.00 92.77 196 VAL C O 1
ATOM 11379 N N . ASP C 2 167 ? 221.976 233.920 266.276 1.00 97.96 197 ASP C N 1
ATOM 11380 C CA . ASP C 2 167 ? 222.186 234.108 264.845 1.00 97.96 197 ASP C CA 1
ATOM 11381 C C . ASP C 2 167 ? 220.915 233.885 264.035 1.00 97.96 197 ASP C C 1
ATOM 11382 O O . ASP C 2 167 ? 220.833 234.357 262.897 1.00 97.96 197 ASP C O 1
ATOM 11387 N N . GLN C 2 168 ? 219.929 233.182 264.590 1.00 104.44 198 GLN C N 1
ATOM 11388 C CA . GLN C 2 168 ? 218.683 232.943 263.876 1.00 104.44 198 GLN C CA 1
ATOM 11389 C C . GLN C 2 168 ? 217.976 234.260 263.589 1.00 104.44 198 GLN C C 1
ATOM 11390 O O . GLN C 2 168 ? 217.847 235.115 264.470 1.00 104.44 198 GLN C O 1
ATOM 11396 N N . GLU C 2 169 ? 217.512 234.419 262.354 1.00 98.94 199 GLU C N 1
ATOM 11397 C CA . GLU C 2 169 ? 216.926 235.668 261.889 1.00 98.94 199 GLU C CA 1
ATOM 11398 C C . GLU C 2 169 ? 215.410 235.591 262.004 1.00 98.94 199 GLU C C 1
ATOM 11399 O O . GLU C 2 169 ? 214.795 234.623 261.543 1.00 98.94 199 GLU C O 1
ATOM 11405 N N . GLY C 2 170 ? 214.816 236.607 262.617 1.00 90.31 200 GLY C N 1
ATOM 11406 C CA . GLY C 2 170 ? 213.380 236.675 262.781 1.00 90.31 200 GLY C CA 1
ATOM 11407 C C . GLY C 2 170 ? 212.698 237.280 261.572 1.00 90.31 200 GLY C C 1
ATOM 11408 O O . GLY C 2 170 ? 213.209 237.251 260.450 1.00 90.31 200 GLY C O 1
ATOM 11409 N N . ALA C 2 171 ? 211.514 237.836 261.815 1.00 86.38 201 ALA C N 1
ATOM 11410 C CA . ALA C 2 171 ? 210.741 238.444 260.743 1.00 86.38 201 ALA C CA 1
ATOM 11411 C C . ALA C 2 171 ? 211.450 239.674 260.196 1.00 86.38 201 ALA C C 1
ATOM 11412 O O . ALA C 2 171 ? 212.193 240.358 260.904 1.00 86.38 201 ALA C O 1
ATOM 11414 N N . ASN C 2 172 ? 211.212 239.943 258.913 1.00 92.19 202 ASN C N 1
ATOM 11415 C CA . ASN C 2 172 ? 211.658 241.172 258.262 1.00 92.19 202 ASN C CA 1
ATOM 11416 C C . ASN C 2 172 ? 213.180 241.305 258.302 1.00 92.19 202 ASN C C 1
ATOM 11417 O O . ASN C 2 172 ? 213.721 242.412 258.364 1.00 92.19 202 ASN C O 1
ATOM 11422 N N . SER C 2 173 ? 213.879 240.168 258.276 1.00 94.71 203 SER C N 1
ATOM 11423 C CA . SER C 2 173 ? 215.342 240.122 258.280 1.00 94.71 203 SER C CA 1
ATOM 11424 C C . SER C 2 173 ? 215.916 240.854 259.497 1.00 94.71 203 SER C C 1
ATOM 11425 O O . SER C 2 173 ? 216.694 241.802 259.380 1.00 94.71 203 SER C O 1
ATOM 11428 N N . MET C 2 174 ? 215.510 240.393 260.676 1.00 90.41 204 MET C N 1
ATOM 11429 C CA . MET C 2 174 ? 215.932 240.977 261.941 1.00 90.41 204 MET C CA 1
ATOM 11430 C C . MET C 2 174 ? 216.487 239.892 262.850 1.00 90.41 204 MET C C 1
ATOM 11431 O O . MET C 2 174 ? 215.953 238.781 262.905 1.00 90.41 204 MET C O 1
ATOM 11436 N N . THR C 2 175 ? 217.561 240.218 263.558 1.00 71.12 205 THR C N 1
ATOM 11437 C CA . THR C 2 175 ? 218.115 239.364 264.596 1.00 71.12 205 THR C CA 1
ATOM 11438 C C . THR C 2 175 ? 217.863 239.999 265.955 1.00 71.12 205 THR C C 1
ATOM 11439 O O . THR C 2 175 ? 217.340 241.110 266.059 1.00 71.12 205 THR C O 1
ATOM 11443 N N . ALA C 2 176 ? 218.239 239.274 267.010 1.00 59.92 206 ALA C N 1
ATOM 11444 C CA . ALA C 2 176 ? 218.031 239.792 268.358 1.00 59.92 206 ALA C CA 1
ATOM 11445 C C . ALA C 2 176 ? 218.846 241.055 268.596 1.00 59.92 206 ALA C C 1
ATOM 11446 O O . ALA C 2 176 ? 218.342 242.035 269.161 1.00 59.92 206 ALA C O 1
ATOM 11448 N N . LEU C 2 177 ? 220.105 241.054 268.158 1.00 58.60 207 LEU C N 1
ATOM 11449 C CA . LEU C 2 177 ? 220.976 242.195 268.409 1.00 58.60 207 LEU C CA 1
ATOM 11450 C C . LEU C 2 177 ? 220.464 243.446 267.708 1.00 58.60 207 LEU C C 1
ATOM 11451 O O . LEU C 2 177 ? 220.454 244.532 268.296 1.00 58.60 207 LEU C O 1
ATOM 11456 N N . ILE C 2 178 ? 220.025 243.313 266.455 1.00 60.18 208 ILE C N 1
ATOM 11457 C CA . ILE C 2 178 ? 219.596 244.485 265.699 1.00 60.18 208 ILE C CA 1
ATOM 11458 C C . ILE C 2 178 ? 218.347 245.101 266.315 1.00 60.18 208 ILE C C 1
ATOM 11459 O O . ILE C 2 178 ? 218.259 246.325 266.475 1.00 60.18 208 ILE C O 1
ATOM 11464 N N . VAL C 2 179 ? 217.362 244.273 266.674 1.00 59.96 209 VAL C N 1
ATOM 11465 C CA . VAL C 2 179 ? 216.140 244.819 267.256 1.00 59.96 209 VAL C CA 1
ATOM 11466 C C . VAL C 2 179 ? 216.410 245.400 268.637 1.00 59.96 209 VAL C C 1
ATOM 11467 O O . VAL C 2 179 ? 215.804 246.408 269.019 1.00 59.96 209 VAL C O 1
ATOM 11471 N N . ALA C 2 180 ? 217.312 244.789 269.411 1.00 60.42 210 ALA C N 1
ATOM 11472 C CA . ALA C 2 180 ? 217.673 245.375 270.698 1.00 60.42 210 ALA C CA 1
ATOM 11473 C C . ALA C 2 180 ? 218.345 246.730 270.515 1.00 60.42 210 ALA C C 1
ATOM 11474 O O . ALA C 2 180 ? 218.084 247.666 271.279 1.00 60.42 210 ALA C O 1
ATOM 11476 N N . VAL C 2 181 ? 219.214 246.852 269.511 1.00 57.12 211 VAL C N 1
ATOM 11477 C CA . VAL C 2 181 ? 219.888 248.120 269.252 1.00 57.12 211 VAL C CA 1
ATOM 11478 C C . VAL C 2 181 ? 218.891 249.181 268.801 1.00 57.12 211 VAL C C 1
ATOM 11479 O O . VAL C 2 181 ? 219.004 250.354 269.179 1.00 57.12 211 VAL C O 1
ATOM 11483 N N . LYS C 2 182 ? 217.901 248.793 267.992 1.00 61.44 212 LYS C N 1
ATOM 11484 C CA . LYS C 2 182 ? 216.923 249.766 267.510 1.00 61.44 212 LYS C CA 1
ATOM 11485 C C . LYS C 2 182 ? 216.191 250.434 268.666 1.00 61.44 212 LYS C C 1
ATOM 11486 O O . LYS C 2 182 ? 215.959 251.648 268.644 1.00 61.44 212 LYS C O 1
ATOM 11492 N N . GLY C 2 183 ? 215.823 249.662 269.686 1.00 66.87 213 GLY C N 1
ATOM 11493 C CA . GLY C 2 183 ? 215.152 250.224 270.842 1.00 66.87 213 GLY C CA 1
ATOM 11494 C C . GLY C 2 183 ? 216.054 250.907 271.844 1.00 66.87 213 GLY C C 1
ATOM 11495 O O . GLY C 2 183 ? 215.553 251.510 272.798 1.00 66.87 213 GLY C O 1
ATOM 11496 N N . GLY C 2 184 ? 217.367 250.830 271.655 1.00 71.25 214 GLY C N 1
ATOM 11497 C CA . GLY C 2 184 ? 218.301 251.493 272.548 1.00 71.25 214 GLY C CA 1
ATOM 11498 C C . GLY C 2 184 ? 218.340 250.942 273.957 1.00 71.25 214 GLY C C 1
ATOM 11499 O O . GLY C 2 184 ? 218.422 251.716 274.918 1.00 71.25 214 GLY C O 1
ATOM 11500 N N . TYR C 2 185 ? 218.286 249.624 274.104 1.00 75.07 215 TYR C N 1
ATOM 11501 C CA . TYR C 2 185 ? 218.321 248.972 275.411 1.00 75.07 215 TYR C CA 1
ATOM 11502 C C . TYR C 2 185 ? 219.741 248.472 275.643 1.00 75.07 215 TYR C C 1
ATOM 11503 O O . TYR C 2 185 ? 220.120 247.401 275.164 1.00 75.07 215 TYR C O 1
ATOM 11512 N N . THR C 2 186 ? 220.523 249.250 276.394 1.00 79.25 216 THR C N 1
ATOM 11513 C CA . THR C 2 186 ? 221.954 248.987 276.507 1.00 79.25 216 THR C CA 1
ATOM 11514 C C . THR C 2 186 ? 222.229 247.649 277.182 1.00 79.25 216 THR C C 1
ATOM 11515 O O . THR C 2 186 ? 223.002 246.831 276.668 1.00 79.25 216 THR C O 1
ATOM 11519 N N . GLN C 2 187 ? 221.606 247.405 278.336 1.00 86.49 217 GLN C N 1
ATOM 11520 C CA . GLN C 2 187 ? 221.881 246.169 279.060 1.00 86.49 217 GLN C CA 1
ATOM 11521 C C . GLN C 2 187 ? 221.359 244.950 278.310 1.00 86.49 217 GLN C C 1
ATOM 11522 O O . GLN C 2 187 ? 221.958 243.872 278.393 1.00 86.49 217 GLN C O 1
ATOM 11528 N N . SER C 2 188 ? 220.265 245.100 277.561 1.00 84.55 218 SER C N 1
ATOM 11529 C CA . SER C 2 188 ? 219.830 244.021 276.681 1.00 84.55 218 SER C CA 1
ATOM 11530 C C . SER C 2 188 ? 220.876 243.738 275.611 1.00 84.55 218 SER C C 1
ATOM 11531 O O . SER C 2 188 ? 221.136 242.576 275.277 1.00 84.55 218 SER C O 1
ATOM 11534 N N . VAL C 2 189 ? 221.487 244.791 275.060 1.00 79.77 219 VAL C N 1
ATOM 11535 C CA . VAL C 2 189 ? 222.542 244.606 274.068 1.00 79.77 219 VAL C CA 1
ATOM 11536 C C . VAL C 2 189 ? 223.727 243.873 274.680 1.00 79.77 219 VAL C C 1
ATOM 11537 O O . VAL C 2 189 ? 224.309 242.980 274.055 1.00 79.77 219 VAL C O 1
ATOM 11541 N N . LYS C 2 190 ? 224.106 244.236 275.909 1.00 81.49 220 LYS C N 1
ATOM 11542 C CA . LYS C 2 190 ? 225.191 243.522 276.580 1.00 81.49 220 LYS C CA 1
ATOM 11543 C C . LYS C 2 190 ? 224.835 242.057 276.802 1.00 81.49 220 LYS C C 1
ATOM 11544 O O . LYS C 2 190 ? 225.667 241.165 276.587 1.00 81.49 220 LYS C O 1
ATOM 11550 N N . GLU C 2 191 ? 223.598 241.790 277.230 1.00 86.91 221 GLU C N 1
ATOM 11551 C CA . GLU C 2 191 ? 223.173 240.414 277.465 1.00 86.91 221 GLU C CA 1
ATOM 11552 C C . GLU C 2 191 ? 223.226 239.591 276.186 1.00 86.91 221 GLU C C 1
ATOM 11553 O O . GLU C 2 191 ? 223.676 238.439 276.199 1.00 86.91 221 GLU C O 1
ATOM 11559 N N . ILE C 2 192 ? 222.765 240.160 275.072 1.00 76.83 222 ILE C N 1
ATOM 11560 C CA . ILE C 2 192 ? 222.821 239.441 273.802 1.00 76.83 222 ILE C CA 1
ATOM 11561 C C . ILE C 2 192 ? 224.268 239.237 273.370 1.00 76.83 222 ILE C C 1
ATOM 11562 O O . ILE C 2 192 ? 224.658 238.141 272.951 1.00 76.83 222 ILE C O 1
ATOM 11567 N N . LEU C 2 193 ? 225.090 240.285 273.482 1.00 74.86 223 LEU C N 1
ATOM 11568 C CA . LEU C 2 193 ? 226.480 240.209 273.050 1.00 74.86 223 LEU C CA 1
ATOM 11569 C C . LEU C 2 193 ? 227.296 239.233 273.881 1.00 74.86 223 LEU C C 1
ATOM 11570 O O . LEU C 2 193 ? 228.333 238.754 273.411 1.00 74.86 223 LEU C O 1
ATOM 11575 N N . LYS C 2 194 ? 226.853 238.925 275.099 1.00 80.59 224 LYS C N 1
ATOM 11576 C CA . LYS C 2 194 ? 227.580 237.979 275.934 1.00 80.59 224 LYS C CA 1
ATOM 11577 C C . LYS C 2 194 ? 227.594 236.566 275.363 1.00 80.59 224 LYS C C 1
ATOM 11578 O O . LYS C 2 194 ? 228.378 235.738 275.837 1.00 80.59 224 LYS C O 1
ATOM 11584 N N . ARG C 2 195 ? 226.758 236.268 274.367 1.00 87.72 225 ARG C N 1
ATOM 11585 C CA . ARG C 2 195 ? 226.664 234.930 273.797 1.00 87.72 225 ARG C CA 1
ATOM 11586 C C . ARG C 2 195 ? 227.210 234.867 272.372 1.00 87.72 225 ARG C C 1
ATOM 11587 O O . ARG C 2 195 ? 226.799 234.013 271.582 1.00 87.72 225 ARG C O 1
ATOM 11595 N N . ASN C 2 196 ? 228.132 235.764 272.036 1.00 81.93 226 ASN C N 1
ATOM 11596 C CA . ASN C 2 196 ? 228.833 235.756 270.756 1.00 81.93 226 ASN C CA 1
ATOM 11597 C C . ASN C 2 196 ? 227.896 235.819 269.545 1.00 81.93 226 ASN C C 1
ATOM 11598 O O . ASN C 2 196 ? 227.809 234.860 268.771 1.00 81.93 226 ASN C O 1
ATOM 11603 N N . PRO C 2 197 ? 227.194 236.930 269.347 1.00 69.38 227 PRO C N 1
ATOM 11604 C CA . PRO C 2 197 ? 226.366 237.069 268.148 1.00 69.38 227 PRO C CA 1
ATOM 11605 C C . PRO C 2 197 ? 227.222 237.333 266.923 1.00 69.38 227 PRO C C 1
ATOM 11606 O O . PRO C 2 197 ? 228.397 237.694 267.012 1.00 69.38 227 PRO C O 1
ATOM 11610 N N . ASN C 2 198 ? 226.611 237.143 265.760 1.00 59.36 228 ASN C N 1
ATOM 11611 C CA . ASN C 2 198 ? 227.233 237.529 264.497 1.00 59.36 228 ASN C CA 1
ATOM 11612 C C . ASN C 2 198 ? 226.874 238.991 264.269 1.00 59.36 228 ASN C C 1
ATOM 11613 O O . ASN C 2 198 ? 225.867 239.318 263.640 1.00 59.36 228 ASN C O 1
ATOM 11618 N N . VAL C 2 199 ? 227.721 239.882 264.791 1.00 50.64 229 VAL C N 1
ATOM 11619 C CA . VAL C 2 199 ? 227.402 241.304 264.839 1.00 50.64 229 VAL C CA 1
ATOM 11620 C C . VAL C 2 199 ? 227.208 241.905 263.455 1.00 50.64 229 VAL C C 1
ATOM 11621 O O . VAL C 2 199 ? 226.476 242.890 263.307 1.00 50.64 229 VAL C O 1
ATOM 11625 N N . ASN C 2 200 ? 227.824 241.327 262.431 1.00 55.42 230 ASN C N 1
ATOM 11626 C CA . ASN C 2 200 ? 227.877 241.944 261.114 1.00 55.42 230 ASN C CA 1
ATOM 11627 C C . ASN C 2 200 ? 226.638 241.678 260.270 1.00 55.42 230 ASN C C 1
ATOM 11628 O O . ASN C 2 200 ? 226.596 242.116 259.116 1.00 55.42 230 ASN C O 1
ATOM 11633 N N . LEU C 2 201 ? 225.640 240.979 260.802 1.00 69.06 231 LEU C N 1
ATOM 11634 C CA . LEU C 2 201 ? 224.436 240.693 260.035 1.00 69.06 231 LEU C CA 1
ATOM 11635 C C . LEU C 2 201 ? 223.688 241.978 259.703 1.00 69.06 231 LEU C C 1
ATOM 11636 O O . LEU C 2 201 ? 223.749 242.969 260.435 1.00 69.06 231 LEU C O 1
ATOM 11641 N N . THR C 2 202 ? 222.974 241.950 258.584 1.00 82.40 232 THR C N 1
ATOM 11642 C CA . THR C 2 202 ? 222.278 243.116 258.065 1.00 82.40 232 THR C CA 1
ATOM 11643 C C . THR C 2 202 ? 220.788 243.035 258.369 1.00 82.40 232 THR C C 1
ATOM 11644 O O . THR C 2 202 ? 220.218 241.950 258.503 1.00 82.40 232 THR C O 1
ATOM 11648 N N . ASP C 2 203 ? 220.164 244.203 258.474 1.00 92.04 233 ASP C N 1
ATOM 11649 C CA . ASP C 2 203 ? 218.736 244.299 258.739 1.00 92.04 233 ASP C CA 1
ATOM 11650 C C . ASP C 2 203 ? 217.997 244.345 257.399 1.00 92.04 233 ASP C C 1
ATOM 11651 O O . ASP C 2 203 ? 218.571 244.084 256.338 1.00 92.04 233 ASP C O 1
ATOM 11656 N N . LYS C 2 204 ? 216.701 244.661 257.433 1.00 98.03 234 LYS C N 1
ATOM 11657 C CA . LYS C 2 204 ? 215.928 244.792 256.201 1.00 98.03 234 LYS C CA 1
ATOM 11658 C C . LYS C 2 204 ? 216.490 245.893 255.311 1.00 98.03 234 LYS C C 1
ATOM 11659 O O . LYS C 2 204 ? 216.705 245.690 254.111 1.00 98.03 234 LYS C O 1
ATOM 11665 N N . ASP C 2 205 ? 216.741 247.069 255.886 1.00 102.20 235 ASP C N 1
ATOM 11666 C CA . ASP C 2 205 ? 217.294 248.180 255.124 1.00 102.20 235 ASP C CA 1
ATOM 11667 C C . ASP C 2 205 ? 218.756 247.974 254.763 1.00 102.20 235 ASP C C 1
ATOM 11668 O O . ASP C 2 205 ? 219.298 248.759 253.977 1.00 102.20 235 ASP C O 1
ATOM 11673 N N . GLY C 2 206 ? 219.402 246.946 255.307 1.00 97.09 236 GLY C N 1
ATOM 11674 C CA . GLY C 2 206 ? 220.827 246.762 255.154 1.00 97.09 236 GLY C CA 1
ATOM 11675 C C . GLY C 2 206 ? 221.665 247.410 256.231 1.00 97.09 236 GLY C C 1
ATOM 11676 O O . GLY C 2 206 ? 222.889 247.227 256.235 1.00 97.09 236 GLY C O 1
ATOM 11677 N N . ASN C 2 207 ? 221.050 248.158 257.143 1.00 85.92 237 ASN C N 1
ATOM 11678 C CA . ASN C 2 207 ? 221.793 248.796 258.219 1.00 85.92 237 ASN C CA 1
ATOM 11679 C C . ASN C 2 207 ? 222.191 247.766 259.268 1.00 85.92 237 ASN C C 1
ATOM 11680 O O . ASN C 2 207 ? 221.364 246.967 259.715 1.00 85.92 237 ASN C O 1
ATOM 11685 N N . THR C 2 208 ? 223.463 247.787 259.657 1.00 70.24 238 THR C N 1
ATOM 11686 C CA . THR C 2 208 ? 223.968 246.890 260.683 1.00 70.24 238 THR C CA 1
ATOM 11687 C C . THR C 2 208 ? 223.674 247.461 262.068 1.00 70.24 238 THR C C 1
ATOM 11688 O O . THR C 2 208 ? 223.082 248.534 262.217 1.00 70.24 238 THR C O 1
ATOM 11692 N N . ALA C 2 209 ? 224.091 246.729 263.102 1.00 53.39 239 ALA C N 1
ATOM 11693 C CA . ALA C 2 209 ? 223.862 247.186 264.468 1.00 53.39 239 ALA C CA 1
ATOM 11694 C C . ALA C 2 209 ? 224.595 248.491 264.746 1.00 53.39 239 ALA C C 1
ATOM 11695 O O . ALA C 2 209 ? 224.030 249.417 265.342 1.00 53.39 239 ALA C O 1
ATOM 11697 N N . LEU C 2 210 ? 225.852 248.588 264.308 1.00 58.60 240 LEU C N 1
ATOM 11698 C CA . LEU C 2 210 ? 226.643 249.784 264.579 1.00 58.60 240 LEU C CA 1
ATOM 11699 C C . LEU C 2 210 ? 226.063 251.007 263.886 1.00 58.60 240 LEU C C 1
ATOM 11700 O O . LEU C 2 210 ? 226.034 252.096 264.467 1.00 58.60 240 LEU C O 1
ATOM 11705 N N . MET C 2 211 ? 225.600 250.854 262.643 1.00 69.63 241 MET C N 1
ATOM 11706 C CA . MET C 2 211 ? 225.057 251.998 261.918 1.00 69.63 241 MET C CA 1
ATOM 11707 C C . MET C 2 211 ? 223.812 252.547 262.603 1.00 69.63 241 MET C C 1
ATOM 11708 O O . MET C 2 211 ? 223.674 253.765 262.773 1.00 69.63 241 MET C O 1
ATOM 11713 N N . ILE C 2 212 ? 222.899 251.663 263.008 1.00 65.89 242 ILE C N 1
ATOM 11714 C CA . ILE C 2 212 ? 221.680 252.102 263.683 1.00 65.89 242 ILE C CA 1
ATOM 11715 C C . ILE C 2 212 ? 222.018 252.734 265.026 1.00 65.89 242 ILE C C 1
ATOM 11716 O O . ILE C 2 212 ? 221.478 253.785 265.393 1.00 65.89 242 ILE C O 1
ATOM 11721 N N . ALA C 2 213 ? 222.925 252.105 265.778 1.00 61.86 243 ALA C N 1
ATOM 11722 C CA . ALA C 2 213 ? 223.304 252.646 267.078 1.00 61.86 243 ALA C CA 1
ATOM 11723 C C . ALA C 2 213 ? 223.940 254.023 266.940 1.00 61.86 243 ALA C C 1
ATOM 11724 O O . ALA C 2 213 ? 223.721 254.903 267.779 1.00 61.86 243 ALA C O 1
ATOM 11726 N N . SER C 2 214 ? 224.735 254.227 265.889 1.00 66.14 244 SER C N 1
ATOM 11727 C CA . SER C 2 214 ? 225.385 255.517 265.693 1.00 66.14 244 SER C CA 1
ATOM 11728 C C . SER C 2 214 ? 224.387 256.580 265.252 1.00 66.14 244 SER C C 1
ATOM 11729 O O . SER C 2 214 ? 224.421 257.715 265.741 1.00 66.14 244 SER C O 1
ATOM 11732 N N . LYS C 2 215 ? 223.494 256.238 264.316 1.00 72.73 245 LYS C N 1
ATOM 11733 C CA . LYS C 2 215 ? 222.506 257.212 263.861 1.00 72.73 245 LYS C CA 1
ATOM 11734 C C . LYS C 2 215 ? 221.574 257.625 264.992 1.00 72.73 245 LYS C C 1
ATOM 11735 O O . LYS C 2 215 ? 221.272 258.813 265.153 1.00 72.73 245 LYS C O 1
ATOM 11741 N N . GLU C 2 216 ? 221.105 256.660 265.786 1.00 77.25 246 GLU C N 1
ATOM 11742 C CA . GLU C 2 216 ? 220.248 256.999 266.917 1.00 77.25 246 GLU C CA 1
ATOM 11743 C C . GLU C 2 216 ? 221.011 257.800 267.964 1.00 77.25 246 GLU C C 1
ATOM 11744 O O . GLU C 2 216 ? 220.469 258.743 268.553 1.00 77.25 246 GLU C O 1
ATOM 11750 N N . GLY C 2 217 ? 222.262 257.444 268.208 1.00 74.20 247 GLY C N 1
ATOM 11751 C CA . GLY C 2 217 ? 223.110 258.161 269.128 1.00 74.20 247 GLY C CA 1
ATOM 11752 C C . GLY C 2 217 ? 223.413 257.469 270.444 1.00 74.20 247 GLY C C 1
ATOM 11753 O O . GLY C 2 217 ? 223.853 258.143 271.383 1.00 74.20 247 GLY C O 1
ATOM 11754 N N . HIS C 2 218 ? 223.209 256.159 270.540 1.00 74.42 248 HIS C N 1
ATOM 11755 C CA . HIS C 2 218 ? 223.461 255.436 271.781 1.00 74.42 248 HIS C CA 1
ATOM 11756 C C . HIS C 2 218 ? 224.960 255.200 271.912 1.00 74.42 248 HIS C C 1
ATOM 11757 O O . HIS C 2 218 ? 225.503 254.269 271.309 1.00 74.42 248 HIS C O 1
ATOM 11764 N N . THR C 2 219 ? 225.632 256.042 272.699 1.00 73.36 249 THR C N 1
ATOM 11765 C CA . THR C 2 219 ? 227.081 255.931 272.833 1.00 73.36 249 THR C CA 1
ATOM 11766 C C . THR C 2 219 ? 227.482 254.619 273.495 1.00 73.36 249 THR C C 1
ATOM 11767 O O . THR C 2 219 ? 228.460 253.984 273.084 1.00 73.36 249 THR C O 1
ATOM 11771 N N . GLU C 2 220 ? 226.747 254.201 274.528 1.00 72.30 250 GLU C N 1
ATOM 11772 C CA . GLU C 2 220 ? 227.085 252.959 275.215 1.00 72.30 250 GLU C CA 1
ATOM 11773 C C . GLU C 2 220 ? 226.955 251.758 274.285 1.00 72.30 250 GLU C C 1
ATOM 11774 O O . GLU C 2 220 ? 227.822 250.876 274.275 1.00 72.30 250 GLU C O 1
ATOM 11780 N N . ILE C 2 221 ? 225.883 251.712 273.491 1.00 69.72 251 ILE C N 1
ATOM 11781 C CA . ILE C 2 221 ? 225.702 250.605 272.557 1.00 69.72 251 ILE C CA 1
ATOM 11782 C C . ILE C 2 221 ? 226.800 250.613 271.502 1.00 69.72 251 ILE C C 1
ATOM 11783 O O . ILE C 2 221 ? 227.325 249.557 271.124 1.00 69.72 251 ILE C O 1
ATOM 11788 N N . VAL C 2 222 ? 227.167 251.800 271.012 1.00 61.21 252 VAL C N 1
ATOM 11789 C CA . VAL C 2 222 ? 228.228 251.896 270.012 1.00 61.21 252 VAL C CA 1
ATOM 11790 C C . VAL C 2 222 ? 229.544 251.384 270.578 1.00 61.21 252 VAL C C 1
ATOM 11791 O O . VAL C 2 222 ? 230.258 250.613 269.925 1.00 61.21 252 VAL C O 1
ATOM 11795 N N . GLN C 2 223 ? 229.885 251.796 271.800 1.00 67.31 253 GLN C N 1
ATOM 11796 C CA . GLN C 2 223 ? 231.135 251.345 272.403 1.00 67.31 253 GLN C CA 1
ATOM 11797 C C . GLN C 2 223 ? 231.118 249.844 272.659 1.00 67.31 253 GLN C C 1
ATOM 11798 O O . GLN C 2 223 ? 232.134 249.167 272.461 1.00 67.31 253 GLN C O 1
ATOM 11804 N N . ASP C 2 224 ? 229.980 249.302 273.100 1.00 65.30 254 ASP C N 1
ATOM 11805 C CA . ASP C 2 224 ? 229.901 247.863 273.329 1.00 65.30 254 ASP C CA 1
ATOM 11806 C C . ASP C 2 224 ? 230.060 247.082 272.031 1.00 65.30 254 ASP C C 1
ATOM 11807 O O . ASP C 2 224 ? 230.768 246.069 271.990 1.00 65.30 254 ASP C O 1
ATOM 11812 N N . LEU C 2 225 ? 229.409 247.537 270.957 1.00 53.72 255 LEU C N 1
ATOM 11813 C CA . LEU C 2 225 ? 229.564 246.870 269.669 1.00 53.72 255 LEU C CA 1
ATOM 11814 C C . LEU C 2 225 ? 231.001 246.960 269.173 1.00 53.72 255 LEU C C 1
ATOM 11815 O O . LEU C 2 225 ? 231.540 245.987 268.632 1.00 53.72 255 LEU C O 1
ATOM 11820 N N . LEU C 2 226 ? 231.635 248.122 269.343 1.00 54.25 256 LEU C N 1
ATOM 11821 C CA . LEU C 2 226 ? 233.027 248.271 268.935 1.00 54.25 256 LEU C CA 1
ATOM 11822 C C . LEU C 2 226 ? 233.924 247.315 269.706 1.00 54.25 256 LEU C C 1
ATOM 11823 O O . LEU C 2 226 ? 234.813 246.680 269.128 1.00 54.25 256 LEU C O 1
ATOM 11828 N N . ASP C 2 227 ? 233.701 247.195 271.016 1.00 58.72 257 ASP C N 1
ATOM 11829 C CA . ASP C 2 227 ? 234.461 246.238 271.810 1.00 58.72 257 ASP C CA 1
ATOM 11830 C C . ASP C 2 227 ? 234.192 244.813 271.349 1.00 58.72 257 ASP C C 1
ATOM 11831 O O . ASP C 2 227 ? 235.069 243.946 271.439 1.00 58.72 257 ASP C O 1
ATOM 11836 N N . ALA C 2 228 ? 232.979 244.550 270.858 1.00 56.91 258 ALA C N 1
ATOM 11837 C CA . ALA C 2 228 ? 232.637 243.212 270.389 1.00 56.91 258 ALA C CA 1
ATOM 11838 C C . ALA C 2 228 ? 233.391 242.825 269.125 1.00 56.91 258 ALA C C 1
ATOM 11839 O O . ALA C 2 228 ? 233.568 241.631 268.865 1.00 56.91 258 ALA C O 1
ATOM 11841 N N . GLY C 2 229 ? 233.833 243.798 268.333 1.00 51.46 259 GLY C N 1
ATOM 11842 C CA . GLY C 2 229 ? 234.545 243.497 267.108 1.00 51.46 259 GLY C CA 1
ATOM 11843 C C . GLY C 2 229 ? 233.727 243.756 265.861 1.00 51.46 259 GLY C C 1
ATOM 11844 O O . GLY C 2 229 ? 233.803 243.000 264.890 1.00 51.46 259 GLY C O 1
ATOM 11845 N N . THR C 2 230 ? 232.930 244.819 265.883 1.00 50.29 260 THR C N 1
ATOM 11846 C CA . THR C 2 230 ? 232.106 245.161 264.733 1.00 50.29 260 THR C CA 1
ATOM 11847 C C . THR C 2 230 ? 232.972 245.708 263.607 1.00 50.29 260 THR C C 1
ATOM 11848 O O . THR C 2 230 ? 233.908 246.476 263.839 1.00 50.29 260 THR C O 1
ATOM 11852 N N . TYR C 2 231 ? 232.656 245.306 262.379 1.00 49.85 261 TYR C N 1
ATOM 11853 C CA . TYR C 2 231 ? 233.350 245.833 261.210 1.00 49.85 261 TYR C CA 1
ATOM 11854 C C . TYR C 2 231 ? 232.931 247.284 261.016 1.00 49.85 261 TYR C C 1
ATOM 11855 O O . TYR C 2 231 ? 231.781 247.566 260.664 1.00 49.85 261 TYR C O 1
ATOM 11864 N N . VAL C 2 232 ? 233.866 248.206 261.251 1.00 47.61 262 VAL C N 1
ATOM 11865 C CA . VAL C 2 232 ? 233.500 249.602 261.468 1.00 47.61 262 VAL C CA 1
ATOM 11866 C C . VAL C 2 232 ? 232.965 250.236 260.191 1.00 47.61 262 VAL C C 1
ATOM 11867 O O . VAL C 2 232 ? 231.893 250.850 260.190 1.00 47.61 262 VAL C O 1
ATOM 11871 N N . ASN C 2 233 ? 233.692 250.094 259.086 1.00 56.05 263 ASN C N 1
ATOM 11872 C CA . ASN C 2 233 ? 233.465 250.925 257.906 1.00 56.05 263 ASN C CA 1
ATOM 11873 C C . ASN C 2 233 ? 232.655 250.218 256.826 1.00 56.05 263 ASN C C 1
ATOM 11874 O O . ASN C 2 233 ? 232.900 250.410 255.633 1.00 56.05 263 ASN C O 1
ATOM 11879 N N . ILE C 2 234 ? 231.686 249.393 257.212 1.00 68.53 264 ILE C N 1
ATOM 11880 C CA . ILE C 2 234 ? 230.739 248.838 256.248 1.00 68.53 264 ILE C CA 1
ATOM 11881 C C . ILE C 2 234 ? 229.875 249.984 255.736 1.00 68.53 264 ILE C C 1
ATOM 11882 O O . ILE C 2 234 ? 229.239 250.684 256.536 1.00 68.53 264 ILE C O 1
ATOM 11887 N N . PRO C 2 235 ? 229.821 250.217 254.426 1.00 90.63 265 PRO C N 1
ATOM 11888 C CA . PRO C 2 235 ? 229.046 251.346 253.905 1.00 90.63 265 PRO C CA 1
ATOM 11889 C C . PRO C 2 235 ? 227.611 250.976 253.566 1.00 90.63 265 PRO C C 1
ATOM 11890 O O . PRO C 2 235 ? 227.316 249.892 253.059 1.00 90.63 265 PRO C O 1
ATOM 11894 N N . ASP C 2 236 ? 226.706 251.905 253.861 1.00 101.44 266 ASP C N 1
ATOM 11895 C CA . ASP C 2 236 ? 225.312 251.750 253.481 1.00 101.44 266 ASP C CA 1
ATOM 11896 C C . ASP C 2 236 ? 225.146 252.042 251.991 1.00 101.44 266 ASP C C 1
ATOM 11897 O O . ASP C 2 236 ? 226.044 252.573 251.331 1.00 101.44 266 ASP C O 1
ATOM 11902 N N . ARG C 2 237 ? 223.977 251.678 251.456 1.00 100.85 267 ARG C N 1
ATOM 11903 C CA . ARG C 2 237 ? 223.680 251.974 250.060 1.00 100.85 267 ARG C CA 1
ATOM 11904 C C . ARG C 2 237 ? 223.650 253.468 249.774 1.00 100.85 267 ARG C C 1
ATOM 11905 O O . ARG C 2 237 ? 223.809 253.867 248.615 1.00 100.85 267 ARG C O 1
ATOM 11913 N N . SER C 2 238 ? 223.453 254.300 250.795 1.00 103.36 268 SER C N 1
ATOM 11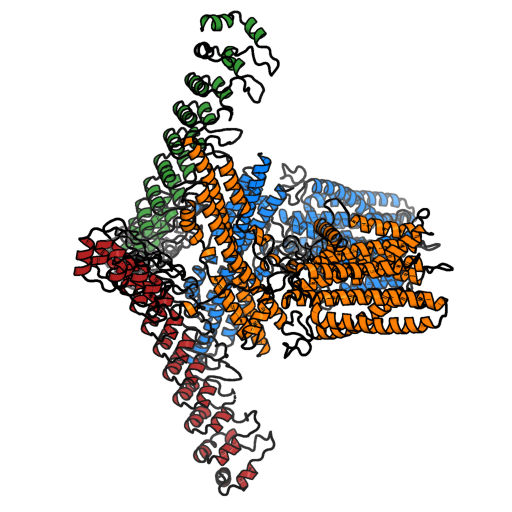914 C CA . SER C 2 238 ? 223.544 255.741 250.610 1.00 103.36 268 SER C CA 1
ATOM 11915 C C . SER C 2 238 ? 224.974 256.206 250.372 1.00 103.36 268 SER C C 1
ATOM 11916 O O . SER C 2 238 ? 225.178 257.380 250.046 1.00 103.36 268 SER C O 1
ATOM 11919 N N . GLY C 2 239 ? 225.958 255.323 250.530 1.00 105.17 269 GLY C N 1
ATOM 11920 C CA . GLY C 2 239 ? 227.350 255.687 250.392 1.00 105.17 269 GLY C CA 1
ATOM 11921 C C . GLY C 2 239 ? 227.980 256.251 251.643 1.00 105.17 269 GLY C C 1
ATOM 11922 O O . GLY C 2 239 ? 229.148 256.656 251.601 1.00 105.17 269 GLY C O 1
ATOM 11923 N N . ASP C 2 240 ? 227.246 256.295 252.748 1.00 96.80 270 ASP C N 1
ATOM 11924 C CA . ASP C 2 240 ? 227.733 256.890 253.981 1.00 96.80 270 ASP C CA 1
ATOM 11925 C C . ASP C 2 240 ? 228.460 255.858 254.833 1.00 96.80 270 ASP C C 1
ATOM 11926 O O . ASP C 2 240 ? 228.128 254.670 254.830 1.00 96.80 270 ASP C O 1
ATOM 11931 N N . THR C 2 241 ? 229.464 256.330 255.560 1.00 83.09 271 THR C N 1
ATOM 11932 C CA . THR C 2 241 ? 230.207 255.532 256.520 1.00 83.09 271 THR C CA 1
ATOM 11933 C C . THR C 2 241 ? 229.672 255.810 257.921 1.00 83.09 271 THR C C 1
ATOM 11934 O O . THR C 2 241 ? 229.119 256.877 258.194 1.00 83.09 271 THR C O 1
ATOM 11938 N N . VAL C 2 242 ? 229.821 254.822 258.807 1.00 69.95 272 VAL C N 1
ATOM 11939 C CA . VAL C 2 242 ? 229.328 254.970 260.173 1.00 69.95 272 VAL C CA 1
ATOM 11940 C C . VAL C 2 242 ? 229.956 256.185 260.843 1.00 69.95 272 VAL C C 1
ATOM 11941 O O . VAL C 2 242 ? 229.312 256.870 261.648 1.00 69.95 272 VAL C O 1
ATOM 11945 N N . LEU C 2 243 ? 231.216 256.481 260.517 1.00 71.23 273 LEU C N 1
ATOM 11946 C CA . LEU C 2 243 ? 231.821 257.719 260.997 1.00 71.23 273 LEU C CA 1
ATOM 11947 C C . LEU C 2 243 ? 231.116 258.936 260.412 1.00 71.23 273 LEU C C 1
ATOM 11948 O O . LEU C 2 243 ? 230.901 259.934 261.110 1.00 71.23 273 LEU C O 1
ATOM 11953 N N . ILE C 2 244 ? 230.752 258.874 259.129 1.00 82.98 274 ILE C N 1
ATOM 11954 C CA . ILE C 2 244 ? 230.013 259.973 258.514 1.00 82.98 274 ILE C CA 1
ATOM 11955 C C . ILE C 2 244 ? 228.660 260.146 259.190 1.00 82.98 274 ILE C C 1
ATOM 11956 O O . ILE C 2 244 ? 228.227 261.270 259.469 1.00 82.98 274 ILE C O 1
ATOM 11961 N N . GLY C 2 245 ? 227.971 259.037 259.466 1.00 81.16 275 GLY C N 1
ATOM 11962 C CA . GLY C 2 245 ? 226.704 259.129 260.172 1.00 81.16 275 GLY C CA 1
ATOM 11963 C C . GLY C 2 245 ? 226.850 259.731 261.556 1.00 81.16 275 GLY C C 1
ATOM 11964 O O . GLY C 2 245 ? 226.046 260.572 261.966 1.00 81.16 275 GLY C O 1
ATOM 11965 N N . ALA C 2 246 ? 227.885 259.318 262.290 1.00 73.75 276 ALA C N 1
ATOM 11966 C CA . ALA C 2 246 ? 228.103 259.855 263.627 1.00 73.75 276 ALA C CA 1
ATOM 11967 C C . ALA C 2 246 ? 228.411 261.346 263.586 1.00 73.75 276 ALA C C 1
ATOM 11968 O O . ALA C 2 246 ? 227.887 262.117 264.398 1.00 73.75 276 ALA C O 1
ATOM 11970 N N . VAL C 2 247 ? 229.260 261.775 262.648 1.00 82.10 277 VAL C N 1
ATOM 11971 C CA . VAL C 2 247 ? 229.633 263.186 262.596 1.00 82.10 277 VAL C CA 1
ATOM 11972 C C . VAL C 2 247 ? 228.470 264.041 262.104 1.00 82.10 277 VAL C C 1
ATOM 11973 O O . VAL C 2 247 ? 228.324 265.196 262.522 1.00 82.10 277 VAL C O 1
ATOM 11977 N N . ARG C 2 248 ? 227.624 263.505 261.219 1.00 87.04 278 ARG C N 1
ATOM 11978 C CA . ARG C 2 248 ? 226.472 264.272 260.756 1.00 87.04 278 ARG C CA 1
ATOM 11979 C C . ARG C 2 248 ? 225.403 264.370 261.837 1.00 87.04 278 ARG C C 1
ATOM 11980 O O . ARG C 2 248 ? 224.773 265.422 262.000 1.00 87.04 278 ARG C O 1
ATOM 11988 N N . GLY C 2 249 ? 225.185 263.285 262.584 1.00 81.02 279 GLY C N 1
ATOM 11989 C CA . GLY C 2 249 ? 224.160 263.299 263.613 1.00 81.02 279 GLY C CA 1
ATOM 11990 C C . GLY C 2 249 ? 224.444 264.280 264.732 1.00 81.02 279 GLY C C 1
ATOM 11991 O O . GLY C 2 249 ? 223.519 264.753 265.398 1.00 81.02 279 GLY C O 1
ATOM 11992 N N . GLY C 2 250 ? 225.715 264.596 264.959 1.00 78.11 280 GLY C N 1
ATOM 11993 C CA . GLY C 2 250 ? 226.076 265.508 266.024 1.00 78.11 280 GLY C CA 1
ATOM 11994 C C . GLY C 2 250 ? 226.446 264.774 267.293 1.00 78.11 280 GLY C C 1
ATOM 11995 O O . GLY C 2 250 ? 225.984 265.124 268.382 1.00 78.11 280 GLY C O 1
ATOM 11996 N N . HIS C 2 251 ? 227.282 263.748 267.164 1.00 79.88 281 HIS C N 1
ATOM 11997 C CA . HIS C 2 251 ? 227.633 262.861 268.269 1.00 79.88 281 HIS C CA 1
ATOM 11998 C C . HIS C 2 251 ? 229.149 262.885 268.432 1.00 79.88 281 HIS C C 1
ATOM 11999 O O . HIS C 2 251 ? 229.858 262.075 267.832 1.00 79.88 281 HIS C O 1
ATOM 12006 N N . VAL C 2 252 ? 229.644 263.815 269.252 1.00 82.49 282 VAL C N 1
ATOM 12007 C CA . VAL C 2 252 ? 231.085 263.945 269.449 1.00 82.49 282 VAL C CA 1
ATOM 12008 C C . VAL C 2 252 ? 231.656 262.683 270.085 1.00 82.49 282 VAL C C 1
ATOM 12009 O O . VAL C 2 252 ? 232.716 262.188 269.677 1.00 82.49 282 VAL C O 1
ATOM 12013 N N . GLU C 2 253 ? 230.964 262.144 271.090 1.00 79.87 283 GLU C N 1
ATOM 12014 C CA . GLU C 2 253 ? 231.464 260.959 271.780 1.00 79.87 283 GLU C CA 1
ATOM 12015 C C . GLU C 2 253 ? 231.557 259.766 270.836 1.00 79.87 283 GLU C C 1
ATOM 12016 O O . GLU C 2 253 ? 232.530 259.005 270.882 1.00 79.87 283 GLU C O 1
ATOM 12022 N N . ILE C 2 254 ? 230.558 259.587 269.969 1.00 74.42 284 ILE C N 1
ATOM 12023 C CA . ILE C 2 254 ? 230.594 258.471 269.028 1.00 74.42 284 ILE C CA 1
ATOM 12024 C C . ILE C 2 254 ? 231.709 258.660 268.007 1.00 74.42 284 ILE C C 1
ATOM 12025 O O . ILE C 2 254 ? 232.358 257.692 267.600 1.00 74.42 284 ILE C O 1
ATOM 12030 N N . VAL C 2 255 ? 231.952 259.900 267.577 1.00 72.52 285 VAL C N 1
ATOM 12031 C CA . VAL C 2 255 ? 233.056 260.156 266.652 1.00 72.52 285 VAL C CA 1
ATOM 12032 C C . VAL C 2 255 ? 234.388 259.804 267.303 1.00 72.52 285 VAL C C 1
ATOM 12033 O O . VAL C 2 255 ? 235.242 259.145 266.697 1.00 72.52 285 VAL C O 1
ATOM 12037 N N . ARG C 2 256 ? 234.581 260.226 268.554 1.00 74.04 286 ARG C N 1
ATOM 12038 C CA . ARG C 2 256 ? 235.827 259.905 269.244 1.00 74.04 286 ARG C CA 1
ATOM 12039 C C . ARG C 2 256 ? 235.971 258.404 269.461 1.00 74.04 286 ARG C C 1
ATOM 12040 O O . ARG C 2 256 ? 237.073 257.860 269.337 1.00 74.04 286 ARG C O 1
ATOM 12048 N N . ALA C 2 257 ? 234.874 257.719 269.794 1.00 67.53 287 ALA C N 1
ATOM 12049 C CA . ALA C 2 257 ? 234.929 256.272 269.983 1.00 67.53 287 ALA C CA 1
ATOM 12050 C C . ALA C 2 257 ? 235.255 255.551 268.681 1.00 67.53 287 ALA C C 1
ATOM 12051 O O . ALA C 2 257 ? 236.019 254.579 268.678 1.00 67.53 287 ALA C O 1
ATOM 12053 N N . LEU C 2 258 ? 234.678 256.004 267.566 1.00 60.26 288 LEU C N 1
ATOM 12054 C CA . LEU C 2 258 ? 234.979 255.400 266.275 1.00 60.26 288 LEU C CA 1
ATOM 12055 C C . LEU C 2 258 ? 236.396 255.722 265.823 1.00 60.26 288 LEU C C 1
ATOM 12056 O O . LEU C 2 258 ? 236.962 254.990 265.005 1.00 60.26 288 LEU C O 1
ATOM 12061 N N . LEU C 2 259 ? 236.973 256.820 266.314 1.00 64.21 289 LEU C N 1
ATOM 12062 C CA . LEU C 2 259 ? 238.365 257.115 265.991 1.00 64.21 289 LEU C CA 1
ATOM 12063 C C . LEU C 2 259 ? 239.340 256.362 266.890 1.00 64.21 289 LEU C C 1
ATOM 12064 O O . LEU C 2 259 ? 240.474 256.099 266.476 1.00 64.21 289 LEU C O 1
ATOM 12069 N N . GLN C 2 260 ? 238.930 256.023 268.115 1.00 65.68 290 GLN C N 1
ATOM 12070 C CA . GLN C 2 260 ? 239.816 255.292 269.015 1.00 65.68 290 GLN C CA 1
ATOM 12071 C C . GLN C 2 260 ? 240.192 253.941 268.425 1.00 65.68 290 GLN C C 1
ATOM 12072 O O . GLN C 2 260 ? 241.376 253.601 268.325 1.00 65.68 290 GLN C O 1
ATOM 12078 N N . LYS C 2 261 ? 239.195 253.157 268.029 1.00 58.26 291 LYS C N 1
ATOM 12079 C CA . LYS C 2 261 ? 239.443 251.950 267.256 1.00 58.26 291 LYS C CA 1
ATOM 12080 C C . LYS C 2 261 ? 239.618 252.354 265.800 1.00 58.26 291 LYS C C 1
ATOM 12081 O O . LYS C 2 261 ? 238.752 253.024 265.232 1.00 58.26 291 LYS C O 1
ATOM 12087 N N . TYR C 2 262 ? 240.731 251.944 265.200 1.00 59.72 292 TYR C N 1
ATOM 12088 C CA . TYR C 2 262 ? 241.180 252.538 263.948 1.00 59.72 292 TYR C CA 1
ATOM 12089 C C . TYR C 2 262 ? 240.172 252.357 262.823 1.00 59.72 292 TYR C C 1
ATOM 12090 O O . TYR C 2 262 ? 239.986 251.252 262.306 1.00 59.72 292 TYR C O 1
ATOM 12099 N N . ALA C 2 263 ? 239.526 253.456 262.443 1.00 55.61 293 ALA C N 1
ATOM 12100 C CA . ALA C 2 263 ? 238.559 253.491 261.361 1.00 55.61 293 ALA C CA 1
ATOM 12101 C C . ALA C 2 263 ? 239.051 254.445 260.285 1.00 55.61 293 ALA C C 1
ATOM 12102 O O . ALA C 2 263 ? 239.685 255.461 260.580 1.00 55.61 293 ALA C O 1
ATOM 12104 N N . ASP C 2 264 ? 238.755 254.112 259.034 1.00 68.69 294 ASP C N 1
ATOM 12105 C CA . ASP C 2 264 ? 239.195 254.951 257.931 1.00 68.69 294 ASP C CA 1
ATOM 12106 C C . ASP C 2 264 ? 238.470 256.294 257.943 1.00 68.69 294 ASP C C 1
ATOM 12107 O O . ASP C 2 264 ? 237.339 256.416 258.419 1.00 68.69 294 ASP C O 1
ATOM 12112 N N . ILE C 2 265 ? 239.162 257.319 257.447 1.00 78.18 295 ILE C N 1
ATOM 12113 C CA . ILE C 2 265 ? 238.621 258.666 257.357 1.00 78.18 295 ILE C CA 1
ATOM 12114 C C . ILE C 2 265 ? 238.496 259.125 255.912 1.00 78.18 295 ILE C C 1
ATOM 12115 O O . ILE C 2 265 ? 237.525 259.798 255.549 1.00 78.18 295 ILE C O 1
ATOM 12120 N N . ASP C 2 266 ? 239.451 258.751 255.067 1.00 96.22 296 ASP C N 1
ATOM 12121 C CA . ASP C 2 266 ? 239.504 259.178 253.677 1.00 96.22 296 ASP C CA 1
ATOM 12122 C C . ASP C 2 266 ? 238.478 258.475 252.801 1.00 96.22 296 ASP C C 1
ATOM 12123 O O . ASP C 2 266 ? 238.576 258.560 251.573 1.00 96.22 296 ASP C O 1
ATOM 12128 N N . ILE C 2 267 ? 237.517 257.771 253.405 1.00 99.30 297 ILE C N 1
ATOM 12129 C CA . ILE C 2 267 ? 236.480 257.096 252.638 1.00 99.30 297 ILE C CA 1
ATOM 12130 C C . ILE C 2 267 ? 235.745 258.095 251.756 1.00 99.30 297 ILE C C 1
ATOM 12131 O O . ILE C 2 267 ? 235.526 259.254 252.133 1.00 99.30 297 ILE C O 1
ATOM 12136 N N . ARG C 2 268 ? 235.385 257.652 250.555 1.00 120.10 298 ARG C N 1
ATOM 12137 C CA . ARG C 2 268 ? 234.697 258.485 249.577 1.00 120.10 298 ARG C CA 1
ATOM 12138 C C . ARG C 2 268 ? 233.200 258.232 249.703 1.00 120.10 298 ARG C C 1
ATOM 12139 O O . ARG C 2 268 ? 232.701 257.187 249.272 1.00 120.10 298 ARG C O 1
ATOM 12147 N N . GLY C 2 269 ? 232.486 259.186 250.293 1.00 116.63 299 GLY C N 1
ATOM 12148 C CA . GLY C 2 269 ? 231.055 259.066 250.490 1.00 116.63 299 GLY C CA 1
ATOM 12149 C C . GLY C 2 269 ? 230.269 259.442 249.254 1.00 116.63 299 GLY C C 1
ATOM 12150 O O . GLY C 2 269 ? 230.790 259.456 248.132 1.00 116.63 299 GLY C O 1
ATOM 12151 N N . GLN C 2 270 ? 228.993 259.753 249.459 1.00 117.90 300 GLN C N 1
ATOM 12152 C CA . GLN C 2 270 ? 228.122 260.108 248.348 1.00 117.90 300 GLN C CA 1
ATOM 12153 C C . GLN C 2 270 ? 228.439 261.512 247.850 1.00 117.90 300 GLN C C 1
ATOM 12154 O O . GLN C 2 270 ? 228.540 262.454 248.642 1.00 117.90 300 GLN C O 1
ATOM 12160 N N . ASP C 2 271 ? 228.597 261.645 246.531 1.00 123.44 301 ASP C N 1
ATOM 12161 C CA . ASP C 2 271 ? 228.827 262.936 245.879 1.00 123.44 301 ASP C CA 1
ATOM 12162 C C . ASP C 2 271 ? 230.079 263.629 246.413 1.00 123.44 301 ASP C C 1
ATOM 12163 O O . ASP C 2 271 ? 230.049 264.808 246.773 1.00 123.44 301 ASP C O 1
ATOM 12168 N N . ASN C 2 272 ? 231.189 262.889 246.462 1.00 124.07 302 ASN C N 1
ATOM 12169 C CA . ASN C 2 272 ? 232.495 263.432 246.841 1.00 124.07 302 ASN C CA 1
ATOM 12170 C C . ASN C 2 272 ? 232.439 264.079 248.227 1.00 124.07 302 ASN C C 1
ATOM 12171 O O . ASN C 2 272 ? 232.646 265.283 248.396 1.00 124.07 302 ASN C O 1
ATOM 12176 N N . LYS C 2 273 ? 232.145 263.251 249.226 1.00 113.17 303 LYS C N 1
ATOM 12177 C CA . LYS C 2 273 ? 232.009 263.705 250.601 1.00 113.17 303 LYS C CA 1
ATOM 12178 C C . LYS C 2 273 ? 232.793 262.789 251.528 1.00 113.17 303 LYS C C 1
ATOM 12179 O O . LYS C 2 273 ? 232.747 261.564 251.389 1.00 113.17 303 LYS C O 1
ATOM 12185 N N . THR C 2 274 ? 233.519 263.389 252.464 1.00 99.63 304 THR C N 1
ATOM 12186 C CA . THR C 2 274 ? 234.255 262.661 253.486 1.00 99.63 304 THR C CA 1
ATOM 12187 C C . THR C 2 274 ? 233.819 263.123 254.870 1.00 99.63 304 THR C C 1
ATOM 12188 O O . THR C 2 274 ? 233.039 264.067 255.021 1.00 99.63 304 THR C O 1
ATOM 12192 N N . ALA C 2 275 ? 234.334 262.435 255.892 1.00 91.96 305 ALA C N 1
ATOM 12193 C CA . ALA C 2 275 ? 233.983 262.782 257.266 1.00 91.96 305 ALA C CA 1
ATOM 12194 C C . ALA C 2 275 ? 234.431 264.195 257.610 1.00 91.96 305 ALA C C 1
ATOM 12195 O O . ALA C 2 275 ? 233.688 264.955 258.244 1.00 91.96 305 ALA C O 1
ATOM 12197 N N . LEU C 2 276 ? 235.644 264.567 257.197 1.00 93.42 306 LEU C N 1
ATOM 12198 C CA . LEU C 2 276 ? 236.110 265.932 257.412 1.00 93.42 306 LEU C CA 1
ATOM 12199 C C . LEU C 2 276 ? 235.232 266.935 256.677 1.00 93.42 306 LEU C C 1
ATOM 12200 O O . LEU C 2 276 ? 234.978 268.034 257.182 1.00 93.42 306 LEU C O 1
ATOM 12205 N N . TYR C 2 277 ? 234.762 266.576 255.481 1.00 109.39 307 TYR C N 1
ATOM 12206 C CA . TYR C 2 277 ? 233.889 267.468 254.724 1.00 109.39 307 TYR C CA 1
ATOM 12207 C C . TYR C 2 277 ? 232.593 267.738 255.478 1.00 109.39 307 TYR C C 1
ATOM 12208 O O . TYR C 2 277 ? 232.157 268.888 255.596 1.00 109.39 307 TYR C O 1
ATOM 12217 N N . TRP C 2 278 ? 231.962 266.686 256.001 1.00 102.46 308 TRP C N 1
ATOM 12218 C CA . TRP C 2 278 ? 230.735 266.874 256.766 1.00 102.46 308 TRP C CA 1
ATOM 12219 C C . TRP C 2 278 ? 230.996 267.660 258.045 1.00 102.46 308 TRP C C 1
ATOM 12220 O O . TRP C 2 278 ? 230.195 268.523 258.425 1.00 102.46 308 TRP C O 1
ATOM 12231 N N . ALA C 2 279 ? 232.112 267.377 258.721 1.00 96.69 309 ALA C N 1
ATOM 12232 C CA . ALA C 2 279 ? 232.424 268.094 259.952 1.00 96.69 309 ALA C CA 1
ATOM 12233 C C . ALA C 2 279 ? 232.626 269.582 259.694 1.00 96.69 309 ALA C C 1
ATOM 12234 O O . ALA C 2 279 ? 232.134 270.422 260.456 1.00 96.69 309 ALA C O 1
ATOM 12236 N N . VAL C 2 280 ? 233.347 269.931 258.627 1.00 102.29 310 VAL C N 1
ATOM 12237 C CA . VAL C 2 280 ? 233.584 271.341 258.334 1.00 102.29 310 VAL C CA 1
ATOM 12238 C C . VAL C 2 280 ? 232.311 272.006 257.820 1.00 102.29 310 VAL C C 1
ATOM 12239 O O . VAL C 2 280 ? 232.082 273.199 258.054 1.00 102.29 310 VAL C O 1
ATOM 12243 N N . GLU C 2 281 ? 231.463 271.253 257.111 1.00 106.60 311 GLU C N 1
ATOM 12244 C CA . GLU C 2 281 ? 230.181 271.799 256.679 1.00 106.60 311 GLU C CA 1
ATOM 12245 C C . GLU C 2 281 ? 229.296 272.130 257.873 1.00 106.60 311 GLU C C 1
ATOM 12246 O O . GLU C 2 281 ? 228.631 273.172 257.890 1.00 106.60 311 GLU C O 1
ATOM 12252 N N . LYS C 2 282 ? 229.276 271.257 258.880 1.00 102.57 312 LYS C N 1
ATOM 12253 C CA . LYS C 2 282 ? 228.537 271.544 260.103 1.00 102.57 312 LYS C CA 1
ATOM 12254 C C . LYS C 2 282 ? 229.315 272.432 261.063 1.00 102.57 312 LYS C C 1
ATOM 12255 O O . LYS C 2 282 ? 228.723 272.960 262.010 1.00 102.57 312 LYS C O 1
ATOM 12261 N N . GLY C 2 283 ? 230.617 272.607 260.845 1.00 98.58 313 GLY C N 1
ATOM 12262 C CA . GLY C 2 283 ? 231.386 273.564 261.613 1.00 98.58 313 GLY C CA 1
ATOM 12263 C C . GLY C 2 283 ? 231.608 273.212 263.065 1.00 98.58 313 GLY C C 1
ATOM 12264 O O . GLY C 2 283 ? 231.903 274.102 263.865 1.00 98.58 313 GLY C O 1
ATOM 12265 N N . ASN C 2 284 ? 231.480 271.941 263.434 1.00 101.00 314 ASN C N 1
ATOM 12266 C CA . ASN C 2 284 ? 231.732 271.538 264.812 1.00 101.00 314 ASN C CA 1
ATOM 12267 C C . ASN C 2 284 ? 233.233 271.512 265.071 1.00 101.00 314 ASN C C 1
ATOM 12268 O O . ASN C 2 284 ? 233.962 270.726 264.458 1.00 101.00 314 ASN C O 1
ATOM 12273 N N . ALA C 2 285 ? 233.692 272.370 265.984 1.00 101.40 315 ALA C N 1
ATOM 12274 C CA . ALA C 2 285 ? 235.127 272.533 266.202 1.00 101.40 315 ALA C CA 1
ATOM 12275 C C . ALA C 2 285 ? 235.762 271.251 266.725 1.00 101.40 315 ALA C C 1
ATOM 12276 O O . ALA C 2 285 ? 236.835 270.846 266.263 1.00 101.40 315 ALA C O 1
ATOM 12278 N N . THR C 2 286 ? 235.116 270.600 267.695 1.00 100.04 316 THR C N 1
ATOM 12279 C CA . THR C 2 286 ? 235.681 269.379 268.261 1.00 100.04 316 THR C CA 1
ATOM 12280 C C . THR C 2 286 ? 235.756 268.262 267.229 1.00 100.04 316 THR C C 1
ATOM 12281 O O . THR C 2 286 ? 236.758 267.542 267.171 1.00 100.04 316 THR C O 1
ATOM 12285 N N . MET C 2 287 ? 234.718 268.109 266.404 1.00 101.18 317 MET C N 1
ATOM 12286 C CA . MET C 2 287 ? 234.723 267.067 265.382 1.00 101.18 317 MET C CA 1
ATOM 12287 C C . MET C 2 287 ? 235.826 267.310 264.357 1.00 101.18 317 MET C C 1
ATOM 12288 O O . MET C 2 287 ? 236.558 266.385 263.980 1.00 101.18 317 MET C O 1
ATOM 12293 N N . VAL C 2 288 ? 235.961 268.557 263.900 1.00 97.80 318 VAL C N 1
ATOM 12294 C CA . VAL C 2 288 ? 237.002 268.886 262.930 1.00 97.80 318 VAL C CA 1
ATOM 12295 C C . VAL C 2 288 ? 238.382 268.653 263.529 1.00 97.80 318 VAL C C 1
ATOM 12296 O O . VAL C 2 288 ? 239.270 268.094 262.875 1.00 97.80 318 VAL C O 1
ATOM 12300 N N . ARG C 2 289 ? 238.585 269.075 264.780 1.00 103.54 319 ARG C N 1
ATOM 12301 C CA . ARG C 2 289 ? 239.877 268.872 265.428 1.00 103.54 319 ARG C CA 1
ATOM 12302 C C . ARG C 2 289 ? 240.194 267.389 265.576 1.00 103.54 319 ARG C C 1
ATOM 12303 O O . ARG C 2 289 ? 241.328 266.959 265.340 1.00 103.54 319 ARG C O 1
ATOM 12311 N N . ASP C 2 290 ? 239.202 266.590 265.974 1.00 100.22 320 ASP C N 1
ATOM 12312 C CA . ASP C 2 290 ? 239.433 265.163 266.174 1.00 100.22 320 ASP C CA 1
ATOM 12313 C C . ASP C 2 290 ? 239.758 264.467 264.859 1.00 100.22 320 ASP C C 1
ATOM 12314 O O . ASP C 2 290 ? 240.656 263.620 264.801 1.00 100.22 320 ASP C O 1
ATOM 12319 N N . ILE C 2 291 ? 239.033 264.806 263.790 1.00 93.20 321 ILE C N 1
ATOM 12320 C CA . ILE C 2 291 ? 239.321 264.198 262.494 1.00 93.20 321 ILE C CA 1
ATOM 12321 C C . ILE C 2 291 ? 240.690 264.633 261.986 1.00 93.20 321 ILE C C 1
ATOM 12322 O O . ILE C 2 291 ? 241.470 263.813 261.489 1.00 93.20 321 ILE C O 1
ATOM 12327 N N . LEU C 2 292 ? 241.012 265.924 262.112 1.00 101.34 322 LEU C N 1
ATOM 12328 C CA . LEU C 2 292 ? 242.279 266.427 261.589 1.00 101.34 322 LEU C CA 1
ATOM 12329 C C . LEU C 2 292 ? 243.467 265.865 262.360 1.00 101.34 322 LEU C C 1
ATOM 12330 O O . LEU C 2 292 ? 244.523 265.592 261.776 1.00 101.34 322 LEU C O 1
ATOM 12335 N N . GLN C 2 293 ? 243.317 265.689 263.676 1.00 97.74 323 GLN C N 1
ATOM 12336 C CA . GLN C 2 293 ? 244.409 265.166 264.491 1.00 97.74 323 GLN C CA 1
ATOM 12337 C C . GLN C 2 293 ? 244.810 263.761 264.065 1.00 97.74 323 GLN C C 1
ATOM 12338 O O . GLN C 2 293 ? 245.903 263.297 264.404 1.00 97.74 323 GLN C O 1
ATOM 12344 N N . CYS C 2 294 ? 243.942 263.072 263.330 1.00 87.72 324 CYS C N 1
ATOM 12345 C CA . CYS C 2 294 ? 244.171 261.697 262.918 1.00 87.72 324 CYS C CA 1
ATOM 12346 C C . CYS C 2 294 ? 244.747 261.588 261.509 1.00 87.72 324 CYS C C 1
ATOM 12347 O O . CYS C 2 294 ? 244.758 260.492 260.937 1.00 87.72 324 CYS C O 1
ATOM 12350 N N . ASN C 2 295 ? 245.212 262.700 260.941 1.00 84.94 325 ASN C N 1
ATOM 12351 C CA . ASN C 2 295 ? 245.921 262.763 259.666 1.00 84.94 325 ASN C CA 1
ATOM 12352 C C . ASN C 2 295 ? 245.092 262.280 258.480 1.00 84.94 325 ASN C C 1
ATOM 12353 O O . ASN C 2 295 ? 245.428 261.256 257.873 1.00 84.94 325 ASN C O 1
ATOM 12358 N N . PRO C 2 296 ? 244.008 262.976 258.115 1.00 89.65 326 PRO C N 1
ATOM 12359 C CA . PRO C 2 296 ? 243.394 262.733 256.805 1.00 89.65 326 PRO C CA 1
ATOM 12360 C C . PRO C 2 296 ? 244.003 263.641 255.751 1.00 89.65 326 PRO C C 1
ATOM 12361 O O . PRO C 2 296 ? 244.899 264.431 256.063 1.00 89.65 326 PRO C O 1
ATOM 12365 N N . ASP C 2 297 ? 243.531 263.554 254.511 1.00 107.65 327 ASP C N 1
ATOM 12366 C CA . ASP C 2 297 ? 243.993 264.434 253.445 1.00 107.65 327 ASP C CA 1
ATOM 12367 C C . ASP C 2 297 ? 242.940 265.508 253.200 1.00 107.65 327 ASP C C 1
ATOM 12368 O O . ASP C 2 297 ? 241.765 265.196 252.981 1.00 107.65 327 ASP C O 1
ATOM 12373 N N . THR C 2 298 ? 243.363 266.772 253.246 1.00 115.04 328 THR C N 1
ATOM 12374 C CA . THR C 2 298 ? 242.430 267.878 253.071 1.00 115.04 328 THR C CA 1
ATOM 12375 C C . THR C 2 298 ? 241.920 267.991 251.641 1.00 115.04 328 THR C C 1
ATOM 12376 O O . THR C 2 298 ? 240.936 268.700 251.404 1.00 115.04 328 THR C O 1
ATOM 12380 N N . GLU C 2 299 ? 242.565 267.318 250.686 1.00 120.76 329 GLU C N 1
ATOM 12381 C CA . GLU C 2 299 ? 242.149 267.426 249.291 1.00 120.76 329 GLU C CA 1
ATOM 12382 C C . GLU C 2 299 ? 240.739 266.885 249.085 1.00 120.76 329 GLU C C 1
ATOM 12383 O O . GLU C 2 299 ? 239.938 267.488 248.361 1.00 120.76 329 GLU C O 1
ATOM 12389 N N . ILE C 2 300 ? 240.418 265.757 249.706 1.00 116.30 330 ILE C N 1
ATOM 12390 C CA . ILE C 2 300 ? 239.088 265.178 249.578 1.00 116.30 330 ILE C CA 1
ATOM 12391 C C . ILE C 2 300 ? 238.283 265.441 250.843 1.00 116.30 330 ILE C C 1
ATOM 12392 O O . ILE C 2 300 ? 238.722 266.177 251.726 1.00 116.30 330 ILE C O 1
ATOM 12397 N N . THR C 2 307 ? 235.504 269.704 248.133 1.00 116.26 337 THR C N 1
ATOM 12398 C CA . THR C 2 307 ? 236.652 269.817 249.024 1.00 116.26 337 THR C CA 1
ATOM 12399 C C . THR C 2 307 ? 236.365 270.794 250.165 1.00 116.26 337 THR C C 1
ATOM 12400 O O . THR C 2 307 ? 235.635 271.770 249.986 1.00 116.26 337 THR C O 1
ATOM 12404 N N . PRO C 2 308 ? 236.926 270.514 251.345 1.00 115.49 338 PRO C N 1
ATOM 12405 C CA . PRO C 2 308 ? 236.637 271.369 252.509 1.00 115.49 338 PRO C CA 1
ATOM 12406 C C . PRO C 2 308 ? 237.100 272.808 252.362 1.00 115.49 338 PRO C C 1
ATOM 12407 O O . PRO C 2 308 ? 236.644 273.665 253.124 1.00 115.49 338 PRO C O 1
ATOM 12411 N N . LEU C 2 309 ? 238.006 273.102 251.426 1.00 116.84 339 LEU C N 1
ATOM 12412 C CA . LEU C 2 309 ? 238.589 274.441 251.366 1.00 116.84 339 LEU C CA 1
ATOM 12413 C C . LEU C 2 309 ? 237.547 275.509 251.042 1.00 116.84 339 LEU C C 1
ATOM 12414 O O . LEU C 2 309 ? 237.406 276.489 251.785 1.00 116.84 339 LEU C O 1
ATOM 12419 N N . ILE C 2 310 ? 236.794 275.333 249.953 1.00 119.42 340 ILE C N 1
ATOM 12420 C CA . ILE C 2 310 ? 235.850 276.368 249.535 1.00 119.42 340 ILE C CA 1
ATOM 12421 C C . ILE C 2 310 ? 234.687 276.468 250.514 1.00 119.42 340 ILE C C 1
ATOM 12422 O O . ILE C 2 310 ? 234.226 277.568 250.842 1.00 119.42 340 ILE C O 1
ATOM 12427 N N . LYS C 2 311 ? 234.190 275.327 250.995 1.00 116.71 341 LYS C N 1
ATOM 12428 C CA . LYS C 2 311 ? 233.092 275.357 251.954 1.00 116.71 341 LYS C CA 1
ATOM 12429 C C . LYS C 2 311 ? 233.519 275.977 253.279 1.00 116.71 341 LYS C C 1
ATOM 12430 O O . LYS C 2 311 ? 232.731 276.690 253.908 1.00 116.71 341 LYS C O 1
ATOM 12436 N N . ALA C 2 312 ? 234.756 275.725 253.714 1.00 113.23 342 ALA C N 1
ATOM 12437 C CA . ALA C 2 312 ? 235.264 276.365 254.922 1.00 113.23 342 ALA C CA 1
ATOM 12438 C C . ALA C 2 312 ? 235.431 277.864 254.722 1.00 113.23 342 ALA C C 1
ATOM 12439 O O . ALA C 2 312 ? 235.142 278.655 255.627 1.00 113.23 342 ALA C O 1
ATOM 12441 N N . THR C 2 313 ? 235.908 278.273 253.544 1.00 116.81 343 THR C N 1
ATOM 12442 C CA . THR C 2 313 ? 236.034 279.699 253.258 1.00 116.81 343 THR C CA 1
ATOM 12443 C C . THR C 2 313 ? 234.672 280.383 253.269 1.00 116.81 343 THR C C 1
ATOM 12444 O O . THR C 2 313 ? 234.522 281.480 253.819 1.00 116.81 343 THR C O 1
ATOM 12448 N N . LYS C 2 314 ? 233.665 279.746 252.667 1.00 117.10 344 LYS C N 1
ATOM 12449 C CA . LYS C 2 314 ? 232.314 280.299 252.691 1.00 117.10 344 LYS C CA 1
ATOM 12450 C C . LYS C 2 314 ? 231.775 280.359 254.115 1.00 117.10 344 LYS C C 1
ATOM 12451 O O . LYS C 2 314 ? 231.148 281.347 254.513 1.00 117.10 344 LYS C O 1
ATOM 12457 N N . MET C 2 315 ? 232.013 279.304 254.899 1.00 117.42 345 MET C N 1
ATOM 12458 C CA . MET C 2 315 ? 231.616 279.321 256.303 1.00 117.42 345 MET C CA 1
ATOM 12459 C C . MET C 2 315 ? 232.350 280.413 257.067 1.00 117.42 345 MET C C 1
ATOM 12460 O O . MET C 2 315 ? 231.760 281.074 257.929 1.00 117.42 345 MET C O 1
ATOM 12465 N N . ARG C 2 316 ? 233.637 280.601 256.776 1.00 117.95 346 ARG C N 1
ATOM 12466 C CA . ARG C 2 316 ? 234.451 281.723 257.232 1.00 117.95 346 ARG C CA 1
ATOM 12467 C C . ARG C 2 316 ? 234.676 281.700 258.741 1.00 117.95 346 ARG C C 1
ATOM 12468 O O . ARG C 2 316 ? 235.146 282.693 259.312 1.00 117.95 346 ARG C O 1
ATOM 12476 N N . ASN C 2 317 ? 234.362 280.591 259.410 1.00 110.21 347 ASN C N 1
ATOM 12477 C CA . ASN C 2 317 ? 234.621 280.490 260.839 1.00 110.21 347 ASN C CA 1
ATOM 12478 C C . ASN C 2 317 ? 236.123 280.567 261.084 1.00 110.21 347 ASN C C 1
ATOM 12479 O O . ASN C 2 317 ? 236.904 279.849 260.454 1.00 110.21 347 ASN C O 1
ATOM 12484 N N . ILE C 2 318 ? 236.522 281.439 262.012 1.00 113.23 348 ILE C N 1
ATOM 12485 C CA . ILE C 2 318 ? 237.940 281.732 262.196 1.00 113.23 348 ILE C CA 1
ATOM 12486 C C . ILE C 2 318 ? 238.695 280.507 262.705 1.00 113.23 348 ILE C C 1
ATOM 12487 O O . ILE C 2 318 ? 239.789 280.193 262.217 1.00 113.23 348 ILE C O 1
ATOM 12492 N N . GLU C 2 319 ? 238.128 279.788 263.678 1.00 111.65 349 GLU C N 1
ATOM 12493 C CA . GLU C 2 319 ? 238.833 278.642 264.244 1.00 111.65 349 GLU C CA 1
ATOM 12494 C C . GLU C 2 319 ? 238.972 277.511 263.233 1.00 111.65 349 GLU C C 1
ATOM 12495 O O . GLU C 2 319 ? 240.009 276.835 263.202 1.00 111.65 349 GLU C O 1
ATOM 12501 N N . VAL C 2 320 ? 237.959 277.303 262.389 1.00 110.45 350 VAL C N 1
ATOM 12502 C CA . VAL C 2 320 ? 238.082 276.324 261.311 1.00 110.45 350 VAL C CA 1
ATOM 12503 C C . VAL C 2 320 ? 239.207 276.718 260.365 1.00 110.45 350 VAL C C 1
ATOM 12504 O O . VAL C 2 320 ? 239.997 275.871 259.930 1.00 110.45 350 VAL C O 1
ATOM 12508 N N . VAL C 2 321 ? 239.298 278.007 260.031 1.00 112.90 351 VAL C N 1
ATOM 12509 C CA . VAL C 2 321 ? 240.351 278.468 259.131 1.00 112.90 351 VAL C CA 1
ATOM 12510 C C . VAL C 2 321 ? 241.723 278.216 259.742 1.00 112.90 351 VAL C C 1
ATOM 12511 O O . VAL C 2 321 ? 242.634 277.723 259.067 1.00 112.90 351 VAL C O 1
ATOM 12515 N N . GLU C 2 322 ? 241.892 278.543 261.026 1.00 113.82 352 GLU C N 1
ATOM 12516 C CA . GLU C 2 322 ? 243.183 278.315 261.671 1.00 113.82 352 GLU C CA 1
ATOM 12517 C C . GLU C 2 322 ? 243.533 276.832 261.712 1.00 113.82 352 GLU C C 1
ATOM 12518 O O . GLU C 2 322 ? 244.664 276.446 261.388 1.00 113.82 352 GLU C O 1
ATOM 12524 N N . LEU C 2 323 ? 242.577 275.983 262.098 1.00 106.85 353 LEU C N 1
ATOM 12525 C CA . LEU C 2 323 ? 242.851 274.551 262.175 1.00 106.85 353 LEU C CA 1
ATOM 12526 C C . LEU C 2 323 ? 243.210 273.985 260.807 1.00 106.85 353 LEU C C 1
ATOM 12527 O O . LEU C 2 323 ? 244.144 273.185 260.679 1.00 106.85 353 LEU C O 1
ATOM 12532 N N . LEU C 2 324 ? 242.485 274.398 259.764 1.00 108.14 354 LEU C N 1
ATOM 12533 C CA . LEU C 2 324 ? 242.758 273.873 258.432 1.00 108.14 354 LEU C CA 1
ATOM 12534 C C . LEU C 2 324 ? 244.063 274.418 257.868 1.00 108.14 354 LEU C C 1
ATOM 12535 O O . LEU C 2 324 ? 244.723 273.738 257.074 1.00 108.14 354 LEU C O 1
ATOM 12540 N N . LEU C 2 325 ? 244.452 275.634 258.258 1.00 110.84 355 LEU C N 1
ATOM 12541 C CA . LEU C 2 325 ? 245.723 276.182 257.804 1.00 110.84 355 LEU C CA 1
ATOM 12542 C C . LEU C 2 325 ? 246.904 275.541 258.518 1.00 110.84 355 LEU C C 1
ATOM 12543 O O . LEU C 2 325 ? 247.990 275.436 257.937 1.00 110.84 355 LEU C O 1
ATOM 12548 N N . ASP C 2 326 ? 246.719 275.111 259.770 1.00 108.39 356 ASP C N 1
ATOM 12549 C CA . ASP C 2 326 ? 247.788 274.405 260.468 1.00 108.39 356 ASP C CA 1
ATOM 12550 C C . ASP C 2 326 ? 248.149 273.089 259.793 1.00 108.39 356 ASP C C 1
ATOM 12551 O O . ASP C 2 326 ? 249.302 272.657 259.887 1.00 108.39 356 ASP C O 1
ATOM 12556 N N . LYS C 2 327 ? 247.197 272.444 259.116 1.00 105.03 357 LYS C N 1
ATOM 12557 C CA . LYS C 2 327 ? 247.506 271.208 258.409 1.00 105.03 357 LYS C CA 1
ATOM 12558 C C . LYS C 2 327 ? 248.358 271.453 257.172 1.00 105.03 357 LYS C C 1
ATOM 12559 O O . LYS C 2 327 ? 249.230 270.634 256.863 1.00 105.03 357 LYS C O 1
ATOM 12565 N N . GLY C 2 328 ? 248.142 272.563 256.472 1.00 102.87 358 GLY C N 1
ATOM 12566 C CA . GLY C 2 328 ? 248.948 272.893 255.314 1.00 102.87 358 GLY C CA 1
ATOM 12567 C C . GLY C 2 328 ? 248.286 272.590 253.986 1.00 102.87 358 GLY C C 1
ATOM 12568 O O . GLY C 2 328 ? 248.909 272.004 253.096 1.00 102.87 358 GLY C O 1
ATOM 12569 N N . ALA C 2 329 ? 247.022 272.980 253.839 1.00 111.21 359 ALA C N 1
ATOM 12570 C CA . ALA C 2 329 ? 246.331 272.814 252.568 1.00 111.21 359 ALA C CA 1
ATOM 12571 C C . ALA C 2 329 ? 246.688 273.955 251.624 1.00 111.21 359 ALA C C 1
ATOM 12572 O O . ALA C 2 329 ? 246.572 275.131 251.982 1.00 111.21 359 ALA C O 1
ATOM 12574 N N . LYS C 2 330 ? 247.125 273.608 250.416 1.00 118.66 360 LYS C N 1
ATOM 12575 C CA . LYS C 2 330 ? 247.521 274.620 249.446 1.00 118.66 360 LYS C CA 1
ATOM 12576 C C . LYS C 2 330 ? 246.308 275.411 248.965 1.00 118.66 360 LYS C C 1
ATOM 12577 O O . LYS C 2 330 ? 245.231 274.861 248.716 1.00 118.66 360 LYS C O 1
ATOM 12583 N N . VAL C 2 331 ? 246.498 276.727 248.846 1.00 122.70 361 VAL C N 1
ATOM 12584 C CA . VAL C 2 331 ? 245.372 277.633 248.632 1.00 122.70 361 VAL C CA 1
ATOM 12585 C C . VAL C 2 331 ? 244.772 277.437 247.244 1.00 122.70 361 VAL C C 1
ATOM 12586 O O . VAL C 2 331 ? 243.551 277.318 247.091 1.00 122.70 361 VAL C O 1
ATOM 12590 N N . SER C 2 332 ? 245.618 277.395 246.215 1.00 122.06 362 SER C N 1
ATOM 12591 C CA . SER C 2 332 ? 245.147 277.397 244.829 1.00 122.06 362 SER C CA 1
ATOM 12592 C C . SER C 2 332 ? 244.628 276.007 244.474 1.00 122.06 362 SER C C 1
ATOM 12593 O O . SER C 2 332 ? 245.277 275.214 243.788 1.00 122.06 362 SER C O 1
ATOM 12596 N N . ALA C 2 333 ? 243.417 275.715 244.953 1.00 115.39 363 ALA C N 1
ATOM 12597 C CA . ALA C 2 333 ? 242.744 274.463 244.649 1.00 115.39 363 ALA C CA 1
ATOM 12598 C C . ALA C 2 333 ? 241.459 274.634 243.855 1.00 115.39 363 ALA C C 1
ATOM 12599 O O . ALA C 2 333 ? 241.069 273.695 243.156 1.00 115.39 363 ALA C O 1
ATOM 12601 N N . VAL C 2 334 ? 240.841 275.813 24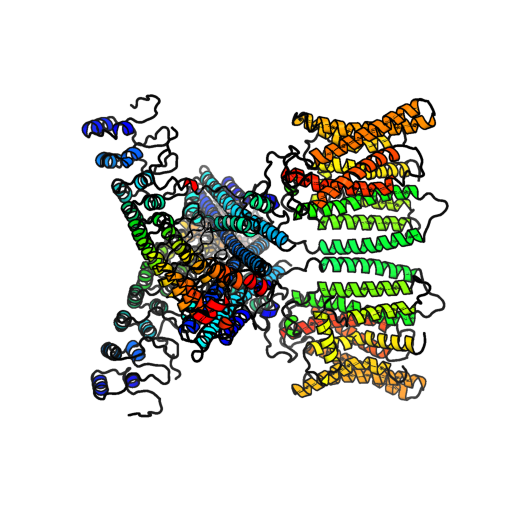3.993 1.00 125.36 364 VAL C N 1
ATOM 12602 C CA . VAL C 2 334 ? 239.608 276.210 243.229 1.00 125.36 364 VAL C CA 1
ATOM 12603 C C . VAL C 2 334 ? 238.428 275.241 243.371 1.00 125.36 364 VAL C C 1
ATOM 12604 O O . VAL C 2 334 ? 238.611 274.105 243.836 1.00 125.36 364 VAL C O 1
ATOM 12608 N N . ASP C 2 335 ? 237.236 275.725 243.026 1.00 129.51 365 ASP C N 1
ATOM 12609 C CA . ASP C 2 335 ? 236.053 274.881 243.045 1.00 129.51 365 ASP C CA 1
ATOM 12610 C C . ASP C 2 335 ? 235.842 274.212 241.687 1.00 129.51 365 ASP C C 1
ATOM 12611 O O . ASP C 2 335 ? 236.520 274.510 240.700 1.00 129.51 365 ASP C O 1
ATOM 12616 N N . LYS C 2 336 ? 234.883 273.284 241.648 1.00 130.65 366 LYS C N 1
ATOM 12617 C CA . LYS C 2 336 ? 234.564 272.598 240.401 1.00 130.65 366 LYS C CA 1
ATOM 12618 C C . LYS C 2 336 ? 233.984 273.539 239.353 1.00 130.65 366 LYS C C 1
ATOM 12619 O O . LYS C 2 336 ? 234.065 273.239 238.157 1.00 130.65 366 LYS C O 1
ATOM 12625 N N . LYS C 2 337 ? 233.406 274.666 239.771 1.00 132.78 367 LYS C N 1
ATOM 12626 C CA . LYS C 2 337 ? 232.863 275.642 238.835 1.00 132.78 367 LYS C CA 1
ATOM 12627 C C . LYS C 2 337 ? 233.917 276.603 238.299 1.00 132.78 367 LYS C C 1
ATOM 12628 O O . LYS C 2 337 ? 233.617 277.371 237.379 1.00 132.78 367 LYS C O 1
ATOM 12634 N N . GLY C 2 338 ? 235.131 276.581 238.847 1.00 126.88 368 GLY C N 1
ATOM 12635 C CA . GLY C 2 338 ? 236.194 277.463 238.418 1.00 126.88 368 GLY C CA 1
ATOM 12636 C C . GLY C 2 338 ? 236.430 278.661 239.314 1.00 126.88 368 GLY C C 1
ATOM 12637 O O . GLY C 2 338 ? 237.437 279.357 239.133 1.00 126.88 368 GLY C O 1
ATOM 12638 N N . ASP C 2 339 ? 235.540 278.921 240.268 1.00 128.26 369 ASP C N 1
ATOM 12639 C CA . ASP C 2 339 ? 235.707 280.066 241.152 1.00 128.26 369 ASP C CA 1
ATOM 12640 C C . ASP C 2 339 ? 236.839 279.825 242.142 1.00 128.26 369 ASP C C 1
ATOM 12641 O O . ASP C 2 339 ? 236.866 278.814 242.850 1.00 128.26 369 ASP C O 1
ATOM 12646 N N . THR C 2 340 ? 237.777 280.761 242.184 1.00 128.16 370 THR C N 1
ATOM 12647 C CA . THR C 2 340 ? 238.884 280.669 243.126 1.00 128.16 370 THR C CA 1
ATOM 12648 C C . THR C 2 340 ? 238.402 281.040 244.525 1.00 128.16 370 THR C C 1
ATOM 12649 O O . THR C 2 340 ? 237.674 282.028 244.681 1.00 128.16 370 THR C O 1
ATOM 12653 N N . PRO C 2 341 ? 238.774 280.281 245.559 1.00 123.53 371 PRO C N 1
ATOM 12654 C CA . PRO C 2 341 ? 238.381 280.661 246.925 1.00 123.53 371 PRO C CA 1
ATOM 12655 C C . PRO C 2 341 ? 238.971 281.982 247.380 1.00 123.53 371 PRO C C 1
ATOM 12656 O O . PRO C 2 341 ? 238.490 282.550 248.368 1.00 123.53 371 PRO C O 1
ATOM 12660 N N . LEU C 2 342 ? 240.007 282.481 246.703 1.00 128.68 372 LEU C N 1
ATOM 12661 C CA . LEU C 2 342 ? 240.617 283.744 247.105 1.00 128.68 372 LEU C CA 1
ATOM 12662 C C . LEU C 2 342 ? 239.635 284.901 246.975 1.00 128.68 372 LEU C C 1
ATOM 12663 O O . LEU C 2 342 ? 239.595 285.789 247.834 1.00 128.68 372 LEU C O 1
ATOM 12668 N N . HIS C 2 343 ? 238.837 284.912 245.904 1.00 130.59 373 HIS C N 1
ATOM 12669 C CA . HIS C 2 343 ? 237.880 285.995 245.700 1.00 130.59 373 HIS C CA 1
ATOM 12670 C C . HIS C 2 343 ? 236.879 286.069 246.847 1.00 130.59 373 HIS C C 1
ATOM 12671 O O . HIS C 2 343 ? 236.658 287.139 247.427 1.00 130.59 373 HIS C O 1
ATOM 12678 N N . ILE C 2 344 ? 236.266 284.933 247.191 1.00 125.85 374 ILE C N 1
ATOM 12679 C CA . ILE C 2 344 ? 235.283 284.917 248.269 1.00 125.85 374 ILE C CA 1
ATOM 12680 C C . ILE C 2 344 ? 235.950 285.156 249.618 1.00 125.85 374 ILE C C 1
ATOM 12681 O O . ILE C 2 344 ? 235.331 285.714 250.533 1.00 125.85 374 ILE C O 1
ATOM 12686 N N . ALA C 2 345 ? 237.209 284.739 249.773 1.00 120.32 375 ALA C N 1
ATOM 12687 C CA . ALA C 2 345 ? 237.926 285.008 251.014 1.00 120.32 375 ALA C CA 1
ATOM 12688 C C . ALA C 2 345 ? 238.192 286.498 251.189 1.00 120.32 375 ALA C C 1
ATOM 12689 O O . ALA C 2 345 ? 238.169 287.013 252.313 1.00 120.32 375 ALA C O 1
ATOM 12691 N N . ILE C 2 346 ? 238.444 287.208 250.088 1.00 129.01 376 ILE C N 1
ATOM 12692 C CA . ILE C 2 346 ? 238.828 288.614 250.189 1.00 129.01 376 ILE C CA 1
ATOM 12693 C C . ILE C 2 346 ? 237.596 289.510 250.272 1.00 129.01 376 ILE C C 1
ATOM 12694 O O . ILE C 2 346 ? 237.569 290.472 251.049 1.00 129.01 376 ILE C O 1
ATOM 12699 N N . ARG C 2 347 ? 236.558 289.216 249.479 1.00 131.82 377 ARG C N 1
ATOM 12700 C CA . ARG C 2 347 ? 235.393 290.100 249.476 1.00 131.82 377 ARG C CA 1
ATOM 12701 C C . ARG C 2 347 ? 234.704 290.134 250.834 1.00 131.82 377 ARG C C 1
ATOM 12702 O O . ARG C 2 347 ? 234.033 291.119 251.160 1.00 131.82 377 ARG C O 1
ATOM 12710 N N . GLY C 2 348 ? 234.851 289.078 251.633 1.00 126.28 378 GLY C N 1
ATOM 12711 C CA . GLY C 2 348 ? 234.281 289.081 252.967 1.00 126.28 378 GLY C CA 1
ATOM 12712 C C . GLY C 2 348 ? 234.993 289.984 253.951 1.00 126.28 378 GLY C C 1
ATOM 12713 O O . GLY C 2 348 ? 234.450 290.240 255.031 1.00 126.28 378 GLY C O 1
ATOM 12714 N N . ARG C 2 349 ? 236.186 290.469 253.602 1.00 140.66 379 ARG C N 1
ATOM 12715 C CA . ARG C 2 349 ? 236.949 291.409 254.423 1.00 140.66 379 ARG C CA 1
ATOM 12716 C C . ARG C 2 349 ? 237.237 290.826 255.809 1.00 140.66 379 ARG C C 1
ATOM 12717 O O . ARG C 2 349 ? 236.787 291.332 256.839 1.00 140.66 379 ARG C O 1
ATOM 12725 N N . SER C 2 350 ? 237.996 289.731 255.812 1.00 140.42 380 SER C N 1
ATOM 12726 C CA . SER C 2 350 ? 238.430 289.075 257.040 1.00 140.42 380 SER C CA 1
ATOM 12727 C C . SER C 2 350 ? 239.785 289.648 257.442 1.00 140.42 380 SER C C 1
ATOM 12728 O O . SER C 2 350 ? 240.823 289.242 256.909 1.00 140.42 380 SER C O 1
ATOM 12731 N N . ARG C 2 351 ? 239.772 290.592 258.386 1.00 142.70 381 ARG C N 1
ATOM 12732 C CA . ARG C 2 351 ? 241.008 291.220 258.839 1.00 142.70 381 ARG C CA 1
ATOM 12733 C C . ARG C 2 351 ? 241.856 290.278 259.685 1.00 142.70 381 ARG C C 1
ATOM 12734 O O . ARG C 2 351 ? 243.088 290.351 259.635 1.00 142.70 381 ARG C O 1
ATOM 12742 N N . LYS C 2 352 ? 241.221 289.399 260.463 1.00 139.66 382 LYS C N 1
ATOM 12743 C CA . LYS C 2 352 ? 241.974 288.489 261.321 1.00 139.66 382 LYS C CA 1
ATOM 12744 C C . LYS C 2 352 ? 242.827 287.530 260.498 1.00 139.66 382 LYS C C 1
ATOM 12745 O O . LYS C 2 352 ? 243.933 287.161 260.911 1.00 139.66 382 LYS C O 1
ATOM 12751 N N . LEU C 2 353 ? 242.328 287.109 259.335 1.00 135.99 383 LEU C N 1
ATOM 12752 C CA . LEU C 2 353 ? 243.088 286.208 258.477 1.00 135.99 383 LEU C CA 1
ATOM 12753 C C . LEU C 2 353 ? 244.225 286.922 257.753 1.00 135.99 383 LEU C C 1
ATOM 12754 O O . LEU C 2 353 ? 245.142 286.257 257.257 1.00 135.99 383 LEU C O 1
ATOM 12759 N N . ALA C 2 354 ? 244.192 288.256 257.693 1.00 138.82 384 ALA C N 1
ATOM 12760 C CA . ALA C 2 354 ? 245.178 288.995 256.908 1.00 138.82 384 ALA C CA 1
ATOM 12761 C C . ALA C 2 354 ? 246.593 288.760 257.423 1.00 138.82 384 ALA C C 1
ATOM 12762 O O . ALA C 2 354 ? 247.497 288.417 256.653 1.00 138.82 384 ALA C O 1
ATOM 12764 N N . GLU C 2 355 ? 246.808 288.937 258.730 1.00 141.28 385 GLU C N 1
ATOM 12765 C CA . GLU C 2 355 ? 248.144 288.730 259.278 1.00 141.28 385 GLU C CA 1
ATOM 12766 C C . GLU C 2 355 ? 248.523 287.254 259.293 1.00 141.28 385 GLU C C 1
ATOM 12767 O O . GLU C 2 355 ? 249.711 286.920 259.233 1.00 141.28 385 GLU C O 1
ATOM 12773 N N . LEU C 2 356 ? 247.534 286.360 259.372 1.00 138.17 386 LEU C N 1
ATOM 12774 C CA . LEU C 2 356 ? 247.819 284.931 259.324 1.00 138.17 386 LEU C CA 1
ATOM 12775 C C . LEU C 2 356 ? 248.209 284.467 257.928 1.00 138.17 386 LEU C C 1
ATOM 12776 O O . LEU C 2 356 ? 248.852 283.420 257.794 1.00 138.17 386 LEU C O 1
ATOM 12781 N N . LEU C 2 357 ? 247.840 285.217 256.892 1.00 135.90 387 LEU C N 1
ATOM 12782 C CA . LEU C 2 357 ? 248.155 284.858 255.516 1.00 135.90 387 LEU C CA 1
ATOM 12783 C C . LEU C 2 357 ? 249.503 285.399 255.053 1.00 135.90 387 LEU C C 1
ATOM 12784 O O . LEU C 2 357 ? 249.798 285.350 253.854 1.00 135.90 387 LEU C O 1
ATOM 12789 N N . LEU C 2 358 ? 250.323 285.912 255.968 1.00 139.04 388 LEU C N 1
ATOM 12790 C CA . LEU C 2 358 ? 251.657 286.418 255.660 1.00 139.04 388 LEU C CA 1
ATOM 12791 C C . LEU C 2 358 ? 252.739 285.571 256.323 1.00 139.04 388 LEU C C 1
ATOM 12792 O O . LEU C 2 358 ? 253.713 286.093 256.868 1.00 139.04 388 LEU C O 1
ATOM 12797 N N . ARG C 2 359 ? 252.575 284.248 256.281 1.00 135.29 389 ARG C N 1
ATOM 12798 C CA . ARG C 2 359 ? 253.525 283.330 256.890 1.00 135.29 389 ARG C CA 1
ATOM 12799 C C . ARG C 2 359 ? 254.144 282.340 255.916 1.00 135.29 389 ARG C C 1
ATOM 12800 O O . ARG C 2 359 ? 255.103 281.657 256.292 1.00 135.29 389 ARG C O 1
ATOM 12808 N N . ASN C 2 360 ? 253.635 282.239 254.693 1.00 131.33 390 ASN C N 1
ATOM 12809 C CA . ASN C 2 360 ? 254.156 281.310 253.706 1.00 131.33 390 ASN C CA 1
ATOM 12810 C C . ASN C 2 360 ? 254.446 282.046 252.407 1.00 131.33 390 ASN C C 1
ATOM 12811 O O . ASN C 2 360 ? 253.792 283.046 252.098 1.00 131.33 390 ASN C O 1
ATOM 12816 N N . PRO C 2 361 ? 255.429 281.579 251.631 1.00 131.57 391 PRO C N 1
ATOM 12817 C CA . PRO C 2 361 ? 255.746 282.278 250.371 1.00 131.57 391 PRO C CA 1
ATOM 12818 C C . PRO C 2 361 ? 254.598 282.275 249.376 1.00 131.57 391 PRO C C 1
ATOM 12819 O O . PRO C 2 361 ? 254.174 283.344 248.916 1.00 131.57 391 PRO C O 1
ATOM 12823 N N . LYS C 2 362 ? 254.081 281.094 249.028 1.00 130.78 392 LYS C N 1
ATOM 12824 C CA . LYS C 2 362 ? 252.955 281.025 248.102 1.00 130.78 392 LYS C CA 1
ATOM 12825 C C . LYS C 2 362 ? 251.725 281.701 248.691 1.00 130.78 392 LYS C C 1
ATOM 12826 O O . LYS C 2 362 ? 251.037 282.467 248.006 1.00 130.78 392 LYS C O 1
ATOM 12832 N N . ASP C 2 363 ? 251.444 281.442 249.971 1.00 129.21 393 ASP C N 1
ATOM 12833 C CA . ASP C 2 363 ? 250.316 282.085 250.633 1.00 129.21 393 ASP C CA 1
ATOM 12834 C C . ASP C 2 363 ? 250.537 283.585 250.775 1.00 129.21 393 ASP C C 1
ATOM 12835 O O . ASP C 2 363 ? 249.581 284.363 250.674 1.00 129.21 393 ASP C O 1
ATOM 12840 N N . GLY C 2 364 ? 251.780 284.009 251.011 1.00 125.60 394 GLY C N 1
ATOM 12841 C CA . GLY C 2 364 ? 252.063 285.433 251.073 1.00 125.60 394 GLY C CA 1
ATOM 12842 C C . GLY C 2 364 ? 251.826 286.131 249.748 1.00 125.60 394 GLY C C 1
ATOM 12843 O O . GLY C 2 364 ? 251.279 287.237 249.710 1.00 125.60 394 GLY C O 1
ATOM 12844 N N . ARG C 2 365 ? 252.238 285.502 248.645 1.00 131.21 395 ARG C N 1
ATOM 12845 C CA . ARG C 2 365 ? 251.948 286.062 247.329 1.00 131.21 395 ARG C CA 1
ATOM 12846 C C . ARG C 2 365 ? 250.445 286.097 247.079 1.00 131.21 395 ARG C C 1
ATOM 12847 O O . ARG C 2 365 ? 249.914 287.079 246.549 1.00 131.21 395 ARG C O 1
ATOM 12855 N N . LEU C 2 366 ? 249.749 285.019 247.446 1.00 127.47 396 LEU C N 1
ATOM 12856 C CA . LEU C 2 366 ? 248.294 285.009 247.558 1.00 127.47 396 LEU C CA 1
ATOM 12857 C C . LEU C 2 366 ? 247.615 285.240 246.212 1.00 127.47 396 LEU C C 1
ATOM 12858 O O . LEU C 2 366 ? 247.447 284.303 245.425 1.00 127.47 396 LEU C O 1
ATOM 12863 N N . LEU C 2 367 ? 247.222 286.485 245.940 1.00 129.60 397 LEU C N 1
ATOM 12864 C CA . LEU C 2 367 ? 246.331 286.768 244.820 1.00 129.60 397 LEU C CA 1
ATOM 12865 C C . LEU C 2 367 ? 247.071 286.889 243.493 1.00 129.60 397 LEU C C 1
ATOM 12866 O O . LEU C 2 367 ? 246.541 286.490 242.450 1.00 129.60 397 LEU C O 1
ATOM 12871 N N . TYR C 2 368 ? 248.286 287.441 243.501 1.00 138.53 398 TYR C N 1
ATOM 12872 C CA . TYR C 2 368 ? 248.989 287.687 242.247 1.00 138.53 398 TYR C CA 1
ATOM 12873 C C . TYR C 2 368 ? 249.427 286.407 241.545 1.00 138.53 398 TYR C C 1
ATOM 12874 O O . TYR C 2 368 ? 249.777 286.458 240.361 1.00 138.53 398 TYR C O 1
ATOM 12883 N N . ARG C 2 369 ? 249.416 285.260 242.238 1.00 135.84 399 ARG C N 1
ATOM 12884 C CA . ARG C 2 369 ? 249.895 284.031 241.604 1.00 135.84 399 ARG C CA 1
ATOM 12885 C C . ARG C 2 369 ? 248.890 283.455 240.612 1.00 135.84 399 ARG C C 1
ATOM 12886 O O . ARG C 2 369 ? 249.230 283.319 239.424 1.00 135.84 399 ARG C O 1
ATOM 12894 N N . PRO C 2 370 ? 247.662 283.103 241.002 1.00 132.21 400 PRO C N 1
ATOM 12895 C CA . PRO C 2 370 ? 246.811 282.326 240.099 1.00 132.21 400 PRO C CA 1
ATOM 12896 C C . PRO C 2 370 ? 245.920 283.171 239.201 1.00 132.21 400 PRO C C 1
ATOM 12897 O O . PRO C 2 370 ? 245.383 284.209 239.591 1.00 132.21 400 PRO C O 1
ATOM 12901 N N . ASN C 2 371 ? 245.771 282.690 237.965 1.00 133.01 401 ASN C N 1
ATOM 12902 C CA . ASN C 2 371 ? 244.809 283.247 237.014 1.00 133.01 401 ASN C CA 1
ATOM 12903 C C . ASN C 2 371 ? 244.298 282.081 236.171 1.00 133.01 401 ASN C C 1
ATOM 12904 O O . ASN C 2 371 ? 244.913 281.727 235.162 1.00 133.01 401 ASN C O 1
ATOM 12909 N N . LYS C 2 372 ? 243.176 281.494 236.590 1.00 130.32 402 LYS C N 1
ATOM 12910 C CA . LYS C 2 372 ? 242.620 280.316 235.932 1.00 130.32 402 LYS C CA 1
ATOM 12911 C C . LYS C 2 372 ? 241.441 280.670 235.032 1.00 130.32 402 LYS C C 1
ATOM 12912 O O . LYS C 2 372 ? 241.418 280.296 233.856 1.00 130.32 402 LYS C O 1
ATOM 12918 N N . ALA C 2 373 ? 240.457 281.389 235.565 1.00 121.15 403 ALA C N 1
ATOM 12919 C CA . ALA C 2 373 ? 239.256 281.731 234.816 1.00 121.15 403 ALA C CA 1
ATOM 12920 C C . ALA C 2 373 ? 239.421 282.982 233.966 1.00 121.15 403 ALA C C 1
ATOM 12921 O O . ALA C 2 373 ? 238.496 283.336 233.227 1.00 121.15 403 ALA C O 1
ATOM 12923 N N . GLY C 2 374 ? 240.567 283.656 234.047 1.00 126.68 404 GLY C N 1
ATOM 12924 C CA . GLY C 2 374 ? 240.821 284.836 233.250 1.00 126.68 404 GLY C CA 1
ATOM 12925 C C . GLY C 2 374 ? 240.291 286.132 233.820 1.00 126.68 404 GLY C C 1
ATOM 12926 O O . GLY C 2 374 ? 240.531 287.192 233.228 1.00 126.68 404 GLY C O 1
ATOM 12927 N N . GLU C 2 375 ? 239.582 286.092 234.946 1.00 138.78 405 GLU C N 1
ATOM 12928 C CA . GLU C 2 375 ? 239.056 287.300 235.579 1.00 138.78 405 GLU C CA 1
ATOM 12929 C C . GLU C 2 375 ? 240.171 287.910 236.418 1.00 138.78 405 GLU C C 1
ATOM 12930 O O . GLU C 2 375 ? 240.554 287.363 237.456 1.00 138.78 405 GLU C O 1
ATOM 12936 N N . THR C 2 376 ? 240.697 289.041 235.968 1.00 142.59 406 THR C N 1
ATOM 12937 C CA . THR C 2 376 ? 241.815 289.681 236.652 1.00 142.59 406 THR C CA 1
ATOM 12938 C C . THR C 2 376 ? 241.344 290.324 237.950 1.00 142.59 406 THR C C 1
ATOM 12939 O O . THR C 2 376 ? 240.484 291.215 237.913 1.00 142.59 406 THR C O 1
ATOM 12943 N N . PRO C 2 377 ? 241.868 289.916 239.108 1.00 142.84 407 PRO C N 1
ATOM 12944 C CA . PRO C 2 377 ? 241.447 290.550 240.367 1.00 142.84 407 PRO C CA 1
ATOM 12945 C C . PRO C 2 377 ? 242.059 291.922 240.596 1.00 142.84 407 PRO C C 1
ATOM 12946 O O . PRO C 2 377 ? 241.556 292.671 241.444 1.00 142.84 407 PRO C O 1
ATOM 12950 N N . TYR C 2 378 ? 243.132 292.272 239.880 1.00 148.66 408 TYR C N 1
ATOM 12951 C CA . TYR C 2 378 ? 243.777 293.564 240.094 1.00 148.66 408 TYR C CA 1
ATOM 12952 C C . TYR C 2 378 ? 242.852 294.716 239.723 1.00 148.66 408 TYR C C 1
ATOM 12953 O O . TYR C 2 378 ? 242.850 295.756 240.391 1.00 148.66 408 TYR C O 1
ATOM 12962 N N . ASN C 2 379 ? 242.066 294.554 238.656 1.00 147.24 409 ASN C N 1
ATOM 12963 C CA . ASN C 2 379 ? 241.112 295.591 238.279 1.00 147.24 409 ASN C CA 1
ATOM 12964 C C . ASN C 2 379 ? 240.068 295.793 239.370 1.00 147.24 409 ASN C C 1
ATOM 12965 O O . ASN C 2 379 ? 239.710 296.932 239.696 1.00 147.24 409 ASN C O 1
ATOM 12970 N N . ILE C 2 380 ? 239.576 294.698 239.954 1.00 143.99 410 ILE C N 1
ATOM 12971 C CA . ILE C 2 380 ? 238.597 294.804 241.032 1.00 143.99 410 ILE C CA 1
ATOM 12972 C C . ILE C 2 380 ? 239.216 295.476 242.250 1.00 143.99 410 ILE C C 1
ATOM 12973 O O . ILE C 2 380 ? 238.584 296.313 242.906 1.00 143.99 410 ILE C O 1
ATOM 12978 N N . ASP C 2 381 ? 240.461 295.116 242.577 1.00 142.27 411 ASP C N 1
ATOM 12979 C CA . ASP C 2 381 ? 241.137 295.733 243.714 1.00 142.27 411 ASP C CA 1
ATOM 12980 C C . ASP C 2 381 ? 241.323 297.230 243.504 1.00 142.27 411 ASP C C 1
ATOM 12981 O O . ASP C 2 381 ? 241.088 298.027 244.420 1.00 142.27 411 ASP C O 1
ATOM 12986 N N . CYS C 2 382 ? 241.755 297.631 242.305 1.00 141.31 412 CYS C N 1
ATOM 12987 C CA . CYS C 2 382 ? 241.929 299.051 242.017 1.00 141.31 412 CYS C CA 1
ATOM 12988 C C . CYS C 2 382 ? 240.591 299.779 241.995 1.00 141.31 412 CYS C C 1
ATOM 12989 O O . CYS C 2 382 ? 240.525 300.979 242.287 1.00 141.31 412 CYS C O 1
ATOM 12992 N N . SER C 2 383 ? 239.513 299.071 241.646 1.00 138.22 413 SER C N 1
ATOM 12993 C CA . SER C 2 383 ? 238.187 299.681 241.679 1.00 138.22 413 SER C CA 1
ATOM 12994 C C . SER C 2 383 ? 237.805 300.082 243.097 1.00 138.22 413 SER C C 1
ATOM 12995 O O . SER C 2 383 ? 237.200 301.140 243.310 1.00 138.22 413 SER C O 1
ATOM 12998 N N . HIS C 2 384 ? 238.141 299.247 244.078 1.00 142.45 414 HIS C N 1
ATOM 12999 C CA . HIS C 2 384 ? 237.901 299.593 245.472 1.00 142.45 414 HIS C CA 1
ATOM 13000 C C . HIS C 2 384 ? 238.727 300.816 245.853 1.00 142.45 414 HIS C C 1
ATOM 13001 O O . HIS C 2 384 ? 239.933 300.869 245.597 1.00 142.45 414 HIS C O 1
ATOM 13008 N N . GLN C 2 385 ? 238.068 301.804 246.463 1.00 146.56 415 GLN C N 1
ATOM 13009 C CA . GLN C 2 385 ? 238.758 303.039 246.823 1.00 146.56 415 GLN C CA 1
ATOM 13010 C C . GLN C 2 385 ? 239.829 302.786 247.878 1.00 146.56 415 GLN C C 1
ATOM 13011 O O . GLN C 2 385 ? 240.924 303.356 247.812 1.00 146.56 415 GLN C O 1
ATOM 13017 N N . LYS C 2 386 ? 239.534 301.930 248.853 1.00 149.47 416 LYS C N 1
ATOM 13018 C CA . LYS C 2 386 ? 240.461 301.616 249.937 1.00 149.47 416 LYS C CA 1
ATOM 13019 C C . LYS C 2 386 ? 241.367 300.491 249.448 1.00 149.47 416 LYS C C 1
ATOM 13020 O O . LYS C 2 386 ? 240.937 299.342 249.320 1.00 149.47 416 LYS C O 1
ATOM 13026 N N . SER C 2 387 ? 242.622 300.833 249.162 1.00 149.85 417 SER C N 1
ATOM 13027 C CA . SER C 2 387 ? 243.559 299.867 248.604 1.00 149.85 417 SER C CA 1
ATOM 13028 C C . SER C 2 387 ? 243.817 298.727 249.580 1.00 149.85 417 SER C C 1
ATOM 13029 O O . SER C 2 387 ? 244.012 298.942 250.780 1.00 149.85 417 SER C O 1
ATOM 13032 N N . ILE C 2 388 ? 243.815 297.501 249.052 1.00 149.25 418 ILE C N 1
ATOM 13033 C CA . ILE C 2 388 ? 244.088 296.332 249.881 1.00 149.25 418 ILE C CA 1
ATOM 13034 C C . ILE C 2 388 ? 245.569 296.258 250.236 1.00 149.25 418 ILE C C 1
ATOM 13035 O O . ILE C 2 388 ? 245.940 295.667 251.257 1.00 149.25 418 ILE C O 1
ATOM 13040 N N . LEU C 2 389 ? 246.432 296.877 249.423 1.00 138.28 419 LEU C N 1
ATOM 13041 C CA . LEU C 2 389 ? 247.875 296.755 249.620 1.00 138.28 419 LEU C CA 1
ATOM 13042 C C . LEU C 2 389 ? 248.315 297.322 250.963 1.00 138.28 419 LEU C C 1
ATOM 13043 O O . LEU C 2 389 ? 249.319 296.873 251.530 1.00 138.28 419 LEU C O 1
ATOM 13048 N N . THR C 2 390 ? 247.583 298.309 251.485 1.00 142.20 420 THR C N 1
ATOM 13049 C CA . THR C 2 390 ? 247.872 298.820 252.819 1.00 142.20 420 THR C CA 1
ATOM 13050 C C . THR C 2 390 ? 247.710 297.748 253.888 1.00 142.20 420 THR C C 1
ATOM 13051 O O . THR C 2 390 ? 248.443 297.766 254.882 1.00 142.20 420 THR C O 1
ATOM 13055 N N . GLN C 2 391 ? 246.771 296.816 253.706 1.00 141.06 421 GLN C N 1
ATOM 13056 C CA . GLN C 2 391 ? 246.620 295.720 254.658 1.00 141.06 421 GLN C CA 1
ATOM 13057 C C . GLN C 2 391 ? 247.869 294.847 254.686 1.00 141.06 421 GLN C C 1
ATOM 13058 O O . GLN C 2 391 ? 248.350 294.467 255.759 1.00 141.06 421 GLN C O 1
ATOM 13064 N N . ILE C 2 392 ? 248.410 294.521 253.510 1.00 135.61 422 ILE C N 1
ATOM 13065 C CA . ILE C 2 392 ? 249.642 293.740 253.452 1.00 135.61 422 ILE C CA 1
ATOM 13066 C C . ILE C 2 392 ? 250.800 294.520 254.061 1.00 135.61 422 ILE C C 1
ATOM 13067 O O . ILE C 2 392 ? 251.616 293.965 254.807 1.00 135.61 422 ILE C O 1
ATOM 13072 N N . PHE C 2 393 ? 250.892 295.818 253.755 1.00 135.26 423 PHE C N 1
ATOM 13073 C CA . PHE C 2 393 ? 251.987 296.627 254.285 1.00 135.26 423 PHE C CA 1
ATOM 13074 C C . PHE C 2 393 ? 251.947 296.696 255.809 1.00 135.26 423 PHE C C 1
ATOM 13075 O O . PHE C 2 393 ? 252.980 296.531 256.469 1.00 135.26 423 PHE C O 1
ATOM 13083 N N . GLY C 2 394 ? 250.768 296.940 256.385 1.00 128.03 424 GLY C N 1
ATOM 13084 C CA . GLY C 2 394 ? 250.669 297.077 257.828 1.00 128.03 424 GLY C CA 1
ATOM 13085 C C . GLY C 2 394 ? 250.618 295.757 258.571 1.00 128.03 424 GLY C C 1
ATOM 13086 O O . GLY C 2 394 ? 250.844 295.718 259.784 1.00 128.03 424 GLY C O 1
ATOM 13087 N N . ALA C 2 395 ? 250.309 294.664 257.867 1.00 135.38 425 ALA C N 1
ATOM 13088 C CA . ALA C 2 395 ? 250.126 293.379 258.536 1.00 135.38 425 ALA C CA 1
ATOM 13089 C C . ALA C 2 395 ? 251.426 292.871 259.146 1.00 135.38 425 ALA C C 1
ATOM 13090 O O . ALA C 2 395 ? 251.431 292.353 260.269 1.00 135.38 425 ALA C O 1
ATOM 13092 N N . ARG C 2 396 ? 252.535 293.007 258.427 1.00 146.07 426 ARG C N 1
ATOM 13093 C CA . ARG C 2 396 ? 253.807 292.470 258.897 1.00 146.07 426 ARG C CA 1
ATOM 13094 C C . ARG C 2 396 ? 254.338 293.303 260.059 1.00 146.07 426 ARG C C 1
ATOM 13095 O O . ARG C 2 396 ? 254.697 292.766 261.108 1.00 146.07 426 ARG C O 1
ATOM 13103 N N . VAL D 2 1 ? 277.387 222.298 283.215 1.00 109.33 31 VAL D N 1
ATOM 13104 C CA . VAL D 2 1 ? 276.117 221.835 283.758 1.00 109.33 31 VAL D CA 1
ATOM 13105 C C . VAL D 2 1 ? 275.405 220.942 282.749 1.00 109.33 31 VAL D C 1
ATOM 13106 O O . VAL D 2 1 ? 274.332 220.408 283.027 1.00 109.33 31 VAL D O 1
ATOM 13110 N N . ASP D 2 2 ? 276.010 220.783 281.575 1.00 124.35 32 ASP D N 1
ATOM 13111 C CA . ASP D 2 2 ? 275.453 219.963 280.509 1.00 124.35 32 ASP D CA 1
ATOM 13112 C C . ASP D 2 2 ? 276.196 218.635 280.423 1.00 124.35 32 ASP D C 1
ATOM 13113 O O . ASP D 2 2 ? 277.431 218.602 280.456 1.00 124.35 32 ASP D O 1
ATOM 13118 N N . GLU D 2 3 ? 275.441 217.544 280.333 1.00 125.31 33 GLU D N 1
ATOM 13119 C CA . GLU D 2 3 ? 276.006 216.205 280.234 1.00 125.31 33 GLU D CA 1
ATOM 13120 C C . GLU D 2 3 ? 275.446 215.520 278.997 1.00 125.31 33 GLU D C 1
ATOM 13121 O O . GLU D 2 3 ? 274.232 215.322 278.889 1.00 125.31 33 GLU D O 1
ATOM 13127 N N . ARG D 2 4 ? 276.331 215.159 278.072 1.00 136.46 34 ARG D N 1
ATOM 13128 C CA . ARG D 2 4 ? 275.930 214.493 276.838 1.00 136.46 34 ARG D CA 1
ATOM 13129 C C . ARG D 2 4 ? 275.949 212.986 277.064 1.00 136.46 34 ARG D C 1
ATOM 13130 O O . ARG D 2 4 ? 277.017 212.366 277.075 1.00 136.46 34 ARG D O 1
ATOM 13138 N N . ASN D 2 5 ? 274.765 212.394 277.239 1.00 131.98 35 ASN D N 1
ATOM 13139 C CA . ASN D 2 5 ? 274.635 210.967 277.507 1.00 131.98 35 ASN D CA 1
ATOM 13140 C C . ASN D 2 5 ? 274.385 210.153 276.243 1.00 131.98 35 ASN D C 1
ATOM 13141 O O . ASN D 2 5 ? 273.938 209.002 276.335 1.00 131.98 35 ASN D O 1
ATOM 13146 N N . GLU D 2 6 ? 274.626 210.742 275.068 1.00 127.90 36 GLU D N 1
ATOM 13147 C CA . GLU D 2 6 ? 274.542 210.062 273.776 1.00 127.90 36 GLU D CA 1
ATOM 13148 C C . GLU D 2 6 ? 273.103 209.715 273.406 1.00 127.90 36 GLU D C 1
ATOM 13149 O O . GLU D 2 6 ? 272.854 209.143 272.340 1.00 127.90 36 GLU D O 1
ATOM 13155 N N . CYS D 2 7 ? 272.151 210.045 274.276 1.00 118.61 37 CYS D N 1
ATOM 13156 C CA . CYS D 2 7 ? 270.738 209.816 274.008 1.00 118.61 37 CYS D CA 1
ATOM 13157 C C . CYS D 2 7 ? 269.931 211.104 273.905 1.00 118.61 37 CYS D C 1
ATOM 13158 O O . CYS D 2 7 ? 268.777 211.059 273.467 1.00 118.61 37 CYS D O 1
ATOM 13161 N N . GLY D 2 8 ? 270.497 212.243 274.300 1.00 114.84 38 GLY D N 1
ATOM 13162 C CA . GLY D 2 8 ? 269.733 213.474 274.310 1.00 114.84 38 GLY D CA 1
ATOM 13163 C C . GLY D 2 8 ? 268.616 213.502 275.326 1.00 114.84 38 GLY D C 1
ATOM 13164 O O . GLY D 2 8 ? 267.700 214.319 275.207 1.00 114.84 38 GLY D O 1
ATOM 13165 N N . GLN D 2 9 ? 268.669 212.630 276.328 1.00 120.28 39 GLN D N 1
ATOM 13166 C CA . GLN D 2 9 ? 267.606 212.480 277.310 1.00 120.28 39 GLN D CA 1
ATOM 13167 C C . GLN D 2 9 ? 268.107 212.921 278.678 1.00 120.28 39 GLN D C 1
ATOM 13168 O O . GLN D 2 9 ? 269.158 212.460 279.137 1.00 120.28 39 GLN D O 1
ATOM 13174 N N . THR D 2 10 ? 267.357 213.813 279.321 1.00 123.19 40 THR D N 1
ATOM 13175 C CA . THR D 2 10 ? 267.699 214.254 280.661 1.00 123.19 40 THR D CA 1
ATOM 13176 C C . THR D 2 10 ? 267.440 213.134 281.667 1.00 123.19 40 THR D C 1
ATOM 13177 O O . THR D 2 10 ? 266.554 212.299 281.468 1.00 123.19 40 THR D O 1
ATOM 13181 N N . PRO D 2 11 ? 268.213 213.092 282.757 1.00 118.15 41 PRO D N 1
ATOM 13182 C CA . PRO D 2 11 ? 268.006 212.031 283.759 1.00 118.15 41 PRO D CA 1
ATOM 13183 C C . PRO D 2 11 ? 266.616 212.032 284.370 1.00 118.15 41 PRO D C 1
ATOM 13184 O O . PRO D 2 11 ? 266.142 210.974 284.805 1.00 118.15 41 PRO D O 1
ATOM 13188 N N . LEU D 2 12 ? 265.953 213.190 284.427 1.00 110.58 42 LEU D N 1
ATOM 13189 C CA . LEU D 2 12 ? 264.623 213.255 285.024 1.00 110.58 42 LEU D CA 1
ATOM 13190 C C . LEU D 2 12 ? 263.634 212.367 284.282 1.00 110.58 42 LEU D C 1
ATOM 13191 O O . LEU D 2 12 ? 262.875 211.616 284.904 1.00 110.58 42 LEU D O 1
ATOM 13196 N N . MET D 2 13 ? 263.632 212.431 282.951 1.00 115.17 43 MET D N 1
ATOM 13197 C CA . MET D 2 13 ? 262.689 211.622 282.189 1.00 115.17 43 MET D CA 1
ATOM 13198 C C . MET D 2 13 ? 263.029 210.140 282.261 1.00 115.17 43 MET D C 1
ATOM 13199 O O . MET D 2 13 ? 262.124 209.298 282.238 1.00 115.17 43 MET D O 1
ATOM 13204 N N . ILE D 2 14 ? 264.316 209.802 282.343 1.00 113.65 44 ILE D N 1
ATOM 13205 C CA . ILE D 2 14 ? 264.704 208.401 282.472 1.00 113.65 44 ILE D CA 1
ATOM 13206 C C . ILE D 2 14 ? 264.277 207.852 283.828 1.00 113.65 44 ILE D C 1
ATOM 13207 O O . ILE D 2 14 ? 263.870 206.690 283.941 1.00 113.65 44 ILE D O 1
ATOM 13212 N N . ALA D 2 15 ? 264.365 208.672 284.875 1.00 108.75 45 ALA D N 1
ATOM 13213 C CA . ALA D 2 15 ? 263.969 208.255 286.213 1.00 108.75 45 ALA D CA 1
ATOM 13214 C C . ALA D 2 15 ? 262.472 208.380 286.463 1.00 108.75 45 ALA D C 1
ATOM 13215 O O . ALA D 2 15 ? 261.989 207.880 287.485 1.00 108.75 45 ALA D O 1
ATOM 13217 N N . ALA D 2 16 ? 261.735 209.037 285.565 1.00 109.35 46 ALA D N 1
ATOM 13218 C CA . ALA D 2 16 ? 260.298 209.207 285.765 1.00 109.35 46 ALA D CA 1
ATOM 13219 C C . ALA D 2 16 ? 259.570 207.868 285.801 1.00 109.35 46 ALA D C 1
ATOM 13220 O O . ALA D 2 16 ? 258.648 207.680 286.604 1.00 109.35 46 ALA D O 1
ATOM 13222 N N . GLU D 2 17 ? 259.954 206.931 284.931 1.00 114.42 47 GLU D N 1
ATOM 13223 C CA . GLU D 2 17 ? 259.302 205.624 284.924 1.00 114.42 47 GLU D CA 1
ATOM 13224 C C . GLU D 2 17 ? 259.484 204.916 286.261 1.00 114.42 47 GLU D C 1
ATOM 13225 O O . GLU D 2 17 ? 258.522 204.396 286.838 1.00 114.42 47 GLU D O 1
ATOM 13231 N N . GLN D 2 18 ? 260.712 204.888 286.768 1.00 116.50 48 GLN D N 1
ATOM 13232 C CA . GLN D 2 18 ? 260.989 204.349 288.100 1.00 116.50 48 GLN D CA 1
ATOM 13233 C C . GLN D 2 18 ? 260.949 205.449 289.159 1.00 116.50 48 GLN D C 1
ATOM 13234 O O . GLN D 2 18 ? 261.857 205.608 289.975 1.00 116.50 48 GLN D O 1
ATOM 13240 N N . GLY D 2 19 ? 259.857 206.210 289.153 1.00 110.46 49 GLY D N 1
ATOM 13241 C CA . GLY D 2 19 ? 259.702 207.341 290.047 1.00 110.46 49 GLY D CA 1
ATOM 13242 C C . GLY D 2 19 ? 259.729 206.981 291.517 1.00 110.46 49 GLY D C 1
ATOM 13243 O O . GLY D 2 19 ? 258.938 206.155 291.982 1.00 110.46 49 GLY D O 1
ATOM 13244 N N . ASN D 2 20 ? 260.644 207.601 292.257 1.00 116.79 50 ASN D N 1
ATOM 13245 C CA . ASN D 2 20 ? 260.760 207.415 293.694 1.00 116.79 50 ASN D CA 1
ATOM 13246 C C . ASN D 2 20 ? 260.873 208.775 294.364 1.00 116.79 50 ASN D C 1
ATOM 13247 O O . ASN D 2 20 ? 261.346 209.743 293.763 1.00 116.79 50 ASN D O 1
ATOM 13252 N N . LEU D 2 21 ? 260.418 208.845 295.616 1.00 123.84 51 LEU D N 1
ATOM 13253 C CA . LEU D 2 21 ? 260.502 210.100 296.355 1.00 123.84 51 LEU D CA 1
ATOM 13254 C C . LEU D 2 21 ? 261.951 210.510 296.585 1.00 123.84 51 LEU D C 1
ATOM 13255 O O . LEU D 2 21 ? 262.289 211.697 296.498 1.00 123.84 51 LEU D O 1
ATOM 13260 N N . GLU D 2 22 ? 262.822 209.542 296.881 1.00 126.52 52 GLU D N 1
ATOM 13261 C CA . GLU D 2 22 ? 264.213 209.867 297.182 1.00 126.52 52 GLU D CA 1
ATOM 13262 C C . GLU D 2 22 ? 264.931 210.453 295.969 1.00 126.52 52 GLU D C 1
ATOM 13263 O O . GLU D 2 22 ? 265.665 211.439 296.099 1.00 126.52 52 GLU D O 1
ATOM 13269 N N . ILE D 2 23 ? 264.723 209.878 294.782 1.00 120.82 53 ILE D N 1
ATOM 13270 C CA . ILE D 2 23 ? 265.400 210.389 293.594 1.00 120.82 53 ILE D CA 1
ATOM 13271 C C . ILE D 2 23 ? 264.848 211.757 293.208 1.00 120.82 53 ILE D C 1
ATOM 13272 O O . ILE D 2 23 ? 265.595 212.639 292.769 1.00 120.82 53 ILE D O 1
ATOM 13277 N N . VAL D 2 24 ? 263.541 211.964 293.380 1.00 122.75 54 VAL D N 1
ATOM 13278 C CA . VAL D 2 24 ? 262.952 213.268 293.093 1.00 122.75 54 VAL D CA 1
ATOM 13279 C C . VAL D 2 24 ? 263.511 214.324 294.038 1.00 122.75 54 VAL D C 1
ATOM 13280 O O . VAL D 2 24 ? 263.850 215.438 293.618 1.00 122.75 54 VAL D O 1
ATOM 13284 N N . LYS D 2 25 ? 263.619 213.993 295.327 1.00 126.85 55 LYS D N 1
ATOM 13285 C CA . LYS D 2 25 ? 264.183 214.931 296.292 1.00 126.85 55 LYS D CA 1
ATOM 13286 C C . LYS D 2 25 ? 265.648 215.222 295.989 1.00 126.85 55 LYS D C 1
ATOM 13287 O O . LYS D 2 25 ? 266.097 216.369 296.101 1.00 126.85 55 LYS D O 1
ATOM 13293 N N . GLU D 2 26 ? 266.411 214.194 295.610 1.00 125.28 56 GLU D N 1
ATOM 13294 C CA . GLU D 2 26 ? 267.815 214.398 295.270 1.00 125.28 56 GLU D CA 1
ATOM 13295 C C . GLU D 2 26 ? 267.961 215.289 294.041 1.00 125.28 56 GLU D C 1
ATOM 13296 O O . GLU D 2 26 ? 268.852 216.145 293.989 1.00 125.28 56 GLU D O 1
ATOM 13302 N N . LEU D 2 27 ? 267.096 215.101 293.042 1.00 122.37 57 LEU D N 1
ATOM 13303 C CA . LEU D 2 27 ? 267.181 215.910 291.830 1.00 122.37 57 LEU D CA 1
ATOM 13304 C C . LEU D 2 27 ? 266.749 217.348 292.092 1.00 122.37 57 LEU D C 1
ATOM 13305 O O . LEU D 2 27 ? 267.342 218.286 291.547 1.00 122.37 57 LEU D O 1
ATOM 13310 N N . ILE D 2 28 ? 265.716 217.546 292.915 1.00 123.52 58 ILE D N 1
ATOM 13311 C CA . ILE D 2 28 ? 265.273 218.902 293.212 1.00 123.52 58 ILE D CA 1
ATOM 13312 C C . ILE D 2 28 ? 266.244 219.614 294.145 1.00 123.52 58 ILE D C 1
ATOM 13313 O O . ILE D 2 28 ? 266.313 220.849 294.133 1.00 123.52 58 ILE D O 1
ATOM 13318 N N . LYS D 2 29 ? 267.004 218.870 294.954 1.00 124.29 59 LYS D N 1
ATOM 13319 C CA . LYS D 2 29 ? 268.043 219.493 295.768 1.00 124.29 59 LYS D CA 1
ATOM 13320 C C . LYS D 2 29 ? 269.149 220.067 294.892 1.00 124.29 59 LYS D C 1
ATOM 13321 O O . LYS D 2 29 ? 269.603 221.196 295.110 1.00 124.29 59 LYS D O 1
ATOM 13327 N N . ASN D 2 30 ? 269.593 219.303 293.893 1.00 121.26 60 ASN D N 1
ATOM 13328 C CA . ASN D 2 30 ? 270.585 219.772 292.926 1.00 121.26 60 ASN D CA 1
ATOM 13329 C C . ASN D 2 30 ? 269.847 220.516 291.817 1.00 121.26 60 ASN D C 1
ATOM 13330 O O . ASN D 2 30 ? 269.456 219.951 290.793 1.00 121.26 60 ASN D O 1
ATOM 13335 N N . GLY D 2 31 ? 269.653 221.815 292.042 1.00 106.55 61 GLY D N 1
ATOM 13336 C CA . GLY D 2 31 ? 268.897 222.658 291.136 1.00 106.55 61 GLY D CA 1
ATOM 13337 C C . GLY D 2 31 ? 269.331 222.561 289.690 1.00 106.55 61 GLY D C 1
ATOM 13338 O O . GLY D 2 31 ? 270.444 222.956 289.334 1.00 106.55 61 GLY D O 1
ATOM 13339 N N . ALA D 2 32 ? 268.449 222.031 288.847 1.00 116.06 62 ALA D N 1
ATOM 13340 C CA . ALA D 2 32 ? 268.723 221.829 287.432 1.00 116.06 62 ALA D CA 1
ATOM 13341 C C . ALA D 2 32 ? 267.540 222.341 286.625 1.00 116.06 62 ALA D C 1
ATOM 13342 O O . ALA D 2 32 ? 266.418 222.407 287.139 1.00 116.06 62 ALA D O 1
ATOM 13344 N N . ASN D 2 33 ? 267.796 222.714 285.372 1.00 129.87 63 ASN D N 1
ATOM 13345 C CA . ASN D 2 33 ? 266.757 223.272 284.516 1.00 129.87 63 ASN D CA 1
ATOM 13346 C C . ASN D 2 33 ? 265.655 222.252 284.254 1.00 129.87 63 ASN D C 1
ATOM 13347 O O . ASN D 2 33 ? 265.870 221.259 283.552 1.00 129.87 63 ASN D O 1
ATOM 13352 N N . CYS D 2 34 ? 264.470 222.496 284.819 1.00 127.41 64 CYS D N 1
ATOM 13353 C CA . CYS D 2 34 ? 263.352 221.575 284.641 1.00 127.41 64 CYS D CA 1
ATOM 13354 C C . CYS D 2 34 ? 262.670 221.766 283.292 1.00 127.41 64 CYS D C 1
ATOM 13355 O O . CYS D 2 34 ? 262.025 220.841 282.786 1.00 127.41 64 CYS D O 1
ATOM 13358 N N . ASN D 2 35 ? 262.812 222.947 282.689 1.00 126.95 65 ASN D N 1
ATOM 13359 C CA . ASN D 2 35 ? 262.093 223.274 281.463 1.00 126.95 65 ASN D CA 1
ATOM 13360 C C . ASN D 2 35 ? 262.615 222.515 280.248 1.00 126.95 65 ASN D C 1
ATOM 13361 O O . ASN D 2 35 ? 261.986 222.580 279.186 1.00 126.95 65 ASN D O 1
ATOM 13366 N N . LEU D 2 36 ? 263.736 221.807 280.373 1.00 125.75 66 LEU D N 1
ATOM 13367 C CA . LEU D 2 36 ? 264.331 221.126 279.230 1.00 125.75 66 LEU D CA 1
ATOM 13368 C C . LEU D 2 36 ? 263.361 220.120 278.620 1.00 125.75 66 LEU D C 1
ATOM 13369 O O . LEU D 2 36 ? 262.721 219.337 279.327 1.00 125.75 66 LEU D O 1
ATOM 13374 N N . GLU D 2 37 ? 263.258 220.149 277.293 1.00 129.31 67 GLU D N 1
ATOM 13375 C CA . GLU D 2 37 ? 262.416 219.222 276.553 1.00 129.31 67 GLU D CA 1
ATOM 13376 C C . GLU D 2 37 ? 263.236 217.993 276.162 1.00 129.31 67 GLU D C 1
ATOM 13377 O O . GLU D 2 37 ? 264.364 217.798 276.624 1.00 129.31 67 GLU D O 1
ATOM 13383 N N . ASP D 2 38 ? 262.678 217.152 275.298 1.00 131.18 68 ASP D N 1
ATOM 13384 C CA . ASP D 2 38 ? 263.330 215.928 274.861 1.00 131.18 68 ASP D CA 1
ATOM 13385 C C . ASP D 2 38 ? 263.673 216.019 273.381 1.00 131.18 68 ASP D C 1
ATOM 13386 O O . ASP D 2 38 ? 263.073 216.781 272.619 1.00 131.18 68 ASP D O 1
ATOM 13391 N N . LEU D 2 39 ? 264.664 215.217 272.984 1.00 136.48 69 LEU D N 1
ATOM 13392 C CA . LEU D 2 39 ? 265.026 215.120 271.576 1.00 136.48 69 LEU D CA 1
ATOM 13393 C C . LEU D 2 39 ? 263.901 214.504 270.755 1.00 136.48 69 LEU D C 1
ATOM 13394 O O . LEU D 2 39 ? 263.799 214.759 269.550 1.00 136.48 69 LEU D O 1
ATOM 13399 N N . ASP D 2 40 ? 263.040 213.707 271.389 1.00 136.69 70 ASP D N 1
ATOM 13400 C CA . ASP D 2 40 ? 261.924 213.052 270.719 1.00 136.69 70 ASP D CA 1
ATOM 13401 C C . ASP D 2 40 ? 260.598 213.750 271.007 1.00 136.69 70 ASP D C 1
ATOM 13402 O O . ASP D 2 40 ? 259.540 213.115 270.994 1.00 136.69 70 ASP D O 1
ATOM 13407 N N . ASN D 2 41 ? 260.648 215.054 271.282 1.00 129.05 71 ASN D N 1
ATOM 13408 C CA . ASN D 2 41 ? 259.472 215.887 271.527 1.00 129.05 71 ASN D CA 1
ATOM 13409 C C . ASN D 2 41 ? 258.682 215.442 272.753 1.00 129.05 71 ASN D C 1
ATOM 13410 O O . ASN D 2 41 ? 257.506 215.790 272.895 1.00 129.05 71 ASN D O 1
ATOM 13415 N N . TRP D 2 42 ? 259.302 214.678 273.647 1.00 127.31 72 TRP D N 1
ATOM 13416 C CA . TRP D 2 42 ? 258.639 214.279 274.877 1.00 127.31 72 TRP D CA 1
ATOM 13417 C C . TRP D 2 42 ? 258.862 215.328 275.964 1.00 127.31 72 TRP D C 1
ATOM 13418 O O . TRP D 2 42 ? 259.550 216.334 275.770 1.00 127.31 72 TRP D O 1
ATOM 13429 N N . THR D 2 43 ? 258.265 215.086 277.127 1.00 109.72 73 THR D N 1
ATOM 13430 C CA . THR D 2 43 ? 258.366 215.994 278.258 1.00 109.72 73 THR D CA 1
ATOM 13431 C C . THR D 2 43 ? 258.212 215.176 279.532 1.00 109.72 73 THR D C 1
ATOM 13432 O O . THR D 2 43 ? 257.518 214.157 279.546 1.00 109.72 73 THR D O 1
ATOM 13436 N N . ALA D 2 44 ? 258.882 215.620 280.599 1.00 105.56 74 ALA D N 1
ATOM 13437 C CA . ALA D 2 44 ? 258.726 214.956 281.889 1.00 105.56 74 ALA D CA 1
ATOM 13438 C C . ALA D 2 44 ? 257.274 214.968 282.346 1.00 105.56 74 ALA D C 1
ATOM 13439 O O . ALA D 2 44 ? 256.838 214.052 283.055 1.00 105.56 74 ALA D O 1
ATOM 13441 N N . LEU D 2 45 ? 256.511 215.990 281.950 1.00 101.87 75 LEU D N 1
ATOM 13442 C CA . LEU D 2 45 ? 255.086 216.012 282.254 1.00 101.87 75 LEU D CA 1
ATOM 13443 C C . LEU D 2 45 ? 254.354 214.858 281.584 1.00 101.87 75 LEU D C 1
ATOM 13444 O O . LEU D 2 45 ? 253.393 214.325 282.148 1.00 101.87 75 LEU D O 1
ATOM 13449 N N . ILE D 2 46 ? 254.794 214.453 280.390 1.00 102.92 76 ILE D N 1
ATOM 13450 C CA . ILE D 2 46 ? 254.152 213.337 279.699 1.00 102.92 76 ILE D CA 1
ATOM 13451 C C . ILE D 2 46 ? 254.315 212.053 280.503 1.00 102.92 76 ILE D C 1
ATOM 13452 O O . ILE D 2 46 ? 253.353 211.305 280.718 1.00 102.92 76 ILE D O 1
ATOM 13457 N N . SER D 2 47 ? 255.538 211.782 280.964 1.00 101.55 77 SER D N 1
ATOM 13458 C CA . SER D 2 47 ? 255.776 210.592 281.773 1.00 101.55 77 SER D CA 1
ATOM 13459 C C . SER D 2 47 ? 255.079 210.684 283.122 1.00 101.55 77 SER D C 1
ATOM 13460 O O . SER D 2 47 ? 254.616 209.666 283.649 1.00 101.55 77 SER D O 1
ATOM 13463 N N . ALA D 2 48 ? 255.003 211.886 283.698 1.00 105.52 78 ALA D N 1
ATOM 13464 C CA . ALA D 2 48 ? 254.277 212.057 284.952 1.00 105.52 78 ALA D CA 1
ATOM 13465 C C . ALA D 2 48 ? 252.797 211.743 284.777 1.00 105.52 78 ALA D C 1
ATOM 13466 O O . ALA D 2 48 ? 252.181 211.113 285.644 1.00 105.52 78 ALA D O 1
ATOM 13468 N N . SER D 2 49 ? 252.208 212.177 283.662 1.00 103.71 79 SER D N 1
ATOM 13469 C CA . SER D 2 49 ? 250.799 211.922 283.398 1.00 103.71 79 SER D CA 1
ATOM 13470 C C . SER D 2 49 ? 250.525 210.484 282.982 1.00 103.71 79 SER D C 1
ATOM 13471 O O . SER D 2 49 ? 249.406 210.002 283.187 1.00 103.71 79 SER D O 1
ATOM 13474 N N . LYS D 2 50 ? 251.506 209.796 282.398 1.00 105.66 80 LYS D N 1
ATOM 13475 C CA . LYS D 2 50 ? 251.302 208.417 281.967 1.00 105.66 80 LYS D CA 1
ATOM 13476 C C . LYS D 2 50 ? 250.983 207.519 283.158 1.00 105.66 80 LYS D C 1
ATOM 13477 O O . LYS D 2 50 ? 249.886 206.957 283.240 1.00 105.66 80 LYS D O 1
ATOM 13483 N N . GLU D 2 51 ? 251.932 207.376 284.086 1.00 108.25 81 GLU D N 1
ATOM 13484 C CA . GLU D 2 51 ? 251.672 206.661 285.328 1.00 108.25 81 GLU D CA 1
ATOM 13485 C C . GLU D 2 51 ? 252.389 207.257 286.531 1.00 108.25 81 GLU D C 1
ATOM 13486 O O . GLU D 2 51 ? 252.321 206.670 287.615 1.00 108.25 81 GLU D O 1
ATOM 13492 N N . GLY D 2 52 ? 253.059 208.397 286.383 1.00 110.55 82 GLY D N 1
ATOM 13493 C CA . GLY D 2 52 ? 253.867 208.924 287.465 1.00 110.55 82 GLY D CA 1
ATOM 13494 C C . GLY D 2 52 ? 253.036 209.351 288.659 1.00 110.55 82 GLY D C 1
ATOM 13495 O O . GLY D 2 52 ? 251.814 209.494 288.593 1.00 110.55 82 GLY D O 1
ATOM 13496 N N . HIS D 2 53 ? 253.731 209.550 289.776 1.00 122.21 83 HIS D N 1
ATOM 13497 C CA . HIS D 2 53 ? 253.073 209.942 291.014 1.00 122.21 83 HIS D CA 1
ATOM 13498 C C . HIS D 2 53 ? 252.430 211.315 290.869 1.00 122.21 83 HIS D C 1
ATOM 13499 O O . HIS D 2 53 ? 252.864 212.150 290.074 1.00 122.21 83 HIS D O 1
ATOM 13506 N N . VAL D 2 54 ? 251.371 211.543 291.647 1.00 122.20 84 VAL D N 1
ATOM 13507 C CA . VAL D 2 54 ? 250.742 212.859 291.664 1.00 122.20 84 VAL D CA 1
ATOM 13508 C C . VAL D 2 54 ? 251.713 213.903 292.199 1.00 122.20 84 VAL D C 1
ATOM 13509 O O . VAL D 2 54 ? 251.633 215.086 291.842 1.00 122.20 84 VAL D O 1
ATOM 13513 N N . HIS D 2 55 ? 252.655 213.482 293.047 1.00 125.11 85 HIS D N 1
ATOM 13514 C CA . HIS D 2 55 ? 253.635 214.411 293.597 1.00 125.11 85 HIS D CA 1
ATOM 13515 C C . HIS D 2 55 ? 254.495 215.021 292.497 1.00 125.11 85 HIS D C 1
ATOM 13516 O O . HIS D 2 55 ? 254.729 216.234 292.479 1.00 125.11 85 HIS D O 1
ATOM 13523 N N . ILE D 2 56 ? 254.972 214.194 291.563 1.00 121.09 86 ILE D N 1
ATOM 13524 C CA . ILE D 2 56 ? 255.822 214.728 290.505 1.00 121.09 86 ILE D CA 1
ATOM 13525 C C . ILE D 2 56 ? 255.008 215.576 289.536 1.00 121.09 86 ILE D C 1
ATOM 13526 O O . ILE D 2 56 ? 255.518 216.560 288.991 1.00 121.09 86 ILE D O 1
ATOM 13531 N N . VAL D 2 57 ? 253.735 215.233 289.315 1.00 115.69 87 VAL D N 1
ATOM 13532 C CA . VAL D 2 57 ? 252.882 216.080 288.484 1.00 115.69 87 VAL D CA 1
ATOM 13533 C C . VAL D 2 57 ? 252.718 217.453 289.118 1.00 115.69 87 VAL D C 1
ATOM 13534 O O . VAL D 2 57 ? 252.823 218.484 288.442 1.00 115.69 87 VAL D O 1
ATOM 13538 N N . GLU D 2 58 ? 252.464 217.492 290.427 1.00 122.01 88 GLU D N 1
ATOM 13539 C CA . GLU D 2 58 ? 252.298 218.773 291.106 1.00 122.01 88 GLU D CA 1
ATOM 13540 C C . GLU D 2 58 ? 253.603 219.560 291.127 1.00 122.01 88 GLU D C 1
ATOM 13541 O O . GLU D 2 58 ? 253.594 220.791 291.009 1.00 122.01 88 GLU D O 1
ATOM 13547 N N . GLU D 2 59 ? 254.736 218.869 291.284 1.00 121.20 89 GLU D N 1
ATOM 13548 C CA . GLU D 2 59 ? 256.027 219.547 291.245 1.00 121.20 89 GLU D CA 1
ATOM 13549 C C . GLU D 2 59 ? 256.314 220.131 289.867 1.00 121.20 89 GLU D C 1
ATOM 13550 O O . GLU D 2 59 ? 256.822 221.253 289.764 1.00 121.20 89 GLU D O 1
ATOM 13556 N N . LEU D 2 60 ? 255.996 219.391 288.803 1.00 113.76 90 LEU D N 1
ATOM 13557 C CA . LEU D 2 60 ? 256.174 219.911 287.453 1.00 113.76 90 LEU D CA 1
ATOM 13558 C C . LEU D 2 60 ? 255.195 221.037 287.160 1.00 113.76 90 LEU D C 1
ATOM 13559 O O . LEU D 2 60 ? 255.472 221.894 286.314 1.00 113.76 90 LEU D O 1
ATOM 13564 N N . LEU D 2 61 ? 254.049 221.049 287.843 1.00 116.24 91 LEU D N 1
ATOM 13565 C CA . LEU D 2 61 ? 253.107 222.152 287.691 1.00 116.24 91 LEU D CA 1
ATOM 13566 C C . LEU D 2 61 ? 253.740 223.468 288.124 1.00 116.24 91 LEU D C 1
ATOM 13567 O O . LEU D 2 61 ? 253.531 224.508 287.487 1.00 116.24 91 LEU D O 1
ATOM 13572 N N . LYS D 2 62 ? 254.514 223.443 289.207 1.00 115.20 92 LYS D N 1
ATOM 13573 C CA . LYS D 2 62 ? 255.244 224.628 289.636 1.00 115.20 92 LYS D CA 1
ATOM 13574 C C . LYS D 2 62 ? 256.300 224.999 288.601 1.00 115.20 92 LYS D C 1
ATOM 13575 O O . LYS D 2 62 ? 256.862 224.130 287.928 1.00 115.20 92 LYS D O 1
ATOM 13581 N N . CYS D 2 63 ? 256.538 226.307 288.458 1.00 112.56 93 CYS D N 1
ATOM 13582 C CA . CYS D 2 63 ? 257.521 226.874 287.538 1.00 112.56 93 CYS D CA 1
ATOM 13583 C C . CYS D 2 63 ? 257.075 226.720 286.088 1.00 112.56 93 CYS D C 1
ATOM 13584 O O . CYS D 2 63 ? 256.318 225.803 285.752 1.00 112.56 93 CYS D O 1
ATOM 13587 N N . GLY D 2 64 ? 257.538 227.621 285.225 1.00 107.68 94 GLY D N 1
ATOM 13588 C CA . GLY D 2 64 ? 257.104 227.653 283.843 1.00 107.68 94 GLY D CA 1
ATOM 13589 C C . GLY D 2 64 ? 257.463 226.422 283.037 1.00 107.68 94 GLY D C 1
ATOM 13590 O O . GLY D 2 64 ? 258.632 226.197 282.713 1.00 107.68 94 GLY D O 1
ATOM 13591 N N . VAL D 2 65 ? 256.455 225.618 282.709 1.00 114.84 95 VAL D N 1
ATOM 13592 C CA . VAL D 2 65 ? 256.606 224.462 281.835 1.00 114.84 95 VAL D CA 1
ATOM 13593 C C . VAL D 2 65 ? 255.496 224.511 280.797 1.00 114.84 95 VAL D C 1
ATOM 13594 O O . VAL D 2 65 ? 254.446 225.123 281.027 1.00 114.84 95 VAL D O 1
ATOM 13598 N N . ASN D 2 66 ? 255.727 223.871 279.653 1.00 118.01 96 ASN D N 1
ATOM 13599 C CA . ASN D 2 66 ? 254.714 223.841 278.607 1.00 118.01 96 ASN D CA 1
ATOM 13600 C C . ASN D 2 66 ? 253.621 222.846 278.969 1.00 118.01 96 ASN D C 1
ATOM 13601 O O . ASN D 2 66 ? 253.711 221.662 278.629 1.00 118.01 96 ASN D O 1
ATOM 13606 N N . LEU D 2 67 ? 252.588 223.321 279.670 1.00 121.44 97 LEU D N 1
ATOM 13607 C CA . LEU D 2 67 ? 251.498 222.439 280.076 1.00 121.44 97 LEU D CA 1
ATOM 13608 C C . LEU D 2 67 ? 250.767 221.871 278.867 1.00 121.44 97 LEU D C 1
ATOM 13609 O O . LEU D 2 67 ? 250.445 220.678 278.830 1.00 121.44 97 LEU D O 1
ATOM 13614 N N . GLU D 2 68 ? 250.492 222.710 277.868 1.00 122.13 98 GLU D N 1
ATOM 13615 C CA . GLU D 2 68 ? 249.839 222.275 276.636 1.00 122.13 98 GLU D CA 1
ATOM 13616 C C . GLU D 2 68 ? 250.915 222.077 275.572 1.00 122.13 98 GLU D C 1
ATOM 13617 O O . GLU D 2 68 ? 251.101 222.893 274.669 1.00 122.13 98 GLU D O 1
ATOM 13623 N N . HIS D 2 69 ? 251.632 220.965 275.690 1.00 120.31 99 HIS D N 1
ATOM 13624 C CA . HIS D 2 69 ? 252.715 220.623 274.781 1.00 120.31 99 HIS D CA 1
ATOM 13625 C C . HIS D 2 69 ? 252.304 219.443 273.911 1.00 120.31 99 HIS D C 1
ATOM 13626 O O . HIS D 2 69 ? 251.583 218.548 274.363 1.00 120.31 99 HIS D O 1
ATOM 13633 N N . ARG D 2 70 ? 252.766 219.447 272.664 1.00 121.91 100 ARG D N 1
ATOM 13634 C CA . ARG D 2 70 ? 252.460 218.398 271.703 1.00 121.91 100 ARG D CA 1
ATOM 13635 C C . ARG D 2 70 ? 253.672 217.491 271.549 1.00 121.91 100 ARG D C 1
ATOM 13636 O O . ARG D 2 70 ? 254.792 217.974 271.351 1.00 121.91 100 ARG D O 1
ATOM 13644 N N . ASP D 2 71 ? 253.447 216.184 271.641 1.00 121.18 101 ASP D N 1
ATOM 13645 C CA . ASP D 2 71 ? 254.520 215.208 271.540 1.00 121.18 101 ASP D CA 1
ATOM 13646 C C . ASP D 2 71 ? 254.766 214.857 270.074 1.00 121.18 101 ASP D C 1
ATOM 13647 O O . ASP D 2 71 ? 254.275 215.524 269.159 1.00 121.18 101 ASP D O 1
ATOM 13652 N N . MET D 2 72 ? 255.544 213.797 269.840 1.00 125.82 102 MET D N 1
ATOM 13653 C CA . MET D 2 72 ? 255.871 213.398 268.475 1.00 125.82 102 MET D CA 1
ATOM 13654 C C . MET D 2 72 ? 254.620 213.022 267.693 1.00 125.82 102 MET D C 1
ATOM 13655 O O . MET D 2 72 ? 254.469 213.404 266.527 1.00 125.82 102 MET D O 1
ATOM 13660 N N . GLY D 2 73 ? 253.712 212.280 268.316 1.00 108.91 103 GLY D N 1
ATOM 13661 C CA . GLY D 2 73 ? 252.462 211.901 267.698 1.00 108.91 103 GLY D CA 1
ATOM 13662 C C . GLY D 2 73 ? 251.342 212.902 267.863 1.00 108.91 103 GLY D C 1
ATOM 13663 O O . GLY D 2 73 ? 250.206 212.614 267.475 1.00 108.91 103 GLY D O 1
ATOM 13664 N N . GLY D 2 74 ? 251.626 214.074 268.426 1.00 111.69 104 GLY D N 1
ATOM 13665 C CA . GLY D 2 74 ? 250.602 215.068 268.667 1.00 111.69 104 GLY D CA 1
ATOM 13666 C C . GLY D 2 74 ? 249.750 214.825 269.890 1.00 111.69 104 GLY D C 1
ATOM 13667 O O . GLY D 2 74 ? 248.768 215.548 270.093 1.00 111.69 104 GLY D O 1
ATOM 13668 N N . TRP D 2 75 ? 250.093 213.839 270.713 1.00 109.37 105 TRP D N 1
ATOM 13669 C CA . TRP D 2 75 ? 249.332 213.526 271.915 1.00 109.37 105 TRP D CA 1
ATOM 13670 C C . TRP D 2 75 ? 249.864 214.357 273.075 1.00 109.37 105 TRP D C 1
ATOM 13671 O O . TRP D 2 75 ? 251.055 214.294 273.396 1.00 109.37 105 TRP D O 1
ATOM 13682 N N . THR D 2 76 ? 248.983 215.130 273.703 1.00 109.58 106 THR D N 1
ATOM 13683 C CA . THR D 2 76 ? 249.373 215.960 274.830 1.00 109.58 106 THR D CA 1
ATOM 13684 C C . THR D 2 76 ? 249.486 215.110 276.092 1.00 109.58 106 THR D C 1
ATOM 13685 O O . THR D 2 76 ? 249.291 213.891 276.077 1.00 109.58 106 THR D O 1
ATOM 13689 N N . ALA D 2 77 ? 249.816 215.767 277.207 1.00 103.96 107 ALA D N 1
ATOM 13690 C CA . ALA D 2 77 ? 249.796 215.081 278.494 1.00 103.96 107 ALA D CA 1
ATOM 13691 C C . ALA D 2 77 ? 248.387 214.623 278.841 1.00 103.96 107 ALA D C 1
ATOM 13692 O O . ALA D 2 77 ? 248.194 213.517 279.360 1.00 103.96 107 ALA D O 1
ATOM 13694 N N . LEU D 2 78 ? 247.390 215.463 278.556 1.00 105.82 108 LEU D N 1
ATOM 13695 C CA . LEU D 2 78 ? 246.007 215.106 278.851 1.00 105.82 108 LEU D CA 1
ATOM 13696 C C . LEU D 2 78 ? 245.560 213.901 278.033 1.00 105.82 108 LEU D C 1
ATOM 13697 O O . LEU D 2 78 ? 244.851 213.029 278.546 1.00 105.82 108 LEU D O 1
ATOM 13702 N N . MET D 2 79 ? 245.956 213.834 276.759 1.00 110.31 109 MET D N 1
ATOM 13703 C CA . MET D 2 79 ? 245.560 212.701 275.929 1.00 110.31 109 MET D CA 1
ATOM 13704 C C . MET D 2 79 ? 246.134 211.395 276.457 1.00 110.31 109 MET D C 1
ATOM 13705 O O . MET D 2 79 ? 245.417 210.392 276.562 1.00 110.31 109 MET D O 1
ATOM 13710 N N . TRP D 2 80 ? 247.425 211.381 276.791 1.00 108.79 110 TRP D N 1
ATOM 13711 C CA . TRP D 2 80 ? 248.032 210.162 277.315 1.00 108.79 110 TRP D CA 1
ATOM 13712 C C . TRP D 2 80 ? 247.465 209.811 278.682 1.00 108.79 110 TRP D C 1
ATOM 13713 O O . TRP D 2 80 ? 247.344 208.630 279.026 1.00 108.79 110 TRP D O 1
ATOM 13724 N N . ALA D 2 81 ? 247.116 210.823 279.476 1.00 103.39 111 ALA D N 1
ATOM 13725 C CA . ALA D 2 81 ? 246.534 210.563 280.785 1.00 103.39 111 ALA D CA 1
ATOM 13726 C C . ALA D 2 81 ? 245.130 209.980 280.675 1.00 103.39 111 ALA D C 1
ATOM 13727 O O . ALA D 2 81 ? 244.757 209.113 281.473 1.00 103.39 111 ALA D O 1
ATOM 13729 N N . CYS D 2 82 ? 244.337 210.442 279.705 1.00 101.02 112 CYS D N 1
ATOM 13730 C CA . CYS D 2 82 ? 242.997 209.895 279.516 1.00 101.02 112 CYS D CA 1
ATOM 13731 C C . CYS D 2 82 ? 243.034 208.515 278.874 1.00 101.02 112 CYS D C 1
ATOM 13732 O O . CYS D 2 82 ? 242.250 207.636 279.249 1.00 101.02 112 CYS D O 1
ATOM 13735 N N . TYR D 2 83 ? 243.924 208.308 277.904 1.00 106.93 113 TYR D N 1
ATOM 13736 C CA . TYR D 2 83 ? 244.021 207.023 277.223 1.00 106.93 113 TYR D CA 1
ATOM 13737 C C . TYR D 2 83 ? 244.400 205.923 278.206 1.00 106.93 113 TYR D C 1
ATOM 13738 O O . TYR D 2 83 ? 243.628 204.984 278.423 1.00 106.93 113 TYR D O 1
ATOM 13747 N N . LYS D 2 84 ? 245.581 206.031 278.807 1.00 106.95 114 LYS D N 1
ATOM 13748 C CA . LYS D 2 84 ? 245.991 205.106 279.860 1.00 106.95 114 LYS D CA 1
ATOM 13749 C C . LYS D 2 84 ? 245.286 205.536 281.139 1.00 106.95 114 LYS D C 1
ATOM 13750 O O . LYS D 2 84 ? 245.684 206.507 281.787 1.00 106.95 114 LYS D O 1
ATOM 13756 N N . GLY D 2 85 ? 244.236 204.805 281.504 1.00 107.32 115 GLY D N 1
ATOM 13757 C CA . GLY D 2 85 ? 243.306 205.239 282.529 1.00 107.32 115 GLY D CA 1
ATOM 13758 C C . GLY D 2 85 ? 243.895 205.554 283.887 1.00 107.32 115 GLY D C 1
ATOM 13759 O O . GLY D 2 85 ? 244.535 204.707 284.517 1.00 107.32 115 GLY D O 1
ATOM 13760 N N . ARG D 2 86 ? 243.680 206.790 284.342 1.00 116.24 116 ARG D N 1
ATOM 13761 C CA . ARG D 2 86 ? 244.086 207.199 285.685 1.00 116.24 116 ARG D CA 1
ATOM 13762 C C . ARG D 2 86 ? 243.217 208.399 286.062 1.00 116.24 116 ARG D C 1
ATOM 13763 O O . ARG D 2 86 ? 243.426 209.496 285.541 1.00 116.24 116 ARG D O 1
ATOM 13771 N N . THR D 2 87 ? 242.245 208.177 286.950 1.00 116.81 117 THR D N 1
ATOM 13772 C CA . THR D 2 87 ? 241.341 209.256 287.343 1.00 116.81 117 THR D CA 1
ATOM 13773 C C . THR D 2 87 ? 242.110 210.427 287.945 1.00 116.81 117 THR D C 1
ATOM 13774 O O . THR D 2 87 ? 241.939 211.581 287.530 1.00 116.81 117 THR D O 1
ATOM 13778 N N . ASP D 2 88 ? 242.969 210.147 288.919 1.00 116.16 118 ASP D N 1
ATOM 13779 C CA . ASP D 2 88 ? 243.847 211.182 289.430 1.00 116.16 118 ASP D CA 1
ATOM 13780 C C . ASP D 2 88 ? 244.925 211.482 288.391 1.00 116.16 118 ASP D C 1
ATOM 13781 O O . ASP D 2 88 ? 245.086 210.758 287.403 1.00 116.16 118 ASP D O 1
ATOM 13786 N N . VAL D 2 89 ? 245.643 212.586 288.610 1.00 114.51 119 VAL D N 1
ATOM 13787 C CA . VAL D 2 89 ? 246.560 213.183 287.638 1.00 114.51 119 VAL D CA 1
ATOM 13788 C C . VAL D 2 89 ? 245.734 213.829 286.532 1.00 114.51 119 VAL D C 1
ATOM 13789 O O . VAL D 2 89 ? 245.929 215.006 286.211 1.00 114.51 119 VAL D O 1
ATOM 13793 N N . VAL D 2 90 ? 244.803 213.071 285.944 1.00 110.06 120 VAL D N 1
ATOM 13794 C CA . VAL D 2 90 ? 243.798 213.679 285.074 1.00 110.06 120 VAL D CA 1
ATOM 13795 C C . VAL D 2 90 ? 243.004 214.723 285.845 1.00 110.06 120 VAL D C 1
ATOM 13796 O O . VAL D 2 90 ? 242.714 215.811 285.330 1.00 110.06 120 VAL D O 1
ATOM 13800 N N . GLU D 2 91 ? 242.639 214.405 287.089 1.00 110.63 121 GLU D N 1
ATOM 13801 C CA . GLU D 2 91 ? 241.950 215.374 287.936 1.00 110.63 121 GLU D CA 1
ATOM 13802 C C . GLU D 2 91 ? 242.745 216.668 288.057 1.00 110.63 121 GLU D C 1
ATOM 13803 O O . GLU D 2 91 ? 242.210 217.763 287.847 1.00 110.63 121 GLU D O 1
ATOM 13809 N N . LEU D 2 92 ? 244.034 216.558 288.391 1.00 112.46 122 LEU D N 1
ATOM 13810 C CA . LEU D 2 92 ? 244.856 217.747 288.594 1.00 112.46 122 LEU D CA 1
ATOM 13811 C C . LEU D 2 92 ? 245.053 218.522 287.297 1.00 112.46 122 LEU D C 1
ATOM 13812 O O . LEU D 2 92 ? 245.001 219.758 287.294 1.00 112.46 122 LEU D O 1
ATOM 13817 N N . LEU D 2 93 ? 245.287 217.817 286.188 1.00 106.78 123 LEU D N 1
ATOM 13818 C CA . LEU D 2 93 ? 245.476 218.492 284.909 1.00 106.78 123 LEU D CA 1
ATOM 13819 C C . LEU D 2 93 ? 244.219 219.242 284.492 1.00 106.78 123 LEU D C 1
ATOM 13820 O O . LEU D 2 93 ? 244.298 220.372 283.994 1.00 106.78 123 LEU D O 1
ATOM 13825 N N . LEU D 2 94 ? 243.048 218.632 284.686 1.00 113.10 124 LEU D N 1
ATOM 13826 C CA . LEU D 2 94 ? 241.802 219.304 284.337 1.00 113.10 124 LEU D CA 1
ATOM 13827 C C . LEU D 2 94 ? 241.531 220.484 285.262 1.00 113.10 124 LEU D C 1
ATOM 13828 O O . LEU D 2 94 ? 241.043 221.529 284.816 1.00 113.10 124 LEU D O 1
ATOM 13833 N N . SER D 2 95 ? 241.838 220.339 286.554 1.00 114.20 125 SER D N 1
ATOM 13834 C CA . SER D 2 95 ? 241.598 221.429 287.493 1.00 114.20 125 SER D CA 1
ATOM 13835 C C . SER D 2 95 ? 242.558 222.591 287.270 1.00 114.20 125 SER D C 1
ATOM 13836 O O . SER D 2 95 ? 242.216 223.739 287.573 1.00 114.20 125 SER D O 1
ATOM 13839 N N . HIS D 2 96 ? 243.753 222.320 286.749 1.00 117.83 126 HIS D N 1
ATOM 13840 C CA . HIS D 2 96 ? 244.743 223.364 286.529 1.00 117.83 126 HIS D CA 1
ATOM 13841 C C . HIS D 2 96 ? 244.487 224.173 285.264 1.00 117.83 126 HIS D C 1
ATOM 13842 O O . HIS D 2 96 ? 245.120 225.218 285.077 1.00 117.83 126 HIS D O 1
ATOM 13849 N N . GLY D 2 97 ? 243.578 223.729 284.400 1.00 112.25 127 GLY D N 1
ATOM 13850 C CA . GLY D 2 97 ? 243.234 224.464 283.202 1.00 112.25 127 GLY D CA 1
ATOM 13851 C C . GLY D 2 97 ? 243.715 223.873 281.893 1.00 112.25 127 GLY D C 1
ATOM 13852 O O . GLY D 2 97 ? 243.680 224.574 280.875 1.00 112.25 127 GLY D O 1
ATOM 13853 N N . ALA D 2 98 ? 244.169 222.622 281.882 1.00 110.93 128 ALA D N 1
ATOM 13854 C CA . ALA D 2 98 ? 244.577 221.992 280.633 1.00 110.93 128 ALA D CA 1
ATOM 13855 C C . ALA D 2 98 ? 243.388 221.879 279.688 1.00 110.93 128 ALA D C 1
ATOM 13856 O O . ALA D 2 98 ? 242.270 221.565 280.106 1.00 110.93 128 ALA D O 1
ATOM 13858 N N . ASN D 2 99 ? 243.633 222.138 278.411 1.00 108.96 129 ASN D N 1
ATOM 13859 C CA . ASN D 2 99 ? 242.552 222.192 277.431 1.00 108.96 129 ASN D CA 1
ATOM 13860 C C . ASN D 2 99 ? 242.066 220.790 277.089 1.00 108.96 129 ASN D C 1
ATOM 13861 O O . ASN D 2 99 ? 242.857 219.970 276.605 1.00 108.96 129 ASN D O 1
ATOM 13866 N N . PRO D 2 100 ? 240.788 220.468 277.316 1.00 106.19 130 PRO D N 1
ATOM 13867 C CA . PRO D 2 100 ? 240.285 219.142 276.930 1.00 106.19 130 PRO D CA 1
ATOM 13868 C C . PRO D 2 100 ? 239.952 219.018 275.455 1.00 106.19 130 PRO D C 1
ATOM 13869 O O . PRO D 2 100 ? 239.824 217.889 274.962 1.00 106.19 130 PRO D O 1
ATOM 13873 N N . SER D 2 101 ? 239.808 220.129 274.739 1.00 101.42 131 SER D N 1
ATOM 13874 C CA . SER D 2 101 ? 239.390 220.120 273.344 1.00 101.42 131 SER D CA 1
ATOM 13875 C C . SER D 2 101 ? 240.546 219.929 272.373 1.00 101.42 131 SER D C 1
ATOM 13876 O O . SER D 2 101 ? 240.352 220.099 271.164 1.00 101.42 131 SER D O 1
ATOM 13879 N N . VAL D 2 102 ? 241.740 219.598 272.868 1.00 108.74 132 VAL D N 1
ATOM 13880 C CA . VAL D 2 102 ? 242.878 219.387 271.985 1.00 108.74 132 VAL D CA 1
ATOM 13881 C C . VAL D 2 102 ? 242.601 218.221 271.038 1.00 108.74 132 VAL D C 1
ATOM 13882 O O . VAL D 2 102 ? 241.955 217.230 271.400 1.00 108.74 132 VAL D O 1
ATOM 13886 N N . THR D 2 103 ? 243.092 218.347 269.808 1.00 108.50 133 THR D N 1
ATOM 13887 C CA . THR D 2 103 ? 242.835 217.383 268.747 1.00 108.50 133 THR D CA 1
ATOM 13888 C C . THR D 2 103 ? 244.134 216.691 268.357 1.00 108.50 133 THR D C 1
ATOM 13889 O O . THR D 2 103 ? 245.143 217.355 268.100 1.00 108.50 133 THR D O 1
ATOM 13893 N N . GLY D 2 104 ? 244.103 215.362 268.315 1.00 109.28 134 GLY D N 1
ATOM 13894 C CA . GLY D 2 104 ? 245.288 214.609 267.968 1.00 109.28 134 GLY D CA 1
ATOM 13895 C C . GLY D 2 104 ? 245.537 214.574 266.473 1.00 109.28 134 GLY D C 1
ATOM 13896 O O . GLY D 2 104 ? 244.691 214.945 265.658 1.00 109.28 134 GLY D O 1
ATOM 13897 N N . LEU D 2 105 ? 246.738 214.116 266.110 1.00 114.16 135 LEU D N 1
ATOM 13898 C CA . LEU D 2 105 ? 247.088 213.984 264.701 1.00 114.16 135 LEU D CA 1
ATOM 13899 C C . LEU D 2 105 ? 246.257 212.921 263.996 1.00 114.16 135 LEU D C 1
ATOM 13900 O O . LEU D 2 105 ? 246.174 212.933 262.764 1.00 114.16 135 LEU D O 1
ATOM 13905 N N . TYR D 2 106 ? 245.644 212.009 264.745 1.00 108.51 136 TYR D N 1
ATOM 13906 C CA . TYR D 2 106 ? 244.742 211.010 264.193 1.00 108.51 136 TYR D CA 1
ATOM 13907 C C . TYR D 2 106 ? 243.303 211.499 264.136 1.00 108.51 136 TYR D C 1
ATOM 13908 O O . TYR D 2 106 ? 242.410 210.720 263.788 1.00 108.51 136 TYR D O 1
ATOM 13917 N N . SER D 2 107 ? 243.066 212.768 264.474 1.00 98.47 137 SER D N 1
ATOM 13918 C CA . SER D 2 107 ? 241.719 213.325 264.583 1.00 98.47 137 SER D CA 1
ATOM 13919 C C . SER D 2 107 ? 240.881 212.529 265.579 1.00 98.47 137 SER D C 1
ATOM 13920 O O . SER D 2 107 ? 239.688 212.299 265.374 1.00 98.47 137 SER D O 1
ATOM 13923 N N . VAL D 2 108 ? 241.516 212.104 266.667 1.00 93.30 138 VAL D N 1
ATOM 13924 C CA . VAL D 2 108 ? 240.853 211.384 267.746 1.00 93.30 138 VAL D CA 1
ATOM 13925 C C . VAL D 2 108 ? 240.992 212.217 269.010 1.00 93.30 138 VAL D C 1
ATOM 13926 O O . VAL D 2 108 ? 242.099 212.643 269.360 1.00 93.30 138 VAL D O 1
ATOM 13930 N N . TYR D 2 109 ? 239.885 212.445 269.688 1.00 96.27 139 TYR D N 1
ATOM 13931 C CA . TYR D 2 109 ? 239.852 213.357 270.816 1.00 96.27 139 TYR D CA 1
ATOM 13932 C C . TYR D 2 109 ? 239.968 212.585 272.121 1.00 96.27 139 TYR D C 1
ATOM 13933 O O . TYR D 2 109 ? 239.705 211.380 272.166 1.00 96.27 139 TYR D O 1
ATOM 13942 N N . PRO D 2 110 ? 240.384 213.247 273.207 1.00 99.67 140 PRO D N 1
ATOM 13943 C CA . PRO D 2 110 ? 240.529 212.526 274.484 1.00 99.67 140 PRO D CA 1
ATOM 13944 C C . PRO D 2 110 ? 239.257 211.839 274.945 1.00 99.67 140 PRO D C 1
ATOM 13945 O O . PRO D 2 110 ? 239.324 210.749 275.528 1.00 99.67 140 PRO D O 1
ATOM 13949 N N . ILE D 2 111 ? 238.095 212.448 274.705 1.00 96.73 141 ILE D N 1
ATOM 13950 C CA . ILE D 2 111 ? 236.837 211.811 275.080 1.00 96.73 141 ILE D CA 1
ATOM 13951 C C . ILE D 2 111 ? 236.654 210.506 274.317 1.00 96.73 141 ILE D C 1
ATOM 13952 O O . ILE D 2 111 ? 236.149 209.517 274.862 1.00 96.73 141 ILE D O 1
ATOM 13957 N N . ILE D 2 112 ? 237.076 210.474 273.051 1.00 92.60 142 ILE D N 1
ATOM 13958 C CA . ILE D 2 112 ? 236.953 209.257 272.256 1.00 92.60 142 ILE D CA 1
ATOM 13959 C C . ILE D 2 112 ? 237.818 208.145 272.834 1.00 92.60 142 ILE D C 1
ATOM 13960 O O . ILE D 2 112 ? 237.368 207.001 272.971 1.00 92.60 142 ILE D O 1
ATOM 13965 N N . TRP D 2 113 ? 239.070 208.458 273.183 1.00 96.14 143 TRP D N 1
ATOM 13966 C CA . TRP D 2 113 ? 239.939 207.451 273.785 1.00 96.14 143 TRP D CA 1
ATOM 13967 C C . TRP D 2 113 ? 239.388 206.972 275.121 1.00 96.14 143 TRP D C 1
ATOM 13968 O O . TRP D 2 113 ? 239.391 205.768 275.406 1.00 96.14 143 TRP D O 1
ATOM 13979 N N . ALA D 2 114 ? 238.903 207.898 275.951 1.00 94.04 144 ALA D N 1
ATOM 13980 C CA . ALA D 2 114 ? 238.374 207.513 277.254 1.00 94.04 144 ALA D CA 1
ATOM 13981 C C . ALA D 2 114 ? 237.132 206.641 277.125 1.00 94.04 144 ALA D C 1
ATOM 13982 O O . ALA D 2 114 ? 236.958 205.694 277.899 1.00 94.04 144 ALA D O 1
ATOM 13984 N N . ALA D 2 115 ? 236.262 206.941 276.158 1.00 89.41 145 ALA D N 1
ATOM 13985 C CA . ALA D 2 115 ? 235.047 206.155 275.974 1.00 89.41 145 ALA D CA 1
ATOM 13986 C C . ALA D 2 115 ? 235.355 204.782 275.393 1.00 89.41 145 ALA D C 1
ATOM 13987 O O . ALA D 2 115 ? 234.816 203.771 275.856 1.00 89.41 145 ALA D O 1
ATOM 13989 N N . GLY D 2 116 ? 236.214 204.723 274.373 1.00 93.35 146 GLY D N 1
ATOM 13990 C CA . GLY D 2 116 ? 236.546 203.440 273.779 1.00 93.35 146 GLY D CA 1
ATOM 13991 C C . GLY D 2 116 ? 237.302 202.532 274.728 1.00 93.35 146 GLY D C 1
ATOM 13992 O O . GLY D 2 116 ? 237.021 201.334 274.812 1.00 93.35 146 GLY D O 1
ATOM 13993 N N . ARG D 2 117 ? 238.278 203.087 275.453 1.00 108.02 147 ARG D N 1
ATOM 13994 C CA . ARG D 2 117 ? 238.965 202.307 276.476 1.00 108.02 147 ARG D CA 1
ATOM 13995 C C . ARG D 2 117 ? 238.014 201.905 277.595 1.00 108.02 147 ARG D C 1
ATOM 13996 O O . ARG D 2 117 ? 238.228 200.883 278.257 1.00 108.02 147 ARG D O 1
ATOM 14004 N N . GLY D 2 118 ? 236.965 202.691 277.819 1.00 101.57 148 GLY D N 1
ATOM 14005 C CA . GLY D 2 118 ? 235.956 202.370 278.802 1.00 101.57 148 GLY D CA 1
ATOM 14006 C C . GLY D 2 118 ? 236.135 202.998 280.164 1.00 101.57 148 GLY D C 1
ATOM 14007 O O . GLY D 2 118 ? 235.419 202.618 281.097 1.00 101.57 148 GLY D O 1
ATOM 14008 N N . HIS D 2 119 ? 237.056 203.945 280.312 1.00 109.64 149 HIS D N 1
ATOM 14009 C CA . HIS D 2 119 ? 237.280 204.604 281.595 1.00 109.64 149 HIS D CA 1
ATOM 14010 C C . HIS D 2 119 ? 236.154 205.606 281.803 1.00 109.64 149 HIS D C 1
ATOM 14011 O O . HIS D 2 119 ? 236.232 206.764 281.389 1.00 109.64 149 HIS D O 1
ATOM 14018 N N . ALA D 2 120 ? 235.084 205.143 282.452 1.00 111.27 150 ALA D N 1
ATOM 14019 C CA . ALA D 2 120 ? 233.891 205.966 282.609 1.00 111.27 150 ALA D CA 1
ATOM 14020 C C . ALA D 2 120 ? 234.150 207.195 283.470 1.00 111.27 150 ALA D C 1
ATOM 14021 O O . ALA D 2 120 ? 233.590 208.263 283.200 1.00 111.27 150 ALA D O 1
ATOM 14023 N N . ASP D 2 121 ? 234.975 207.067 284.510 1.00 112.91 151 ASP D N 1
ATOM 14024 C CA . ASP D 2 121 ? 235.231 208.205 285.387 1.00 112.91 151 ASP D CA 1
ATOM 14025 C C . ASP D 2 121 ? 235.977 209.312 284.652 1.00 112.91 151 ASP D C 1
ATOM 14026 O O . ASP D 2 121 ? 235.702 210.500 284.864 1.00 112.91 151 ASP D O 1
ATOM 14031 N N . ILE D 2 122 ? 236.923 208.946 283.787 1.00 106.53 152 ILE D N 1
ATOM 14032 C CA . ILE D 2 122 ? 237.614 209.951 282.987 1.00 106.53 152 ILE D CA 1
ATOM 14033 C C . ILE D 2 122 ? 236.645 210.618 282.020 1.00 106.53 152 ILE D C 1
ATOM 14034 O O . ILE D 2 122 ? 236.729 211.826 281.773 1.00 106.53 152 ILE D O 1
ATOM 14039 N N . VAL D 2 123 ? 235.701 209.850 281.471 1.00 106.81 153 VAL D N 1
ATOM 14040 C CA . VAL D 2 123 ? 234.673 210.435 280.613 1.00 106.81 153 VAL D CA 1
ATOM 14041 C C . VAL D 2 123 ? 233.839 211.441 281.394 1.00 106.81 153 VAL D C 1
ATOM 14042 O O . VAL D 2 123 ? 233.536 212.536 280.903 1.00 106.81 153 VAL D O 1
ATOM 14046 N N . HIS D 2 124 ? 233.452 211.084 282.620 1.00 110.84 154 HIS D N 1
ATOM 14047 C CA . HIS D 2 124 ? 232.656 211.984 283.448 1.00 110.84 154 HIS D CA 1
ATOM 14048 C C . HIS D 2 124 ? 233.422 213.262 283.764 1.00 110.84 154 HIS D C 1
ATOM 14049 O O . HIS D 2 124 ? 232.869 214.366 283.691 1.00 110.84 154 HIS D O 1
ATOM 14056 N N . LEU D 2 125 ? 234.701 213.130 284.122 1.00 108.15 155 LEU D N 1
ATOM 14057 C CA . LEU D 2 125 ? 235.512 214.310 284.407 1.00 108.15 155 LEU D CA 1
ATOM 14058 C C . LEU D 2 125 ? 235.662 215.187 283.171 1.00 108.15 155 LEU D C 1
ATOM 14059 O O . LEU D 2 125 ? 235.566 216.416 283.258 1.00 108.15 155 LEU D O 1
ATOM 14064 N N . LEU D 2 126 ? 235.897 214.571 282.010 1.00 106.31 156 LEU D N 1
ATOM 14065 C CA . LEU D 2 126 ? 236.054 215.337 280.781 1.00 106.31 156 LEU D CA 1
ATOM 14066 C C . LEU D 2 126 ? 234.773 216.084 280.431 1.00 106.31 156 LEU D C 1
ATOM 14067 O O . LEU D 2 126 ? 234.818 217.251 280.028 1.00 106.31 156 LEU D O 1
ATOM 14072 N N . LEU D 2 127 ? 233.622 215.426 280.584 1.00 108.39 157 LEU D N 1
ATOM 14073 C CA . LEU D 2 127 ? 232.348 216.095 280.342 1.00 108.39 157 LEU D CA 1
ATOM 14074 C C . LEU D 2 127 ? 232.129 217.235 281.326 1.00 108.39 157 LEU D C 1
ATOM 14075 O O . LEU D 2 127 ? 231.640 218.307 280.948 1.00 108.39 157 LEU D O 1
ATOM 14080 N N . GLN D 2 128 ? 232.486 217.024 282.594 1.00 109.18 158 GLN D N 1
ATOM 14081 C CA . GLN D 2 128 ? 232.275 218.044 283.614 1.00 109.18 158 GLN D CA 1
ATOM 14082 C C . GLN D 2 128 ? 233.120 219.288 283.379 1.00 109.18 158 GLN D C 1
ATOM 14083 O O . GLN D 2 128 ? 232.768 220.362 283.878 1.00 109.18 158 GLN D O 1
ATOM 14089 N N . ASN D 2 129 ? 234.217 219.173 282.635 1.00 110.71 159 ASN D N 1
ATOM 14090 C CA . ASN D 2 129 ? 235.070 220.312 282.328 1.00 110.71 159 ASN D CA 1
ATOM 14091 C C . ASN D 2 129 ? 234.732 220.968 280.996 1.00 110.71 159 ASN D C 1
ATOM 14092 O O . ASN D 2 129 ? 235.466 221.858 280.557 1.00 110.71 159 ASN D O 1
ATOM 14097 N N . GLY D 2 130 ? 233.649 220.552 280.345 1.00 102.76 160 GLY D N 1
ATOM 14098 C CA . GLY D 2 130 ? 233.196 221.215 279.140 1.00 102.76 160 GLY D CA 1
ATOM 14099 C C . GLY D 2 130 ? 233.721 220.659 277.838 1.00 102.76 160 GLY D C 1
ATOM 14100 O O . GLY D 2 130 ? 233.656 221.356 276.819 1.00 102.76 160 GLY D O 1
ATOM 14101 N N . ALA D 2 131 ? 234.249 219.436 277.832 1.00 103.03 161 ALA D N 1
ATOM 14102 C CA . ALA D 2 131 ? 234.669 218.818 276.582 1.00 103.03 161 ALA D CA 1
ATOM 14103 C C . ALA D 2 131 ? 233.468 218.631 275.665 1.00 103.03 161 ALA D C 1
ATOM 14104 O O . ALA D 2 131 ? 232.379 218.265 276.117 1.00 103.03 161 ALA D O 1
ATOM 14106 N N . LYS D 2 132 ? 233.665 218.896 274.375 1.00 106.16 162 LYS D N 1
ATOM 14107 C CA . LYS D 2 132 ? 232.564 218.831 273.423 1.00 106.16 162 LYS D CA 1
ATOM 14108 C C . LYS D 2 132 ? 232.027 217.408 273.329 1.00 106.16 162 LYS D C 1
ATOM 14109 O O . LYS D 2 132 ? 232.791 216.446 273.209 1.00 106.16 162 LYS D O 1
ATOM 14115 N N . VAL D 2 133 ? 230.704 217.281 273.386 1.00 111.47 163 VAL D N 1
ATOM 14116 C CA . VAL D 2 133 ? 230.055 215.983 273.547 1.00 111.47 163 VAL D CA 1
ATOM 14117 C C . VAL D 2 133 ? 229.795 215.312 272.205 1.00 111.47 163 VAL D C 1
ATOM 14118 O O . VAL D 2 133 ? 230.082 214.125 272.027 1.00 111.47 163 VAL D O 1
ATOM 14122 N N . ASN D 2 134 ? 229.248 216.054 271.241 1.00 118.13 164 ASN D N 1
ATOM 14123 C CA . ASN D 2 134 ? 228.836 215.492 269.960 1.00 118.13 164 ASN D CA 1
ATOM 14124 C C . ASN D 2 134 ? 229.943 215.550 268.913 1.00 118.13 164 ASN D C 1
ATOM 14125 O O . ASN D 2 134 ? 229.657 215.621 267.710 1.00 118.13 164 ASN D O 1
ATOM 14130 N N . CYS D 2 135 ? 231.203 215.529 269.340 1.00 105.97 165 CYS D N 1
ATOM 14131 C CA . CYS D 2 135 ? 232.316 215.568 268.408 1.00 105.97 165 CYS D CA 1
ATOM 14132 C C . CYS D 2 135 ? 232.341 214.305 267.550 1.00 105.97 165 CYS D C 1
ATOM 14133 O O . CYS D 2 135 ? 231.620 213.335 267.792 1.00 105.97 165 CYS D O 1
ATOM 14136 N N . SER D 2 136 ? 233.194 214.326 266.529 1.00 89.06 166 SER D N 1
ATOM 14137 C CA . SER D 2 136 ? 233.289 213.220 265.590 1.00 89.06 166 SER D CA 1
ATOM 14138 C C . SER D 2 136 ? 234.748 212.869 265.349 1.00 89.06 166 SER D C 1
ATOM 14139 O O . SER D 2 136 ? 235.637 213.717 265.455 1.00 89.06 166 SER D O 1
ATOM 14142 N N . ASP D 2 137 ? 234.980 211.601 265.030 1.00 86.04 167 ASP D N 1
ATOM 14143 C CA . ASP D 2 137 ? 236.288 211.126 264.614 1.00 86.04 167 ASP D CA 1
ATOM 14144 C C . ASP D 2 137 ? 236.464 211.401 263.121 1.00 86.04 167 ASP D C 1
ATOM 14145 O O . ASP D 2 137 ? 235.543 211.855 262.437 1.00 86.04 167 ASP D O 1
ATOM 14150 N N . LYS D 2 138 ? 237.657 211.122 262.594 1.00 86.70 168 LYS D N 1
ATOM 14151 C CA . LYS D 2 138 ? 237.896 211.408 261.183 1.00 86.70 168 LYS D CA 1
ATOM 14152 C C . LYS D 2 138 ? 237.123 210.486 260.253 1.00 86.70 168 LYS D C 1
ATOM 14153 O O . LYS D 2 138 ? 237.104 210.737 259.044 1.00 86.70 168 LYS D O 1
ATOM 14159 N N . TYR D 2 139 ? 236.497 209.434 260.773 1.00 88.34 169 TYR D N 1
ATOM 14160 C CA . TYR D 2 139 ? 235.574 208.616 260.002 1.00 88.34 169 TYR D CA 1
ATOM 14161 C C . TYR D 2 139 ? 234.119 208.901 260.337 1.00 88.34 169 TYR D C 1
ATOM 14162 O O . TYR D 2 139 ? 233.229 208.246 259.785 1.00 88.34 169 TYR D O 1
ATOM 14171 N N . GLY D 2 140 ? 233.851 209.862 261.217 1.00 74.95 170 GLY D N 1
ATOM 14172 C CA . GLY D 2 140 ? 232.494 210.175 261.607 1.00 74.95 170 GLY D CA 1
ATOM 14173 C C . GLY D 2 140 ? 231.977 209.418 262.806 1.00 74.95 170 GLY D C 1
ATOM 14174 O O . GLY D 2 140 ? 230.762 209.396 263.027 1.00 74.95 170 GLY D O 1
ATOM 14175 N N . THR D 2 141 ? 232.855 208.800 263.590 1.00 73.01 171 THR D N 1
ATOM 14176 C CA . THR D 2 141 ? 232.445 207.996 264.737 1.00 73.01 171 THR D CA 1
ATOM 14177 C C . THR D 2 141 ? 232.358 208.890 265.966 1.00 73.01 171 THR D C 1
ATOM 14178 O O . THR D 2 141 ? 233.381 209.327 266.500 1.00 73.01 171 THR D O 1
ATOM 14182 N N . THR D 2 142 ? 231.138 209.151 266.422 1.00 72.43 172 THR D N 1
ATOM 14183 C CA . THR D 2 142 ? 230.947 209.886 267.655 1.00 72.43 172 THR D CA 1
ATOM 14184 C C . THR D 2 142 ? 231.408 209.036 268.835 1.00 72.43 172 THR D C 1
ATOM 14185 O O . THR D 2 142 ? 231.501 207.811 268.728 1.00 72.43 172 THR D O 1
ATOM 14189 N N . PRO D 2 143 ? 231.718 209.662 269.973 1.00 76.77 173 PRO D N 1
ATOM 14190 C CA . PRO D 2 143 ? 232.095 208.871 271.154 1.00 76.77 173 PRO D CA 1
ATOM 14191 C C . PRO D 2 143 ? 231.002 207.928 271.618 1.00 76.77 173 PRO D C 1
ATOM 14192 O O . PRO D 2 143 ? 231.303 206.950 272.313 1.00 76.77 173 PRO D O 1
ATOM 14196 N N . LEU D 2 144 ? 229.744 208.190 271.259 1.00 70.63 174 LEU D N 1
ATOM 14197 C CA . LEU D 2 144 ? 228.669 207.270 271.609 1.00 70.63 174 LEU D CA 1
ATOM 14198 C C . LEU D 2 144 ? 228.862 205.916 270.942 1.00 70.63 174 LEU D C 1
ATOM 14199 O O . LEU D 2 144 ? 228.690 204.872 271.581 1.00 70.63 174 LEU D O 1
ATOM 14204 N N . VAL D 2 145 ? 229.220 205.912 269.656 1.00 63.07 175 VAL D N 1
ATOM 14205 C CA . VAL D 2 145 ? 229.446 204.652 268.952 1.00 63.07 175 VAL D CA 1
ATOM 14206 C C . VAL D 2 145 ? 230.639 203.918 269.544 1.00 63.07 175 VAL D C 1
ATOM 14207 O O . VAL D 2 145 ? 230.608 202.696 269.726 1.00 63.07 175 VAL D O 1
ATOM 14211 N N . TRP D 2 146 ? 231.708 204.651 269.858 1.00 74.41 176 TRP D N 1
ATOM 14212 C CA . TRP D 2 146 ? 232.888 204.029 270.450 1.00 74.41 176 TRP D CA 1
ATOM 14213 C C . TRP D 2 146 ? 232.569 203.417 271.808 1.00 74.41 176 TRP D C 1
ATOM 14214 O O . TRP D 2 146 ? 233.045 202.323 272.132 1.00 74.41 176 TRP D O 1
ATOM 14225 N N . ALA D 2 147 ? 231.771 204.112 272.621 1.00 75.43 177 ALA D N 1
ATOM 14226 C CA . ALA D 2 147 ? 231.414 203.584 273.933 1.00 75.43 177 ALA D CA 1
ATOM 14227 C C . ALA D 2 147 ? 230.490 202.379 273.816 1.00 75.43 177 ALA D C 1
ATOM 14228 O O . ALA D 2 147 ? 230.660 201.387 274.535 1.00 75.43 177 ALA D O 1
ATOM 14230 N N . ALA D 2 148 ? 229.510 202.439 272.917 1.00 65.06 178 ALA D N 1
ATOM 14231 C CA . ALA D 2 148 ? 228.553 201.354 272.769 1.00 65.06 178 ALA D CA 1
ATOM 14232 C C . ALA D 2 148 ? 229.113 200.168 272.002 1.00 65.06 178 ALA D C 1
ATOM 14233 O O . ALA D 2 148 ? 228.487 199.103 272.003 1.00 65.06 178 ALA D O 1
ATOM 14235 N N . ARG D 2 149 ? 230.262 200.325 271.343 1.00 65.91 179 ARG D N 1
ATOM 14236 C CA . ARG D 2 149 ? 230.853 199.211 270.611 1.00 65.91 179 ARG D CA 1
ATOM 14237 C C . ARG D 2 149 ? 231.182 198.060 271.550 1.00 65.91 179 ARG D C 1
ATOM 14238 O O . ARG D 2 149 ? 230.868 196.898 271.266 1.00 65.91 179 ARG D O 1
ATOM 14246 N N . LYS D 2 150 ? 231.829 198.364 272.671 1.00 73.61 180 LYS D N 1
ATOM 14247 C CA . LYS D 2 150 ? 232.087 197.375 273.709 1.00 73.61 180 LYS D CA 1
ATOM 14248 C C . LYS D 2 150 ? 231.021 197.373 274.794 1.00 73.61 180 LYS D C 1
ATOM 14249 O O . LYS D 2 150 ? 231.160 196.637 275.776 1.00 73.61 180 LYS D O 1
ATOM 14255 N N . GLY D 2 151 ? 229.974 198.177 274.644 1.00 77.90 181 GLY D N 1
ATOM 14256 C CA . GLY D 2 151 ? 228.861 198.158 275.575 1.00 77.90 181 GLY D CA 1
ATOM 14257 C C . GLY D 2 151 ? 229.195 198.594 276.983 1.00 77.90 181 GLY D C 1
ATOM 14258 O O . GLY D 2 151 ? 228.723 197.976 277.946 1.00 77.90 181 GLY D O 1
ATOM 14259 N N . HIS D 2 152 ? 229.999 199.642 277.133 1.00 95.22 182 HIS D N 1
ATOM 14260 C CA . HIS D 2 152 ? 230.286 200.188 278.456 1.00 95.22 182 HIS D CA 1
ATOM 14261 C C . HIS D 2 152 ? 229.050 200.928 278.944 1.00 95.22 182 HIS D C 1
ATOM 14262 O O . HIS D 2 152 ? 228.770 202.047 278.511 1.00 95.22 182 HIS D O 1
ATOM 14269 N N . LEU D 2 153 ? 228.303 200.298 279.852 1.00 100.68 183 LEU D N 1
ATOM 14270 C CA . LEU D 2 153 ? 227.043 200.878 280.305 1.00 100.68 183 LEU D CA 1
ATOM 14271 C C . LEU D 2 153 ? 227.265 202.229 280.970 1.00 100.68 183 LEU D C 1
ATOM 14272 O O . LEU D 2 153 ? 226.511 203.177 280.729 1.00 100.68 183 LEU D O 1
ATOM 14277 N N . GLU D 2 154 ? 228.292 202.334 281.814 1.00 109.15 184 GLU D N 1
ATOM 14278 C CA . GLU D 2 154 ? 228.540 203.592 282.509 1.00 109.15 184 GLU D CA 1
ATOM 14279 C C . GLU D 2 154 ? 228.956 204.691 281.539 1.00 109.15 184 GLU D C 1
ATOM 14280 O O . GLU D 2 154 ? 228.502 205.834 281.659 1.00 109.15 184 GLU D O 1
ATOM 14286 N N . CYS D 2 155 ? 229.813 204.364 280.568 1.00 105.89 185 CYS D N 1
ATOM 14287 C CA . CYS D 2 155 ? 230.234 205.360 279.588 1.00 105.89 185 CYS D CA 1
ATOM 14288 C C . CYS D 2 155 ? 229.052 205.846 278.759 1.00 105.89 185 CYS D C 1
ATOM 14289 O O . CYS D 2 155 ? 228.889 207.052 278.535 1.00 105.89 185 CYS D O 1
ATOM 14292 N N . VAL D 2 156 ? 228.209 204.918 278.301 1.00 104.29 186 VAL D N 1
ATOM 14293 C CA . VAL D 2 156 ? 227.050 205.299 277.499 1.00 104.29 186 VAL D CA 1
ATOM 14294 C C . VAL D 2 156 ? 226.078 206.133 278.321 1.00 104.29 186 VAL D C 1
ATOM 14295 O O . VAL D 2 156 ? 225.541 207.134 277.837 1.00 104.29 186 VAL D O 1
ATOM 14299 N N . LYS D 2 157 ? 225.832 205.736 279.572 1.00 105.59 187 LYS D N 1
ATOM 14300 C CA . LYS D 2 157 ? 224.942 206.508 280.434 1.00 105.59 187 LYS D CA 1
ATOM 14301 C C . LYS D 2 157 ? 225.474 207.919 280.649 1.00 105.59 187 LYS D C 1
ATOM 14302 O O . LYS D 2 157 ? 224.734 208.902 280.519 1.00 105.59 187 LYS D O 1
ATOM 14308 N N . HIS D 2 158 ? 226.767 208.039 280.958 1.00 107.58 188 HIS D N 1
ATOM 14309 C CA . HIS D 2 158 ? 227.350 209.351 281.209 1.00 107.58 188 HIS D CA 1
ATOM 14310 C C . HIS D 2 158 ? 227.329 210.223 279.963 1.00 107.58 188 HIS D C 1
ATOM 14311 O O . HIS D 2 158 ? 227.080 211.430 280.058 1.00 107.58 188 HIS D O 1
ATOM 14318 N N . LEU D 2 159 ? 227.581 209.640 278.791 1.00 99.50 189 LEU D N 1
ATOM 14319 C CA . LEU D 2 159 ? 227.607 210.437 277.574 1.00 99.50 189 LEU D CA 1
ATOM 14320 C C . LEU D 2 159 ? 226.206 210.812 277.108 1.00 99.50 189 LEU D C 1
ATOM 14321 O O . LEU D 2 159 ? 226.014 211.899 276.554 1.00 99.50 189 LEU D O 1
ATOM 14326 N N . LEU D 2 160 ? 225.221 209.939 277.323 1.00 102.57 190 LEU D N 1
ATOM 14327 C CA . LEU D 2 160 ? 223.843 210.258 276.982 1.00 102.57 190 LEU D CA 1
ATOM 14328 C C . LEU D 2 160 ? 223.199 211.195 277.991 1.00 102.57 190 LEU D C 1
ATOM 14329 O O . LEU D 2 160 ? 222.164 211.797 277.684 1.00 102.57 190 LEU D O 1
ATOM 14334 N N . ALA D 2 161 ? 223.778 211.322 279.188 1.00 104.45 191 ALA D N 1
ATOM 14335 C CA . ALA D 2 161 ? 223.292 212.324 280.129 1.00 104.45 191 ALA D CA 1
ATOM 14336 C C . ALA D 2 161 ? 223.412 213.726 279.545 1.00 104.45 191 ALA D C 1
ATOM 14337 O O . ALA D 2 161 ? 222.559 214.587 279.794 1.00 104.45 191 ALA D O 1
ATOM 14339 N N . MET D 2 162 ? 224.465 213.975 278.764 1.00 108.57 192 MET D N 1
ATOM 14340 C CA . MET D 2 162 ? 224.620 215.271 278.115 1.00 108.57 192 MET D CA 1
ATOM 14341 C C . MET D 2 162 ? 223.661 215.448 276.945 1.00 108.57 192 MET D C 1
ATOM 14342 O O . MET D 2 162 ? 223.179 216.562 276.711 1.00 108.57 192 MET D O 1
ATOM 14347 N N . GLY D 2 163 ? 223.375 214.382 276.201 1.00 102.06 193 GLY D N 1
ATOM 14348 C CA . GLY D 2 163 ? 222.448 214.485 275.092 1.00 102.06 193 GLY D CA 1
ATOM 14349 C C . GLY D 2 163 ? 223.068 214.238 273.732 1.00 102.06 193 GLY D C 1
ATOM 14350 O O . GLY D 2 163 ? 222.651 214.844 272.739 1.00 102.06 193 GLY D O 1
ATOM 14351 N N . ALA D 2 164 ? 224.070 213.364 273.672 1.00 101.56 194 ALA D N 1
ATOM 14352 C CA . ALA D 2 164 ? 224.724 213.063 272.407 1.00 101.56 194 ALA D CA 1
ATOM 14353 C C . ALA D 2 164 ? 223.741 212.435 271.425 1.00 101.56 194 ALA D C 1
ATOM 14354 O O . ALA D 2 164 ? 222.899 211.612 271.793 1.00 101.56 194 ALA D O 1
ATOM 14356 N N . ASP D 2 165 ? 223.854 212.839 270.161 1.00 100.17 195 ASP D N 1
ATOM 14357 C CA . ASP D 2 165 ? 222.956 212.335 269.131 1.00 100.17 195 ASP D CA 1
ATOM 14358 C C . ASP D 2 165 ? 223.208 210.855 268.871 1.00 100.17 195 ASP D C 1
ATOM 14359 O O . ASP D 2 165 ? 224.348 210.383 268.912 1.00 100.17 195 ASP D O 1
ATOM 14364 N N . VAL D 2 166 ? 222.131 210.121 268.600 1.00 95.92 196 VAL D N 1
ATOM 14365 C CA . VAL D 2 166 ? 222.201 208.695 268.326 1.00 95.92 196 VAL D CA 1
ATOM 14366 C C . VAL D 2 166 ? 222.105 208.403 266.834 1.00 95.92 196 VAL D C 1
ATOM 14367 O O . VAL D 2 166 ? 222.762 207.488 266.335 1.00 95.92 196 VAL D O 1
ATOM 14371 N N . ASP D 2 167 ? 221.299 209.176 266.105 1.00 98.04 197 ASP D N 1
ATOM 14372 C CA . ASP D 2 167 ? 221.126 208.963 264.674 1.00 98.04 197 ASP D CA 1
ATOM 14373 C C . ASP D 2 167 ? 222.403 209.199 263.879 1.00 98.04 197 ASP D C 1
ATOM 14374 O O . ASP D 2 167 ? 222.495 208.727 262.741 1.00 98.04 197 ASP D O 1
ATOM 14379 N N . GLN D 2 168 ? 223.380 209.909 264.440 1.00 99.41 198 GLN D N 1
ATOM 14380 C CA . GLN D 2 168 ? 224.628 210.153 263.730 1.00 99.41 198 GLN D CA 1
ATOM 14381 C C . GLN D 2 168 ? 225.330 208.837 263.427 1.00 99.41 198 GLN D C 1
ATOM 14382 O O . GLN D 2 168 ? 225.487 207.985 264.306 1.00 99.41 198 GLN D O 1
ATOM 14388 N N . GLU D 2 169 ? 225.760 208.679 262.180 1.00 91.55 199 GLU D N 1
ATOM 14389 C CA . GLU D 2 169 ? 226.341 207.429 261.712 1.00 91.55 199 GLU D CA 1
ATOM 14390 C C . GLU D 2 169 ? 227.850 207.465 261.906 1.00 91.55 199 GLU D C 1
ATOM 14391 O O . GLU D 2 169 ? 228.520 208.396 261.449 1.00 91.55 199 GLU D O 1
ATOM 14397 N N . GLY D 2 170 ? 228.380 206.453 262.581 1.00 84.51 200 GLY D N 1
ATOM 14398 C CA . GLY D 2 170 ? 229.804 206.347 262.814 1.00 84.51 200 GLY D CA 1
ATOM 14399 C C . GLY D 2 170 ? 230.525 205.762 261.619 1.00 84.51 200 GLY D C 1
ATOM 14400 O O . GLY D 2 170 ? 230.029 205.770 260.489 1.00 84.51 200 GLY D O 1
ATOM 14401 N N . ALA D 2 171 ? 231.726 205.252 261.878 1.00 83.72 201 ALA D N 1
ATOM 14402 C CA . ALA D 2 171 ? 232.510 204.638 260.819 1.00 83.72 201 ALA D CA 1
ATOM 14403 C C . ALA D 2 171 ? 231.815 203.387 260.303 1.00 83.72 201 ALA D C 1
ATOM 14404 O O . ALA D 2 171 ? 231.098 202.701 261.035 1.00 83.72 201 ALA D O 1
ATOM 14406 N N . ASN D 2 172 ? 232.026 203.106 259.018 1.00 94.41 202 ASN D N 1
ATOM 14407 C CA . ASN D 2 172 ? 231.538 201.886 258.382 1.00 94.41 202 ASN D CA 1
ATOM 14408 C C . ASN D 2 172 ? 230.013 201.801 258.444 1.00 94.41 202 ASN D C 1
ATOM 14409 O O . ASN D 2 172 ? 229.437 200.710 258.476 1.00 94.41 202 ASN D O 1
ATOM 14414 N N . SER D 2 173 ? 229.352 202.960 258.465 1.00 95.63 203 SER D N 1
ATOM 14415 C CA . SER D 2 173 ? 227.891 203.057 258.478 1.00 95.63 203 SER D CA 1
ATOM 14416 C C . SER D 2 173 ? 227.293 202.299 259.666 1.00 95.63 203 SER D C 1
ATOM 14417 O O . SER D 2 173 ? 226.545 201.333 259.514 1.00 95.63 203 SER D O 1
ATOM 14420 N N . MET D 2 174 ? 227.644 202.759 260.865 1.00 89.15 204 MET D N 1
ATOM 14421 C CA . MET D 2 174 ? 227.176 202.157 262.104 1.00 89.15 204 MET D CA 1
ATOM 14422 C C . MET D 2 174 ? 226.674 203.243 263.041 1.00 89.15 204 MET D C 1
ATOM 14423 O O . MET D 2 174 ? 227.265 204.323 263.126 1.00 89.15 204 MET D O 1
ATOM 14428 N N . THR D 2 175 ? 225.588 202.953 263.743 1.00 67.98 205 THR D N 1
ATOM 14429 C CA . THR D 2 175 ? 225.078 203.802 264.807 1.00 67.98 205 THR D CA 1
ATOM 14430 C C . THR D 2 175 ? 225.317 203.118 266.147 1.00 67.98 205 THR D C 1
ATOM 14431 O O . THR D 2 175 ? 225.807 201.987 266.214 1.00 67.98 205 THR D O 1
ATOM 14435 N N . ALA D 2 176 ? 224.972 203.818 267.228 1.00 57.17 206 ALA D N 1
ATOM 14436 C CA . ALA D 2 176 ? 225.167 203.251 268.558 1.00 57.17 206 ALA D CA 1
ATOM 14437 C C . ALA D 2 176 ? 224.318 202.003 268.756 1.00 57.17 206 ALA D C 1
ATOM 14438 O O . ALA D 2 176 ? 224.785 201.005 269.319 1.00 57.17 206 ALA D O 1
ATOM 14440 N N . LEU D 2 177 ? 223.068 202.041 268.293 1.00 54.95 207 LEU D N 1
ATOM 14441 C CA . LEU D 2 177 ? 222.169 200.912 268.495 1.00 54.95 207 LEU D CA 1
ATOM 14442 C C . LEU D 2 177 ? 222.682 199.663 267.791 1.00 54.95 207 LEU D C 1
ATOM 14443 O O . LEU D 2 177 ? 222.659 198.568 268.362 1.00 54.95 207 LEU D O 1
ATOM 14448 N N . ILE D 2 178 ? 223.163 199.809 266.556 1.00 55.38 208 ILE D N 1
ATOM 14449 C CA . ILE D 2 178 ? 223.572 198.641 265.784 1.00 55.38 208 ILE D CA 1
ATOM 14450 C C . ILE D 2 178 ? 224.799 197.984 266.403 1.00 55.38 208 ILE D C 1
ATOM 14451 O O . ILE D 2 178 ? 224.864 196.755 266.524 1.00 55.38 208 ILE D O 1
ATOM 14456 N N . VAL D 2 179 ? 225.791 198.782 266.806 1.00 53.79 209 VAL D N 1
ATOM 14457 C CA . VAL D 2 179 ? 226.983 198.196 267.411 1.00 53.79 209 VAL D CA 1
ATOM 14458 C C . VAL D 2 179 ? 226.663 197.603 268.778 1.00 53.79 209 VAL D C 1
ATOM 14459 O O . VAL D 2 179 ? 227.202 196.549 269.144 1.00 53.79 209 VAL D O 1
ATOM 14463 N N . ALA D 2 180 ? 225.783 198.246 269.551 1.00 54.40 210 ALA D N 1
ATOM 14464 C CA . ALA D 2 180 ? 225.386 197.671 270.831 1.00 54.40 210 ALA D CA 1
ATOM 14465 C C . ALA D 2 180 ? 224.688 196.332 270.636 1.00 54.40 210 ALA D C 1
ATOM 14466 O O . ALA D 2 180 ? 224.909 195.392 271.407 1.00 54.40 210 ALA D O 1
ATOM 14468 N N . VAL D 2 181 ? 223.839 196.228 269.612 1.00 52.15 211 VAL D N 1
ATOM 14469 C CA . VAL D 2 181 ? 223.185 194.959 269.310 1.00 52.15 211 VAL D CA 1
ATOM 14470 C C . VAL D 2 181 ? 224.207 193.914 268.881 1.00 52.15 211 VAL D C 1
ATOM 14471 O O . VAL D 2 181 ? 224.131 192.750 269.294 1.00 52.15 211 VAL D O 1
ATOM 14475 N N . LYS D 2 182 ? 225.176 194.304 268.049 1.00 54.62 212 LYS D N 1
ATOM 14476 C CA . LYS D 2 182 ? 226.210 193.360 267.630 1.00 54.62 212 LYS D CA 1
ATOM 14477 C C . LYS D 2 182 ? 226.981 192.825 268.827 1.00 54.62 212 LYS D C 1
ATOM 14478 O O . LYS D 2 182 ? 227.276 191.627 268.900 1.00 54.62 212 LYS D O 1
ATOM 14484 N N . GLY D 2 183 ? 227.309 193.693 269.779 1.00 59.83 213 GLY D N 1
ATOM 14485 C CA . GLY D 2 183 ? 228.019 193.245 270.961 1.00 59.83 213 GLY D CA 1
ATOM 14486 C C . GLY D 2 183 ? 227.180 192.482 271.961 1.00 59.83 213 GLY D C 1
ATOM 14487 O O . GLY D 2 183 ? 227.729 191.943 272.926 1.00 59.83 213 GLY D O 1
ATOM 14488 N N . GLY D 2 184 ? 225.869 192.424 271.753 1.00 64.03 214 GLY D N 1
ATOM 14489 C CA . GLY D 2 184 ? 224.996 191.679 272.647 1.00 64.03 214 GLY D CA 1
ATOM 14490 C C . GLY D 2 184 ? 224.911 192.247 274.046 1.00 64.03 214 GLY D C 1
ATOM 14491 O O . GLY D 2 184 ? 224.816 191.488 275.017 1.00 64.03 214 GLY D O 1
ATOM 14492 N N . TYR D 2 185 ? 224.938 193.567 274.171 1.00 68.91 215 TYR D N 1
ATOM 14493 C CA . TYR D 2 185 ? 224.854 194.238 275.464 1.00 68.91 215 TYR D CA 1
ATOM 14494 C C . TYR D 2 185 ? 223.416 194.706 275.650 1.00 68.91 215 TYR D C 1
ATOM 14495 O O . TYR D 2 185 ? 223.040 195.789 275.198 1.00 68.91 215 TYR D O 1
ATOM 14504 N N . THR D 2 186 ? 222.617 193.880 276.327 1.00 73.93 216 THR D N 1
ATOM 14505 C CA . THR D 2 186 ? 221.181 194.124 276.407 1.00 73.93 216 THR D CA 1
ATOM 14506 C C . THR D 2 186 ? 220.877 195.440 277.111 1.00 73.93 216 THR D C 1
ATOM 14507 O O . THR D 2 186 ? 220.089 196.253 276.613 1.00 73.93 216 THR D O 1
ATOM 14511 N N . GLN D 2 187 ? 221.499 195.672 278.268 1.00 79.85 217 GLN D N 1
ATOM 14512 C CA . GLN D 2 187 ? 221.207 196.883 279.027 1.00 79.85 217 GLN D CA 1
ATOM 14513 C C . GLN D 2 187 ? 221.687 198.133 278.301 1.00 79.85 217 GLN D C 1
ATOM 14514 O O . GLN D 2 187 ? 221.045 199.185 278.394 1.00 79.85 217 GLN D O 1
ATOM 14520 N N . SER D 2 188 ? 222.798 198.041 277.567 1.00 79.13 218 SER D N 1
ATOM 14521 C CA . SER D 2 188 ? 223.210 199.159 276.726 1.00 79.13 218 SER D CA 1
ATOM 14522 C C . SER D 2 188 ? 222.172 199.441 275.648 1.00 79.13 218 SER D C 1
ATOM 14523 O O . SER D 2 188 ? 221.882 200.604 275.342 1.00 79.13 218 SER D O 1
ATOM 14526 N N . VAL D 2 189 ? 221.603 198.386 275.058 1.00 77.38 219 VAL D N 1
ATOM 14527 C CA . VAL D 2 189 ? 220.562 198.568 274.049 1.00 77.38 219 VAL D CA 1
ATOM 14528 C C . VAL D 2 189 ? 219.342 199.244 274.659 1.00 77.38 219 VAL D C 1
ATOM 14529 O O . VAL D 2 189 ? 218.739 200.131 274.046 1.00 77.38 219 VAL D O 1
ATOM 14533 N N . LYS D 2 190 ? 218.958 198.839 275.873 1.00 80.68 220 LYS D N 1
ATOM 14534 C CA . LYS D 2 190 ? 217.841 199.500 276.545 1.00 80.68 220 LYS D CA 1
ATOM 14535 C C . LYS D 2 190 ? 218.149 200.969 276.811 1.00 80.68 220 LYS D C 1
ATOM 14536 O O . LYS D 2 190 ? 217.291 201.840 276.613 1.00 80.68 220 LYS D O 1
ATOM 14542 N N . GLU D 2 191 ? 219.372 201.263 277.259 1.00 86.60 221 GLU D N 1
ATOM 14543 C CA . GLU D 2 191 ? 219.752 202.647 277.524 1.00 86.60 221 GLU D CA 1
ATOM 14544 C C . GLU D 2 191 ? 219.685 203.493 276.261 1.00 86.60 221 GLU D C 1
ATOM 14545 O O . GLU D 2 191 ? 219.199 204.630 276.292 1.00 86.60 221 GLU D O 1
ATOM 14551 N N . ILE D 2 192 ? 220.174 202.961 275.140 1.00 78.92 222 ILE D N 1
ATOM 14552 C CA . ILE D 2 192 ? 220.099 203.700 273.882 1.00 78.92 222 ILE D CA 1
ATOM 14553 C C . ILE D 2 192 ? 218.646 203.884 273.461 1.00 78.92 222 ILE D C 1
ATOM 14554 O O . ILE D 2 192 ? 218.225 204.986 273.089 1.00 78.92 222 ILE D O 1
ATOM 14559 N N . LEU D 2 193 ? 217.853 202.811 273.534 1.00 79.33 223 LEU D N 1
ATOM 14560 C CA . LEU D 2 193 ? 216.463 202.865 273.098 1.00 79.33 223 LEU D CA 1
ATOM 14561 C C . LEU D 2 193 ? 215.625 203.798 273.956 1.00 79.33 223 LEU D C 1
ATOM 14562 O O . LEU D 2 193 ? 214.571 204.259 273.504 1.00 79.33 223 LEU D O 1
ATOM 14567 N N . LYS D 2 194 ? 216.066 204.086 275.180 1.00 87.75 224 LYS D N 1
ATOM 14568 C CA . LYS D 2 194 ? 215.336 205.014 276.033 1.00 87.75 224 LYS D CA 1
ATOM 14569 C C . LYS D 2 194 ? 215.322 206.438 275.490 1.00 87.75 224 LYS D C 1
ATOM 14570 O O . LYS D 2 194 ? 214.538 207.256 275.981 1.00 87.75 224 LYS D O 1
ATOM 14576 N N . ARG D 2 195 ? 216.158 206.755 274.500 1.00 95.83 225 ARG D N 1
ATOM 14577 C CA . ARG D 2 195 ? 216.266 208.107 273.966 1.00 95.83 225 ARG D CA 1
ATOM 14578 C C . ARG D 2 195 ? 215.760 208.207 272.528 1.00 95.83 225 ARG D C 1
ATOM 14579 O O . ARG D 2 195 ? 216.215 209.062 271.764 1.00 95.83 225 ARG D O 1
ATOM 14587 N N . ASN D 2 196 ? 214.820 207.344 272.154 1.00 92.36 226 ASN D N 1
ATOM 14588 C CA . ASN D 2 196 ? 214.153 207.394 270.857 1.00 92.36 226 ASN D CA 1
ATOM 14589 C C . ASN D 2 196 ? 215.118 207.346 269.669 1.00 92.36 226 ASN D C 1
ATOM 14590 O O . ASN D 2 196 ? 215.258 208.334 268.936 1.00 92.36 226 ASN D O 1
ATOM 14595 N N . PRO D 2 197 ? 215.790 206.223 269.444 1.00 77.55 227 PRO D N 1
ATOM 14596 C CA . PRO D 2 197 ? 216.641 206.094 268.260 1.00 77.55 227 PRO D CA 1
ATOM 14597 C C . PRO D 2 197 ? 215.820 205.826 267.010 1.00 77.55 227 PRO D C 1
ATOM 14598 O O . PRO D 2 197 ? 214.622 205.544 267.062 1.00 77.55 227 PRO D O 1
ATOM 14602 N N . ASN D 2 198 ? 216.495 205.922 265.868 1.00 66.68 228 ASN D N 1
ATOM 14603 C CA . ASN D 2 198 ? 215.913 205.525 264.587 1.00 66.68 228 ASN D CA 1
ATOM 14604 C C . ASN D 2 198 ? 216.288 204.064 264.373 1.00 66.68 228 ASN D C 1
ATOM 14605 O O . ASN D 2 198 ? 217.350 203.742 263.841 1.00 66.68 228 ASN D O 1
ATOM 14610 N N . VAL D 2 199 ? 215.396 203.168 264.801 1.00 58.12 229 VAL D N 1
ATOM 14611 C CA . VAL D 2 199 ? 215.722 201.747 264.861 1.00 58.12 229 VAL D CA 1
ATOM 14612 C C . VAL D 2 199 ? 215.899 201.152 263.470 1.00 58.12 229 VAL D C 1
ATOM 14613 O O . VAL D 2 199 ? 216.632 200.171 263.296 1.00 58.12 229 VAL D O 1
ATOM 14617 N N . ASN D 2 200 ? 215.251 201.727 262.462 1.00 61.09 230 ASN D N 1
ATOM 14618 C CA . ASN D 2 200 ? 215.154 201.097 261.152 1.00 61.09 230 ASN D CA 1
ATOM 14619 C C . ASN D 2 200 ? 216.408 201.256 260.301 1.00 61.09 230 ASN D C 1
ATOM 14620 O O . ASN D 2 200 ? 216.446 200.716 259.190 1.00 61.09 230 ASN D O 1
ATOM 14625 N N . LEU D 2 201 ? 217.422 201.972 260.777 1.00 71.95 231 LEU D N 1
ATOM 14626 C CA . LEU D 2 201 ? 218.629 202.173 259.989 1.00 71.95 231 LEU D CA 1
ATOM 14627 C C . LEU D 2 201 ? 219.356 200.853 259.756 1.00 71.95 231 LEU D C 1
ATOM 14628 O O . LEU D 2 201 ? 219.263 199.916 260.553 1.00 71.95 231 LEU D O 1
ATOM 14633 N N . THR D 2 202 ? 220.086 200.789 258.648 1.00 82.16 232 THR D N 1
ATOM 14634 C CA . THR D 2 202 ? 220.787 199.583 258.237 1.00 82.16 232 THR D CA 1
ATOM 14635 C C . THR D 2 202 ? 222.283 199.711 258.492 1.00 82.16 232 THR D C 1
ATOM 14636 O O . THR D 2 202 ? 222.834 200.813 258.541 1.00 82.16 232 THR D O 1
ATOM 14640 N N . ASP D 2 203 ? 222.935 198.563 258.650 1.00 89.27 233 ASP D N 1
ATOM 14641 C CA . ASP D 2 203 ? 224.367 198.508 258.906 1.00 89.27 233 ASP D CA 1
ATOM 14642 C C . ASP D 2 203 ? 225.104 198.490 257.565 1.00 89.27 233 ASP D C 1
ATOM 14643 O O . ASP D 2 203 ? 224.518 198.725 256.505 1.00 89.27 233 ASP D O 1
ATOM 14648 N N . LYS D 2 204 ? 226.411 198.223 257.599 1.00 98.31 234 LYS D N 1
ATOM 14649 C CA . LYS D 2 204 ? 227.191 198.122 256.368 1.00 98.31 234 LYS D CA 1
ATOM 14650 C C . LYS D 2 204 ? 226.670 197.006 255.471 1.00 98.31 234 LYS D C 1
ATOM 14651 O O . LYS D 2 204 ? 226.488 197.198 254.264 1.00 98.31 234 LYS D O 1
ATOM 14657 N N . ASP D 2 205 ? 226.416 195.832 256.048 1.00 100.43 235 ASP D N 1
ATOM 14658 C CA . ASP D 2 205 ? 225.916 194.703 255.275 1.00 100.43 235 ASP D CA 1
ATOM 14659 C C . ASP D 2 205 ? 224.464 194.873 254.857 1.00 100.43 235 ASP D C 1
ATOM 14660 O O . ASP D 2 205 ? 223.961 194.053 254.083 1.00 100.43 235 ASP D O 1
ATOM 14665 N N . GLY D 2 206 ? 223.785 195.909 255.343 1.00 94.46 236 GLY D N 1
ATOM 14666 C CA . GLY D 2 206 ? 222.364 196.067 255.135 1.00 94.46 236 GLY D CA 1
ATOM 14667 C C . GLY D 2 206 ? 221.500 195.467 256.219 1.00 94.46 236 GLY D C 1
ATOM 14668 O O . GLY D 2 206 ? 220.274 195.632 256.174 1.00 94.46 236 GLY D O 1
ATOM 14669 N N . ASN D 2 207 ? 222.095 194.780 257.190 1.00 84.06 237 ASN D N 1
ATOM 14670 C CA . ASN D 2 207 ? 221.324 194.180 258.269 1.00 84.06 237 ASN D CA 1
ATOM 14671 C C . ASN D 2 207 ? 220.888 195.247 259.264 1.00 84.06 237 ASN D C 1
ATOM 14672 O O . ASN D 2 207 ? 221.684 196.100 259.667 1.00 84.06 237 ASN D O 1
ATOM 14677 N N . THR D 2 208 ? 219.618 195.198 259.657 1.00 68.12 238 THR D N 1
ATOM 14678 C CA . THR D 2 208 ? 219.088 196.101 260.665 1.00 68.12 238 THR D CA 1
ATOM 14679 C C . THR D 2 208 ? 219.384 195.555 262.060 1.00 68.12 238 THR D C 1
ATOM 14680 O O . THR D 2 208 ? 219.964 194.478 262.226 1.00 68.12 238 THR D O 1
ATOM 14684 N N . ALA D 2 209 ? 218.983 196.312 263.082 1.00 51.99 239 ALA D N 1
ATOM 14685 C CA . ALA D 2 209 ? 219.202 195.868 264.454 1.00 51.99 239 ALA D CA 1
ATOM 14686 C C . ALA D 2 209 ? 218.446 194.579 264.744 1.00 51.99 239 ALA D C 1
ATOM 14687 O O . ALA D 2 209 ? 218.989 193.655 265.365 1.00 51.99 239 ALA D O 1
ATOM 14689 N N . LEU D 2 210 ? 217.193 194.493 264.293 1.00 59.09 240 LEU D N 1
ATOM 14690 C CA . LEU D 2 210 ? 216.393 193.299 264.543 1.00 59.09 240 LEU D CA 1
ATOM 14691 C C . LEU D 2 210 ? 216.990 192.076 263.865 1.00 59.09 240 LEU D C 1
ATOM 14692 O O . LEU D 2 210 ? 217.012 190.987 264.447 1.00 59.09 240 LEU D O 1
ATOM 14697 N N . MET D 2 211 ? 217.473 192.231 262.631 1.00 68.97 241 MET D N 1
ATOM 14698 C CA . MET D 2 211 ? 218.036 191.093 261.912 1.00 68.97 241 MET D CA 1
ATOM 14699 C C . MET D 2 211 ? 219.265 190.541 262.624 1.00 68.97 241 MET D C 1
ATOM 14700 O O . MET D 2 211 ? 219.400 189.323 262.795 1.00 68.97 241 MET D O 1
ATOM 14705 N N . ILE D 2 212 ? 220.166 191.426 263.054 1.00 63.04 242 ILE D N 1
ATOM 14706 C CA . ILE D 2 212 ? 221.370 190.988 263.755 1.00 63.04 242 ILE D CA 1
ATOM 14707 C C . ILE D 2 212 ? 221.004 190.341 265.083 1.00 63.04 242 ILE D C 1
ATOM 14708 O O . ILE D 2 212 ? 221.522 189.275 265.440 1.00 63.04 242 ILE D O 1
ATOM 14713 N N . ALA D 2 213 ? 220.097 190.973 265.832 1.00 59.06 243 ALA D N 1
ATOM 14714 C CA . ALA D 2 213 ? 219.711 190.427 267.128 1.00 59.06 243 ALA D CA 1
ATOM 14715 C C . ALA D 2 213 ? 219.048 189.064 266.979 1.00 59.06 243 ALA D C 1
ATOM 14716 O O . ALA D 2 213 ? 219.217 188.188 267.835 1.00 59.06 243 ALA D O 1
ATOM 14718 N N . SER D 2 214 ? 218.286 188.866 265.904 1.00 64.00 244 SER D N 1
ATOM 14719 C CA . SER D 2 214 ? 217.625 187.584 265.693 1.00 64.00 244 SER D CA 1
ATOM 14720 C C . SER D 2 214 ? 218.619 186.511 265.271 1.00 64.00 244 SER D C 1
ATOM 14721 O O . SER D 2 214 ? 218.572 185.380 265.770 1.00 64.00 244 SER D O 1
ATOM 14724 N N . LYS D 2 215 ? 219.521 186.838 264.340 1.00 68.03 245 LYS D N 1
ATOM 14725 C CA . LYS D 2 215 ? 220.489 185.843 263.885 1.00 68.03 245 LYS D CA 1
ATOM 14726 C C . LYS D 2 215 ? 221.433 185.432 265.007 1.00 68.03 245 LYS D C 1
ATOM 14727 O O . LYS D 2 215 ? 221.732 184.243 265.170 1.00 68.03 245 LYS D O 1
ATOM 14733 N N . GLU D 2 216 ? 221.917 186.398 265.791 1.00 71.20 246 GLU D N 1
ATOM 14734 C CA . GLU D 2 216 ? 222.823 186.062 266.884 1.00 71.20 246 GLU D CA 1
ATOM 14735 C C . GLU D 2 216 ? 222.108 185.266 267.969 1.00 71.20 246 GLU D C 1
ATOM 14736 O O . GLU D 2 216 ? 222.683 184.335 268.544 1.00 71.20 246 GLU D O 1
ATOM 14742 N N . GLY D 2 217 ? 220.858 185.613 268.262 1.00 69.82 247 GLY D N 1
ATOM 14743 C CA . GLY D 2 217 ? 220.066 184.853 269.207 1.00 69.82 247 GLY D CA 1
ATOM 14744 C C . GLY D 2 217 ? 219.787 185.572 270.509 1.00 69.82 247 GLY D C 1
ATOM 14745 O O . GLY D 2 217 ? 219.577 184.932 271.543 1.00 69.82 247 GLY D O 1
ATOM 14746 N N . HIS D 2 218 ? 219.768 186.900 270.474 1.00 72.78 248 HIS D N 1
ATOM 14747 C CA . HIS D 2 218 ? 219.521 187.704 271.669 1.00 72.78 248 HIS D CA 1
ATOM 14748 C C . HIS D 2 218 ? 218.018 187.902 271.808 1.00 72.78 248 HIS D C 1
ATOM 14749 O O . HIS D 2 218 ? 217.436 188.785 271.174 1.00 72.78 248 HIS D O 1
ATOM 14756 N N . THR D 2 219 ? 217.383 187.084 272.648 1.00 72.36 249 THR D N 1
ATOM 14757 C CA . THR D 2 219 ? 215.931 187.153 272.792 1.00 72.36 249 THR D CA 1
ATOM 14758 C C . THR D 2 219 ? 215.498 188.477 273.410 1.00 72.36 249 THR D C 1
ATOM 14759 O O . THR D 2 219 ? 214.552 189.117 272.933 1.00 72.36 249 THR D O 1
ATOM 14763 N N . GLU D 2 220 ? 216.175 188.900 274.479 1.00 72.32 250 GLU D N 1
ATOM 14764 C CA . GLU D 2 220 ? 215.786 190.132 275.155 1.00 72.32 250 GLU D CA 1
ATOM 14765 C C . GLU D 2 220 ? 215.984 191.344 274.252 1.00 72.32 250 GLU D C 1
ATOM 14766 O O . GLU D 2 220 ? 215.140 192.249 274.224 1.00 72.32 250 GLU D O 1
ATOM 14772 N N . ILE D 2 221 ? 217.089 191.378 273.505 1.00 70.14 251 ILE D N 1
ATOM 14773 C CA . ILE D 2 221 ? 217.317 192.478 272.573 1.00 70.14 251 ILE D CA 1
ATOM 14774 C C . ILE D 2 221 ? 216.249 192.484 271.486 1.00 70.14 251 ILE D C 1
ATOM 14775 O O . ILE D 2 221 ? 215.753 193.547 271.091 1.00 70.14 251 ILE D O 1
ATOM 14780 N N . VAL D 2 222 ? 215.871 191.301 270.993 1.00 62.79 252 VAL D N 1
ATOM 14781 C CA . VAL D 2 222 ? 214.821 191.216 269.981 1.00 62.79 252 VAL D CA 1
ATOM 14782 C C . VAL D 2 222 ? 213.512 191.772 270.520 1.00 62.79 252 VAL D C 1
ATOM 14783 O O . VAL D 2 222 ? 212.837 192.565 269.852 1.00 62.79 252 VAL D O 1
ATOM 14787 N N . GLN D 2 223 ? 213.132 191.374 271.735 1.00 67.91 253 GLN D N 1
ATOM 14788 C CA . GLN D 2 223 ? 211.868 191.848 272.291 1.00 67.91 253 GLN D CA 1
ATOM 14789 C C . GLN D 2 223 ? 211.901 193.349 272.551 1.00 67.91 253 GLN D C 1
ATOM 14790 O O . GLN D 2 223 ? 210.904 194.043 272.322 1.00 67.91 253 GLN D O 1
ATOM 14796 N N . ASP D 2 224 ? 213.033 193.871 273.027 1.00 67.34 254 ASP D N 1
ATOM 14797 C CA . ASP D 2 224 ? 213.122 195.308 273.264 1.00 67.34 254 ASP D CA 1
ATOM 14798 C C . ASP D 2 224 ? 213.046 196.095 271.961 1.00 67.34 254 ASP D C 1
ATOM 14799 O O . ASP D 2 224 ? 212.376 197.132 271.896 1.00 67.34 254 ASP D O 1
ATOM 14804 N N . LEU D 2 225 ? 213.725 195.621 270.913 1.00 57.98 255 LEU D N 1
ATOM 14805 C CA . LEU D 2 225 ? 213.622 196.281 269.616 1.00 57.98 255 LEU D CA 1
ATOM 14806 C C . LEU D 2 225 ? 212.199 196.221 269.082 1.00 57.98 255 LEU D C 1
ATOM 14807 O O . LEU D 2 225 ? 211.702 197.194 268.504 1.00 57.98 255 LEU D O 1
ATOM 14812 N N . LEU D 2 226 ? 211.529 195.081 269.262 1.00 57.09 256 LEU D N 1
ATOM 14813 C CA . LEU D 2 226 ? 210.150 194.953 268.810 1.00 57.09 256 LEU D CA 1
ATOM 14814 C C . LEU D 2 226 ? 209.249 195.941 269.536 1.00 57.09 256 LEU D C 1
ATOM 14815 O O . LEU D 2 226 ? 208.395 196.586 268.919 1.00 57.09 256 LEU D O 1
ATOM 14820 N N . ASP D 2 227 ? 209.433 196.076 270.850 1.00 60.17 257 ASP D N 1
ATOM 14821 C CA . ASP D 2 227 ? 208.667 197.059 271.607 1.00 60.17 257 ASP D CA 1
ATOM 14822 C C . ASP D 2 227 ? 208.988 198.474 271.147 1.00 60.17 257 ASP D C 1
ATOM 14823 O O . ASP D 2 227 ? 208.124 199.358 271.183 1.00 60.17 257 ASP D O 1
ATOM 14828 N N . ALA D 2 228 ? 210.229 198.710 270.717 1.00 61.32 258 ALA D N 1
ATOM 14829 C CA . ALA D 2 228 ? 210.614 200.031 270.236 1.00 61.32 258 ALA D CA 1
ATOM 14830 C C . ALA D 2 228 ? 209.890 200.419 268.954 1.00 61.32 258 ALA D C 1
ATOM 14831 O O . ALA D 2 228 ? 209.782 201.614 268.659 1.00 61.32 258 ALA D O 1
ATOM 14833 N N . GLY D 2 229 ? 209.396 199.448 268.190 1.00 58.13 259 GLY D N 1
ATOM 14834 C CA . GLY D 2 229 ? 208.693 199.747 266.959 1.00 58.13 259 GLY D CA 1
ATOM 14835 C C . GLY D 2 229 ? 209.490 199.405 265.718 1.00 58.13 259 GLY D C 1
ATOM 14836 O O . GLY D 2 229 ? 209.452 200.137 264.725 1.00 58.13 259 GLY D O 1
ATOM 14837 N N . THR D 2 230 ? 210.223 198.297 265.765 1.00 56.84 260 THR D N 1
ATOM 14838 C CA . THR D 2 230 ? 211.045 197.897 264.633 1.00 56.84 260 THR D CA 1
ATOM 14839 C C . THR D 2 230 ? 210.179 197.353 263.505 1.00 56.84 260 THR D C 1
ATOM 14840 O O . THR D 2 230 ? 209.242 196.584 263.734 1.00 56.84 260 THR D O 1
ATOM 14844 N N . TYR D 2 231 ? 210.499 197.755 262.278 1.00 54.96 261 TYR D N 1
ATOM 14845 C CA . TYR D 2 231 ? 209.814 197.232 261.103 1.00 54.96 261 TYR D CA 1
ATOM 14846 C C . TYR D 2 231 ? 210.224 195.778 260.910 1.00 54.96 261 TYR D C 1
ATOM 14847 O O . TYR D 2 231 ? 211.386 195.488 260.609 1.00 54.96 261 TYR D O 1
ATOM 14856 N N . VAL D 2 232 ? 209.272 194.860 261.090 1.00 55.61 262 VAL D N 1
ATOM 14857 C CA . VAL D 2 232 ? 209.617 193.449 261.231 1.00 55.61 262 VAL D CA 1
ATOM 14858 C C . VAL D 2 232 ? 210.128 192.871 259.916 1.00 55.61 262 VAL D C 1
ATOM 14859 O O . VAL D 2 232 ? 211.178 192.221 259.877 1.00 55.61 262 VAL D O 1
ATOM 14863 N N . ASN D 2 233 ? 209.406 193.098 258.821 1.00 64.38 263 ASN D N 1
ATOM 14864 C CA . ASN D 2 233 ? 209.645 192.347 257.588 1.00 64.38 263 ASN D CA 1
ATOM 14865 C C . ASN D 2 233 ? 210.538 193.094 256.604 1.00 64.38 263 ASN D C 1
ATOM 14866 O O . ASN D 2 233 ? 210.370 192.969 255.388 1.00 64.38 263 ASN D O 1
ATOM 14871 N N . ILE D 2 234 ? 211.490 193.876 257.094 1.00 74.55 264 ILE D N 1
ATOM 14872 C CA . ILE D 2 234 ? 212.512 194.430 256.199 1.00 74.55 264 ILE D CA 1
ATOM 14873 C C . ILE D 2 234 ? 213.351 193.283 255.648 1.00 74.55 264 ILE D C 1
ATOM 14874 O O . ILE D 2 234 ? 213.906 192.493 256.432 1.00 74.55 264 ILE D O 1
ATOM 14879 N N . PRO D 2 235 ? 213.474 193.141 254.333 1.00 91.86 265 PRO D N 1
ATOM 14880 C CA . PRO D 2 235 ? 214.133 191.957 253.779 1.00 91.86 265 PRO D CA 1
ATOM 14881 C C . PRO D 2 235 ? 215.648 192.024 253.880 1.00 91.86 265 PRO D C 1
ATOM 14882 O O . PRO D 2 235 ? 216.264 193.087 253.780 1.00 91.86 265 PRO D O 1
ATOM 14886 N N . ASP D 2 236 ? 216.242 190.852 254.082 1.00 106.27 266 ASP D N 1
ATOM 14887 C CA . ASP D 2 236 ? 217.686 190.704 254.048 1.00 106.27 266 ASP D CA 1
ATOM 14888 C C . ASP D 2 236 ? 218.172 190.748 252.601 1.00 106.27 266 ASP D C 1
ATOM 14889 O O . ASP D 2 236 ? 217.399 190.593 251.652 1.00 106.27 266 ASP D O 1
ATOM 14894 N N . ARG D 2 237 ? 219.477 190.973 252.436 1.00 106.21 267 ARG D N 1
ATOM 14895 C CA . ARG D 2 237 ? 220.052 190.954 251.096 1.00 106.21 267 ARG D CA 1
ATOM 14896 C C . ARG D 2 237 ? 219.910 189.585 250.446 1.00 106.21 267 ARG D C 1
ATOM 14897 O O . ARG D 2 237 ? 219.733 189.491 249.226 1.00 106.21 267 ARG D O 1
ATOM 14905 N N . SER D 2 238 ? 219.979 188.515 251.239 1.00 109.58 268 SER D N 1
ATOM 14906 C CA . SER D 2 238 ? 219.733 187.176 250.722 1.00 109.58 268 SER D CA 1
ATOM 14907 C C . SER D 2 238 ? 218.264 186.932 250.408 1.00 109.58 268 SER D C 1
ATOM 14908 O O . SER D 2 238 ? 217.938 185.893 249.823 1.00 109.58 268 SER D O 1
ATOM 14911 N N . GLY D 2 239 ? 217.377 187.852 250.782 1.00 109.17 269 GLY D N 1
ATOM 14912 C CA . GLY D 2 239 ? 215.956 187.684 250.582 1.00 109.17 269 GLY D CA 1
ATOM 14913 C C . GLY D 2 239 ? 215.223 187.031 251.731 1.00 109.17 269 GLY D C 1
ATOM 14914 O O . GLY D 2 239 ? 213.992 186.916 251.673 1.00 109.17 269 GLY D O 1
ATOM 14915 N N . ASP D 2 240 ? 215.932 186.604 252.770 1.00 101.74 270 ASP D N 1
ATOM 14916 C CA . ASP D 2 240 ? 215.296 185.974 253.915 1.00 101.74 270 ASP D CA 1
ATOM 14917 C C . ASP D 2 240 ? 214.691 187.022 254.839 1.00 101.74 270 ASP D C 1
ATOM 14918 O O . ASP D 2 240 ? 215.139 188.171 254.895 1.00 101.74 270 ASP D O 1
ATOM 14923 N N . THR D 2 241 ? 213.654 186.614 255.559 1.00 86.55 271 THR D N 1
ATOM 14924 C CA . THR D 2 241 ? 212.962 187.474 256.504 1.00 86.55 271 THR D CA 1
ATOM 14925 C C . THR D 2 241 ? 213.435 187.164 257.923 1.00 86.55 271 THR D C 1
ATOM 14926 O O . THR D 2 241 ? 213.946 186.079 258.208 1.00 86.55 271 THR D O 1
ATOM 14930 N N . VAL D 2 242 ? 213.274 188.148 258.814 1.00 72.39 272 VAL D N 1
ATOM 14931 C CA . VAL D 2 242 ? 213.721 187.995 260.195 1.00 72.39 272 VAL D CA 1
ATOM 14932 C C . VAL D 2 242 ? 213.079 186.780 260.849 1.00 72.39 272 VAL D C 1
ATOM 14933 O O . VAL D 2 242 ? 213.730 186.067 261.622 1.00 72.39 272 VAL D O 1
ATOM 14937 N N . LEU D 2 243 ? 211.802 186.521 260.557 1.00 74.79 273 LEU D N 1
ATOM 14938 C CA . LEU D 2 243 ? 211.173 185.302 261.053 1.00 74.79 273 LEU D CA 1
ATOM 14939 C C . LEU D 2 243 ? 211.848 184.063 260.481 1.00 74.79 273 LEU D C 1
ATOM 14940 O O . LEU D 2 243 ? 212.044 183.069 261.191 1.00 74.79 273 LEU D O 1
ATOM 14945 N N . ILE D 2 244 ? 212.207 184.101 259.195 1.00 85.28 274 ILE D N 1
ATOM 14946 C CA . ILE D 2 244 ? 212.897 182.971 258.582 1.00 85.28 274 ILE D CA 1
ATOM 14947 C C . ILE D 2 244 ? 214.246 182.746 259.252 1.00 85.28 274 ILE D C 1
ATOM 14948 O O . ILE D 2 244 ? 214.627 181.608 259.547 1.00 85.28 274 ILE D O 1
ATOM 14953 N N . GLY D 2 245 ? 214.987 183.825 259.508 1.00 79.68 275 GLY D N 1
ATOM 14954 C CA . GLY D 2 245 ? 216.260 183.684 260.196 1.00 79.68 275 GLY D CA 1
ATOM 14955 C C . GLY D 2 245 ? 216.105 183.127 261.598 1.00 79.68 275 GLY D C 1
ATOM 14956 O O . GLY D 2 245 ? 216.880 182.266 262.024 1.00 79.68 275 GLY D O 1
ATOM 14957 N N . ALA D 2 246 ? 215.098 183.605 262.331 1.00 77.23 276 ALA D N 1
ATOM 14958 C CA . ALA D 2 246 ? 214.876 183.119 263.687 1.00 77.23 276 ALA D CA 1
ATOM 14959 C C . ALA D 2 246 ? 214.508 181.641 263.697 1.00 77.23 276 ALA D C 1
ATOM 14960 O O . ALA D 2 246 ? 215.009 180.876 264.529 1.00 77.23 276 ALA D O 1
ATOM 14962 N N . VAL D 2 247 ? 213.631 181.216 262.783 1.00 83.52 277 VAL D N 1
ATOM 14963 C CA . VAL D 2 247 ? 213.232 179.811 262.765 1.00 83.52 277 VAL D CA 1
ATOM 14964 C C . VAL D 2 247 ? 214.373 178.929 262.268 1.00 83.52 277 VAL D C 1
ATOM 14965 O O . VAL D 2 247 ? 214.500 177.774 262.692 1.00 83.52 277 VAL D O 1
ATOM 14969 N N . ARG D 2 248 ? 215.221 179.445 261.373 1.00 85.17 278 ARG D N 1
ATOM 14970 C CA . ARG D 2 248 ? 216.367 178.671 260.911 1.00 85.17 278 ARG D CA 1
ATOM 14971 C C . ARG D 2 248 ? 217.401 178.500 262.016 1.00 85.17 278 ARG D C 1
ATOM 14972 O O . ARG D 2 248 ? 217.976 177.417 262.175 1.00 85.17 278 ARG D O 1
ATOM 14980 N N . GLY D 2 249 ? 217.652 179.561 262.788 1.00 81.96 279 GLY D N 1
ATOM 14981 C CA . GLY D 2 249 ? 218.654 179.484 263.837 1.00 81.96 279 GLY D CA 1
ATOM 14982 C C . GLY D 2 249 ? 218.299 178.505 264.937 1.00 81.96 279 GLY D C 1
ATOM 14983 O O . GLY D 2 249 ? 219.187 177.966 265.604 1.00 81.96 279 GLY D O 1
ATOM 14984 N N . GLY D 2 250 ? 217.010 178.262 265.147 1.00 80.61 280 GLY D N 1
ATOM 14985 C CA . GLY D 2 250 ? 216.577 177.371 266.203 1.00 80.61 280 GLY D CA 1
ATOM 14986 C C . GLY D 2 250 ? 216.321 178.117 267.493 1.00 80.61 280 GLY D C 1
ATOM 14987 O O . GLY D 2 250 ? 216.713 177.667 268.573 1.00 80.61 280 GLY D O 1
ATOM 14988 N N . HIS D 2 251 ? 215.658 179.264 267.388 1.00 82.54 281 HIS D N 1
ATOM 14989 C CA . HIS D 2 251 ? 215.390 180.146 268.519 1.00 82.54 281 HIS D CA 1
ATOM 14990 C C . HIS D 2 251 ? 213.876 180.208 268.699 1.00 82.54 281 HIS D C 1
ATOM 14991 O O . HIS D 2 251 ? 213.210 181.076 268.129 1.00 82.54 281 HIS D O 1
ATOM 14998 N N . VAL D 2 252 ? 213.338 179.283 269.495 1.00 86.59 282 VAL D N 1
ATOM 14999 C CA . VAL D 2 252 ? 211.890 179.200 269.674 1.00 86.59 282 VAL D CA 1
ATOM 15000 C C . VAL D 2 252 ? 211.354 180.471 270.319 1.00 86.59 282 VAL D C 1
ATOM 15001 O O . VAL D 2 252 ? 210.296 180.985 269.932 1.00 86.59 282 VAL D O 1
ATOM 15005 N N . GLU D 2 253 ? 212.073 180.999 271.312 1.00 82.38 283 GLU D N 1
ATOM 15006 C CA . GLU D 2 253 ? 211.606 182.199 271.998 1.00 82.38 283 GLU D CA 1
ATOM 15007 C C . GLU D 2 253 ? 211.535 183.389 271.048 1.00 82.38 283 GLU D C 1
ATOM 15008 O O . GLU D 2 253 ? 210.585 184.177 271.103 1.00 82.38 283 GLU D O 1
ATOM 15014 N N . ILE D 2 254 ? 212.526 183.535 270.165 1.00 79.23 284 ILE D N 1
ATOM 15015 C CA . ILE D 2 254 ? 212.504 184.645 269.216 1.00 79.23 284 ILE D CA 1
ATOM 15016 C C . ILE D 2 254 ? 211.371 184.476 268.211 1.00 79.23 284 ILE D C 1
ATOM 15017 O O . ILE D 2 254 ? 210.740 185.456 267.803 1.00 79.23 284 ILE D O 1
ATOM 15022 N N . VAL D 2 255 ? 211.095 183.240 267.792 1.00 78.02 285 VAL D N 1
ATOM 15023 C CA . VAL D 2 255 ? 209.973 182.999 266.886 1.00 78.02 285 VAL D CA 1
ATOM 15024 C C . VAL D 2 255 ? 208.659 183.383 267.555 1.00 78.02 285 VAL D C 1
ATOM 15025 O O . VAL D 2 255 ? 207.803 184.046 266.956 1.00 78.02 285 VAL D O 1
ATOM 15029 N N . ARG D 2 256 ? 208.484 182.979 268.815 1.00 79.84 286 ARG D N 1
ATOM 15030 C CA . ARG D 2 256 ? 207.266 183.337 269.533 1.00 79.84 286 ARG D CA 1
ATOM 15031 C C . ARG D 2 256 ? 207.160 184.844 269.724 1.00 79.84 286 ARG D C 1
ATOM 15032 O O . ARG D 2 256 ? 206.067 185.409 269.623 1.00 79.84 286 ARG D O 1
ATOM 15040 N N . ALA D 2 257 ? 208.281 185.512 270.008 1.00 70.53 287 ALA D N 1
ATOM 15041 C CA . ALA D 2 257 ? 208.261 186.961 270.186 1.00 70.53 287 ALA D CA 1
ATOM 15042 C C . ALA D 2 257 ? 207.926 187.678 268.884 1.00 70.53 287 ALA D C 1
ATOM 15043 O O . ALA D 2 257 ? 207.213 188.688 268.891 1.00 70.53 287 ALA D O 1
ATOM 15045 N N . LEU D 2 258 ? 208.442 187.181 267.758 1.00 66.06 288 LEU D N 1
ATOM 15046 C CA . LEU D 2 258 ? 208.109 187.769 266.467 1.00 66.06 288 LEU D CA 1
ATOM 15047 C C . LEU D 2 258 ? 206.664 187.495 266.079 1.00 66.06 288 LEU D C 1
ATOM 15048 O O . LEU D 2 258 ? 206.068 188.280 265.334 1.00 66.06 288 LEU D O 1
ATOM 15053 N N . LEU D 2 259 ? 206.089 186.385 266.548 1.00 69.11 289 LEU D N 1
ATOM 15054 C CA . LEU D 2 259 ? 204.688 186.113 266.245 1.00 69.11 289 LEU D CA 1
ATOM 15055 C C . LEU D 2 259 ? 203.734 186.851 267.179 1.00 69.11 289 LEU D C 1
ATOM 15056 O O . LEU D 2 259 ? 202.587 187.111 266.799 1.00 69.11 289 LEU D O 1
ATOM 15061 N N . GLN D 2 260 ? 204.175 187.184 268.395 1.00 69.94 290 GLN D N 1
ATOM 15062 C CA . GLN D 2 260 ? 203.315 187.911 269.324 1.00 69.94 290 GLN D CA 1
ATOM 15063 C C . GLN D 2 260 ? 202.890 189.245 268.731 1.00 69.94 290 GLN D C 1
ATOM 15064 O O . GLN D 2 260 ? 201.698 189.569 268.686 1.00 69.94 290 GLN D O 1
ATOM 15070 N N . LYS D 2 261 ? 203.856 190.033 268.272 1.00 59.43 291 LYS D N 1
ATOM 15071 C CA . LYS D 2 261 ? 203.558 191.195 267.450 1.00 59.43 291 LYS D CA 1
ATOM 15072 C C . LYS D 2 261 ? 203.207 190.702 266.055 1.00 59.43 291 LYS D C 1
ATOM 15073 O O . LYS D 2 261 ? 203.875 189.811 265.524 1.00 59.43 291 LYS D O 1
ATOM 15079 N N . TYR D 2 262 ? 202.149 191.258 265.471 1.00 60.93 292 TYR D N 1
ATOM 15080 C CA . TYR D 2 262 ? 201.625 190.709 264.229 1.00 60.93 292 TYR D CA 1
ATOM 15081 C C . TYR D 2 262 ? 202.619 190.884 263.091 1.00 60.93 292 TYR D C 1
ATOM 15082 O O . TYR D 2 262 ? 202.807 191.991 262.577 1.00 60.93 292 TYR D O 1
ATOM 15091 N N . ALA D 2 263 ? 203.253 189.784 262.696 1.00 62.36 293 ALA D N 1
ATOM 15092 C CA . ALA D 2 263 ? 204.250 189.762 261.639 1.00 62.36 293 ALA D CA 1
ATOM 15093 C C . ALA D 2 263 ? 203.831 188.762 260.573 1.00 62.36 293 ALA D C 1
ATOM 15094 O O . ALA D 2 263 ? 203.248 187.717 260.874 1.00 62.36 293 ALA D O 1
ATOM 15096 N N . ASP D 2 264 ? 204.135 189.092 259.323 1.00 73.31 294 ASP D N 1
ATOM 15097 C CA . ASP D 2 264 ? 203.721 188.251 258.212 1.00 73.31 294 ASP D CA 1
ATOM 15098 C C . ASP D 2 264 ? 204.471 186.923 258.204 1.00 73.31 294 ASP D C 1
ATOM 15099 O O . ASP D 2 264 ? 205.604 186.815 258.681 1.00 73.31 294 ASP D O 1
ATOM 15104 N N . ILE D 2 265 ? 203.801 185.894 257.689 1.00 78.86 295 ILE D N 1
ATOM 15105 C CA . ILE D 2 265 ? 204.394 184.575 257.558 1.00 78.86 295 ILE D CA 1
ATOM 15106 C C . ILE D 2 265 ? 204.543 184.149 256.102 1.00 78.86 295 ILE D C 1
ATOM 15107 O O . ILE D 2 265 ? 205.549 183.521 255.753 1.00 78.86 295 ILE D O 1
ATOM 15112 N N . ASP D 2 266 ? 203.591 184.497 255.240 1.00 93.10 296 ASP D N 1
ATOM 15113 C CA . ASP D 2 266 ? 203.602 184.094 253.840 1.00 93.10 296 ASP D CA 1
ATOM 15114 C C . ASP D 2 266 ? 204.629 184.854 253.015 1.00 93.10 296 ASP D C 1
ATOM 15115 O O . ASP D 2 266 ? 204.576 184.791 251.782 1.00 93.10 296 ASP D O 1
ATOM 15120 N N . ILE D 2 267 ? 205.539 185.581 253.667 1.00 98.00 297 ILE D N 1
ATOM 15121 C CA . ILE D 2 267 ? 206.583 186.296 252.950 1.00 98.00 297 ILE D CA 1
ATOM 15122 C C . ILE D 2 267 ? 207.375 185.322 252.083 1.00 98.00 297 ILE D C 1
ATOM 15123 O O . ILE D 2 267 ? 207.538 184.141 252.416 1.00 98.00 297 ILE D O 1
ATOM 15128 N N . ARG D 2 268 ? 207.854 185.819 250.948 1.00 121.05 298 ARG D N 1
ATOM 15129 C CA . ARG D 2 268 ? 208.507 184.997 249.936 1.00 121.05 298 ARG D CA 1
ATOM 15130 C C . ARG D 2 268 ? 210.010 185.231 250.024 1.00 121.05 298 ARG D C 1
ATOM 15131 O O . ARG D 2 268 ? 210.491 186.332 249.736 1.00 121.05 298 ARG D O 1
ATOM 15139 N N . GLY D 2 269 ? 210.745 184.198 250.425 1.00 119.03 299 GLY D N 1
ATOM 15140 C CA . GLY D 2 269 ? 212.186 184.281 250.564 1.00 119.03 299 GLY D CA 1
ATOM 15141 C C . GLY D 2 269 ? 212.908 183.961 249.274 1.00 119.03 299 GLY D C 1
ATOM 15142 O O . GLY D 2 269 ? 212.382 184.150 248.171 1.00 119.03 299 GLY D O 1
ATOM 15143 N N . GLN D 2 270 ? 214.137 183.471 249.411 1.00 120.34 300 GLN D N 1
ATOM 15144 C CA . GLN D 2 270 ? 214.938 183.134 248.243 1.00 120.34 300 GLN D CA 1
ATOM 15145 C C . GLN D 2 270 ? 214.527 181.778 247.683 1.00 120.34 300 GLN D C 1
ATOM 15146 O O . GLN D 2 270 ? 214.537 180.771 248.398 1.00 120.34 300 GLN D O 1
ATOM 15152 N N . ASP D 2 271 ? 214.172 181.760 246.398 1.00 125.04 301 ASP D N 1
ATOM 15153 C CA . ASP D 2 271 ? 213.897 180.526 245.661 1.00 125.04 301 ASP D CA 1
ATOM 15154 C C . ASP D 2 271 ? 212.792 179.704 246.324 1.00 125.04 301 ASP D C 1
ATOM 15155 O O . ASP D 2 271 ? 212.987 178.545 246.696 1.00 125.04 301 ASP D O 1
ATOM 15160 N N . ASN D 2 272 ? 211.619 180.322 246.472 1.00 121.46 302 ASN D N 1
ATOM 15161 C CA . ASN D 2 272 ? 210.419 179.654 246.978 1.00 121.46 302 ASN D CA 1
ATOM 15162 C C . ASN D 2 272 ? 210.668 179.055 248.365 1.00 121.46 302 ASN D C 1
ATOM 15163 O O . ASN D 2 272 ? 210.597 177.842 248.575 1.00 121.46 302 ASN D O 1
ATOM 15168 N N . LYS D 2 273 ? 210.973 179.935 249.315 1.00 112.82 303 LYS D N 1
ATOM 15169 C CA . LYS D 2 273 ? 211.194 179.541 250.698 1.00 112.82 303 LYS D CA 1
ATOM 15170 C C . LYS D 2 273 ? 210.395 180.441 251.627 1.00 112.82 303 LYS D C 1
ATOM 15171 O O . LYS D 2 273 ? 210.415 181.668 251.489 1.00 112.82 303 LYS D O 1
ATOM 15177 N N . THR D 2 274 ? 209.689 179.822 252.565 1.00 98.43 304 THR D N 1
ATOM 15178 C CA . THR D 2 274 ? 208.949 180.522 253.603 1.00 98.43 304 THR D CA 1
ATOM 15179 C C . THR D 2 274 ? 209.382 180.019 254.975 1.00 98.43 304 THR D C 1
ATOM 15180 O O . THR D 2 274 ? 210.207 179.111 255.100 1.00 98.43 304 THR D O 1
ATOM 15184 N N . ALA D 2 275 ? 208.812 180.633 256.015 1.00 91.65 305 ALA D N 1
ATOM 15185 C CA . ALA D 2 275 ? 209.126 180.215 257.377 1.00 91.65 305 ALA D CA 1
ATOM 15186 C C . ALA D 2 275 ? 208.681 178.781 257.630 1.00 91.65 305 ALA D C 1
ATOM 15187 O O . ALA D 2 275 ? 209.408 177.997 258.255 1.00 91.65 305 ALA D O 1
ATOM 15189 N N . LEU D 2 276 ? 207.491 178.418 257.149 1.00 94.66 306 LEU D N 1
ATOM 15190 C CA . LEU D 2 276 ? 207.007 177.053 257.328 1.00 94.66 306 LEU D CA 1
ATOM 15191 C C . LEU D 2 276 ? 207.898 176.052 256.606 1.00 94.66 306 LEU D C 1
ATOM 15192 O O . LEU D 2 276 ? 208.111 174.938 257.096 1.00 94.66 306 LEU D O 1
ATOM 15197 N N . TYR D 2 277 ? 208.419 176.427 255.436 1.00 110.52 307 TYR D N 1
ATOM 15198 C CA . TYR D 2 277 ? 209.317 175.540 254.701 1.00 110.52 307 TYR D CA 1
ATOM 15199 C C . TYR D 2 277 ? 210.559 175.212 255.519 1.00 110.52 307 TYR D C 1
ATOM 15200 O O . TYR D 2 277 ? 210.937 174.043 255.657 1.00 110.52 307 TYR D O 1
ATOM 15209 N N . TRP D 2 278 ? 211.205 176.235 256.079 1.00 102.36 308 TRP D N 1
ATOM 15210 C CA . TRP D 2 278 ? 212.399 175.998 256.883 1.00 102.36 308 TRP D CA 1
ATOM 15211 C C . TRP D 2 278 ? 212.062 175.233 258.157 1.00 102.36 308 TRP D C 1
ATOM 15212 O O . TRP D 2 278 ? 212.827 174.359 258.584 1.00 102.36 308 TRP D O 1
ATOM 15223 N N . ALA D 2 279 ? 210.922 175.546 258.778 1.00 101.05 309 ALA D N 1
ATOM 15224 C CA . ALA D 2 279 ? 210.534 174.842 259.995 1.00 101.05 309 ALA D CA 1
ATOM 15225 C C . ALA D 2 279 ? 210.298 173.360 259.729 1.00 101.05 309 ALA D C 1
ATOM 15226 O O . ALA D 2 279 ? 210.726 172.506 260.515 1.00 101.05 309 ALA D O 1
ATOM 15228 N N . VAL D 2 280 ? 209.626 173.030 258.625 1.00 105.78 310 VAL D N 1
ATOM 15229 C CA . VAL D 2 280 ? 209.368 171.627 258.321 1.00 105.78 310 VAL D CA 1
ATOM 15230 C C . VAL D 2 280 ? 210.635 170.934 257.833 1.00 105.78 310 VAL D C 1
ATOM 15231 O O . VAL D 2 280 ? 210.783 169.718 258.001 1.00 105.78 310 VAL D O 1
ATOM 15235 N N . GLU D 2 281 ? 211.565 171.676 257.224 1.00 109.50 311 GLU D N 1
ATOM 15236 C CA . GLU D 2 281 ? 212.857 171.092 256.885 1.00 109.50 311 GLU D CA 1
ATOM 15237 C C . GLU D 2 281 ? 213.640 170.728 258.140 1.00 109.50 311 GLU D C 1
ATOM 15238 O O . GLU D 2 281 ? 214.257 169.659 258.206 1.00 109.50 311 GLU D O 1
ATOM 15244 N N . LYS D 2 282 ? 213.626 171.603 259.146 1.00 102.92 312 LYS D N 1
ATOM 15245 C CA . LYS D 2 282 ? 214.328 171.322 260.391 1.00 102.92 312 LYS D CA 1
ATOM 15246 C C . LYS D 2 282 ? 213.491 170.512 261.372 1.00 102.92 312 LYS D C 1
ATOM 15247 O O . LYS D 2 282 ? 214.050 169.952 262.321 1.00 102.92 312 LYS D O 1
ATOM 15253 N N . GLY D 2 283 ? 212.178 170.435 261.167 1.00 101.99 313 GLY D N 1
ATOM 15254 C CA . GLY D 2 283 ? 211.349 169.522 261.927 1.00 101.99 313 GLY D CA 1
ATOM 15255 C C . GLY D 2 283 ? 211.168 169.847 263.391 1.00 101.99 313 GLY D C 1
ATOM 15256 O O . GLY D 2 283 ? 210.880 168.943 264.179 1.00 101.99 313 GLY D O 1
ATOM 15257 N N . ASN D 2 284 ? 211.324 171.108 263.787 1.00 104.95 314 ASN D N 1
ATOM 15258 C CA . ASN D 2 284 ? 211.072 171.478 265.173 1.00 104.95 314 ASN D CA 1
ATOM 15259 C C . ASN D 2 284 ? 209.571 171.559 265.426 1.00 104.95 314 ASN D C 1
ATOM 15260 O O . ASN D 2 284 ? 208.864 172.342 264.787 1.00 104.95 314 ASN D O 1
ATOM 15265 N N . ALA D 2 285 ? 209.089 170.749 266.372 1.00 104.14 315 ALA D N 1
ATOM 15266 C CA . ALA D 2 285 ? 207.650 170.615 266.581 1.00 104.14 315 ALA D CA 1
ATOM 15267 C C . ALA D 2 285 ? 207.025 171.928 267.032 1.00 104.14 315 ALA D C 1
ATOM 15268 O O . ALA D 2 285 ? 205.996 172.354 266.494 1.00 104.14 315 ALA D O 1
ATOM 15270 N N . THR D 2 286 ? 207.631 172.584 268.024 1.00 102.95 316 THR D N 1
ATOM 15271 C CA . THR D 2 286 ? 207.071 173.833 268.530 1.00 102.95 316 THR D CA 1
ATOM 15272 C C . THR D 2 286 ? 207.081 174.924 267.468 1.00 102.95 316 THR D C 1
ATOM 15273 O O . THR D 2 286 ? 206.108 175.677 267.348 1.00 102.95 316 THR D O 1
ATOM 15277 N N . MET D 2 287 ? 208.155 175.016 266.682 1.00 105.74 317 MET D N 1
ATOM 15278 C CA . MET D 2 287 ? 208.232 176.030 265.635 1.00 105.74 317 MET D CA 1
ATOM 15279 C C . MET D 2 287 ? 207.166 175.805 264.569 1.00 105.74 317 MET D C 1
ATOM 15280 O O . MET D 2 287 ? 206.480 176.746 264.147 1.00 105.74 317 MET D O 1
ATOM 15285 N N . VAL D 2 288 ? 207.015 174.557 264.118 1.00 104.49 318 VAL D N 1
ATOM 15286 C CA . VAL D 2 288 ? 206.007 174.246 263.109 1.00 104.49 318 VAL D CA 1
ATOM 15287 C C . VAL D 2 288 ? 204.611 174.526 263.647 1.00 104.49 318 VAL D C 1
ATOM 15288 O O . VAL D 2 288 ? 203.762 175.086 262.944 1.00 104.49 318 VAL D O 1
ATOM 15292 N N . ARG D 2 289 ? 204.351 174.144 264.899 1.00 110.09 319 ARG D N 1
ATOM 15293 C CA . ARG D 2 289 ? 203.041 174.394 265.492 1.00 110.09 319 ARG D CA 1
ATOM 15294 C C . ARG D 2 289 ? 202.760 175.888 265.599 1.00 110.09 319 ARG D C 1
ATOM 15295 O O . ARG D 2 289 ? 201.647 176.343 265.314 1.00 110.09 319 ARG D O 1
ATOM 15303 N N . ASP D 2 290 ? 203.760 176.669 266.013 1.00 105.29 320 ASP D N 1
ATOM 15304 C CA . ASP D 2 290 ? 203.572 178.109 266.152 1.00 105.29 320 ASP D CA 1
ATOM 15305 C C . ASP D 2 290 ? 203.310 178.764 264.802 1.00 105.29 320 ASP D C 1
ATOM 15306 O O . ASP D 2 290 ? 202.448 179.642 264.685 1.00 105.29 320 ASP D O 1
ATOM 15311 N N . ILE D 2 291 ? 204.053 178.358 263.770 1.00 96.58 321 ILE D N 1
ATOM 15312 C CA . ILE D 2 291 ? 203.844 178.941 262.448 1.00 96.58 321 ILE D CA 1
ATOM 15313 C C . ILE D 2 291 ? 202.482 178.544 261.893 1.00 96.58 321 ILE D C 1
ATOM 15314 O O . ILE D 2 291 ? 201.755 179.379 261.341 1.00 96.58 321 ILE D O 1
ATOM 15319 N N . LEU D 2 292 ? 202.108 177.270 262.034 1.00 102.86 322 LEU D N 1
ATOM 15320 C CA . LEU D 2 292 ? 200.859 176.798 261.445 1.00 102.86 322 LEU D CA 1
ATOM 15321 C C . LEU D 2 292 ? 199.645 177.360 262.176 1.00 102.86 322 LEU D C 1
ATOM 15322 O O . LEU D 2 292 ? 198.609 177.630 261.557 1.00 102.86 322 LEU D O 1
ATOM 15327 N N . GLN D 2 293 ? 199.750 177.537 263.497 1.00 105.71 323 GLN D N 1
ATOM 15328 C CA . GLN D 2 293 ? 198.615 178.017 264.279 1.00 105.71 323 GLN D CA 1
ATOM 15329 C C . GLN D 2 293 ? 198.163 179.400 263.834 1.00 105.71 323 GLN D C 1
ATOM 15330 O O . GLN D 2 293 ? 197.013 179.785 264.076 1.00 105.71 323 GLN D O 1
ATOM 15336 N N . CYS D 2 294 ? 199.045 180.159 263.190 1.00 92.97 324 CYS D N 1
ATOM 15337 C CA . CYS D 2 294 ? 198.735 181.505 262.736 1.00 92.97 324 CYS D CA 1
ATOM 15338 C C . CYS D 2 294 ? 198.295 181.550 261.277 1.00 92.97 324 CYS D C 1
ATOM 15339 O O . CYS D 2 294 ? 198.392 182.607 260.642 1.00 92.97 324 CYS D O 1
ATOM 15342 N N . ASN D 2 295 ? 197.828 180.426 260.735 1.00 88.05 325 ASN D N 1
ATOM 15343 C CA . ASN D 2 295 ? 197.226 180.330 259.409 1.00 88.05 325 ASN D CA 1
ATOM 15344 C C . ASN D 2 295 ? 198.162 180.771 258.288 1.00 88.05 325 ASN D C 1
ATOM 15345 O O . ASN D 2 295 ? 197.926 181.812 257.661 1.00 88.05 325 ASN D O 1
ATOM 15350 N N . PRO D 2 296 ? 199.231 180.021 258.004 1.00 89.45 326 PRO D N 1
ATOM 15351 C CA . PRO D 2 296 ? 200.002 180.276 256.784 1.00 89.45 326 PRO D CA 1
ATOM 15352 C C . PRO D 2 296 ? 199.460 179.469 255.616 1.00 89.45 326 PRO D C 1
ATOM 15353 O O . PRO D 2 296 ? 198.476 178.738 255.769 1.00 89.45 326 PRO D O 1
ATOM 15357 N N . ASP D 2 297 ? 200.092 179.580 254.453 1.00 106.47 327 ASP D N 1
ATOM 15358 C CA . ASP D 2 297 ? 199.653 178.873 253.258 1.00 106.47 327 ASP D CA 1
ATOM 15359 C C . ASP D 2 297 ? 200.472 177.602 253.071 1.00 106.47 327 ASP D C 1
ATOM 15360 O O . ASP D 2 297 ? 201.674 177.664 252.792 1.00 106.47 327 ASP D O 1
ATOM 15365 N N . THR D 2 298 ? 199.818 176.451 253.225 1.00 114.64 328 THR D N 1
ATOM 15366 C CA . THR D 2 298 ? 200.482 175.172 253.011 1.00 114.64 328 THR D CA 1
ATOM 15367 C C . THR D 2 298 ? 200.465 174.738 251.552 1.00 114.64 328 THR D C 1
ATOM 15368 O O . THR D 2 298 ? 201.065 173.710 251.222 1.00 114.64 328 THR D O 1
ATOM 15372 N N . GLU D 2 299 ? 199.786 175.486 250.679 1.00 121.15 329 GLU D N 1
ATOM 15373 C CA . GLU D 2 299 ? 199.788 175.150 249.259 1.00 121.15 329 GLU D CA 1
ATOM 15374 C C . GLU D 2 299 ? 201.183 175.287 248.666 1.00 121.15 329 GLU D C 1
ATOM 15375 O O . GLU D 2 299 ? 201.605 174.456 247.852 1.00 121.15 329 GLU D O 1
ATOM 15381 N N . ILE D 2 300 ? 201.912 176.327 249.057 1.00 113.13 330 ILE D N 1
ATOM 15382 C CA . ILE D 2 300 ? 203.269 176.534 248.571 1.00 113.13 330 ILE D CA 1
ATOM 15383 C C . ILE D 2 300 ? 204.241 176.530 249.743 1.00 113.13 330 ILE D C 1
ATOM 15384 O O . ILE D 2 300 ? 203.830 176.615 250.900 1.00 113.13 330 ILE D O 1
ATOM 15389 N N . THR D 2 307 ? 206.927 172.183 247.237 1.00 108.32 337 THR D N 1
ATOM 15390 C CA . THR D 2 307 ? 205.724 172.011 248.042 1.00 108.32 337 THR D CA 1
ATOM 15391 C C . THR D 2 307 ? 206.045 171.330 249.370 1.00 108.32 337 THR D C 1
ATOM 15392 O O . THR D 2 307 ? 206.956 170.504 249.447 1.00 108.32 337 THR D O 1
ATOM 15396 N N . PRO D 2 308 ? 205.312 171.698 250.424 1.00 110.35 338 PRO D N 1
ATOM 15397 C CA . PRO D 2 308 ? 205.545 171.064 251.732 1.00 110.35 338 PRO D CA 1
ATOM 15398 C C . PRO D 2 308 ? 205.275 169.570 251.746 1.00 110.35 338 PRO D C 1
ATOM 15399 O O . PRO D 2 308 ? 205.752 168.881 252.655 1.00 110.35 338 PRO D O 1
ATOM 15403 N N . LEU D 2 309 ? 204.514 169.050 250.778 1.00 115.42 339 LEU D N 1
ATOM 15404 C CA . LEU D 2 309 ? 204.209 167.621 250.760 1.00 115.42 339 LEU D CA 1
ATOM 15405 C C . LEU D 2 309 ? 205.471 166.779 250.647 1.00 115.42 339 LEU D C 1
ATOM 15406 O O . LEU D 2 309 ? 205.625 165.781 251.362 1.00 115.42 339 LEU D O 1
ATOM 15411 N N . ILE D 2 310 ? 206.382 167.160 249.750 1.00 120.04 340 ILE D N 1
ATOM 15412 C CA . ILE D 2 310 ? 207.561 166.339 249.497 1.00 120.04 340 ILE D CA 1
ATOM 15413 C C . ILE D 2 310 ? 208.448 166.279 250.733 1.00 120.04 340 ILE D C 1
ATOM 15414 O O . ILE D 2 310 ? 208.907 165.203 251.132 1.00 120.04 340 ILE D O 1
ATOM 15419 N N . LYS D 2 311 ? 208.692 167.428 251.365 1.00 117.70 341 LYS D N 1
ATOM 15420 C CA . LYS D 2 311 ? 209.532 167.447 252.556 1.00 117.70 341 LYS D CA 1
ATOM 15421 C C . LYS D 2 311 ? 208.839 166.794 253.744 1.00 117.70 341 LYS D C 1
ATOM 15422 O O . LYS D 2 311 ? 209.502 166.167 254.578 1.00 117.70 341 LYS D O 1
ATOM 15428 N N . ALA D 2 312 ? 207.514 166.920 253.839 1.00 114.85 342 ALA D N 1
ATOM 15429 C CA . ALA D 2 312 ? 206.788 166.239 254.905 1.00 114.85 342 ALA D CA 1
ATOM 15430 C C . ALA D 2 312 ? 206.890 164.728 254.757 1.00 114.85 342 ALA D C 1
ATOM 15431 O O . ALA D 2 312 ? 207.076 164.010 255.747 1.00 114.85 342 ALA D O 1
ATOM 15433 N N . THR D 2 313 ? 206.764 164.226 253.527 1.00 120.40 343 THR D N 1
ATOM 15434 C CA . THR D 2 313 ? 206.905 162.792 253.294 1.00 120.40 343 THR D CA 1
ATOM 15435 C C . THR D 2 313 ? 208.335 162.328 253.544 1.00 120.40 343 THR D C 1
ATOM 15436 O O . THR D 2 313 ? 208.557 161.272 254.151 1.00 120.40 343 THR D O 1
ATOM 15440 N N . LYS D 2 314 ? 209.319 163.105 253.084 1.00 116.75 344 LYS D N 1
ATOM 15441 C CA . LYS D 2 314 ? 210.715 162.718 253.259 1.00 116.75 344 LYS D CA 1
ATOM 15442 C C . LYS D 2 314 ? 211.100 162.681 254.731 1.00 116.75 344 LYS D C 1
ATOM 15443 O O . LYS D 2 314 ? 211.770 161.744 255.182 1.00 116.75 344 LYS D O 1
ATOM 15449 N N . MET D 2 315 ? 210.686 163.693 255.499 1.00 120.26 345 MET D N 1
ATOM 15450 C CA . MET D 2 315 ? 211.009 163.720 256.921 1.00 120.26 345 MET D CA 1
ATOM 15451 C C . MET D 2 315 ? 210.371 162.553 257.660 1.00 120.26 345 MET D C 1
ATOM 15452 O O . MET D 2 315 ? 211.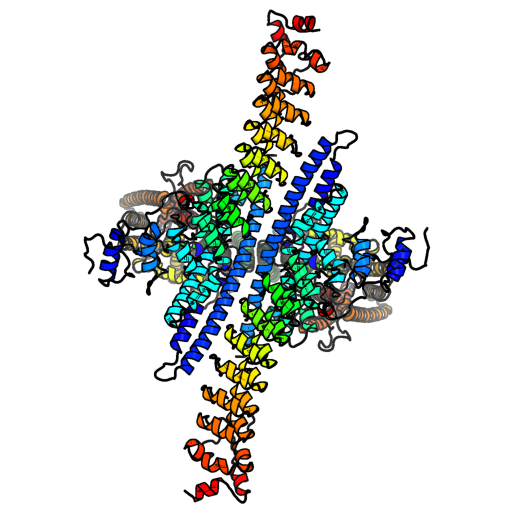010 161.946 258.528 1.00 120.26 345 MET D O 1
ATOM 15457 N N . ARG D 2 316 ? 209.115 162.239 257.346 1.00 121.90 346 ARG D N 1
ATOM 15458 C CA . ARG D 2 316 ? 208.360 161.102 257.862 1.00 121.90 346 ARG D CA 1
ATOM 15459 C C . ARG D 2 316 ? 208.075 161.229 259.358 1.00 121.90 346 ARG D C 1
ATOM 15460 O O . ARG D 2 316 ? 207.452 160.329 259.936 1.00 121.90 346 ARG D O 1
ATOM 15468 N N . ASN D 2 317 ? 208.492 162.318 260.002 1.00 114.21 347 ASN D N 1
ATOM 15469 C CA . ASN D 2 317 ? 208.191 162.507 261.414 1.00 114.21 347 ASN D CA 1
ATOM 15470 C C . ASN D 2 317 ? 206.681 162.554 261.601 1.00 114.21 347 ASN D C 1
ATOM 15471 O O . ASN D 2 317 ? 205.981 163.301 260.911 1.00 114.21 347 ASN D O 1
ATOM 15476 N N . ILE D 2 318 ? 206.182 161.752 262.541 1.00 118.88 348 ILE D N 1
ATOM 15477 C CA . ILE D 2 318 ? 204.740 161.556 262.659 1.00 118.88 348 ILE D CA 1
ATOM 15478 C C . ILE D 2 318 ? 204.052 162.840 263.114 1.00 118.88 348 ILE D C 1
ATOM 15479 O O . ILE D 2 318 ? 202.984 163.197 262.605 1.00 118.88 348 ILE D O 1
ATOM 15484 N N . GLU D 2 319 ? 204.652 163.560 264.067 1.00 115.34 349 GLU D N 1
ATOM 15485 C CA . GLU D 2 319 ? 204.012 164.770 264.573 1.00 115.34 349 GLU D CA 1
ATOM 15486 C C . GLU D 2 319 ? 203.966 165.863 263.514 1.00 115.34 349 GLU D C 1
ATOM 15487 O O . GLU D 2 319 ? 202.986 166.616 263.443 1.00 115.34 349 GLU D O 1
ATOM 15493 N N . VAL D 2 320 ? 204.998 165.954 262.672 1.00 113.44 350 VAL D N 1
ATOM 15494 C CA . VAL D 2 320 ? 204.969 166.897 261.557 1.00 113.44 350 VAL D CA 1
ATOM 15495 C C . VAL D 2 320 ? 203.811 166.572 260.624 1.00 113.44 350 VAL D C 1
ATOM 15496 O O . VAL D 2 320 ? 203.098 167.465 260.152 1.00 113.44 350 VAL D O 1
ATOM 15500 N N . VAL D 2 321 ? 203.612 165.283 260.339 1.00 116.05 351 VAL D N 1
ATOM 15501 C CA . VAL D 2 321 ? 202.518 164.873 259.463 1.00 116.05 351 VAL D CA 1
ATOM 15502 C C . VAL D 2 321 ? 201.172 165.220 260.086 1.00 116.05 351 VAL D C 1
ATOM 15503 O O . VAL D 2 321 ? 200.277 165.742 259.410 1.00 116.05 351 VAL D O 1
ATOM 15507 N N . GLU D 2 322 ? 201.004 164.936 261.381 1.00 116.39 352 GLU D N 1
ATOM 15508 C CA . GLU D 2 322 ? 199.737 165.239 262.042 1.00 116.39 352 GLU D CA 1
ATOM 15509 C C . GLU D 2 322 ? 199.458 166.735 262.043 1.00 116.39 352 GLU D C 1
ATOM 15510 O O . GLU D 2 322 ? 198.310 167.158 261.861 1.00 116.39 352 GLU D O 1
ATOM 15516 N N . LEU D 2 323 ? 200.489 167.553 262.257 1.00 111.29 353 LEU D N 1
ATOM 15517 C CA . LEU D 2 323 ? 200.298 168.998 262.194 1.00 111.29 353 LEU D CA 1
ATOM 15518 C C . LEU D 2 323 ? 199.916 169.441 260.787 1.00 111.29 353 LEU D C 1
ATOM 15519 O O . LEU D 2 323 ? 198.920 170.148 260.597 1.00 111.29 353 LEU D O 1
ATOM 15524 N N . LEU D 2 324 ? 200.679 169.008 259.780 1.00 112.22 354 LEU D N 1
ATOM 15525 C CA . LEU D 2 324 ? 200.519 169.562 258.440 1.00 112.22 354 LEU D CA 1
ATOM 15526 C C . LEU D 2 324 ? 199.257 169.062 257.748 1.00 112.22 354 LEU D C 1
ATOM 15527 O O . LEU D 2 324 ? 198.688 169.781 256.919 1.00 112.22 354 LEU D O 1
ATOM 15532 N N . LEU D 2 325 ? 198.800 167.847 258.063 1.00 114.93 355 LEU D N 1
ATOM 15533 C CA . LEU D 2 325 ? 197.649 167.301 257.353 1.00 114.93 355 LEU D CA 1
ATOM 15534 C C . LEU D 2 325 ? 196.347 167.964 257.784 1.00 114.93 355 LEU D C 1
ATOM 15535 O O . LEU D 2 325 ? 195.403 168.041 256.990 1.00 114.93 355 LEU D O 1
ATOM 15540 N N . ASP D 2 326 ? 196.276 168.448 259.026 1.00 113.37 356 ASP D N 1
ATOM 15541 C CA . ASP D 2 326 ? 195.042 169.049 259.517 1.00 113.37 356 ASP D CA 1
ATOM 15542 C C . ASP D 2 326 ? 194.705 170.354 258.810 1.00 113.37 356 ASP D C 1
ATOM 15543 O O . ASP D 2 326 ? 193.522 170.689 258.692 1.00 113.37 356 ASP D O 1
ATOM 15548 N N . LYS D 2 327 ? 195.706 171.097 258.338 1.00 107.63 357 LYS D N 1
ATOM 15549 C CA . LYS D 2 327 ? 195.420 172.325 257.609 1.00 107.63 357 LYS D CA 1
ATOM 15550 C C . LYS D 2 327 ? 194.790 172.045 256.250 1.00 107.63 357 LYS D C 1
ATOM 15551 O O . LYS D 2 327 ? 193.978 172.848 255.778 1.00 107.63 357 LYS D O 1
ATOM 15557 N N . GLY D 2 328 ? 195.125 170.919 255.626 1.00 105.59 358 GLY D N 1
ATOM 15558 C CA . GLY D 2 328 ? 194.494 170.535 254.379 1.00 105.59 358 GLY D CA 1
ATOM 15559 C C . GLY D 2 328 ? 195.317 170.809 253.139 1.00 105.59 358 GLY D C 1
ATOM 15560 O O . GLY D 2 328 ? 194.796 171.327 252.146 1.00 105.59 358 GLY D O 1
ATOM 15561 N N . ALA D 2 329 ? 196.603 170.471 253.180 1.00 104.43 359 ALA D N 1
ATOM 15562 C CA . ALA D 2 329 ? 197.445 170.598 251.999 1.00 104.43 359 ALA D CA 1
ATOM 15563 C C . ALA D 2 329 ? 197.036 169.566 250.954 1.00 104.43 359 ALA D C 1
ATOM 15564 O O . ALA D 2 329 ? 196.861 168.385 251.269 1.00 104.43 359 ALA D O 1
ATOM 15566 N N . LYS D 2 330 ? 196.879 170.012 249.711 1.00 110.55 360 LYS D N 1
ATOM 15567 C CA . LYS D 2 330 ? 196.453 169.114 248.645 1.00 110.55 360 LYS D CA 1
ATOM 15568 C C . LYS D 2 330 ? 197.576 168.157 248.259 1.00 110.55 360 LYS D C 1
ATOM 15569 O O . LYS D 2 330 ? 198.732 168.556 248.094 1.00 110.55 360 LYS D O 1
ATOM 15575 N N . VAL D 2 331 ? 197.225 166.875 248.137 1.00 110.40 361 VAL D N 1
ATOM 15576 C CA . VAL D 2 331 ? 198.230 165.839 247.920 1.00 110.40 361 VAL D CA 1
ATOM 15577 C C . VAL D 2 331 ? 198.778 165.897 246.498 1.00 110.40 361 VAL D C 1
ATOM 15578 O O . VAL D 2 331 ? 199.955 165.604 246.261 1.00 110.40 361 VAL D O 1
ATOM 15582 N N . SER D 2 332 ? 197.945 166.277 245.531 1.00 114.77 362 SER D N 1
ATOM 15583 C CA . SER D 2 332 ? 198.327 166.225 244.119 1.00 114.77 362 SER D CA 1
ATOM 15584 C C . SER D 2 332 ? 199.235 167.407 243.809 1.00 114.77 362 SER D C 1
ATOM 15585 O O . SER D 2 332 ? 198.831 168.379 243.169 1.00 114.77 362 SER D O 1
ATOM 15588 N N . ALA D 2 333 ? 200.484 167.322 244.266 1.00 111.65 363 ALA D N 1
ATOM 15589 C CA . ALA D 2 333 ? 201.447 168.375 243.976 1.00 111.65 363 ALA D CA 1
ATOM 15590 C C . ALA D 2 333 ? 202.690 167.823 243.294 1.00 111.65 363 ALA D C 1
ATOM 15591 O O . ALA D 2 333 ? 203.214 168.454 242.372 1.00 111.65 363 ALA D O 1
ATOM 15593 N N . VAL D 2 334 ? 203.146 166.621 243.696 1.00 120.67 364 VAL D N 1
ATOM 15594 C CA . VAL D 2 334 ? 204.351 165.920 243.109 1.00 120.67 364 VAL D CA 1
ATOM 15595 C C . VAL D 2 334 ? 205.621 166.783 243.141 1.00 120.67 364 VAL D C 1
ATOM 15596 O O . VAL D 2 334 ? 205.563 168.012 242.974 1.00 120.67 364 VAL D O 1
ATOM 15600 N N . ASP D 2 335 ? 206.759 166.136 243.362 1.00 126.31 365 ASP D N 1
ATOM 15601 C CA . ASP D 2 335 ? 208.006 166.881 243.328 1.00 126.31 365 ASP D CA 1
ATOM 15602 C C . ASP D 2 335 ? 208.374 167.281 241.899 1.00 126.31 365 ASP D C 1
ATOM 15603 O O . ASP D 2 335 ? 207.917 166.690 240.917 1.00 126.31 365 ASP D O 1
ATOM 15608 N N . LYS D 2 336 ? 209.189 168.333 241.796 1.00 128.89 366 LYS D N 1
ATOM 15609 C CA . LYS D 2 336 ? 209.717 168.734 240.498 1.00 128.89 366 LYS D CA 1
ATOM 15610 C C . LYS D 2 336 ? 210.820 167.801 240.020 1.00 128.89 366 LYS D C 1
ATOM 15611 O O . LYS D 2 336 ? 211.160 167.819 238.832 1.00 128.89 366 LYS D O 1
ATOM 15617 N N . LYS D 2 337 ? 211.380 166.988 240.916 1.00 127.25 367 LYS D N 1
ATOM 15618 C CA . LYS D 2 337 ? 212.424 166.037 240.557 1.00 127.25 367 LYS D CA 1
ATOM 15619 C C . LYS D 2 337 ? 211.881 164.783 239.885 1.00 127.25 367 LYS D C 1
ATOM 15620 O O . LYS D 2 337 ? 212.669 164.006 239.336 1.00 127.25 367 LYS D O 1
ATOM 15626 N N . GLY D 2 338 ? 210.566 164.564 239.916 1.00 119.60 368 GLY D N 1
ATOM 15627 C CA . GLY D 2 338 ? 209.949 163.442 239.243 1.00 119.60 368 GLY D CA 1
ATOM 15628 C C . GLY D 2 338 ? 209.689 162.229 240.112 1.00 119.60 368 GLY D C 1
ATOM 15629 O O . GLY D 2 338 ? 209.040 161.285 239.643 1.00 119.60 368 GLY D O 1
ATOM 15630 N N . ASP D 2 339 ? 210.168 162.221 241.353 1.00 122.32 369 ASP D N 1
ATOM 15631 C CA . ASP D 2 339 ? 209.997 161.074 242.234 1.00 122.32 369 ASP D CA 1
ATOM 15632 C C . ASP D 2 339 ? 208.710 161.197 243.039 1.00 122.32 369 ASP D C 1
ATOM 15633 O O . ASP D 2 339 ? 208.502 162.175 243.762 1.00 122.32 369 ASP D O 1
ATOM 15638 N N . THR D 2 340 ? 207.848 160.194 242.906 1.00 122.45 370 THR D N 1
ATOM 15639 C CA . THR D 2 340 ? 206.582 160.193 243.622 1.00 122.45 370 THR D CA 1
ATOM 15640 C C . THR D 2 340 ? 206.806 159.861 245.097 1.00 122.45 370 THR D C 1
ATOM 15641 O O . THR D 2 340 ? 207.499 158.889 245.417 1.00 122.45 370 THR D O 1
ATOM 15645 N N . PRO D 2 341 ? 206.235 160.645 246.017 1.00 124.00 371 PRO D N 1
ATOM 15646 C CA . PRO D 2 341 ? 206.375 160.329 247.449 1.00 124.00 371 PRO D CA 1
ATOM 15647 C C . PRO D 2 341 ? 205.723 159.018 247.854 1.00 124.00 371 PRO D C 1
ATOM 15648 O O . PRO D 2 341 ? 206.022 158.511 248.945 1.00 124.00 371 PRO D O 1
ATOM 15652 N N . LEU D 2 342 ? 204.839 158.462 247.023 1.00 131.60 372 LEU D N 1
ATOM 15653 C CA . LEU D 2 342 ? 204.162 157.220 247.381 1.00 131.60 372 LEU D CA 1
ATOM 15654 C C . LEU D 2 342 ? 205.137 156.056 247.492 1.00 131.60 372 LEU D C 1
ATOM 15655 O O . LEU D 2 342 ? 204.970 155.191 248.359 1.00 131.60 372 LEU D O 1
ATOM 15660 N N . HIS D 2 343 ? 206.158 156.013 246.633 1.00 135.11 373 HIS D N 1
ATOM 15661 C CA . HIS D 2 343 ? 207.119 154.915 246.683 1.00 135.11 373 HIS D CA 1
ATOM 15662 C C . HIS D 2 343 ? 207.831 154.869 248.029 1.00 135.11 373 HIS D C 1
ATOM 15663 O O . HIS D 2 343 ? 207.891 153.817 248.679 1.00 135.11 373 HIS D O 1
ATOM 15670 N N . ILE D 2 344 ? 208.373 156.008 248.468 1.00 132.38 374 ILE D N 1
ATOM 15671 C CA . ILE D 2 344 ? 209.073 156.042 249.748 1.00 132.38 374 ILE D CA 1
ATOM 15672 C C . ILE D 2 344 ? 208.094 155.888 250.904 1.00 132.38 374 ILE D C 1
ATOM 15673 O O . ILE D 2 344 ? 208.439 155.310 251.940 1.00 132.38 374 ILE D O 1
ATOM 15678 N N . ALA D 2 345 ? 206.861 156.379 250.749 1.00 132.73 375 ALA D N 1
ATOM 15679 C CA . ALA D 2 345 ? 205.864 156.197 251.799 1.00 132.73 375 ALA D CA 1
ATOM 15680 C C . ALA D 2 345 ? 205.524 154.723 251.985 1.00 132.73 375 ALA D C 1
ATOM 15681 O O . ALA D 2 345 ? 205.227 154.282 253.101 1.00 132.73 375 ALA D O 1
ATOM 15683 N N . ILE D 2 346 ? 205.565 153.946 250.902 1.00 142.96 376 ILE D N 1
ATOM 15684 C CA . ILE D 2 346 ? 205.258 152.522 250.999 1.00 142.96 376 ILE D CA 1
ATOM 15685 C C . ILE D 2 346 ? 206.462 151.749 251.528 1.00 142.96 376 ILE D C 1
ATOM 15686 O O . ILE D 2 346 ? 206.330 150.902 252.420 1.00 142.96 376 ILE D O 1
ATOM 15691 N N . ARG D 2 347 ? 207.656 152.027 250.993 1.00 145.94 377 ARG D N 1
ATOM 15692 C CA . ARG D 2 347 ? 208.823 151.261 251.426 1.00 145.94 377 ARG D CA 1
ATOM 15693 C C . ARG D 2 347 ? 209.266 151.655 252.830 1.00 145.94 377 ARG D C 1
ATOM 15694 O O . ARG D 2 347 ? 210.033 150.922 253.463 1.00 145.94 377 ARG D O 1
ATOM 15702 N N . GLY D 2 348 ? 208.800 152.800 253.331 1.00 137.57 378 GLY D N 1
ATOM 15703 C CA . GLY D 2 348 ? 209.178 153.263 254.652 1.00 137.57 378 GLY D CA 1
ATOM 15704 C C . GLY D 2 348 ? 208.436 152.620 255.801 1.00 137.57 378 GLY D C 1
ATOM 15705 O O . GLY D 2 348 ? 208.656 153.011 256.951 1.00 137.57 378 GLY D O 1
ATOM 15706 N N . ARG D 2 349 ? 207.554 151.660 255.513 1.00 144.33 379 ARG D N 1
ATOM 15707 C CA . ARG D 2 349 ? 206.793 150.943 256.538 1.00 144.33 379 ARG D CA 1
ATOM 15708 C C . ARG D 2 349 ? 205.905 151.903 257.328 1.00 144.33 379 ARG D C 1
ATOM 15709 O O . ARG D 2 349 ? 205.943 151.956 258.560 1.00 144.33 379 ARG D O 1
ATOM 15717 N N . SER D 2 350 ? 205.102 152.676 256.599 1.00 139.60 380 SER D N 1
ATOM 15718 C CA . SER D 2 350 ? 204.198 153.659 257.195 1.00 139.60 380 SER D CA 1
ATOM 15719 C C . SER D 2 350 ? 202.868 152.979 257.488 1.00 139.60 380 SER D C 1
ATOM 15720 O O . SER D 2 350 ? 201.838 153.290 256.889 1.00 139.60 380 SER D O 1
ATOM 15723 N N . ARG D 2 351 ? 202.890 152.035 258.431 1.00 147.92 381 ARG D N 1
ATOM 15724 C CA . ARG D 2 351 ? 201.671 151.329 258.806 1.00 147.92 381 ARG D CA 1
ATOM 15725 C C . ARG D 2 351 ? 200.763 152.176 259.687 1.00 147.92 381 ARG D C 1
ATOM 15726 O O . ARG D 2 351 ? 199.537 152.119 259.538 1.00 147.92 381 ARG D O 1
ATOM 15734 N N . LYS D 2 352 ? 201.337 152.961 260.603 1.00 141.64 382 LYS D N 1
ATOM 15735 C CA . LYS D 2 352 ? 200.522 153.773 261.501 1.00 141.64 382 LYS D CA 1
ATOM 15736 C C . LYS D 2 352 ? 199.770 154.865 260.750 1.00 141.64 382 LYS D C 1
ATOM 15737 O O . LYS D 2 352 ? 198.604 155.138 261.058 1.00 141.64 382 LYS D O 1
ATOM 15743 N N . LEU D 2 353 ? 200.416 155.501 259.773 1.00 136.75 383 LEU D N 1
ATOM 15744 C CA . LEU D 2 353 ? 199.770 156.545 258.989 1.00 136.75 383 LEU D CA 1
ATOM 15745 C C . LEU D 2 353 ? 198.766 155.988 257.985 1.00 136.75 383 LEU D C 1
ATOM 15746 O O . LEU D 2 353 ? 197.948 156.755 257.465 1.00 136.75 383 LEU D O 1
ATOM 15751 N N . ALA D 2 354 ? 198.798 154.679 257.716 1.00 136.15 384 ALA D N 1
ATOM 15752 C CA . ALA D 2 354 ? 197.949 154.105 256.675 1.00 136.15 384 ALA D CA 1
ATOM 15753 C C . ALA D 2 354 ? 196.469 154.307 256.984 1.00 136.15 384 ALA D C 1
ATOM 15754 O O . ALA D 2 354 ? 195.719 154.838 256.157 1.00 136.15 384 ALA D O 1
ATOM 15756 N N . GLU D 2 355 ? 196.028 153.890 258.173 1.00 143.29 385 GLU D N 1
ATOM 15757 C CA . GLU D 2 355 ? 194.634 154.103 258.547 1.00 143.29 385 GLU D CA 1
ATOM 15758 C C . GLU D 2 355 ? 194.320 155.576 258.767 1.00 143.29 385 GLU D C 1
ATOM 15759 O O . GLU D 2 355 ? 193.157 155.974 258.647 1.00 143.29 385 GLU D O 1
ATOM 15765 N N . LEU D 2 356 ? 195.329 156.390 259.086 1.00 138.39 386 LEU D N 1
ATOM 15766 C CA . LEU D 2 356 ? 195.117 157.828 259.200 1.00 138.39 386 LEU D CA 1
ATOM 15767 C C . LEU D 2 356 ? 194.886 158.470 257.839 1.00 138.39 386 LEU D C 1
ATOM 15768 O O . LEU D 2 356 ? 194.279 159.543 257.756 1.00 138.39 386 LEU D O 1
ATOM 15773 N N . LEU D 2 357 ? 195.359 157.835 256.768 1.00 134.32 387 LEU D N 1
ATOM 15774 C CA . LEU D 2 357 ? 195.239 158.369 255.419 1.00 134.32 387 LEU D CA 1
ATOM 15775 C C . LEU D 2 357 ? 193.968 157.912 254.714 1.00 134.32 387 LEU D C 1
ATOM 15776 O O . LEU D 2 357 ? 193.802 158.188 253.521 1.00 134.32 387 LEU D O 1
ATOM 15781 N N . LEU D 2 358 ? 193.071 157.227 255.419 1.00 133.29 388 LEU D N 1
ATOM 15782 C CA . LEU D 2 358 ? 191.791 156.787 254.873 1.00 133.29 388 LEU D CA 1
ATOM 15783 C C . LEU D 2 358 ? 190.635 157.539 255.523 1.00 133.29 388 LEU D C 1
ATOM 15784 O O . LEU D 2 358 ? 189.583 156.969 255.817 1.00 133.29 388 LEU D O 1
ATOM 15789 N N . ARG D 2 359 ? 190.828 158.837 255.754 1.00 135.51 389 ARG D N 1
ATOM 15790 C CA . ARG D 2 359 ? 189.805 159.692 256.333 1.00 135.51 389 ARG D CA 1
ATOM 15791 C C . ARG D 2 359 ? 189.259 160.717 255.352 1.00 135.51 389 ARG D C 1
ATOM 15792 O O . ARG D 2 359 ? 188.292 161.412 255.683 1.00 135.51 389 ARG D O 1
ATOM 15800 N N . ASN D 2 360 ? 189.846 160.829 254.163 1.00 134.75 390 ASN D N 1
ATOM 15801 C CA . ASN D 2 360 ? 189.396 161.766 253.151 1.00 134.75 390 ASN D CA 1
ATOM 15802 C C . ASN D 2 360 ? 189.204 161.052 251.818 1.00 134.75 390 ASN D C 1
ATOM 15803 O O . ASN D 2 360 ? 189.900 160.073 251.528 1.00 134.75 390 ASN D O 1
ATOM 15808 N N . PRO D 2 361 ? 188.263 161.514 250.988 1.00 134.44 391 PRO D N 1
ATOM 15809 C CA . PRO D 2 361 ? 187.991 160.824 249.719 1.00 134.44 391 PRO D CA 1
ATOM 15810 C C . PRO D 2 361 ? 189.178 160.827 248.769 1.00 134.44 391 PRO D C 1
ATOM 15811 O O . PRO D 2 361 ? 189.570 159.776 248.249 1.00 134.44 391 PRO D O 1
ATOM 15815 N N . LYS D 2 362 ? 189.748 162.011 248.531 1.00 133.09 392 LYS D N 1
ATOM 15816 C CA . LYS D 2 362 ? 190.820 162.135 247.550 1.00 133.09 392 LYS D CA 1
ATOM 15817 C C . LYS D 2 362 ? 192.048 161.334 247.966 1.00 133.09 392 LYS D C 1
ATOM 15818 O O . LYS D 2 362 ? 192.673 160.668 247.133 1.00 133.09 392 LYS D O 1
ATOM 15824 N N . ASP D 2 363 ? 192.409 161.392 249.251 1.00 137.46 393 ASP D N 1
ATOM 15825 C CA . ASP D 2 363 ? 193.534 160.603 249.743 1.00 137.46 393 ASP D CA 1
ATOM 15826 C C . ASP D 2 363 ? 193.236 159.112 249.656 1.00 137.46 393 ASP D C 1
ATOM 15827 O O . ASP D 2 363 ? 194.112 158.314 249.299 1.00 137.46 393 ASP D O 1
ATOM 15832 N N . GLY D 2 364 ? 192.003 158.717 249.979 1.00 132.83 394 GLY D N 1
ATOM 15833 C CA . GLY D 2 364 ? 191.634 157.316 249.872 1.00 132.83 394 GLY D CA 1
ATOM 15834 C C . GLY D 2 364 ? 191.723 156.798 248.449 1.00 132.83 394 GLY D C 1
ATOM 15835 O O . GLY D 2 364 ? 192.067 155.635 248.222 1.00 132.83 394 GLY D O 1
ATOM 15836 N N . ARG D 2 365 ? 191.407 157.652 247.472 1.00 138.84 395 ARG D N 1
ATOM 15837 C CA . ARG D 2 365 ? 191.525 157.251 246.073 1.00 138.84 395 ARG D CA 1
ATOM 15838 C C . ARG D 2 365 ? 192.977 156.947 245.719 1.00 138.84 395 ARG D C 1
ATOM 15839 O O . ARG D 2 365 ? 193.263 155.979 245.004 1.00 138.84 395 ARG D O 1
ATOM 15847 N N . LEU D 2 366 ? 193.887 157.755 246.300 1.00 133.56 396 LEU D N 1
ATOM 15848 C CA . LEU D 2 366 ? 195.366 157.550 246.177 1.00 133.56 396 LEU D CA 1
ATOM 15849 C C . LEU D 2 366 ? 195.873 157.497 244.732 1.00 133.56 396 LEU D C 1
ATOM 15850 O O . LEU D 2 366 ? 196.184 158.563 244.173 1.00 133.56 396 LEU D O 1
ATOM 15855 N N . LEU D 2 367 ? 196.020 156.306 244.151 1.00 135.73 397 LEU D N 1
ATOM 15856 C CA . LEU D 2 367 ? 196.674 156.247 242.820 1.00 135.73 397 LEU D CA 1
ATOM 15857 C C . LEU D 2 367 ? 195.666 156.289 241.669 1.00 135.73 397 LEU D C 1
ATOM 15858 O O . LEU D 2 367 ? 196.082 156.666 240.556 1.00 135.73 397 LEU D O 1
ATOM 15863 N N . TYR D 2 368 ? 194.402 155.940 241.907 1.00 147.40 398 TYR D N 1
ATOM 15864 C CA . TYR D 2 368 ? 193.468 155.838 240.791 1.00 147.40 398 TYR D CA 1
ATOM 15865 C C . TYR D 2 368 ? 193.182 157.184 240.135 1.00 147.40 398 TYR D C 1
ATOM 15866 O O . TYR D 2 368 ? 192.886 157.224 238.936 1.00 147.40 398 TYR D O 1
ATOM 15875 N N . ARG D 2 369 ? 193.267 158.280 240.883 1.00 135.50 399 ARG D N 1
ATOM 15876 C CA . ARG D 2 369 ? 192.992 159.596 240.319 1.00 135.50 399 ARG D CA 1
ATOM 15877 C C . ARG D 2 369 ? 194.151 160.113 239.465 1.00 135.50 399 ARG D C 1
ATOM 15878 O O . ARG D 2 369 ? 193.929 160.469 238.301 1.00 135.50 399 ARG D O 1
ATOM 15886 N N . PRO D 2 370 ? 195.388 160.184 239.974 1.00 131.71 400 PRO D N 1
ATOM 15887 C CA . PRO D 2 370 ? 196.458 160.774 239.162 1.00 131.71 400 PRO D CA 1
ATOM 15888 C C . PRO D 2 370 ? 197.272 159.752 238.381 1.00 131.71 400 PRO D C 1
ATOM 15889 O O . PRO D 2 370 ? 197.697 158.717 238.898 1.00 131.71 400 PRO D O 1
ATOM 15893 N N . ASN D 2 371 ? 197.489 160.062 237.101 1.00 128.48 401 ASN D N 1
ATOM 15894 C CA . ASN D 2 371 ? 198.439 159.316 236.275 1.00 128.48 401 ASN D CA 1
ATOM 15895 C C . ASN D 2 371 ? 199.143 160.336 235.384 1.00 128.48 401 ASN D C 1
ATOM 15896 O O . ASN D 2 371 ? 198.662 160.640 234.289 1.00 128.48 401 ASN D O 1
ATOM 15901 N N . LYS D 2 372 ? 200.277 160.855 235.857 1.00 121.68 402 LYS D N 1
ATOM 15902 C CA . LYS D 2 372 ? 201.038 161.857 235.118 1.00 121.68 402 LYS D CA 1
ATOM 15903 C C . LYS D 2 372 ? 202.284 161.263 234.467 1.00 121.68 402 LYS D C 1
ATOM 15904 O O . LYS D 2 372 ? 202.462 161.363 233.249 1.00 121.68 402 LYS D O 1
ATOM 15910 N N . ALA D 2 373 ? 203.153 160.644 235.262 1.00 111.79 403 ALA D N 1
ATOM 15911 C CA . ALA D 2 373 ? 204.427 160.133 234.778 1.00 111.79 403 ALA D CA 1
ATOM 15912 C C . ALA D 2 373 ? 204.358 158.675 234.343 1.00 111.79 403 ALA D C 1
ATOM 15913 O O . ALA D 2 373 ? 205.371 158.127 233.897 1.00 111.79 403 ALA D O 1
ATOM 15915 N N . GLY D 2 374 ? 203.199 158.035 234.466 1.00 111.03 404 GLY D N 1
ATOM 15916 C CA . GLY D 2 374 ? 203.053 156.659 234.047 1.00 111.03 404 GLY D CA 1
ATOM 15917 C C . GLY D 2 374 ? 203.656 155.636 234.981 1.00 111.03 404 GLY D C 1
ATOM 15918 O O . GLY D 2 374 ? 203.628 154.441 234.662 1.00 111.03 404 GLY D O 1
ATOM 15919 N N . GLU D 2 375 ? 204.199 156.059 236.119 1.00 124.47 405 GLU D N 1
ATOM 15920 C CA . GLU D 2 375 ? 204.816 155.135 237.064 1.00 124.47 405 GLU D CA 1
ATOM 15921 C C . GLU D 2 375 ? 203.722 154.424 237.848 1.00 124.47 405 GLU D C 1
ATOM 15922 O O . GLU D 2 375 ? 202.927 155.065 238.543 1.00 124.47 405 GLU D O 1
ATOM 15928 N N . THR D 2 376 ? 203.675 153.102 237.732 1.00 133.94 406 THR D N 1
ATOM 15929 C CA . THR D 2 376 ? 202.721 152.311 238.494 1.00 133.94 406 THR D CA 1
ATOM 15930 C C . THR D 2 376 ? 203.428 151.660 239.676 1.00 133.94 406 THR D C 1
ATOM 15931 O O . THR D 2 376 ? 204.195 150.706 239.496 1.00 133.94 406 THR D O 1
ATOM 15935 N N . PRO D 2 377 ? 203.201 152.149 240.900 1.00 142.41 407 PRO D N 1
ATOM 15936 C CA . PRO D 2 377 ? 203.828 151.519 242.071 1.00 142.41 407 PRO D CA 1
ATOM 15937 C C . PRO D 2 377 ? 203.311 150.124 242.374 1.00 142.41 407 PRO D C 1
ATOM 15938 O O . PRO D 2 377 ? 203.796 149.502 243.329 1.00 142.41 407 PRO D O 1
ATOM 15942 N N . TYR D 2 378 ? 202.338 149.620 241.609 1.00 153.29 408 TYR D N 1
ATOM 15943 C CA . TYR D 2 378 ? 201.836 148.270 241.840 1.00 153.29 408 TYR D CA 1
ATOM 15944 C C . TYR D 2 378 ? 202.925 147.223 241.636 1.00 153.29 408 TYR D C 1
ATOM 15945 O O . TYR D 2 378 ? 202.839 146.125 242.197 1.00 153.29 408 TYR D O 1
ATOM 15954 N N . ASN D 2 379 ? 203.950 147.540 240.839 1.00 150.02 409 ASN D N 1
ATOM 15955 C CA . ASN D 2 379 ? 205.053 146.604 240.643 1.00 150.02 409 ASN D CA 1
ATOM 15956 C C . ASN D 2 379 ? 205.795 146.346 241.950 1.00 150.02 409 ASN D C 1
ATOM 15957 O O . ASN D 2 379 ? 206.117 145.197 242.274 1.00 150.02 409 ASN D O 1
ATOM 15962 N N . ILE D 2 380 ? 206.071 147.403 242.716 1.00 142.93 410 ILE D N 1
ATOM 15963 C CA . ILE D 2 380 ? 206.732 147.233 244.007 1.00 142.93 410 ILE D CA 1
ATOM 15964 C C . ILE D 2 380 ? 205.800 146.543 244.996 1.00 142.93 410 ILE D C 1
ATOM 15965 O O . ILE D 2 380 ? 206.234 145.716 245.807 1.00 142.93 410 ILE D O 1
ATOM 15970 N N . ASP D 2 381 ? 204.507 146.871 244.944 1.00 140.85 411 ASP D N 1
ATOM 15971 C CA . ASP D 2 381 ? 203.544 146.261 245.855 1.00 140.85 411 ASP D CA 1
ATOM 15972 C C . ASP D 2 381 ? 203.444 144.757 245.628 1.00 140.85 411 ASP D C 1
ATOM 15973 O O . ASP D 2 381 ? 203.326 143.983 246.585 1.00 140.85 411 ASP D O 1
ATOM 15978 N N . CYS D 2 382 ? 203.477 144.327 244.364 1.00 142.02 412 CYS D N 1
ATOM 15979 C CA . CYS D 2 382 ? 203.443 142.900 244.062 1.00 142.02 412 CYS D CA 1
ATOM 15980 C C . CYS D 2 382 ? 204.673 142.188 244.612 1.00 142.02 412 CYS D C 1
ATOM 15981 O O . CYS D 2 382 ? 204.581 141.047 245.080 1.00 142.02 412 CYS D O 1
ATOM 15984 N N . SER D 2 383 ? 205.835 142.843 244.562 1.00 139.10 413 SER D N 1
ATOM 15985 C CA . SER D 2 383 ? 207.050 142.240 245.096 1.00 139.10 413 SER D CA 1
ATOM 15986 C C . SER D 2 383 ? 207.023 142.141 246.615 1.00 139.10 413 SER D C 1
ATOM 15987 O O . SER D 2 383 ? 207.584 141.190 247.171 1.00 139.10 413 SER D O 1
ATOM 15990 N N . HIS D 2 384 ? 206.384 143.091 247.292 1.00 145.61 414 HIS D N 1
ATOM 15991 C CA . HIS D 2 384 ? 206.279 143.029 248.742 1.00 145.61 414 HIS D CA 1
ATOM 15992 C C . HIS D 2 384 ? 205.363 141.886 249.160 1.00 145.61 414 HIS D C 1
ATOM 15993 O O . HIS D 2 384 ? 204.272 141.710 248.612 1.00 145.61 414 HIS D O 1
ATOM 16000 N N . GLN D 2 385 ? 205.821 141.101 250.138 1.00 153.30 415 GLN D N 1
ATOM 16001 C CA . GLN D 2 385 ? 205.001 140.006 250.646 1.00 153.30 415 GLN D CA 1
ATOM 16002 C C . GLN D 2 385 ? 203.768 140.532 251.369 1.00 153.30 415 GLN D C 1
ATOM 16003 O O . GLN D 2 385 ? 202.675 139.969 251.239 1.00 153.30 415 GLN D O 1
ATOM 16009 N N . LYS D 2 386 ? 203.924 141.610 252.137 1.00 150.52 416 LYS D N 1
ATOM 16010 C CA . LYS D 2 386 ? 202.840 142.204 252.920 1.00 150.52 416 LYS D CA 1
ATOM 16011 C C . LYS D 2 386 ? 202.579 143.603 252.367 1.00 150.52 416 LYS D C 1
ATOM 16012 O O . LYS D 2 386 ? 203.302 144.552 252.685 1.00 150.52 416 LYS D O 1
ATOM 16018 N N . SER D 2 387 ? 201.549 143.725 251.534 1.00 146.07 417 SER D N 1
ATOM 16019 C CA . SER D 2 387 ? 201.189 145.011 250.954 1.00 146.07 417 SER D CA 1
ATOM 16020 C C . SER D 2 387 ? 200.205 145.748 251.854 1.00 146.07 417 SER D C 1
ATOM 16021 O O . SER D 2 387 ? 199.274 145.151 252.403 1.00 146.07 417 SER D O 1
ATOM 16024 N N . ILE D 2 388 ? 200.422 147.056 252.005 1.00 143.62 418 ILE D N 1
ATOM 16025 C CA . ILE D 2 388 ? 199.607 147.848 252.920 1.00 143.62 418 ILE D CA 1
ATOM 16026 C C . ILE D 2 388 ? 198.186 148.003 252.393 1.00 143.62 418 ILE D C 1
ATOM 16027 O O . ILE D 2 388 ? 197.212 147.820 253.132 1.00 143.62 418 ILE D O 1
ATOM 16032 N N . LEU D 2 389 ? 198.042 148.332 251.107 1.00 144.18 419 LEU D N 1
ATOM 16033 C CA . LEU D 2 389 ? 196.737 148.727 250.582 1.00 144.18 419 LEU D CA 1
ATOM 16034 C C . LEU D 2 389 ? 195.826 147.527 250.352 1.00 144.18 419 LEU D C 1
ATOM 16035 O O . LEU D 2 389 ? 194.599 147.684 250.285 1.00 144.18 419 LEU D O 1
ATOM 16040 N N . THR D 2 390 ? 196.399 146.327 250.230 1.00 138.78 420 THR D N 1
ATOM 16041 C CA . THR D 2 390 ? 195.582 145.135 250.041 1.00 138.78 420 THR D CA 1
ATOM 16042 C C . THR D 2 390 ? 194.702 144.846 251.248 1.00 138.78 420 THR D C 1
ATOM 16043 O O . THR D 2 390 ? 193.587 144.345 251.077 1.00 138.78 420 THR D O 1
ATOM 16047 N N . GLN D 2 391 ? 195.172 145.155 252.460 1.00 138.07 421 GLN D N 1
ATOM 16048 C CA . GLN D 2 391 ? 194.332 144.980 253.641 1.00 138.07 421 GLN D CA 1
ATOM 16049 C C . GLN D 2 391 ? 193.085 145.851 253.562 1.00 138.07 421 GLN D C 1
ATOM 16050 O O . GLN D 2 391 ? 191.973 145.383 253.830 1.00 138.07 421 GLN D O 1
ATOM 16056 N N . ILE D 2 392 ? 193.251 147.121 253.186 1.00 139.78 422 ILE D N 1
ATOM 16057 C CA . ILE D 2 392 ? 192.106 148.015 253.058 1.00 139.78 422 ILE D CA 1
ATOM 16058 C C . ILE D 2 392 ? 191.185 147.550 251.937 1.00 139.78 422 ILE D C 1
ATOM 16059 O O . ILE D 2 392 ? 189.956 147.551 252.085 1.00 139.78 422 ILE D O 1
ATOM 16064 N N . PHE D 2 393 ? 191.758 147.141 250.802 1.00 141.98 423 PHE D N 1
ATOM 16065 C CA . PHE D 2 393 ? 190.931 146.703 249.680 1.00 141.98 423 PHE D CA 1
ATOM 16066 C C . PHE D 2 393 ? 190.125 145.456 250.027 1.00 141.98 423 PHE D C 1
ATOM 16067 O O . PHE D 2 393 ? 188.953 145.344 249.650 1.00 141.98 423 PHE D O 1
ATOM 16075 N N . GLY D 2 394 ? 190.731 144.506 250.742 1.00 131.17 424 GLY D N 1
ATOM 16076 C CA . GLY D 2 394 ? 189.994 143.327 251.159 1.00 131.17 424 GLY D CA 1
ATOM 16077 C C . GLY D 2 394 ? 189.015 143.600 252.283 1.00 131.17 424 GLY D C 1
ATOM 16078 O O . GLY D 2 394 ? 188.026 142.878 252.437 1.00 131.17 424 GLY D O 1
ATOM 16079 N N . ALA D 2 395 ? 189.274 144.637 253.084 1.00 131.36 425 ALA D N 1
ATOM 16080 C CA . ALA D 2 395 ? 188.373 144.964 254.184 1.00 131.36 425 ALA D CA 1
ATOM 16081 C C . ALA D 2 395 ? 187.048 145.518 253.672 1.00 131.36 425 ALA D C 1
ATOM 16082 O O . ALA D 2 395 ? 185.980 145.170 254.190 1.00 131.36 425 ALA D O 1
ATOM 16084 N N . ARG D 2 396 ? 187.097 146.380 252.662 1.00 139.27 426 ARG D N 1
ATOM 16085 C CA . ARG D 2 396 ? 185.890 146.992 252.119 1.00 139.27 426 ARG D CA 1
ATOM 16086 C C . ARG D 2 396 ? 186.098 147.397 250.663 1.00 139.27 426 ARG D C 1
ATOM 16087 O O . ARG D 2 396 ? 187.169 147.874 250.287 1.00 139.27 426 ARG D O 1
#

Sequence (1998 aa):
MKFAEHLSAHITPEWRKQYIQYEAFKDMLYSAQDQAPSVEVTDEDTVKRYFAKFEEKFFQTCEKELAKINTFYSEKLAEAQRRFATLQNELQSSLDAQKERNIKDLKLAFSEFYLSLILLQNYQNLNFTGFRKILKKHDKILETSRGADWRVAHVEVAPFYTCKKINQLISETEAVVTNELEDGDRQKAMKRLRVPPLGAAQPAPAWTTFRVGLFCGIFIVLNITLVLAAVFKLETDRSIWPLIRIYRGGFLLIEFLFLLGINTYGWRQAGVNHVLIFELNPRSNLSHQHLFEIAGFLGILWCLSLLACFFAPISVIPTYVYPLALYGFMVFFLINPTKTFYYKSRFWLLKLLFRVFTAPFHKVGFADFWLADQLNSLSVILMDLEYMICFYSLELYTYGVRAIVQCIPAWLRFIQCLRRYRDTKRAFPHLVNAGKYSTTFFMVTFAALYSTHKERGHSDTMVFFYLWIVFYIISSCYTLIWDLKMDWGLFDKNAGENTFLREEIVYPQKAYYYCAIIEDVILRFAWTIQISITSTTLLPHSGDIIATVFAPLEVFRRFVWNFFRLENEHLNNCGEFRAVRDISVAPLNADDQTLLEQMMDQDDGVRNRMKFAEHLSAHITPEWRKQYIQYEAFKDMLYSAQDQAPSVEVTDEDTVKRYFAKFEEKFFQTCEKELAKINTFYSEKLAEAQRRFATLQNELQSSLDAQKERNIKDLKLAFSEFYLSLILLQNYQNLNFTGFRKILKKHDKILETSRGADWRVAHVEVAPFYTCKKINQLISETEAVVTNELEDGDRQKAMKRLRVPPLGAAQPAPAWTTFRVGLFCGIFIVLNITLVLAAVFKLETDRSIWPLIRIYRGGFLLIEFLFLLGINTYGWRQAGVNHVLIFELNPRSNLSHQHLFEIAGFLGILWCLSLLACFFAPISVIPTYVYPLALYGFMVFFLINPTKTFYYKSRFWLLKLLFRVFTAPFHKVGFADFWLADQLNSLSVILMDLEYMICFYSLELYTYGVRAIVQCIPAWLRFIQCLRRYRDTKRAFPHLVNAGKYSTTFFMVTFAALYSTHKERGHSDTMVFFYLWIVFYIISSCYTLIWDLKMDWGLFDKNAGENTFLREEIVYPQKAYYYCAIIEDVILRFAWTIQISITSTTLLPHSGDIIATVFAPLEVFRRFVWNFFRLENEHLNNCGEFRAVRDISVAPLNADDQTLLEQMMDQDDGVRNRVDERNECGQTPLMIAAEQGNLEIVKELIKNGANCNLEDLDNWTALISASKEGHVHIVEELLKCGVNLEHRDMGGWTALMWACYKGRTDVVELLLSHGANPSVTGLYSVYPIIWAAGRGHADIVHLLLQNGAKVNCSDKYGTTPLVWAARKGHLECVKHLLAMGADVDQEGANSMTALIVAVKGGYTQSVKEILKRNPNVNLTDKDGNTALMIASKEGHTEIVQDLLDAGTYVNIPDRSGDTVLIGAVRGGHVEIVRALLQKYADIDIRGQDNKTALYWAVEKGNATMVRDILQCNPDTEITPLIKATKMRNIEVVELLLDKGAKVSAVDKKGDTPLHIAIRGRSRKLAELLLRNPKDGRLLYRPNKAGETPYNIDCSHQKSILTQIFGARVDERNECGQTPLMIAAEQGNLEIVKELIKNGANCNLEDLDNWTALISASKEGHVHIVEELLKCGVNLEHRDMGGWTALMWACYKGRTDVVELLLSHGANPSVTGLYSVYPIIWAAGRGHADIVHLLLQNGAKVNCSDKYGTTPLVWAARKGHLECVKHLLAMGADVDQEGANSMTALIVAVKGGYTQSVKEILKRNPNVNLTDKDGNTALMIASKEGHTEIVQDLLDAGTYVNIPDRSGDTVLIGAVRGGHVEIVRALLQKYADIDIRGQDNKTALYWAVEKGNATMVRDILQCNPDTEITPLIKATKMRNIEVVELLLDKGAKVSAVDKKGDTPLHIAIRGRSRKLAELLLRNPKDGRLLYRPNKAGETPYNIDCSHQKSILTQIFGAR

InterPro domains:
  IPR004331 SPX domain [PF03105] (1-34)
  IPR004331 SPX domain [PF03105] (45-100)
  IPR004331 SPX domain [PF03105] (114-169)
  IPR004331 SPX domain [PS51382] (1-177)
  IPR004342 EXS, C-terminal [PF03124] (269-617)
  IPR004342 EXS, C-terminal [PS51380] (439-643)

Foldseek 3Di:
DCLDLQLLLQADVVNVVLAQPLVVLVVLLVVLLVPQDDCVVDPPVVNVVSVVVSVVVSVVSVVVSLVSLLVVLVVLVVVLVVLVVVLVVVLVVVVVVVVCVVLVVSLLSLLVSLSSLQVLVSSLPVRLVSLVVSLVVVCVRVVDCVSVVCCVVDVCPRCSNPVPVSVVSNVVSLVCCCVRSDPNDNVVSCLSSLQHQSDHPDDDPVVLLVLLVVLVVLLVVLVVVVVVLCVPQPDDPDDCLLVLLLLLLLVLVLLLLLLVLVLQQLCRHLRQSVCSQLVHDSPDDDHSSLSSSVSSVLSSLSSVLVVCLSDPPDPVDDNLVSSVVSVVVVVCLLVPPDCDDCNPVSVVVVVLVVCLLVPLVDQDFSSSVLVLVVCLLSLSSQLSVVSSCVDVPPPCPPDCVSLVSNLSSLVSVLSNLVSVCVVVVDCPPRVLSNVLSVLLSQLLVLLLVLQVCVVVVDPCNVVSVVSNVVSLVVNLVSVLVCLCPQQQPWQDPCDDPLVGGHPRDRDDDSVLVVVLSVLLSVLSSLVSVLSSLQSHPPDVPCPSVSVSVNSSSSSVNSSSSSNRNSVCCQAVVSDPNDPDNHSRHDHDDDPVCVCPVPPPDPPDPPDPD/DCLDLQLLLQADVVNVVLAQPLVVLVVLLVVLLVPQDDCVVDPPVVNVVSVVVSVVVSVVSVVVSLVSLLVVLVVLVVVLVVLVVVLVVVLVVVVVVVVCVVLVVSLLSLLVSLSSLQVLVSSLPVRLVSLVVSLVVVCVRVVDCVSVVCCVVDVCPRCSNPVPVSVVSNVVSLVCCCVRSDPNDNVVSCLSSLQHQSDHPDDDPVVLLVLLVVLVVLLVVLVVVVVVLCVPQPDDPDDCLLVLLLLLLLVLVLLLLLLVLVLQQLCRHLRQSVCSQLVHDSPDDDHSSLSSSVSSVLSSLSSVLVVCLSDPPDPVDDNLVSSVVSVVVVVCLLVPPDCDDCNPVSVVVVVLVVCLLVPLVDQDFSSSVLVLVVCLLSLSSQLSVVSSCVDVPPPCPPDCVSLVSNLSSLVSVLSNLVSVCVVVVDCPPRVLSNVLSVLLSQLLVLLLVLQVCVVVVDPCNVVSVVSNVVSLVVNLVSVLVCLCPLQQPWQDPCDDPLVGGHPRDRDDDSVLVVVLSVLLSVLSSLVSVLSSLQSHPPDVPCPSVSVSVNSSSSSVNSSSSSNRNSVCCQAVVSDPNDPDNHSRHDHDDDPVCVCPVPPPDPPDPPDPD/DADCPVQQDGPLLVCQVVDDPVVVVVVVVVPDDQQDAGPQRHHSLLSCLLDGDPVVNVVSVPDDHCQAGATNQGQHSLLSNLLNDDLPVNVVCLVVPPDQARATNQQDGSLLSNLLSLVLSSNLSSVVSPHDQQGAGPQRAGSLLSNLLQDSPSNNLSSCVVPHDFQGAHHQRHTSLQSNLLNLRLVSNVSSLVNPYPQAGAGNQRDTSLLNNLLVANLSSNLVVVVSPYPQFDAGPQQDGSLQSNLLSPHLSSNLSSVVPPDDFQRQGPPLDTSLQSNLLVPDLSSNLSSVVSDDDCVSPSLLSNLLVVPPSSVVSVVVSPDDQQPADPVRDRSLVSNPVVPDLVCLLVQCPDDNSNVPQVPDDGPPDRCVVVQVVDPDHCVVSSVPSD/DDDCPVQQDDVLQVCQLVDDPVVVVVDVVVDDDQQDAGPQQHHSLLSCLQPGDVVVNVVSVPDDHCQQGAGNFGQHSLLNNLLNDDLPVNVVSLVVPPDQQRATPQRAGSLLSNLLSLVLSSNLSSVVSPHDQQDAGPQFAGSLLSNLLQHNPSNNLSSCVVPHDFQGAHHQRHTSLQSNLLNLRLVSNVVVLVNLYPQAGAGNQRHGSLQNNLLVQNLSSNLSSVVSPYDQADAGPQFDGSLLSNLLNPHLSSNVSSVVPPDDFQRAGPPQDTSLNSNLLVVDLSSNQSSPVVPDDCQSPSLQSCLVVVPPSSCVSSPVSPHDQPDDDPVRDRSVLCCFVVPVQVCLVVQCPDDVSVCPPVPDDDPPDDCVVVQVVDPDGRVVVVVVVD

B-factor: mean 69.19, std 36.61, range [19.88, 153.3]

Solvent-accessible surface area: 99390 Å² total; per-residue (Å²): 89,182,24,36,107,45,13,14,15,8,7,12,85,92,21,35,124,5,2,1,77,20,99,52,2,50,92,54,1,102,51,3,102,117,122,38,42,49,102,163,130,32,112,106,85,54,18,88,36,49,62,31,69,7,17,22,106,0,4,52,31,0,53,122,16,17,54,50,0,33,25,6,2,49,13,36,20,5,36,4,61,43,81,11,52,44,16,63,68,88,8,98,73,24,40,89,72,106,166,164,202,102,49,65,82,8,43,36,29,0,1,75,1,0,15,22,0,5,9,4,17,9,0,21,53,44,0,35,48,6,0,104,76,0,2,105,50,0,33,149,47,18,156,49,75,115,0,35,92,26,47,82,60,80,0,54,94,5,67,0,90,61,28,51,77,2,56,25,14,10,50,48,0,21,16,21,1,15,96,44,20,31,128,72,54,141,137,113,0,20,83,67,0,63,20,3,13,1,34,20,95,93,95,24,83,50,163,4,12,44,82,23,0,31,33,43,0,27,46,74,15,11,52,93,41,20,90,93,8,44,104,156,126,142,68,110,146,130,70,59,88,16,20,61,38,5,8,18,4,2,82,2,56,11,28,20,30,96,17,20,0,52,0,9,96,13,1,27,85,19,3,0,2,5,4,36,8,18,117,46,64,43,126,82,48,37,27,36,39,28,25,41,19,22,4,15,57,9,0,15,33,27,0,95,14,20,18,14,13,64,90,90,81,90,114,126,63,54,63,98,44,28,3,77,60,6,40,35,90,20,75,114,35,55,88,22,102,74,148,80,138,59,88,101,33,12,59,88,57,57,134,3,39,132,73,0,96,44,2,45,162,58,154,11,18,2,6,3,4,15,12,0,6,4,20,14,4,10,5,13,34,35,7,5,92,28,39,21,101,33,26,52,75,140,110,141,110,120,200,39,56,23,21,107,17,9,21,58,1,6,129,9,8,41,30,1,0,52,51,23,60,167,75,57,137,102,52,122,20,2,70,52,5,4,25,8,14,24,20,14,42,95,4,1,66,31,2,27,64,35,9,60,51,104,131,155,61,106,85,58,15,96,80,38,63,127,60,29,73,62,39,25,82,73,0,0,53,75,1,24,108,25,5,10,102,47,6,0,13,3,80,51,202,99,14,74,144,22,76,138,0,2,92,44,47,11,18,77,90,84,64,106,0,70,72,2,20,104,35,0,44,98,19,10,56,20,24,0,45,5,14,4,45,26,8,20,94,70,78,114,141,49,13,38,86,41,2,40,80,49,1,30,74,7,1,87,1,6,20,11,0,0,33,12,15,0,0,2,1,8,18,61,24,35,5,82,39,42,116,62,151,113,5,22,2,50,40,112,145,82,65,41,128,63,4,60,137,40,0,78,71,120,49,56,65,24,100,115,171,90,181,25,36,106,45,14,15,16,9,7,13,84,92,21,35,122,4,1,1,77,21,98,51,2,50,93,56,1,101,50,3,103,120,122,39,42,49,102,165,131,32,112,106,85,55,18,94,41,49,59,31,70,7,17,23,114,0,3,52,30,0,52,122,17,17,54,51,0,31,26,6,3,50,12,34,20,6,37,3,61,43,81,11,50,45,17,62,68,88,7,106,72,26,57,88,72,109,166,166,205,100,51,67,85,8,43,37,28,0,1,75,1,0,15,21,0,5,9,3,15,9,0,22,56,44,0,35,47,6,0,105,78,0,2,104,49,0,32,150,47,17,155,50,76,114,0,34,91,26,51,82,59,80,0,55,93,5,67,0,89,57,28,49,76,1,60,24,14,10,52,46,0,21,17,21,2,16,81,49,20,29,129,73,53,139,136,113,0,20,84,68,0,63,20,2,13,1,34,21,95,95,95,24,83,48,163,4,13,43,80,23,0,33,33,45,0,26,46,74,14,12,51,93,41,19,91,94,8,46,103,156,126,142,69,108,144,133,71,58,88,17,20,63,40,4,8,18,4,2,83,2,54,11,28,20,31,95,17,19,0,52,0,9,99,13,2,27,85,21,3,0,2,5,4,36,9,17,118,44,64,43,127,85,48,39,27,36,38,28,25,39,19,22,3,14,57,9,0,15,32,26,0,96,14,20,18,14,14,65,87,92,79,90,114,128,65,53,62,99,43,27,2,78,61,6,40,35,91,19,76,115,34,54,91,21,104,73,151,78,133,58,88,102,34,11,60,86,58,58,135,2,36,130,74,0,95,42,2,44,160,58,156,12,19,2,6,2,4,14,12,0,6,4,20,14,4,10,6,13,36,37,8,6,92,27,38,22,100,32,25,51,74,139,110,140,113,120,198,40,55,23,22,107,18,9,21,56,2,5,129,9,9,42,30,2,0,53,54,24,62,164,75,58,133,102,53,120,20,2,72,51,6,4,24,8,14,25,21,14,40,94,3,1,66,30,1,29,64,34,9,61,51,107,126,156,58,104,86,59,15,99,78,35,64,125,60,32,73,61,38,26,79,72,1,0,54,75,1,24,107,25,5,10,102,48,7,0,13,3,78,52,203,100,14,74,145,22,77,138,0,3,91,46,48,12,19,79,91,85,64,108,1,71,71,2,20,104,34,0,44,99,20,9,57,21,23,1,45,4,15,4,45,26,8,20,92,71,76,114,143,47,13,39,85,40,1,37,79,50,1,29,73,8,2,87,0,7,21,11,1,0,33,11,14,0,0,2,1,7,17,60,21,35,6,82,38,42,117,64,153,112,4,23,2,48,40,112,144,85,65,43,124,59,3,64,135,27,0,75,72,119,47,57,66,30,112,122,208,135,64,126,181,114,167,32,17,75,27,55,55,26,90,32,14,100,103,20,77,159,112,71,39,153,75,53,102,147,59,65,54,111,35,68,96,78,24,105,3,71,7,12,9,16,3,10,1,2,45,84,8,108,75,140,25,4,98,81,29,37,123,98,85,43,68,32,92,26,99,10,71,14,1,7,7,4,4,0,5,1,0,1,39,26,93,47,57,4,0,84,52,5,15,91,91,51,9,63,25,76,25,70,7,121,126,49,0,53,2,4,0,1,0,1,4,50,19,49,17,74,2,1,68,40,0,11,136,71,60,6,126,31,91,5,33,1,54,38,4,3,5,0,1,6,13,0,0,53,86,15,51,75,84,1,0,75,41,1,2,60,108,51,8,66,9,74,57,45,0,10,65,9,41,5,0,4,2,5,0,0,75,38,18,74,44,111,2,0,66,18,0,21,149,96,140,20,66,13,34,41,69,9,74,114,29,11,4,0,0,11,17,0,1,104,109,19,52,51,68,1,0,62,28,0,7,119,52,42,6,31,8,24,37,84,33,128,53,25,20,4,3,0,0,13,0,0,93,49,44,40,50,71,0,1,102,4,0,10,126,92,76,4,12,11,53,48,156,11,99,114,94,51,3,0,1,19,22,0,1,70,95,16,53,35,56,4,0,107,30,0,23,144,37,98,9,62,13,102,32,44,1,39,15,60,4,16,148,107,61,41,103,42,0,27,64,29,18,40,115,78,62,24,113,38,22,29,42,23,197,170,5,87,12,4,8,58,46,20,50,182,45,185,32,187,102,24,23,74,34,27,67,143,70,118,123,8,24,145,33,21,131,109,31,98,142,78,58,110,78,16,145,104,83,36,96,90,107,171,92,62,47,86,79,56,68,145,66,32,249,178,112,126,215,74,183,34,42,51,31,86,41,12,75,20,12,104,102,14,71,132,120,53,22,146,82,42,94,143,74,77,73,111,54,87,102,83,23,132,18,68,16,15,10,5,1,8,0,0,26,82,7,106,51,120,20,2,103,69,16,56,117,90,66,38,71,35,85,27,99,10,70,19,2,6,5,3,6,0,0,0,0,0,37,24,86,50,59,0,0,82,48,5,13,88,86,53,8,70,21,67,24,71,8,125,96,43,0,49,0,5,0,1,0,1,3,48,16,51,18,75,2,1,69,38,0,14,134,72,62,7,127,31,82,4,34,1,57,41,4,3,2,0,1,6,12,0,0,55,88,13,54,75,82,1,0,74,37,0,2,60,114,54,6,69,12,70,63,46,0,10,70,11,36,6,0,4,3,5,0,0,80,35,21,76,44,113,2,0,63,20,0,21,148,97,142,22,68,10,33,45,62,8,77,105,26,14,2,0,0,6,15,0,1,103,112,22,48,50,72,1,0,52,29,0,5,118,49,41,7,32,10,25,28,92,29,119,56,25,12,6,4,1,0,12,0,1,94,50,44,49,49,70,0,0,102,4,0,15,121,89,84,4,12,11,57,47,174,13,94,120,87,57,17,0,2,37,25,0,1,70,97,13,55,37,58,1,0,103,31,0,25,141,40,92,6,47,2,94,93,52,6,35,15,47,11,20,117,92,67,44,76,38,0,19,89,29,10,60,124,88,49,28,103,71,44,31,68,16,203,144,49,104,32,16,41,28,69,30,41,150,40,211,23,149,133,22,16,98,40,54,78,149,76,112,114,28,24,131,54,42,137,112,56,108,187,74,59,101,77,8,158,114,60,25,94,94,78,178,74,19,39,49,80,116,49,100,71,86,244

GO terms:
  GO:0005886 plasma membrane (C, IDA)
  GO:0000822 inositol hexakisphosphate binding (F, IDA)
  GO:0015562 efflux transmembrane transporter activity (F, IMP)
  GO:0005315 phosphate transmembrane transporter activity (F, IMP)
  GO:0035435 phosphate ion transmembrane transport (P, IMP)
  GO:0030643 intracellular phosphate ion homeostasis (P, IMP)

Organism: Homo sapiens (NCBI:txid9606)

Radius of gyration: 46.48 Å; Cα contacts (8 Å, |Δi|>4): 2391; chains: 4; bounding box: 108×163×124 Å

Nearest PDB structures (foldseek):
  8x5f-assembly1_A  TM=6.548E-01  e=1.327E-55  Homo sapiens
  8yet-assembly1_A  TM=6.673E-01  e=2.619E-53  Homo sapiens
  9j4x-assembly1_B  TM=9.864E-01  e=1.875E-37  Homo sapiens
  8x5b-assembly1_A  TM=9.880E-01  e=2.586E-36  Homo sapiens
  8yf4-assembly1_B  TM=9.845E-01  e=8.442E-35  Homo sapiens